Protein 2CS3 (pdb70)

Nearest PDB structures (foldseek):
  2cs3-assembly1_A  TM=8.035E-01  e=8.648E-17  Homo sapiens
  8ytg-assembly1_A  TM=8.919E-01  e=1.773E-12  Homo sapiens
  8ytf-assembly1_A  TM=8.641E-01  e=5.634E-12  Homo sapiens
  8yth-assembly1_A  TM=9.283E-01  e=1.688E-10  Homo sapiens
  2ct2-assembly1_A  TM=4.018E-01  e=1.401E-01  Homo sapiens

Radius of gyration: 14.15 Å; Cα contacts (8 Å, |Δi|>4): 130; chains: 1; bounding box: 44×30×21 Å

Secondary structure (DSSP, 8-state):
---SSSS-SS-S--S---SSS-S--SSTTSEE-SS-SS-EE-HHHHHHHHHHHHSSS----TTSS-PBPSSSSSB----HHHHHHHHS-S---

Sequence (93 aa):
GSSGSSGSPMANSGPLCCTICHERLEDTHFVQCPSVPSHKFCFPCSRESIKAQGATGEVYCPSGEKCPLVGSNVPWAFMQGEIATILSGPSSGGSSGSSGSPMANSGPLCCTICHERLEDTHFVQCPSVPSHKFCFPCSRESIKAQGATGEVYCPSGEKCPLVGSNVPWAFMQGEIATILSGPSSGGSSGSSGSPMANSGPLCCTICHERLEDTHFVQCPSVPSHKFCFPCSRESIKAQGATGEVYCPSGEKCPLVGSNVPWAFMQGEIATILSGPSSGGSSGSSGSPMANSGPLCCTICHERLEDTHFVQCPSVPSHKFCFPCSRESIKAQGATGEVYCPSGEKCPLVGSNVPWAFMQGEIATILSGPSSGGSSGSSGSPMANSGPLCCTICHERLEDTHFVQCPSVPSHKFCFPCSRESIKAQGATGEVYCPSGEKCPLVGSNVPWAFMQGEIATILSGPSSGGSSGSSGSPMANSGPLCCTICHERLEDTHFVQCPSVPSHKFCFPCSRESIKAQGATGEVYCPSGEKCPLVGSNVPWAFMQGEIATILSGPSSGGSSGSSGSPMANSGPLCCTICHERLEDTHFVQCPSVPSHKFCFPCSRESIKAQGATGEVYCPSGEKCPLVGSNVPWAFMQGEIATILSGPSSGGSSGSSGSPMANSGPLCCTICHERLEDTHFVQCPSVPSHKFCFPCSRESIKAQGATGEVYCPSGEKCPLVGSNVPWAFMQGEIATILSGPSSGGSSGSSGSPMANSGPLCCTICHERLEDTHFVQCPSVPSHKFCFPCSRESIKAQGATGEVYCPSGEKCPLVGSNVPWAFMQGEIATILSGPSSGGSSGSSGSPMANSGPLCCTICHERLEDTHFVQCPSVPSHKFCFPCSRESIKAQGATGEVYCPSGEKCPLVGSNVPWAFMQGEIATILSGPSSGGSSGSSGSPMANSGPLCCTICHERLEDTHFVQCPSVPSHKFCFPCSRESIKAQGATGEVYCPSGEKCPLVGSNVPWAFMQGEIATILSGPSSGGSSGSSGSPMANSGPLCCTICHERLEDTHFVQCPSVPSHKFCFPCSRESIKAQGATGEVYCPSGEKCPLVGSNVPWAFMQGEIATILSGPSSGGSSGSSGSPMANSGPLCCTICHERLEDTHFVQCPSVPSHKFCFPCSRESIKAQGATGEVYCPSGEKCPLVGSNVPWAFMQGEIATILSGPSSGGSSGSSGSPMANSGPLCCTICHERLEDTHFVQCPSVPSHKFCFPCSRESIKAQGATGEVYCPSGEKCPLVGSNVPWAFMQGEIATILSGPSSGGSSGSSGSPMANSGPLCCTICHERLEDTHFVQCPSVPSHKFCFPCSRESIKAQGATGEVYCPSGEKCPLVGSNVPWAFMQGEIATILSGPSSGGSSGSSGSPMANSGPLCCTICHERLEDTHFVQCPSVPSHKFCFPCSRESIKAQGATGEVYCPSGEKCPLVGSNVPWAFMQGEIATILSGPSSGGSSGSSGSPMANSGPLCCTICHERLEDTHFVQCPSVPSHKFCFPCSRESIKAQGATGEVYCPSGEKCPLVGSNVPWAFMQGEIATILSGPSSGGSSGSSGSPMANSGPLCCTICHERLEDTHFVQCPSVPSHKFCFPCSRESIKAQGATGEVYCPSGEKCPLVGSNVPWAFMQGEIATILSGPSSGGSSGSSGSPMANSGPLCCTICHERLEDTHFVQCPSVPSHKFCFPCSRESIKAQGATGEVYCPSGEKCPLVGSNVPWAFMQGEIATILSGPSSGGSSGSSGSPMANSGPLCCTICHERLEDTHFVQCPSVPSHKFCFPCSRESIKAQGATGEVYCPSGEKCPLVGSNVPWAFMQGEIATILSGPSSG

GO terms:
  GO:0045944 positive regulation of transcription by RNA polymerase II (P, IDA)
  GO:0000122 negative regulation of transcription by RNA polymerase II (P, IDA)
  GO:0061630 ubiquitin protein ligase activity (F, IDA)
  GO:0007399 nervous system development (P, IMP)
  GO:0005515 protein binding (F, IPI)
  GO:0005654 nucleoplasm (C, IDA)
  GO:0016604 nuclear body (C, IDA)
  GO:0005576 extracellular region (C, HDA)

Solvent-accessible surface area: 6007 Å² total; per-residue (Å²): 107,53,108,40,124,107,58,38,101,100,46,129,90,47,136,78,40,2,48,95,55,134,90,46,21,78,80,99,126,18,19,70,3,54,47,36,105,68,26,45,0,4,56,79,7,0,71,118,14,0,88,87,78,14,47,129,38,107,0,43,3,17,46,59,121,122,11,75,62,104,82,61,146,88,39,26,43,18,145,113,45,86,10,62,90,4,16,100,29,121,98,103,119

CATH classification: 1.10.10.1580

InterPro domains:
  IPR022750 Interferon regulatory factor 2-binding protein 1/2-like, zinc finger [PF11261] (10-61)
  IPR044882 Interferon regulatory factor 2-binding protein 1/2, C3HC4-type RING finger superfamily [G3DSA:1.10.10.1580] (727-785)
  IPR057414 Interferon regulatory factor 2-binding protein 1/2-like, C3HC4 zinc finger domain [PF25454] (713-784)
  IPR058682 IRF-2BP1/2-like, middle domain [PF25457] (337-499)

Foldseek 3Di:
DPDDCPDPPDPDDAPLAADVVRPHDPDPQFDAAQQDRNHTGGLVQQLVQCVVPHLPDFGADSVPPQDAHPPDRHGHGDDPVVSVDSVVDDDPD

Structure (mmCIF, N/CA/C/O backbone):
data_2CS3
#
_entry.id   2CS3
#
loop_
_entity.id
_entity.type
_entity.pdbx_description
1 polymer 'Protein C14orf4'
2 non-polymer 'ZINC ION'
#
loop_
_atom_site.group_PDB
_atom_site.id
_atom_site.type_symbol
_atom_site.label_atom_id
_atom_site.label_alt_id
_atom_site.label_comp_id
_atom_site.label_asym_id
_atom_site.label_entity_id
_atom_site.label_seq_id
_atom_site.pdbx_PDB_ins_code
_atom_site.Cartn_x
_atom_site.Cartn_y
_atom_site.Cartn_z
_atom_site.occupancy
_atom_site.B_iso_or_equiv
_atom_site.auth_seq_id
_atom_site.auth_comp_id
_atom_site.auth_asym_id
_atom_site.auth_atom_id
_atom_site.pdbx_PDB_model_num
ATOM 1 N N . GLY A 1 1 ? -24.584 7.281 1.908 1.00 0.00 1 GLY A N 1
ATOM 2 C CA . GLY A 1 1 ? -23.907 7.518 0.647 1.00 0.00 1 GLY A CA 1
ATOM 3 C C . GLY A 1 1 ? -23.895 6.292 -0.244 1.00 0.00 1 GLY A C 1
ATOM 4 O O . GLY A 1 1 ? -24.946 5.822 -0.679 1.00 0.00 1 GLY A O 1
ATOM 8 N N . SER A 1 2 ? -22.702 5.773 -0.519 1.00 0.00 2 SER A N 1
ATOM 9 C CA . SER A 1 2 ? -22.557 4.597 -1.369 1.00 0.00 2 SER A CA 1
ATOM 10 C C . SER A 1 2 ? -22.837 3.320 -0.582 1.00 0.00 2 SER A C 1
ATOM 11 O O . SER A 1 2 ? -21.986 2.841 0.167 1.00 0.00 2 SER A O 1
ATOM 19 N N . SER A 1 3 ? -24.036 2.775 -0.758 1.00 0.00 3 SER A N 1
ATOM 20 C CA . SER A 1 3 ? -24.431 1.555 -0.062 1.00 0.00 3 SER A CA 1
ATOM 21 C C . SER A 1 3 ? -25.044 0.550 -1.033 1.00 0.00 3 SER A C 1
ATOM 22 O O . SER A 1 3 ? -25.995 0.862 -1.748 1.00 0.00 3 SER A O 1
ATOM 30 N N . GLY A 1 4 ? -24.490 -0.658 -1.052 1.00 0.00 4 GLY A N 1
ATOM 31 C CA . GLY A 1 4 ? -24.994 -1.692 -1.937 1.00 0.00 4 GLY A CA 1
ATOM 32 C C . GLY A 1 4 ? -23.887 -2.554 -2.510 1.00 0.00 4 GLY A C 1
ATOM 33 O O . GLY A 1 4 ? -22.710 -2.202 -2.429 1.00 0.00 4 GLY A O 1
ATOM 37 N N . SER A 1 5 ? -24.264 -3.689 -3.091 1.00 0.00 5 SER A N 1
ATOM 38 C CA . SER A 1 5 ? -23.294 -4.608 -3.674 1.00 0.00 5 SER A CA 1
ATOM 39 C C . SER A 1 5 ? -22.429 -3.898 -4.712 1.00 0.00 5 SER A C 1
ATOM 40 O O . SER A 1 5 ? -21.208 -4.054 -4.731 1.00 0.00 5 SER A O 1
ATOM 48 N N . SER A 1 6 ? -23.072 -3.118 -5.575 1.00 0.00 6 SER A N 1
ATOM 49 C CA . SER A 1 6 ? -22.364 -2.386 -6.618 1.00 0.00 6 SER A CA 1
ATOM 50 C C . SER A 1 6 ? -21.654 -1.166 -6.040 1.00 0.00 6 SER A C 1
ATOM 51 O O . SER A 1 6 ? -22.292 -0.186 -5.658 1.00 0.00 6 SER A O 1
ATOM 59 N N . GLY A 1 7 ? -20.328 -1.234 -5.979 1.00 0.00 7 GLY A N 1
ATOM 60 C CA . GLY A 1 7 ? -19.552 -0.129 -5.447 1.00 0.00 7 GLY A CA 1
ATOM 61 C C . GLY A 1 7 ? -18.971 -0.434 -4.080 1.00 0.00 7 GLY A C 1
ATOM 62 O O . GLY A 1 7 ? -18.991 -1.580 -3.632 1.00 0.00 7 GLY A O 1
ATOM 66 N N . SER A 1 8 ? -18.451 0.594 -3.417 1.00 0.00 8 SER A N 1
ATOM 67 C CA . SER A 1 8 ? -17.857 0.429 -2.095 1.00 0.00 8 SER A CA 1
ATOM 68 C C . SER A 1 8 ? -18.928 0.118 -1.053 1.00 0.00 8 SER A C 1
ATOM 69 O O . SER A 1 8 ? -19.942 0.807 -0.943 1.00 0.00 8 SER A O 1
ATOM 77 N N . PRO A 1 9 ? -18.698 -0.946 -0.270 1.00 0.00 9 PRO A N 1
ATOM 78 C CA . PRO A 1 9 ? -19.630 -1.374 0.778 1.00 0.00 9 PRO A CA 1
ATOM 79 C C . PRO A 1 9 ? -19.673 -0.398 1.949 1.00 0.00 9 PRO A C 1
ATOM 80 O O . PRO A 1 9 ? -20.369 -0.630 2.937 1.00 0.00 9 PRO A O 1
ATOM 91 N N . MET A 1 10 ? -18.925 0.695 1.831 1.00 0.00 10 MET A N 1
ATOM 92 C CA . MET A 1 10 ? -18.881 1.707 2.880 1.00 0.00 10 MET A CA 1
ATOM 93 C C . MET A 1 10 ? -19.025 3.106 2.291 1.00 0.00 10 MET A C 1
ATOM 94 O O . MET A 1 10 ? -18.894 3.298 1.082 1.00 0.00 10 MET A O 1
ATOM 108 N N . ALA A 1 11 ? -19.295 4.081 3.153 1.00 0.00 11 ALA A N 1
ATOM 109 C CA . ALA A 1 11 ? -19.455 5.463 2.718 1.00 0.00 11 ALA A CA 1
ATOM 110 C C . ALA A 1 11 ? -18.173 6.259 2.935 1.00 0.00 11 ALA A C 1
ATOM 111 O O . ALA A 1 11 ? -17.209 5.756 3.512 1.00 0.00 11 ALA A O 1
ATOM 118 N N . ASN A 1 12 ? -18.168 7.503 2.468 1.00 0.00 12 ASN A N 1
ATOM 119 C CA . ASN A 1 12 ? -17.002 8.368 2.610 1.00 0.00 12 ASN A CA 1
ATOM 120 C C . ASN A 1 12 ? -16.779 8.744 4.072 1.00 0.00 12 ASN A C 1
ATOM 121 O O . ASN A 1 12 ? -17.253 9.780 4.537 1.00 0.00 12 ASN A O 1
ATOM 132 N N . SER A 1 13 ? -16.053 7.894 4.791 1.00 0.00 13 SER A N 1
ATOM 133 C CA . SER A 1 13 ? -15.768 8.135 6.201 1.00 0.00 13 SER A CA 1
ATOM 134 C C . SER A 1 13 ? -14.354 7.685 6.555 1.00 0.00 13 SER A C 1
ATOM 135 O O . SER A 1 13 ? -13.859 6.688 6.031 1.00 0.00 13 SER A O 1
ATOM 143 N N . GLY A 1 14 ? -13.709 8.428 7.449 1.00 0.00 14 GLY A N 1
ATOM 144 C CA . GLY A 1 14 ? -12.358 8.090 7.858 1.00 0.00 14 GLY A CA 1
ATOM 145 C C . GLY A 1 14 ? -11.357 9.170 7.500 1.00 0.00 14 GLY A C 1
ATOM 146 O O . GLY A 1 14 ? -11.412 9.765 6.424 1.00 0.00 14 GLY A O 1
ATOM 150 N N . PRO A 1 15 ? -10.417 9.439 8.418 1.00 0.00 15 PRO A N 1
ATOM 151 C CA . PRO A 1 15 ? -9.381 10.457 8.217 1.00 0.00 15 PRO A CA 1
ATOM 152 C C . PRO A 1 15 ? -8.367 10.049 7.154 1.00 0.00 15 PRO A C 1
ATOM 153 O O . PRO A 1 15 ? -8.037 10.833 6.263 1.00 0.00 15 PRO A O 1
ATOM 164 N N . LEU A 1 16 ? -7.875 8.819 7.253 1.00 0.00 16 LEU A N 1
ATOM 165 C CA . LEU A 1 16 ? -6.897 8.307 6.300 1.00 0.00 16 LEU A CA 1
ATOM 166 C C . LEU A 1 16 ? -7.585 7.546 5.171 1.00 0.00 16 LEU A C 1
ATOM 167 O O . LEU A 1 16 ? -8.655 6.966 5.361 1.00 0.00 16 LEU A O 1
ATOM 183 N N . CYS A 1 17 ? -6.963 7.550 3.997 1.00 0.00 17 CYS A N 1
ATOM 184 C CA . CYS A 1 17 ? -7.514 6.859 2.837 1.00 0.00 17 CYS A CA 1
ATOM 185 C C . CYS A 1 17 ? -6.402 6.276 1.972 1.00 0.00 17 CYS A C 1
ATOM 186 O O . CYS A 1 17 ? -5.218 6.483 2.240 1.00 0.00 17 CYS A O 1
ATOM 194 N N . CYS A 1 18 ? -6.789 5.544 0.932 1.00 0.00 18 CYS A N 1
ATOM 195 C CA . CYS A 1 18 ? -5.826 4.929 0.028 1.00 0.00 18 CYS A CA 1
ATOM 196 C C . CYS A 1 18 ? -5.261 5.957 -0.948 1.00 0.00 18 CYS A C 1
ATOM 197 O O . CYS A 1 18 ? -5.878 6.992 -1.203 1.00 0.00 18 CYS A O 1
ATOM 204 N N . THR A 1 19 ? -4.084 5.666 -1.492 1.00 0.00 19 THR A N 1
ATOM 205 C CA . THR A 1 19 ? -3.435 6.564 -2.438 1.00 0.00 19 THR A CA 1
ATOM 206 C C . THR A 1 19 ? -3.888 6.279 -3.866 1.00 0.00 19 THR A C 1
ATOM 207 O O . THR A 1 19 ? -3.957 7.184 -4.697 1.00 0.00 19 THR A O 1
ATOM 218 N N . ILE A 1 20 ? -4.195 5.016 -4.142 1.00 0.00 20 ILE A N 1
ATOM 219 C CA . ILE A 1 20 ? -4.643 4.613 -5.470 1.00 0.00 20 ILE A CA 1
ATOM 220 C C . ILE A 1 20 ? -6.154 4.763 -5.609 1.00 0.00 20 ILE A C 1
ATOM 221 O O . ILE A 1 20 ? -6.648 5.266 -6.619 1.00 0.00 20 ILE A O 1
ATOM 237 N N . CYS A 1 21 ? -6.884 4.326 -4.589 1.00 0.00 21 CYS A N 1
ATOM 238 C CA . CYS A 1 21 ? -8.339 4.412 -4.595 1.00 0.00 21 CYS A CA 1
ATOM 239 C C . CYS A 1 21 ? -8.802 5.814 -4.209 1.00 0.00 21 CYS A C 1
ATOM 240 O O . CYS A 1 21 ? -9.683 6.388 -4.851 1.00 0.00 21 CYS A O 1
ATOM 247 N N . HIS A 1 22 ? -8.203 6.360 -3.156 1.00 0.00 22 HIS A N 1
ATOM 248 C CA . HIS A 1 22 ? -8.553 7.695 -2.684 1.00 0.00 22 HIS A CA 1
ATOM 249 C C . HIS A 1 22 ? -10.003 7.742 -2.213 1.00 0.00 22 HIS A C 1
ATOM 250 O O . HIS A 1 22 ? -10.710 8.722 -2.448 1.00 0.00 22 HIS A O 1
ATOM 264 N N . GLU A 1 23 ? -10.440 6.676 -1.549 1.00 0.00 23 GLU A N 1
ATOM 265 C CA . GLU A 1 23 ? -11.806 6.597 -1.047 1.00 0.00 23 GLU A CA 1
ATOM 266 C C . GLU A 1 23 ? -11.820 6.299 0.449 1.00 0.00 23 GLU A C 1
ATOM 267 O O . GLU A 1 23 ? -12.269 7.117 1.252 1.00 0.00 23 GLU A O 1
ATOM 279 N N . ARG A 1 24 ? -11.325 5.121 0.817 1.00 0.00 24 ARG A N 1
ATOM 280 C CA . ARG A 1 24 ? -11.282 4.714 2.216 1.00 0.00 24 ARG A CA 1
ATOM 281 C C . ARG A 1 24 ? -10.550 3.384 2.373 1.00 0.00 24 ARG A C 1
ATOM 282 O O . ARG A 1 24 ? -10.360 2.650 1.402 1.00 0.00 24 ARG A O 1
ATOM 303 N N . LEU A 1 25 ? -10.141 3.081 3.600 1.00 0.00 25 LEU A N 1
ATOM 304 C CA . LEU A 1 25 ? -9.430 1.839 3.884 1.00 0.00 25 LEU A CA 1
ATOM 305 C C . LEU A 1 25 ? -10.158 1.026 4.949 1.00 0.00 25 LEU A C 1
ATOM 306 O O . LEU A 1 25 ? -10.388 1.504 6.059 1.00 0.00 25 LEU A O 1
ATOM 322 N N . GLU A 1 26 ? -10.517 -0.206 4.603 1.00 0.00 26 GLU A N 1
ATOM 323 C CA . GLU A 1 26 ? -11.218 -1.086 5.530 1.00 0.00 26 GLU A CA 1
ATOM 324 C C . GLU A 1 26 ? -10.610 -1.000 6.927 1.00 0.00 26 GLU A C 1
ATOM 325 O O . GLU A 1 26 ? -11.325 -0.874 7.921 1.00 0.00 26 GLU A O 1
ATOM 337 N N . ASP A 1 27 ? -9.285 -1.070 6.994 1.00 0.00 27 ASP A N 1
ATOM 338 C CA . ASP A 1 27 ? -8.579 -0.999 8.268 1.00 0.00 27 ASP A CA 1
ATOM 339 C C . ASP A 1 27 ? -7.069 -0.977 8.052 1.00 0.00 27 ASP A C 1
ATOM 340 O O . ASP A 1 27 ? -6.579 -1.312 6.973 1.00 0.00 27 ASP A O 1
ATOM 349 N N . THR A 1 28 ? -6.334 -0.577 9.086 1.00 0.00 28 THR A N 1
ATOM 350 C CA . THR A 1 28 ? -4.880 -0.508 9.009 1.00 0.00 28 THR A CA 1
ATOM 351 C C . THR A 1 28 ? -4.323 -1.625 8.134 1.00 0.00 28 THR A C 1
ATOM 352 O O . THR A 1 28 ? -3.298 -1.455 7.472 1.00 0.00 28 THR A O 1
ATOM 363 N N . HIS A 1 29 ? -5.003 -2.767 8.135 1.00 0.00 29 HIS A N 1
ATOM 364 C CA . HIS A 1 29 ? -4.575 -3.912 7.339 1.00 0.00 29 HIS A CA 1
ATOM 365 C C . HIS A 1 29 ? -3.923 -3.456 6.037 1.00 0.00 29 HIS A C 1
ATOM 366 O O . HIS A 1 29 ? -2.955 -4.058 5.571 1.00 0.00 29 HIS A O 1
ATOM 380 N N . PHE A 1 30 ? -4.460 -2.389 5.454 1.00 0.00 30 PHE A N 1
ATOM 381 C CA . PHE A 1 30 ? -3.931 -1.853 4.205 1.00 0.00 30 PHE A CA 1
ATOM 382 C C . PHE A 1 30 ? -2.408 -1.776 4.248 1.00 0.00 30 PHE A C 1
ATOM 383 O O . PHE A 1 30 ? -1.816 -1.546 5.302 1.00 0.00 30 PHE A O 1
ATOM 400 N N . VAL A 1 31 ? -1.779 -1.970 3.093 1.00 0.00 31 VAL A N 1
ATOM 401 C CA . VAL A 1 31 ? -0.325 -1.923 2.996 1.00 0.00 31 VAL A CA 1
ATOM 402 C C . VAL A 1 31 ? 0.179 -0.484 3.002 1.00 0.00 31 VAL A C 1
ATOM 403 O O . VAL A 1 31 ? -0.085 0.280 2.074 1.00 0.00 31 VAL A O 1
ATOM 416 N N . GLN A 1 32 ? 0.907 -0.122 4.054 1.00 0.00 32 GLN A N 1
ATOM 417 C CA . GLN A 1 32 ? 1.448 1.226 4.180 1.00 0.00 32 GLN A CA 1
ATOM 418 C C . GLN A 1 32 ? 2.965 1.220 4.021 1.00 0.00 32 GLN A C 1
ATOM 419 O O . GLN A 1 32 ? 3.664 0.429 4.654 1.00 0.00 32 GLN A O 1
ATOM 433 N N . CYS A 1 33 ? 3.469 2.108 3.170 1.00 0.00 33 CYS A N 1
ATOM 434 C CA . CYS A 1 33 ? 4.902 2.205 2.925 1.00 0.00 33 CYS A CA 1
ATOM 435 C C . CYS A 1 33 ? 5.663 2.424 4.230 1.00 0.00 33 CYS A C 1
ATOM 436 O O . CYS A 1 33 ? 5.385 3.350 4.992 1.00 0.00 33 CYS A O 1
ATOM 443 N N . PRO A 1 34 ? 6.647 1.551 4.495 1.00 0.00 34 PRO A N 1
ATOM 444 C CA . PRO A 1 34 ? 7.468 1.628 5.707 1.00 0.00 34 PRO A CA 1
ATOM 445 C C . PRO A 1 34 ? 8.405 2.831 5.697 1.00 0.00 34 PRO A C 1
ATOM 446 O O . PRO A 1 34 ? 9.151 3.057 6.649 1.00 0.00 34 PRO A O 1
ATOM 457 N N . SER A 1 35 ? 8.361 3.601 4.614 1.00 0.00 35 SER A N 1
ATOM 458 C CA . SER A 1 35 ? 9.209 4.779 4.478 1.00 0.00 35 SER A CA 1
ATOM 459 C C . SER A 1 35 ? 8.378 6.008 4.121 1.00 0.00 35 SER A C 1
ATOM 460 O O . SER A 1 35 ? 8.649 7.113 4.592 1.00 0.00 35 SER A O 1
ATOM 468 N N . VAL A 1 36 ? 7.364 5.807 3.286 1.00 0.00 36 VAL A N 1
ATOM 469 C CA . VAL A 1 36 ? 6.492 6.897 2.866 1.00 0.00 36 VAL A CA 1
ATOM 470 C C . VAL A 1 36 ? 5.167 6.863 3.620 1.00 0.00 36 VAL A C 1
ATOM 471 O O . VAL A 1 36 ? 4.388 5.916 3.515 1.00 0.00 36 VAL A O 1
ATOM 484 N N . PRO A 1 37 ? 4.904 7.922 4.401 1.00 0.00 37 PRO A N 1
ATOM 485 C CA . PRO A 1 37 ? 3.673 8.038 5.188 1.00 0.00 37 PRO A CA 1
ATOM 486 C C . PRO A 1 37 ? 2.443 8.254 4.313 1.00 0.00 37 PRO A C 1
ATOM 487 O O . PRO A 1 37 ? 1.350 7.792 4.638 1.00 0.00 37 PRO A O 1
ATOM 498 N N . SER A 1 38 ? 2.630 8.959 3.202 1.00 0.00 38 SER A N 1
ATOM 499 C CA . SER A 1 38 ? 1.534 9.239 2.281 1.00 0.00 38 SER A CA 1
ATOM 500 C C . SER A 1 38 ? 1.109 7.974 1.542 1.00 0.00 38 SER A C 1
ATOM 501 O O . SER A 1 38 ? -0.082 7.699 1.391 1.00 0.00 38 SER A O 1
ATOM 509 N N . HIS A 1 39 ? 2.092 7.206 1.081 1.00 0.00 39 HIS A N 1
ATOM 510 C CA . HIS A 1 39 ? 1.822 5.969 0.358 1.00 0.00 39 HIS A CA 1
ATOM 511 C C . HIS A 1 39 ? 0.897 5.060 1.162 1.00 0.00 39 HIS A C 1
ATOM 512 O O . HIS A 1 39 ? 1.274 4.551 2.218 1.00 0.00 39 HIS A O 1
ATOM 526 N N . LYS A 1 40 ? -0.315 4.862 0.657 1.00 0.00 40 LYS A N 1
ATOM 527 C CA . LYS A 1 40 ? -1.294 4.014 1.327 1.00 0.00 40 LYS A CA 1
ATOM 528 C C . LYS A 1 40 ? -1.980 3.083 0.332 1.00 0.00 40 LYS A C 1
ATOM 529 O O . LYS A 1 40 ? -2.943 3.467 -0.331 1.00 0.00 40 LYS A O 1
ATOM 548 N N . PHE A 1 41 ? -1.477 1.856 0.234 1.00 0.00 41 PHE A N 1
ATOM 549 C CA . PHE A 1 41 ? -2.042 0.870 -0.680 1.00 0.00 41 PHE A CA 1
ATOM 550 C C . PHE A 1 41 ? -2.701 -0.270 0.090 1.00 0.00 41 PHE A C 1
ATOM 551 O O . PHE A 1 41 ? -2.066 -0.923 0.920 1.00 0.00 41 PHE A O 1
ATOM 568 N N . CYS A 1 42 ? -3.978 -0.505 -0.190 1.00 0.00 42 CYS A N 1
ATOM 569 C CA . CYS A 1 42 ? -4.726 -1.565 0.475 1.00 0.00 42 CYS A CA 1
ATOM 570 C C . CYS A 1 42 ? -4.427 -2.921 -0.158 1.00 0.00 42 CYS A C 1
ATOM 571 O O . CYS A 1 42 ? -3.563 -3.036 -1.028 1.00 0.00 42 CYS A O 1
ATOM 578 N N . PHE A 1 43 ? -5.149 -3.946 0.283 1.00 0.00 43 PHE A N 1
ATOM 579 C CA . PHE A 1 43 ? -4.962 -5.294 -0.239 1.00 0.00 43 PHE A CA 1
ATOM 580 C C . PHE A 1 43 ? -5.167 -5.325 -1.751 1.00 0.00 43 PHE A C 1
ATOM 581 O O . PHE A 1 43 ? -4.311 -5.778 -2.510 1.00 0.00 43 PHE A O 1
ATOM 598 N N . PRO A 1 44 ? -6.331 -4.832 -2.200 1.00 0.00 44 PRO A N 1
ATOM 599 C CA . PRO A 1 44 ? -6.678 -4.791 -3.624 1.00 0.00 44 PRO A CA 1
ATOM 600 C C . PRO A 1 44 ? -5.839 -3.779 -4.395 1.00 0.00 44 PRO A C 1
ATOM 601 O O . PRO A 1 44 ? -6.214 -3.350 -5.487 1.00 0.00 44 PRO A O 1
ATOM 612 N N . CYS A 1 45 ? -4.701 -3.400 -3.822 1.00 0.00 45 CYS A N 1
ATOM 613 C CA . CYS A 1 45 ? -3.808 -2.438 -4.456 1.00 0.00 45 CYS A CA 1
ATOM 614 C C . CYS A 1 45 ? -2.388 -2.989 -4.544 1.00 0.00 45 CYS A C 1
ATOM 615 O O . CYS A 1 45 ? -1.704 -2.814 -5.552 1.00 0.00 45 CYS A O 1
ATOM 622 N N . SER A 1 46 ? -1.951 -3.657 -3.481 1.00 0.00 46 SER A N 1
ATOM 623 C CA . SER A 1 46 ? -0.612 -4.232 -3.436 1.00 0.00 46 SER A CA 1
ATOM 624 C C . SER A 1 46 ? -0.510 -5.444 -4.357 1.00 0.00 46 SER A C 1
ATOM 625 O O . SER A 1 46 ? 0.457 -5.589 -5.105 1.00 0.00 46 SER A O 1
ATOM 633 N N . ARG A 1 47 ? -1.514 -6.312 -4.295 1.00 0.00 47 ARG A N 1
ATOM 634 C CA . ARG A 1 47 ? -1.537 -7.513 -5.122 1.00 0.00 47 ARG A CA 1
ATOM 635 C C . ARG A 1 47 ? -1.205 -7.180 -6.573 1.00 0.00 47 ARG A C 1
ATOM 636 O O . ARG A 1 47 ? -0.204 -7.651 -7.114 1.00 0.00 47 ARG A O 1
ATOM 657 N N . GLU A 1 48 ? -2.051 -6.367 -7.198 1.00 0.00 48 GLU A N 1
ATOM 658 C CA . GLU A 1 48 ? -1.847 -5.974 -8.587 1.00 0.00 48 GLU A CA 1
ATOM 659 C C . GLU A 1 48 ? -0.374 -5.682 -8.859 1.00 0.00 48 GLU A C 1
ATOM 660 O O . GLU A 1 48 ? 0.120 -5.901 -9.965 1.00 0.00 48 GLU A O 1
ATOM 672 N N . SER A 1 49 ? 0.323 -5.186 -7.841 1.00 0.00 49 SER A N 1
ATOM 673 C CA . SER A 1 49 ? 1.738 -4.860 -7.970 1.00 0.00 49 SER A CA 1
ATOM 674 C C . SER A 1 49 ? 2.602 -6.102 -7.771 1.00 0.00 49 SER A C 1
ATOM 675 O O . SER A 1 49 ? 3.661 -6.240 -8.385 1.00 0.00 49 SER A O 1
ATOM 683 N N . ILE A 1 50 ? 2.143 -7.002 -6.908 1.00 0.00 50 ILE A N 1
ATOM 684 C CA . ILE A 1 50 ? 2.873 -8.232 -6.628 1.00 0.00 50 ILE A CA 1
ATOM 685 C C . ILE A 1 50 ? 2.979 -9.104 -7.874 1.00 0.00 50 ILE A C 1
ATOM 686 O O . ILE A 1 50 ? 3.999 -9.754 -8.106 1.00 0.00 50 ILE A O 1
ATOM 702 N N . LYS A 1 51 ? 1.920 -9.112 -8.676 1.00 0.00 51 LYS A N 1
ATOM 703 C CA . LYS A 1 51 ? 1.894 -9.901 -9.902 1.00 0.00 51 LYS A CA 1
ATOM 704 C C . LYS A 1 51 ? 2.609 -9.171 -11.034 1.00 0.00 51 LYS A C 1
ATOM 705 O O . LYS A 1 51 ? 3.398 -9.766 -11.768 1.00 0.00 51 LYS A O 1
ATOM 724 N N . ALA A 1 52 ? 2.330 -7.879 -11.169 1.00 0.00 52 ALA A N 1
ATOM 725 C CA . ALA A 1 52 ? 2.950 -7.068 -12.210 1.00 0.00 52 ALA A CA 1
ATOM 726 C C . ALA A 1 52 ? 4.469 -7.076 -12.080 1.00 0.00 52 ALA A C 1
ATOM 727 O O . ALA A 1 52 ? 5.183 -7.305 -13.056 1.00 0.00 52 ALA A O 1
ATOM 734 N N . GLN A 1 53 ? 4.956 -6.824 -10.869 1.00 0.00 53 GLN A N 1
ATOM 735 C CA . GLN A 1 53 ? 6.391 -6.801 -10.613 1.00 0.00 53 GLN A CA 1
ATOM 736 C C . GLN A 1 53 ? 6.971 -8.211 -10.635 1.00 0.00 53 GLN A C 1
ATOM 737 O O . GLN A 1 53 ? 7.829 -8.528 -11.458 1.00 0.00 53 GLN A O 1
ATOM 751 N N . GLY A 1 54 ? 6.496 -9.055 -9.724 1.00 0.00 54 GLY A N 1
ATOM 752 C CA . GLY A 1 54 ? 6.978 -10.422 -9.655 1.00 0.00 54 GLY A CA 1
ATOM 753 C C . GLY A 1 54 ? 6.267 -11.236 -8.593 1.00 0.00 54 GLY A C 1
ATOM 754 O O . GLY A 1 54 ? 6.635 -11.193 -7.419 1.00 0.00 54 GLY A O 1
ATOM 758 N N . ALA A 1 55 ? 5.244 -11.978 -9.004 1.00 0.00 55 ALA A N 1
ATOM 759 C CA . ALA A 1 55 ? 4.479 -12.804 -8.079 1.00 0.00 55 ALA A CA 1
ATOM 760 C C . ALA A 1 55 ? 5.395 -13.732 -7.287 1.00 0.00 55 ALA A C 1
ATOM 761 O O . ALA A 1 55 ? 5.243 -13.886 -6.074 1.00 0.00 55 ALA A O 1
ATOM 768 N N . THR A 1 56 ? 6.345 -14.351 -7.980 1.00 0.00 56 THR A N 1
ATOM 769 C CA . THR A 1 56 ? 7.284 -15.266 -7.343 1.00 0.00 56 THR A CA 1
ATOM 770 C C . THR A 1 56 ? 8.589 -14.559 -6.993 1.00 0.00 56 THR A C 1
ATOM 771 O O . THR A 1 56 ? 9.293 -14.959 -6.067 1.00 0.00 56 THR A O 1
ATOM 782 N N . GLY A 1 57 ? 8.905 -13.506 -7.741 1.00 0.00 57 GLY A N 1
ATOM 783 C CA . GLY A 1 57 ? 10.125 -12.760 -7.493 1.00 0.00 57 GLY A CA 1
ATOM 784 C C . GLY A 1 57 ? 9.928 -11.645 -6.486 1.00 0.00 57 GLY A C 1
ATOM 785 O O . GLY A 1 57 ? 9.064 -11.733 -5.614 1.00 0.00 57 GLY A O 1
ATOM 789 N N . GLU A 1 58 ? 10.734 -10.594 -6.604 1.00 0.00 58 GLU A N 1
ATOM 790 C CA . GLU A 1 58 ? 10.645 -9.458 -5.694 1.00 0.00 58 GLU A CA 1
ATOM 791 C C . GLU A 1 58 ? 9.534 -8.504 -6.121 1.00 0.00 58 GLU A C 1
ATOM 792 O O . GLU A 1 58 ? 9.166 -8.447 -7.294 1.00 0.00 58 GLU A O 1
ATOM 804 N N . VAL A 1 59 ? 9.002 -7.756 -5.159 1.00 0.00 59 VAL A N 1
ATOM 805 C CA . VAL A 1 59 ? 7.933 -6.804 -5.434 1.00 0.00 59 VAL A CA 1
ATOM 806 C C . VAL A 1 59 ? 8.178 -5.480 -4.718 1.00 0.00 59 VAL A C 1
ATOM 807 O O . VAL A 1 59 ? 8.016 -5.382 -3.502 1.00 0.00 59 VAL A O 1
ATOM 820 N N . TYR A 1 60 ? 8.568 -4.465 -5.481 1.00 0.00 60 TYR A N 1
ATOM 821 C CA . TYR A 1 60 ? 8.838 -3.147 -4.919 1.00 0.00 60 TYR A CA 1
ATOM 822 C C . TYR A 1 60 ? 7.541 -2.374 -4.696 1.00 0.00 60 TYR A C 1
ATOM 823 O O . TYR A 1 60 ? 6.460 -2.831 -5.069 1.00 0.00 60 TYR A O 1
ATOM 841 N N . CYS A 1 61 ? 7.658 -1.200 -4.084 1.00 0.00 61 CYS A N 1
ATOM 842 C CA . CYS A 1 61 ? 6.497 -0.362 -3.810 1.00 0.00 61 CYS A CA 1
ATOM 843 C C . CYS A 1 61 ? 5.480 -0.453 -4.945 1.00 0.00 61 CYS A C 1
ATOM 844 O O . CYS A 1 61 ? 5.823 -0.386 -6.126 1.00 0.00 61 CYS A O 1
ATOM 851 N N . PRO A 1 62 ? 4.199 -0.608 -4.580 1.00 0.00 62 PRO A N 1
ATOM 852 C CA . PRO A 1 62 ? 3.106 -0.711 -5.551 1.00 0.00 62 PRO A CA 1
ATOM 853 C C . PRO A 1 62 ? 2.843 0.608 -6.270 1.00 0.00 62 PRO A C 1
ATOM 854 O O . PRO A 1 62 ? 1.918 0.714 -7.074 1.00 0.00 62 PRO A O 1
ATOM 865 N N . SER A 1 63 ? 3.664 1.611 -5.974 1.00 0.00 63 SER A N 1
ATOM 866 C CA . SER A 1 63 ? 3.518 2.925 -6.590 1.00 0.00 63 SER A CA 1
ATOM 867 C C . SER A 1 63 ? 4.444 3.067 -7.794 1.00 0.00 63 SER A C 1
ATOM 868 O O . SER A 1 63 ? 4.145 3.796 -8.739 1.00 0.00 63 SER A O 1
ATOM 876 N N . GLY A 1 64 ? 5.571 2.363 -7.751 1.00 0.00 64 GLY A N 1
ATOM 877 C CA . GLY A 1 64 ? 6.525 2.424 -8.844 1.00 0.00 64 GLY A CA 1
ATOM 878 C C . GLY A 1 64 ? 7.656 3.397 -8.573 1.00 0.00 64 GLY A C 1
ATOM 879 O O . GLY A 1 64 ? 8.227 3.967 -9.501 1.00 0.00 64 GLY A O 1
ATOM 883 N N . GLU A 1 65 ? 7.978 3.587 -7.297 1.00 0.00 65 GLU A N 1
ATOM 884 C CA . GLU A 1 65 ? 9.046 4.500 -6.908 1.00 0.00 65 GLU A CA 1
ATOM 885 C C . GLU A 1 65 ? 10.216 3.738 -6.293 1.00 0.00 65 GLU A C 1
ATOM 886 O O . GLU A 1 65 ? 11.319 4.269 -6.164 1.00 0.00 65 GLU A O 1
ATOM 898 N N . LYS A 1 66 ? 9.968 2.488 -5.915 1.00 0.00 66 LYS A N 1
ATOM 899 C CA . LYS A 1 66 ? 10.999 1.651 -5.315 1.00 0.00 66 LYS A CA 1
ATOM 900 C C . LYS A 1 66 ? 11.539 2.285 -4.037 1.00 0.00 66 LYS A C 1
ATOM 901 O O . LYS A 1 66 ? 12.751 2.380 -3.843 1.00 0.00 66 LYS A O 1
ATOM 920 N N . CYS A 1 67 ? 10.632 2.716 -3.166 1.00 0.00 67 CYS A N 1
ATOM 921 C CA . CYS A 1 67 ? 11.017 3.340 -1.906 1.00 0.00 67 CYS A CA 1
ATOM 922 C C . CYS A 1 67 ? 11.820 2.371 -1.043 1.00 0.00 67 CYS A C 1
ATOM 923 O O . CYS A 1 67 ? 11.405 1.242 -0.781 1.00 0.00 67 CYS A O 1
ATOM 930 N N . PRO A 1 68 ? 13.000 2.822 -0.589 1.00 0.00 68 PRO A N 1
ATOM 931 C CA . PRO A 1 68 ? 13.886 2.012 0.252 1.00 0.00 68 PRO A CA 1
ATOM 932 C C . PRO A 1 68 ? 13.319 1.795 1.651 1.00 0.00 68 PRO A C 1
ATOM 933 O O . PRO A 1 68 ? 12.462 2.552 2.109 1.00 0.00 68 PRO A O 1
ATOM 944 N N . LEU A 1 69 ? 13.803 0.759 2.326 1.00 0.00 69 LEU A N 1
ATOM 945 C CA . LEU A 1 69 ? 13.345 0.443 3.675 1.00 0.00 69 LEU A CA 1
ATOM 946 C C . LEU A 1 69 ? 13.784 1.518 4.665 1.00 0.00 69 LEU A C 1
ATOM 947 O O . LEU A 1 69 ? 14.908 2.016 4.598 1.00 0.00 69 LEU A O 1
ATOM 963 N N . VAL A 1 70 ? 12.891 1.870 5.584 1.00 0.00 70 VAL A N 1
ATOM 964 C CA . VAL A 1 70 ? 13.187 2.883 6.590 1.00 0.00 70 VAL A CA 1
ATOM 965 C C . VAL A 1 70 ? 14.518 2.601 7.278 1.00 0.00 70 VAL A C 1
ATOM 966 O O . VAL A 1 70 ? 14.709 1.541 7.872 1.00 0.00 70 VAL A O 1
ATOM 979 N N . GLY A 1 71 ? 15.436 3.559 7.194 1.00 0.00 71 GLY A N 1
ATOM 980 C CA . GLY A 1 71 ? 16.738 3.395 7.813 1.00 0.00 71 GLY A CA 1
ATOM 981 C C . GLY A 1 71 ? 17.670 2.533 6.985 1.00 0.00 71 GLY A C 1
ATOM 982 O O . GLY A 1 71 ? 18.855 2.836 6.855 1.00 0.00 71 GLY A O 1
ATOM 986 N N . SER A 1 72 ? 17.133 1.453 6.426 1.00 0.00 72 SER A N 1
ATOM 987 C CA . SER A 1 72 ? 17.926 0.540 5.610 1.00 0.00 72 SER A CA 1
ATOM 988 C C . SER A 1 72 ? 18.046 1.055 4.179 1.00 0.00 72 SER A C 1
ATOM 989 O O . SER A 1 72 ? 17.168 1.762 3.687 1.00 0.00 72 SER A O 1
ATOM 997 N N . ASN A 1 73 ? 19.140 0.694 3.517 1.00 0.00 73 ASN A N 1
ATOM 998 C CA . ASN A 1 73 ? 19.377 1.119 2.142 1.00 0.00 73 ASN A CA 1
ATOM 999 C C . ASN A 1 73 ? 18.982 0.022 1.158 1.00 0.00 73 ASN A C 1
ATOM 1000 O O . ASN A 1 73 ? 19.663 -0.203 0.157 1.00 0.00 73 ASN A O 1
ATOM 1011 N N . VAL A 1 74 ? 17.878 -0.657 1.450 1.00 0.00 74 VAL A N 1
ATOM 1012 C CA . VAL A 1 74 ? 17.391 -1.730 0.590 1.00 0.00 74 VAL A CA 1
ATOM 1013 C C . VAL A 1 74 ? 15.874 -1.670 0.443 1.00 0.00 74 VAL A C 1
ATOM 1014 O O . VAL A 1 74 ? 15.142 -1.432 1.404 1.00 0.00 74 VAL A O 1
ATOM 1027 N N . PRO A 1 75 ? 15.390 -1.893 -0.787 1.00 0.00 75 PRO A N 1
ATOM 1028 C CA . PRO A 1 75 ? 13.956 -1.872 -1.089 1.00 0.00 75 PRO A CA 1
ATOM 1029 C C . PRO A 1 75 ? 13.217 -3.057 -0.477 1.00 0.00 75 PRO A C 1
ATOM 1030 O O . PRO A 1 75 ? 13.726 -4.178 -0.463 1.00 0.00 75 PRO A O 1
ATOM 1041 N N . TRP A 1 76 ? 12.015 -2.802 0.026 1.00 0.00 76 TRP A N 1
ATOM 1042 C CA . TRP A 1 76 ? 11.205 -3.849 0.640 1.00 0.00 76 TRP A CA 1
ATOM 1043 C C . TRP A 1 76 ? 10.460 -4.652 -0.421 1.00 0.00 76 TRP A C 1
ATOM 1044 O O . TRP A 1 76 ? 9.772 -4.087 -1.270 1.00 0.00 76 TRP A O 1
ATOM 1065 N N . ALA A 1 77 ? 10.601 -5.972 -0.365 1.00 0.00 77 ALA A N 1
ATOM 1066 C CA . ALA A 1 77 ? 9.939 -6.853 -1.320 1.00 0.00 77 ALA A CA 1
ATOM 1067 C C . ALA A 1 77 ? 9.095 -7.902 -0.605 1.00 0.00 77 ALA A C 1
ATOM 1068 O O . ALA A 1 77 ? 9.623 -8.775 0.083 1.00 0.00 77 ALA A O 1
ATOM 1075 N N . PHE A 1 78 ? 7.779 -7.810 -0.771 1.00 0.00 78 PHE A N 1
ATOM 1076 C CA . PHE A 1 78 ? 6.861 -8.750 -0.140 1.00 0.00 78 PHE A CA 1
ATOM 1077 C C . PHE A 1 78 ? 7.474 -10.146 -0.073 1.00 0.00 78 PHE A C 1
ATOM 1078 O O . PHE A 1 78 ? 8.136 -10.590 -1.010 1.00 0.00 78 PHE A O 1
ATOM 1095 N N . MET A 1 79 ? 7.247 -10.833 1.042 1.00 0.00 79 MET A N 1
ATOM 1096 C CA . MET A 1 79 ? 7.775 -12.179 1.232 1.00 0.00 79 MET A CA 1
ATOM 1097 C C . MET A 1 79 ? 6.698 -13.227 0.975 1.00 0.00 79 MET A C 1
ATOM 1098 O O . MET A 1 79 ? 5.521 -13.002 1.255 1.00 0.00 79 MET A O 1
ATOM 1112 N N . GLN A 1 80 ? 7.108 -14.373 0.440 1.00 0.00 80 GLN A N 1
ATOM 1113 C CA . GLN A 1 80 ? 6.177 -15.455 0.144 1.00 0.00 80 GLN A CA 1
ATOM 1114 C C . GLN A 1 80 ? 5.022 -15.466 1.141 1.00 0.00 80 GLN A C 1
ATOM 1115 O O . GLN A 1 80 ? 3.867 -15.661 0.766 1.00 0.00 80 GLN A O 1
ATOM 1129 N N . GLY A 1 81 ? 5.344 -15.257 2.414 1.00 0.00 81 GLY A N 1
ATOM 1130 C CA . GLY A 1 81 ? 4.323 -15.248 3.445 1.00 0.00 81 GLY A CA 1
ATOM 1131 C C . GLY A 1 81 ? 3.194 -14.285 3.135 1.00 0.00 81 GLY A C 1
ATOM 1132 O O . GLY A 1 81 ? 2.086 -14.704 2.805 1.00 0.00 81 GLY A O 1
ATOM 1136 N N . GLU A 1 82 ? 3.476 -12.990 3.244 1.00 0.00 82 GLU A N 1
ATOM 1137 C CA . GLU A 1 82 ? 2.474 -11.966 2.975 1.00 0.00 82 GLU A CA 1
ATOM 1138 C C . GLU A 1 82 ? 1.941 -12.087 1.550 1.00 0.00 82 GLU A C 1
ATOM 1139 O O . GLU A 1 82 ? 0.730 -12.078 1.326 1.00 0.00 82 GLU A O 1
ATOM 1151 N N . ILE A 1 83 ? 2.854 -12.199 0.591 1.00 0.00 83 ILE A N 1
ATOM 1152 C CA . ILE A 1 83 ? 2.477 -12.322 -0.812 1.00 0.00 83 ILE A CA 1
ATOM 1153 C C . ILE A 1 83 ? 1.172 -13.097 -0.964 1.00 0.00 83 ILE A C 1
ATOM 1154 O O . ILE A 1 83 ? 0.358 -12.796 -1.837 1.00 0.00 83 ILE A O 1
ATOM 1170 N N . ALA A 1 84 ? 0.978 -14.094 -0.107 1.00 0.00 84 ALA A N 1
ATOM 1171 C CA . ALA A 1 84 ? -0.230 -14.909 -0.143 1.00 0.00 84 ALA A CA 1
ATOM 1172 C C . ALA A 1 84 ? -1.310 -14.330 0.764 1.00 0.00 84 ALA A C 1
ATOM 1173 O O . ALA A 1 84 ? -2.495 -14.349 0.427 1.00 0.00 84 ALA A O 1
ATOM 1180 N N . THR A 1 85 ? -0.895 -13.815 1.918 1.00 0.00 85 THR A N 1
ATOM 1181 C CA . THR A 1 85 ? -1.828 -13.232 2.874 1.00 0.00 85 THR A CA 1
ATOM 1182 C C . THR A 1 85 ? -2.665 -12.135 2.227 1.00 0.00 85 THR A C 1
ATOM 1183 O O . THR A 1 85 ? -3.879 -12.070 2.424 1.00 0.00 85 THR A O 1
ATOM 1194 N N . ILE A 1 86 ? -2.009 -11.275 1.454 1.00 0.00 86 ILE A N 1
ATOM 1195 C CA . ILE A 1 86 ? -2.695 -10.182 0.777 1.00 0.00 86 ILE A CA 1
ATOM 1196 C C . ILE A 1 86 ? -3.447 -10.682 -0.452 1.00 0.00 86 ILE A C 1
ATOM 1197 O O . ILE A 1 86 ? -4.582 -10.275 -0.706 1.00 0.00 86 ILE A O 1
ATOM 1213 N N . LEU A 1 87 ? -2.810 -11.567 -1.209 1.00 0.00 87 LEU A N 1
ATOM 1214 C CA . LEU A 1 87 ? -3.419 -12.125 -2.411 1.00 0.00 87 LEU A CA 1
ATOM 1215 C C . LEU A 1 87 ? -4.773 -12.753 -2.094 1.00 0.00 87 LEU A C 1
ATOM 1216 O O . LEU A 1 87 ? -5.787 -12.405 -2.698 1.00 0.00 87 LEU A O 1
ATOM 1232 N N . SER A 1 88 ? -4.780 -13.680 -1.141 1.00 0.00 88 SER A N 1
ATOM 1233 C CA . SER A 1 88 ? -6.009 -14.359 -0.745 1.00 0.00 88 SER A CA 1
ATOM 1234 C C . SER A 1 88 ? -6.602 -15.137 -1.915 1.00 0.00 88 SER A C 1
ATOM 1235 O O . SER A 1 88 ? -7.820 -15.224 -2.064 1.00 0.00 88 SER A O 1
ATOM 1243 N N . GLY A 1 89 ? -5.729 -15.703 -2.744 1.00 0.00 89 GLY A N 1
ATOM 1244 C CA . GLY A 1 89 ? -6.184 -16.467 -3.891 1.00 0.00 89 GLY A CA 1
ATOM 1245 C C . GLY A 1 89 ? -5.197 -16.430 -5.041 1.00 0.00 89 GLY A C 1
ATOM 1246 O O . GLY A 1 89 ? -5.211 -15.520 -5.870 1.00 0.00 89 GLY A O 1
ATOM 1250 N N . PRO A 1 90 ? -4.314 -17.438 -5.100 1.00 0.00 90 PRO A N 1
ATOM 1251 C CA . PRO A 1 90 ? -3.298 -17.539 -6.152 1.00 0.00 90 PRO A CA 1
ATOM 1252 C C . PRO A 1 90 ? -3.904 -17.860 -7.514 1.00 0.00 90 PRO A C 1
ATOM 1253 O O . PRO A 1 90 ? -3.416 -17.397 -8.545 1.00 0.00 90 PRO A O 1
ATOM 1264 N N . SER A 1 91 ? -4.969 -18.654 -7.511 1.00 0.00 91 SER A N 1
ATOM 1265 C CA . SER A 1 91 ? -5.639 -19.040 -8.747 1.00 0.00 91 SER A CA 1
ATOM 1266 C C . SER A 1 91 ? -6.493 -17.894 -9.282 1.00 0.00 91 SER A C 1
ATOM 1267 O O . SER A 1 91 ? -7.248 -17.268 -8.538 1.00 0.00 91 SER A O 1
ATOM 1275 N N . SER A 1 92 ? -6.367 -17.625 -10.578 1.00 0.00 92 SER A N 1
ATOM 1276 C CA . SER A 1 92 ? -7.124 -16.553 -11.213 1.00 0.00 92 SER A CA 1
ATOM 1277 C C . SER A 1 92 ? -8.350 -17.105 -11.933 1.00 0.00 92 SER A C 1
ATOM 1278 O O . SER A 1 92 ? -8.674 -16.684 -13.042 1.00 0.00 92 SER A O 1
ATOM 1286 N N . GLY A 1 93 ? -9.027 -18.053 -11.293 1.00 0.00 93 GLY A N 1
ATOM 1287 C CA . GLY A 1 93 ? -10.210 -18.649 -11.886 1.00 0.00 93 GLY A CA 1
ATOM 1288 C C . GLY A 1 93 ? -11.123 -17.619 -12.521 1.00 0.00 93 GLY A C 1
ATOM 1289 O O . GLY A 1 93 ? -12.225 -17.405 -12.019 1.00 0.00 93 GLY A O 1
ATOM 1295 N N . GLY A 1 1 ? -26.052 -15.831 -0.140 1.00 0.00 1 GLY A N 2
ATOM 1296 C CA . GLY A 1 1 ? -26.575 -15.517 -1.456 1.00 0.00 1 GLY A CA 2
ATOM 1297 C C . GLY A 1 1 ? -25.884 -14.324 -2.086 1.00 0.00 1 GLY A C 2
ATOM 1298 O O . GLY A 1 1 ? -25.039 -14.481 -2.967 1.00 0.00 1 GLY A O 2
ATOM 1302 N N . SER A 1 2 ? -26.245 -13.127 -1.635 1.00 0.00 2 SER A N 2
ATOM 1303 C CA . SER A 1 2 ? -25.658 -11.901 -2.164 1.00 0.00 2 SER A CA 2
ATOM 1304 C C . SER A 1 2 ? -24.175 -11.816 -1.815 1.00 0.00 2 SER A C 2
ATOM 1305 O O . SER A 1 2 ? -23.718 -12.417 -0.843 1.00 0.00 2 SER A O 2
ATOM 1313 N N . SER A 1 3 ? -23.427 -11.064 -2.618 1.00 0.00 3 SER A N 2
ATOM 1314 C CA . SER A 1 3 ? -21.995 -10.902 -2.398 1.00 0.00 3 SER A CA 2
ATOM 1315 C C . SER A 1 3 ? -21.420 -9.835 -3.324 1.00 0.00 3 SER A C 2
ATOM 1316 O O . SER A 1 3 ? -21.824 -9.718 -4.481 1.00 0.00 3 SER A O 2
ATOM 1324 N N . GLY A 1 4 ? -20.474 -9.057 -2.806 1.00 0.00 4 GLY A N 2
ATOM 1325 C CA . GLY A 1 4 ? -19.859 -8.009 -3.600 1.00 0.00 4 GLY A CA 2
ATOM 1326 C C . GLY A 1 4 ? -19.464 -6.807 -2.765 1.00 0.00 4 GLY A C 2
ATOM 1327 O O . GLY A 1 4 ? -19.165 -6.938 -1.578 1.00 0.00 4 GLY A O 2
ATOM 1331 N N . SER A 1 5 ? -19.461 -5.632 -3.387 1.00 0.00 5 SER A N 2
ATOM 1332 C CA . SER A 1 5 ? -19.094 -4.402 -2.695 1.00 0.00 5 SER A CA 2
ATOM 1333 C C . SER A 1 5 ? -20.324 -3.729 -2.093 1.00 0.00 5 SER A C 2
ATOM 1334 O O . SER A 1 5 ? -21.448 -3.953 -2.541 1.00 0.00 5 SER A O 2
ATOM 1342 N N . SER A 1 6 ? -20.101 -2.904 -1.076 1.00 0.00 6 SER A N 2
ATOM 1343 C CA . SER A 1 6 ? -21.190 -2.200 -0.409 1.00 0.00 6 SER A CA 2
ATOM 1344 C C . SER A 1 6 ? -21.167 -0.714 -0.752 1.00 0.00 6 SER A C 2
ATOM 1345 O O . SER A 1 6 ? -22.197 -0.124 -1.076 1.00 0.00 6 SER A O 2
ATOM 1353 N N . GLY A 1 7 ? -19.983 -0.114 -0.678 1.00 0.00 7 GLY A N 2
ATOM 1354 C CA . GLY A 1 7 ?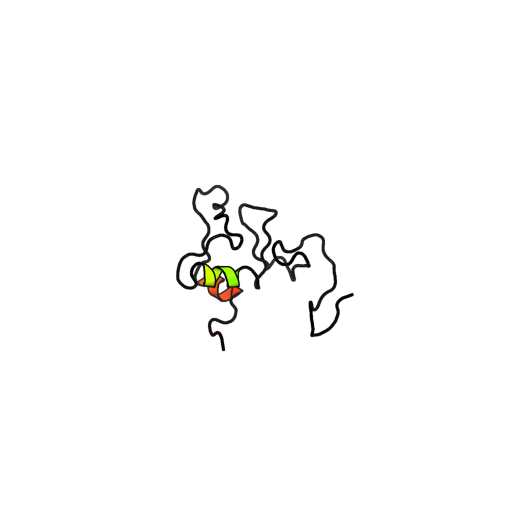 -19.847 1.299 -0.982 1.00 0.00 7 GLY A CA 2
ATOM 1355 C C . GLY A 1 7 ? -19.416 2.112 0.221 1.00 0.00 7 GLY A C 2
ATOM 1356 O O . GLY A 1 7 ? -18.914 1.564 1.202 1.00 0.00 7 GLY A O 2
ATOM 1360 N N . SER A 1 8 ? -19.610 3.425 0.147 1.00 0.00 8 SER A N 2
ATOM 1361 C CA . SER A 1 8 ? -19.233 4.317 1.237 1.00 0.00 8 SER A CA 2
ATOM 1362 C C . SER A 1 8 ? -20.090 5.580 1.227 1.00 0.00 8 SER A C 2
ATOM 1363 O O . SER A 1 8 ? -20.631 5.986 0.198 1.00 0.00 8 SER A O 2
ATOM 1371 N N . PRO A 1 9 ? -20.217 6.216 2.401 1.00 0.00 9 PRO A N 2
ATOM 1372 C CA . PRO A 1 9 ? -21.006 7.442 2.555 1.00 0.00 9 PRO A CA 2
ATOM 1373 C C . PRO A 1 9 ? -20.360 8.638 1.865 1.00 0.00 9 PRO A C 2
ATOM 1374 O O . PRO A 1 9 ? -19.157 8.640 1.603 1.00 0.00 9 PRO A O 2
ATOM 1385 N N . MET A 1 10 ? -21.165 9.654 1.575 1.00 0.00 10 MET A N 2
ATOM 1386 C CA . MET A 1 10 ? -20.670 10.858 0.916 1.00 0.00 10 MET A CA 2
ATOM 1387 C C . MET A 1 10 ? -20.044 11.812 1.928 1.00 0.00 10 MET A C 2
ATOM 1388 O O . MET A 1 10 ? -20.710 12.710 2.443 1.00 0.00 10 MET A O 2
ATOM 1402 N N . ALA A 1 11 ? -18.761 11.612 2.209 1.00 0.00 11 ALA A N 2
ATOM 1403 C CA . ALA A 1 11 ? -18.045 12.456 3.158 1.00 0.00 11 ALA A CA 2
ATOM 1404 C C . ALA A 1 11 ? -16.649 12.796 2.646 1.00 0.00 11 ALA A C 2
ATOM 1405 O O . ALA A 1 11 ? -15.756 11.950 2.643 1.00 0.00 11 ALA A O 2
ATOM 1412 N N . ASN A 1 12 ? -16.469 14.040 2.214 1.00 0.00 12 ASN A N 2
ATOM 1413 C CA . ASN A 1 12 ? -15.181 14.491 1.699 1.00 0.00 12 ASN A CA 2
ATOM 1414 C C . ASN A 1 12 ? -14.076 14.269 2.727 1.00 0.00 12 ASN A C 2
ATOM 1415 O O . ASN A 1 12 ? -13.027 13.707 2.413 1.00 0.00 12 ASN A O 2
ATOM 1426 N N . SER A 1 13 ? -14.320 14.712 3.956 1.00 0.00 13 SER A N 2
ATOM 1427 C CA . SER A 1 13 ? -13.345 14.565 5.029 1.00 0.00 13 SER A CA 2
ATOM 1428 C C . SER A 1 13 ? -13.266 13.115 5.496 1.00 0.00 13 SER A C 2
ATOM 1429 O O . SER A 1 13 ? -14.188 12.329 5.278 1.00 0.00 13 SER A O 2
ATOM 1437 N N . GLY A 1 14 ? -12.156 12.766 6.140 1.00 0.00 14 GLY A N 2
ATOM 1438 C CA . GLY A 1 14 ? -11.976 11.411 6.628 1.00 0.00 14 GLY A CA 2
ATOM 1439 C C . GLY A 1 14 ? -10.672 11.235 7.381 1.00 0.00 14 GLY A C 2
ATOM 1440 O O . GLY A 1 14 ? -9.744 12.034 7.254 1.00 0.00 14 GLY A O 2
ATOM 1444 N N . PRO A 1 15 ? -10.591 10.168 8.190 1.00 0.00 15 PRO A N 2
ATOM 1445 C CA . PRO A 1 15 ? -9.397 9.865 8.984 1.00 0.00 15 PRO A CA 2
ATOM 1446 C C . PRO A 1 15 ? -8.223 9.422 8.119 1.00 0.00 15 PRO A C 2
ATOM 1447 O O . PRO A 1 15 ? -7.114 9.943 8.245 1.00 0.00 15 PRO A O 2
ATOM 1458 N N . LEU A 1 16 ? -8.472 8.457 7.241 1.00 0.00 16 LEU A N 2
ATOM 1459 C CA . LEU A 1 16 ? -7.434 7.943 6.354 1.00 0.00 16 LEU A CA 2
ATOM 1460 C C . LEU A 1 16 ? -8.025 7.522 5.012 1.00 0.00 16 LEU A C 2
ATOM 1461 O O . LEU A 1 16 ? -9.244 7.445 4.856 1.00 0.00 16 LEU A O 2
ATOM 1477 N N . CYS A 1 17 ? -7.153 7.250 4.047 1.00 0.00 17 CYS A N 2
ATOM 1478 C CA . CYS A 1 17 ? -7.588 6.836 2.718 1.00 0.00 17 CYS A CA 2
ATOM 1479 C C . CYS A 1 17 ? -6.433 6.223 1.934 1.00 0.00 17 CYS A C 2
ATOM 1480 O O . CYS A 1 17 ? -5.268 6.374 2.304 1.00 0.00 17 CYS A O 2
ATOM 1488 N N . CYS A 1 18 ? -6.762 5.528 0.850 1.00 0.00 18 CYS A N 2
ATOM 1489 C CA . CYS A 1 18 ? -5.753 4.889 0.014 1.00 0.00 18 CYS A CA 2
ATOM 1490 C C . CYS A 1 18 ? -5.105 5.901 -0.926 1.00 0.00 18 CYS A C 2
ATOM 1491 O O . CYS A 1 18 ? -5.644 6.984 -1.158 1.00 0.00 18 CYS A O 2
ATOM 1498 N N . THR A 1 19 ? -3.945 5.541 -1.466 1.00 0.00 19 THR A N 2
ATOM 1499 C CA . THR A 1 19 ? -3.223 6.416 -2.381 1.00 0.00 19 THR A CA 2
ATOM 1500 C C . THR A 1 19 ? -3.666 6.192 -3.822 1.00 0.00 19 THR A C 2
ATOM 1501 O O . THR A 1 19 ? -3.694 7.125 -4.625 1.00 0.00 19 THR A O 2
ATOM 1512 N N . ILE A 1 20 ? -4.013 4.950 -4.143 1.00 0.00 20 ILE A N 2
ATOM 1513 C CA . ILE A 1 20 ? -4.457 4.604 -5.488 1.00 0.00 20 ILE A CA 2
ATOM 1514 C C . ILE A 1 20 ? -5.962 4.795 -5.636 1.00 0.00 20 ILE A C 2
ATOM 1515 O O . ILE A 1 20 ? -6.436 5.329 -6.639 1.00 0.00 20 ILE A O 2
ATOM 1531 N N . CYS A 1 21 ? -6.711 4.357 -4.629 1.00 0.00 21 CYS A N 2
ATOM 1532 C CA . CYS A 1 21 ? -8.163 4.480 -4.645 1.00 0.00 21 CYS A CA 2
ATOM 1533 C C . CYS A 1 21 ? -8.594 5.891 -4.253 1.00 0.00 21 CYS A C 2
ATOM 1534 O O . CYS A 1 21 ? -9.423 6.507 -4.923 1.00 0.00 21 CYS A O 2
ATOM 1541 N N . HIS A 1 22 ? -8.024 6.396 -3.164 1.00 0.00 22 HIS A N 2
ATOM 1542 C CA . HIS A 1 22 ? -8.347 7.735 -2.683 1.00 0.00 22 HIS A CA 2
ATOM 1543 C C . HIS A 1 22 ? -9.810 7.820 -2.256 1.00 0.00 22 HIS A C 2
ATOM 1544 O O . HIS A 1 22 ? -10.480 8.822 -2.502 1.00 0.00 22 HIS A O 2
ATOM 1558 N N . GLU A 1 23 ? -10.297 6.761 -1.616 1.00 0.00 23 GLU A N 2
ATOM 1559 C CA . GLU A 1 23 ? -11.680 6.717 -1.157 1.00 0.00 23 GLU A CA 2
ATOM 1560 C C . GLU A 1 23 ? -11.749 6.400 0.334 1.00 0.00 23 GLU A C 2
ATOM 1561 O O . GLU A 1 23 ? -12.006 7.280 1.155 1.00 0.00 23 GLU A O 2
ATOM 1573 N N . ARG A 1 24 ? -11.517 5.137 0.676 1.00 0.00 24 ARG A N 2
ATOM 1574 C CA . ARG A 1 24 ? -11.554 4.702 2.067 1.00 0.00 24 ARG A CA 2
ATOM 1575 C C . ARG A 1 24 ? -10.607 3.528 2.295 1.00 0.00 24 ARG A C 2
ATOM 1576 O O . ARG A 1 24 ? -10.194 2.857 1.349 1.00 0.00 24 ARG A O 2
ATOM 1597 N N . LEU A 1 25 ? -10.266 3.286 3.556 1.00 0.00 25 LEU A N 2
ATOM 1598 C CA . LEU A 1 25 ? -9.367 2.194 3.910 1.00 0.00 25 LEU A CA 2
ATOM 1599 C C . LEU A 1 25 ? -9.960 1.340 5.026 1.00 0.00 25 LEU A C 2
ATOM 1600 O O . LEU A 1 25 ? -10.094 1.793 6.162 1.00 0.00 25 LEU A O 2
ATOM 1616 N N . GLU A 1 26 ? -10.311 0.101 4.694 1.00 0.00 26 GLU A N 2
ATOM 1617 C CA . GLU A 1 26 ? -10.888 -0.816 5.669 1.00 0.00 26 GLU A CA 2
ATOM 1618 C C . GLU A 1 26 ? -10.287 -0.588 7.053 1.00 0.00 26 GLU A C 2
ATOM 1619 O O . GLU A 1 26 ? -11.001 -0.288 8.010 1.00 0.00 26 GLU A O 2
ATOM 1631 N N . ASP A 1 27 ? -8.970 -0.733 7.151 1.00 0.00 27 ASP A N 2
ATOM 1632 C CA . ASP A 1 27 ? -8.271 -0.542 8.417 1.00 0.00 27 ASP A CA 2
ATOM 1633 C C . ASP A 1 27 ? -6.762 -0.649 8.226 1.00 0.00 27 ASP A C 2
ATOM 1634 O O . ASP A 1 27 ? -6.283 -0.955 7.133 1.00 0.00 27 ASP A O 2
ATOM 1643 N N . THR A 1 28 ? -6.015 -0.394 9.296 1.00 0.00 28 THR A N 2
ATOM 1644 C CA . THR A 1 28 ? -4.560 -0.460 9.246 1.00 0.00 28 THR A CA 2
ATOM 1645 C C . THR A 1 28 ? -4.091 -1.608 8.360 1.00 0.00 28 THR A C 2
ATOM 1646 O O . THR A 1 28 ? -3.014 -1.548 7.767 1.00 0.00 28 THR A O 2
ATOM 1657 N N . HIS A 1 29 ? -4.908 -2.653 8.272 1.00 0.00 29 HIS A N 2
ATOM 1658 C CA . HIS A 1 29 ? -4.577 -3.816 7.456 1.00 0.00 29 HIS A CA 2
ATOM 1659 C C . HIS A 1 29 ? -3.915 -3.391 6.148 1.00 0.00 29 HIS A C 2
ATOM 1660 O O . HIS A 1 29 ? -2.975 -4.033 5.679 1.00 0.00 29 HIS A O 2
ATOM 1674 N N . PHE A 1 30 ? -4.412 -2.305 5.564 1.00 0.00 30 PHE A N 2
ATOM 1675 C CA . PHE A 1 30 ? -3.870 -1.796 4.310 1.00 0.00 30 PHE A CA 2
ATOM 1676 C C . PHE A 1 30 ? -2.348 -1.702 4.374 1.00 0.00 30 PHE A C 2
ATOM 1677 O O . PHE A 1 30 ? -1.771 -1.507 5.444 1.00 0.00 30 PHE A O 2
ATOM 1694 N N . VAL A 1 31 ? -1.704 -1.842 3.220 1.00 0.00 31 VAL A N 2
ATOM 1695 C CA . VAL A 1 31 ? -0.250 -1.772 3.143 1.00 0.00 31 VAL A CA 2
ATOM 1696 C C . VAL A 1 31 ? 0.235 -0.327 3.194 1.00 0.00 31 VAL A C 2
ATOM 1697 O O . VAL A 1 31 ? -0.067 0.470 2.307 1.00 0.00 31 VAL A O 2
ATOM 1710 N N . GLN A 1 32 ? 0.988 0.002 4.239 1.00 0.00 32 GLN A N 2
ATOM 1711 C CA . GLN A 1 32 ? 1.514 1.351 4.405 1.00 0.00 32 GLN A CA 2
ATOM 1712 C C . GLN A 1 32 ? 3.031 1.367 4.250 1.00 0.00 32 GLN A C 2
ATOM 1713 O O . GLN A 1 32 ? 3.745 0.643 4.946 1.00 0.00 32 GLN A O 2
ATOM 1727 N N . CYS A 1 33 ? 3.519 2.196 3.333 1.00 0.00 33 CYS A N 2
ATOM 1728 C CA . CYS A 1 33 ? 4.951 2.306 3.085 1.00 0.00 33 CYS A CA 2
ATOM 1729 C C . CYS A 1 33 ? 5.705 2.607 4.377 1.00 0.00 33 CYS A C 2
ATOM 1730 O O . CYS A 1 33 ? 5.412 3.570 5.087 1.00 0.00 33 CYS A O 2
ATOM 1737 N N . PRO A 1 34 ? 6.701 1.765 4.691 1.00 0.00 34 PRO A N 2
ATOM 1738 C CA . PRO A 1 34 ? 7.519 1.921 5.898 1.00 0.00 34 PRO A CA 2
ATOM 1739 C C . PRO A 1 34 ? 8.438 3.136 5.823 1.00 0.00 34 PRO A C 2
ATOM 1740 O O . PRO A 1 34 ? 9.134 3.459 6.785 1.00 0.00 34 PRO A O 2
ATOM 1751 N N . SER A 1 35 ? 8.434 3.805 4.674 1.00 0.00 35 SER A N 2
ATOM 1752 C CA . SER A 1 35 ? 9.270 4.982 4.473 1.00 0.00 35 SER A CA 2
ATOM 1753 C C . SER A 1 35 ? 8.419 6.201 4.128 1.00 0.00 35 SER A C 2
ATOM 1754 O O . SER A 1 35 ? 8.709 7.317 4.557 1.00 0.00 35 SER A O 2
ATOM 1762 N N . VAL A 1 36 ? 7.365 5.977 3.348 1.00 0.00 36 VAL A N 2
ATOM 1763 C CA . VAL A 1 36 ? 6.470 7.055 2.945 1.00 0.00 36 VAL A CA 2
ATOM 1764 C C . VAL A 1 36 ? 5.141 6.972 3.688 1.00 0.00 36 VAL A C 2
ATOM 1765 O O . VAL A 1 36 ? 4.419 5.978 3.610 1.00 0.00 36 VAL A O 2
ATOM 1778 N N . PRO A 1 37 ? 4.808 8.041 4.426 1.00 0.00 37 PRO A N 2
ATOM 1779 C CA . PRO A 1 37 ? 3.563 8.115 5.196 1.00 0.00 37 PRO A CA 2
ATOM 1780 C C . PRO A 1 37 ? 2.334 8.227 4.302 1.00 0.00 37 PRO A C 2
ATOM 1781 O O . PRO A 1 37 ? 1.303 7.608 4.566 1.00 0.00 37 PRO A O 2
ATOM 1792 N N . SER A 1 38 ? 2.449 9.021 3.242 1.00 0.00 38 SER A N 2
ATOM 1793 C CA . SER A 1 38 ? 1.345 9.217 2.310 1.00 0.00 38 SER A CA 2
ATOM 1794 C C . SER A 1 38 ? 0.978 7.907 1.619 1.00 0.00 38 SER A C 2
ATOM 1795 O O . SER A 1 38 ? -0.197 7.559 1.506 1.00 0.00 38 SER A O 2
ATOM 1803 N N . HIS A 1 39 ? 1.994 7.185 1.157 1.00 0.00 39 HIS A N 2
ATOM 1804 C CA . HIS A 1 39 ? 1.781 5.913 0.476 1.00 0.00 39 HIS A CA 2
ATOM 1805 C C . HIS A 1 39 ? 0.889 4.995 1.307 1.00 0.00 39 HIS A C 2
ATOM 1806 O O . HIS A 1 39 ? 1.304 4.483 2.347 1.00 0.00 39 HIS A O 2
ATOM 1820 N N . LYS A 1 40 ? -0.339 4.793 0.842 1.00 0.00 40 LYS A N 2
ATOM 1821 C CA . LYS A 1 40 ? -1.291 3.937 1.541 1.00 0.00 40 LYS A CA 2
ATOM 1822 C C . LYS A 1 40 ? -2.005 3.007 0.565 1.00 0.00 40 LYS A C 2
ATOM 1823 O O . LYS A 1 40 ? -3.089 3.321 0.074 1.00 0.00 40 LYS A O 2
ATOM 1842 N N . PHE A 1 41 ? -1.391 1.861 0.290 1.00 0.00 41 PHE A N 2
ATOM 1843 C CA . PHE A 1 41 ? -1.968 0.885 -0.627 1.00 0.00 41 PHE A CA 2
ATOM 1844 C C . PHE A 1 41 ? -2.643 -0.249 0.140 1.00 0.00 41 PHE A C 2
ATOM 1845 O O . PHE A 1 41 ? -2.033 -0.877 1.006 1.00 0.00 41 PHE A O 2
ATOM 1862 N N . CYS A 1 42 ? -3.906 -0.505 -0.183 1.00 0.00 42 CYS A N 2
ATOM 1863 C CA . CYS A 1 42 ? -4.665 -1.561 0.474 1.00 0.00 42 CYS A CA 2
ATOM 1864 C C . CYS A 1 42 ? -4.367 -2.919 -0.156 1.00 0.00 42 CYS A C 2
ATOM 1865 O O . CYS A 1 42 ? -3.494 -3.037 -1.017 1.00 0.00 42 CYS A O 2
ATOM 1872 N N . PHE A 1 43 ? -5.097 -3.940 0.278 1.00 0.00 43 PHE A N 2
ATOM 1873 C CA . PHE A 1 43 ? -4.911 -5.289 -0.242 1.00 0.00 43 PHE A CA 2
ATOM 1874 C C . PHE A 1 43 ? -5.119 -5.323 -1.753 1.00 0.00 43 PHE A C 2
ATOM 1875 O O . PHE A 1 43 ? -4.267 -5.784 -2.513 1.00 0.00 43 PHE A O 2
ATOM 1892 N N . PRO A 1 44 ? -6.280 -4.822 -2.202 1.00 0.00 44 PRO A N 2
ATOM 1893 C CA . PRO A 1 44 ? -6.628 -4.783 -3.625 1.00 0.00 44 PRO A CA 2
ATOM 1894 C C . PRO A 1 44 ? -5.782 -3.779 -4.401 1.00 0.00 44 PRO A C 2
ATOM 1895 O O . PRO A 1 44 ? -6.160 -3.344 -5.490 1.00 0.00 44 PRO A O 2
ATOM 1906 N N . CYS A 1 45 ? -4.637 -3.414 -3.835 1.00 0.00 45 CYS A N 2
ATOM 1907 C CA . CYS A 1 45 ? -3.737 -2.461 -4.473 1.00 0.00 45 CYS A CA 2
ATOM 1908 C C . CYS A 1 45 ? -2.327 -3.034 -4.582 1.00 0.00 4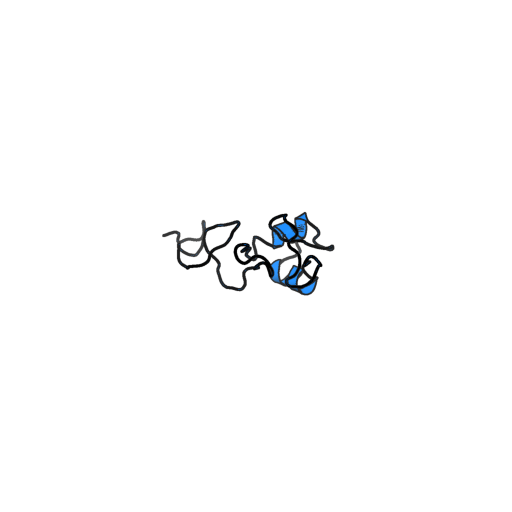5 CYS A C 2
ATOM 1909 O O . CYS A 1 45 ? -1.579 -2.700 -5.502 1.00 0.00 45 CYS A O 2
ATOM 1916 N N . SER A 1 46 ? -1.970 -3.898 -3.637 1.00 0.00 46 SER A N 2
ATOM 1917 C CA . SER A 1 46 ? -0.649 -4.514 -3.625 1.00 0.00 46 SER A CA 2
ATOM 1918 C C . SER A 1 46 ? -0.594 -5.701 -4.582 1.00 0.00 46 SER A C 2
ATOM 1919 O O . SER A 1 46 ? 0.344 -5.835 -5.369 1.00 0.00 46 SER A O 2
ATOM 1927 N N . ARG A 1 47 ? -1.605 -6.560 -4.508 1.00 0.00 47 ARG A N 2
ATOM 1928 C CA . ARG A 1 47 ? -1.672 -7.737 -5.367 1.00 0.00 47 ARG A CA 2
ATOM 1929 C C . ARG A 1 47 ? -1.339 -7.375 -6.811 1.00 0.00 47 ARG A C 2
ATOM 1930 O O . ARG A 1 47 ? -0.350 -7.852 -7.367 1.00 0.00 47 ARG A O 2
ATOM 1951 N N . GLU A 1 48 ? -2.172 -6.531 -7.412 1.00 0.00 48 GLU A N 2
ATOM 1952 C CA . GLU A 1 48 ? -1.966 -6.108 -8.792 1.00 0.00 48 GLU A CA 2
ATOM 1953 C C . GLU A 1 48 ? -0.495 -5.794 -9.051 1.00 0.00 48 GLU A C 2
ATOM 1954 O O . GLU A 1 48 ? -0.003 -5.952 -10.168 1.00 0.00 48 GLU A O 2
ATOM 1966 N N . SER A 1 49 ? 0.200 -5.347 -8.010 1.00 0.00 49 SER A N 2
ATOM 1967 C CA . SER A 1 49 ? 1.613 -5.005 -8.124 1.00 0.00 49 SER A CA 2
ATOM 1968 C C . SER A 1 49 ? 2.488 -6.239 -7.920 1.00 0.00 49 SER A C 2
ATOM 1969 O O . SER A 1 49 ? 3.585 -6.333 -8.473 1.00 0.00 49 SER A O 2
ATOM 1977 N N . ILE A 1 50 ? 1.996 -7.181 -7.123 1.00 0.00 50 ILE A N 2
ATOM 1978 C CA . ILE A 1 50 ? 2.731 -8.408 -6.847 1.00 0.00 50 ILE A CA 2
ATOM 1979 C C . ILE A 1 50 ? 2.764 -9.317 -8.071 1.00 0.00 50 ILE A C 2
ATOM 1980 O O . ILE A 1 50 ? 3.755 -10.002 -8.324 1.00 0.00 50 ILE A O 2
ATOM 1996 N N . LYS A 1 51 ? 1.673 -9.317 -8.830 1.00 0.00 51 LYS A N 2
ATOM 1997 C CA . LYS A 1 51 ? 1.576 -10.139 -10.031 1.00 0.00 51 LYS A CA 2
ATOM 1998 C C . LYS A 1 51 ? 2.260 -9.458 -11.212 1.00 0.00 51 LYS A C 2
ATOM 1999 O O . LYS A 1 51 ? 2.933 -10.110 -12.011 1.00 0.00 51 LYS A O 2
ATOM 2018 N N . ALA A 1 52 ? 2.085 -8.145 -11.316 1.00 0.00 52 ALA A N 2
ATOM 2019 C CA . ALA A 1 52 ? 2.689 -7.377 -12.397 1.00 0.00 52 ALA A CA 2
ATOM 2020 C C . ALA A 1 52 ? 4.210 -7.381 -12.292 1.00 0.00 52 ALA A C 2
ATOM 2021 O O . ALA A 1 52 ? 4.907 -7.672 -13.264 1.00 0.00 52 ALA A O 2
ATOM 2028 N N . GLN A 1 53 ? 4.717 -7.057 -11.107 1.00 0.00 53 GLN A N 2
ATOM 2029 C CA . GLN A 1 53 ? 6.156 -7.023 -10.876 1.00 0.00 53 GLN A CA 2
ATOM 2030 C C . GLN A 1 53 ? 6.738 -8.433 -10.852 1.00 0.00 53 GLN A C 2
ATOM 2031 O O . GLN A 1 53 ? 7.534 -8.801 -11.714 1.00 0.00 53 GLN A O 2
ATOM 2045 N N . GLY A 1 54 ? 6.333 -9.217 -9.858 1.00 0.00 54 GLY A N 2
ATOM 2046 C CA . GLY A 1 54 ? 6.824 -10.578 -9.740 1.00 0.00 54 GLY A CA 2
ATOM 2047 C C . GLY A 1 54 ? 6.381 -11.245 -8.453 1.00 0.00 54 GLY A C 2
ATOM 2048 O O . GLY A 1 54 ? 6.952 -11.001 -7.391 1.00 0.00 54 GLY A O 2
ATOM 2052 N N . ALA A 1 55 ? 5.358 -12.088 -8.548 1.00 0.00 55 ALA A N 2
ATOM 2053 C CA . ALA A 1 55 ? 4.838 -12.792 -7.382 1.00 0.00 55 ALA A CA 2
ATOM 2054 C C . ALA A 1 55 ? 5.916 -13.657 -6.737 1.00 0.00 55 ALA A C 2
ATOM 2055 O O . ALA A 1 55 ? 6.089 -13.646 -5.518 1.00 0.00 55 ALA A O 2
ATOM 2062 N N . THR A 1 56 ? 6.639 -14.406 -7.563 1.00 0.00 56 THR A N 2
ATOM 2063 C CA . THR A 1 56 ? 7.699 -15.279 -7.073 1.00 0.00 56 THR A CA 2
ATOM 2064 C C . THR A 1 56 ? 8.964 -14.486 -6.763 1.00 0.00 56 THR A C 2
ATOM 2065 O O . THR A 1 56 ? 9.632 -14.734 -5.760 1.00 0.00 56 THR A O 2
ATOM 2076 N N . GLY A 1 57 ? 9.286 -13.531 -7.630 1.00 0.00 57 GLY A N 2
ATOM 2077 C CA . GLY A 1 57 ? 10.470 -12.717 -7.429 1.00 0.00 57 GLY A CA 2
ATOM 2078 C C . GLY A 1 57 ? 10.253 -11.620 -6.405 1.00 0.00 57 GLY A C 2
ATOM 2079 O O . GLY A 1 57 ? 9.487 -11.790 -5.458 1.00 0.00 57 GLY A O 2
ATOM 2083 N N . GLU A 1 58 ? 10.930 -10.492 -6.596 1.00 0.00 58 GLU A N 2
ATOM 2084 C CA . GLU A 1 58 ? 10.809 -9.365 -5.679 1.00 0.00 58 GLU A CA 2
ATOM 2085 C C . GLU A 1 58 ? 9.712 -8.407 -6.137 1.00 0.00 58 GLU A C 2
ATOM 2086 O O . GLU A 1 58 ? 9.404 -8.322 -7.325 1.00 0.00 58 GLU A O 2
ATOM 2098 N N . VAL A 1 59 ? 9.127 -7.688 -5.184 1.00 0.00 59 VAL A N 2
ATOM 2099 C CA . VAL A 1 59 ? 8.066 -6.736 -5.489 1.00 0.00 59 VAL A CA 2
ATOM 2100 C C . VAL A 1 59 ? 8.300 -5.407 -4.779 1.00 0.00 59 VAL A C 2
ATOM 2101 O O . VAL A 1 59 ? 8.132 -5.301 -3.564 1.00 0.00 59 VAL A O 2
ATOM 2114 N N . TYR A 1 60 ? 8.688 -4.394 -5.546 1.00 0.00 60 TYR A N 2
ATOM 2115 C CA . TYR A 1 60 ? 8.948 -3.071 -4.991 1.00 0.00 60 TYR A CA 2
ATOM 2116 C C . TYR A 1 60 ? 7.644 -2.318 -4.746 1.00 0.00 60 TYR A C 2
ATOM 2117 O O . TYR A 1 60 ? 6.569 -2.769 -5.140 1.00 0.00 60 TYR A O 2
ATOM 2135 N N . CYS A 1 61 ? 7.748 -1.166 -4.091 1.00 0.00 61 CYS A N 2
ATOM 2136 C CA . CYS A 1 61 ? 6.579 -0.348 -3.792 1.00 0.00 61 CYS A CA 2
ATOM 2137 C C . CYS A 1 61 ? 5.551 -0.437 -4.915 1.00 0.00 61 CYS A C 2
ATOM 2138 O O . CYS A 1 61 ? 5.877 -0.343 -6.098 1.00 0.00 61 CYS A O 2
ATOM 2145 N N . PRO A 1 62 ? 4.277 -0.623 -4.538 1.00 0.00 62 PRO A N 2
ATOM 2146 C CA . PRO A 1 62 ? 3.174 -0.728 -5.497 1.00 0.00 62 PRO A CA 2
ATOM 2147 C C . PRO A 1 62 ? 2.878 0.599 -6.188 1.00 0.00 62 PRO A C 2
ATOM 2148 O O . PRO A 1 62 ? 1.926 0.709 -6.960 1.00 0.00 62 PRO A O 2
ATOM 2159 N N . SER A 1 63 ? 3.701 1.604 -5.906 1.00 0.00 63 SER A N 2
ATOM 2160 C CA . SER A 1 63 ? 3.526 2.925 -6.498 1.00 0.00 63 SER A CA 2
ATOM 2161 C C . SER A 1 63 ? 4.453 3.111 -7.695 1.00 0.00 63 SER A C 2
ATOM 2162 O O . SER A 1 63 ? 4.154 3.872 -8.614 1.00 0.00 63 SER A O 2
ATOM 2170 N N . GLY A 1 64 ? 5.582 2.409 -7.676 1.00 0.00 64 GLY A N 2
ATOM 2171 C CA . GLY A 1 64 ? 6.537 2.511 -8.764 1.00 0.00 64 GLY A CA 2
ATOM 2172 C C . GLY A 1 64 ? 7.626 3.529 -8.487 1.00 0.00 64 GLY A C 2
ATOM 2173 O O . GLY A 1 64 ? 8.145 4.157 -9.409 1.00 0.00 64 GLY A O 2
ATOM 2177 N N . GLU A 1 65 ? 7.970 3.693 -7.214 1.00 0.00 65 GLU A N 2
ATOM 2178 C CA . GLU A 1 65 ? 9.002 4.644 -6.819 1.00 0.00 65 GLU A CA 2
ATOM 2179 C C . GLU A 1 65 ? 10.201 3.924 -6.209 1.00 0.00 65 GLU A C 2
ATOM 2180 O O . GLU A 1 65 ? 11.284 4.496 -6.080 1.00 0.00 65 GLU A O 2
ATOM 2192 N N . LYS A 1 66 ? 10.000 2.665 -5.834 1.00 0.00 66 LYS A N 2
ATOM 2193 C CA . LYS A 1 66 ? 11.063 1.865 -5.238 1.00 0.00 66 LYS A CA 2
ATOM 2194 C C . LYS A 1 66 ? 11.566 2.503 -3.947 1.00 0.00 66 LYS A C 2
ATOM 2195 O O . LYS A 1 66 ? 12.770 2.669 -3.753 1.00 0.00 66 LYS A O 2
ATOM 2214 N N . CYS A 1 67 ? 10.636 2.856 -3.066 1.00 0.00 67 CYS A N 2
ATOM 2215 C CA . CYS A 1 67 ? 10.985 3.475 -1.793 1.00 0.00 67 CYS A CA 2
ATOM 2216 C C . CYS A 1 67 ? 11.820 2.526 -0.938 1.00 0.00 67 CYS A C 2
ATOM 2217 O O . CYS A 1 67 ? 11.450 1.376 -0.699 1.00 0.00 67 CYS A O 2
ATOM 2224 N N . PRO A 1 68 ? 12.975 3.018 -0.465 1.00 0.00 68 PRO A N 2
ATOM 2225 C CA . PRO A 1 68 ? 13.887 2.232 0.372 1.00 0.00 68 PRO A CA 2
ATOM 2226 C C . PRO A 1 68 ? 13.316 1.967 1.761 1.00 0.00 68 PRO A C 2
ATOM 2227 O O . PRO A 1 68 ? 12.429 2.684 2.226 1.00 0.00 68 PRO A O 2
ATOM 2238 N N . LEU A 1 69 ? 13.831 0.935 2.420 1.00 0.00 69 LEU A N 2
ATOM 2239 C CA . LEU A 1 69 ? 13.373 0.576 3.758 1.00 0.00 69 LEU A CA 2
ATOM 2240 C C . LEU A 1 69 ? 13.829 1.608 4.784 1.00 0.00 69 LEU A C 2
ATOM 2241 O O . LEU A 1 69 ? 14.959 2.092 4.734 1.00 0.00 69 LEU A O 2
ATOM 2257 N N . VAL A 1 70 ? 12.941 1.940 5.717 1.00 0.00 70 VAL A N 2
ATOM 2258 C CA . VAL A 1 70 ? 13.253 2.912 6.758 1.00 0.00 70 VAL A CA 2
ATOM 2259 C C . VAL A 1 70 ? 14.588 2.597 7.422 1.00 0.00 70 VAL A C 2
ATOM 2260 O O . VAL A 1 70 ? 14.761 1.536 8.021 1.00 0.00 70 VAL A O 2
ATOM 2273 N N . GLY A 1 71 ? 15.532 3.527 7.311 1.00 0.00 71 GLY A N 2
ATOM 2274 C CA . GLY A 1 71 ? 16.841 3.330 7.906 1.00 0.00 71 GLY A CA 2
ATOM 2275 C C . GLY A 1 71 ? 17.763 2.514 7.022 1.00 0.00 71 GLY A C 2
ATOM 2276 O O . GLY A 1 71 ? 18.941 2.838 6.876 1.00 0.00 71 GLY A O 2
ATOM 2280 N N . SER A 1 72 ? 17.226 1.451 6.432 1.00 0.00 72 SER A N 2
ATOM 2281 C CA . SER A 1 72 ? 18.010 0.582 5.562 1.00 0.00 72 SER A CA 2
ATOM 2282 C C . SER A 1 72 ? 18.108 1.166 4.157 1.00 0.00 72 SER A C 2
ATOM 2283 O O . SER A 1 72 ? 17.172 1.798 3.668 1.00 0.00 72 SER A O 2
ATOM 2291 N N . ASN A 1 73 ? 19.250 0.951 3.512 1.00 0.00 73 ASN A N 2
ATOM 2292 C CA . ASN A 1 73 ? 19.473 1.456 2.162 1.00 0.00 73 ASN A CA 2
ATOM 2293 C C . ASN A 1 73 ? 19.057 0.424 1.119 1.00 0.00 73 ASN A C 2
ATOM 2294 O O . ASN A 1 73 ? 19.669 0.317 0.056 1.00 0.00 73 ASN A O 2
ATOM 2305 N N . VAL A 1 74 ? 18.010 -0.335 1.429 1.00 0.00 74 VAL A N 2
ATOM 2306 C CA . VAL A 1 74 ? 17.510 -1.358 0.518 1.00 0.00 74 VAL A CA 2
ATOM 2307 C C . VAL A 1 74 ? 15.989 -1.323 0.435 1.00 0.00 74 VAL A C 2
ATOM 2308 O O . VAL A 1 74 ? 15.289 -1.202 1.441 1.00 0.00 74 VAL A O 2
ATOM 2321 N N . PRO A 1 75 ? 15.461 -1.431 -0.794 1.00 0.00 75 PRO A N 2
ATOM 2322 C CA . PRO A 1 75 ? 14.016 -1.416 -1.039 1.00 0.00 75 PRO A CA 2
ATOM 2323 C C . PRO A 1 75 ? 13.327 -2.676 -0.526 1.00 0.00 75 PRO A C 2
ATOM 2324 O O . PRO A 1 75 ? 13.826 -3.786 -0.710 1.00 0.00 75 PRO A O 2
ATOM 2335 N N . TRP A 1 76 ? 12.180 -2.496 0.118 1.00 0.00 76 TRP A N 2
ATOM 2336 C CA . TRP A 1 76 ? 11.423 -3.620 0.658 1.00 0.00 76 TRP A CA 2
ATOM 2337 C C . TRP A 1 76 ? 10.745 -4.406 -0.459 1.00 0.00 76 TRP A C 2
ATOM 2338 O O . TRP A 1 76 ? 10.283 -3.830 -1.443 1.00 0.00 76 TRP A O 2
ATOM 2359 N N . ALA A 1 77 ? 10.689 -5.724 -0.299 1.00 0.00 77 ALA A N 2
ATOM 2360 C CA . ALA A 1 77 ? 10.065 -6.589 -1.293 1.00 0.00 77 ALA A CA 2
ATOM 2361 C C . ALA A 1 77 ? 9.224 -7.673 -0.628 1.00 0.00 77 ALA A C 2
ATOM 2362 O O . ALA A 1 77 ? 9.757 -8.585 0.006 1.00 0.00 77 ALA A O 2
ATOM 2369 N N . PHE A 1 78 ? 7.908 -7.569 -0.775 1.00 0.00 78 PHE A N 2
ATOM 2370 C CA . PHE A 1 78 ? 6.993 -8.540 -0.186 1.00 0.00 78 PHE A CA 2
ATOM 2371 C C . PHE A 1 78 ? 7.613 -9.934 -0.177 1.00 0.00 78 PHE A C 2
ATOM 2372 O O . PHE A 1 78 ? 8.236 -10.355 -1.152 1.00 0.00 78 PHE A O 2
ATOM 2389 N N . MET A 1 79 ? 7.438 -10.646 0.932 1.00 0.00 79 MET A N 2
ATOM 2390 C CA . MET A 1 79 ? 7.980 -11.993 1.069 1.00 0.00 79 MET A CA 2
ATOM 2391 C C . MET A 1 79 ? 6.872 -13.036 0.973 1.00 0.00 79 MET A C 2
ATOM 2392 O O . MET A 1 79 ? 5.693 -12.718 1.126 1.00 0.00 79 MET A O 2
ATOM 2406 N N . GLN A 1 80 ? 7.259 -14.282 0.720 1.00 0.00 80 GLN A N 2
ATOM 2407 C CA . GLN A 1 80 ? 6.296 -15.372 0.603 1.00 0.00 80 GLN A CA 2
ATOM 2408 C C . GLN A 1 80 ? 5.115 -15.158 1.544 1.00 0.00 80 GLN A C 2
ATOM 2409 O O . GLN A 1 80 ? 3.960 -15.321 1.153 1.00 0.00 80 GLN A O 2
ATOM 2423 N N . GLY A 1 81 ? 5.413 -14.791 2.787 1.00 0.00 81 GLY A N 2
ATOM 2424 C CA . GLY A 1 81 ? 4.365 -14.561 3.764 1.00 0.00 81 GLY A CA 2
ATOM 2425 C C . GLY A 1 81 ? 3.337 -13.556 3.286 1.00 0.00 81 GLY A C 2
ATOM 2426 O O . GLY A 1 81 ? 2.226 -13.927 2.908 1.00 0.00 81 GLY A O 2
ATOM 2430 N N . GLU A 1 82 ? 3.707 -12.279 3.304 1.00 0.00 82 GLU A N 2
ATOM 2431 C CA . GLU A 1 82 ? 2.807 -11.217 2.871 1.00 0.00 82 GLU A CA 2
ATOM 2432 C C . GLU A 1 82 ? 2.296 -11.480 1.457 1.00 0.00 82 GLU A C 2
ATOM 2433 O O . GLU A 1 82 ? 1.089 -11.515 1.218 1.00 0.00 82 GLU A O 2
ATOM 2445 N N . ILE A 1 83 ? 3.224 -11.662 0.524 1.00 0.00 83 ILE A N 2
ATOM 2446 C CA . ILE A 1 83 ? 2.869 -11.922 -0.866 1.00 0.00 83 ILE A CA 2
ATOM 2447 C C . ILE A 1 83 ? 1.605 -12.769 -0.961 1.00 0.00 83 ILE A C 2
ATOM 2448 O O . ILE A 1 83 ? 0.770 -12.561 -1.841 1.00 0.00 83 ILE A O 2
ATOM 2464 N N . ALA A 1 84 ? 1.470 -13.725 -0.048 1.00 0.00 84 ALA A N 2
ATOM 2465 C CA . ALA A 1 84 ? 0.306 -14.602 -0.026 1.00 0.00 84 ALA A CA 2
ATOM 2466 C C . ALA A 1 84 ? -0.803 -14.022 0.845 1.00 0.00 84 ALA A C 2
ATOM 2467 O O . ALA A 1 84 ? -1.980 -14.077 0.488 1.00 0.00 84 ALA A O 2
ATOM 2474 N N . THR A 1 85 ? -0.420 -13.464 1.990 1.00 0.00 85 THR A N 2
ATOM 2475 C CA . THR A 1 85 ? -1.382 -12.875 2.912 1.00 0.00 85 THR A CA 2
ATOM 2476 C C . THR A 1 85 ? -2.288 -11.878 2.199 1.00 0.00 85 THR A C 2
ATOM 2477 O O . THR A 1 85 ? -3.498 -11.852 2.427 1.00 0.00 85 THR A O 2
ATOM 2488 N N . ILE A 1 86 ? -1.696 -11.061 1.335 1.00 0.00 86 ILE A N 2
ATOM 2489 C CA . ILE A 1 86 ? -2.452 -10.064 0.587 1.00 0.00 86 ILE A CA 2
ATOM 2490 C C . ILE A 1 86 ? -3.218 -10.705 -0.566 1.00 0.00 86 ILE A C 2
ATOM 2491 O O . ILE A 1 86 ? -4.440 -10.582 -0.658 1.00 0.00 86 ILE A O 2
ATOM 2507 N N . LEU A 1 87 ? -2.492 -11.390 -1.442 1.00 0.00 87 LEU A N 2
ATOM 2508 C CA . LEU A 1 87 ? -3.103 -12.053 -2.589 1.00 0.00 87 LEU A CA 2
ATOM 2509 C C . LEU A 1 87 ? -4.419 -12.716 -2.197 1.00 0.00 87 LEU A C 2
ATOM 2510 O O . LEU A 1 87 ? -5.454 -12.480 -2.820 1.00 0.00 87 LEU A O 2
ATOM 2526 N N . SER A 1 88 ? -4.372 -13.545 -1.159 1.00 0.00 88 SER A N 2
ATOM 2527 C CA . SER A 1 88 ? -5.561 -14.244 -0.684 1.00 0.00 88 SER A CA 2
ATOM 2528 C C . SER A 1 88 ? -6.336 -13.384 0.310 1.00 0.00 88 SER A C 2
ATOM 2529 O O . SER A 1 88 ? -7.464 -12.973 0.044 1.00 0.00 88 SER A O 2
ATOM 2537 N N . GLY A 1 89 ? -5.720 -13.117 1.458 1.00 0.00 89 GLY A N 2
ATOM 2538 C CA . GLY A 1 89 ? -6.366 -12.308 2.475 1.00 0.00 89 GLY A CA 2
ATOM 2539 C C . GLY A 1 89 ? -6.991 -13.147 3.572 1.00 0.00 89 GLY A C 2
ATOM 2540 O O . GLY A 1 89 ? -8.139 -13.579 3.474 1.00 0.00 89 GLY A O 2
ATOM 2544 N N . PRO A 1 90 ? -6.225 -13.389 4.646 1.00 0.00 90 PRO A N 2
ATOM 2545 C CA . PRO A 1 90 ? -6.690 -14.184 5.787 1.00 0.00 90 PRO A CA 2
ATOM 2546 C C . PRO A 1 90 ? -7.766 -13.466 6.594 1.00 0.00 90 PRO A C 2
ATOM 2547 O O . PRO A 1 90 ? -7.701 -12.253 6.792 1.00 0.00 90 PRO A O 2
ATOM 2558 N N . SER A 1 91 ? -8.755 -14.223 7.058 1.00 0.00 91 SER A N 2
ATOM 2559 C CA . SER A 1 91 ? -9.847 -13.658 7.841 1.00 0.00 91 SER A CA 2
ATOM 2560 C C . SER A 1 91 ? -9.656 -13.946 9.327 1.00 0.00 91 SER A C 2
ATOM 2561 O O . SER A 1 91 ? -8.974 -14.899 9.703 1.00 0.00 91 SER A O 2
ATOM 2569 N N . SER A 1 92 ? -10.263 -13.114 10.167 1.00 0.00 92 SER A N 2
ATOM 2570 C CA . SER A 1 92 ? -10.157 -13.276 11.613 1.00 0.00 92 SER A CA 2
ATOM 2571 C C . SER A 1 92 ? -10.540 -14.693 12.030 1.00 0.00 92 SER A C 2
ATOM 2572 O O . SER A 1 92 ? -11.407 -15.318 11.423 1.00 0.00 92 SER A O 2
ATOM 2580 N N . GLY A 1 93 ? -9.884 -15.193 13.074 1.00 0.00 93 GLY A N 2
ATOM 2581 C CA . GLY A 1 93 ? -10.168 -16.532 13.556 1.00 0.00 93 GLY A CA 2
ATOM 2582 C C . GLY A 1 93 ? -9.808 -17.601 12.543 1.00 0.00 93 GLY A C 2
ATOM 2583 O O . GLY A 1 93 ? -9.066 -18.521 12.883 1.00 0.00 93 GLY A O 2
ATOM 2589 N N . GLY A 1 1 ? -27.597 11.169 14.754 1.00 0.00 1 GLY A N 3
ATOM 2590 C CA . GLY A 1 1 ? -27.603 9.750 14.448 1.00 0.00 1 GLY A CA 3
ATOM 2591 C C . GLY A 1 1 ? -27.949 8.899 15.654 1.00 0.00 1 GLY A C 3
ATOM 2592 O O . GLY A 1 1 ? -27.122 8.123 16.132 1.00 0.00 1 GLY A O 3
ATOM 2596 N N . SER A 1 2 ? -29.174 9.046 16.147 1.00 0.00 2 SER A N 3
ATOM 2597 C CA . SER A 1 2 ? -29.626 8.288 17.308 1.00 0.00 2 SER A CA 3
ATOM 2598 C C . SER A 1 2 ? -31.051 7.781 17.105 1.00 0.00 2 SER A C 3
ATOM 2599 O O . SER A 1 2 ? -31.902 8.488 16.565 1.00 0.00 2 SER A O 3
ATOM 2607 N N . SER A 1 3 ? -31.303 6.551 17.541 1.00 0.00 3 SER A N 3
ATOM 2608 C CA . SER A 1 3 ? -32.623 5.946 17.405 1.00 0.00 3 SER A CA 3
ATOM 2609 C C . SER A 1 3 ? -33.183 6.177 16.004 1.00 0.00 3 SER A C 3
ATOM 2610 O O . SER A 1 3 ? -34.357 6.506 15.840 1.00 0.00 3 SER A O 3
ATOM 2618 N N . GLY A 1 4 ? -32.333 6.001 14.997 1.00 0.00 4 GLY A N 3
ATOM 2619 C CA . GLY A 1 4 ? -32.761 6.194 13.624 1.00 0.00 4 GLY A CA 3
ATOM 2620 C C . GLY A 1 4 ? -31.671 5.858 12.625 1.00 0.00 4 GLY A C 3
ATOM 2621 O O . GLY A 1 4 ? -31.461 4.692 12.292 1.00 0.00 4 GLY A O 3
ATOM 2625 N N . SER A 1 5 ? -30.975 6.884 12.143 1.00 0.00 5 SER A N 3
ATOM 2626 C CA . SER A 1 5 ? -29.905 6.693 11.172 1.00 0.00 5 SER A CA 3
ATOM 2627 C C . SER A 1 5 ? -28.780 7.699 11.399 1.00 0.00 5 SER A C 3
ATOM 2628 O O . SER A 1 5 ? -29.028 8.868 11.693 1.00 0.00 5 SER A O 3
ATOM 2636 N N . SER A 1 6 ? -27.543 7.234 11.259 1.00 0.00 6 SER A N 3
ATOM 2637 C CA . SER A 1 6 ? -26.378 8.091 11.451 1.00 0.00 6 SER A CA 3
ATOM 2638 C C . SER A 1 6 ? -25.619 8.279 10.142 1.00 0.00 6 SER A C 3
ATOM 2639 O O . SER A 1 6 ? -24.774 7.461 9.778 1.00 0.00 6 SER A O 3
ATOM 2647 N N . GLY A 1 7 ? -25.927 9.363 9.436 1.00 0.00 7 GLY A N 3
ATOM 2648 C CA . GLY A 1 7 ? -25.266 9.639 8.174 1.00 0.00 7 GLY A CA 3
ATOM 2649 C C . GLY A 1 7 ? -24.248 10.758 8.286 1.00 0.00 7 GLY A C 3
ATOM 2650 O O . GLY A 1 7 ? -23.109 10.616 7.841 1.00 0.00 7 GLY A O 3
ATOM 2654 N N . SER A 1 8 ? -24.660 11.873 8.879 1.00 0.00 8 SER A N 3
ATOM 2655 C CA . SER A 1 8 ? -23.778 13.023 9.043 1.00 0.00 8 SER A CA 3
ATOM 2656 C C . SER A 1 8 ? -22.354 12.574 9.359 1.00 0.00 8 SER A C 3
ATOM 2657 O O . SER A 1 8 ? -22.128 11.569 10.033 1.00 0.00 8 SER A O 3
ATOM 2665 N N . PRO A 1 9 ? -21.370 13.337 8.861 1.00 0.00 9 PRO A N 3
ATOM 2666 C CA . PRO A 1 9 ? -19.951 13.039 9.078 1.00 0.00 9 PRO A CA 3
ATOM 2667 C C . PRO A 1 9 ? -19.526 13.263 10.525 1.00 0.00 9 PRO A C 3
ATOM 2668 O O . PRO A 1 9 ? -20.179 13.995 11.267 1.00 0.00 9 PRO A O 3
ATOM 2679 N N . MET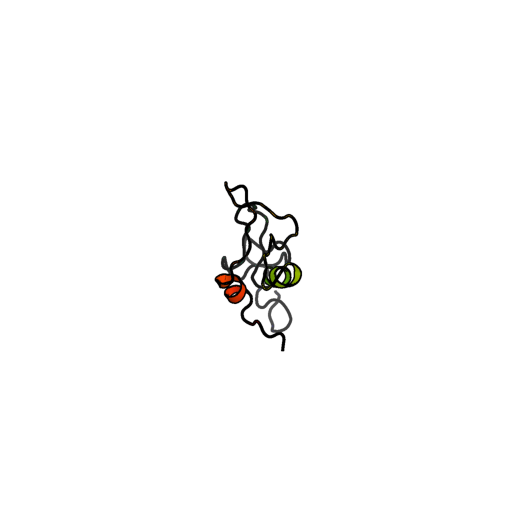 A 1 10 ? -18.426 12.628 10.919 1.00 0.00 10 MET A N 3
ATOM 2680 C CA . MET A 1 10 ? -17.914 12.760 12.277 1.00 0.00 10 MET A CA 3
ATOM 2681 C C . MET A 1 10 ? -17.214 14.103 12.467 1.00 0.00 10 MET A C 3
ATOM 2682 O O . MET A 1 10 ? -17.416 14.782 13.473 1.00 0.00 10 MET A O 3
ATOM 2696 N N . ALA A 1 11 ? -16.392 14.479 11.493 1.00 0.00 11 ALA A N 3
ATOM 2697 C CA . ALA A 1 11 ? -15.665 15.741 11.552 1.00 0.00 11 ALA A CA 3
ATOM 2698 C C . ALA A 1 11 ? -14.966 16.034 10.228 1.00 0.00 11 ALA A C 3
ATOM 2699 O O . ALA A 1 11 ? -14.432 15.133 9.585 1.00 0.00 11 ALA A O 3
ATOM 2706 N N . ASN A 1 12 ? -14.976 17.302 9.828 1.00 0.00 12 ASN A N 3
ATOM 2707 C CA . ASN A 1 12 ? -14.344 17.714 8.580 1.00 0.00 12 ASN A CA 3
ATOM 2708 C C . ASN A 1 12 ? -12.845 17.426 8.608 1.00 0.00 12 ASN A C 3
ATOM 2709 O O . ASN A 1 12 ? -12.060 18.223 9.121 1.00 0.00 12 ASN A O 3
ATOM 2720 N N . SER A 1 13 ? -12.457 16.283 8.053 1.00 0.00 13 SER A N 3
ATOM 2721 C CA . SER A 1 13 ? -11.054 15.888 8.017 1.00 0.00 13 SER A CA 3
ATOM 2722 C C . SER A 1 13 ? -10.831 14.766 7.007 1.00 0.00 13 SER A C 3
ATOM 2723 O O . SER A 1 13 ? -11.782 14.215 6.455 1.00 0.00 13 SER A O 3
ATOM 2731 N N . GLY A 1 14 ? -9.565 14.434 6.771 1.00 0.00 14 GLY A N 3
ATOM 2732 C CA . GLY A 1 14 ? -9.238 13.380 5.829 1.00 0.00 14 GLY A CA 3
ATOM 2733 C C . GLY A 1 14 ? -8.585 12.186 6.497 1.00 0.00 14 GLY A C 3
ATOM 2734 O O . GLY A 1 14 ? -7.367 12.134 6.669 1.00 0.00 14 GLY A O 3
ATOM 2738 N N . PRO A 1 15 ? -9.406 11.200 6.889 1.00 0.00 15 PRO A N 3
ATOM 2739 C CA . PRO A 1 15 ? -8.922 9.984 7.550 1.00 0.00 15 PRO A CA 3
ATOM 2740 C C . PRO A 1 15 ? -8.133 9.085 6.604 1.00 0.00 15 PRO A C 3
ATOM 2741 O O . PRO A 1 15 ? -8.005 9.378 5.415 1.00 0.00 15 PRO A O 3
ATOM 2752 N N . LEU A 1 16 ? -7.607 7.989 7.139 1.00 0.00 16 LEU A N 3
ATOM 2753 C CA . LEU A 1 16 ? -6.831 7.046 6.342 1.00 0.00 16 LEU A CA 3
ATOM 2754 C C . LEU A 1 16 ? -7.515 6.767 5.008 1.00 0.00 16 LEU A C 3
ATOM 2755 O O . LEU A 1 16 ? -8.550 6.102 4.957 1.00 0.00 16 LEU A O 3
ATOM 2771 N N . CYS A 1 17 ? -6.930 7.279 3.931 1.00 0.00 17 CYS A N 3
ATOM 2772 C CA . CYS A 1 17 ? -7.482 7.084 2.595 1.00 0.00 17 CYS A CA 3
ATOM 2773 C C . CYS A 1 17 ? -6.416 6.566 1.636 1.00 0.00 17 CYS A C 3
ATOM 2774 O O . CYS A 1 17 ? -5.348 7.164 1.496 1.00 0.00 17 CYS A O 3
ATOM 2782 N N . CYS A 1 18 ? -6.711 5.450 0.977 1.00 0.00 18 CYS A N 3
ATOM 2783 C CA . CYS A 1 18 ? -5.778 4.850 0.032 1.00 0.00 18 CYS A CA 3
ATOM 2784 C C . CYS A 1 18 ? -5.240 5.895 -0.941 1.00 0.00 18 CYS A C 3
ATOM 2785 O O . CYS A 1 18 ? -5.880 6.919 -1.186 1.00 0.00 18 CYS A O 3
ATOM 2792 N N . THR A 1 19 ? -4.060 5.631 -1.492 1.00 0.00 19 THR A N 3
ATOM 2793 C CA . THR A 1 19 ? -3.435 6.548 -2.437 1.00 0.00 19 THR A CA 3
ATOM 2794 C C . THR A 1 19 ? -3.881 6.254 -3.865 1.00 0.00 19 THR A C 3
ATOM 2795 O O . THR A 1 19 ? -3.927 7.151 -4.708 1.00 0.00 19 THR A O 3
ATOM 2806 N N . ILE A 1 20 ? -4.207 4.994 -4.130 1.00 0.00 20 ILE A N 3
ATOM 2807 C CA . ILE A 1 20 ? -4.651 4.583 -5.457 1.00 0.00 20 ILE A CA 3
ATOM 2808 C C . ILE A 1 20 ? -6.164 4.717 -5.596 1.00 0.00 20 ILE A C 3
ATOM 2809 O O . ILE A 1 20 ? -6.664 5.199 -6.613 1.00 0.00 20 ILE A O 3
ATOM 2825 N N . CYS A 1 21 ? -6.887 4.290 -4.567 1.00 0.00 21 CYS A N 3
ATOM 2826 C CA . CYS A 1 21 ? -8.344 4.363 -4.573 1.00 0.00 21 CYS A CA 3
ATOM 2827 C C . CYS A 1 21 ? -8.820 5.755 -4.168 1.00 0.00 21 CYS A C 3
ATOM 2828 O O . CYS A 1 21 ? -9.656 6.357 -4.842 1.00 0.00 21 CYS A O 3
ATOM 2835 N N . HIS A 1 22 ? -8.283 6.259 -3.062 1.00 0.00 22 HIS A N 3
ATOM 2836 C CA . HIS A 1 22 ? -8.652 7.581 -2.566 1.00 0.00 22 HIS A CA 3
ATOM 2837 C C . HIS A 1 22 ? -10.109 7.604 -2.115 1.00 0.00 22 HIS A C 3
ATOM 2838 O O . HIS A 1 22 ? -10.844 8.546 -2.409 1.00 0.00 22 HIS A O 3
ATOM 2852 N N . GLU A 1 23 ? -10.519 6.561 -1.400 1.00 0.00 23 GLU A N 3
ATOM 2853 C CA . GLU A 1 23 ? -11.889 6.462 -0.910 1.00 0.00 23 GLU A CA 3
ATOM 2854 C C . GLU A 1 23 ? -11.911 6.179 0.590 1.00 0.00 23 GLU A C 3
ATOM 2855 O O . GLU A 1 23 ? -12.437 6.969 1.373 1.00 0.00 23 GLU A O 3
ATOM 2867 N N . ARG A 1 24 ? -11.337 5.046 0.980 1.00 0.00 24 ARG A N 3
ATOM 2868 C CA . ARG A 1 24 ? -11.292 4.657 2.385 1.00 0.00 24 ARG A CA 3
ATOM 2869 C C . ARG A 1 24 ? -10.472 3.383 2.570 1.00 0.00 24 ARG A C 3
ATOM 2870 O O . ARG A 1 24 ? -10.270 2.619 1.626 1.00 0.00 24 ARG A O 3
ATOM 2891 N N . LEU A 1 25 ? -10.002 3.162 3.793 1.00 0.00 25 LEU A N 3
ATOM 2892 C CA . LEU A 1 25 ? -9.203 1.981 4.103 1.00 0.00 25 LEU A CA 3
ATOM 2893 C C . LEU A 1 25 ? -9.835 1.179 5.236 1.00 0.00 25 LEU A C 3
ATOM 2894 O O . LEU A 1 25 ? -9.944 1.659 6.363 1.00 0.00 25 LEU A O 3
ATOM 2910 N N . GLU A 1 26 ? -10.246 -0.047 4.928 1.00 0.00 26 GLU A N 3
ATOM 2911 C CA . GLU A 1 26 ? -10.865 -0.917 5.922 1.00 0.00 26 GLU A CA 3
ATOM 2912 C C . GLU A 1 26 ? -10.219 -0.725 7.291 1.00 0.00 26 GLU A C 3
ATOM 2913 O O . GLU A 1 26 ? -10.866 -0.279 8.238 1.00 0.00 26 GLU A O 3
ATOM 2925 N N . ASP A 1 27 ? -8.938 -1.066 7.386 1.00 0.00 27 ASP A N 3
ATOM 2926 C CA . ASP A 1 27 ? -8.203 -0.931 8.638 1.00 0.00 27 ASP A CA 3
ATOM 2927 C C . ASP A 1 27 ? -6.710 -1.152 8.418 1.00 0.00 27 ASP A C 3
ATOM 2928 O O . ASP A 1 27 ? -6.279 -1.513 7.322 1.00 0.00 27 ASP A O 3
ATOM 2937 N N . THR A 1 28 ? -5.923 -0.932 9.466 1.00 0.00 28 THR A N 3
ATOM 2938 C CA . THR A 1 28 ? -4.478 -1.105 9.387 1.00 0.00 28 THR A CA 3
ATOM 2939 C C . THR A 1 28 ? -4.107 -2.169 8.361 1.00 0.00 28 THR A C 3
ATOM 2940 O O . THR A 1 28 ? -3.126 -2.026 7.630 1.00 0.00 28 THR A O 3
ATOM 2951 N N . HIS A 1 29 ? -4.896 -3.237 8.311 1.00 0.00 29 HIS A N 3
ATOM 2952 C CA . HIS A 1 29 ? -4.651 -4.326 7.372 1.00 0.00 29 HIS A CA 3
ATOM 2953 C C . HIS A 1 29 ? -4.005 -3.805 6.092 1.00 0.00 29 HIS A C 3
ATOM 2954 O O . HIS A 1 29 ? -3.050 -4.392 5.583 1.00 0.00 29 HIS A O 3
ATOM 2968 N N . PHE A 1 30 ? -4.534 -2.700 5.576 1.00 0.00 30 PHE A N 3
ATOM 2969 C CA . PHE A 1 30 ? -4.010 -2.101 4.354 1.00 0.00 30 PHE A CA 3
ATOM 2970 C C . PHE A 1 30 ? -2.491 -1.967 4.422 1.00 0.00 30 PHE A C 3
ATOM 2971 O O . PHE A 1 30 ? -1.916 -1.835 5.502 1.00 0.00 30 PHE A O 3
ATOM 2988 N N . VAL A 1 31 ? -1.848 -2.003 3.259 1.00 0.00 31 VAL A N 3
ATOM 2989 C CA . VAL A 1 31 ? -0.397 -1.886 3.185 1.00 0.00 31 VAL A CA 3
ATOM 2990 C C . VAL A 1 31 ? 0.039 -0.426 3.222 1.00 0.00 31 VAL A C 3
ATOM 2991 O O . VAL A 1 31 ? -0.559 0.427 2.566 1.00 0.00 31 VAL A O 3
ATOM 3004 N N . GLN A 1 32 ? 1.085 -0.145 3.993 1.00 0.00 32 GLN A N 3
ATOM 3005 C CA . GLN A 1 32 ? 1.601 1.213 4.115 1.00 0.00 32 GLN A CA 3
ATOM 3006 C C . GLN A 1 32 ? 3.116 1.237 3.945 1.00 0.00 32 GLN A C 3
ATOM 3007 O O . GLN A 1 32 ? 3.824 0.374 4.464 1.00 0.00 32 GLN A O 3
ATOM 3021 N N . CYS A 1 33 ? 3.609 2.232 3.214 1.00 0.00 33 CYS A N 3
ATOM 3022 C CA . CYS A 1 33 ? 5.040 2.369 2.974 1.00 0.00 33 CYS A CA 3
ATOM 3023 C C . CYS A 1 33 ? 5.767 2.792 4.247 1.00 0.00 33 CYS A C 3
ATOM 3024 O O . CYS A 1 33 ? 5.396 3.760 4.911 1.00 0.00 33 CYS A O 3
ATOM 3031 N N . PRO A 1 34 ? 6.828 2.050 4.597 1.00 0.00 34 PRO A N 3
ATOM 3032 C CA . PRO A 1 34 ? 7.630 2.329 5.792 1.00 0.00 34 PRO A CA 3
ATOM 3033 C C . PRO A 1 34 ? 8.447 3.610 5.656 1.00 0.00 34 PRO A C 3
ATOM 3034 O O . PRO A 1 34 ? 8.810 4.234 6.652 1.00 0.00 34 PRO A O 3
ATOM 3045 N N . SER A 1 35 ? 8.732 3.995 4.416 1.00 0.00 35 SER A N 3
ATOM 3046 C CA . SER A 1 35 ? 9.509 5.200 4.150 1.00 0.00 35 SER A CA 3
ATOM 3047 C C . SER A 1 35 ? 8.593 6.380 3.840 1.00 0.00 35 SER A C 3
ATOM 3048 O O . SER A 1 35 ? 8.863 7.512 4.241 1.00 0.00 35 SER A O 3
ATOM 3056 N N . VAL A 1 36 ? 7.508 6.106 3.124 1.00 0.00 36 VAL A N 3
ATOM 3057 C CA . VAL A 1 36 ? 6.550 7.144 2.760 1.00 0.00 36 VAL A CA 3
ATOM 3058 C C . VAL A 1 36 ? 5.259 7.004 3.559 1.00 0.00 36 VAL A C 3
ATOM 3059 O O . VAL A 1 36 ? 4.526 6.022 3.435 1.00 0.00 36 VAL A O 3
ATOM 3072 N N . PRO A 1 37 ? 4.971 8.009 4.400 1.00 0.00 37 PRO A N 3
ATOM 3073 C CA . PRO A 1 37 ? 3.767 8.022 5.235 1.00 0.00 37 PRO A CA 3
ATOM 3074 C C . PRO A 1 37 ? 2.495 8.213 4.416 1.00 0.00 37 PRO A C 3
ATOM 3075 O O . PRO A 1 37 ? 1.426 7.732 4.791 1.00 0.00 37 PRO A O 3
ATOM 3086 N N . SER A 1 38 ? 2.619 8.917 3.296 1.00 0.00 38 SER A N 3
ATOM 3087 C CA . SER A 1 38 ? 1.478 9.174 2.425 1.00 0.00 38 SER A CA 3
ATOM 3088 C C . SER A 1 38 ? 1.059 7.906 1.688 1.00 0.00 38 SER A C 3
ATOM 3089 O O . SER A 1 38 ? -0.128 7.591 1.594 1.00 0.00 38 SER A O 3
ATOM 3097 N N . HIS A 1 39 ? 2.043 7.179 1.167 1.00 0.00 39 HIS A N 3
ATOM 3098 C CA . HIS A 1 39 ? 1.778 5.944 0.439 1.00 0.00 39 HIS A CA 3
ATOM 3099 C C . HIS A 1 39 ? 0.840 5.037 1.230 1.00 0.00 39 HIS A C 3
ATOM 3100 O O . HIS A 1 39 ? 1.196 4.538 2.298 1.00 0.00 39 HIS A O 3
ATOM 3114 N N . LYS A 1 40 ? -0.360 4.829 0.700 1.00 0.00 40 LYS A N 3
ATOM 3115 C CA . LYS A 1 40 ? -1.350 3.983 1.355 1.00 0.00 40 LYS A CA 3
ATOM 3116 C C . LYS A 1 40 ? -2.009 3.040 0.353 1.00 0.00 40 LYS A C 3
ATOM 3117 O O . LYS A 1 40 ? -2.966 3.411 -0.326 1.00 0.00 40 LYS A O 3
ATOM 3136 N N . PHE A 1 41 ? -1.491 1.819 0.267 1.00 0.00 41 PHE A N 3
ATOM 3137 C CA . PHE A 1 41 ? -2.030 0.823 -0.652 1.00 0.00 41 PHE A CA 3
ATOM 3138 C C . PHE A 1 41 ? -2.718 -0.305 0.111 1.00 0.00 41 PHE A C 3
ATOM 3139 O O . PHE A 1 41 ? -2.124 -0.925 0.994 1.00 0.00 41 PHE A O 3
ATOM 3156 N N . CYS A 1 42 ? -3.974 -0.566 -0.236 1.00 0.00 42 CYS A N 3
ATOM 3157 C CA . CYS A 1 42 ? -4.744 -1.618 0.415 1.00 0.00 42 CYS A CA 3
ATOM 3158 C C . CYS A 1 42 ? -4.452 -2.977 -0.216 1.00 0.00 42 CYS A C 3
ATOM 3159 O O . CYS A 1 42 ? -3.567 -3.102 -1.063 1.00 0.00 42 CYS A O 3
ATOM 3166 N N . PHE A 1 43 ? -5.203 -3.991 0.201 1.00 0.00 43 PHE A N 3
ATOM 3167 C CA . PHE A 1 43 ? -5.025 -5.340 -0.322 1.00 0.00 43 PHE A CA 3
ATOM 3168 C C . PHE A 1 43 ? -5.242 -5.370 -1.832 1.00 0.00 43 PHE A C 3
ATOM 3169 O O . PHE A 1 43 ? -4.395 -5.833 -2.597 1.00 0.00 43 PHE A O 3
ATOM 3186 N N . PRO A 1 44 ? -6.404 -4.866 -2.273 1.00 0.00 44 PRO A N 3
ATOM 3187 C CA . PRO A 1 44 ? -6.761 -4.824 -3.694 1.00 0.00 44 PRO A CA 3
ATOM 3188 C C . PRO A 1 44 ? -5.918 -3.820 -4.473 1.00 0.00 44 PRO A C 3
ATOM 3189 O O . PRO A 1 44 ? -6.298 -3.386 -5.561 1.00 0.00 44 PRO A O 3
ATOM 3200 N N . CYS A 1 45 ? -4.770 -3.455 -3.911 1.00 0.00 45 CYS A N 3
ATOM 3201 C CA . CYS A 1 45 ? -3.872 -2.503 -4.553 1.00 0.00 45 CYS A CA 3
ATOM 3202 C C . CYS A 1 45 ? -2.451 -3.055 -4.620 1.00 0.00 45 CYS A C 3
ATOM 3203 O O . CYS A 1 45 ? -1.729 -2.821 -5.589 1.00 0.00 45 CYS A O 3
ATOM 3210 N N . SER A 1 46 ? -2.058 -3.788 -3.584 1.00 0.00 46 SER A N 3
ATOM 3211 C CA . SER A 1 46 ? -0.723 -4.371 -3.523 1.00 0.00 46 SER A CA 3
ATOM 3212 C C . SER A 1 46 ? -0.601 -5.552 -4.481 1.00 0.00 46 SER A C 3
ATOM 3213 O O . SER A 1 46 ? 0.378 -5.669 -5.218 1.00 0.00 46 SER A O 3
ATOM 3221 N N . ARG A 1 47 ? -1.602 -6.426 -4.464 1.00 0.00 47 ARG A N 3
ATOM 3222 C CA . ARG A 1 47 ? -1.608 -7.599 -5.329 1.00 0.00 47 ARG A CA 3
ATOM 3223 C C . ARG A 1 47 ? -1.268 -7.215 -6.767 1.00 0.00 47 ARG A C 3
ATOM 3224 O O . ARG A 1 47 ? -0.261 -7.660 -7.315 1.00 0.00 47 ARG A O 3
ATOM 3245 N N . GLU A 1 48 ? -2.116 -6.388 -7.370 1.00 0.00 48 GLU A N 3
ATOM 3246 C CA . GLU A 1 48 ? -1.906 -5.947 -8.743 1.00 0.00 48 GLU A CA 3
ATOM 3247 C C . GLU A 1 48 ? -0.433 -5.636 -8.995 1.00 0.00 48 GLU A C 3
ATOM 3248 O O . GLU A 1 48 ? 0.066 -5.803 -10.108 1.00 0.00 48 GLU A O 3
ATOM 3260 N N . SER A 1 49 ? 0.257 -5.183 -7.953 1.00 0.00 49 SER A N 3
ATOM 3261 C CA . SER A 1 49 ? 1.671 -4.844 -8.061 1.00 0.00 49 SER A CA 3
ATOM 3262 C C . SER A 1 49 ? 2.540 -6.089 -7.913 1.00 0.00 49 SER A C 3
ATOM 3263 O O . SER A 1 49 ? 3.596 -6.200 -8.537 1.00 0.00 49 SER A O 3
ATOM 3271 N N . ILE A 1 50 ? 2.089 -7.023 -7.083 1.00 0.00 50 ILE A N 3
ATOM 3272 C CA . ILE A 1 50 ? 2.824 -8.260 -6.853 1.00 0.00 50 ILE A CA 3
ATOM 3273 C C . ILE A 1 50 ? 2.832 -9.136 -8.102 1.00 0.00 50 ILE A C 3
ATOM 3274 O O . ILE A 1 50 ? 3.831 -9.783 -8.414 1.00 0.00 50 ILE A O 3
ATOM 3290 N N . LYS A 1 51 ? 1.710 -9.149 -8.815 1.00 0.00 51 LYS A N 3
ATOM 3291 C CA . LYS A 1 51 ? 1.587 -9.942 -10.032 1.00 0.00 51 LYS A CA 3
ATOM 3292 C C . LYS A 1 51 ? 2.322 -9.276 -11.192 1.00 0.00 51 LYS A C 3
ATOM 3293 O O . LYS A 1 51 ? 3.004 -9.942 -11.970 1.00 0.00 51 LYS A O 3
ATOM 3312 N N . ALA A 1 52 ? 2.179 -7.960 -11.299 1.00 0.00 52 ALA A N 3
ATOM 3313 C CA . ALA A 1 52 ? 2.832 -7.204 -12.361 1.00 0.00 52 ALA A CA 3
ATOM 3314 C C . ALA A 1 52 ? 4.349 -7.255 -12.218 1.00 0.00 52 ALA A C 3
ATOM 3315 O O . ALA A 1 52 ? 5.064 -7.520 -13.184 1.00 0.00 52 ALA A O 3
ATOM 3322 N N . GLN A 1 53 ? 4.833 -6.999 -11.006 1.00 0.00 53 GLN A N 3
ATOM 3323 C CA . GLN A 1 53 ? 6.266 -7.015 -10.738 1.00 0.00 53 GLN A CA 3
ATOM 3324 C C . GLN A 1 53 ? 6.805 -8.442 -10.740 1.00 0.00 53 GLN A C 3
ATOM 3325 O O . GLN A 1 53 ? 7.615 -8.809 -11.590 1.00 0.00 53 GLN A O 3
ATOM 3339 N N . GLY A 1 54 ? 6.350 -9.243 -9.781 1.00 0.00 54 GLY A N 3
ATOM 3340 C CA . GLY A 1 54 ? 6.797 -10.620 -9.690 1.00 0.00 54 GLY A CA 3
ATOM 3341 C C . GLY A 1 54 ? 6.300 -11.310 -8.436 1.00 0.00 54 GLY A C 3
ATOM 3342 O O . GLY A 1 54 ? 6.820 -11.078 -7.344 1.00 0.00 54 GLY A O 3
ATOM 3346 N N . ALA A 1 55 ? 5.289 -12.159 -8.590 1.00 0.00 55 ALA A N 3
ATOM 3347 C CA . ALA A 1 55 ? 4.722 -12.884 -7.460 1.00 0.00 55 ALA A CA 3
ATOM 3348 C C . ALA A 1 55 ? 5.741 -13.846 -6.857 1.00 0.00 55 ALA A C 3
ATOM 3349 O O . ALA A 1 55 ? 5.896 -13.919 -5.638 1.00 0.00 55 ALA A O 3
ATOM 3356 N N . THR A 1 56 ? 6.434 -14.583 -7.720 1.00 0.00 56 THR A N 3
ATOM 3357 C CA . THR A 1 56 ? 7.437 -15.541 -7.272 1.00 0.00 56 THR A CA 3
ATOM 3358 C C . THR A 1 56 ? 8.696 -14.833 -6.788 1.00 0.00 56 THR A C 3
ATOM 3359 O O . THR A 1 56 ? 9.292 -15.223 -5.784 1.00 0.00 56 THR A O 3
ATOM 3370 N N . GLY A 1 57 ? 9.097 -13.790 -7.507 1.00 0.00 57 GLY A N 3
ATOM 3371 C CA . GLY A 1 57 ? 10.285 -13.043 -7.134 1.00 0.00 57 GLY A CA 3
ATOM 3372 C C . GLY A 1 57 ? 9.995 -11.971 -6.102 1.00 0.00 57 GLY A C 3
ATOM 3373 O O . GLY A 1 57 ? 9.157 -12.161 -5.220 1.00 0.00 57 GLY A O 3
ATOM 3377 N N . GLU A 1 58 ? 10.690 -10.844 -6.210 1.00 0.00 58 GLU A N 3
ATOM 3378 C CA . GLU A 1 58 ? 10.504 -9.739 -5.277 1.00 0.00 58 GLU A CA 3
ATOM 3379 C C . GLU A 1 58 ? 9.459 -8.757 -5.798 1.00 0.00 58 GLU A C 3
ATOM 3380 O O . GLU A 1 58 ? 9.129 -8.756 -6.984 1.00 0.00 58 GLU A O 3
ATOM 3392 N N . VAL A 1 59 ? 8.943 -7.921 -4.902 1.00 0.00 59 VAL A N 3
ATOM 3393 C CA . VAL A 1 59 ? 7.936 -6.933 -5.270 1.00 0.00 59 VAL A CA 3
ATOM 3394 C C . VAL A 1 59 ? 8.220 -5.588 -4.612 1.00 0.00 59 VAL A C 3
ATOM 3395 O O . VAL A 1 59 ? 8.135 -5.452 -3.391 1.00 0.00 59 VAL A O 3
ATOM 3408 N N . TYR A 1 60 ? 8.557 -4.595 -5.428 1.00 0.00 60 TYR A N 3
ATOM 3409 C CA . TYR A 1 60 ? 8.855 -3.260 -4.925 1.00 0.00 60 TYR A CA 3
ATOM 3410 C C . TYR A 1 60 ? 7.573 -2.471 -4.677 1.00 0.00 60 TYR A C 3
ATOM 3411 O O . TYR A 1 60 ? 6.485 -2.893 -5.071 1.00 0.00 60 TYR A O 3
ATOM 3429 N N . CYS A 1 61 ? 7.709 -1.323 -4.023 1.00 0.00 61 CYS A N 3
ATOM 3430 C CA . CYS A 1 61 ? 6.563 -0.473 -3.722 1.00 0.00 61 CYS A CA 3
ATOM 3431 C C . CYS A 1 61 ? 5.549 -0.504 -4.862 1.00 0.00 61 CYS A C 3
ATOM 3432 O O . CYS A 1 61 ? 5.897 -0.408 -6.039 1.00 0.00 61 CYS A O 3
ATOM 3439 N N . PRO A 1 62 ? 4.263 -0.641 -4.505 1.00 0.00 62 PRO A N 3
ATOM 3440 C CA . PRO A 1 62 ? 3.171 -0.686 -5.483 1.00 0.00 62 PRO A CA 3
ATOM 3441 C C . PRO A 1 62 ? 2.943 0.661 -6.160 1.00 0.00 62 PRO A C 3
ATOM 3442 O O . PRO A 1 62 ? 2.007 0.821 -6.944 1.00 0.00 62 PRO A O 3
ATOM 3453 N N . SER A 1 63 ? 3.803 1.626 -5.852 1.00 0.00 63 SER A N 3
ATOM 3454 C CA . SER A 1 63 ? 3.692 2.961 -6.428 1.00 0.00 63 SER A CA 3
ATOM 3455 C C . SER A 1 63 ? 4.655 3.128 -7.600 1.00 0.00 63 SER A C 3
ATOM 3456 O O . SER A 1 63 ? 4.393 3.892 -8.528 1.00 0.00 63 SER A O 3
ATOM 3464 N N . GLY A 1 64 ? 5.771 2.407 -7.548 1.00 0.00 64 GLY A N 3
ATOM 3465 C CA . GLY A 1 64 ? 6.757 2.489 -8.610 1.00 0.00 64 GLY A CA 3
ATOM 3466 C C . GLY A 1 64 ? 7.861 3.481 -8.301 1.00 0.00 64 GLY A C 3
ATOM 3467 O O . GLY A 1 64 ? 8.416 4.103 -9.206 1.00 0.00 64 GLY A O 3
ATOM 3471 N N . GLU A 1 65 ? 8.178 3.630 -7.018 1.00 0.00 65 GLU A N 3
ATOM 3472 C CA . GLU A 1 65 ? 9.222 4.555 -6.593 1.00 0.00 65 GLU A CA 3
ATOM 3473 C C . GLU A 1 65 ? 10.310 3.825 -5.811 1.00 0.00 65 GLU A C 3
ATOM 3474 O O . GLU A 1 65 ? 11.106 4.445 -5.106 1.00 0.00 65 GLU A O 3
ATOM 3486 N N . LYS A 1 66 ? 10.339 2.503 -5.942 1.00 0.00 66 LYS A N 3
ATOM 3487 C CA . LYS A 1 66 ? 11.329 1.687 -5.250 1.00 0.00 66 LYS A CA 3
ATOM 3488 C C . LYS A 1 66 ? 11.675 2.286 -3.891 1.00 0.00 66 LYS A C 3
ATOM 3489 O O . LYS A 1 66 ? 12.848 2.417 -3.539 1.00 0.00 66 LYS A O 3
ATOM 3508 N N . CYS A 1 67 ? 10.647 2.647 -3.130 1.00 0.00 67 CYS A N 3
ATOM 3509 C CA . CYS A 1 67 ? 10.842 3.232 -1.809 1.00 0.00 67 CYS A CA 3
ATOM 3510 C C . CYS A 1 67 ? 11.590 2.268 -0.892 1.00 0.00 67 CYS A C 3
ATOM 3511 O O . CYS A 1 67 ? 11.106 1.187 -0.558 1.00 0.00 67 CYS A O 3
ATOM 3518 N N . PRO A 1 68 ? 12.801 2.668 -0.476 1.00 0.00 68 PRO A N 3
ATOM 3519 C CA . PRO A 1 68 ? 13.642 1.856 0.408 1.00 0.00 68 PRO A CA 3
ATOM 3520 C C . PRO A 1 68 ? 13.078 1.764 1.821 1.00 0.00 68 PRO A C 3
ATOM 3521 O O . PRO A 1 68 ? 12.246 2.577 2.223 1.00 0.00 68 PRO A O 3
ATOM 3532 N N . LEU A 1 69 ? 13.537 0.768 2.572 1.00 0.00 69 LEU A N 3
ATOM 3533 C CA . LEU A 1 69 ? 13.078 0.570 3.943 1.00 0.00 69 LEU A CA 3
ATOM 3534 C C . LEU A 1 69 ? 13.333 1.813 4.788 1.00 0.00 69 LEU A C 3
ATOM 3535 O O . LEU A 1 69 ? 14.181 2.641 4.454 1.00 0.00 69 LEU A O 3
ATOM 3551 N N . VAL A 1 70 ? 12.595 1.938 5.886 1.00 0.00 70 VAL A N 3
ATOM 3552 C CA . VAL A 1 70 ? 12.744 3.079 6.782 1.00 0.00 70 VAL A CA 3
ATOM 3553 C C . VAL A 1 70 ? 14.053 3.001 7.558 1.00 0.00 70 VAL A C 3
ATOM 3554 O O . VAL A 1 70 ? 14.638 4.024 7.914 1.00 0.00 70 VAL A O 3
ATOM 3567 N N . GLY A 1 71 ? 14.510 1.780 7.818 1.00 0.00 71 GLY A N 3
ATOM 3568 C CA . GLY A 1 71 ? 15.749 1.591 8.550 1.00 0.00 71 GLY A CA 3
ATOM 3569 C C . GLY A 1 71 ? 16.802 0.871 7.732 1.00 0.00 71 GLY A C 3
ATOM 3570 O O . GLY A 1 71 ? 17.934 0.696 8.182 1.00 0.00 71 GLY A O 3
ATOM 3574 N N . SER A 1 72 ? 16.428 0.450 6.528 1.00 0.00 72 SER A N 3
ATOM 3575 C CA . SER A 1 72 ? 17.348 -0.261 5.648 1.00 0.00 72 SER A CA 3
ATOM 3576 C C . SER A 1 72 ? 17.367 0.370 4.259 1.00 0.00 72 SER A C 3
ATOM 3577 O O . SER A 1 72 ? 16.367 0.920 3.801 1.00 0.00 72 SER A O 3
ATOM 3585 N N . ASN A 1 73 ? 18.515 0.287 3.594 1.00 0.00 73 ASN A N 3
ATOM 3586 C CA . ASN A 1 73 ? 18.667 0.850 2.258 1.00 0.00 73 ASN A CA 3
ATOM 3587 C C . ASN A 1 73 ? 18.166 -0.125 1.196 1.00 0.00 73 ASN A C 3
ATOM 3588 O O . ASN A 1 73 ? 18.692 -0.174 0.085 1.00 0.00 73 ASN A O 3
ATOM 3599 N N . VAL A 1 74 ? 17.144 -0.899 1.547 1.00 0.00 74 VAL A N 3
ATOM 3600 C CA . VAL A 1 74 ? 16.569 -1.871 0.625 1.00 0.00 74 VAL A CA 3
ATOM 3601 C C . VAL A 1 74 ? 15.054 -1.725 0.546 1.00 0.00 74 VAL A C 3
ATOM 3602 O O . VAL A 1 74 ? 14.368 -1.556 1.555 1.00 0.00 74 VAL A O 3
ATOM 3615 N N . PRO A 1 75 ? 14.516 -1.792 -0.681 1.00 0.00 75 PRO A N 3
ATOM 3616 C CA . PRO A 1 75 ? 13.075 -1.671 -0.921 1.00 0.00 75 PRO A CA 3
ATOM 3617 C C . PRO A 1 75 ? 12.298 -2.879 -0.407 1.00 0.00 75 PRO A C 3
ATOM 3618 O O . PRO A 1 75 ? 12.384 -3.969 -0.972 1.00 0.00 75 PRO A O 3
ATOM 3629 N N . TRP A 1 76 ? 11.541 -2.677 0.665 1.00 0.00 76 TRP A N 3
ATOM 3630 C CA . TRP A 1 76 ? 10.748 -3.750 1.254 1.00 0.00 76 TRP A CA 3
ATOM 3631 C C . TRP A 1 76 ? 10.068 -4.581 0.172 1.00 0.00 76 TRP A C 3
ATOM 3632 O O . TRP A 1 76 ? 9.087 -4.148 -0.431 1.00 0.00 76 TRP A O 3
ATOM 3653 N N . ALA A 1 77 ? 10.595 -5.777 -0.069 1.00 0.00 77 ALA A N 3
ATOM 3654 C CA . ALA A 1 77 ? 10.036 -6.669 -1.077 1.00 0.00 77 ALA A CA 3
ATOM 3655 C C . ALA A 1 77 ? 9.153 -7.736 -0.438 1.00 0.00 77 ALA A C 3
ATOM 3656 O O . ALA A 1 77 ? 9.632 -8.581 0.319 1.00 0.00 77 ALA A O 3
ATOM 3663 N N . PHE A 1 78 ? 7.861 -7.690 -0.745 1.00 0.00 78 PHE A N 3
ATOM 3664 C CA . PHE A 1 78 ? 6.911 -8.651 -0.199 1.00 0.00 78 PHE A CA 3
ATOM 3665 C C . PHE A 1 78 ? 7.560 -10.021 -0.028 1.00 0.00 78 PHE A C 3
ATOM 3666 O O . PHE A 1 78 ? 8.475 -10.383 -0.768 1.00 0.00 78 PHE A O 3
ATOM 3683 N N . MET A 1 79 ? 7.080 -10.779 0.952 1.00 0.00 79 MET A N 3
ATOM 3684 C CA . MET A 1 79 ? 7.613 -12.110 1.220 1.00 0.00 79 MET A CA 3
ATOM 3685 C C . MET A 1 79 ? 6.588 -13.186 0.875 1.00 0.00 79 MET A C 3
ATOM 3686 O O . MET A 1 79 ? 5.392 -13.013 1.109 1.00 0.00 79 MET A O 3
ATOM 3700 N N . GLN A 1 80 ? 7.065 -14.294 0.317 1.00 0.00 80 GLN A N 3
ATOM 3701 C CA . GLN A 1 80 ? 6.189 -15.396 -0.061 1.00 0.00 80 GLN A CA 3
ATOM 3702 C C . GLN A 1 80 ? 5.023 -15.524 0.914 1.00 0.00 80 GLN A C 3
ATOM 3703 O O . GLN A 1 80 ? 3.904 -15.850 0.521 1.00 0.00 80 GLN A O 3
ATOM 3717 N N . GLY A 1 81 ? 5.294 -15.266 2.190 1.00 0.00 81 GLY A N 3
ATOM 3718 C CA . GLY A 1 81 ? 4.258 -15.359 3.202 1.00 0.00 81 GLY A CA 3
ATOM 3719 C C . GLY A 1 81 ? 3.136 -14.366 2.975 1.00 0.00 81 GLY A C 3
ATOM 3720 O O . GLY A 1 81 ? 1.968 -14.747 2.905 1.00 0.00 81 GLY A O 3
ATOM 3724 N N . GLU A 1 82 ? 3.490 -13.090 2.861 1.00 0.00 82 GLU A N 3
ATOM 3725 C CA . GLU A 1 82 ? 2.502 -12.040 2.643 1.00 0.00 82 GLU A CA 3
ATOM 3726 C C . GLU A 1 82 ? 1.982 -12.072 1.209 1.00 0.00 82 GLU A C 3
ATOM 3727 O O . GLU A 1 82 ? 0.776 -11.985 0.972 1.00 0.00 82 GLU A O 3
ATOM 3739 N N . ILE A 1 83 ? 2.899 -12.196 0.256 1.00 0.00 83 ILE A N 3
ATOM 3740 C CA . ILE A 1 83 ? 2.534 -12.239 -1.155 1.00 0.00 83 ILE A CA 3
ATOM 3741 C C . ILE A 1 83 ? 1.244 -13.025 -1.365 1.00 0.00 83 ILE A C 3
ATOM 3742 O O . ILE A 1 83 ? 0.430 -12.683 -2.221 1.00 0.00 83 ILE A O 3
ATOM 3758 N N . ALA A 1 84 ? 1.065 -14.079 -0.575 1.00 0.00 84 ALA A N 3
ATOM 3759 C CA . ALA A 1 84 ? -0.128 -14.912 -0.671 1.00 0.00 84 ALA A CA 3
ATOM 3760 C C . ALA A 1 84 ? -1.230 -14.400 0.250 1.00 0.00 84 ALA A C 3
ATOM 3761 O O . ALA A 1 84 ? -2.403 -14.369 -0.124 1.00 0.00 84 ALA A O 3
ATOM 3768 N N . THR A 1 85 ? -0.847 -14.000 1.459 1.00 0.00 85 THR A N 3
ATOM 3769 C CA . THR A 1 85 ? -1.803 -13.492 2.435 1.00 0.00 85 THR A CA 3
ATOM 3770 C C . THR A 1 85 ? -2.698 -12.421 1.821 1.00 0.00 85 THR A C 3
ATOM 3771 O O . THR A 1 85 ? -3.911 -12.419 2.031 1.00 0.00 85 THR A O 3
ATOM 3782 N N . ILE A 1 86 ? -2.092 -11.514 1.063 1.00 0.00 86 ILE A N 3
ATOM 3783 C CA . ILE A 1 86 ? -2.836 -10.439 0.418 1.00 0.00 86 ILE A CA 3
ATOM 3784 C C . ILE A 1 86 ? -3.573 -10.944 -0.818 1.00 0.00 86 ILE A C 3
ATOM 3785 O O . ILE A 1 86 ? -4.748 -10.637 -1.023 1.00 0.00 86 ILE A O 3
ATOM 3801 N N . LEU A 1 87 ? -2.875 -11.723 -1.638 1.00 0.00 87 LEU A N 3
ATOM 3802 C CA . LEU A 1 87 ? -3.463 -12.274 -2.854 1.00 0.00 87 LEU A CA 3
ATOM 3803 C C . LEU A 1 87 ? -4.796 -12.953 -2.555 1.00 0.00 87 LEU A C 3
ATOM 3804 O O . LEU A 1 87 ? -5.768 -12.785 -3.291 1.00 0.00 87 LEU A O 3
ATOM 3820 N N . SER A 1 88 ? -4.834 -13.719 -1.469 1.00 0.00 88 SER A N 3
ATOM 3821 C CA . SER A 1 88 ? -6.047 -14.425 -1.073 1.00 0.00 88 SER A CA 3
ATOM 3822 C C . SER A 1 88 ? -7.106 -13.447 -0.574 1.00 0.00 88 SER A C 3
ATOM 3823 O O . SER A 1 88 ? -8.269 -13.520 -0.966 1.00 0.00 88 SER A O 3
ATOM 3831 N N . GLY A 1 89 ? -6.693 -12.530 0.297 1.00 0.00 89 GLY A N 3
ATOM 3832 C CA . GLY A 1 89 ? -7.617 -11.550 0.837 1.00 0.00 89 GLY A CA 3
ATOM 3833 C C . GLY A 1 89 ? -8.691 -12.181 1.701 1.00 0.00 89 GLY A C 3
ATOM 3834 O O . GLY A 1 89 ? -8.559 -13.314 2.164 1.00 0.00 89 GLY A O 3
ATOM 3838 N N . PRO A 1 90 ? -9.783 -11.437 1.931 1.00 0.00 90 PRO A N 3
ATOM 3839 C CA . PRO A 1 90 ? -10.905 -11.910 2.748 1.00 0.00 90 PRO A CA 3
ATOM 3840 C C . PRO A 1 90 ? -11.688 -13.026 2.067 1.00 0.00 90 PRO A C 3
ATOM 3841 O O . PRO A 1 90 ? -11.282 -13.534 1.022 1.00 0.00 90 PRO A O 3
ATOM 3852 N N . SER A 1 91 ? -12.814 -13.403 2.665 1.00 0.00 91 SER A N 3
ATOM 3853 C CA . SER A 1 91 ? -13.653 -14.462 2.117 1.00 0.00 91 SER A CA 3
ATOM 3854 C C . SER A 1 91 ? -14.300 -14.020 0.807 1.00 0.00 91 SER A C 3
ATOM 3855 O O . SER A 1 91 ? -14.277 -12.840 0.459 1.00 0.00 91 SER A O 3
ATOM 3863 N N . SER A 1 92 ? -14.876 -14.977 0.087 1.00 0.00 92 SER A N 3
ATOM 3864 C CA . SER A 1 92 ? -15.526 -14.688 -1.186 1.00 0.00 92 SER A CA 3
ATOM 3865 C C . SER A 1 92 ? -17.044 -14.718 -1.040 1.00 0.00 92 SER A C 3
ATOM 3866 O O . SER A 1 92 ? -17.643 -15.780 -0.873 1.00 0.00 92 SER A O 3
ATOM 3874 N N . GLY A 1 93 ? -17.662 -13.542 -1.103 1.00 0.00 93 GLY A N 3
ATOM 3875 C CA . GLY A 1 93 ? -19.105 -13.454 -0.976 1.00 0.00 93 GLY A CA 3
ATOM 3876 C C . GLY A 1 93 ? -19.538 -12.982 0.398 1.00 0.00 93 GLY A C 3
ATOM 3877 O O . GLY A 1 93 ? -20.670 -12.524 0.544 1.00 0.00 93 GLY A O 3
ATOM 3883 N N . GLY A 1 1 ? -32.793 42.023 4.695 1.00 0.00 1 GLY A N 4
ATOM 3884 C CA . GLY A 1 1 ? -32.882 40.758 3.990 1.00 0.00 1 GLY A CA 4
ATOM 3885 C C . GLY A 1 1 ? -32.351 39.599 4.809 1.00 0.00 1 GLY A C 4
ATOM 3886 O O . GLY A 1 1 ? -31.541 39.790 5.716 1.00 0.00 1 GLY A O 4
ATOM 3890 N N . SER A 1 2 ? -32.810 38.392 4.492 1.00 0.00 2 SER A N 4
ATOM 3891 C CA . SER A 1 2 ? -32.380 37.197 5.209 1.00 0.00 2 SER A CA 4
ATOM 3892 C C . SER A 1 2 ? -30.858 37.124 5.278 1.00 0.00 2 SER A C 4
ATOM 3893 O O . SER A 1 2 ? -30.171 37.281 4.269 1.00 0.00 2 SER A O 4
ATOM 3901 N N . SER A 1 3 ? -30.337 36.884 6.477 1.00 0.00 3 SER A N 4
ATOM 3902 C CA . SER A 1 3 ? -28.896 36.792 6.681 1.00 0.00 3 SER A CA 4
ATOM 3903 C C . SER A 1 3 ? -28.560 35.722 7.715 1.00 0.00 3 SER A C 4
ATOM 3904 O O . SER A 1 3 ? -29.168 35.662 8.783 1.00 0.00 3 SER A O 4
ATOM 3912 N N . GLY A 1 4 ? -27.587 34.877 7.388 1.00 0.00 4 GLY A N 4
ATOM 3913 C CA . GLY A 1 4 ? -27.186 33.819 8.297 1.00 0.00 4 GLY A CA 4
ATOM 3914 C C . GLY A 1 4 ? -26.798 32.546 7.571 1.00 0.00 4 GLY A C 4
ATOM 3915 O O . GLY A 1 4 ? -27.659 31.750 7.197 1.00 0.00 4 GLY A O 4
ATOM 3919 N N . SER A 1 5 ? -25.499 32.355 7.368 1.00 0.00 5 SER A N 4
ATOM 3920 C CA . SER A 1 5 ? -24.999 31.172 6.677 1.00 0.00 5 SER A CA 4
ATOM 3921 C C . SER A 1 5 ? -24.066 30.369 7.578 1.00 0.00 5 SER A C 4
ATOM 3922 O O . SER A 1 5 ? -23.103 30.904 8.127 1.00 0.00 5 SER A O 4
ATOM 3930 N N . SER A 1 6 ? -24.360 29.081 7.727 1.00 0.00 6 SER A N 4
ATOM 3931 C CA . SER A 1 6 ? -23.551 28.204 8.564 1.00 0.00 6 SER A CA 4
ATOM 3932 C C . SER A 1 6 ? -22.385 27.620 7.772 1.00 0.00 6 SER A C 4
ATOM 3933 O O . SER A 1 6 ? -21.223 27.806 8.129 1.00 0.00 6 SER A O 4
ATOM 3941 N N . GLY A 1 7 ? -22.707 26.911 6.694 1.00 0.00 7 GLY A N 4
ATOM 3942 C CA . GLY A 1 7 ? -21.676 26.310 5.868 1.00 0.00 7 GLY A CA 4
ATOM 3943 C C . GLY A 1 7 ? -21.134 25.024 6.460 1.00 0.00 7 GLY A C 4
ATOM 3944 O O . GLY A 1 7 ? -21.644 24.534 7.468 1.00 0.00 7 GLY A O 4
ATOM 3948 N N . SER A 1 8 ? -20.099 24.475 5.833 1.00 0.00 8 SER A N 4
ATOM 3949 C CA . SER A 1 8 ? -19.491 23.236 6.302 1.00 0.00 8 SER A CA 4
ATOM 3950 C C . SER A 1 8 ? -17.972 23.363 6.358 1.00 0.00 8 SER A C 4
ATOM 3951 O O . SER A 1 8 ? -17.256 22.980 5.432 1.00 0.00 8 SER A O 4
ATOM 3959 N N . PRO A 1 9 ? -17.466 23.915 7.471 1.00 0.00 9 PRO A N 4
ATOM 3960 C CA . PRO A 1 9 ? -16.027 24.106 7.677 1.00 0.00 9 PRO A CA 4
ATOM 3961 C C . PRO A 1 9 ? -15.290 22.786 7.878 1.00 0.00 9 PRO A C 4
ATOM 3962 O O . PRO A 1 9 ? -14.072 22.765 8.052 1.00 0.00 9 PRO A O 4
ATOM 3973 N N . MET A 1 10 ? -16.037 21.687 7.854 1.00 0.00 10 MET A N 4
ATOM 3974 C CA . MET A 1 10 ? -15.453 20.362 8.032 1.00 0.00 10 MET A CA 4
ATOM 3975 C C . MET A 1 10 ? -15.740 19.474 6.825 1.00 0.00 10 MET A C 4
ATOM 3976 O O . MET A 1 10 ? -15.953 18.271 6.966 1.00 0.00 10 MET A O 4
ATOM 3990 N N . ALA A 1 11 ? -15.745 20.077 5.641 1.00 0.00 11 ALA A N 4
ATOM 3991 C CA . ALA A 1 11 ? -16.004 19.340 4.410 1.00 0.00 11 ALA A CA 4
ATOM 3992 C C . ALA A 1 11 ? -14.750 18.619 3.927 1.00 0.00 11 ALA A C 4
ATOM 3993 O O . ALA A 1 11 ? -13.995 19.146 3.112 1.00 0.00 11 ALA A O 4
ATOM 4000 N N . ASN A 1 12 ? -14.535 17.411 4.437 1.00 0.00 12 ASN A N 4
ATOM 4001 C CA . ASN A 1 12 ? -13.371 16.618 4.059 1.00 0.00 12 ASN A CA 4
ATOM 4002 C C . ASN A 1 12 ? -13.747 15.150 3.880 1.00 0.00 12 ASN A C 4
ATOM 4003 O O . ASN A 1 12 ? -14.657 14.647 4.539 1.00 0.00 12 ASN A O 4
ATOM 4014 N N . SER A 1 13 ? -13.040 14.468 2.985 1.00 0.00 13 SER A N 4
ATOM 4015 C CA . SER A 1 13 ? -13.301 13.059 2.717 1.00 0.00 13 SER A CA 4
ATOM 4016 C C . SER A 1 13 ? -13.169 12.230 3.991 1.00 0.00 13 SER A C 4
ATOM 4017 O O . SER A 1 13 ? -14.065 11.462 4.341 1.00 0.00 13 SER A O 4
ATOM 4025 N N . GLY A 1 14 ? -12.044 12.392 4.681 1.00 0.00 14 GLY A N 4
ATOM 4026 C CA . GLY A 1 14 ? -11.814 11.652 5.908 1.00 0.00 14 GLY A CA 4
ATOM 4027 C C . GLY A 1 14 ? -10.414 11.854 6.452 1.00 0.00 14 GLY A C 4
ATOM 4028 O O . GLY A 1 14 ? -9.617 12.618 5.908 1.00 0.00 14 GLY A O 4
ATOM 4032 N N . PRO A 1 15 ? -10.097 11.157 7.554 1.00 0.00 15 PRO A N 4
ATOM 4033 C CA . PRO A 1 15 ? -8.783 11.248 8.197 1.00 0.00 15 PRO A CA 4
ATOM 4034 C C . PRO A 1 15 ? -7.682 10.609 7.358 1.00 0.00 15 PRO A C 4
ATOM 4035 O O . PRO A 1 15 ? -6.515 10.995 7.447 1.00 0.00 15 PRO A O 4
ATOM 4046 N N . LEU A 1 16 ? -8.059 9.630 6.542 1.00 0.00 16 LEU A N 4
ATOM 4047 C CA . LEU A 1 16 ? -7.103 8.938 5.685 1.00 0.00 16 LEU A CA 4
ATOM 4048 C C . LEU A 1 16 ? -7.810 8.265 4.512 1.00 0.00 16 LEU A C 4
ATOM 4049 O O . LEU A 1 16 ? -9.036 8.157 4.494 1.00 0.00 16 LEU A O 4
ATOM 4065 N N . CYS A 1 17 ? -7.028 7.814 3.537 1.00 0.00 17 CYS A N 4
ATOM 4066 C CA . CYS A 1 17 ? -7.580 7.151 2.361 1.00 0.00 17 CYS A CA 4
ATOM 4067 C C . CYS A 1 17 ? -6.466 6.621 1.464 1.00 0.00 17 CYS A C 4
ATOM 4068 O O . CYS A 1 17 ? -5.406 7.236 1.343 1.00 0.00 17 CYS A O 4
ATOM 4076 N N . CYS A 1 18 ? -6.712 5.475 0.838 1.00 0.00 18 CYS A N 4
ATOM 4077 C CA . CYS A 1 18 ? -5.731 4.859 -0.047 1.00 0.00 18 CYS A CA 4
ATOM 4078 C C . CYS A 1 18 ? -5.212 5.867 -1.068 1.00 0.00 18 CYS A C 4
ATOM 4079 O O . CYS A 1 18 ? -5.940 6.762 -1.500 1.00 0.00 18 CYS A O 4
ATOM 4086 N N . THR A 1 19 ? -3.948 5.716 -1.452 1.00 0.00 19 THR A N 4
ATOM 4087 C CA . THR A 1 19 ? -3.332 6.612 -2.422 1.00 0.00 19 THR A CA 4
ATOM 4088 C C . THR A 1 19 ? -3.795 6.292 -3.839 1.00 0.00 19 THR A C 4
ATOM 4089 O O . THR A 1 19 ? -3.939 7.187 -4.672 1.00 0.00 19 THR A O 4
ATOM 4100 N N . ILE A 1 20 ? -4.028 5.011 -4.105 1.00 0.00 20 ILE A N 4
ATOM 4101 C CA . ILE A 1 20 ? -4.478 4.575 -5.421 1.00 0.00 20 ILE A CA 4
ATOM 4102 C C . ILE A 1 20 ? -5.982 4.767 -5.580 1.00 0.00 20 ILE A C 4
ATOM 4103 O O . ILE A 1 20 ? -6.452 5.252 -6.610 1.00 0.00 20 ILE A O 4
ATOM 4119 N N . CYS A 1 21 ? -6.734 4.386 -4.552 1.00 0.00 21 CYS A N 4
ATOM 4120 C CA . CYS A 1 21 ? -8.185 4.517 -4.576 1.00 0.00 21 CYS A CA 4
ATOM 4121 C C . CYS A 1 21 ? -8.609 5.938 -4.217 1.00 0.00 21 CYS A C 4
ATOM 4122 O O . CYS A 1 21 ? -9.463 6.529 -4.879 1.00 0.00 21 CYS A O 4
ATOM 4129 N N . HIS A 1 22 ? -8.006 6.481 -3.163 1.00 0.00 22 HIS A N 4
ATOM 4130 C CA . HIS A 1 22 ? -8.320 7.833 -2.716 1.00 0.00 22 HIS A CA 4
ATOM 4131 C C . HIS A 1 22 ? -9.771 7.930 -2.256 1.00 0.00 22 HIS A C 4
ATOM 4132 O O . HIS A 1 22 ? -10.455 8.916 -2.532 1.00 0.00 22 HIS A O 4
ATOM 4146 N N . GLU A 1 23 ? -10.234 6.901 -1.553 1.00 0.00 23 GLU A N 4
ATOM 4147 C CA . GLU A 1 23 ? -11.605 6.871 -1.057 1.00 0.00 23 GLU A CA 4
ATOM 4148 C C . GLU A 1 23 ? -11.638 6.531 0.430 1.00 0.00 23 GLU A C 4
ATOM 4149 O O . GLU A 1 23 ? -11.865 7.400 1.272 1.00 0.00 23 GLU A O 4
ATOM 4161 N N . ARG A 1 24 ? -11.409 5.260 0.746 1.00 0.00 24 ARG A N 4
ATOM 4162 C CA . ARG A 1 24 ? -11.414 4.804 2.130 1.00 0.00 24 ARG A CA 4
ATOM 4163 C C . ARG A 1 24 ? -10.455 3.632 2.320 1.00 0.00 24 ARG A C 4
ATOM 4164 O O . ARG A 1 24 ? -9.790 3.201 1.377 1.00 0.00 24 ARG A O 4
ATOM 4185 N N . LEU A 1 25 ? -10.388 3.122 3.545 1.00 0.00 25 LEU A N 4
ATOM 4186 C CA . LEU A 1 25 ? -9.510 2.000 3.859 1.00 0.00 25 LEU A CA 4
ATOM 4187 C C . LEU A 1 25 ? -10.133 1.102 4.923 1.00 0.00 25 LEU A C 4
ATOM 4188 O O . LEU A 1 25 ? -10.283 1.503 6.077 1.00 0.00 25 LEU A O 4
ATOM 4204 N N . GLU A 1 26 ? -10.493 -0.115 4.527 1.00 0.00 26 GLU A N 4
ATOM 4205 C CA . GLU A 1 26 ? -11.098 -1.070 5.447 1.00 0.00 26 GLU A CA 4
ATOM 4206 C C . GLU A 1 26 ? -10.518 -0.916 6.850 1.00 0.00 26 GLU A C 4
ATOM 4207 O O . GLU A 1 26 ? -11.255 -0.784 7.828 1.00 0.00 26 GLU A O 4
ATOM 4219 N N . ASP A 1 27 ? -9.192 -0.934 6.941 1.00 0.00 27 ASP A N 4
ATOM 4220 C CA . ASP A 1 27 ? -8.512 -0.796 8.223 1.00 0.00 27 ASP A CA 4
ATOM 4221 C C . ASP A 1 27 ? -7.000 -0.727 8.031 1.00 0.00 27 ASP A C 4
ATOM 4222 O O . ASP A 1 27 ? -6.475 -1.138 6.996 1.00 0.00 27 ASP A O 4
ATOM 4231 N N . THR A 1 28 ? -6.304 -0.204 9.036 1.00 0.00 28 THR A N 4
ATOM 4232 C CA . THR A 1 28 ? -4.853 -0.079 8.977 1.00 0.00 28 THR A CA 4
ATOM 4233 C C . THR A 1 28 ? -4.231 -1.244 8.216 1.00 0.00 28 THR A C 4
ATOM 4234 O O . THR A 1 28 ? -3.187 -1.097 7.580 1.00 0.00 28 THR A O 4
ATOM 4245 N N . HIS A 1 29 ? -4.879 -2.403 8.284 1.00 0.00 29 HIS A N 4
ATOM 4246 C CA . HIS A 1 29 ? -4.390 -3.594 7.600 1.00 0.00 29 HIS A CA 4
ATOM 4247 C C . HIS A 1 29 ? -3.779 -3.232 6.249 1.00 0.00 29 HIS A C 4
ATOM 4248 O O . HIS A 1 29 ? -2.762 -3.796 5.845 1.00 0.00 29 HIS A O 4
ATOM 4262 N N . PHE A 1 30 ? -4.406 -2.288 5.555 1.00 0.00 30 PHE A N 4
ATOM 4263 C CA . PHE A 1 30 ? -3.925 -1.853 4.249 1.00 0.00 30 PHE A CA 4
ATOM 4264 C C . PHE A 1 30 ? -2.404 -1.736 4.241 1.00 0.00 30 PHE A C 4
ATOM 4265 O O . PHE A 1 30 ? -1.797 -1.312 5.225 1.00 0.00 30 PHE A O 4
ATOM 4282 N N . VAL A 1 31 ? -1.793 -2.115 3.123 1.00 0.00 31 VAL A N 4
ATOM 4283 C CA . VAL A 1 31 ? -0.343 -2.053 2.985 1.00 0.00 31 VAL A CA 4
ATOM 4284 C C . VAL A 1 31 ? 0.145 -0.609 2.959 1.00 0.00 31 VAL A C 4
ATOM 4285 O O . VAL A 1 31 ? -0.072 0.112 1.986 1.00 0.00 31 VAL A O 4
ATOM 4298 N N . GLN A 1 32 ? 0.806 -0.194 4.035 1.00 0.00 32 GLN A N 4
ATOM 4299 C CA . GLN A 1 32 ? 1.325 1.165 4.135 1.00 0.00 32 GLN A CA 4
ATOM 4300 C C . GLN A 1 32 ? 2.845 1.178 4.008 1.00 0.00 32 GLN A C 4
ATOM 4301 O O . GLN A 1 32 ? 3.536 0.362 4.616 1.00 0.00 32 GLN A O 4
ATOM 4315 N N . CYS A 1 33 ? 3.359 2.111 3.212 1.00 0.00 33 CYS A N 4
ATOM 4316 C CA . CYS A 1 33 ? 4.796 2.230 3.003 1.00 0.00 33 CYS A CA 4
ATOM 4317 C C . CYS A 1 33 ? 5.515 2.516 4.319 1.00 0.00 33 CYS A C 4
ATOM 4318 O O . CYS A 1 33 ? 5.198 3.465 5.035 1.00 0.00 33 CYS A O 4
ATOM 4325 N N . PRO A 1 34 ? 6.507 1.674 4.646 1.00 0.00 34 PRO A N 4
ATOM 4326 C CA . PRO A 1 34 ? 7.293 1.815 5.875 1.00 0.00 34 PRO A CA 4
ATOM 4327 C C . PRO A 1 34 ? 8.206 3.036 5.843 1.00 0.00 34 PRO A C 4
ATOM 4328 O O . PRO A 1 34 ? 8.653 3.517 6.884 1.00 0.00 34 PRO A O 4
ATOM 4339 N N . SER A 1 35 ? 8.480 3.533 4.641 1.00 0.00 35 SER A N 4
ATOM 4340 C CA . SER A 1 35 ? 9.343 4.696 4.473 1.00 0.00 35 SER A CA 4
ATOM 4341 C C . SER A 1 35 ? 8.520 5.945 4.173 1.00 0.00 35 SER A C 4
ATOM 4342 O O . SER A 1 35 ? 8.875 7.050 4.583 1.00 0.00 35 SER A O 4
ATOM 4350 N N . VAL A 1 36 ? 7.417 5.761 3.454 1.00 0.00 36 VAL A N 4
ATOM 4351 C CA . VAL A 1 36 ? 6.542 6.871 3.100 1.00 0.00 36 VAL A CA 4
ATOM 4352 C C . VAL A 1 36 ? 5.232 6.808 3.877 1.00 0.00 36 VAL A C 4
ATOM 4353 O O . VAL A 1 36 ? 4.454 5.861 3.757 1.00 0.00 36 VAL A O 4
ATOM 4366 N N . PRO A 1 37 ? 4.979 7.841 4.695 1.00 0.00 37 PRO A N 4
ATOM 4367 C CA . PRO A 1 37 ? 3.763 7.927 5.509 1.00 0.00 37 PRO A CA 4
ATOM 4368 C C . PRO A 1 37 ? 2.516 8.165 4.664 1.00 0.00 37 PRO A C 4
ATOM 4369 O O . PRO A 1 37 ? 1.463 7.580 4.916 1.00 0.00 37 PRO A O 4
ATOM 4380 N N . SER A 1 38 ? 2.643 9.027 3.660 1.00 0.00 38 SER A N 4
ATOM 4381 C CA . SER A 1 38 ? 1.525 9.345 2.779 1.00 0.00 38 SER A CA 4
ATOM 4382 C C . SER A 1 38 ? 1.081 8.111 1.998 1.00 0.00 38 SER A C 4
ATOM 4383 O O . SER A 1 38 ? -0.113 7.828 1.889 1.00 0.00 38 SER A O 4
ATOM 4391 N N . HIS A 1 39 ? 2.050 7.381 1.456 1.00 0.00 39 HIS A N 4
ATOM 4392 C CA . HIS A 1 39 ? 1.761 6.177 0.686 1.00 0.00 39 HIS A CA 4
ATOM 4393 C C . HIS A 1 39 ? 0.804 5.263 1.445 1.00 0.00 39 HIS A C 4
ATOM 4394 O O . HIS A 1 39 ? 1.002 4.983 2.627 1.00 0.00 39 HIS A O 4
ATOM 4408 N N . LYS A 1 40 ? -0.235 4.801 0.758 1.00 0.00 40 LYS A N 4
ATOM 4409 C CA . LYS A 1 40 ? -1.224 3.918 1.366 1.00 0.00 40 LYS A CA 4
ATOM 4410 C C . LYS A 1 40 ? -1.867 3.017 0.316 1.00 0.00 40 LYS A C 4
ATOM 4411 O O . LYS A 1 40 ? -2.661 3.475 -0.506 1.00 0.00 40 LYS A O 4
ATOM 4430 N N . PHE A 1 41 ? -1.522 1.735 0.352 1.00 0.00 41 PHE A N 4
ATOM 4431 C CA . PHE A 1 41 ? -2.066 0.770 -0.596 1.00 0.00 41 PHE A CA 4
ATOM 4432 C C . PHE A 1 41 ? -2.742 -0.388 0.134 1.00 0.00 41 PHE A C 4
ATOM 4433 O O . PHE A 1 41 ? -2.120 -1.070 0.949 1.00 0.00 41 PHE A O 4
ATOM 4450 N N . CYS A 1 42 ? -4.018 -0.603 -0.165 1.00 0.00 42 CYS A N 4
ATOM 4451 C CA . CYS A 1 42 ? -4.780 -1.676 0.462 1.00 0.00 42 CYS A CA 4
ATOM 4452 C C . CYS A 1 42 ? -4.460 -3.021 -0.184 1.00 0.00 42 CYS A C 4
ATOM 4453 O O . CYS A 1 42 ? -3.572 -3.118 -1.032 1.00 0.00 42 CYS A O 4
ATOM 4460 N N . PHE A 1 43 ? -5.188 -4.055 0.222 1.00 0.00 43 PHE A N 4
ATOM 4461 C CA . PHE A 1 43 ? -4.982 -5.394 -0.317 1.00 0.00 43 PHE A CA 4
ATOM 4462 C C . PHE A 1 43 ? -5.172 -5.407 -1.831 1.00 0.00 43 PHE A C 4
ATOM 4463 O O . PHE A 1 43 ? -4.305 -5.845 -2.587 1.00 0.00 43 PHE A O 4
ATOM 4480 N N . PRO A 1 44 ? -6.335 -4.915 -2.285 1.00 0.00 44 PRO A N 4
ATOM 4481 C CA . PRO A 1 44 ? -6.667 -4.859 -3.711 1.00 0.00 44 PRO A CA 4
ATOM 4482 C C . PRO A 1 44 ? -5.827 -3.831 -4.462 1.00 0.00 44 PRO A C 4
ATOM 4483 O O . PRO A 1 44 ? -6.199 -3.383 -5.547 1.00 0.00 44 PRO A O 4
ATOM 4494 N N . CYS A 1 45 ? -4.692 -3.461 -3.878 1.00 0.00 45 CYS A N 4
ATOM 4495 C CA . CYS A 1 45 ? -3.798 -2.486 -4.491 1.00 0.00 45 CYS A CA 4
ATOM 4496 C C . CYS A 1 45 ? -2.371 -3.020 -4.553 1.00 0.00 45 CYS A C 4
ATOM 4497 O O . CYS A 1 45 ? -1.618 -2.706 -5.475 1.00 0.00 45 CYS A O 4
ATOM 4504 N N . SER A 1 46 ? -2.004 -3.830 -3.565 1.00 0.00 46 SER A N 4
ATOM 4505 C CA . SER A 1 46 ? -0.666 -4.406 -3.504 1.00 0.00 46 SER A CA 4
ATOM 4506 C C . SER A 1 46 ? -0.546 -5.603 -4.443 1.00 0.00 46 SER A C 4
ATOM 4507 O O . SER A 1 46 ? 0.436 -5.738 -5.172 1.00 0.00 46 SER A O 4
ATOM 4515 N N . ARG A 1 47 ? -1.554 -6.470 -4.417 1.00 0.00 47 ARG A N 4
ATOM 4516 C CA . ARG A 1 47 ? -1.562 -7.656 -5.264 1.00 0.00 47 ARG A CA 4
ATOM 4517 C C . ARG A 1 47 ? -1.217 -7.297 -6.706 1.00 0.00 47 ARG A C 4
ATOM 4518 O O . ARG A 1 47 ? -0.225 -7.776 -7.254 1.00 0.00 47 ARG A O 4
ATOM 4539 N N . GLU A 1 48 ? -2.044 -6.452 -7.315 1.00 0.00 48 GLU A N 4
ATOM 4540 C CA . GLU A 1 48 ? -1.826 -6.031 -8.694 1.00 0.00 48 GLU A CA 4
ATOM 4541 C C . GLU A 1 48 ? -0.351 -5.737 -8.946 1.00 0.00 48 GLU A C 4
ATOM 4542 O O . GLU A 1 48 ? 0.149 -5.921 -10.056 1.00 0.00 48 GLU A O 4
ATOM 4554 N N . SER A 1 49 ? 0.341 -5.278 -7.908 1.00 0.00 49 SER A N 4
ATOM 4555 C CA . SER A 1 49 ? 1.759 -4.954 -8.017 1.00 0.00 49 SER A CA 4
ATOM 4556 C C . SER A 1 49 ? 2.618 -6.201 -7.829 1.00 0.00 49 SER A C 4
ATOM 4557 O O . SER A 1 49 ? 3.703 -6.312 -8.400 1.00 0.00 49 SER A O 4
ATOM 4565 N N . ILE A 1 50 ? 2.123 -7.136 -7.025 1.00 0.00 50 ILE A N 4
ATOM 4566 C CA . ILE A 1 50 ? 2.844 -8.375 -6.761 1.00 0.00 50 ILE A CA 4
ATOM 4567 C C . ILE A 1 50 ? 2.900 -9.253 -8.006 1.00 0.00 50 ILE A C 4
ATOM 4568 O O . ILE A 1 50 ? 3.904 -9.917 -8.267 1.00 0.00 50 ILE A O 4
ATOM 4584 N N . LYS A 1 51 ? 1.815 -9.252 -8.774 1.00 0.00 51 LYS A N 4
ATOM 4585 C CA . LYS A 1 51 ? 1.741 -10.046 -9.995 1.00 0.00 51 LYS A CA 4
ATOM 4586 C C . LYS A 1 51 ? 2.493 -9.365 -11.134 1.00 0.00 51 LYS A C 4
ATOM 4587 O O . LYS A 1 51 ? 3.224 -10.014 -11.882 1.00 0.00 51 LYS A O 4
ATOM 4606 N N . ALA A 1 52 ? 2.310 -8.055 -11.258 1.00 0.00 52 ALA A N 4
ATOM 4607 C CA . ALA A 1 52 ? 2.974 -7.286 -12.303 1.00 0.00 52 ALA A CA 4
ATOM 4608 C C . ALA A 1 52 ? 4.489 -7.325 -12.134 1.00 0.00 52 ALA A C 4
ATOM 4609 O O . ALA A 1 52 ? 5.224 -7.560 -13.093 1.00 0.00 52 ALA A O 4
ATOM 4616 N N . GLN A 1 53 ? 4.950 -7.093 -10.909 1.00 0.00 53 GLN A N 4
ATOM 4617 C CA . GLN A 1 53 ? 6.378 -7.101 -10.616 1.00 0.00 53 GLN A CA 4
ATOM 4618 C C . GLN A 1 53 ? 6.916 -8.527 -10.567 1.00 0.00 53 GLN A C 4
ATOM 4619 O O . GLN A 1 53 ? 7.744 -8.918 -11.389 1.00 0.00 53 GLN A O 4
ATOM 4633 N N . GLY A 1 54 ? 6.440 -9.301 -9.596 1.00 0.00 54 GLY A N 4
ATOM 4634 C CA . GLY A 1 54 ? 6.885 -10.675 -9.457 1.00 0.00 54 GLY A CA 4
ATOM 4635 C C . GLY A 1 54 ? 6.585 -11.246 -8.086 1.00 0.00 54 GLY A C 4
ATOM 4636 O O . GLY A 1 54 ? 7.276 -10.942 -7.114 1.00 0.00 54 GLY A O 4
ATOM 4640 N N . ALA A 1 55 ? 5.550 -12.076 -8.006 1.00 0.00 55 ALA A N 4
ATOM 4641 C CA . ALA A 1 55 ? 5.159 -12.691 -6.743 1.00 0.00 55 ALA A CA 4
ATOM 4642 C C . ALA A 1 55 ? 6.250 -13.624 -6.227 1.00 0.00 55 ALA A C 4
ATOM 4643 O O . ALA A 1 55 ? 6.584 -13.610 -5.042 1.00 0.00 55 ALA A O 4
ATOM 4650 N N . THR A 1 56 ? 6.801 -14.436 -7.124 1.00 0.00 56 THR A N 4
ATOM 4651 C CA . THR A 1 56 ? 7.852 -15.377 -6.758 1.00 0.00 56 THR A CA 4
ATOM 4652 C C . THR A 1 56 ? 9.130 -14.647 -6.360 1.00 0.00 56 THR A C 4
ATOM 4653 O O . THR A 1 56 ? 9.815 -15.044 -5.418 1.00 0.00 56 THR A O 4
ATOM 4664 N N . GLY A 1 57 ? 9.445 -13.577 -7.083 1.00 0.00 57 GLY A N 4
ATOM 4665 C CA . GLY A 1 57 ? 10.640 -12.808 -6.788 1.00 0.00 57 GLY A CA 4
ATOM 4666 C C . GLY A 1 57 ? 10.377 -11.680 -5.811 1.00 0.00 57 GLY A C 4
ATOM 4667 O O . GLY A 1 57 ? 9.622 -11.844 -4.853 1.00 0.00 57 GLY A O 4
ATOM 4671 N N . GLU A 1 58 ? 11.002 -10.532 -6.052 1.00 0.00 58 GLU A N 4
ATOM 4672 C CA . GLU A 1 58 ? 10.833 -9.373 -5.183 1.00 0.00 58 GLU A CA 4
ATOM 4673 C C . GLU A 1 58 ? 9.710 -8.472 -5.689 1.00 0.00 58 GLU A C 4
ATOM 4674 O O . GLU A 1 58 ? 9.347 -8.515 -6.865 1.00 0.00 58 GLU A O 4
ATOM 4686 N N . VAL A 1 59 ? 9.164 -7.656 -4.793 1.00 0.00 59 VAL A N 4
ATOM 4687 C CA . VAL A 1 59 ? 8.084 -6.744 -5.148 1.00 0.00 59 VAL A CA 4
ATOM 4688 C C . VAL A 1 59 ? 8.295 -5.371 -4.520 1.00 0.00 59 VAL A C 4
ATOM 4689 O O . VAL A 1 59 ? 8.084 -5.187 -3.321 1.00 0.00 59 VAL A O 4
ATOM 4702 N N . TYR A 1 60 ? 8.711 -4.410 -5.337 1.00 0.00 60 TYR A N 4
ATOM 4703 C CA . TYR A 1 60 ? 8.952 -3.053 -4.861 1.00 0.00 60 TYR A CA 4
ATOM 4704 C C . TYR A 1 60 ? 7.637 -2.322 -4.609 1.00 0.00 60 TYR A C 4
ATOM 4705 O O . TYR A 1 60 ? 6.570 -2.780 -5.019 1.00 0.00 60 TYR A O 4
ATOM 4723 N N . CYS A 1 61 ? 7.722 -1.181 -3.933 1.00 0.00 61 CYS A N 4
ATOM 4724 C CA . CYS A 1 61 ? 6.541 -0.384 -3.626 1.00 0.00 61 CYS A CA 4
ATOM 4725 C C . CYS A 1 61 ? 5.514 -0.477 -4.751 1.00 0.00 61 CYS A C 4
ATOM 4726 O O . CYS A 1 61 ? 5.842 -0.380 -5.934 1.00 0.00 61 CYS A O 4
ATOM 4733 N N . PRO A 1 62 ? 4.241 -0.670 -4.376 1.00 0.00 62 PRO A N 4
ATOM 4734 C CA . PRO A 1 62 ? 3.140 -0.779 -5.337 1.00 0.00 62 PRO A CA 4
ATOM 4735 C C . PRO A 1 62 ? 2.839 0.547 -6.027 1.00 0.00 62 PRO A C 4
ATOM 4736 O O . PRO A 1 62 ? 1.887 0.653 -6.801 1.00 0.00 62 PRO A O 4
ATOM 4747 N N . SER A 1 63 ? 3.656 1.556 -5.743 1.00 0.00 63 SER A N 4
ATOM 4748 C CA . SER A 1 63 ? 3.475 2.876 -6.334 1.00 0.00 63 SER A CA 4
ATOM 4749 C C . SER A 1 63 ? 4.289 3.014 -7.617 1.00 0.00 63 SER A C 4
ATOM 4750 O O . SER A 1 63 ? 3.904 3.736 -8.535 1.00 0.00 63 SER A O 4
ATOM 4758 N N . GLY A 1 64 ? 5.419 2.315 -7.671 1.00 0.00 64 GLY A N 4
ATOM 4759 C CA . GLY A 1 64 ? 6.271 2.372 -8.844 1.00 0.00 64 GLY A CA 4
ATOM 4760 C C . GLY A 1 64 ? 7.393 3.382 -8.697 1.00 0.00 64 GLY A C 4
ATOM 4761 O O . GLY A 1 64 ? 7.876 3.929 -9.688 1.00 0.00 64 GLY A O 4
ATOM 4765 N N . GLU A 1 65 ? 7.806 3.629 -7.458 1.00 0.00 65 GLU A N 4
ATOM 4766 C CA . GLU A 1 65 ? 8.876 4.582 -7.187 1.00 0.00 65 GLU A CA 4
ATOM 4767 C C . GLU A 1 65 ? 10.068 3.890 -6.534 1.00 0.00 65 GLU A C 4
ATOM 4768 O O . GLU A 1 65 ? 11.146 4.472 -6.406 1.00 0.00 65 GLU A O 4
ATOM 4780 N N . LYS A 1 66 ? 9.868 2.643 -6.122 1.00 0.00 66 LYS A N 4
ATOM 4781 C CA . LYS A 1 66 ? 10.925 1.868 -5.482 1.00 0.00 66 LYS A CA 4
ATOM 4782 C C . LYS A 1 66 ? 11.397 2.547 -4.200 1.00 0.00 66 LYS A C 4
ATOM 4783 O O . LYS A 1 66 ? 12.591 2.782 -4.014 1.00 0.00 66 LYS A O 4
ATOM 4802 N N . CYS A 1 67 ? 10.453 2.858 -3.318 1.00 0.00 67 CYS A N 4
ATOM 4803 C CA . CYS A 1 67 ? 10.772 3.509 -2.053 1.00 0.00 67 CYS A CA 4
ATOM 4804 C C . CYS A 1 67 ? 11.754 2.669 -1.242 1.00 0.00 67 CYS A C 4
ATOM 4805 O O . CYS A 1 67 ? 11.466 1.537 -0.852 1.00 0.00 67 CYS A O 4
ATOM 4812 N N . PRO A 1 68 ? 12.942 3.234 -0.981 1.00 0.00 68 PRO A N 4
ATOM 4813 C CA . PRO A 1 68 ? 13.990 2.556 -0.214 1.00 0.00 68 PRO A CA 4
ATOM 4814 C C . PRO A 1 68 ? 13.627 2.409 1.260 1.00 0.00 68 PRO A C 4
ATOM 4815 O O . PRO A 1 68 ? 12.996 3.290 1.845 1.00 0.00 68 PRO A O 4
ATOM 4826 N N . LEU A 1 69 ? 14.029 1.292 1.855 1.00 0.00 69 LEU A N 4
ATOM 4827 C CA . LEU A 1 69 ? 13.745 1.029 3.262 1.00 0.00 69 LEU A CA 4
ATOM 4828 C C . LEU A 1 69 ? 13.811 2.315 4.079 1.00 0.00 69 LEU A C 4
ATOM 4829 O O . LEU A 1 69 ? 14.500 3.266 3.707 1.00 0.00 69 LEU A O 4
ATOM 4845 N N . VAL A 1 70 ? 13.090 2.338 5.196 1.00 0.00 70 VAL A N 4
ATOM 4846 C CA . VAL A 1 70 ? 13.069 3.506 6.069 1.00 0.00 70 VAL A CA 4
ATOM 4847 C C . VAL A 1 70 ? 14.408 4.234 6.045 1.00 0.00 70 VAL A C 4
ATOM 4848 O O . VAL A 1 70 ? 14.503 5.365 5.570 1.00 0.00 70 VAL A O 4
ATOM 4861 N N . GLY A 1 71 ? 15.443 3.577 6.560 1.00 0.00 71 GLY A N 4
ATOM 4862 C CA . GLY A 1 71 ? 16.764 4.178 6.587 1.00 0.00 71 GLY A CA 4
ATOM 4863 C C . GLY A 1 71 ? 17.824 3.274 5.991 1.00 0.00 71 GLY A C 4
ATOM 4864 O O . GLY A 1 71 ? 18.891 3.087 6.576 1.00 0.00 71 GLY A O 4
ATOM 4868 N N . SER A 1 72 ? 17.530 2.709 4.824 1.00 0.00 72 SER A N 4
ATOM 4869 C CA . SER A 1 72 ? 18.465 1.815 4.151 1.00 0.00 72 SER A CA 4
ATOM 4870 C C . SER A 1 72 ? 18.435 2.035 2.641 1.00 0.00 72 SER A C 4
ATOM 4871 O O . SER A 1 72 ? 17.454 2.538 2.095 1.00 0.00 72 SER A O 4
ATOM 4879 N N . ASN A 1 73 ? 19.519 1.654 1.973 1.00 0.00 73 ASN A N 4
ATOM 4880 C CA . ASN A 1 73 ? 19.619 1.810 0.526 1.00 0.00 73 ASN A CA 4
ATOM 4881 C C . ASN A 1 73 ? 18.918 0.663 -0.194 1.00 0.00 73 ASN A C 4
ATOM 4882 O O . ASN A 1 73 ? 19.117 0.453 -1.391 1.00 0.00 73 ASN A O 4
ATOM 4893 N N . VAL A 1 74 ? 18.097 -0.078 0.543 1.00 0.00 74 VAL A N 4
ATOM 4894 C CA . VAL A 1 74 ? 17.364 -1.203 -0.025 1.00 0.00 74 VAL A CA 4
ATOM 4895 C C . VAL A 1 74 ? 15.870 -1.083 0.253 1.00 0.00 74 VAL A C 4
ATOM 4896 O O . VAL A 1 74 ? 15.435 -0.943 1.396 1.00 0.00 74 VAL A O 4
ATOM 4909 N N . PRO A 1 75 ? 15.063 -1.140 -0.817 1.00 0.00 75 PRO A N 4
ATOM 4910 C CA . PRO A 1 75 ? 13.604 -1.040 -0.714 1.00 0.00 75 PRO A CA 4
ATOM 4911 C C . PRO A 1 75 ? 12.984 -2.269 -0.059 1.00 0.00 75 PRO A C 4
ATOM 4912 O O . PRO A 1 75 ? 13.647 -3.291 0.117 1.00 0.00 75 PRO A O 4
ATOM 4923 N N . TRP A 1 76 ? 11.710 -2.163 0.299 1.00 0.00 76 TRP A N 4
ATOM 4924 C CA . TRP A 1 76 ? 11.000 -3.268 0.935 1.00 0.00 76 TRP A CA 4
ATOM 4925 C C . TRP A 1 76 ? 10.318 -4.148 -0.106 1.00 0.00 76 TRP A C 4
ATOM 4926 O O . TRP A 1 76 ? 9.509 -3.670 -0.902 1.00 0.00 76 TRP A O 4
ATOM 4947 N N . ALA A 1 77 ? 10.648 -5.435 -0.095 1.00 0.00 77 ALA A N 4
ATOM 4948 C CA . ALA A 1 77 ? 10.064 -6.381 -1.038 1.00 0.00 77 ALA A CA 4
ATOM 4949 C C . ALA A 1 77 ? 9.211 -7.419 -0.317 1.00 0.00 77 ALA A C 4
ATOM 4950 O O . ALA A 1 77 ? 9.719 -8.216 0.472 1.00 0.00 77 ALA A O 4
ATOM 4957 N N . PHE A 1 78 ? 7.910 -7.402 -0.591 1.00 0.00 78 PHE A N 4
ATOM 4958 C CA . PHE A 1 78 ? 6.986 -8.341 0.034 1.00 0.00 78 PHE A CA 4
ATOM 4959 C C . PHE A 1 78 ? 7.652 -9.696 0.254 1.00 0.00 78 PHE A C 4
ATOM 4960 O O . PHE A 1 78 ? 8.443 -10.152 -0.572 1.00 0.00 78 PHE A O 4
ATOM 4977 N N . MET A 1 79 ? 7.326 -10.334 1.373 1.00 0.00 79 MET A N 4
ATOM 4978 C CA . MET A 1 79 ? 7.892 -11.637 1.701 1.00 0.00 79 MET A CA 4
ATOM 4979 C C . MET A 1 79 ? 6.860 -12.744 1.504 1.00 0.00 79 MET A C 4
ATOM 4980 O O . MET A 1 79 ? 5.657 -12.510 1.623 1.00 0.00 79 MET A O 4
ATOM 4994 N N . GLN A 1 80 ? 7.339 -13.946 1.203 1.00 0.00 80 GLN A N 4
ATOM 4995 C CA . GLN A 1 80 ? 6.456 -15.087 0.988 1.00 0.00 80 GLN A CA 4
ATOM 4996 C C . GLN A 1 80 ? 5.226 -15.000 1.885 1.00 0.00 80 GLN A C 4
ATOM 4997 O O . GLN A 1 80 ? 4.107 -15.263 1.448 1.00 0.00 80 GLN A O 4
ATOM 5011 N N . GLY A 1 81 ? 5.442 -14.630 3.144 1.00 0.00 81 GLY A N 4
ATOM 5012 C CA . GLY A 1 81 ? 4.342 -14.516 4.083 1.00 0.00 81 GLY A CA 4
ATOM 5013 C C . GLY A 1 81 ? 3.269 -13.557 3.605 1.00 0.00 81 GLY A C 4
ATOM 5014 O O . GLY A 1 81 ? 2.159 -13.973 3.275 1.00 0.00 81 GLY A O 4
ATOM 5018 N N . GLU A 1 82 ? 3.601 -12.270 3.569 1.00 0.00 82 GLU A N 4
ATOM 5019 C CA . GLU A 1 82 ? 2.655 -11.250 3.130 1.00 0.00 82 GLU A CA 4
ATOM 5020 C C . GLU A 1 82 ? 2.184 -11.523 1.704 1.00 0.00 82 GLU A C 4
ATOM 5021 O O . GLU A 1 82 ? 0.984 -11.568 1.434 1.00 0.00 82 GLU A O 4
ATOM 5033 N N . ILE A 1 83 ? 3.138 -11.702 0.797 1.00 0.00 83 ILE A N 4
ATOM 5034 C CA . ILE A 1 83 ? 2.821 -11.970 -0.601 1.00 0.00 83 ILE A CA 4
ATOM 5035 C C . ILE A 1 83 ? 1.595 -12.867 -0.724 1.00 0.00 83 ILE A C 4
ATOM 5036 O O . ILE A 1 83 ? 0.792 -12.715 -1.644 1.00 0.00 83 ILE A O 4
ATOM 5052 N N . ALA A 1 84 ? 1.455 -13.802 0.211 1.00 0.00 84 ALA A N 4
ATOM 5053 C CA . ALA A 1 84 ? 0.324 -14.721 0.209 1.00 0.00 84 ALA A CA 4
ATOM 5054 C C . ALA A 1 84 ? -0.828 -14.175 1.046 1.00 0.00 84 ALA A C 4
ATOM 5055 O O . ALA A 1 84 ? -1.994 -14.294 0.668 1.00 0.00 84 ALA A O 4
ATOM 5062 N N . THR A 1 85 ? -0.495 -13.577 2.185 1.00 0.00 85 THR A N 4
ATOM 5063 C CA . THR A 1 85 ? -1.502 -13.015 3.076 1.00 0.00 85 THR A CA 4
ATOM 5064 C C . THR A 1 85 ? -2.411 -12.042 2.335 1.00 0.00 85 THR A C 4
ATOM 5065 O O . THR A 1 85 ? -3.632 -12.080 2.486 1.00 0.00 85 THR A O 4
ATOM 5076 N N . ILE A 1 86 ? -1.808 -11.171 1.532 1.00 0.00 86 ILE A N 4
ATOM 5077 C CA . ILE A 1 86 ? -2.564 -10.189 0.765 1.00 0.00 86 ILE A CA 4
ATOM 5078 C C . ILE A 1 86 ? -3.295 -10.846 -0.401 1.00 0.00 86 ILE A C 4
ATOM 5079 O O . ILE A 1 86 ? -4.519 -10.762 -0.508 1.00 0.00 86 ILE A O 4
ATOM 5095 N N . LEU A 1 87 ? -2.536 -11.502 -1.272 1.00 0.00 87 LEU A N 4
ATOM 5096 C CA . LEU A 1 87 ? -3.111 -12.177 -2.431 1.00 0.00 87 LEU A CA 4
ATOM 5097 C C . LEU A 1 87 ? -4.355 -12.967 -2.039 1.00 0.00 87 LEU A C 4
ATOM 5098 O O . LEU A 1 87 ? -5.403 -12.851 -2.676 1.00 0.00 87 LEU A O 4
ATOM 5114 N N . SER A 1 88 ? -4.233 -13.769 -0.987 1.00 0.00 88 SER A N 4
ATOM 5115 C CA . SER A 1 88 ? -5.348 -14.581 -0.510 1.00 0.00 88 SER A CA 4
ATOM 5116 C C . SER A 1 88 ? -6.445 -13.702 0.083 1.00 0.00 88 SER A C 4
ATOM 5117 O O . SER A 1 88 ? -7.604 -13.779 -0.322 1.00 0.00 88 SER A O 4
ATOM 5125 N N . GLY A 1 89 ? -6.069 -12.866 1.046 1.00 0.00 89 GLY A N 4
ATOM 5126 C CA . GLY A 1 89 ? -7.032 -11.984 1.680 1.00 0.00 89 GLY A CA 4
ATOM 5127 C C . GLY A 1 89 ? -8.014 -12.734 2.558 1.00 0.00 89 GLY A C 4
ATOM 5128 O O . GLY A 1 89 ? -7.740 -13.836 3.033 1.00 0.00 89 GLY A O 4
ATOM 5132 N N . PRO A 1 90 ? -9.190 -12.129 2.787 1.00 0.00 90 PRO A N 4
ATOM 5133 C CA . PRO A 1 90 ? -10.240 -12.729 3.616 1.00 0.00 90 PRO A CA 4
ATOM 5134 C C . PRO A 1 90 ? -10.881 -13.942 2.951 1.00 0.00 90 PRO A C 4
ATOM 5135 O O . PRO A 1 90 ? -10.577 -14.266 1.804 1.00 0.00 90 PRO A O 4
ATOM 5146 N N . SER A 1 91 ? -11.770 -14.609 3.680 1.00 0.00 91 SER A N 4
ATOM 5147 C CA . SER A 1 91 ? -12.453 -15.789 3.162 1.00 0.00 91 SER A CA 4
ATOM 5148 C C . SER A 1 91 ? -13.545 -15.395 2.173 1.00 0.00 91 SER A C 4
ATOM 5149 O O . SER A 1 91 ? -14.168 -14.341 2.307 1.00 0.00 91 SER A O 4
ATOM 5157 N N . SER A 1 92 ? -13.772 -16.249 1.180 1.00 0.00 92 SER A N 4
ATOM 5158 C CA . SER A 1 92 ? -14.787 -15.989 0.166 1.00 0.00 92 SER A CA 4
ATOM 5159 C C . SER A 1 92 ? -15.794 -17.132 0.099 1.00 0.00 92 SER A C 4
ATOM 5160 O O . SER A 1 92 ? -15.457 -18.287 0.357 1.00 0.00 92 SER A O 4
ATOM 5168 N N . GLY A 1 93 ? -17.034 -16.801 -0.248 1.00 0.00 93 GLY A N 4
ATOM 5169 C CA . GLY A 1 93 ? -18.073 -17.811 -0.343 1.00 0.00 93 GLY A CA 4
ATOM 5170 C C . GLY A 1 93 ? -19.448 -17.209 -0.551 1.00 0.00 93 GLY A C 4
ATOM 5171 O O . GLY A 1 93 ? -20.358 -17.925 -0.966 1.00 0.00 93 GLY A O 4
ATOM 5177 N N . GLY A 1 1 ? -29.150 -25.270 1.367 1.00 0.00 1 GLY A N 5
ATOM 5178 C CA . GLY A 1 1 ? -29.749 -24.916 2.640 1.00 0.00 1 GLY A CA 5
ATOM 5179 C C . GLY A 1 1 ? -28.777 -24.205 3.561 1.00 0.00 1 GLY A C 5
ATOM 5180 O O . GLY A 1 1 ? -28.401 -24.734 4.606 1.00 0.00 1 GLY A O 5
ATOM 5184 N N . SER A 1 2 ? -28.368 -23.002 3.171 1.00 0.00 2 SER A N 5
ATOM 5185 C CA . SER A 1 2 ? -27.429 -22.219 3.966 1.00 0.00 2 SER A CA 5
ATOM 5186 C C . SER A 1 2 ? -27.666 -20.724 3.770 1.00 0.00 2 SER A C 5
ATOM 5187 O O . SER A 1 2 ? -27.911 -20.264 2.654 1.00 0.00 2 SER A O 5
ATOM 5195 N N . SER A 1 3 ? -27.590 -19.971 4.862 1.00 0.00 3 SER A N 5
ATOM 5196 C CA . SER A 1 3 ? -27.800 -18.529 4.813 1.00 0.00 3 SER A CA 5
ATOM 5197 C C . SER A 1 3 ? -26.709 -17.795 5.587 1.00 0.00 3 SER A C 5
ATOM 5198 O O . SER A 1 3 ? -26.727 -17.751 6.816 1.00 0.00 3 SER A O 5
ATOM 5206 N N . GLY A 1 4 ? -25.759 -17.218 4.856 1.00 0.00 4 GLY A N 5
ATOM 5207 C CA . GLY A 1 4 ? -24.673 -16.494 5.490 1.00 0.00 4 GLY A CA 5
ATOM 5208 C C . GLY A 1 4 ? -25.146 -15.233 6.186 1.00 0.00 4 GLY A C 5
ATOM 5209 O O . GLY A 1 4 ? -26.297 -15.146 6.613 1.00 0.00 4 GLY A O 5
ATOM 5213 N N . SER A 1 5 ? -24.255 -14.253 6.302 1.00 0.00 5 SER A N 5
ATOM 5214 C CA . SER A 1 5 ? -24.586 -12.992 6.956 1.00 0.00 5 SER A CA 5
ATOM 5215 C C . SER A 1 5 ? -24.938 -11.922 5.927 1.00 0.00 5 SER A C 5
ATOM 5216 O O . SER A 1 5 ? -24.099 -11.100 5.559 1.00 0.00 5 SER A O 5
ATOM 5224 N N . SER A 1 6 ? -26.185 -11.940 5.467 1.00 0.00 6 SER A N 5
ATOM 5225 C CA . SER A 1 6 ? -26.648 -10.974 4.478 1.00 0.00 6 SER A CA 5
ATOM 5226 C C . SER A 1 6 ? -27.018 -9.651 5.141 1.00 0.00 6 SER A C 5
ATOM 5227 O O . SER A 1 6 ? -27.967 -9.579 5.921 1.00 0.00 6 SER A O 5
ATOM 5235 N N . GLY A 1 7 ? -26.260 -8.605 4.826 1.00 0.00 7 GLY A N 5
ATOM 5236 C CA . GLY A 1 7 ? -26.523 -7.299 5.400 1.00 0.00 7 GLY A CA 5
ATOM 5237 C C . GLY A 1 7 ? -25.427 -6.298 5.090 1.00 0.00 7 GLY A C 5
ATOM 5238 O O . GLY A 1 7 ? -24.294 -6.448 5.547 1.00 0.00 7 GLY A O 5
ATOM 5242 N N . SER A 1 8 ? -25.764 -5.276 4.310 1.00 0.00 8 SER A N 5
ATOM 5243 C CA . SER A 1 8 ? -24.798 -4.250 3.935 1.00 0.00 8 SER A CA 5
ATOM 5244 C C . SER A 1 8 ? -24.059 -3.725 5.163 1.00 0.00 8 SER A C 5
ATOM 5245 O O . SER A 1 8 ? -24.631 -3.565 6.241 1.00 0.00 8 SER A O 5
ATOM 5253 N N . PRO A 1 9 ? -22.757 -3.450 4.996 1.00 0.00 9 PRO A N 5
ATOM 5254 C CA . PRO A 1 9 ? -21.911 -2.938 6.078 1.00 0.00 9 PRO A CA 5
ATOM 5255 C C . PRO A 1 9 ? -22.265 -1.505 6.462 1.00 0.00 9 PRO A C 5
ATOM 5256 O O . PRO A 1 9 ? -23.081 -0.860 5.804 1.00 0.00 9 PRO A O 5
ATOM 5267 N N . MET A 1 10 ? -21.646 -1.014 7.531 1.00 0.00 10 MET A N 5
ATOM 5268 C CA . MET A 1 10 ? -21.895 0.344 8.001 1.00 0.00 10 MET A CA 5
ATOM 5269 C C . MET A 1 10 ? -20.599 1.009 8.453 1.00 0.00 10 MET A C 5
ATOM 5270 O O . MET A 1 10 ? -20.041 0.658 9.492 1.00 0.00 10 MET A O 5
ATOM 5284 N N . ALA A 1 11 ? -20.127 1.970 7.667 1.00 0.00 11 ALA A N 5
ATOM 5285 C CA . ALA A 1 11 ? -18.898 2.685 7.988 1.00 0.00 11 ALA A CA 5
ATOM 5286 C C . ALA A 1 11 ? -19.180 3.891 8.876 1.00 0.00 11 ALA A C 5
ATOM 5287 O O . ALA A 1 11 ? -20.215 4.543 8.743 1.00 0.00 11 ALA A O 5
ATOM 5294 N N . ASN A 1 12 ? -18.254 4.183 9.783 1.00 0.00 12 ASN A N 5
ATOM 5295 C CA . ASN A 1 12 ? -18.405 5.311 10.695 1.00 0.00 12 ASN A CA 5
ATOM 5296 C C . ASN A 1 12 ? -17.648 6.532 10.180 1.00 0.00 12 ASN A C 5
ATOM 5297 O O . ASN A 1 12 ? -18.238 7.585 9.938 1.00 0.00 12 ASN A O 5
ATOM 5308 N N . SER A 1 13 ? -16.337 6.382 10.014 1.00 0.00 13 SER A N 5
ATOM 5309 C CA . SER A 1 13 ? -15.498 7.472 9.531 1.00 0.00 13 SER A CA 5
ATOM 5310 C C . SER A 1 13 ? -14.132 6.953 9.093 1.00 0.00 13 SER A C 5
ATOM 5311 O O . SER A 1 13 ? -13.718 5.861 9.477 1.00 0.00 13 SER A O 5
ATOM 5319 N N . GLY A 1 14 ? -13.436 7.747 8.284 1.00 0.00 14 GLY A N 5
ATOM 5320 C CA . GLY A 1 14 ? -12.124 7.352 7.806 1.00 0.00 14 GLY A CA 5
ATOM 5321 C C . GLY A 1 14 ? -11.190 8.533 7.633 1.00 0.00 14 GLY A C 5
ATOM 5322 O O . GLY A 1 14 ? -11.265 9.273 6.652 1.00 0.00 14 GLY A O 5
ATOM 5326 N N . PRO A 1 15 ? -10.286 8.724 8.605 1.00 0.00 15 PRO A N 5
ATOM 5327 C CA . PRO A 1 15 ? -9.316 9.824 8.579 1.00 0.00 15 PRO A CA 5
ATOM 5328 C C . PRO A 1 15 ? -8.259 9.639 7.496 1.00 0.00 15 PRO A C 5
ATOM 5329 O O . PRO A 1 15 ? -7.655 10.607 7.032 1.00 0.00 15 PRO A O 5
ATOM 5340 N N . LEU A 1 16 ? -8.040 8.391 7.097 1.00 0.00 16 LEU A N 5
ATOM 5341 C CA . LEU A 1 16 ? -7.054 8.079 6.067 1.00 0.00 16 LEU A CA 5
ATOM 5342 C C . LEU A 1 16 ? -7.723 7.463 4.842 1.00 0.00 16 LEU A C 5
ATOM 5343 O O . LEU A 1 16 ? -8.795 6.865 4.943 1.00 0.00 16 LEU A O 5
ATOM 5359 N N . CYS A 1 17 ? -7.083 7.612 3.688 1.00 0.00 17 CYS A N 5
ATOM 5360 C CA . CYS A 1 17 ? -7.615 7.069 2.443 1.00 0.00 17 CYS A CA 5
ATOM 5361 C C . CYS A 1 17 ? -6.492 6.544 1.555 1.00 0.00 17 CYS A C 5
ATOM 5362 O O . CYS A 1 17 ? -5.404 7.117 1.508 1.00 0.00 17 CYS A O 5
ATOM 5370 N N . CYS A 1 18 ? -6.763 5.449 0.852 1.00 0.00 18 CYS A N 5
ATOM 5371 C CA . CYS A 1 18 ? -5.776 4.844 -0.033 1.00 0.00 18 CYS A CA 5
ATOM 5372 C C . CYS A 1 18 ? -5.218 5.875 -1.011 1.00 0.00 18 CYS A C 5
ATOM 5373 O O . CYS A 1 18 ? -5.827 6.920 -1.243 1.00 0.00 18 CYS A O 5
ATOM 5380 N N . THR A 1 19 ? -4.057 5.573 -1.583 1.00 0.00 19 THR A N 5
ATOM 5381 C CA . THR A 1 19 ? -3.417 6.472 -2.535 1.00 0.00 19 THR A CA 5
ATOM 5382 C C . THR A 1 19 ? -3.883 6.188 -3.958 1.00 0.00 19 THR A C 5
ATOM 5383 O O . THR A 1 19 ? -3.890 7.079 -4.808 1.00 0.00 19 THR A O 5
ATOM 5394 N N . ILE A 1 20 ? -4.272 4.943 -4.211 1.00 0.00 20 ILE A N 5
ATOM 5395 C CA . ILE A 1 20 ? -4.742 4.544 -5.532 1.00 0.00 20 ILE A CA 5
ATOM 5396 C C . ILE A 1 20 ? -6.258 4.670 -5.638 1.00 0.00 20 ILE A C 5
ATOM 5397 O O . ILE A 1 20 ? -6.785 5.114 -6.658 1.00 0.00 20 ILE A O 5
ATOM 5413 N N . CYS A 1 21 ? -6.954 4.278 -4.576 1.00 0.00 21 CYS A N 5
ATOM 5414 C CA . CYS A 1 21 ? -8.410 4.348 -4.548 1.00 0.00 21 CYS A CA 5
ATOM 5415 C C . CYS A 1 21 ? -8.880 5.732 -4.108 1.00 0.00 21 CYS A C 5
ATOM 5416 O O . CYS A 1 21 ? -9.903 6.230 -4.578 1.00 0.00 21 CYS A O 5
ATOM 5423 N N . HIS A 1 22 ? -8.124 6.348 -3.204 1.00 0.00 22 HIS A N 5
ATOM 5424 C CA . HIS A 1 22 ? -8.462 7.675 -2.702 1.00 0.00 22 HIS A CA 5
ATOM 5425 C C . HIS A 1 22 ? -9.801 7.654 -1.970 1.00 0.00 22 HIS A C 5
ATOM 5426 O O . HIS A 1 22 ? -10.617 8.562 -2.125 1.00 0.00 22 HIS A O 5
ATOM 5440 N N . GLU A 1 23 ? -10.018 6.612 -1.174 1.00 0.00 23 GLU A N 5
ATOM 5441 C CA . GLU A 1 23 ? -11.259 6.474 -0.420 1.00 0.00 23 GLU A CA 5
ATOM 5442 C C . GLU A 1 23 ? -10.992 5.893 0.966 1.00 0.00 23 GLU A C 5
ATOM 5443 O O . GLU A 1 23 ? -9.851 5.585 1.312 1.00 0.00 23 GLU A O 5
ATOM 5455 N N . ARG A 1 24 ? -12.052 5.747 1.754 1.00 0.00 24 ARG A N 5
ATOM 5456 C CA . ARG A 1 24 ? -11.932 5.205 3.102 1.00 0.00 24 ARG A CA 5
ATOM 5457 C C . ARG A 1 24 ? -11.242 3.845 3.083 1.00 0.00 24 ARG A C 5
ATOM 5458 O O . ARG A 1 24 ? -11.496 3.021 2.202 1.00 0.00 24 ARG A O 5
ATOM 5479 N N . LEU A 1 25 ? -10.370 3.615 4.058 1.00 0.00 25 LEU A N 5
ATOM 5480 C CA . LEU A 1 25 ? -9.643 2.354 4.153 1.00 0.00 25 LEU A CA 5
ATOM 5481 C C . LEU A 1 25 ? -10.218 1.476 5.259 1.00 0.00 25 LEU A C 5
ATOM 5482 O O . LEU A 1 25 ? -10.513 1.954 6.354 1.00 0.00 25 LEU A O 5
ATOM 5498 N N . GLU A 1 26 ? -10.372 0.188 4.966 1.00 0.00 26 GLU A N 5
ATOM 5499 C CA . GLU A 1 26 ? -10.910 -0.757 5.937 1.00 0.00 26 GLU A CA 5
ATOM 5500 C C . GLU A 1 26 ? -10.266 -0.556 7.306 1.00 0.00 26 GLU A C 5
ATOM 5501 O O . GLU A 1 26 ? -10.944 -0.240 8.283 1.00 0.00 26 GLU A O 5
ATOM 5513 N N . ASP A 1 27 ? -8.952 -0.743 7.368 1.00 0.00 27 ASP A N 5
ATOM 5514 C CA . ASP A 1 27 ? -8.214 -0.583 8.616 1.00 0.00 27 ASP A CA 5
ATOM 5515 C C . ASP A 1 27 ? -6.712 -0.691 8.377 1.00 0.00 27 ASP A C 5
ATOM 5516 O O . ASP A 1 27 ? -6.270 -1.078 7.294 1.00 0.00 27 ASP A O 5
ATOM 5525 N N . THR A 1 28 ? -5.929 -0.345 9.394 1.00 0.00 28 THR A N 5
ATOM 5526 C CA . THR A 1 28 ? -4.476 -0.401 9.295 1.00 0.00 28 THR A CA 5
ATOM 5527 C C . THR A 1 28 ? -4.031 -1.545 8.391 1.00 0.00 28 THR A C 5
ATOM 5528 O O . THR A 1 28 ? -3.029 -1.435 7.682 1.00 0.00 28 THR A O 5
ATOM 5539 N N . HIS A 1 29 ? -4.781 -2.642 8.418 1.00 0.00 29 HIS A N 5
ATOM 5540 C CA . HIS A 1 29 ? -4.463 -3.806 7.599 1.00 0.00 29 HIS A CA 5
ATOM 5541 C C . HIS A 1 29 ? -3.826 -3.384 6.279 1.00 0.00 29 HIS A C 5
ATOM 5542 O O . HIS A 1 29 ? -2.818 -3.949 5.856 1.00 0.00 29 HIS A O 5
ATOM 5556 N N . PHE A 1 30 ? -4.422 -2.388 5.632 1.00 0.00 30 PHE A N 5
ATOM 5557 C CA . PHE A 1 30 ? -3.914 -1.891 4.358 1.00 0.00 30 PHE A CA 5
ATOM 5558 C C . PHE A 1 30 ? -2.392 -1.791 4.382 1.00 0.00 30 PHE A C 5
ATOM 5559 O O . PHE A 1 30 ? -1.791 -1.535 5.426 1.00 0.00 30 PHE A O 5
ATOM 5576 N N . VAL A 1 31 ? -1.773 -1.995 3.223 1.00 0.00 31 VAL A N 5
ATOM 5577 C CA . VAL A 1 31 ? -0.321 -1.928 3.110 1.00 0.00 31 VAL A CA 5
ATOM 5578 C C . VAL A 1 31 ? 0.159 -0.482 3.052 1.00 0.00 31 VAL A C 5
ATOM 5579 O O . VAL A 1 31 ? -0.142 0.244 2.106 1.00 0.00 31 VAL A O 5
ATOM 5592 N N . GLN A 1 32 ? 0.908 -0.072 4.070 1.00 0.00 32 GLN A N 5
ATOM 5593 C CA . GLN A 1 32 ? 1.430 1.288 4.135 1.00 0.00 32 GLN A CA 5
ATOM 5594 C C . GLN A 1 32 ? 2.950 1.294 4.007 1.00 0.00 32 GLN A C 5
ATOM 5595 O O . GLN A 1 32 ? 3.633 0.426 4.551 1.00 0.00 32 GLN A O 5
ATOM 5609 N N . CYS A 1 33 ? 3.474 2.279 3.285 1.00 0.00 33 CYS A N 5
ATOM 5610 C CA . CYS A 1 33 ? 4.913 2.399 3.085 1.00 0.00 33 CYS A CA 5
ATOM 5611 C C . CYS A 1 33 ? 5.618 2.738 4.395 1.00 0.00 33 CYS A C 5
ATOM 5612 O O . CYS A 1 33 ? 5.318 3.736 5.050 1.00 0.00 33 CYS A O 5
ATOM 5619 N N . PRO A 1 34 ? 6.579 1.888 4.786 1.00 0.00 34 PRO A N 5
ATOM 5620 C CA . PRO A 1 34 ? 7.348 2.076 6.020 1.00 0.00 34 PRO A CA 5
ATOM 5621 C C . PRO A 1 34 ? 8.299 3.265 5.935 1.00 0.00 34 PRO A C 5
ATOM 5622 O O . PRO A 1 34 ? 8.895 3.668 6.933 1.00 0.00 34 PRO A O 5
ATOM 5633 N N . SER A 1 35 ? 8.434 3.824 4.736 1.00 0.00 35 SER A N 5
ATOM 5634 C CA . SER A 1 35 ? 9.315 4.966 4.521 1.00 0.00 35 SER A CA 5
ATOM 5635 C C . SER A 1 35 ? 8.511 6.214 4.169 1.00 0.00 35 SER A C 5
ATOM 5636 O O . SER A 1 35 ? 8.855 7.324 4.575 1.00 0.00 35 SER A O 5
ATOM 5644 N N . VAL A 1 36 ? 7.436 6.023 3.410 1.00 0.00 36 VAL A N 5
ATOM 5645 C CA . VAL A 1 36 ? 6.581 7.132 3.003 1.00 0.00 36 VAL A CA 5
ATOM 5646 C C . VAL A 1 36 ? 5.240 7.085 3.726 1.00 0.00 36 VAL A C 5
ATOM 5647 O O . VAL A 1 36 ? 4.483 6.119 3.621 1.00 0.00 36 VAL A O 5
ATOM 5660 N N . PRO A 1 37 ? 4.935 8.153 4.478 1.00 0.00 37 PRO A N 5
ATOM 5661 C CA . PRO A 1 37 ? 3.683 8.259 5.233 1.00 0.00 37 PRO A CA 5
ATOM 5662 C C . PRO A 1 37 ? 2.471 8.431 4.324 1.00 0.00 37 PRO A C 5
ATOM 5663 O O . PRO A 1 37 ? 1.406 7.870 4.581 1.00 0.00 37 PRO A O 5
ATOM 5674 N N . SER A 1 38 ? 2.641 9.210 3.260 1.00 0.00 38 SER A N 5
ATOM 5675 C CA . SER A 1 38 ? 1.559 9.458 2.314 1.00 0.00 38 SER A CA 5
ATOM 5676 C C . SER A 1 38 ? 1.148 8.169 1.608 1.00 0.00 38 SER A C 5
ATOM 5677 O O . SER A 1 38 ? -0.040 7.868 1.482 1.00 0.00 38 SER A O 5
ATOM 5685 N N . HIS A 1 39 ? 2.139 7.411 1.150 1.00 0.00 39 HIS A N 5
ATOM 5686 C CA . HIS A 1 39 ? 1.882 6.154 0.457 1.00 0.00 39 HIS A CA 5
ATOM 5687 C C . HIS A 1 39 ? 0.922 5.278 1.257 1.00 0.00 39 HIS A C 5
ATOM 5688 O O . HIS A 1 39 ? 1.140 5.022 2.441 1.00 0.00 39 HIS A O 5
ATOM 5702 N N . LYS A 1 40 ? -0.141 4.823 0.603 1.00 0.00 40 LYS A N 5
ATOM 5703 C CA . LYS A 1 40 ? -1.135 3.976 1.252 1.00 0.00 40 LYS A CA 5
ATOM 5704 C C . LYS A 1 40 ? -1.800 3.046 0.243 1.00 0.00 40 LYS A C 5
ATOM 5705 O O . LYS A 1 40 ? -2.639 3.473 -0.551 1.00 0.00 40 LYS A O 5
ATOM 5724 N N . PHE A 1 41 ? -1.421 1.773 0.279 1.00 0.00 41 PHE A N 5
ATOM 5725 C CA . PHE A 1 41 ? -1.982 0.782 -0.632 1.00 0.00 41 PHE A CA 5
ATOM 5726 C C . PHE A 1 41 ? -2.655 -0.349 0.141 1.00 0.00 41 PHE A C 5
ATOM 5727 O O . PHE A 1 41 ? -2.037 -0.985 0.996 1.00 0.00 41 PHE A O 5
ATOM 5744 N N . CYS A 1 42 ? -3.924 -0.594 -0.166 1.00 0.00 42 CYS A N 5
ATOM 5745 C CA . CYS A 1 42 ? -4.683 -1.646 0.499 1.00 0.00 42 CYS A CA 5
ATOM 5746 C C . CYS A 1 42 ? -4.403 -3.004 -0.139 1.00 0.00 42 CYS A C 5
ATOM 5747 O O . CYS A 1 42 ? -3.542 -3.128 -1.010 1.00 0.00 42 CYS A O 5
ATOM 5754 N N . PHE A 1 43 ? -5.138 -4.020 0.300 1.00 0.00 43 PHE A N 5
ATOM 5755 C CA . PHE A 1 43 ? -4.969 -5.370 -0.227 1.00 0.00 43 PHE A CA 5
ATOM 5756 C C . PHE A 1 43 ? -5.186 -5.395 -1.737 1.00 0.00 43 PHE A C 5
ATOM 5757 O O . PHE A 1 43 ? -4.341 -5.859 -2.503 1.00 0.00 43 PHE A O 5
ATOM 5774 N N . PRO A 1 44 ? -6.346 -4.884 -2.176 1.00 0.00 44 PRO A N 5
ATOM 5775 C CA . PRO A 1 44 ? -6.702 -4.836 -3.598 1.00 0.00 44 PRO A CA 5
ATOM 5776 C C . PRO A 1 44 ? -5.853 -3.834 -4.374 1.00 0.00 44 PRO A C 5
ATOM 5777 O O . PRO A 1 44 ? -6.227 -3.403 -5.465 1.00 0.00 44 PRO A O 5
ATOM 5788 N N . CYS A 1 45 ? -4.709 -3.469 -3.805 1.00 0.00 45 CYS A N 5
ATOM 5789 C CA . CYS A 1 45 ? -3.807 -2.518 -4.444 1.00 0.00 45 CYS A CA 5
ATOM 5790 C C . CYS A 1 45 ? -2.397 -3.091 -4.547 1.00 0.00 45 CYS A C 5
ATOM 5791 O O . CYS A 1 45 ? -1.663 -2.797 -5.491 1.00 0.00 45 CYS A O 5
ATOM 5798 N N . SER A 1 46 ? -2.025 -3.911 -3.569 1.00 0.00 46 SER A N 5
ATOM 5799 C CA . SER A 1 46 ? -0.701 -4.524 -3.548 1.00 0.00 46 SER A CA 5
ATOM 5800 C C . SER A 1 46 ? -0.617 -5.671 -4.550 1.00 0.00 46 SER A C 5
ATOM 5801 O O . SER A 1 46 ? 0.330 -5.758 -5.332 1.00 0.00 46 SER A O 5
ATOM 5809 N N . ARG A 1 47 ? -1.614 -6.549 -4.520 1.00 0.00 47 ARG A N 5
ATOM 5810 C CA . ARG A 1 47 ? -1.653 -7.692 -5.424 1.00 0.00 47 ARG A CA 5
ATOM 5811 C C . ARG A 1 47 ? -1.280 -7.275 -6.843 1.00 0.00 47 ARG A C 5
ATOM 5812 O O . ARG A 1 47 ? -0.253 -7.697 -7.374 1.00 0.00 47 ARG A O 5
ATOM 5833 N N . GLU A 1 48 ? -2.122 -6.446 -7.452 1.00 0.00 48 GLU A N 5
ATOM 5834 C CA . GLU A 1 48 ? -1.880 -5.973 -8.810 1.00 0.00 48 GLU A CA 5
ATOM 5835 C C . GLU A 1 48 ? -0.395 -5.708 -9.038 1.00 0.00 48 GLU A C 5
ATOM 5836 O O . GLU A 1 48 ? 0.123 -5.915 -10.135 1.00 0.00 48 GLU A O 5
ATOM 5848 N N . SER A 1 49 ? 0.285 -5.247 -7.992 1.00 0.00 49 SER A N 5
ATOM 5849 C CA . SER A 1 49 ? 1.709 -4.948 -8.078 1.00 0.00 49 SER A CA 5
ATOM 5850 C C . SER A 1 49 ? 2.541 -6.220 -7.940 1.00 0.00 49 SER A C 5
ATOM 5851 O O . SER A 1 49 ? 3.561 -6.383 -8.610 1.00 0.00 49 SER A O 5
ATOM 5859 N N . ILE A 1 50 ? 2.096 -7.118 -7.067 1.00 0.00 50 ILE A N 5
ATOM 5860 C CA . ILE A 1 50 ? 2.798 -8.375 -6.841 1.00 0.00 50 ILE A CA 5
ATOM 5861 C C . ILE A 1 50 ? 2.818 -9.228 -8.105 1.00 0.00 50 ILE A C 5
ATOM 5862 O O . ILE A 1 50 ? 3.796 -9.922 -8.384 1.00 0.00 50 ILE A O 5
ATOM 5878 N N . LYS A 1 51 ? 1.733 -9.169 -8.870 1.00 0.00 51 LYS A N 5
ATOM 5879 C CA . LYS A 1 51 ? 1.626 -9.933 -10.107 1.00 0.00 51 LYS A CA 5
ATOM 5880 C C . LYS A 1 51 ? 2.359 -9.230 -11.245 1.00 0.00 51 LYS A C 5
ATOM 5881 O O . LYS A 1 51 ? 3.106 -9.857 -11.995 1.00 0.00 51 LYS A O 5
ATOM 5900 N N . ALA A 1 52 ? 2.141 -7.925 -11.367 1.00 0.00 52 ALA A N 5
ATOM 5901 C CA . ALA A 1 52 ? 2.783 -7.136 -12.411 1.00 0.00 52 ALA A CA 5
ATOM 5902 C C . ALA A 1 52 ? 4.302 -7.189 -12.283 1.00 0.00 52 ALA A C 5
ATOM 5903 O O . ALA A 1 52 ? 5.010 -7.375 -13.271 1.00 0.00 52 ALA A O 5
ATOM 5910 N N . GLN A 1 53 ? 4.794 -7.023 -11.059 1.00 0.00 53 GLN A N 5
ATOM 5911 C CA . GLN A 1 53 ? 6.229 -7.050 -10.803 1.00 0.00 53 GLN A CA 5
ATOM 5912 C C . GLN A 1 53 ? 6.757 -8.481 -10.816 1.00 0.00 53 GLN A C 5
ATOM 5913 O O . GLN A 1 53 ? 7.592 -8.838 -11.645 1.00 0.00 53 GLN A O 5
ATOM 5927 N N . GLY A 1 54 ? 6.263 -9.297 -9.889 1.00 0.00 54 GLY A N 5
ATOM 5928 C CA . GLY A 1 54 ? 6.697 -10.680 -9.811 1.00 0.00 54 GLY A CA 5
ATOM 5929 C C . GLY A 1 54 ? 6.173 -11.383 -8.575 1.00 0.00 54 GLY A C 5
ATOM 5930 O O . GLY A 1 54 ? 6.715 -11.218 -7.483 1.00 0.00 54 GLY A O 5
ATOM 5934 N N . ALA A 1 55 ? 5.115 -12.168 -8.747 1.00 0.00 55 ALA A N 5
ATOM 5935 C CA . ALA A 1 55 ? 4.517 -12.899 -7.636 1.00 0.00 55 ALA A CA 5
ATOM 5936 C C . ALA A 1 55 ? 5.555 -13.763 -6.927 1.00 0.00 55 ALA A C 5
ATOM 5937 O O . ALA A 1 55 ? 5.673 -13.730 -5.701 1.00 0.00 55 ALA A O 5
ATOM 5944 N N . THR A 1 56 ? 6.305 -14.538 -7.704 1.00 0.00 56 THR A N 5
ATOM 5945 C CA . THR A 1 56 ? 7.331 -15.412 -7.150 1.00 0.00 56 THR A CA 5
ATOM 5946 C C . THR A 1 56 ? 8.627 -14.649 -6.900 1.00 0.00 56 THR A C 5
ATOM 5947 O O . THR A 1 56 ? 9.381 -14.971 -5.983 1.00 0.00 56 THR A O 5
ATOM 5958 N N . GLY A 1 57 ? 8.880 -13.635 -7.722 1.00 0.00 57 GLY A N 5
ATOM 5959 C CA . GLY A 1 57 ? 10.086 -12.842 -7.572 1.00 0.00 57 GLY A CA 5
ATOM 5960 C C . GLY A 1 57 ? 9.921 -11.721 -6.565 1.00 0.00 57 GLY A C 5
ATOM 5961 O O . GLY A 1 57 ? 9.105 -11.816 -5.650 1.00 0.00 57 GLY A O 5
ATOM 5965 N N . GLU A 1 58 ? 10.700 -10.657 -6.734 1.00 0.00 58 GLU A N 5
ATOM 5966 C CA . GLU A 1 58 ? 10.637 -9.515 -5.830 1.00 0.00 58 GLU A CA 5
ATOM 5967 C C . GLU A 1 58 ? 9.555 -8.532 -6.268 1.00 0.00 58 GLU A C 5
ATOM 5968 O O . GLU A 1 58 ? 9.270 -8.395 -7.458 1.00 0.00 58 GLU A O 5
ATOM 5980 N N . VAL A 1 59 ? 8.954 -7.852 -5.297 1.00 0.00 59 VAL A N 5
ATOM 5981 C CA . VAL A 1 59 ? 7.903 -6.882 -5.581 1.00 0.00 59 VAL A CA 5
ATOM 5982 C C . VAL A 1 59 ? 8.157 -5.566 -4.854 1.00 0.00 59 VAL A C 5
ATOM 5983 O O . VAL A 1 59 ? 8.004 -5.479 -3.636 1.00 0.00 59 VAL A O 5
ATOM 5996 N N . TYR A 1 60 ? 8.547 -4.545 -5.609 1.00 0.00 60 TYR A N 5
ATOM 5997 C CA . TYR A 1 60 ? 8.825 -3.234 -5.036 1.00 0.00 60 TYR A CA 5
ATOM 5998 C C . TYR A 1 60 ? 7.534 -2.453 -4.810 1.00 0.00 60 TYR A C 5
ATOM 5999 O O . TYR A 1 60 ? 6.462 -2.859 -5.259 1.00 0.00 60 TYR A O 5
ATOM 6017 N N . CYS A 1 61 ? 7.645 -1.328 -4.111 1.00 0.00 61 CYS A N 5
ATOM 6018 C CA . CYS A 1 61 ? 6.489 -0.489 -3.824 1.00 0.00 61 CYS A CA 5
ATOM 6019 C C . CYS A 1 61 ? 5.497 -0.514 -4.983 1.00 0.00 61 CYS A C 5
ATOM 6020 O O . CYS A 1 61 ? 5.868 -0.414 -6.153 1.00 0.00 61 CYS A O 5
ATOM 6027 N N . PRO A 1 62 ? 4.204 -0.649 -4.653 1.00 0.00 62 PRO A N 5
ATOM 6028 C CA . PRO A 1 62 ? 3.132 -0.690 -5.651 1.00 0.00 62 PRO A CA 5
ATOM 6029 C C . PRO A 1 62 ? 2.918 0.660 -6.328 1.00 0.00 62 PRO A C 5
ATOM 6030 O O . PRO A 1 62 ? 2.028 0.812 -7.165 1.00 0.00 62 PRO A O 5
ATOM 6041 N N . SER A 1 63 ? 3.741 1.638 -5.960 1.00 0.00 63 SER A N 5
ATOM 6042 C CA . SER A 1 63 ? 3.639 2.976 -6.530 1.00 0.00 63 SER A CA 5
ATOM 6043 C C . SER A 1 63 ? 4.562 3.125 -7.736 1.00 0.00 63 SER A C 5
ATOM 6044 O O . SER A 1 63 ? 4.283 3.894 -8.654 1.00 0.00 63 SER A O 5
ATOM 6052 N N . GLY A 1 64 ? 5.664 2.381 -7.725 1.00 0.00 64 GLY A N 5
ATOM 6053 C CA . GLY A 1 64 ? 6.612 2.443 -8.822 1.00 0.00 64 GLY A CA 5
ATOM 6054 C C . GLY A 1 64 ? 7.747 3.412 -8.554 1.00 0.00 64 GLY A C 5
ATOM 6055 O O . GLY A 1 64 ? 8.300 4.001 -9.481 1.00 0.00 64 GLY A O 5
ATOM 6059 N N . GLU A 1 65 ? 8.093 3.577 -7.281 1.00 0.00 65 GLU A N 5
ATOM 6060 C CA . GLU A 1 65 ? 9.167 4.483 -6.893 1.00 0.00 65 GLU A CA 5
ATOM 6061 C C . GLU A 1 65 ? 10.310 3.720 -6.230 1.00 0.00 65 GLU A C 5
ATOM 6062 O O . GLU A 1 65 ? 11.437 4.210 -6.151 1.00 0.00 65 GLU A O 5
ATOM 6074 N N . LYS A 1 66 ? 10.011 2.516 -5.754 1.00 0.00 66 LYS A N 5
ATOM 6075 C CA . LYS A 1 66 ? 11.012 1.682 -5.097 1.00 0.00 66 LYS A CA 5
ATOM 6076 C C . LYS A 1 66 ? 11.517 2.344 -3.819 1.00 0.00 66 LYS A C 5
ATOM 6077 O O . LYS A 1 66 ? 12.724 2.457 -3.602 1.00 0.00 66 LYS A O 5
ATOM 6096 N N . CYS A 1 67 ? 10.586 2.777 -2.975 1.00 0.00 67 CYS A N 5
ATOM 6097 C CA . CYS A 1 67 ? 10.937 3.426 -1.717 1.00 0.00 67 CYS A CA 5
ATOM 6098 C C . CYS A 1 67 ? 11.684 2.464 -0.799 1.00 0.00 67 CYS A C 5
ATOM 6099 O O . CYS A 1 67 ? 11.232 1.354 -0.521 1.00 0.00 67 CYS A O 5
ATOM 6106 N N . PRO A 1 68 ? 12.857 2.899 -0.315 1.00 0.00 68 PRO A N 5
ATOM 6107 C CA . PRO A 1 68 ? 13.692 2.093 0.580 1.00 0.00 68 PRO A CA 5
ATOM 6108 C C . PRO A 1 68 ? 13.071 1.931 1.963 1.00 0.00 68 PRO A C 5
ATOM 6109 O O . PRO A 1 68 ? 12.378 2.824 2.452 1.00 0.00 68 PRO A O 5
ATOM 6120 N N . LEU A 1 69 ? 13.323 0.786 2.589 1.00 0.00 69 LEU A N 5
ATOM 6121 C CA . LEU A 1 69 ? 12.788 0.507 3.917 1.00 0.00 69 LEU A CA 5
ATOM 6122 C C . LEU A 1 69 ? 12.793 1.764 4.782 1.00 0.00 69 LEU A C 5
ATOM 6123 O O . LEU A 1 69 ? 13.556 2.698 4.534 1.00 0.00 69 LEU A O 5
ATOM 6139 N N . VAL A 1 70 ? 11.938 1.779 5.799 1.00 0.00 70 VAL A N 5
ATOM 6140 C CA . VAL A 1 70 ? 11.845 2.920 6.703 1.00 0.00 70 VAL A CA 5
ATOM 6141 C C . VAL A 1 70 ? 13.223 3.505 6.991 1.00 0.00 70 VAL A C 5
ATOM 6142 O O . VAL A 1 70 ? 13.363 4.706 7.221 1.00 0.00 70 VAL A O 5
ATOM 6155 N N . GLY A 1 71 ? 14.240 2.648 6.977 1.00 0.00 71 GLY A N 5
ATOM 6156 C CA . GLY A 1 71 ? 15.594 3.099 7.238 1.00 0.00 71 GLY A CA 5
ATOM 6157 C C . GLY A 1 71 ? 16.635 2.222 6.572 1.00 0.00 71 GLY A C 5
ATOM 6158 O O . GLY A 1 71 ? 17.708 2.696 6.197 1.00 0.00 71 GLY A O 5
ATOM 6162 N N . SER A 1 72 ? 16.321 0.939 6.425 1.00 0.00 72 SER A N 5
ATOM 6163 C CA . SER A 1 72 ? 17.240 -0.007 5.804 1.00 0.00 72 SER A CA 5
ATOM 6164 C C . SER A 1 72 ? 17.469 0.341 4.336 1.00 0.00 72 SER A C 5
ATOM 6165 O O . SER A 1 72 ? 16.537 0.705 3.621 1.00 0.00 72 SER A O 5
ATOM 6173 N N . ASN A 1 73 ? 18.718 0.227 3.895 1.00 0.00 73 ASN A N 5
ATOM 6174 C CA . ASN A 1 73 ? 19.071 0.530 2.514 1.00 0.00 73 ASN A CA 5
ATOM 6175 C C . ASN A 1 73 ? 18.641 -0.598 1.582 1.00 0.00 73 ASN A C 5
ATOM 6176 O O . ASN A 1 73 ? 19.416 -1.053 0.740 1.00 0.00 73 ASN A O 5
ATOM 6187 N N . VAL A 1 74 ? 17.399 -1.046 1.738 1.00 0.00 74 VAL A N 5
ATOM 6188 C CA . VAL A 1 74 ? 16.864 -2.120 0.909 1.00 0.00 74 VAL A CA 5
ATOM 6189 C C . VAL A 1 74 ? 15.358 -1.974 0.725 1.00 0.00 74 VAL A C 5
ATOM 6190 O O . VAL A 1 74 ? 14.595 -1.885 1.688 1.00 0.00 74 VAL A O 5
ATOM 6203 N N . PRO A 1 75 ? 14.916 -1.947 -0.541 1.00 0.00 75 PRO A N 5
ATOM 6204 C CA . PRO A 1 75 ? 13.497 -1.813 -0.882 1.00 0.00 75 PRO A CA 5
ATOM 6205 C C . PRO A 1 75 ? 12.694 -3.059 -0.525 1.00 0.00 75 PRO A C 5
ATOM 6206 O O . PRO A 1 75 ? 12.836 -4.104 -1.161 1.00 0.00 75 PRO A O 5
ATOM 6217 N N . TRP A 1 76 ? 11.852 -2.942 0.496 1.00 0.00 76 TRP A N 5
ATOM 6218 C CA . TRP A 1 76 ? 11.026 -4.060 0.937 1.00 0.00 76 TRP A CA 5
ATOM 6219 C C . TRP A 1 76 ? 10.368 -4.753 -0.251 1.00 0.00 76 TRP A C 5
ATOM 6220 O O . TRP A 1 76 ? 9.664 -4.121 -1.038 1.00 0.00 76 TRP A O 5
ATOM 6241 N N . ALA A 1 77 ? 10.602 -6.056 -0.375 1.00 0.00 77 ALA A N 5
ATOM 6242 C CA . ALA A 1 77 ? 10.030 -6.834 -1.466 1.00 0.00 77 ALA A CA 5
ATOM 6243 C C . ALA A 1 77 ? 9.130 -7.945 -0.935 1.00 0.00 77 ALA A C 5
ATOM 6244 O O . ALA A 1 77 ? 9.604 -8.899 -0.317 1.00 0.00 77 ALA A O 5
ATOM 6251 N N . PHE A 1 78 ? 7.831 -7.816 -1.180 1.00 0.00 78 PHE A N 5
ATOM 6252 C CA . PHE A 1 78 ? 6.865 -8.809 -0.725 1.00 0.00 78 PHE A CA 5
ATOM 6253 C C . PHE A 1 78 ? 7.467 -10.211 -0.760 1.00 0.00 78 PHE A C 5
ATOM 6254 O O . PHE A 1 78 ? 8.148 -10.581 -1.717 1.00 0.00 78 PHE A O 5
ATOM 6271 N N . MET A 1 79 ? 7.213 -10.985 0.289 1.00 0.00 79 MET A N 5
ATOM 6272 C CA . MET A 1 79 ? 7.729 -12.346 0.378 1.00 0.00 79 MET A CA 5
ATOM 6273 C C . MET A 1 79 ? 6.589 -13.355 0.464 1.00 0.00 79 MET A C 5
ATOM 6274 O O . MET A 1 79 ? 5.455 -12.998 0.780 1.00 0.00 79 MET A O 5
ATOM 6288 N N . GLN A 1 80 ? 6.899 -14.616 0.180 1.00 0.00 80 GLN A N 5
ATOM 6289 C CA . GLN A 1 80 ? 5.899 -15.677 0.225 1.00 0.00 80 GLN A CA 5
ATOM 6290 C C . GLN A 1 80 ? 4.865 -15.405 1.313 1.00 0.00 80 GLN A C 5
ATOM 6291 O O . GLN A 1 80 ? 3.665 -15.561 1.095 1.00 0.00 80 GLN A O 5
ATOM 6305 N N . GLY A 1 81 ? 5.341 -14.997 2.486 1.00 0.00 81 GLY A N 5
ATOM 6306 C CA . GLY A 1 81 ? 4.445 -14.711 3.590 1.00 0.00 81 GLY A CA 5
ATOM 6307 C C . GLY A 1 81 ? 3.304 -13.796 3.190 1.00 0.00 81 GLY A C 5
ATOM 6308 O O . GLY A 1 81 ? 2.169 -14.243 3.029 1.00 0.00 81 GLY A O 5
ATOM 6312 N N . GLU A 1 82 ? 3.607 -12.511 3.029 1.00 0.00 82 GLU A N 5
ATOM 6313 C CA . GLU A 1 82 ? 2.597 -11.531 2.648 1.00 0.00 82 GLU A CA 5
ATOM 6314 C C . GLU A 1 82 ? 2.072 -11.810 1.242 1.00 0.00 82 GLU A C 5
ATOM 6315 O O . GLU A 1 82 ? 0.862 -11.865 1.019 1.00 0.00 82 GLU A O 5
ATOM 6327 N N . ILE A 1 83 ? 2.991 -11.984 0.298 1.00 0.00 83 ILE A N 5
ATOM 6328 C CA . ILE A 1 83 ? 2.621 -12.257 -1.085 1.00 0.00 83 ILE A CA 5
ATOM 6329 C C . ILE A 1 83 ? 1.355 -13.103 -1.159 1.00 0.00 83 ILE A C 5
ATOM 6330 O O . ILE A 1 83 ? 0.522 -12.915 -2.046 1.00 0.00 83 ILE A O 5
ATOM 6346 N N . ALA A 1 84 ? 1.215 -14.033 -0.221 1.00 0.00 84 ALA A N 5
ATOM 6347 C CA . ALA A 1 84 ? 0.048 -14.905 -0.177 1.00 0.00 84 ALA A CA 5
ATOM 6348 C C . ALA A 1 84 ? -1.042 -14.319 0.715 1.00 0.00 84 ALA A C 5
ATOM 6349 O O . ALA A 1 84 ? -2.230 -14.408 0.403 1.00 0.00 84 ALA A O 5
ATOM 6356 N N . THR A 1 85 ? -0.630 -13.721 1.829 1.00 0.00 85 THR A N 5
ATOM 6357 C CA . THR A 1 85 ? -1.571 -13.122 2.767 1.00 0.00 85 THR A CA 5
ATOM 6358 C C . THR A 1 85 ? -2.500 -12.140 2.063 1.00 0.00 85 THR A C 5
ATOM 6359 O O . THR A 1 85 ? -3.704 -12.117 2.320 1.00 0.00 85 THR A O 5
ATOM 6370 N N . ILE A 1 86 ? -1.934 -11.331 1.174 1.00 0.00 86 ILE A N 5
ATOM 6371 C CA . ILE A 1 86 ? -2.713 -10.348 0.432 1.00 0.00 86 ILE A CA 5
ATOM 6372 C C . ILE A 1 86 ? -3.432 -10.993 -0.749 1.00 0.00 86 ILE A C 5
ATOM 6373 O O . ILE A 1 86 ? -4.658 -10.935 -0.850 1.00 0.00 86 ILE A O 5
ATOM 6389 N N . LEU A 1 87 ? -2.661 -11.609 -1.638 1.00 0.00 87 LEU A N 5
ATOM 6390 C CA . LEU A 1 87 ? -3.224 -12.268 -2.812 1.00 0.00 87 LEU A CA 5
ATOM 6391 C C . LEU A 1 87 ? -4.491 -13.036 -2.450 1.00 0.00 87 LEU A C 5
ATOM 6392 O O . LEU A 1 87 ? -5.530 -12.874 -3.089 1.00 0.00 87 LEU A O 5
ATOM 6408 N N . SER A 1 88 ? -4.397 -13.870 -1.419 1.00 0.00 88 SER A N 5
ATOM 6409 C CA . SER A 1 88 ? -5.535 -14.665 -0.973 1.00 0.00 88 SER A CA 5
ATOM 6410 C C . SER A 1 88 ? -6.089 -14.128 0.343 1.00 0.00 88 SER A C 5
ATOM 6411 O O . SER A 1 88 ? -6.492 -14.893 1.219 1.00 0.00 88 SER A O 5
ATOM 6419 N N . GLY A 1 89 ? -6.106 -12.805 0.476 1.00 0.00 89 GLY A N 5
ATOM 6420 C CA . GLY A 1 89 ? -6.613 -12.187 1.687 1.00 0.00 89 GLY A CA 5
ATOM 6421 C C . GLY A 1 89 ? -7.959 -12.744 2.103 1.00 0.00 89 GLY A C 5
ATOM 6422 O O . GLY A 1 89 ? -8.532 -13.606 1.436 1.00 0.00 89 GLY A O 5
ATOM 6426 N N . PRO A 1 90 ? -8.486 -12.249 3.233 1.00 0.00 90 PRO A N 5
ATOM 6427 C CA . PRO A 1 90 ? -9.779 -12.689 3.763 1.00 0.00 90 PRO A CA 5
ATOM 6428 C C . PRO A 1 90 ? -10.948 -12.226 2.900 1.00 0.00 90 PRO A C 5
ATOM 6429 O O . PRO A 1 90 ? -11.805 -13.024 2.519 1.00 0.00 90 PRO A O 5
ATOM 6440 N N . SER A 1 91 ? -10.976 -10.933 2.595 1.00 0.00 91 SER A N 5
ATOM 6441 C CA . SER A 1 91 ? -12.042 -10.363 1.779 1.00 0.00 91 SER A CA 5
ATOM 6442 C C . SER A 1 91 ? -13.369 -11.065 2.051 1.00 0.00 91 SER A C 5
ATOM 6443 O O . SER A 1 91 ? -14.126 -11.364 1.128 1.00 0.00 91 SER A O 5
ATOM 6451 N N . SER A 1 92 ? -13.643 -11.325 3.325 1.00 0.00 92 SER A N 5
ATOM 6452 C CA . SER A 1 92 ? -14.876 -11.995 3.721 1.00 0.00 92 SER A CA 5
ATOM 6453 C C . SER A 1 92 ? -15.710 -11.103 4.636 1.00 0.00 92 SER A C 5
ATOM 6454 O O . SER A 1 92 ? -16.273 -11.566 5.627 1.00 0.00 92 SER A O 5
ATOM 6462 N N . GLY A 1 93 ? -15.783 -9.820 4.296 1.00 0.00 93 GLY A N 5
ATOM 6463 C CA . GLY A 1 93 ? -16.548 -8.882 5.097 1.00 0.00 93 GLY A CA 5
ATOM 6464 C C . GLY A 1 93 ? -16.227 -7.438 4.764 1.00 0.00 93 GLY A C 5
ATOM 6465 O O . GLY A 1 93 ? -16.766 -6.541 5.411 1.00 0.00 93 GLY A O 5
ATOM 6471 N N . GLY A 1 1 ? -30.181 10.670 10.885 1.00 0.00 1 GLY A N 6
ATOM 6472 C CA . GLY A 1 1 ? -31.518 11.044 11.308 1.00 0.00 1 GLY A CA 6
ATOM 6473 C C . GLY A 1 1 ? -32.554 10.000 10.942 1.00 0.00 1 GLY A C 6
ATOM 6474 O O . GLY A 1 1 ? -33.148 9.371 11.818 1.00 0.00 1 GLY A O 6
ATOM 6478 N N . SER A 1 2 ? -32.774 9.816 9.644 1.00 0.00 2 SER A N 6
ATOM 6479 C CA . SER A 1 2 ? -33.750 8.846 9.164 1.00 0.00 2 SER A CA 6
ATOM 6480 C C . SER A 1 2 ? -33.075 7.522 8.817 1.00 0.00 2 SER A C 6
ATOM 6481 O O . SER A 1 2 ? -33.517 6.456 9.245 1.00 0.00 2 SER A O 6
ATOM 6489 N N . SER A 1 3 ? -32.001 7.599 8.038 1.00 0.00 3 SER A N 6
ATOM 6490 C CA . SER A 1 3 ? -31.266 6.408 7.629 1.00 0.00 3 SER A CA 6
ATOM 6491 C C . SER A 1 3 ? -30.142 6.100 8.613 1.00 0.00 3 SER A C 6
ATOM 6492 O O . SER A 1 3 ? -29.101 6.755 8.609 1.00 0.00 3 SER A O 6
ATOM 6500 N N . GLY A 1 4 ? -30.361 5.095 9.456 1.00 0.00 4 GLY A N 6
ATOM 6501 C CA . GLY A 1 4 ? -29.358 4.716 10.435 1.00 0.00 4 GLY A CA 6
ATOM 6502 C C . GLY A 1 4 ? -29.603 5.348 11.790 1.00 0.00 4 GLY A C 6
ATOM 6503 O O . GLY A 1 4 ? -30.281 6.371 11.892 1.00 0.00 4 GLY A O 6
ATOM 6507 N N . SER A 1 5 ? -29.051 4.739 12.834 1.00 0.00 5 SER A N 6
ATOM 6508 C CA . SER A 1 5 ? -29.218 5.245 14.192 1.00 0.00 5 SER A CA 6
ATOM 6509 C C . SER A 1 5 ? -28.181 6.321 14.501 1.00 0.00 5 SER A C 6
ATOM 6510 O O . SER A 1 5 ? -28.525 7.468 14.786 1.00 0.00 5 SER A O 6
ATOM 6518 N N . SER A 1 6 ? -26.908 5.941 14.443 1.00 0.00 6 SER A N 6
ATOM 6519 C CA . SER A 1 6 ? -25.819 6.870 14.721 1.00 0.00 6 SER A CA 6
ATOM 6520 C C . SER A 1 6 ? -25.461 7.674 13.475 1.00 0.00 6 SER A C 6
ATOM 6521 O O . SER A 1 6 ? -25.137 7.111 12.431 1.00 0.00 6 SER A O 6
ATOM 6529 N N . GLY A 1 7 ? -25.522 8.997 13.595 1.00 0.00 7 GLY A N 6
ATOM 6530 C CA . GLY A 1 7 ? -25.201 9.859 12.472 1.00 0.00 7 GLY A CA 6
ATOM 6531 C C . GLY A 1 7 ? -23.866 9.517 11.841 1.00 0.00 7 GLY A C 6
ATOM 6532 O O . GLY A 1 7 ? -23.767 8.575 11.055 1.00 0.00 7 GLY A O 6
ATOM 6536 N N . SER A 1 8 ? -22.837 10.285 12.184 1.00 0.00 8 SER A N 6
ATOM 6537 C CA . SER A 1 8 ? -21.502 10.062 11.641 1.00 0.00 8 SER A CA 6
ATOM 6538 C C . SER A 1 8 ? -20.470 9.965 12.760 1.00 0.00 8 SER A C 6
ATOM 6539 O O . SER A 1 8 ? -19.721 10.905 13.032 1.00 0.00 8 SER A O 6
ATOM 6547 N N . PRO A 1 9 ? -20.427 8.802 13.427 1.00 0.00 9 PRO A N 6
ATOM 6548 C CA . PRO A 1 9 ? -19.491 8.554 14.527 1.00 0.00 9 PRO A CA 6
ATOM 6549 C C . PRO A 1 9 ? -18.048 8.444 14.047 1.00 0.00 9 PRO A C 6
ATOM 6550 O O . PRO A 1 9 ? -17.790 8.016 12.922 1.00 0.00 9 PRO A O 6
ATOM 6561 N N . MET A 1 10 ? -17.112 8.831 14.907 1.00 0.00 10 MET A N 6
ATOM 6562 C CA . MET A 1 10 ? -15.694 8.774 14.569 1.00 0.00 10 MET A CA 6
ATOM 6563 C C . MET A 1 10 ? -15.189 7.335 14.589 1.00 0.00 10 MET A C 6
ATOM 6564 O O . MET A 1 10 ? -15.399 6.607 15.558 1.00 0.00 10 MET A O 6
ATOM 6578 N N . ALA A 1 11 ? -14.522 6.932 13.512 1.00 0.00 11 ALA A N 6
ATOM 6579 C CA . ALA A 1 11 ? -13.985 5.581 13.407 1.00 0.00 11 ALA A CA 6
ATOM 6580 C C . ALA A 1 11 ? -12.972 5.480 12.272 1.00 0.00 11 ALA A C 6
ATOM 6581 O O . ALA A 1 11 ? -12.943 6.322 11.376 1.00 0.00 11 ALA A O 6
ATOM 6588 N N . ASN A 1 12 ? -12.142 4.443 12.317 1.00 0.00 12 ASN A N 6
ATOM 6589 C CA . ASN A 1 12 ? -11.125 4.233 11.292 1.00 0.00 12 ASN A CA 6
ATOM 6590 C C . ASN A 1 12 ? -11.698 4.479 9.900 1.00 0.00 12 ASN A C 6
ATOM 6591 O O . ASN A 1 12 ? -12.912 4.577 9.725 1.00 0.00 12 ASN A O 6
ATOM 6602 N N . SER A 1 13 ? -10.814 4.578 8.911 1.00 0.00 13 SER A N 6
ATOM 6603 C CA . SER A 1 13 ? -11.231 4.817 7.534 1.00 0.00 13 SER A CA 6
ATOM 6604 C C . SER A 1 13 ? -11.902 6.180 7.398 1.00 0.00 13 SER A C 6
ATOM 6605 O O . SER A 1 13 ? -12.950 6.308 6.766 1.00 0.00 13 SER A O 6
ATOM 6613 N N . GLY A 1 14 ? -11.290 7.197 7.997 1.00 0.00 14 GLY A N 6
ATOM 6614 C CA . GLY A 1 14 ? -11.842 8.537 7.932 1.00 0.00 14 GLY A CA 6
ATOM 6615 C C . GLY A 1 14 ? -10.828 9.560 7.460 1.00 0.00 14 GLY A C 6
ATOM 6616 O O . GLY A 1 14 ? -10.874 10.034 6.325 1.00 0.00 14 GLY A O 6
ATOM 6620 N N . PRO A 1 15 ? -9.885 9.916 8.346 1.00 0.00 15 PRO A N 6
ATOM 6621 C CA . PRO A 1 15 ? -8.837 10.893 8.037 1.00 0.00 15 PRO A CA 6
ATOM 6622 C C . PRO A 1 15 ? -7.827 10.360 7.027 1.00 0.00 15 PRO A C 6
ATOM 6623 O O . PRO A 1 15 ? -7.288 11.114 6.216 1.00 0.00 15 PRO A O 6
ATOM 6634 N N . LEU A 1 16 ? -7.574 9.057 7.082 1.00 0.00 16 LEU A N 6
ATOM 6635 C CA . LEU A 1 16 ? -6.627 8.422 6.172 1.00 0.00 16 LEU A CA 6
ATOM 6636 C C . LEU A 1 16 ? -7.358 7.668 5.066 1.00 0.00 16 LEU A C 6
ATOM 6637 O O . LEU A 1 16 ? -8.364 7.002 5.315 1.00 0.00 16 LEU A O 6
ATOM 6653 N N . CYS A 1 17 ? -6.845 7.774 3.845 1.00 0.00 17 CYS A N 6
ATOM 6654 C CA . CYS A 1 17 ? -7.448 7.100 2.701 1.00 0.00 17 CYS A CA 6
ATOM 6655 C C . CYS A 1 17 ? -6.375 6.540 1.773 1.00 0.00 17 CYS A C 6
ATOM 6656 O O . CYS A 1 17 ? -5.229 6.989 1.788 1.00 0.00 17 CYS A O 6
ATOM 6664 N N . CYS A 1 18 ? -6.754 5.553 0.967 1.00 0.00 18 CYS A N 6
ATOM 6665 C CA . CYS A 1 18 ? -5.825 4.929 0.033 1.00 0.00 18 CYS A CA 6
ATOM 6666 C C . CYS A 1 18 ? -5.279 5.953 -0.958 1.00 0.00 18 CYS A C 6
ATOM 6667 O O . CYS A 1 18 ? -5.919 6.967 -1.238 1.00 0.00 18 CYS A O 6
ATOM 6674 N N . THR A 1 19 ? -4.090 5.680 -1.487 1.00 0.00 19 THR A N 6
ATOM 6675 C CA . THR A 1 19 ? -3.456 6.577 -2.446 1.00 0.00 19 THR A CA 6
ATOM 6676 C C . THR A 1 19 ? -3.899 6.261 -3.870 1.00 0.00 19 THR A C 6
ATOM 6677 O O . THR A 1 19 ? -4.057 7.162 -4.694 1.00 0.00 19 THR A O 6
ATOM 6688 N N . ILE A 1 20 ? -4.100 4.978 -4.151 1.00 0.00 20 ILE A N 6
ATOM 6689 C CA . ILE A 1 20 ? -4.527 4.545 -5.476 1.00 0.00 20 ILE A CA 6
ATOM 6690 C C . ILE A 1 20 ? -6.038 4.677 -5.637 1.00 0.00 20 ILE A C 6
ATOM 6691 O O . ILE A 1 20 ? -6.523 5.200 -6.640 1.00 0.00 20 ILE A O 6
ATOM 6707 N N . CYS A 1 21 ? -6.777 4.201 -4.641 1.00 0.00 21 CYS A N 6
ATOM 6708 C CA . CYS A 1 21 ? -8.233 4.266 -4.670 1.00 0.00 21 CYS A CA 6
ATOM 6709 C C . CYS A 1 21 ? -8.723 5.663 -4.298 1.00 0.00 21 CYS A C 6
ATOM 6710 O O . CYS A 1 21 ? -9.578 6.234 -4.975 1.00 0.00 21 CYS A O 6
ATOM 6717 N N . HIS A 1 22 ? -8.173 6.208 -3.217 1.00 0.00 22 HIS A N 6
ATOM 6718 C CA . HIS A 1 22 ? -8.553 7.539 -2.755 1.00 0.00 22 HIS A CA 6
ATOM 6719 C C . HIS A 1 22 ? -10.031 7.583 -2.381 1.00 0.00 22 HIS A C 6
ATOM 6720 O O . HIS A 1 22 ? -10.732 8.544 -2.697 1.00 0.00 22 HIS A O 6
ATOM 6734 N N . GLU A 1 23 ? -10.498 6.536 -1.708 1.00 0.00 23 GLU A N 6
ATOM 6735 C CA . GLU A 1 23 ? -11.894 6.456 -1.294 1.00 0.00 23 GLU A CA 6
ATOM 6736 C C . GLU A 1 23 ? -12.002 6.159 0.199 1.00 0.00 23 GLU A C 6
ATOM 6737 O O . GLU A 1 23 ? -12.610 6.920 0.952 1.00 0.00 23 GLU A O 6
ATOM 6749 N N . ARG A 1 24 ? -11.407 5.047 0.620 1.00 0.00 24 ARG A N 6
ATOM 6750 C CA . ARG A 1 24 ? -11.438 4.648 2.022 1.00 0.00 24 ARG A CA 6
ATOM 6751 C C . ARG A 1 24 ? -10.569 3.415 2.255 1.00 0.00 24 ARG A C 6
ATOM 6752 O O . ARG A 1 24 ? -10.128 2.765 1.306 1.00 0.00 24 ARG A O 6
ATOM 6773 N N . LEU A 1 25 ? -10.326 3.100 3.522 1.00 0.00 25 LEU A N 6
ATOM 6774 C CA . LEU A 1 25 ? -9.510 1.945 3.881 1.00 0.00 25 LEU A CA 6
ATOM 6775 C C . LEU A 1 25 ? -10.195 1.107 4.955 1.00 0.00 25 LEU A C 6
ATOM 6776 O O . LEU A 1 25 ? -10.429 1.577 6.067 1.00 0.00 25 LEU A O 6
ATOM 6792 N N . GLU A 1 26 ? -10.511 -0.139 4.614 1.00 0.00 26 GLU A N 6
ATOM 6793 C CA . GLU A 1 26 ? -11.168 -1.043 5.550 1.00 0.00 26 GLU A CA 6
ATOM 6794 C C . GLU A 1 26 ? -10.589 -0.888 6.953 1.00 0.00 26 GLU A C 6
ATOM 6795 O O . GLU A 1 26 ? -11.298 -0.529 7.893 1.00 0.00 26 GLU A O 6
ATOM 6807 N N . ASP A 1 27 ? -9.296 -1.163 7.087 1.00 0.00 27 ASP A N 6
ATOM 6808 C CA . ASP A 1 27 ? -8.620 -1.054 8.374 1.00 0.00 27 ASP A CA 6
ATOM 6809 C C . ASP A 1 27 ? -7.108 -1.175 8.206 1.00 0.00 27 ASP A C 6
ATOM 6810 O O . ASP A 1 27 ? -6.618 -1.526 7.133 1.00 0.00 27 ASP A O 6
ATOM 6819 N N . THR A 1 28 ? -6.374 -0.880 9.275 1.00 0.00 28 THR A N 6
ATOM 6820 C CA . THR A 1 28 ? -4.919 -0.953 9.245 1.00 0.00 28 THR A CA 6
ATOM 6821 C C . THR A 1 28 ? -4.441 -2.021 8.268 1.00 0.00 28 THR A C 6
ATOM 6822 O O . THR A 1 28 ? -3.444 -1.836 7.570 1.00 0.00 28 THR A O 6
ATOM 6833 N N . HIS A 1 29 ? -5.160 -3.138 8.222 1.00 0.00 29 HIS A N 6
ATOM 6834 C CA . HIS A 1 29 ? -4.809 -4.236 7.329 1.00 0.00 29 HIS A CA 6
ATOM 6835 C C . HIS A 1 29 ? -4.133 -3.714 6.065 1.00 0.00 29 HIS A C 6
ATOM 6836 O O . HIS A 1 29 ? -3.174 -4.307 5.571 1.00 0.00 29 HIS A O 6
ATOM 6850 N N . PHE A 1 30 ? -4.640 -2.600 5.546 1.00 0.00 30 PHE A N 6
ATOM 6851 C CA . PHE A 1 30 ? -4.086 -1.998 4.339 1.00 0.00 30 PHE A CA 6
ATOM 6852 C C . PHE A 1 30 ? -2.568 -1.880 4.437 1.00 0.00 30 PHE A C 6
ATOM 6853 O O . PHE A 1 30 ? -2.016 -1.718 5.525 1.00 0.00 30 PHE A O 6
ATOM 6870 N N . VAL A 1 31 ? -1.898 -1.963 3.292 1.00 0.00 31 VAL A N 6
ATOM 6871 C CA . VAL A 1 31 ? -0.444 -1.865 3.247 1.00 0.00 31 VAL A CA 6
ATOM 6872 C C . VAL A 1 31 ? 0.010 -0.411 3.292 1.00 0.00 31 VAL A C 6
ATOM 6873 O O . VAL A 1 31 ? -0.605 0.460 2.677 1.00 0.00 31 VAL A O 6
ATOM 6886 N N . GLN A 1 32 ? 1.091 -0.156 4.022 1.00 0.00 32 GLN A N 6
ATOM 6887 C CA . GLN A 1 32 ? 1.628 1.194 4.147 1.00 0.00 32 GLN A CA 6
ATOM 6888 C C . GLN A 1 32 ? 3.141 1.197 3.957 1.00 0.00 32 GLN A C 6
ATOM 6889 O O . GLN A 1 32 ? 3.848 0.350 4.503 1.00 0.00 32 GLN A O 6
ATOM 6903 N N . CYS A 1 33 ? 3.633 2.156 3.180 1.00 0.00 33 CYS A N 6
ATOM 6904 C CA . CYS A 1 33 ? 5.062 2.271 2.916 1.00 0.00 33 CYS A CA 6
ATOM 6905 C C . CYS A 1 33 ? 5.826 2.597 4.196 1.00 0.00 33 CYS A C 6
ATOM 6906 O O . CYS A 1 33 ? 5.510 3.547 4.913 1.00 0.00 33 CYS A O 6
ATOM 6913 N N . PRO A 1 34 ? 6.858 1.792 4.491 1.00 0.00 34 PRO A N 6
ATOM 6914 C CA . PRO A 1 34 ? 7.690 1.976 5.684 1.00 0.00 34 PRO A CA 6
ATOM 6915 C C . PRO A 1 34 ? 8.561 3.224 5.597 1.00 0.00 34 PRO A C 6
ATOM 6916 O O . PRO A 1 34 ? 9.156 3.648 6.588 1.00 0.00 34 PRO A O 6
ATOM 6927 N N . SER A 1 35 ? 8.633 3.808 4.405 1.00 0.00 35 SER A N 6
ATOM 6928 C CA . SER A 1 35 ? 9.435 5.006 4.188 1.00 0.00 35 SER A CA 6
ATOM 6929 C C . SER A 1 35 ? 8.545 6.212 3.904 1.00 0.00 35 SER A C 6
ATOM 6930 O O . SER A 1 35 ? 8.819 7.322 4.362 1.00 0.00 35 SER A O 6
ATOM 6938 N N . VAL A 1 36 ? 7.477 5.986 3.146 1.00 0.00 36 VAL A N 6
ATOM 6939 C CA . VAL A 1 36 ? 6.544 7.052 2.801 1.00 0.00 36 VAL A CA 6
ATOM 6940 C C . VAL A 1 36 ? 5.245 6.921 3.587 1.00 0.00 36 VAL A C 6
ATOM 6941 O O . VAL A 1 36 ? 4.517 5.935 3.473 1.00 0.00 36 VAL A O 6
ATOM 6954 N N . PRO A 1 37 ? 4.943 7.940 4.406 1.00 0.00 37 PRO A N 6
ATOM 6955 C CA . PRO A 1 37 ? 3.729 7.964 5.227 1.00 0.00 37 PRO A CA 6
ATOM 6956 C C . PRO A 1 37 ? 2.466 8.134 4.390 1.00 0.00 37 PRO A C 6
ATOM 6957 O O . PRO A 1 37 ? 1.427 7.545 4.689 1.00 0.00 37 PRO A O 6
ATOM 6968 N N . SER A 1 38 ? 2.563 8.942 3.339 1.00 0.00 38 SER A N 6
ATOM 6969 C CA . SER A 1 38 ? 1.426 9.193 2.460 1.00 0.00 38 SER A CA 6
ATOM 6970 C C . SER A 1 38 ? 1.015 7.919 1.728 1.00 0.00 38 SER A C 6
ATOM 6971 O O . SER A 1 38 ? -0.168 7.584 1.658 1.00 0.00 38 SER A O 6
ATOM 6979 N N . HIS A 1 39 ? 2.000 7.212 1.184 1.00 0.00 39 HIS A N 6
ATOM 6980 C CA . HIS A 1 39 ? 1.742 5.974 0.458 1.00 0.00 39 HIS A CA 6
ATOM 6981 C C . HIS A 1 39 ? 0.801 5.068 1.245 1.00 0.00 39 HIS A C 6
ATOM 6982 O O . HIS A 1 39 ? 1.150 4.573 2.317 1.00 0.00 39 HIS A O 6
ATOM 6996 N N . LYS A 1 40 ? -0.395 4.854 0.707 1.00 0.00 40 LYS A N 6
ATOM 6997 C CA . LYS A 1 40 ? -1.388 4.008 1.359 1.00 0.00 40 LYS A CA 6
ATOM 6998 C C . LYS A 1 40 ? -2.036 3.059 0.355 1.00 0.00 40 LYS A C 6
ATOM 6999 O O . LYS A 1 40 ? -2.963 3.436 -0.361 1.00 0.00 40 LYS A O 6
ATOM 7018 N N . PHE A 1 41 ? -1.543 1.825 0.311 1.00 0.00 41 PHE A N 6
ATOM 7019 C CA . PHE A 1 41 ? -2.075 0.822 -0.604 1.00 0.00 41 PHE A CA 6
ATOM 7020 C C . PHE A 1 41 ? -2.757 -0.307 0.163 1.00 0.00 41 PHE A C 6
ATOM 7021 O O . PHE A 1 41 ? -2.143 -0.955 1.012 1.00 0.00 41 PHE A O 6
ATOM 7038 N N . CYS A 1 42 ? -4.029 -0.537 -0.141 1.00 0.00 42 CYS A N 6
ATOM 7039 C CA . CYS A 1 42 ? -4.797 -1.586 0.519 1.00 0.00 42 CYS A CA 6
ATOM 7040 C C . CYS A 1 42 ? -4.508 -2.947 -0.107 1.00 0.00 42 CYS A C 6
ATOM 7041 O O . CYS A 1 42 ? -3.637 -3.074 -0.968 1.00 0.00 42 CYS A O 6
ATOM 7048 N N . PHE A 1 43 ? -5.245 -3.962 0.331 1.00 0.00 43 PHE A N 6
ATOM 7049 C CA . PHE A 1 43 ? -5.067 -5.315 -0.185 1.00 0.00 43 PHE A CA 6
ATOM 7050 C C . PHE A 1 43 ? -5.258 -5.348 -1.698 1.00 0.00 43 PHE A C 6
ATOM 7051 O O . PHE A 1 43 ? -4.402 -5.820 -2.447 1.00 0.00 43 PHE A O 6
ATOM 7068 N N . PRO A 1 44 ? -6.408 -4.836 -2.161 1.00 0.00 44 PRO A N 6
ATOM 7069 C CA . PRO A 1 44 ? -6.739 -4.795 -3.588 1.00 0.00 44 PRO A CA 6
ATOM 7070 C C . PRO A 1 44 ? -5.873 -3.802 -4.356 1.00 0.00 44 PRO A C 6
ATOM 7071 O O . PRO A 1 44 ? -6.238 -3.356 -5.444 1.00 0.00 44 PRO A O 6
ATOM 7082 N N . CYS A 1 45 ? -4.725 -3.458 -3.783 1.00 0.00 45 CYS A N 6
ATOM 7083 C CA . CYS A 1 45 ? -3.807 -2.517 -4.413 1.00 0.00 45 CYS A CA 6
ATOM 7084 C C . CYS A 1 45 ? -2.408 -3.116 -4.529 1.00 0.00 45 CYS A C 6
ATOM 7085 O O . CYS A 1 45 ? -1.719 -2.920 -5.530 1.00 0.00 45 CYS A O 6
ATOM 7092 N N . SER A 1 46 ? -1.997 -3.849 -3.499 1.00 0.00 46 SER A N 6
ATOM 7093 C CA . SER A 1 46 ? -0.680 -4.474 -3.484 1.00 0.00 46 SER A CA 6
ATOM 7094 C C . SER A 1 46 ? -0.613 -5.624 -4.485 1.00 0.00 46 SER A C 6
ATOM 7095 O O . SER A 1 46 ? 0.328 -5.721 -5.273 1.00 0.00 46 SER A O 6
ATOM 7103 N N . ARG A 1 47 ? -1.618 -6.493 -4.446 1.00 0.00 47 ARG A N 6
ATOM 7104 C CA . ARG A 1 47 ? -1.673 -7.637 -5.348 1.00 0.00 47 ARG A CA 6
ATOM 7105 C C . ARG A 1 47 ? -1.316 -7.224 -6.773 1.00 0.00 47 ARG A C 6
ATOM 7106 O O . ARG A 1 47 ? -0.325 -7.690 -7.334 1.00 0.00 47 ARG A O 6
ATOM 7127 N N . GLU A 1 48 ? -2.130 -6.347 -7.352 1.00 0.00 48 GLU A N 6
ATOM 7128 C CA . GLU A 1 48 ? -1.899 -5.873 -8.711 1.00 0.00 48 GLU A CA 6
ATOM 7129 C C . GLU A 1 48 ? -0.419 -5.588 -8.944 1.00 0.00 48 GLU A C 6
ATOM 7130 O O . GLU A 1 48 ? 0.091 -5.758 -10.051 1.00 0.00 48 GLU A O 6
ATOM 7142 N N . SER A 1 49 ? 0.266 -5.151 -7.892 1.00 0.00 49 SER A N 6
ATOM 7143 C CA . SER A 1 49 ? 1.688 -4.838 -7.981 1.00 0.00 49 SER A CA 6
ATOM 7144 C C . SER A 1 49 ? 2.534 -6.093 -7.796 1.00 0.00 49 SER A C 6
ATOM 7145 O O . SER A 1 49 ? 3.635 -6.198 -8.338 1.00 0.00 49 SER A O 6
ATOM 7153 N N . ILE A 1 50 ? 2.012 -7.043 -7.027 1.00 0.00 50 ILE A N 6
ATOM 7154 C CA . ILE A 1 50 ? 2.718 -8.292 -6.770 1.00 0.00 50 ILE A CA 6
ATOM 7155 C C . ILE A 1 50 ? 2.784 -9.154 -8.026 1.00 0.00 50 ILE A C 6
ATOM 7156 O O . ILE A 1 50 ? 3.748 -9.890 -8.238 1.00 0.00 50 ILE A O 6
ATOM 7172 N N . LYS A 1 51 ? 1.753 -9.057 -8.859 1.00 0.00 51 LYS A N 6
ATOM 7173 C CA . LYS A 1 51 ? 1.693 -9.825 -10.097 1.00 0.00 51 LYS A CA 6
ATOM 7174 C C . LYS A 1 51 ? 2.445 -9.112 -11.216 1.00 0.00 51 LYS A C 6
ATOM 7175 O O . LYS A 1 51 ? 3.166 -9.740 -11.990 1.00 0.00 51 LYS A O 6
ATOM 7194 N N . ALA A 1 52 ? 2.271 -7.796 -11.295 1.00 0.00 52 ALA A N 6
ATOM 7195 C CA . ALA A 1 52 ? 2.936 -6.998 -12.317 1.00 0.00 52 ALA A CA 6
ATOM 7196 C C . ALA A 1 52 ? 4.451 -7.042 -12.150 1.00 0.00 52 ALA A C 6
ATOM 7197 O O . ALA A 1 52 ? 5.181 -7.311 -13.103 1.00 0.00 52 ALA A O 6
ATOM 7204 N N . GLN A 1 53 ? 4.915 -6.777 -10.933 1.00 0.00 53 GLN A N 6
ATOM 7205 C CA . GLN A 1 53 ? 6.344 -6.786 -10.643 1.00 0.00 53 GLN A CA 6
ATOM 7206 C C . GLN A 1 53 ? 6.884 -8.212 -10.606 1.00 0.00 53 GLN A C 6
ATOM 7207 O O . GLN A 1 53 ? 7.715 -8.593 -11.429 1.00 0.00 53 GLN A O 6
ATOM 7221 N N . GLY A 1 54 ? 6.404 -8.996 -9.646 1.00 0.00 54 GLY A N 6
ATOM 7222 C CA . GLY A 1 54 ? 6.850 -10.372 -9.520 1.00 0.00 54 GLY A CA 6
ATOM 7223 C C . GLY A 1 54 ? 6.123 -11.118 -8.419 1.00 0.00 54 GLY A C 6
ATOM 7224 O O . GLY A 1 54 ? 6.468 -10.994 -7.244 1.00 0.00 54 GLY A O 6
ATOM 7228 N N . ALA A 1 55 ? 5.114 -11.895 -8.799 1.00 0.00 55 ALA A N 6
ATOM 7229 C CA . ALA A 1 55 ? 4.337 -12.664 -7.835 1.00 0.00 55 ALA A CA 6
ATOM 7230 C C . ALA A 1 55 ? 5.235 -13.591 -7.021 1.00 0.00 55 ALA A C 6
ATOM 7231 O O . ALA A 1 55 ? 5.088 -13.703 -5.803 1.00 0.00 55 ALA A O 6
ATOM 7238 N N . THR A 1 56 ? 6.165 -14.254 -7.701 1.00 0.00 56 THR A N 6
ATOM 7239 C CA . THR A 1 56 ? 7.085 -15.172 -7.042 1.00 0.00 56 THR A CA 6
ATOM 7240 C C . THR A 1 56 ? 8.379 -14.468 -6.653 1.00 0.00 56 THR A C 6
ATOM 7241 O O . THR A 1 56 ? 8.917 -14.691 -5.569 1.00 0.00 56 THR A O 6
ATOM 7252 N N . GLY A 1 57 ? 8.875 -13.615 -7.545 1.00 0.00 57 GLY A N 6
ATOM 7253 C CA . GLY A 1 57 ? 10.104 -12.891 -7.275 1.00 0.00 57 GLY A CA 6
ATOM 7254 C C . GLY A 1 57 ? 9.902 -11.751 -6.297 1.00 0.00 57 GLY A C 6
ATOM 7255 O O . GLY A 1 57 ? 9.016 -11.806 -5.445 1.00 0.00 57 GLY A O 6
ATOM 7259 N N . GLU A 1 58 ? 10.727 -10.715 -6.419 1.00 0.00 58 GLU A N 6
ATOM 7260 C CA . GLU A 1 58 ? 10.635 -9.558 -5.536 1.00 0.00 58 GLU A CA 6
ATOM 7261 C C . GLU A 1 58 ? 9.510 -8.626 -5.976 1.00 0.00 58 GLU A C 6
ATOM 7262 O O . GLU A 1 58 ? 9.051 -8.683 -7.117 1.00 0.00 58 GLU A O 6
ATOM 7274 N N . VAL A 1 59 ? 9.068 -7.769 -5.061 1.00 0.00 59 VAL A N 6
ATOM 7275 C CA . VAL A 1 59 ? 7.997 -6.824 -5.354 1.00 0.00 59 VAL A CA 6
ATOM 7276 C C . VAL A 1 59 ? 8.236 -5.489 -4.657 1.00 0.00 59 VAL A C 6
ATOM 7277 O O . VAL A 1 59 ? 8.058 -5.369 -3.444 1.00 0.00 59 VAL A O 6
ATOM 7290 N N . TYR A 1 60 ? 8.640 -4.488 -5.431 1.00 0.00 60 TYR A N 6
ATOM 7291 C CA . TYR A 1 60 ? 8.906 -3.161 -4.888 1.00 0.00 60 TYR A CA 6
ATOM 7292 C C . TYR A 1 60 ? 7.606 -2.404 -4.638 1.00 0.00 60 TYR A C 6
ATOM 7293 O O . TYR A 1 60 ? 6.533 -2.828 -5.070 1.00 0.00 60 TYR A O 6
ATOM 7311 N N . CYS A 1 61 ? 7.708 -1.280 -3.937 1.00 0.00 61 CYS A N 6
ATOM 7312 C CA . CYS A 1 61 ? 6.542 -0.461 -3.628 1.00 0.00 61 CYS A CA 6
ATOM 7313 C C . CYS A 1 61 ? 5.519 -0.525 -4.758 1.00 0.00 61 CYS A C 6
ATOM 7314 O O . CYS A 1 61 ? 5.853 -0.423 -5.938 1.00 0.00 61 CYS A O 6
ATOM 7321 N N . PRO A 1 62 ? 4.240 -0.697 -4.389 1.00 0.00 62 PRO A N 6
ATOM 7322 C CA . PRO A 1 62 ? 3.142 -0.776 -5.356 1.00 0.00 62 PRO A CA 6
ATOM 7323 C C . PRO A 1 62 ? 2.868 0.561 -6.035 1.00 0.00 62 PRO A C 6
ATOM 7324 O O . PRO A 1 62 ? 1.921 0.693 -6.810 1.00 0.00 62 PRO A O 6
ATOM 7335 N N . SER A 1 63 ? 3.704 1.552 -5.738 1.00 0.00 63 SER A N 6
ATOM 7336 C CA . SER A 1 63 ? 3.550 2.881 -6.318 1.00 0.00 63 SER A CA 6
ATOM 7337 C C . SER A 1 63 ? 4.469 3.058 -7.523 1.00 0.00 63 SER A C 6
ATOM 7338 O O . SER A 1 63 ? 4.135 3.762 -8.475 1.00 0.00 63 SER A O 6
ATOM 7346 N N . GLY A 1 64 ? 5.630 2.413 -7.473 1.00 0.00 64 GLY A N 6
ATOM 7347 C CA . GLY A 1 64 ? 6.581 2.511 -8.566 1.00 0.00 64 GLY A CA 6
ATOM 7348 C C . GLY A 1 64 ? 7.680 3.518 -8.289 1.00 0.00 64 GLY A C 6
ATOM 7349 O O . GLY A 1 64 ? 8.200 4.146 -9.210 1.00 0.00 64 GLY A O 6
ATOM 7353 N N . GLU A 1 65 ? 8.032 3.673 -7.016 1.00 0.00 65 GLU A N 6
ATOM 7354 C CA . GLU A 1 65 ? 9.074 4.613 -6.622 1.00 0.00 65 GLU A CA 6
ATOM 7355 C C . GLU A 1 65 ? 10.208 3.895 -5.897 1.00 0.00 65 GLU A C 6
ATOM 7356 O O . GLU A 1 65 ? 10.990 4.515 -5.174 1.00 0.00 65 GLU A O 6
ATOM 7368 N N . LYS A 1 66 ? 10.292 2.584 -6.094 1.00 0.00 66 LYS A N 6
ATOM 7369 C CA . LYS A 1 66 ? 11.330 1.779 -5.461 1.00 0.00 66 LYS A CA 6
ATOM 7370 C C . LYS A 1 66 ? 11.702 2.348 -4.095 1.00 0.00 66 LYS A C 6
ATOM 7371 O O . LYS A 1 66 ? 12.882 2.484 -3.768 1.00 0.00 66 LYS A O 6
ATOM 7390 N N . CYS A 1 67 ? 10.689 2.678 -3.301 1.00 0.00 67 CYS A N 6
ATOM 7391 C CA . CYS A 1 67 ? 10.909 3.231 -1.970 1.00 0.00 67 CYS A CA 6
ATOM 7392 C C . CYS A 1 67 ? 11.707 2.261 -1.103 1.00 0.00 67 CYS A C 6
ATOM 7393 O O . CYS A 1 67 ? 11.277 1.143 -0.822 1.00 0.00 67 CYS A O 6
ATOM 7400 N N . PRO A 1 68 ? 12.898 2.699 -0.669 1.00 0.00 68 PRO A N 6
ATOM 7401 C CA . PRO A 1 68 ? 13.781 1.886 0.173 1.00 0.00 68 PRO A CA 6
ATOM 7402 C C . PRO A 1 68 ? 13.227 1.697 1.581 1.00 0.00 68 PRO A C 6
ATOM 7403 O O . PRO A 1 68 ? 12.352 2.444 2.021 1.00 0.00 68 PRO A O 6
ATOM 7414 N N . LEU A 1 69 ? 13.742 0.694 2.285 1.00 0.00 69 LEU A N 6
ATOM 7415 C CA . LEU A 1 69 ? 13.299 0.407 3.644 1.00 0.00 69 LEU A CA 6
ATOM 7416 C C . LEU A 1 69 ? 13.747 1.503 4.606 1.00 0.00 69 LEU A C 6
ATOM 7417 O O . LEU A 1 69 ? 14.861 2.018 4.502 1.00 0.00 69 LEU A O 6
ATOM 7433 N N . VAL A 1 70 ? 12.873 1.855 5.544 1.00 0.00 70 VAL A N 6
ATOM 7434 C CA . VAL A 1 70 ? 13.180 2.887 6.527 1.00 0.00 70 VAL A CA 6
ATOM 7435 C C . VAL A 1 70 ? 14.563 2.676 7.131 1.00 0.00 70 VAL A C 6
ATOM 7436 O O . VAL A 1 70 ? 14.825 1.657 7.768 1.00 0.00 70 VAL A O 6
ATOM 7449 N N . GLY A 1 71 ? 15.447 3.649 6.928 1.00 0.00 71 GLY A N 6
ATOM 7450 C CA . GLY A 1 71 ? 16.794 3.552 7.460 1.00 0.00 71 GLY A CA 6
ATOM 7451 C C . GLY A 1 71 ? 17.678 2.638 6.634 1.00 0.00 71 GLY A C 6
ATOM 7452 O O . GLY A 1 71 ? 18.833 2.964 6.360 1.00 0.00 71 GLY A O 6
ATOM 7456 N N . SER A 1 72 ? 17.136 1.491 6.238 1.00 0.00 72 SER A N 6
ATOM 7457 C CA . SER A 1 72 ? 17.886 0.525 5.444 1.00 0.00 72 SER A CA 6
ATOM 7458 C C . SER A 1 72 ? 17.939 0.951 3.980 1.00 0.00 72 SER A C 6
ATOM 7459 O O . SER A 1 72 ? 16.959 1.454 3.433 1.00 0.00 72 SER A O 6
ATOM 7467 N N . ASN A 1 73 ? 19.092 0.744 3.351 1.00 0.00 73 ASN A N 6
ATOM 7468 C CA . ASN A 1 73 ? 19.274 1.106 1.950 1.00 0.00 73 ASN A CA 6
ATOM 7469 C C . ASN A 1 73 ? 18.837 -0.032 1.033 1.00 0.00 73 ASN A C 6
ATOM 7470 O O . ASN A 1 73 ? 19.460 -0.288 0.003 1.00 0.00 73 ASN A O 6
ATOM 7481 N N . VAL A 1 74 ? 17.760 -0.712 1.414 1.00 0.00 74 VAL A N 6
ATOM 7482 C CA . VAL A 1 74 ? 17.238 -1.822 0.626 1.00 0.00 74 VAL A CA 6
ATOM 7483 C C . VAL A 1 74 ? 15.719 -1.748 0.512 1.00 0.00 74 VAL A C 6
ATOM 7484 O O . VAL A 1 74 ? 15.006 -1.571 1.500 1.00 0.00 74 VAL A O 6
ATOM 7497 N N . PRO A 1 75 ? 15.211 -1.886 -0.722 1.00 0.00 75 PRO A N 6
ATOM 7498 C CA . PRO A 1 75 ? 13.772 -1.840 -0.994 1.00 0.00 75 PRO A CA 6
ATOM 7499 C C . PRO A 1 75 ? 13.038 -3.061 -0.449 1.00 0.00 75 PRO A C 6
ATOM 7500 O O . PRO A 1 75 ? 13.461 -4.197 -0.663 1.00 0.00 75 PRO A O 6
ATOM 7511 N N . TRP A 1 76 ? 11.939 -2.819 0.255 1.00 0.00 76 TRP A N 6
ATOM 7512 C CA . TRP A 1 76 ? 11.147 -3.900 0.831 1.00 0.00 76 TRP A CA 6
ATOM 7513 C C . TRP A 1 76 ? 10.413 -4.676 -0.257 1.00 0.00 76 TRP A C 6
ATOM 7514 O O . TRP A 1 76 ? 9.653 -4.101 -1.036 1.00 0.00 76 TRP A O 6
ATOM 7535 N N . ALA A 1 77 ? 10.644 -5.983 -0.304 1.00 0.00 77 ALA A N 6
ATOM 7536 C CA . ALA A 1 77 ? 10.003 -6.838 -1.295 1.00 0.00 77 ALA A CA 6
ATOM 7537 C C . ALA A 1 77 ? 9.111 -7.879 -0.628 1.00 0.00 77 ALA A C 6
ATOM 7538 O O . ALA A 1 77 ? 9.590 -8.740 0.110 1.00 0.00 77 ALA A O 6
ATOM 7545 N N . PHE A 1 78 ? 7.811 -7.794 -0.891 1.00 0.00 78 PHE A N 6
ATOM 7546 C CA . PHE A 1 78 ? 6.851 -8.728 -0.314 1.00 0.00 78 PHE A CA 6
ATOM 7547 C C . PHE A 1 78 ? 7.444 -10.131 -0.224 1.00 0.00 78 PHE A C 6
ATOM 7548 O O . PHE A 1 78 ? 8.096 -10.601 -1.156 1.00 0.00 78 PHE A O 6
ATOM 7565 N N . MET A 1 79 ? 7.214 -10.793 0.905 1.00 0.00 79 MET A N 6
ATOM 7566 C CA . MET A 1 79 ? 7.725 -12.142 1.117 1.00 0.00 79 MET A CA 6
ATOM 7567 C C . MET A 1 79 ? 6.603 -13.170 1.017 1.00 0.00 79 MET A C 6
ATOM 7568 O O . MET A 1 79 ? 5.430 -12.841 1.191 1.00 0.00 79 MET A O 6
ATOM 7582 N N . GLN A 1 80 ? 6.971 -14.416 0.734 1.00 0.00 80 GLN A N 6
ATOM 7583 C CA . GLN A 1 80 ? 5.994 -15.491 0.610 1.00 0.00 80 GLN A CA 6
ATOM 7584 C C . GLN A 1 80 ? 4.832 -15.286 1.576 1.00 0.00 80 GLN A C 6
ATOM 7585 O O . GLN A 1 80 ? 3.677 -15.536 1.236 1.00 0.00 80 GLN A O 6
ATOM 7599 N N . GLY A 1 81 ? 5.148 -14.829 2.785 1.00 0.00 81 GLY A N 6
ATOM 7600 C CA . GLY A 1 81 ? 4.119 -14.599 3.782 1.00 0.00 81 GLY A CA 6
ATOM 7601 C C . GLY A 1 81 ? 3.075 -13.602 3.319 1.00 0.00 81 GLY A C 6
ATOM 7602 O O . GLY A 1 81 ? 1.932 -13.971 3.051 1.00 0.00 81 GLY A O 6
ATOM 7606 N N . GLU A 1 82 ? 3.468 -12.335 3.226 1.00 0.00 82 GLU A N 6
ATOM 7607 C CA . GLU A 1 82 ? 2.556 -11.283 2.794 1.00 0.00 82 GLU A CA 6
ATOM 7608 C C . GLU A 1 82 ? 2.052 -11.547 1.379 1.00 0.00 82 GLU A C 6
ATOM 7609 O O . GLU A 1 82 ? 0.854 -11.452 1.108 1.00 0.00 82 GLU A O 6
ATOM 7621 N N . ILE A 1 83 ? 2.974 -11.877 0.480 1.00 0.00 83 ILE A N 6
ATOM 7622 C CA . ILE A 1 83 ? 2.623 -12.155 -0.907 1.00 0.00 83 ILE A CA 6
ATOM 7623 C C . ILE A 1 83 ? 1.367 -13.017 -0.994 1.00 0.00 83 ILE A C 6
ATOM 7624 O O . ILE A 1 83 ? 0.555 -12.857 -1.905 1.00 0.00 83 ILE A O 6
ATOM 7640 N N . ALA A 1 84 ? 1.214 -13.929 -0.040 1.00 0.00 84 ALA A N 6
ATOM 7641 C CA . ALA A 1 84 ? 0.056 -14.812 -0.006 1.00 0.00 84 ALA A CA 6
ATOM 7642 C C . ALA A 1 84 ? -1.053 -14.231 0.864 1.00 0.00 84 ALA A C 6
ATOM 7643 O O . ALA A 1 84 ? -2.233 -14.307 0.518 1.00 0.00 84 ALA A O 6
ATOM 7650 N N . THR A 1 85 ? -0.668 -13.652 1.997 1.00 0.00 85 THR A N 6
ATOM 7651 C CA . THR A 1 85 ? -1.630 -13.059 2.918 1.00 0.00 85 THR A CA 6
ATOM 7652 C C . THR A 1 85 ? -2.531 -12.059 2.203 1.00 0.00 85 THR A C 6
ATOM 7653 O O . THR A 1 85 ? -3.743 -12.035 2.420 1.00 0.00 85 THR A O 6
ATOM 7664 N N . ILE A 1 86 ? -1.932 -11.234 1.350 1.00 0.00 86 ILE A N 6
ATOM 7665 C CA . ILE A 1 86 ? -2.682 -10.233 0.603 1.00 0.00 86 ILE A CA 6
ATOM 7666 C C . ILE A 1 86 ? -3.374 -10.853 -0.606 1.00 0.00 86 ILE A C 6
ATOM 7667 O O . ILE A 1 86 ? -4.598 -10.793 -0.734 1.00 0.00 86 ILE A O 6
ATOM 7683 N N . LEU A 1 87 ? -2.584 -11.450 -1.491 1.00 0.00 87 LEU A N 6
ATOM 7684 C CA . LEU A 1 87 ? -3.120 -12.084 -2.690 1.00 0.00 87 LEU A CA 6
ATOM 7685 C C . LEU A 1 87 ? -4.407 -12.840 -2.378 1.00 0.00 87 LEU A C 6
ATOM 7686 O O . LEU A 1 87 ? -5.456 -12.568 -2.962 1.00 0.00 87 LEU A O 6
ATOM 7702 N N . SER A 1 88 ? -4.321 -13.789 -1.451 1.00 0.00 88 SER A N 6
ATOM 7703 C CA . SER A 1 88 ? -5.478 -14.585 -1.061 1.00 0.00 88 SER A CA 6
ATOM 7704 C C . SER A 1 88 ? -6.351 -13.824 -0.067 1.00 0.00 88 SER A C 6
ATOM 7705 O O . SER A 1 88 ? -6.825 -14.389 0.918 1.00 0.00 88 SER A O 6
ATOM 7713 N N . GLY A 1 89 ? -6.557 -12.538 -0.333 1.00 0.00 89 GLY A N 6
ATOM 7714 C CA . GLY A 1 89 ? -7.372 -11.720 0.547 1.00 0.00 89 GLY A CA 6
ATOM 7715 C C . GLY A 1 89 ? -8.855 -11.883 0.281 1.00 0.00 89 GLY A C 6
ATOM 7716 O O . GLY A 1 89 ? -9.288 -12.820 -0.389 1.00 0.00 89 GLY A O 6
ATOM 7720 N N . PRO A 1 90 ? -9.661 -10.954 0.816 1.00 0.00 90 PRO A N 6
ATOM 7721 C CA . PRO A 1 90 ? -11.117 -10.977 0.648 1.00 0.00 90 PRO A CA 6
ATOM 7722 C C . PRO A 1 90 ? -11.541 -10.662 -0.782 1.00 0.00 90 PRO A C 6
ATOM 7723 O O . PRO A 1 90 ? -10.751 -10.148 -1.574 1.00 0.00 90 PRO A O 6
ATOM 7734 N N . SER A 1 91 ? -12.792 -10.972 -1.107 1.00 0.00 91 SER A N 6
ATOM 7735 C CA . SER A 1 91 ? -13.319 -10.724 -2.443 1.00 0.00 91 SER A CA 6
ATOM 7736 C C . SER A 1 91 ? -13.719 -9.261 -2.607 1.00 0.00 91 SER A C 6
ATOM 7737 O O . SER A 1 91 ? -14.869 -8.891 -2.374 1.00 0.00 91 SER A O 6
ATOM 7745 N N . SER A 1 92 ? -12.760 -8.434 -3.009 1.00 0.00 92 SER A N 6
ATOM 7746 C CA . SER A 1 92 ? -13.009 -7.010 -3.201 1.00 0.00 92 SER A CA 6
ATOM 7747 C C . SER A 1 92 ? -11.937 -6.385 -4.088 1.00 0.00 92 SER A C 6
ATOM 7748 O O . SER A 1 92 ? -10.753 -6.697 -3.965 1.00 0.00 92 SER A O 6
ATOM 7756 N N . GLY A 1 93 ? -12.362 -5.499 -4.985 1.00 0.00 93 GLY A N 6
ATOM 7757 C CA . GLY A 1 93 ? -11.427 -4.844 -5.881 1.00 0.00 93 GLY A CA 6
ATOM 7758 C C . GLY A 1 93 ? -11.789 -5.039 -7.340 1.00 0.00 93 GLY A C 6
ATOM 7759 O O . GLY A 1 93 ? -11.096 -5.780 -8.035 1.00 0.00 93 GLY A O 6
ATOM 7765 N N . GLY A 1 1 ? -7.396 16.997 30.266 1.00 0.00 1 GLY A N 7
ATOM 7766 C CA . GLY A 1 1 ? -8.302 15.909 30.584 1.00 0.00 1 GLY A CA 7
ATOM 7767 C C . GLY A 1 1 ? -9.049 15.402 29.366 1.00 0.00 1 GLY A C 7
ATOM 7768 O O . GLY A 1 1 ? -8.801 15.850 28.246 1.00 0.00 1 GLY A O 7
ATOM 7772 N N . SER A 1 2 ? -9.966 14.464 29.584 1.00 0.00 2 SER A N 7
ATOM 7773 C CA . SER A 1 2 ? -10.748 13.892 28.494 1.00 0.00 2 SER A CA 7
ATOM 7774 C C . SER A 1 2 ? -12.060 14.649 28.311 1.00 0.00 2 SER A C 7
ATOM 7775 O O . SER A 1 2 ? -13.112 14.046 28.102 1.00 0.00 2 SER A O 7
ATOM 7783 N N . SER A 1 3 ? -11.988 15.973 28.393 1.00 0.00 3 SER A N 7
ATOM 7784 C CA . SER A 1 3 ? -13.170 16.814 28.241 1.00 0.00 3 SER A CA 7
ATOM 7785 C C . SER A 1 3 ? -12.994 17.795 27.086 1.00 0.00 3 SER A C 7
ATOM 7786 O O . SER A 1 3 ? -12.065 18.601 27.078 1.00 0.00 3 SER A O 7
ATOM 7794 N N . GLY A 1 4 ? -13.895 17.719 26.111 1.00 0.00 4 GLY A N 7
ATOM 7795 C CA . GLY A 1 4 ? -13.822 18.606 24.964 1.00 0.00 4 GLY A CA 7
ATOM 7796 C C . GLY A 1 4 ? -13.056 17.995 23.807 1.00 0.00 4 GLY A C 7
ATOM 7797 O O . GLY A 1 4 ? -12.048 18.544 23.362 1.00 0.00 4 GLY A O 7
ATOM 7801 N N . SER A 1 5 ? -13.533 16.855 23.319 1.00 0.00 5 SER A N 7
ATOM 7802 C CA . SER A 1 5 ? -12.883 16.166 22.210 1.00 0.00 5 SER A CA 7
ATOM 7803 C C . SER A 1 5 ? -13.823 16.056 21.013 1.00 0.00 5 SER A C 7
ATOM 7804 O O . SER A 1 5 ? -14.473 15.030 20.812 1.00 0.00 5 SER A O 7
ATOM 7812 N N . SER A 1 6 ? -13.888 17.121 20.221 1.00 0.00 6 SER A N 7
ATOM 7813 C CA . SER A 1 6 ? -14.750 17.147 19.045 1.00 0.00 6 SER A CA 7
ATOM 7814 C C . SER A 1 6 ? -14.026 16.582 17.827 1.00 0.00 6 SER A C 7
ATOM 7815 O O . SER A 1 6 ? -14.456 15.590 17.240 1.00 0.00 6 SER A O 7
ATOM 7823 N N . GLY A 1 7 ? -12.922 17.221 17.453 1.00 0.00 7 GLY A N 7
ATOM 7824 C CA . GLY A 1 7 ? -12.154 16.769 16.308 1.00 0.00 7 GLY A CA 7
ATOM 7825 C C . GLY A 1 7 ? -11.039 17.728 15.942 1.00 0.00 7 GLY A C 7
ATOM 7826 O O . GLY A 1 7 ? -10.274 18.158 16.804 1.00 0.00 7 GLY A O 7
ATOM 7830 N N . SER A 1 8 ? -10.946 18.062 14.658 1.00 0.00 8 SER A N 7
ATOM 7831 C CA . SER A 1 8 ? -9.912 18.972 14.179 1.00 0.00 8 SER A CA 7
ATOM 7832 C C . SER A 1 8 ? -10.530 20.150 13.432 1.00 0.00 8 SER A C 7
ATOM 7833 O O . SER A 1 8 ? -10.589 20.178 12.203 1.00 0.00 8 SER A O 7
ATOM 7841 N N . PRO A 1 9 ? -11.003 21.149 14.193 1.00 0.00 9 PRO A N 7
ATOM 7842 C CA . PRO A 1 9 ? -11.624 22.350 13.626 1.00 0.00 9 PRO A CA 7
ATOM 7843 C C . PRO A 1 9 ? -10.616 23.241 12.909 1.0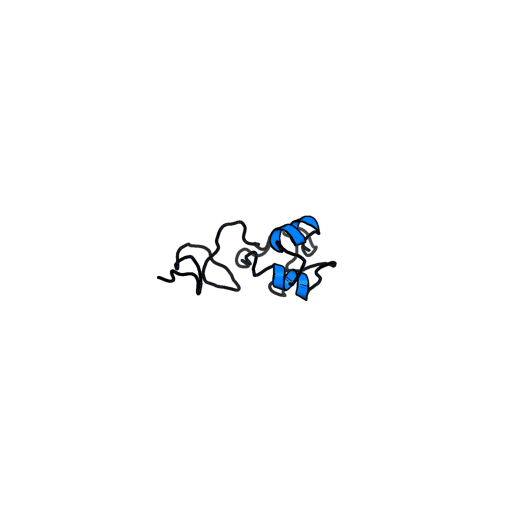0 0.00 9 PRO A C 7
ATOM 7844 O O . PRO A 1 9 ? -10.118 24.212 13.478 1.00 0.00 9 PRO A O 7
ATOM 7855 N N . MET A 1 10 ? -10.320 22.905 11.658 1.00 0.00 10 MET A N 7
ATOM 7856 C CA . MET A 1 10 ? -9.372 23.677 10.863 1.00 0.00 10 MET A CA 7
ATOM 7857 C C . MET A 1 10 ? -9.699 23.575 9.377 1.00 0.00 10 MET A C 7
ATOM 7858 O O . MET A 1 10 ? -10.465 22.708 8.958 1.00 0.00 10 MET A O 7
ATOM 7872 N N . ALA A 1 11 ? -9.114 24.468 8.584 1.00 0.00 11 ALA A N 7
ATOM 7873 C CA . ALA A 1 11 ? -9.342 24.477 7.145 1.00 0.00 11 ALA A CA 7
ATOM 7874 C C . ALA A 1 11 ? -8.463 23.447 6.443 1.00 0.00 11 ALA A C 7
ATOM 7875 O O . ALA A 1 11 ? -7.435 23.790 5.860 1.00 0.00 11 ALA A O 7
ATOM 7882 N N . ASN A 1 12 ? -8.873 22.185 6.504 1.00 0.00 12 ASN A N 7
ATOM 7883 C CA . ASN A 1 12 ? -8.121 21.105 5.875 1.00 0.00 12 ASN A CA 7
ATOM 7884 C C . ASN A 1 12 ? -8.990 19.862 5.710 1.00 0.00 12 ASN A C 7
ATOM 7885 O O . ASN A 1 12 ? -9.498 19.312 6.687 1.00 0.00 12 ASN A O 7
ATOM 7896 N N . SER A 1 13 ? -9.155 19.423 4.466 1.00 0.00 13 SER A N 7
ATOM 7897 C CA . SER A 1 13 ? -9.965 18.247 4.172 1.00 0.00 13 SER A CA 7
ATOM 7898 C C . SER A 1 13 ? -9.148 17.199 3.422 1.00 0.00 13 SER A C 7
ATOM 7899 O O . SER A 1 13 ? -8.874 17.345 2.231 1.00 0.00 13 SER A O 7
ATOM 7907 N N . GLY A 1 14 ? -8.761 16.142 4.129 1.00 0.00 14 GLY A N 7
ATOM 7908 C CA . GLY A 1 14 ? -7.979 15.084 3.515 1.00 0.00 14 GLY A CA 7
ATOM 7909 C C . GLY A 1 14 ? -7.575 14.012 4.507 1.00 0.00 14 GLY A C 7
ATOM 7910 O O . GLY A 1 14 ? -6.394 13.820 4.800 1.00 0.00 14 GLY A O 7
ATOM 7914 N N . PRO A 1 15 ? -8.570 13.290 5.043 1.00 0.00 15 PRO A N 7
ATOM 7915 C CA . PRO A 1 15 ? -8.337 12.220 6.017 1.00 0.00 15 PRO A CA 7
ATOM 7916 C C . PRO A 1 15 ? -7.661 11.004 5.391 1.00 0.00 15 PRO A C 7
ATOM 7917 O O . PRO A 1 15 ? -7.323 11.010 4.207 1.00 0.00 15 PRO A O 7
ATOM 7928 N N . LEU A 1 16 ? -7.468 9.963 6.193 1.00 0.00 16 LEU A N 7
ATOM 7929 C CA . LEU A 1 16 ? -6.833 8.739 5.717 1.00 0.00 16 LEU A CA 7
ATOM 7930 C C . LEU A 1 16 ? -7.589 8.161 4.524 1.00 0.00 16 LEU A C 7
ATOM 7931 O O . LEU A 1 16 ? -8.795 7.926 4.596 1.00 0.00 16 LEU A O 7
ATOM 7947 N N . CYS A 1 17 ? -6.871 7.934 3.430 1.00 0.00 17 CYS A N 7
ATOM 7948 C CA . CYS A 1 17 ? -7.473 7.382 2.222 1.00 0.00 17 CYS A CA 7
ATOM 7949 C C . CYS A 1 17 ? -6.407 6.802 1.298 1.00 0.00 17 CYS A C 7
ATOM 7950 O O . CYS A 1 17 ? -5.390 7.442 1.027 1.00 0.00 17 CYS A O 7
ATOM 7958 N N . CYS A 1 18 ? -6.644 5.586 0.819 1.00 0.00 18 CYS A N 7
ATOM 7959 C CA . CYS A 1 18 ? -5.704 4.917 -0.072 1.00 0.00 18 CYS A CA 7
ATOM 7960 C C . CYS A 1 18 ? -5.078 5.911 -1.047 1.00 0.00 18 CYS A C 7
ATOM 7961 O O . CYS A 1 18 ? -5.643 6.971 -1.319 1.00 0.00 18 CYS A O 7
ATOM 7968 N N . THR A 1 19 ? -3.907 5.561 -1.569 1.00 0.00 19 THR A N 7
ATOM 7969 C CA . THR A 1 19 ? -3.203 6.421 -2.512 1.00 0.00 19 THR A CA 7
ATOM 7970 C C . THR A 1 19 ? -3.683 6.180 -3.939 1.00 0.00 19 THR A C 7
ATOM 7971 O O . THR A 1 19 ? -3.661 7.086 -4.772 1.00 0.00 19 THR A O 7
ATOM 7982 N N . ILE A 1 20 ? -4.115 4.954 -4.214 1.00 0.00 20 ILE A N 7
ATOM 7983 C CA . ILE A 1 20 ? -4.602 4.596 -5.541 1.00 0.00 20 ILE A CA 7
ATOM 7984 C C . ILE A 1 20 ? -6.116 4.751 -5.631 1.00 0.00 20 ILE A C 7
ATOM 7985 O O . ILE A 1 20 ? -6.637 5.314 -6.595 1.00 0.00 20 ILE A O 7
ATOM 8001 N N . CYS A 1 21 ? -6.818 4.250 -4.621 1.00 0.00 21 CYS A N 7
ATOM 8002 C CA . CYS A 1 21 ? -8.273 4.333 -4.584 1.00 0.00 21 CYS A CA 7
ATOM 8003 C C . CYS A 1 21 ? -8.727 5.713 -4.118 1.00 0.00 21 CYS A C 7
ATOM 8004 O O . CYS A 1 21 ? -9.718 6.253 -4.613 1.00 0.00 21 CYS A O 7
ATOM 8011 N N . HIS A 1 22 ? -7.996 6.280 -3.164 1.00 0.00 22 HIS A N 7
ATOM 8012 C CA . HIS A 1 22 ? -8.322 7.599 -2.632 1.00 0.00 22 HIS A CA 7
ATOM 8013 C C . HIS A 1 22 ? -9.679 7.582 -1.934 1.00 0.00 22 HIS A C 7
ATOM 8014 O O . HIS A 1 22 ? -10.469 8.515 -2.073 1.00 0.00 22 HIS A O 7
ATOM 8028 N N . GLU A 1 23 ? -9.942 6.515 -1.186 1.00 0.00 23 GLU A N 7
ATOM 8029 C CA . GLU A 1 23 ? -11.204 6.378 -0.469 1.00 0.00 23 GLU A CA 7
ATOM 8030 C C . GLU A 1 23 ? -10.970 5.877 0.953 1.00 0.00 23 GLU A C 7
ATOM 8031 O O . GLU A 1 23 ? -9.828 5.723 1.389 1.00 0.00 23 GLU A O 7
ATOM 8043 N N . ARG A 1 24 ? -12.059 5.626 1.673 1.00 0.00 24 ARG A N 7
ATOM 8044 C CA . ARG A 1 24 ? -11.973 5.145 3.046 1.00 0.00 24 ARG A CA 7
ATOM 8045 C C . ARG A 1 24 ? -11.356 3.750 3.097 1.00 0.00 24 ARG A C 7
ATOM 8046 O O . ARG A 1 24 ? -11.967 2.773 2.661 1.00 0.00 24 ARG A O 7
ATOM 8067 N N . LEU A 1 25 ? -10.142 3.665 3.630 1.00 0.00 25 LEU A N 7
ATOM 8068 C CA . LEU A 1 25 ? -9.442 2.390 3.737 1.00 0.00 25 LEU A CA 7
ATOM 8069 C C . LEU A 1 25 ? -10.063 1.516 4.822 1.00 0.00 25 LEU A C 7
ATOM 8070 O O . LEU A 1 25 ? -10.388 1.996 5.907 1.00 0.00 25 LEU A O 7
ATOM 8086 N N . GLU A 1 26 ? -10.223 0.231 4.521 1.00 0.00 26 GLU A N 7
ATOM 8087 C CA . GLU A 1 26 ? -10.805 -0.709 5.471 1.00 0.00 26 GLU A CA 7
ATOM 8088 C C . GLU A 1 26 ? -10.256 -0.472 6.876 1.00 0.00 26 GLU A C 7
ATOM 8089 O O . GLU A 1 26 ? -11.008 -0.185 7.807 1.00 0.00 26 GLU A O 7
ATOM 8101 N N . ASP A 1 27 ? -8.941 -0.595 7.018 1.00 0.00 27 ASP A N 7
ATOM 8102 C CA . ASP A 1 27 ? -8.290 -0.395 8.308 1.00 0.00 27 ASP A CA 7
ATOM 8103 C C . ASP A 1 27 ? -6.773 -0.484 8.171 1.00 0.00 27 ASP A C 7
ATOM 8104 O O . ASP A 1 27 ? -6.255 -0.869 7.122 1.00 0.00 27 ASP A O 7
ATOM 8113 N N . THR A 1 28 ? -6.065 -0.125 9.237 1.00 0.00 28 THR A N 7
ATOM 8114 C CA . THR A 1 28 ? -4.608 -0.162 9.235 1.00 0.00 28 THR A CA 7
ATOM 8115 C C . THR A 1 28 ? -4.089 -1.319 8.389 1.00 0.00 28 THR A C 7
ATOM 8116 O O . THR A 1 28 ? -3.072 -1.194 7.707 1.00 0.00 28 THR A O 7
ATOM 8127 N N . HIS A 1 29 ? -4.794 -2.445 8.438 1.00 0.00 29 HIS A N 7
ATOM 8128 C CA . HIS A 1 29 ? -4.404 -3.625 7.675 1.00 0.00 29 HIS A CA 7
ATOM 8129 C C . HIS A 1 29 ? -3.770 -3.226 6.345 1.00 0.00 29 HIS A C 7
ATOM 8130 O O . HIS A 1 29 ? -2.722 -3.748 5.964 1.00 0.00 29 HIS A O 7
ATOM 8144 N N . PHE A 1 30 ? -4.414 -2.299 5.643 1.00 0.00 30 PHE A N 7
ATOM 8145 C CA . PHE A 1 30 ? -3.914 -1.833 4.355 1.00 0.00 30 PHE A CA 7
ATOM 8146 C C . PHE A 1 30 ? -2.392 -1.732 4.366 1.00 0.00 30 PHE A C 7
ATOM 8147 O O . PHE A 1 30 ? -1.782 -1.484 5.406 1.00 0.00 30 PHE A O 7
ATOM 8164 N N . VAL A 1 31 ? -1.783 -1.928 3.200 1.00 0.00 31 VAL A N 7
ATOM 8165 C CA . VAL A 1 31 ? -0.332 -1.859 3.074 1.00 0.00 31 VAL A CA 7
ATOM 8166 C C . VAL A 1 31 ? 0.156 -0.416 3.122 1.00 0.00 31 VAL A C 7
ATOM 8167 O O . VAL A 1 31 ? -0.139 0.379 2.230 1.00 0.00 31 VAL A O 7
ATOM 8180 N N . GLN A 1 32 ? 0.904 -0.085 4.170 1.00 0.00 32 GLN A N 7
ATOM 8181 C CA . GLN A 1 32 ? 1.434 1.264 4.334 1.00 0.00 32 GLN A CA 7
ATOM 8182 C C . GLN A 1 32 ? 2.949 1.279 4.160 1.00 0.00 32 GLN A C 7
ATOM 8183 O O . GLN A 1 32 ? 3.661 0.476 4.761 1.00 0.00 32 GLN A O 7
ATOM 8197 N N . CYS A 1 33 ? 3.435 2.199 3.332 1.00 0.00 33 CYS A N 7
ATOM 8198 C CA . CYS A 1 33 ? 4.865 2.319 3.078 1.00 0.00 33 CYS A CA 7
ATOM 8199 C C . CYS A 1 33 ? 5.630 2.563 4.375 1.00 0.00 33 CYS A C 7
ATOM 8200 O O . CYS A 1 33 ? 5.354 3.503 5.120 1.00 0.00 33 CYS A O 7
ATOM 8207 N N . PRO A 1 34 ? 6.616 1.696 4.653 1.00 0.00 34 PRO A N 7
ATOM 8208 C CA . PRO A 1 34 ? 7.441 1.797 5.860 1.00 0.00 34 PRO A CA 7
ATOM 8209 C C . PRO A 1 34 ? 8.377 3.000 5.823 1.00 0.00 34 PRO A C 7
ATOM 8210 O O . PRO A 1 34 ? 9.105 3.262 6.781 1.00 0.00 34 PRO A O 7
ATOM 8221 N N . SER A 1 35 ? 8.353 3.729 4.712 1.00 0.00 35 SER A N 7
ATOM 8222 C CA . SER A 1 35 ? 9.202 4.904 4.550 1.00 0.00 35 SER A CA 7
ATOM 8223 C C . SER A 1 35 ? 8.363 6.144 4.257 1.00 0.00 35 SER A C 7
ATOM 8224 O O . SER A 1 35 ? 8.631 7.226 4.780 1.00 0.00 35 SER A O 7
ATOM 8232 N N . VAL A 1 36 ? 7.347 5.979 3.417 1.00 0.00 36 VAL A N 7
ATOM 8233 C CA . VAL A 1 36 ? 6.467 7.083 3.054 1.00 0.00 36 VAL A CA 7
ATOM 8234 C C . VAL A 1 36 ? 5.127 6.978 3.772 1.00 0.00 36 VAL A C 7
ATOM 8235 O O . VAL A 1 36 ? 4.404 5.990 3.647 1.00 0.00 36 VAL A O 7
ATOM 8248 N N . PRO A 1 37 ? 4.786 8.021 4.544 1.00 0.00 37 PRO A N 7
ATOM 8249 C CA . PRO A 1 37 ? 3.530 8.070 5.298 1.00 0.00 37 PRO A CA 7
ATOM 8250 C C . PRO A 1 37 ? 2.314 8.219 4.389 1.00 0.00 37 PRO A C 7
ATOM 8251 O O . PRO A 1 37 ? 1.269 7.614 4.631 1.00 0.00 37 PRO A O 7
ATOM 8262 N N . SER A 1 38 ? 2.457 9.027 3.344 1.00 0.00 38 SER A N 7
ATOM 8263 C CA . SER A 1 38 ? 1.369 9.257 2.401 1.00 0.00 38 SER A CA 7
ATOM 8264 C C . SER A 1 38 ? 1.010 7.972 1.661 1.00 0.00 38 SER A C 7
ATOM 8265 O O . SER A 1 38 ? -0.165 7.637 1.510 1.00 0.00 38 SER A O 7
ATOM 8273 N N . HIS A 1 39 ? 2.032 7.256 1.201 1.00 0.00 39 HIS A N 7
ATOM 8274 C CA . HIS A 1 39 ? 1.825 6.007 0.477 1.00 0.00 39 HIS A CA 7
ATOM 8275 C C . HIS A 1 39 ? 0.954 5.049 1.284 1.00 0.00 39 HIS A C 7
ATOM 8276 O O . HIS A 1 39 ? 1.392 4.494 2.292 1.00 0.00 39 HIS A O 7
ATOM 8290 N N . LYS A 1 40 ? -0.282 4.860 0.835 1.00 0.00 40 LYS A N 7
ATOM 8291 C CA . LYS A 1 40 ? -1.216 3.969 1.513 1.00 0.00 40 LYS A CA 7
ATOM 8292 C C . LYS A 1 40 ? -1.945 3.079 0.512 1.00 0.00 40 LYS A C 7
ATOM 8293 O O . LYS A 1 40 ? -2.938 3.488 -0.089 1.00 0.00 40 LYS A O 7
ATOM 8312 N N . PHE A 1 41 ? -1.445 1.860 0.338 1.00 0.00 41 PHE A N 7
ATOM 8313 C CA . PHE A 1 41 ? -2.049 0.911 -0.591 1.00 0.00 41 PHE A CA 7
ATOM 8314 C C . PHE A 1 41 ? -2.724 -0.232 0.162 1.00 0.00 41 PHE A C 7
ATOM 8315 O O . PHE A 1 41 ? -2.130 -0.842 1.051 1.00 0.00 41 PHE A O 7
ATOM 8332 N N . CYS A 1 42 ? -3.971 -0.516 -0.201 1.00 0.00 42 CYS A N 7
ATOM 8333 C CA . CYS A 1 42 ? -4.729 -1.584 0.439 1.00 0.00 42 CYS A CA 7
ATOM 8334 C C . CYS A 1 42 ? -4.418 -2.933 -0.204 1.00 0.00 42 CYS A C 7
ATOM 8335 O O . CYS A 1 42 ? -3.549 -3.034 -1.070 1.00 0.00 42 CYS A O 7
ATOM 8342 N N . PHE A 1 43 ? -5.134 -3.966 0.226 1.00 0.00 43 PHE A N 7
ATOM 8343 C CA . PHE A 1 43 ? -4.934 -5.309 -0.307 1.00 0.00 43 PHE A CA 7
ATOM 8344 C C . PHE A 1 43 ? -5.133 -5.329 -1.819 1.00 0.00 43 PHE A C 7
ATOM 8345 O O . PHE A 1 43 ? -4.274 -5.778 -2.578 1.00 0.00 43 PHE A O 7
ATOM 8362 N N . PRO A 1 44 ? -6.295 -4.832 -2.269 1.00 0.00 44 PRO A N 7
ATOM 8363 C CA . PRO A 1 44 ? -6.635 -4.781 -3.694 1.00 0.00 44 PRO A CA 7
ATOM 8364 C C . PRO A 1 44 ? -5.792 -3.764 -4.456 1.00 0.00 44 PRO A C 7
ATOM 8365 O O . PRO A 1 44 ? -6.176 -3.305 -5.532 1.00 0.00 44 PRO A O 7
ATOM 8376 N N . CYS A 1 45 ? -4.641 -3.416 -3.891 1.00 0.00 45 CYS A N 7
ATOM 8377 C CA . CYS A 1 45 ? -3.742 -2.453 -4.517 1.00 0.00 45 CYS A CA 7
ATOM 8378 C C . CYS A 1 45 ? -2.327 -3.015 -4.618 1.00 0.00 45 CYS A C 7
ATOM 8379 O O . CYS A 1 45 ? -1.618 -2.767 -5.593 1.00 0.00 45 CYS A O 7
ATOM 8386 N N . SER A 1 46 ? -1.924 -3.773 -3.603 1.00 0.00 46 SER A N 7
ATOM 8387 C CA . SER A 1 46 ? -0.593 -4.368 -3.575 1.00 0.00 46 SER A CA 7
ATOM 8388 C C . SER A 1 46 ? -0.513 -5.564 -4.519 1.00 0.00 46 SER A C 7
ATOM 8389 O O . SER A 1 46 ? 0.455 -5.717 -5.264 1.00 0.00 46 SER A O 7
ATOM 8397 N N . ARG A 1 47 ? -1.538 -6.409 -4.481 1.00 0.00 47 ARG A N 7
ATOM 8398 C CA . ARG A 1 47 ? -1.584 -7.593 -5.331 1.00 0.00 47 ARG A CA 7
ATOM 8399 C C . ARG A 1 47 ? -1.243 -7.238 -6.776 1.00 0.00 47 ARG A C 7
ATOM 8400 O O . ARG A 1 47 ? -0.243 -7.705 -7.320 1.00 0.00 47 ARG A O 7
ATOM 8421 N N . GLU A 1 48 ? -2.082 -6.410 -7.390 1.00 0.00 48 GLU A N 7
ATOM 8422 C CA . GLU A 1 48 ? -1.870 -5.995 -8.772 1.00 0.00 48 GLU A CA 7
ATOM 8423 C C . GLU A 1 48 ? -0.392 -5.722 -9.037 1.00 0.00 48 GLU A C 7
ATOM 8424 O O . GLU A 1 48 ? 0.088 -5.882 -10.159 1.00 0.00 48 GLU A O 7
ATOM 8436 N N . SER A 1 49 ? 0.323 -5.307 -7.996 1.00 0.00 49 SER A N 7
ATOM 8437 C CA . SER A 1 49 ? 1.745 -5.007 -8.116 1.00 0.00 49 SER A CA 7
ATOM 8438 C C . SER A 1 49 ? 2.585 -6.262 -7.901 1.00 0.00 49 SER A C 7
ATOM 8439 O O . SER A 1 49 ? 3.631 -6.437 -8.527 1.00 0.00 49 SER A O 7
ATOM 8447 N N . ILE A 1 50 ? 2.120 -7.133 -7.012 1.00 0.00 50 ILE A N 7
ATOM 8448 C CA . ILE A 1 50 ? 2.827 -8.373 -6.715 1.00 0.00 50 ILE A CA 7
ATOM 8449 C C . ILE A 1 50 ? 2.862 -9.291 -7.932 1.00 0.00 50 ILE A C 7
ATOM 8450 O O . ILE A 1 50 ? 3.833 -10.015 -8.150 1.00 0.00 50 ILE A O 7
ATOM 8466 N N . LYS A 1 51 ? 1.796 -9.254 -8.725 1.00 0.00 51 LYS A N 7
ATOM 8467 C CA . LYS A 1 51 ? 1.705 -10.080 -9.923 1.00 0.00 51 LYS A CA 7
ATOM 8468 C C . LYS A 1 51 ? 2.420 -9.417 -11.097 1.00 0.00 51 LYS A C 7
ATOM 8469 O O . LYS A 1 51 ? 3.145 -10.073 -11.844 1.00 0.00 51 LYS A O 7
ATOM 8488 N N . ALA A 1 52 ? 2.212 -8.114 -11.251 1.00 0.00 52 ALA A N 7
ATOM 8489 C CA . ALA A 1 52 ? 2.839 -7.363 -12.331 1.00 0.00 52 ALA A CA 7
ATOM 8490 C C . ALA A 1 52 ? 4.359 -7.389 -12.207 1.00 0.00 52 ALA A C 7
ATOM 8491 O O . ALA A 1 52 ? 5.063 -7.707 -13.164 1.00 0.00 52 ALA A O 7
ATOM 8498 N N . GLN A 1 53 ? 4.857 -7.051 -11.022 1.00 0.00 53 GLN A N 7
ATOM 8499 C CA . GLN A 1 53 ? 6.294 -7.035 -10.774 1.00 0.00 53 GLN A CA 7
ATOM 8500 C C . GLN A 1 53 ? 6.854 -8.452 -10.728 1.00 0.00 53 GLN A C 7
ATOM 8501 O O . GLN A 1 53 ? 7.710 -8.819 -11.533 1.00 0.00 53 GLN A O 7
ATOM 8515 N N . GLY A 1 54 ? 6.366 -9.247 -9.780 1.00 0.00 54 GLY A N 7
ATOM 8516 C CA . GLY A 1 54 ? 6.831 -10.615 -9.647 1.00 0.00 54 GLY A CA 7
ATOM 8517 C C . GLY A 1 54 ? 6.179 -11.338 -8.485 1.00 0.00 54 GLY A C 7
ATOM 8518 O O . GLY A 1 54 ? 6.597 -11.187 -7.338 1.00 0.00 54 GLY A O 7
ATOM 8522 N N . ALA A 1 55 ? 5.150 -12.125 -8.782 1.00 0.00 55 ALA A N 7
ATOM 8523 C CA . ALA A 1 55 ? 4.439 -12.874 -7.754 1.00 0.00 55 ALA A CA 7
ATOM 8524 C C . ALA A 1 55 ? 5.403 -13.709 -6.918 1.00 0.00 55 ALA A C 7
ATOM 8525 O O . ALA A 1 55 ? 5.323 -13.725 -5.689 1.00 0.00 55 ALA A O 7
ATOM 8532 N N . THR A 1 56 ? 6.315 -14.404 -7.591 1.00 0.00 56 THR A N 7
ATOM 8533 C CA . THR A 1 56 ? 7.293 -15.243 -6.911 1.00 0.00 56 THR A CA 7
ATOM 8534 C C . THR A 1 56 ? 8.582 -14.475 -6.640 1.00 0.00 56 THR A C 7
ATOM 8535 O O . THR A 1 56 ? 9.246 -14.695 -5.628 1.00 0.00 56 THR A O 7
ATOM 8546 N N . GLY A 1 57 ? 8.931 -13.572 -7.552 1.00 0.00 57 GLY A N 7
ATOM 8547 C CA . GLY A 1 57 ? 10.139 -12.785 -7.392 1.00 0.00 57 GLY A CA 7
ATOM 8548 C C . GLY A 1 57 ? 9.966 -11.652 -6.400 1.00 0.00 57 GLY A C 7
ATOM 8549 O O . GLY A 1 57 ? 9.182 -11.758 -5.458 1.00 0.00 57 GLY A O 7
ATOM 8553 N N . GLU A 1 58 ? 10.701 -10.565 -6.611 1.00 0.00 58 GLU A N 7
ATOM 8554 C CA . GLU A 1 58 ? 10.626 -9.409 -5.726 1.00 0.00 58 GLU A CA 7
ATOM 8555 C C . GLU A 1 58 ? 9.560 -8.426 -6.203 1.00 0.00 58 GLU A C 7
ATOM 8556 O O . GLU A 1 58 ? 9.278 -8.331 -7.397 1.00 0.00 58 GLU A O 7
ATOM 8568 N N . VAL A 1 59 ? 8.970 -7.699 -5.260 1.00 0.00 59 VAL A N 7
ATOM 8569 C CA . VAL A 1 59 ? 7.936 -6.723 -5.582 1.00 0.00 59 VAL A CA 7
ATOM 8570 C C . VAL A 1 59 ? 8.177 -5.405 -4.855 1.00 0.00 59 VAL A C 7
ATOM 8571 O O . VAL A 1 59 ? 8.043 -5.324 -3.634 1.00 0.00 59 VAL A O 7
ATOM 8584 N N . TYR A 1 60 ? 8.533 -4.374 -5.613 1.00 0.00 60 TYR A N 7
ATOM 8585 C CA . TYR A 1 60 ? 8.795 -3.059 -5.041 1.00 0.00 60 TYR A CA 7
ATOM 8586 C C . TYR A 1 60 ? 7.493 -2.299 -4.803 1.00 0.00 60 TYR A C 7
ATOM 8587 O O . TYR A 1 60 ? 6.419 -2.740 -5.214 1.00 0.00 60 TYR A O 7
ATOM 8605 N N . CYS A 1 61 ? 7.598 -1.154 -4.138 1.00 0.00 61 CYS A N 7
ATOM 8606 C CA . CYS A 1 61 ? 6.431 -0.330 -3.844 1.00 0.00 61 CYS A CA 7
ATOM 8607 C C . CYS A 1 61 ? 5.408 -0.415 -4.972 1.00 0.00 61 CYS A C 7
ATOM 8608 O O . CYS A 1 61 ? 5.741 -0.332 -6.154 1.00 0.00 61 CYS A O 7
ATOM 8615 N N . PRO A 1 62 ? 4.130 -0.584 -4.600 1.00 0.00 62 PRO A N 7
ATOM 8616 C CA . PRO A 1 62 ? 3.031 -0.684 -5.566 1.00 0.00 62 PRO A CA 7
ATOM 8617 C C . PRO A 1 62 ? 2.754 0.642 -6.267 1.00 0.00 62 PRO A C 7
ATOM 8618 O O . PRO A 1 62 ? 1.815 0.754 -7.055 1.00 0.00 62 PRO A O 7
ATOM 8629 N N . SER A 1 63 ? 3.577 1.644 -5.975 1.00 0.00 63 SER A N 7
ATOM 8630 C CA . SER A 1 63 ? 3.418 2.963 -6.575 1.00 0.00 63 SER A CA 7
ATOM 8631 C C . SER A 1 63 ? 4.350 3.132 -7.772 1.00 0.00 63 SER A C 7
ATOM 8632 O O . SER A 1 63 ? 4.040 3.856 -8.717 1.00 0.00 63 SER A O 7
ATOM 8640 N N . GLY A 1 64 ? 5.494 2.456 -7.723 1.00 0.00 64 GLY A N 7
ATOM 8641 C CA . GLY A 1 64 ? 6.454 2.543 -8.808 1.00 0.00 64 GLY A CA 7
ATOM 8642 C C . GLY A 1 64 ? 7.564 3.535 -8.521 1.00 0.00 64 GLY A C 7
ATOM 8643 O O . GLY A 1 64 ? 8.105 4.151 -9.438 1.00 0.00 64 GLY A O 7
ATOM 8647 N N . GLU A 1 65 ? 7.902 3.689 -7.245 1.00 0.00 65 GLU A N 7
ATOM 8648 C CA . GLU A 1 65 ? 8.954 4.615 -6.841 1.00 0.00 65 GLU A CA 7
ATOM 8649 C C . GLU A 1 65 ? 10.141 3.864 -6.246 1.00 0.00 65 GLU A C 7
ATOM 8650 O O . GLU A 1 65 ? 11.240 4.408 -6.130 1.00 0.00 65 GLU A O 7
ATOM 8662 N N . LYS A 1 66 ? 9.912 2.611 -5.868 1.00 0.00 66 LYS A N 7
ATOM 8663 C CA . LYS A 1 66 ? 10.961 1.783 -5.285 1.00 0.00 66 LYS A CA 7
ATOM 8664 C C . LYS A 1 66 ? 11.472 2.390 -3.983 1.00 0.00 66 LYS A C 7
ATOM 8665 O O . LYS A 1 66 ? 12.680 2.484 -3.762 1.00 0.00 66 LYS A O 7
ATOM 8684 N N . CYS A 1 67 ? 10.546 2.801 -3.123 1.00 0.00 67 CYS A N 7
ATOM 8685 C CA . CYS A 1 67 ? 10.903 3.398 -1.842 1.00 0.00 67 CYS A CA 7
ATOM 8686 C C . CYS A 1 67 ? 11.712 2.422 -0.993 1.00 0.00 67 CYS A C 7
ATOM 8687 O O . CYS A 1 67 ? 11.309 1.284 -0.756 1.00 0.00 67 CYS A O 7
ATOM 8694 N N . PRO A 1 68 ? 12.883 2.877 -0.523 1.00 0.00 68 PRO A N 7
ATOM 8695 C CA . PRO A 1 68 ? 13.774 2.061 0.308 1.00 0.00 68 PRO A CA 7
ATOM 8696 C C . PRO A 1 68 ? 13.201 1.810 1.698 1.00 0.00 68 PRO A C 7
ATOM 8697 O O . PRO A 1 68 ? 12.279 2.500 2.135 1.00 0.00 68 PRO A O 7
ATOM 8708 N N . LEU A 1 69 ? 13.753 0.819 2.390 1.00 0.00 69 LEU A N 7
ATOM 8709 C CA . LEU A 1 69 ? 13.298 0.477 3.733 1.00 0.00 69 LEU A CA 7
ATOM 8710 C C . LEU A 1 69 ? 13.750 1.525 4.745 1.00 0.00 69 LEU A C 7
ATOM 8711 O O . LEU A 1 69 ? 14.868 2.035 4.668 1.00 0.00 69 LEU A O 7
ATOM 8727 N N . VAL A 1 70 ? 12.875 1.840 5.695 1.00 0.00 70 VAL A N 7
ATOM 8728 C CA . VAL A 1 70 ? 13.186 2.824 6.724 1.00 0.00 70 VAL A CA 7
ATOM 8729 C C . VAL A 1 70 ? 14.562 2.571 7.329 1.00 0.00 70 VAL A C 7
ATOM 8730 O O . VAL A 1 70 ? 14.816 1.511 7.899 1.00 0.00 70 VAL A O 7
ATOM 8743 N N . GLY A 1 71 ? 15.449 3.554 7.201 1.00 0.00 71 GLY A N 7
ATOM 8744 C CA . GLY A 1 71 ? 16.789 3.419 7.740 1.00 0.00 71 GLY A CA 7
ATOM 8745 C C . GLY A 1 71 ? 17.683 2.565 6.863 1.00 0.00 71 GLY A C 7
ATOM 8746 O O . GLY A 1 71 ? 18.841 2.909 6.623 1.00 0.00 71 GLY A O 7
ATOM 8750 N N . SER A 1 72 ? 17.147 1.447 6.384 1.00 0.00 72 SER A N 7
ATOM 8751 C CA . SER A 1 72 ? 17.906 0.538 5.533 1.00 0.00 72 SER A CA 7
ATOM 8752 C C . SER A 1 72 ? 18.014 1.087 4.113 1.00 0.00 72 SER A C 7
ATOM 8753 O O . SER A 1 72 ? 17.142 1.822 3.652 1.00 0.00 72 SER A O 7
ATOM 8761 N N . ASN A 1 73 ? 19.092 0.722 3.426 1.00 0.00 73 ASN A N 7
ATOM 8762 C CA . ASN A 1 73 ? 19.316 1.178 2.058 1.00 0.00 73 ASN A CA 7
ATOM 8763 C C . ASN A 1 73 ? 18.920 0.099 1.054 1.00 0.00 73 ASN A C 7
ATOM 8764 O O . ASN A 1 73 ? 19.588 -0.094 0.039 1.00 0.00 73 ASN A O 7
ATOM 8775 N N . VAL A 1 74 ? 17.827 -0.600 1.345 1.00 0.00 74 VAL A N 7
ATOM 8776 C CA . VAL A 1 74 ? 17.340 -1.657 0.467 1.00 0.00 74 VAL A CA 7
ATOM 8777 C C . VAL A 1 74 ? 15.824 -1.594 0.319 1.00 0.00 74 VAL A C 7
ATOM 8778 O O . VAL A 1 74 ? 15.089 -1.395 1.286 1.00 0.00 74 VAL A O 7
ATOM 8791 N N . PRO A 1 75 ? 15.343 -1.766 -0.921 1.00 0.00 75 PRO A N 7
ATOM 8792 C CA . PRO A 1 75 ? 13.910 -1.734 -1.226 1.00 0.00 75 PRO A CA 7
ATOM 8793 C C . PRO A 1 75 ? 13.171 -2.944 -0.665 1.00 0.00 75 PRO A C 7
ATOM 8794 O O . PRO A 1 75 ? 13.607 -4.082 -0.834 1.00 0.00 75 PRO A O 7
ATOM 8805 N N . TRP A 1 76 ? 12.050 -2.690 0.001 1.00 0.00 76 TRP A N 7
ATOM 8806 C CA . TRP A 1 76 ? 11.250 -3.760 0.586 1.00 0.00 76 TRP A CA 7
ATOM 8807 C C . TRP A 1 76 ? 10.511 -4.540 -0.495 1.00 0.00 76 TRP A C 7
ATOM 8808 O O . TRP A 1 76 ? 9.797 -3.961 -1.314 1.00 0.00 76 TRP A O 7
ATOM 8829 N N . ALA A 1 77 ? 10.686 -5.858 -0.492 1.00 0.00 77 ALA A N 7
ATOM 8830 C CA . ALA A 1 77 ? 10.034 -6.717 -1.472 1.00 0.00 77 ALA A CA 7
ATOM 8831 C C . ALA A 1 77 ? 9.144 -7.751 -0.789 1.00 0.00 77 ALA A C 7
ATOM 8832 O O . ALA A 1 77 ? 9.623 -8.590 -0.026 1.00 0.00 77 ALA A O 7
ATOM 8839 N N . PHE A 1 78 ? 7.847 -7.684 -1.068 1.00 0.00 78 PHE A N 7
ATOM 8840 C CA . PHE A 1 78 ? 6.889 -8.614 -0.479 1.00 0.00 78 PHE A CA 7
ATOM 8841 C C . PHE A 1 78 ? 7.469 -10.024 -0.416 1.00 0.00 78 PHE A C 7
ATOM 8842 O O . PHE A 1 78 ? 8.085 -10.496 -1.371 1.00 0.00 78 PHE A O 7
ATOM 8859 N N . MET A 1 79 ? 7.266 -10.691 0.715 1.00 0.00 79 MET A N 7
ATOM 8860 C CA . MET A 1 79 ? 7.767 -12.047 0.903 1.00 0.00 79 MET A CA 7
ATOM 8861 C C . MET A 1 79 ? 6.659 -13.072 0.683 1.00 0.00 79 MET A C 7
ATOM 8862 O O . MET A 1 79 ? 5.496 -12.816 0.994 1.00 0.00 79 MET A O 7
ATOM 8876 N N . GLN A 1 80 ? 7.028 -14.230 0.145 1.00 0.00 80 GLN A N 7
ATOM 8877 C CA . GLN A 1 80 ? 6.063 -15.291 -0.117 1.00 0.00 80 GLN A CA 7
ATOM 8878 C C . GLN A 1 80 ? 4.929 -15.260 0.902 1.00 0.00 80 GLN A C 7
ATOM 8879 O O . GLN A 1 80 ? 3.762 -15.437 0.553 1.00 0.00 80 GLN A O 7
ATOM 8893 N N . GLY A 1 81 ? 5.279 -15.033 2.164 1.00 0.00 81 GLY A N 7
ATOM 8894 C CA . GLY A 1 81 ? 4.279 -14.983 3.215 1.00 0.00 81 GLY A CA 7
ATOM 8895 C C . GLY A 1 81 ? 3.118 -14.072 2.867 1.00 0.00 81 GLY A C 7
ATOM 8896 O O . GLY A 1 81 ? 2.020 -14.542 2.572 1.00 0.00 81 GLY A O 7
ATOM 8900 N N . GLU A 1 82 ? 3.362 -12.766 2.902 1.00 0.00 82 GLU A N 7
ATOM 8901 C CA . GLU A 1 82 ? 2.326 -11.787 2.590 1.00 0.00 82 GLU A CA 7
ATOM 8902 C C . GLU A 1 82 ? 1.839 -11.950 1.153 1.00 0.00 82 GLU A C 7
ATOM 8903 O O . GLU A 1 82 ? 0.636 -11.936 0.889 1.00 0.00 82 GLU A O 7
ATOM 8915 N N . ILE A 1 83 ? 2.781 -12.104 0.229 1.00 0.00 83 ILE A N 7
ATOM 8916 C CA . ILE A 1 83 ? 2.449 -12.270 -1.180 1.00 0.00 83 ILE A CA 7
ATOM 8917 C C . ILE A 1 83 ? 1.186 -13.108 -1.352 1.00 0.00 83 ILE A C 7
ATOM 8918 O O . ILE A 1 83 ? 0.380 -12.858 -2.248 1.00 0.00 83 ILE A O 7
ATOM 8934 N N . ALA A 1 84 ? 1.020 -14.102 -0.486 1.00 0.00 84 ALA A N 7
ATOM 8935 C CA . ALA A 1 84 ? -0.147 -14.974 -0.539 1.00 0.00 84 ALA A CA 7
ATOM 8936 C C . ALA A 1 84 ? -1.264 -14.453 0.358 1.00 0.00 84 ALA A C 7
ATOM 8937 O O . ALA A 1 84 ? -2.439 -14.490 -0.009 1.00 0.00 84 ALA A O 7
ATOM 8944 N N . THR A 1 85 ? -0.890 -13.966 1.538 1.00 0.00 85 THR A N 7
ATOM 8945 C CA . THR A 1 85 ? -1.861 -13.439 2.489 1.00 0.00 85 THR A CA 7
ATOM 8946 C C . THR A 1 85 ? -2.755 -12.390 1.838 1.00 0.00 85 THR A C 7
ATOM 8947 O O . THR A 1 85 ? -3.974 -12.404 2.014 1.00 0.00 85 THR A O 7
ATOM 8958 N N . ILE A 1 86 ? -2.143 -11.484 1.084 1.00 0.00 86 ILE A N 7
ATOM 8959 C CA . ILE A 1 86 ? -2.886 -10.429 0.404 1.00 0.00 86 ILE A CA 7
ATOM 8960 C C . ILE A 1 86 ? -3.545 -10.952 -0.867 1.00 0.00 86 ILE A C 7
ATOM 8961 O O . ILE A 1 86 ? -4.752 -10.803 -1.060 1.00 0.00 86 ILE A O 7
ATOM 8977 N N . LEU A 1 87 ? -2.745 -11.567 -1.732 1.00 0.00 87 LEU A N 7
ATOM 8978 C CA . LEU A 1 87 ? -3.250 -12.115 -2.986 1.00 0.00 87 LEU A CA 7
ATOM 8979 C C . LEU A 1 87 ? -4.622 -12.751 -2.788 1.00 0.00 87 LEU A C 7
ATOM 8980 O O . LEU A 1 87 ? -5.590 -12.385 -3.455 1.00 0.00 87 LEU A O 7
ATOM 8996 N N . SER A 1 88 ? -4.699 -13.705 -1.865 1.00 0.00 88 SER A N 7
ATOM 8997 C CA . SER A 1 88 ? -5.952 -14.394 -1.580 1.00 0.00 88 SER A CA 7
ATOM 8998 C C . SER A 1 88 ? -6.744 -13.658 -0.504 1.00 0.00 88 SER A C 7
ATOM 8999 O O . SER A 1 88 ? -7.841 -13.160 -0.755 1.00 0.00 88 SER A O 7
ATOM 9007 N N . GLY A 1 89 ? -6.179 -13.593 0.698 1.00 0.00 89 GLY A N 7
ATOM 9008 C CA . GLY A 1 89 ? -6.845 -12.917 1.796 1.00 0.00 89 GLY A CA 7
ATOM 9009 C C . GLY A 1 89 ? -7.852 -13.805 2.499 1.00 0.00 89 GLY A C 7
ATOM 9010 O O . GLY A 1 89 ? -9.056 -13.548 2.484 1.00 0.00 89 GLY A O 7
ATOM 9014 N N . PRO A 1 90 ? -7.358 -14.880 3.132 1.00 0.00 90 PRO A N 7
ATOM 9015 C CA . PRO A 1 90 ? -8.206 -15.832 3.855 1.00 0.00 90 PRO A CA 7
ATOM 9016 C C . PRO A 1 90 ? -8.796 -15.232 5.127 1.00 0.00 90 PRO A C 7
ATOM 9017 O O . PRO A 1 90 ? -9.492 -15.913 5.880 1.00 0.00 90 PRO A O 7
ATOM 9028 N N . SER A 1 91 ? -8.515 -13.954 5.359 1.00 0.00 91 SER A N 7
ATOM 9029 C CA . SER A 1 91 ? -9.016 -13.264 6.542 1.00 0.00 91 SER A CA 7
ATOM 9030 C C . SER A 1 91 ? -10.483 -12.883 6.368 1.00 0.00 91 SER A C 7
ATOM 9031 O O . SER A 1 91 ? -10.803 -11.871 5.745 1.00 0.00 91 SER A O 7
ATOM 9039 N N . SER A 1 92 ? -11.371 -13.702 6.924 1.00 0.00 92 SER A N 7
ATOM 9040 C CA . SER A 1 92 ? -12.804 -13.454 6.828 1.00 0.00 92 SER A CA 7
ATOM 9041 C C . SER A 1 92 ? -13.255 -12.455 7.890 1.00 0.00 92 SER A C 7
ATOM 9042 O O . SER A 1 92 ? -13.050 -12.667 9.084 1.00 0.00 92 SER A O 7
ATOM 9050 N N . GLY A 1 93 ? -13.872 -11.365 7.444 1.00 0.00 93 GLY A N 7
ATOM 9051 C CA . GLY A 1 93 ? -14.343 -10.349 8.367 1.00 0.00 93 GLY A CA 7
ATOM 9052 C C . GLY A 1 93 ? -15.296 -9.368 7.713 1.00 0.00 93 GLY A C 7
ATOM 9053 O O . GLY A 1 93 ? -15.489 -9.439 6.500 1.00 0.00 93 GLY A O 7
ATOM 9059 N N . GLY A 1 1 ? -5.085 -13.937 -16.234 1.00 0.00 1 GLY A N 8
ATOM 9060 C CA . GLY A 1 1 ? -5.704 -12.625 -16.260 1.00 0.00 1 GLY A CA 8
ATOM 9061 C C . GLY A 1 1 ? -4.767 -11.533 -15.784 1.00 0.00 1 GLY A C 8
ATOM 9062 O O . GLY A 1 1 ? -4.847 -11.093 -14.637 1.00 0.00 1 GLY A O 8
ATOM 9066 N N . SER A 1 2 ? -3.875 -11.094 -16.666 1.00 0.00 2 SER A N 8
ATOM 9067 C CA . SER A 1 2 ? -2.915 -10.050 -16.328 1.00 0.00 2 SER A CA 8
ATOM 9068 C C . SER A 1 2 ? -3.629 -8.748 -15.980 1.00 0.00 2 SER A C 8
ATOM 9069 O O . SER A 1 2 ? -3.280 -8.076 -15.009 1.00 0.00 2 SER A O 8
ATOM 9077 N N . SER A 1 3 ? -4.632 -8.397 -16.779 1.00 0.00 3 SER A N 8
ATOM 9078 C CA . SER A 1 3 ? -5.393 -7.174 -16.559 1.00 0.00 3 SER A CA 8
ATOM 9079 C C . SER A 1 3 ? -6.247 -7.284 -15.299 1.00 0.00 3 SER A C 8
ATOM 9080 O O . SER A 1 3 ? -6.260 -6.382 -14.463 1.00 0.00 3 SER A O 8
ATOM 9088 N N . GLY A 1 4 ? -6.959 -8.400 -15.170 1.00 0.00 4 GLY A N 8
ATOM 9089 C CA . GLY A 1 4 ? -7.806 -8.609 -14.010 1.00 0.00 4 GLY A CA 8
ATOM 9090 C C . GLY A 1 4 ? -8.933 -7.600 -13.925 1.00 0.00 4 GLY A C 8
ATOM 9091 O O . GLY A 1 4 ? -8.756 -6.431 -14.270 1.00 0.00 4 GLY A O 8
ATOM 9095 N N . SER A 1 5 ? -10.096 -8.051 -13.466 1.00 0.00 5 SER A N 8
ATOM 9096 C CA . SER A 1 5 ? -11.259 -7.180 -13.343 1.00 0.00 5 SER A CA 8
ATOM 9097 C C . SER A 1 5 ? -11.080 -6.195 -12.191 1.00 0.00 5 SER A C 8
ATOM 9098 O O . SER A 1 5 ? -10.875 -6.594 -11.045 1.00 0.00 5 SER A O 8
ATOM 9106 N N . SER A 1 6 ? -11.158 -4.906 -12.506 1.00 0.00 6 SER A N 8
ATOM 9107 C CA . SER A 1 6 ? -11.001 -3.863 -11.499 1.00 0.00 6 SER A CA 8
ATOM 9108 C C . SER A 1 6 ? -12.333 -3.177 -11.215 1.00 0.00 6 SER A C 8
ATOM 9109 O O . SER A 1 6 ? -13.124 -2.929 -12.125 1.00 0.00 6 SER A O 8
ATOM 9117 N N . GLY A 1 7 ? -12.576 -2.872 -9.944 1.00 0.00 7 GLY A N 8
ATOM 9118 C CA . GLY A 1 7 ? -13.813 -2.217 -9.561 1.00 0.00 7 GLY A CA 8
ATOM 9119 C C . GLY A 1 7 ? -13.617 -1.216 -8.440 1.00 0.00 7 GLY A C 8
ATOM 9120 O O . GLY A 1 7 ? -12.632 -1.282 -7.705 1.00 0.00 7 GLY A O 8
ATOM 9124 N N . SER A 1 8 ? -14.556 -0.285 -8.309 1.00 0.00 8 SER A N 8
ATOM 9125 C CA . SER A 1 8 ? -14.479 0.739 -7.273 1.00 0.00 8 SER A CA 8
ATOM 9126 C C . SER A 1 8 ? -15.874 1.154 -6.815 1.00 0.00 8 SER A C 8
ATOM 9127 O O . SER A 1 8 ? -16.760 1.440 -7.620 1.00 0.00 8 SER A O 8
ATOM 9135 N N . PRO A 1 9 ? -16.074 1.188 -5.489 1.00 0.00 9 PRO A N 8
ATOM 9136 C CA . PRO A 1 9 ? -17.358 1.567 -4.892 1.00 0.00 9 PRO A CA 8
ATOM 9137 C C . PRO A 1 9 ? -17.668 3.049 -5.075 1.00 0.00 9 PRO A C 8
ATOM 9138 O O . PRO A 1 9 ? -16.912 3.775 -5.720 1.00 0.00 9 PRO A O 8
ATOM 9149 N N . MET A 1 10 ? -18.784 3.490 -4.505 1.00 0.00 10 MET A N 8
ATOM 9150 C CA . MET A 1 10 ? -19.192 4.887 -4.605 1.00 0.00 10 MET A CA 8
ATOM 9151 C C . MET A 1 10 ? -18.118 5.809 -4.039 1.00 0.00 10 MET A C 8
ATOM 9152 O O . MET A 1 10 ? -17.439 5.466 -3.071 1.00 0.00 10 MET A O 8
ATOM 9166 N N . ALA A 1 11 ? -17.968 6.981 -4.649 1.00 0.00 11 ALA A N 8
ATOM 9167 C CA . ALA A 1 11 ? -16.977 7.952 -4.204 1.00 0.00 11 ALA A CA 8
ATOM 9168 C C . ALA A 1 11 ? -17.134 8.255 -2.717 1.00 0.00 11 ALA A C 8
ATOM 9169 O O . ALA A 1 11 ? -18.231 8.164 -2.168 1.00 0.00 11 ALA A O 8
ATOM 9176 N N . ASN A 1 12 ? -16.029 8.614 -2.072 1.00 0.00 12 ASN A N 8
ATOM 9177 C CA . ASN A 1 12 ? -16.044 8.928 -0.648 1.00 0.00 12 ASN A CA 8
ATOM 9178 C C . ASN A 1 12 ? -14.715 9.538 -0.211 1.00 0.00 12 ASN A C 8
ATOM 9179 O O . ASN A 1 12 ? -13.717 9.454 -0.927 1.00 0.00 12 ASN A O 8
ATOM 9190 N N . SER A 1 13 ? -14.710 10.151 0.968 1.00 0.00 13 SER A N 8
ATOM 9191 C CA . SER A 1 13 ? -13.505 10.777 1.499 1.00 0.00 13 SER A CA 8
ATOM 9192 C C . SER A 1 13 ? -13.375 10.521 2.997 1.00 0.00 13 SER A C 8
ATOM 9193 O O . SER A 1 13 ? -14.350 10.186 3.669 1.00 0.00 13 SER A O 8
ATOM 9201 N N . GLY A 1 14 ? -12.161 10.681 3.515 1.00 0.00 14 GLY A N 8
ATOM 9202 C CA . GLY A 1 14 ? -11.923 10.463 4.930 1.00 0.00 14 GLY A CA 8
ATOM 9203 C C . GLY A 1 14 ? -10.455 10.263 5.248 1.00 0.00 14 GLY A C 8
ATOM 9204 O O . GLY A 1 14 ? -9.606 10.212 4.357 1.00 0.00 14 GLY A O 8
ATOM 9208 N N . PRO A 1 15 ? -10.136 10.147 6.546 1.00 0.00 15 PRO A N 8
ATOM 9209 C CA . PRO A 1 15 ? -8.759 9.950 7.008 1.00 0.00 15 PRO A CA 8
ATOM 9210 C C . PRO A 1 15 ? -8.219 8.570 6.651 1.00 0.00 15 PRO A C 8
ATOM 9211 O O . PRO A 1 15 ? -8.976 7.605 6.539 1.00 0.00 15 PRO A O 8
ATOM 9222 N N . LEU A 1 16 ? -6.905 8.482 6.474 1.00 0.00 16 LEU A N 8
ATOM 9223 C CA . LEU A 1 16 ? -6.263 7.218 6.130 1.00 0.00 16 LEU A CA 8
ATOM 9224 C C . LEU A 1 16 ? -6.823 6.659 4.826 1.00 0.00 16 LEU A C 8
ATOM 9225 O O . LEU A 1 16 ? -7.081 5.461 4.713 1.00 0.00 16 LEU A O 8
ATOM 9241 N N . CYS A 1 17 ? -7.006 7.535 3.844 1.00 0.00 17 CYS A N 8
ATOM 9242 C CA . CYS A 1 17 ? -7.534 7.129 2.546 1.00 0.00 17 CYS A CA 8
ATOM 9243 C C . CYS A 1 17 ? -6.428 6.563 1.662 1.00 0.00 17 CYS A C 8
ATOM 9244 O O . CYS A 1 17 ? -5.278 6.997 1.734 1.00 0.00 17 CYS A O 8
ATOM 9252 N N . CYS A 1 18 ? -6.784 5.590 0.830 1.00 0.00 18 CYS A N 8
ATOM 9253 C CA . CYS A 1 18 ? -5.822 4.962 -0.068 1.00 0.00 18 CYS A CA 8
ATOM 9254 C C . CYS A 1 18 ? -5.277 5.971 -1.075 1.00 0.00 18 CYS A C 8
ATOM 9255 O O . CYS A 1 18 ? -5.923 6.976 -1.375 1.00 0.00 18 CYS A O 8
ATOM 9262 N N . THR A 1 19 ? -4.085 5.696 -1.594 1.00 0.00 19 THR A N 8
ATOM 9263 C CA . THR A 1 19 ? -3.453 6.579 -2.566 1.00 0.00 19 THR A CA 8
ATOM 9264 C C . THR A 1 19 ? -3.928 6.268 -3.981 1.00 0.00 19 THR A C 8
ATOM 9265 O O . THR A 1 19 ? -4.132 7.174 -4.789 1.00 0.00 19 THR A O 8
ATOM 9276 N N . ILE A 1 20 ? -4.102 4.984 -4.273 1.00 0.00 20 ILE A N 8
ATOM 9277 C CA . ILE A 1 20 ? -4.555 4.556 -5.591 1.00 0.00 20 ILE A CA 8
ATOM 9278 C C . ILE A 1 20 ? -6.064 4.724 -5.735 1.00 0.00 20 ILE A C 8
ATOM 9279 O O . ILE A 1 20 ? -6.550 5.216 -6.754 1.00 0.00 20 ILE A O 8
ATOM 9295 N N . CYS A 1 21 ? -6.800 4.315 -4.707 1.00 0.00 21 CYS A N 8
ATOM 9296 C CA . CYS A 1 21 ? -8.254 4.421 -4.717 1.00 0.00 21 CYS A CA 8
ATOM 9297 C C . CYS A 1 21 ? -8.698 5.834 -4.351 1.00 0.00 21 CYS A C 8
ATOM 9298 O O . CYS A 1 21 ? -9.476 6.459 -5.073 1.00 0.00 21 CYS A O 8
ATOM 9305 N N . HIS A 1 22 ? -8.199 6.332 -3.224 1.00 0.00 22 HIS A N 8
ATOM 9306 C CA . HIS A 1 22 ? -8.544 7.671 -2.761 1.00 0.00 22 HIS A CA 8
ATOM 9307 C C . HIS A 1 22 ? -9.988 7.721 -2.270 1.00 0.00 22 HIS A C 8
ATOM 9308 O O . HIS A 1 22 ? -10.701 8.695 -2.510 1.00 0.00 22 HIS A O 8
ATOM 9322 N N . GLU A 1 23 ? -10.411 6.665 -1.582 1.00 0.00 23 GLU A N 8
ATOM 9323 C CA . GLU A 1 23 ? -11.770 6.590 -1.059 1.00 0.00 23 GLU A CA 8
ATOM 9324 C C . GLU A 1 23 ? -11.761 6.349 0.448 1.00 0.00 23 GLU A C 8
ATOM 9325 O O . GLU A 1 23 ? -12.187 7.202 1.226 1.00 0.00 23 GLU A O 8
ATOM 9337 N N . ARG A 1 24 ? -11.273 5.181 0.851 1.00 0.00 24 ARG A N 8
ATOM 9338 C CA . ARG A 1 24 ? -11.210 4.826 2.264 1.00 0.00 24 ARG A CA 8
ATOM 9339 C C . ARG A 1 24 ? -10.492 3.493 2.458 1.00 0.00 24 ARG A C 8
ATOM 9340 O O . ARG A 1 24 ? -10.598 2.592 1.625 1.00 0.00 24 ARG A O 8
ATOM 9361 N N . LEU A 1 25 ? -9.762 3.375 3.562 1.00 0.00 25 LEU A N 8
ATOM 9362 C CA . LEU A 1 25 ? -9.027 2.153 3.866 1.00 0.00 25 LEU A CA 8
ATOM 9363 C C . LEU A 1 25 ? -9.757 1.325 4.918 1.00 0.00 25 LEU A C 8
ATOM 9364 O O . LEU A 1 25 ? -9.917 1.757 6.059 1.00 0.00 25 LEU A O 8
ATOM 9380 N N . GLU A 1 26 ? -10.196 0.133 4.526 1.00 0.00 26 GLU A N 8
ATOM 9381 C CA . GLU A 1 26 ? -10.908 -0.755 5.437 1.00 0.00 26 GLU A CA 8
ATOM 9382 C C . GLU A 1 26 ? -10.353 -0.641 6.853 1.00 0.00 26 GLU A C 8
ATOM 9383 O O . GLU A 1 26 ? -11.092 -0.372 7.801 1.00 0.00 26 GLU A O 8
ATOM 9395 N N . ASP A 1 27 ? -9.048 -0.846 6.990 1.00 0.00 27 ASP A N 8
ATOM 9396 C CA . ASP A 1 27 ? -8.393 -0.766 8.290 1.00 0.00 27 ASP A CA 8
ATOM 9397 C C . ASP A 1 27 ? -6.880 -0.897 8.146 1.00 0.00 27 ASP A C 8
ATOM 9398 O O . ASP A 1 27 ? -6.373 -1.220 7.071 1.00 0.00 27 ASP A O 8
ATOM 9407 N N . THR A 1 28 ? -6.162 -0.643 9.235 1.00 0.00 28 THR A N 8
ATOM 9408 C CA . THR A 1 28 ? -4.707 -0.730 9.230 1.00 0.00 28 THR A CA 8
ATOM 9409 C C . THR A 1 28 ? -4.226 -1.829 8.289 1.00 0.00 28 THR A C 8
ATOM 9410 O O . THR A 1 28 ? -3.174 -1.706 7.661 1.00 0.00 28 THR A O 8
ATOM 9421 N N . HIS A 1 29 ? -5.003 -2.904 8.196 1.00 0.00 29 HIS A N 8
ATOM 9422 C CA . HIS A 1 29 ? -4.656 -4.025 7.330 1.00 0.00 29 HIS A CA 8
ATOM 9423 C C . HIS A 1 29 ? -3.957 -3.538 6.064 1.00 0.00 29 HIS A C 8
ATOM 9424 O O . HIS A 1 29 ? -2.980 -4.135 5.612 1.00 0.00 29 HIS A O 8
ATOM 9438 N N . PHE A 1 30 ? -4.466 -2.450 5.495 1.00 0.00 30 PHE A N 8
ATOM 9439 C CA . PHE A 1 30 ? -3.892 -1.883 4.280 1.00 0.00 30 PHE A CA 8
ATOM 9440 C C . PHE A 1 30 ? -2.370 -1.825 4.373 1.00 0.00 30 PHE A C 8
ATOM 9441 O O . PHE A 1 30 ? -1.807 -1.728 5.463 1.00 0.00 30 PHE A O 8
ATOM 9458 N N . VAL A 1 31 ? -1.710 -1.885 3.221 1.00 0.00 31 VAL A N 8
ATOM 9459 C CA . VAL A 1 31 ? -0.254 -1.839 3.171 1.00 0.00 31 VAL A CA 8
ATOM 9460 C C . VAL A 1 31 ? 0.253 -0.403 3.241 1.00 0.00 31 VAL A C 8
ATOM 9461 O O . VAL A 1 31 ? 0.035 0.388 2.324 1.00 0.00 31 VAL A O 8
ATOM 9474 N N . GLN A 1 32 ? 0.932 -0.074 4.335 1.00 0.00 32 GLN A N 8
ATOM 9475 C CA . GLN A 1 32 ? 1.470 1.268 4.525 1.00 0.00 32 GLN A CA 8
ATOM 9476 C C . GLN A 1 32 ? 2.982 1.281 4.327 1.00 0.00 32 GLN A C 8
ATOM 9477 O O . GLN A 1 32 ? 3.716 0.574 5.019 1.00 0.00 32 GLN A O 8
ATOM 9491 N N . CYS A 1 33 ? 3.443 2.089 3.378 1.00 0.00 33 CYS A N 8
ATOM 9492 C CA . CYS A 1 33 ? 4.868 2.194 3.088 1.00 0.00 33 CYS A CA 8
ATOM 9493 C C . CYS A 1 33 ? 5.651 2.579 4.340 1.00 0.00 33 CYS A C 8
ATOM 9494 O O . CYS A 1 33 ? 5.395 3.603 4.973 1.00 0.00 33 CYS A O 8
ATOM 9501 N N . PRO A 1 34 ? 6.630 1.738 4.706 1.00 0.00 34 PRO A N 8
ATOM 9502 C CA . PRO A 1 34 ? 7.472 1.969 5.884 1.00 0.00 34 PRO A CA 8
ATOM 9503 C C . PRO A 1 34 ? 8.420 3.149 5.697 1.00 0.00 34 PRO A C 8
ATOM 9504 O O . PRO A 1 34 ? 9.083 3.580 6.640 1.00 0.00 34 PRO A O 8
ATOM 9515 N N . SER A 1 35 ? 8.480 3.666 4.474 1.00 0.00 35 SER A N 8
ATOM 9516 C CA . SER A 1 35 ? 9.350 4.794 4.162 1.00 0.00 35 SER A CA 8
ATOM 9517 C C . SER A 1 35 ? 8.531 6.047 3.869 1.00 0.00 35 SER A C 8
ATOM 9518 O O . SER A 1 35 ? 8.941 7.161 4.196 1.00 0.00 35 SER A O 8
ATOM 9526 N N . VAL A 1 36 ? 7.370 5.856 3.251 1.00 0.00 36 VAL A N 8
ATOM 9527 C CA . VAL A 1 36 ? 6.491 6.970 2.914 1.00 0.00 36 VAL A CA 8
ATOM 9528 C C . VAL A 1 36 ? 5.178 6.886 3.684 1.00 0.00 36 VAL A C 8
ATOM 9529 O O . VAL A 1 36 ? 4.431 5.913 3.582 1.00 0.00 36 VAL A O 8
ATOM 9542 N N . PRO A 1 37 ? 4.888 7.931 4.474 1.00 0.00 37 PRO A N 8
ATOM 9543 C CA . PRO A 1 37 ? 3.664 8.000 5.277 1.00 0.00 37 PRO A CA 8
ATOM 9544 C C . PRO A 1 37 ? 2.417 8.179 4.418 1.00 0.00 37 PRO A C 8
ATOM 9545 O O . PRO A 1 37 ? 1.343 7.680 4.755 1.00 0.00 37 PRO A O 8
ATOM 9556 N N . SER A 1 38 ? 2.566 8.892 3.306 1.00 0.00 38 SER A N 8
ATOM 9557 C CA . SER A 1 38 ? 1.451 9.139 2.400 1.00 0.00 38 SER A CA 8
ATOM 9558 C C . SER A 1 38 ? 1.030 7.854 1.694 1.00 0.00 38 SER A C 8
ATOM 9559 O O . SER A 1 38 ? -0.159 7.553 1.585 1.00 0.00 38 SER A O 8
ATOM 9567 N N . HIS A 1 39 ? 2.014 7.099 1.217 1.00 0.00 39 HIS A N 8
ATOM 9568 C CA . HIS A 1 39 ? 1.748 5.845 0.521 1.00 0.00 39 HIS A CA 8
ATOM 9569 C C . HIS A 1 39 ? 0.837 4.946 1.352 1.00 0.00 39 HIS A C 8
ATOM 9570 O O . HIS A 1 39 ? 1.230 4.451 2.408 1.00 0.00 39 HIS A O 8
ATOM 9584 N N . LYS A 1 40 ? -0.383 4.739 0.868 1.00 0.00 40 LYS A N 8
ATOM 9585 C CA . LYS A 1 40 ? -1.351 3.900 1.564 1.00 0.00 40 LYS A CA 8
ATOM 9586 C C . LYS A 1 40 ? -2.050 2.954 0.592 1.00 0.00 40 LYS A C 8
ATOM 9587 O O . LYS A 1 40 ? -3.164 3.222 0.142 1.00 0.00 40 LYS A O 8
ATOM 9606 N N . PHE A 1 41 ? -1.389 1.846 0.274 1.00 0.00 41 PHE A N 8
ATOM 9607 C CA . PHE A 1 41 ? -1.947 0.860 -0.644 1.00 0.00 41 PHE A CA 8
ATOM 9608 C C . PHE A 1 41 ? -2.628 -0.271 0.121 1.00 0.00 41 PHE A C 8
ATOM 9609 O O . PHE A 1 41 ? -2.009 -0.931 0.957 1.00 0.00 41 PHE A O 8
ATOM 9626 N N . CYS A 1 42 ? -3.905 -0.490 -0.171 1.00 0.00 42 CYS A N 8
ATOM 9627 C CA . CYS A 1 42 ? -4.672 -1.540 0.489 1.00 0.00 42 CYS A CA 8
ATOM 9628 C C . CYS A 1 42 ? -4.377 -2.902 -0.134 1.00 0.00 42 CYS A C 8
ATOM 9629 O O . CYS A 1 42 ? -3.517 -3.025 -1.006 1.00 0.00 42 CYS A O 8
ATOM 9636 N N . PHE A 1 43 ? -5.098 -3.922 0.319 1.00 0.00 43 PHE A N 8
ATOM 9637 C CA . PHE A 1 43 ? -4.914 -5.275 -0.192 1.00 0.00 43 PHE A CA 8
ATOM 9638 C C . PHE A 1 43 ? -5.122 -5.318 -1.703 1.00 0.00 43 PHE A C 8
ATOM 9639 O O . PHE A 1 43 ? -4.268 -5.781 -2.460 1.00 0.00 43 PHE A O 8
ATOM 9656 N N . PRO A 1 44 ? -6.285 -4.825 -2.154 1.00 0.00 44 PRO A N 8
ATOM 9657 C CA . PRO A 1 44 ? -6.634 -4.796 -3.578 1.00 0.00 44 PRO A CA 8
ATOM 9658 C C . PRO A 1 44 ? -5.793 -3.793 -4.360 1.00 0.00 44 PRO A C 8
ATOM 9659 O O . PRO A 1 44 ? -6.179 -3.356 -5.445 1.00 0.00 44 PRO A O 8
ATOM 9670 N N . CYS A 1 45 ? -4.642 -3.431 -3.803 1.00 0.00 45 CYS A N 8
ATOM 9671 C CA . CYS A 1 45 ? -3.746 -2.479 -4.448 1.00 0.00 45 CYS A CA 8
ATOM 9672 C C . CYS A 1 45 ? -2.325 -3.033 -4.521 1.00 0.00 45 CYS A C 8
ATOM 9673 O O . CYS A 1 45 ? -1.569 -2.712 -5.437 1.00 0.00 45 CYS A O 8
ATOM 9680 N N . SER A 1 46 ? -1.971 -3.866 -3.548 1.00 0.00 46 SER A N 8
ATOM 9681 C CA . SER A 1 46 ? -0.641 -4.462 -3.499 1.00 0.00 46 SER A CA 8
ATOM 9682 C C . SER A 1 46 ? -0.554 -5.674 -4.422 1.00 0.00 46 SER A C 8
ATOM 9683 O O . SER A 1 46 ? 0.437 -5.860 -5.128 1.00 0.00 46 SER A O 8
ATOM 9691 N N . ARG A 1 47 ? -1.598 -6.495 -4.409 1.00 0.00 47 ARG A N 8
ATOM 9692 C CA . ARG A 1 47 ? -1.641 -7.690 -5.243 1.00 0.00 47 ARG A CA 8
ATOM 9693 C C . ARG A 1 47 ? -1.326 -7.350 -6.697 1.00 0.00 47 ARG A C 8
ATOM 9694 O O . ARG A 1 47 ? -0.346 -7.837 -7.260 1.00 0.00 47 ARG A O 8
ATOM 9715 N N . GLU A 1 48 ? -2.164 -6.511 -7.298 1.00 0.00 48 GLU A N 8
ATOM 9716 C CA . GLU A 1 48 ? -1.975 -6.107 -8.687 1.00 0.00 48 GLU A CA 8
ATOM 9717 C C . GLU A 1 48 ? -0.515 -5.752 -8.956 1.00 0.00 48 GLU A C 8
ATOM 9718 O O . GLU A 1 48 ? -0.051 -5.811 -10.095 1.00 0.00 48 GLU A O 8
ATOM 9730 N N . SER A 1 49 ? 0.202 -5.383 -7.900 1.00 0.00 49 SER A N 8
ATOM 9731 C CA . SER A 1 49 ? 1.608 -5.014 -8.022 1.00 0.00 49 SER A CA 8
ATOM 9732 C C . SER A 1 49 ? 2.506 -6.237 -7.865 1.00 0.00 49 SER A C 8
ATOM 9733 O O . SER A 1 49 ? 3.548 -6.342 -8.513 1.00 0.00 49 SER A O 8
ATOM 9741 N N . ILE A 1 50 ? 2.095 -7.158 -7.001 1.00 0.00 50 ILE A N 8
ATOM 9742 C CA . ILE A 1 50 ? 2.861 -8.374 -6.759 1.00 0.00 50 ILE A CA 8
ATOM 9743 C C . ILE A 1 50 ? 2.887 -9.263 -7.997 1.00 0.00 50 ILE A C 8
ATOM 9744 O O . ILE A 1 50 ? 3.863 -9.970 -8.249 1.00 0.00 50 ILE A O 8
ATOM 9760 N N . LYS A 1 51 ? 1.807 -9.222 -8.771 1.00 0.00 51 LYS A N 8
ATOM 9761 C CA . LYS A 1 51 ? 1.705 -10.021 -9.986 1.00 0.00 51 LYS A CA 8
ATOM 9762 C C . LYS A 1 51 ? 2.391 -9.322 -11.156 1.00 0.00 51 LYS A C 8
ATOM 9763 O O . LYS A 1 51 ? 3.134 -9.945 -11.914 1.00 0.00 51 LYS A O 8
ATOM 9782 N N . ALA A 1 52 ? 2.137 -8.025 -11.296 1.00 0.00 52 ALA A N 8
ATOM 9783 C CA . ALA A 1 52 ? 2.733 -7.242 -12.371 1.00 0.00 52 ALA A CA 8
ATOM 9784 C C . ALA A 1 52 ? 4.255 -7.240 -12.270 1.00 0.00 52 ALA A C 8
ATOM 9785 O O . ALA A 1 52 ? 4.950 -7.529 -13.243 1.00 0.00 52 ALA A O 8
ATOM 9792 N N . GLN A 1 53 ? 4.765 -6.912 -11.087 1.00 0.00 53 GLN A N 8
ATOM 9793 C CA . GLN A 1 53 ? 6.205 -6.871 -10.861 1.00 0.00 53 GLN A CA 8
ATOM 9794 C C . GLN A 1 53 ? 6.791 -8.279 -10.835 1.00 0.00 53 GLN A C 8
ATOM 9795 O O . GLN A 1 53 ? 7.689 -8.603 -11.612 1.00 0.00 53 GLN A O 8
ATOM 9809 N N . GLY A 1 54 ? 6.278 -9.112 -9.935 1.00 0.00 54 GLY A N 8
ATOM 9810 C CA . GLY A 1 54 ? 6.764 -10.475 -9.824 1.00 0.00 54 GLY A CA 8
ATOM 9811 C C . GLY A 1 54 ? 6.084 -11.244 -8.709 1.00 0.00 54 GLY A C 8
ATOM 9812 O O . GLY A 1 54 ? 6.508 -11.183 -7.555 1.00 0.00 54 GLY A O 8
ATOM 9816 N N . ALA A 1 55 ? 5.024 -11.968 -9.053 1.00 0.00 55 ALA A N 8
ATOM 9817 C CA . ALA A 1 55 ? 4.284 -12.753 -8.072 1.00 0.00 55 ALA A CA 8
ATOM 9818 C C . ALA A 1 55 ? 5.208 -13.702 -7.317 1.00 0.00 55 ALA A C 8
ATOM 9819 O O . ALA A 1 55 ? 5.094 -13.862 -6.102 1.00 0.00 55 ALA A O 8
ATOM 9826 N N . THR A 1 56 ? 6.124 -14.332 -8.046 1.00 0.00 56 THR A N 8
ATOM 9827 C CA . THR A 1 56 ? 7.067 -15.268 -7.446 1.00 0.00 56 THR A CA 8
ATOM 9828 C C . THR A 1 56 ? 8.355 -14.563 -7.036 1.00 0.00 56 THR A C 8
ATOM 9829 O O . THR A 1 56 ? 8.935 -14.865 -5.995 1.00 0.00 56 THR A O 8
ATOM 9840 N N . GLY A 1 57 ? 8.798 -13.620 -7.863 1.00 0.00 57 GLY A N 8
ATOM 9841 C CA . GLY A 1 57 ? 10.015 -12.887 -7.569 1.00 0.00 57 GLY A CA 8
ATOM 9842 C C . GLY A 1 57 ? 9.798 -11.791 -6.544 1.00 0.00 57 GLY A C 8
ATOM 9843 O O . GLY A 1 57 ? 8.936 -11.909 -5.674 1.00 0.00 57 GLY A O 8
ATOM 9847 N N . GLU A 1 58 ? 10.583 -10.723 -6.647 1.00 0.00 58 GLU A N 8
ATOM 9848 C CA . GLU A 1 58 ? 10.473 -9.603 -5.720 1.00 0.00 58 GLU A CA 8
ATOM 9849 C C . GLU A 1 58 ? 9.347 -8.660 -6.136 1.00 0.00 58 GLU A C 8
ATOM 9850 O O . GLU A 1 58 ? 8.773 -8.800 -7.216 1.00 0.00 58 GLU A O 8
ATOM 9862 N N . VAL A 1 59 ? 9.038 -7.699 -5.271 1.00 0.00 59 VAL A N 8
ATOM 9863 C CA . VAL A 1 59 ? 7.982 -6.733 -5.548 1.00 0.00 59 VAL A CA 8
ATOM 9864 C C . VAL A 1 59 ? 8.249 -5.410 -4.839 1.00 0.00 59 VAL A C 8
ATOM 9865 O O . VAL A 1 59 ? 8.110 -5.308 -3.620 1.00 0.00 59 VAL A O 8
ATOM 9878 N N . TYR A 1 60 ? 8.631 -4.398 -5.611 1.00 0.00 60 TYR A N 8
ATOM 9879 C CA . TYR A 1 60 ? 8.919 -3.081 -5.057 1.00 0.00 60 TYR A CA 8
ATOM 9880 C C . TYR A 1 60 ? 7.631 -2.306 -4.795 1.00 0.00 60 TYR A C 8
ATOM 9881 O O . TYR A 1 60 ? 6.543 -2.742 -5.172 1.00 0.00 60 TYR A O 8
ATOM 9899 N N . CYS A 1 61 ? 7.763 -1.153 -4.147 1.00 0.00 61 CYS A N 8
ATOM 9900 C CA . CYS A 1 61 ? 6.611 -0.316 -3.834 1.00 0.00 61 CYS A CA 8
ATOM 9901 C C . CYS A 1 61 ? 5.574 -0.376 -4.952 1.00 0.00 61 CYS A C 8
ATOM 9902 O O . CYS A 1 61 ? 5.895 -0.276 -6.136 1.00 0.00 61 CYS A O 8
ATOM 9909 N N . PRO A 1 62 ? 4.300 -0.544 -4.568 1.00 0.00 62 PRO A N 8
ATOM 9910 C CA . PRO A 1 62 ? 3.190 -0.621 -5.522 1.00 0.00 62 PRO A CA 8
ATOM 9911 C C . PRO A 1 62 ? 2.913 0.718 -6.198 1.00 0.00 62 PRO A C 8
ATOM 9912 O O . PRO A 1 62 ? 1.969 0.846 -6.978 1.00 0.00 62 PRO A O 8
ATOM 9923 N N . SER A 1 63 ? 3.741 1.712 -5.895 1.00 0.00 63 SER A N 8
ATOM 9924 C CA . SER A 1 63 ? 3.583 3.042 -6.471 1.00 0.00 63 SER A CA 8
ATOM 9925 C C . SER A 1 63 ? 4.505 3.226 -7.672 1.00 0.00 63 SER A C 8
ATOM 9926 O O . SER A 1 63 ? 4.211 4.001 -8.581 1.00 0.00 63 SER A O 8
ATOM 9934 N N . GLY A 1 64 ? 5.624 2.508 -7.668 1.00 0.00 64 GLY A N 8
ATOM 9935 C CA . GLY A 1 64 ? 6.573 2.606 -8.762 1.00 0.00 64 GLY A CA 8
ATOM 9936 C C . GLY A 1 64 ? 7.705 3.568 -8.462 1.00 0.00 64 GLY A C 8
ATOM 9937 O O . GLY A 1 64 ? 8.300 4.140 -9.375 1.00 0.00 64 GLY A O 8
ATOM 9941 N N . GLU A 1 65 ? 8.003 3.748 -7.179 1.00 0.00 65 GLU A N 8
ATOM 9942 C CA . GLU A 1 65 ? 9.070 4.650 -6.762 1.00 0.00 65 GLU A CA 8
ATOM 9943 C C . GLU A 1 65 ? 10.247 3.869 -6.184 1.00 0.00 65 GLU A C 8
ATOM 9944 O O . GLU A 1 65 ? 11.369 4.372 -6.119 1.00 0.00 65 GLU A O 8
ATOM 9956 N N . LYS A 1 66 ? 9.983 2.636 -5.765 1.00 0.00 66 LYS A N 8
ATOM 9957 C CA . LYS A 1 66 ? 11.018 1.784 -5.192 1.00 0.00 66 LYS A CA 8
ATOM 9958 C C . LYS A 1 66 ? 11.529 2.358 -3.874 1.00 0.00 66 LYS A C 8
ATOM 9959 O O . LYS A 1 66 ? 12.734 2.388 -3.623 1.00 0.00 66 LYS A O 8
ATOM 9978 N N . CYS A 1 67 ? 10.604 2.813 -3.035 1.00 0.00 67 CYS A N 8
ATOM 9979 C CA . CYS A 1 67 ? 10.960 3.385 -1.742 1.00 0.00 67 CYS A CA 8
ATOM 9980 C C . CYS A 1 67 ? 11.815 2.414 -0.934 1.00 0.00 67 CYS A C 8
ATOM 9981 O O . CYS A 1 67 ? 11.388 1.314 -0.584 1.00 0.00 67 CYS A O 8
ATOM 9988 N N . PRO A 1 68 ? 13.054 2.829 -0.629 1.00 0.00 68 PRO A N 8
ATOM 9989 C CA . PRO A 1 68 ? 13.995 2.012 0.142 1.00 0.00 68 PRO A CA 8
ATOM 9990 C C . PRO A 1 68 ? 13.579 1.869 1.601 1.00 0.00 68 PRO A C 8
ATOM 9991 O O . PRO A 1 68 ? 13.061 2.810 2.205 1.00 0.00 68 PRO A O 8
ATOM 10002 N N . LEU A 1 69 ? 13.807 0.688 2.164 1.00 0.00 69 LEU A N 8
ATOM 10003 C CA . LEU A 1 69 ? 13.456 0.421 3.554 1.00 0.00 69 LEU A CA 8
ATOM 10004 C C . LEU A 1 69 ? 13.902 1.566 4.458 1.00 0.00 69 LEU A C 8
ATOM 10005 O O . LEU A 1 69 ? 15.043 2.023 4.381 1.00 0.00 69 LEU A O 8
ATOM 10021 N N . VAL A 1 70 ? 12.996 2.025 5.315 1.00 0.00 70 VAL A N 8
ATOM 10022 C CA . VAL A 1 70 ? 13.297 3.115 6.236 1.00 0.00 70 VAL A CA 8
ATOM 10023 C C . VAL A 1 70 ? 14.590 2.847 6.999 1.00 0.00 70 VAL A C 8
ATOM 10024 O O . VAL A 1 70 ? 14.722 1.832 7.681 1.00 0.00 70 VAL A O 8
ATOM 10037 N N . GLY A 1 71 ? 15.542 3.767 6.880 1.00 0.00 71 GLY A N 8
ATOM 10038 C CA . GLY A 1 71 ? 16.813 3.613 7.564 1.00 0.00 71 GLY A CA 8
ATOM 10039 C C . GLY A 1 71 ? 17.783 2.737 6.796 1.00 0.00 71 GLY A C 8
ATOM 10040 O O . GLY A 1 71 ? 18.976 3.032 6.728 1.00 0.00 71 GLY A O 8
ATOM 10044 N N . SER A 1 72 ? 17.270 1.656 6.217 1.00 0.00 72 SER A N 8
ATOM 10045 C CA . SER A 1 72 ? 18.101 0.732 5.454 1.00 0.00 72 SER A CA 8
ATOM 10046 C C . SER A 1 72 ? 18.238 1.192 4.006 1.00 0.00 72 SER A C 8
ATOM 10047 O O . SER A 1 72 ? 17.611 2.166 3.591 1.00 0.00 72 SER A O 8
ATOM 10055 N N . ASN A 1 73 ? 19.063 0.484 3.242 1.00 0.00 73 ASN A N 8
ATOM 10056 C CA . ASN A 1 73 ? 19.284 0.819 1.840 1.00 0.00 73 ASN A CA 8
ATOM 10057 C C . ASN A 1 73 ? 18.806 -0.307 0.929 1.00 0.00 73 ASN A C 8
ATOM 10058 O O . ASN A 1 73 ? 19.432 -0.606 -0.088 1.00 0.00 73 ASN A O 8
ATOM 10069 N N . VAL A 1 74 ? 17.692 -0.930 1.301 1.00 0.00 74 VAL A N 8
ATOM 10070 C CA . VAL A 1 74 ? 17.128 -2.022 0.518 1.00 0.00 74 VAL A CA 8
ATOM 10071 C C . VAL A 1 74 ? 15.616 -1.881 0.386 1.00 0.00 74 VAL A C 8
ATOM 10072 O O . VAL A 1 74 ? 14.899 -1.676 1.366 1.00 0.00 74 VAL A O 8
ATOM 10085 N N . PRO A 1 75 ? 15.117 -1.994 -0.854 1.00 0.00 75 PRO A N 8
ATOM 10086 C CA . PRO A 1 75 ? 13.684 -1.883 -1.143 1.00 0.00 75 PRO A CA 8
ATOM 10087 C C . PRO A 1 75 ? 12.891 -3.072 -0.610 1.00 0.00 75 PRO A C 8
ATOM 10088 O O . PRO A 1 75 ? 13.164 -4.220 -0.963 1.00 0.00 75 PRO A O 8
ATOM 10099 N N . TRP A 1 76 ? 11.910 -2.790 0.239 1.00 0.00 76 TRP A N 8
ATOM 10100 C CA . TRP A 1 76 ? 11.078 -3.838 0.820 1.00 0.00 76 TRP A CA 8
ATOM 10101 C C . TRP A 1 76 ? 10.343 -4.614 -0.267 1.00 0.00 76 TRP A C 8
ATOM 10102 O O . TRP A 1 76 ? 9.465 -4.076 -0.941 1.00 0.00 76 TRP A O 8
ATOM 10123 N N . ALA A 1 77 ? 10.707 -5.882 -0.432 1.00 0.00 77 ALA A N 8
ATOM 10124 C CA . ALA A 1 77 ? 10.079 -6.732 -1.436 1.00 0.00 77 ALA A CA 8
ATOM 10125 C C . ALA A 1 77 ? 9.224 -7.812 -0.783 1.00 0.00 77 ALA A C 8
ATOM 10126 O O . ALA A 1 77 ? 9.715 -8.609 0.017 1.00 0.00 77 ALA A O 8
ATOM 10133 N N . PHE A 1 78 ? 7.941 -7.834 -1.129 1.00 0.00 78 PHE A N 8
ATOM 10134 C CA . PHE A 1 78 ? 7.016 -8.815 -0.575 1.00 0.00 78 PHE A CA 8
ATOM 10135 C C . PHE A 1 78 ? 7.628 -10.213 -0.597 1.00 0.00 78 PHE A C 8
ATOM 10136 O O . PHE A 1 78 ? 8.212 -10.630 -1.596 1.00 0.00 78 PHE A O 8
ATOM 10153 N N . MET A 1 79 ? 7.491 -10.929 0.514 1.00 0.00 79 MET A N 8
ATOM 10154 C CA . MET A 1 79 ? 8.031 -12.280 0.623 1.00 0.00 79 MET A CA 8
ATOM 10155 C C . MET A 1 79 ? 6.908 -13.311 0.673 1.00 0.00 79 MET A C 8
ATOM 10156 O O . MET A 1 79 ? 5.752 -12.971 0.920 1.00 0.00 79 MET A O 8
ATOM 10170 N N . GLN A 1 80 ? 7.257 -14.572 0.436 1.00 0.00 80 GLN A N 8
ATOM 10171 C CA . GLN A 1 80 ? 6.278 -15.652 0.454 1.00 0.00 80 GLN A CA 8
ATOM 10172 C C . GLN A 1 80 ? 5.190 -15.383 1.489 1.00 0.00 80 GLN A C 8
ATOM 10173 O O . GLN A 1 80 ? 4.004 -15.570 1.221 1.00 0.00 80 GLN A O 8
ATOM 10187 N N . GLY A 1 81 ? 5.603 -14.944 2.674 1.00 0.00 81 GLY A N 8
ATOM 10188 C CA . GLY A 1 81 ? 4.652 -14.658 3.732 1.00 0.00 81 GLY A CA 8
ATOM 10189 C C . GLY A 1 81 ? 3.577 -13.681 3.296 1.00 0.00 81 GLY A C 8
ATOM 10190 O O . GLY A 1 81 ? 2.452 -14.079 2.999 1.00 0.00 81 GLY A O 8
ATOM 10194 N N . GLU A 1 82 ? 3.925 -12.398 3.261 1.00 0.00 82 GLU A N 8
ATOM 10195 C CA . GLU A 1 82 ? 2.980 -11.362 2.861 1.00 0.00 82 GLU A CA 8
ATOM 10196 C C . GLU A 1 82 ? 2.382 -11.670 1.492 1.00 0.00 82 GLU A C 8
ATOM 10197 O O . GLU A 1 82 ? 1.162 -11.685 1.325 1.00 0.00 82 GLU A O 8
ATOM 10209 N N . ILE A 1 83 ? 3.249 -11.915 0.515 1.00 0.00 83 ILE A N 8
ATOM 10210 C CA . ILE A 1 83 ? 2.807 -12.223 -0.839 1.00 0.00 83 ILE A CA 8
ATOM 10211 C C . ILE A 1 83 ? 1.543 -13.075 -0.824 1.00 0.00 83 ILE A C 8
ATOM 10212 O O . ILE A 1 83 ? 0.666 -12.917 -1.672 1.00 0.00 83 ILE A O 8
ATOM 10228 N N . ALA A 1 84 ? 1.457 -13.979 0.147 1.00 0.00 84 ALA A N 8
ATOM 10229 C CA . ALA A 1 84 ? 0.298 -14.854 0.275 1.00 0.00 84 ALA A CA 8
ATOM 10230 C C . ALA A 1 84 ? -0.781 -14.213 1.142 1.00 0.00 84 ALA A C 8
ATOM 10231 O O . ALA A 1 84 ? -1.967 -14.268 0.817 1.00 0.00 84 ALA A O 8
ATOM 10238 N N . THR A 1 85 ? -0.362 -13.606 2.247 1.00 0.00 85 THR A N 8
ATOM 10239 C CA . THR A 1 85 ? -1.292 -12.956 3.162 1.00 0.00 85 THR A CA 8
ATOM 10240 C C . THR A 1 85 ? -2.181 -11.960 2.426 1.00 0.00 85 THR A C 8
ATOM 10241 O O . THR A 1 85 ? -3.397 -11.940 2.618 1.00 0.00 85 THR A O 8
ATOM 10252 N N . ILE A 1 86 ? -1.568 -11.136 1.584 1.00 0.00 86 ILE A N 8
ATOM 10253 C CA . ILE A 1 86 ? -2.305 -10.139 0.818 1.00 0.00 86 ILE A CA 8
ATOM 10254 C C . ILE A 1 86 ? -3.118 -10.792 -0.295 1.00 0.00 86 ILE A C 8
ATOM 10255 O O . ILE A 1 86 ? -4.343 -10.667 -0.339 1.00 0.00 86 ILE A O 8
ATOM 10271 N N . LEU A 1 87 ? -2.430 -11.489 -1.192 1.00 0.00 87 LEU A N 8
ATOM 10272 C CA . LEU A 1 87 ? -3.088 -12.164 -2.305 1.00 0.00 87 LEU A CA 8
ATOM 10273 C C . LEU A 1 87 ? -4.354 -12.875 -1.839 1.00 0.00 87 LEU A C 8
ATOM 10274 O O . LEU A 1 87 ? -5.414 -12.741 -2.450 1.00 0.00 87 LEU A O 8
ATOM 10290 N N . SER A 1 88 ? -4.236 -13.630 -0.752 1.00 0.00 88 SER A N 8
ATOM 10291 C CA . SER A 1 88 ? -5.371 -14.364 -0.204 1.00 0.00 88 SER A CA 8
ATOM 10292 C C . SER A 1 88 ? -6.591 -13.458 -0.071 1.00 0.00 88 SER A C 8
ATOM 10293 O O . SER A 1 88 ? -7.657 -13.749 -0.611 1.00 0.00 88 SER A O 8
ATOM 10301 N N . GLY A 1 89 ? -6.425 -12.356 0.654 1.00 0.00 89 GLY A N 8
ATOM 10302 C CA . GLY A 1 89 ? -7.520 -11.423 0.847 1.00 0.00 89 GLY A CA 8
ATOM 10303 C C . GLY A 1 89 ? -8.633 -12.003 1.697 1.00 0.00 89 GLY A C 8
ATOM 10304 O O . GLY A 1 89 ? -8.395 -12.767 2.633 1.00 0.00 89 GLY A O 8
ATOM 10308 N N . PRO A 1 90 ? -9.882 -11.636 1.374 1.00 0.00 90 PRO A N 8
ATOM 10309 C CA . PRO A 1 90 ? -11.061 -12.112 2.104 1.00 0.00 90 PRO A CA 8
ATOM 10310 C C . PRO A 1 90 ? -11.330 -13.594 1.866 1.00 0.00 90 PRO A C 8
ATOM 10311 O O . PRO A 1 90 ? -11.368 -14.053 0.725 1.00 0.00 90 PRO A O 8
ATOM 10322 N N . SER A 1 91 ? -11.517 -14.338 2.952 1.00 0.00 91 SER A N 8
ATOM 10323 C CA . SER A 1 91 ? -11.779 -15.770 2.861 1.00 0.00 91 SER A CA 8
ATOM 10324 C C . SER A 1 91 ? -13.241 -16.033 2.512 1.00 0.00 91 SER A C 8
ATOM 10325 O O . SER A 1 91 ? -13.897 -16.871 3.131 1.00 0.00 91 SER A O 8
ATOM 10333 N N . SER A 1 92 ? -13.745 -15.311 1.517 1.00 0.00 92 SER A N 8
ATOM 10334 C CA . SER A 1 92 ? -15.130 -15.463 1.087 1.00 0.00 92 SER A CA 8
ATOM 10335 C C . SER A 1 92 ? -16.061 -15.583 2.289 1.00 0.00 92 SER A C 8
ATOM 10336 O O . SER A 1 92 ? -16.970 -16.412 2.304 1.00 0.00 92 SER A O 8
ATOM 10344 N N . GLY A 1 93 ? -15.828 -14.748 3.297 1.00 0.00 93 GLY A N 8
ATOM 10345 C CA . GLY A 1 93 ? -16.653 -14.776 4.490 1.00 0.00 93 GLY A CA 8
ATOM 10346 C C . GLY A 1 93 ? -17.026 -13.387 4.970 1.00 0.00 93 GLY A C 8
ATOM 10347 O O . GLY A 1 93 ? -16.519 -12.409 4.424 1.00 0.00 93 GLY A O 8
ATOM 10353 N N . GLY A 1 1 ? 16.432 35.156 22.033 1.00 0.00 1 GLY A N 9
ATOM 10354 C CA . GLY A 1 1 ? 15.326 34.390 22.575 1.00 0.00 1 GLY A CA 9
ATOM 10355 C C . GLY A 1 1 ? 15.270 32.980 22.021 1.00 0.00 1 GLY A C 9
ATOM 10356 O O . GLY A 1 1 ? 16.244 32.493 21.448 1.00 0.00 1 GLY A O 9
ATOM 10360 N N . SER A 1 2 ? 14.128 32.323 22.193 1.00 0.00 2 SER A N 9
ATOM 10361 C CA . SER A 1 2 ? 13.951 30.958 21.710 1.00 0.00 2 SER A CA 9
ATOM 10362 C C . SER A 1 2 ? 13.492 30.952 20.255 1.00 0.00 2 SER A C 9
ATOM 10363 O O . SER A 1 2 ? 14.064 30.257 19.416 1.00 0.00 2 SER A O 9
ATOM 10371 N N . SER A 1 3 ? 12.455 31.731 19.965 1.00 0.00 3 SER A N 9
ATOM 10372 C CA . SER A 1 3 ? 11.916 31.813 18.613 1.00 0.00 3 SER A CA 9
ATOM 10373 C C . SER A 1 3 ? 11.444 30.444 18.132 1.00 0.00 3 SER A C 9
ATOM 10374 O O . SER A 1 3 ? 11.703 30.050 16.996 1.00 0.00 3 SER A O 9
ATOM 10382 N N . GLY A 1 4 ? 10.749 29.724 19.007 1.00 0.00 4 GLY A N 9
ATOM 10383 C CA . GLY A 1 4 ? 10.252 28.407 18.654 1.00 0.00 4 GLY A CA 9
ATOM 10384 C C . GLY A 1 4 ? 8.987 28.468 17.821 1.00 0.00 4 GLY A C 9
ATOM 10385 O O . GLY A 1 4 ? 7.916 28.065 18.275 1.00 0.00 4 GLY A O 9
ATOM 10389 N N . SER A 1 5 ? 9.110 28.976 16.599 1.00 0.00 5 SER A N 9
ATOM 10390 C CA . SER A 1 5 ? 7.966 29.094 15.702 1.00 0.00 5 SER A CA 9
ATOM 10391 C C . SER A 1 5 ? 8.131 28.184 14.488 1.00 0.00 5 SER A C 9
ATOM 10392 O O . SER A 1 5 ? 8.964 28.437 13.618 1.00 0.00 5 SER A O 9
ATOM 10400 N N . SER A 1 6 ? 7.331 27.124 14.438 1.00 0.00 6 SER A N 9
ATOM 10401 C CA . SER A 1 6 ? 7.390 26.173 13.334 1.00 0.00 6 SER A CA 9
ATOM 10402 C C . SER A 1 6 ? 5.988 25.746 12.910 1.00 0.00 6 SER A C 9
ATOM 10403 O O . SER A 1 6 ? 5.139 25.441 13.747 1.00 0.00 6 SER A O 9
ATOM 10411 N N . GLY A 1 7 ? 5.752 25.727 11.601 1.00 0.00 7 GLY A N 9
ATOM 10412 C CA . GLY A 1 7 ? 4.453 25.336 11.087 1.00 0.00 7 GLY A CA 9
ATOM 10413 C C . GLY A 1 7 ? 4.455 25.155 9.582 1.00 0.00 7 GLY A C 9
ATOM 10414 O O . GLY A 1 7 ? 5.061 25.943 8.856 1.00 0.00 7 GLY A O 9
ATOM 10418 N N . SER A 1 8 ? 3.777 24.113 9.112 1.00 0.00 8 SER A N 9
ATOM 10419 C CA . SER A 1 8 ? 3.708 23.828 7.683 1.00 0.00 8 SER A CA 9
ATOM 10420 C C . SER A 1 8 ? 2.382 23.165 7.325 1.00 0.00 8 SER A C 9
ATOM 10421 O O . SER A 1 8 ? 1.793 22.428 8.117 1.00 0.00 8 SER A O 9
ATOM 10429 N N . PRO A 1 9 ? 1.899 23.432 6.103 1.00 0.00 9 PRO A N 9
ATOM 10430 C CA . PRO A 1 9 ? 0.637 22.872 5.610 1.00 0.00 9 PRO A CA 9
ATOM 10431 C C . PRO A 1 9 ? 0.730 21.372 5.353 1.00 0.00 9 PRO A C 9
ATOM 10432 O O . PRO A 1 9 ? 1.626 20.908 4.647 1.00 0.00 9 PRO A O 9
ATOM 10443 N N . MET A 1 10 ? -0.201 20.618 5.928 1.00 0.00 10 MET A N 9
ATOM 10444 C CA . MET A 1 10 ? -0.224 19.170 5.759 1.00 0.00 10 MET A CA 9
ATOM 10445 C C . MET A 1 10 ? -0.486 18.797 4.303 1.00 0.00 10 MET A C 9
ATOM 10446 O O . MET A 1 10 ? -1.383 19.345 3.664 1.00 0.00 10 MET A O 9
ATOM 10460 N N . ALA A 1 11 ? 0.303 17.861 3.785 1.00 0.00 11 ALA A N 9
ATOM 10461 C CA . ALA A 1 11 ? 0.155 17.414 2.406 1.00 0.00 11 ALA A CA 9
ATOM 10462 C C . ALA A 1 11 ? -1.287 17.013 2.111 1.00 0.00 11 ALA A C 9
ATOM 10463 O O . ALA A 1 11 ? -1.852 17.401 1.090 1.00 0.00 11 ALA A O 9
ATOM 10470 N N . ASN A 1 12 ? -1.875 16.233 3.012 1.00 0.00 12 ASN A N 9
ATOM 10471 C CA . ASN A 1 12 ? -3.251 15.779 2.847 1.00 0.00 12 ASN A CA 9
ATOM 10472 C C . ASN A 1 12 ? -4.115 16.222 4.024 1.00 0.00 12 ASN A C 9
ATOM 10473 O O . ASN A 1 12 ? -3.752 16.026 5.183 1.00 0.00 12 ASN A O 9
ATOM 10484 N N . SER A 1 13 ? -5.262 16.820 3.716 1.00 0.00 13 SER A N 9
ATOM 10485 C CA . SER A 1 13 ? -6.177 17.295 4.748 1.00 0.00 13 SER A CA 9
ATOM 10486 C C . SER A 1 13 ? -7.147 16.193 5.162 1.00 0.00 13 SER A C 9
ATOM 10487 O O . SER A 1 13 ? -7.529 16.092 6.327 1.00 0.00 13 SER A O 9
ATOM 10495 N N . GLY A 1 14 ? -7.542 15.367 4.198 1.00 0.00 14 GLY A N 9
ATOM 10496 C CA . GLY A 1 14 ? -8.464 14.283 4.481 1.00 0.00 14 GLY A CA 9
ATOM 10497 C C . GLY A 1 14 ? -7.838 13.196 5.332 1.00 0.00 14 GLY A C 9
ATOM 10498 O O . GLY A 1 14 ? -6.616 13.069 5.413 1.00 0.00 14 GLY A O 9
ATOM 10502 N N . PRO A 1 15 ? -8.686 12.389 5.987 1.00 0.00 15 PRO A N 9
ATOM 10503 C CA . PRO A 1 15 ? -8.230 11.294 6.848 1.00 0.00 15 PRO A CA 9
ATOM 10504 C C . PRO A 1 15 ? -7.604 10.153 6.054 1.00 0.00 15 PRO A C 9
ATOM 10505 O O . PRO A 1 15 ? -7.630 10.153 4.822 1.00 0.00 15 PRO A O 9
ATOM 10516 N N . LEU A 1 16 ? -7.042 9.182 6.765 1.00 0.00 16 LEU A N 9
ATOM 10517 C CA . LEU A 1 16 ? -6.409 8.034 6.126 1.00 0.00 16 LEU A CA 9
ATOM 10518 C C . LEU A 1 16 ? -7.212 7.574 4.914 1.00 0.00 16 LEU A C 9
ATOM 10519 O O . LEU A 1 16 ? -8.354 7.130 5.045 1.00 0.00 16 LEU A O 9
ATOM 10535 N N . CYS A 1 17 ? -6.609 7.681 3.735 1.00 0.00 17 CYS A N 9
ATOM 10536 C CA . CYS A 1 17 ? -7.268 7.274 2.499 1.00 0.00 17 CYS A CA 9
ATOM 10537 C C . CYS A 1 17 ? -6.258 6.711 1.504 1.00 0.00 17 CYS A C 9
ATOM 10538 O O . CYS A 1 17 ? -5.253 7.351 1.193 1.00 0.00 17 CYS A O 9
ATOM 10546 N N . CYS A 1 18 ? -6.530 5.508 1.010 1.00 0.00 18 CYS A N 9
ATOM 10547 C CA . CYS A 1 18 ? -5.645 4.856 0.052 1.00 0.00 18 CYS A CA 9
ATOM 10548 C C . CYS A 1 18 ? -5.075 5.868 -0.938 1.00 0.00 18 CYS A C 9
ATOM 10549 O O . CYS A 1 18 ? -5.645 6.940 -1.146 1.00 0.00 18 CYS A O 9
ATOM 10556 N N . THR A 1 19 ? -3.945 5.521 -1.546 1.00 0.00 19 THR A N 9
ATOM 10557 C CA . THR A 1 19 ? -3.296 6.397 -2.513 1.00 0.00 19 THR A CA 9
ATOM 10558 C C . THR A 1 19 ? -3.826 6.151 -3.921 1.00 0.00 19 THR A C 9
ATOM 10559 O O . THR A 1 19 ? -3.972 7.083 -4.711 1.00 0.00 19 THR A O 9
ATOM 10570 N N . ILE A 1 20 ? -4.111 4.890 -4.228 1.00 0.00 20 ILE A N 9
ATOM 10571 C CA . ILE A 1 20 ? -4.626 4.522 -5.541 1.00 0.00 20 ILE A CA 9
ATOM 10572 C C . ILE A 1 20 ? -6.140 4.696 -5.606 1.00 0.00 20 ILE A C 9
ATOM 10573 O O . ILE A 1 20 ? -6.671 5.252 -6.568 1.00 0.00 20 ILE A O 9
ATOM 10589 N N . CYS A 1 21 ? -6.830 4.220 -4.575 1.00 0.00 21 CYS A N 9
ATOM 10590 C CA . CYS A 1 21 ? -8.283 4.324 -4.514 1.00 0.00 21 CYS A CA 9
ATOM 10591 C C . CYS A 1 21 ? -8.710 5.720 -4.071 1.00 0.00 21 CYS A C 9
ATOM 10592 O O . CYS A 1 21 ? -9.595 6.330 -4.672 1.00 0.00 21 CYS A O 9
ATOM 10599 N N . HIS A 1 22 ? -8.075 6.220 -3.016 1.00 0.00 22 HIS A N 9
ATOM 10600 C CA . HIS A 1 22 ? -8.388 7.545 -2.492 1.00 0.00 22 HIS A CA 9
ATOM 10601 C C . HIS A 1 22 ? -9.718 7.534 -1.745 1.00 0.00 22 HIS A C 9
ATOM 10602 O O . HIS A 1 22 ? -10.483 8.495 -1.807 1.00 0.00 22 HIS A O 9
ATOM 10616 N N . GLU A 1 23 ? -9.986 6.439 -1.040 1.00 0.00 23 GLU A N 9
ATOM 10617 C CA . GLU A 1 23 ? -11.225 6.303 -0.283 1.00 0.00 23 GLU A CA 9
ATOM 10618 C C . GLU A 1 23 ? -10.937 5.936 1.170 1.00 0.00 23 GLU A C 9
ATOM 10619 O O . GLU A 1 23 ? -9.782 5.765 1.561 1.00 0.00 23 GLU A O 9
ATOM 10631 N N . ARG A 1 24 ? -11.995 5.818 1.966 1.00 0.00 24 ARG A N 9
ATOM 10632 C CA . ARG A 1 24 ? -11.856 5.474 3.376 1.00 0.00 24 ARG A CA 9
ATOM 10633 C C . ARG A 1 24 ? -11.451 4.012 3.541 1.00 0.00 24 ARG A C 9
ATOM 10634 O O . ARG A 1 24 ? -12.301 3.121 3.571 1.00 0.00 24 ARG A O 9
ATOM 10655 N N . LEU A 1 25 ? -10.149 3.773 3.648 1.00 0.00 25 LEU A N 9
ATOM 10656 C CA . LEU A 1 25 ? -9.631 2.419 3.810 1.00 0.00 25 LEU A CA 9
ATOM 10657 C C . LEU A 1 25 ? -10.489 1.620 4.785 1.00 0.00 25 LEU A C 9
ATOM 10658 O O . LEU A 1 25 ? -11.081 2.180 5.707 1.00 0.00 25 LEU A O 9
ATOM 10674 N N . GLU A 1 26 ? -10.549 0.308 4.576 1.00 0.00 26 GLU A N 9
ATOM 10675 C CA . GLU A 1 26 ? -11.335 -0.567 5.438 1.00 0.00 26 GLU A CA 9
ATOM 10676 C C . GLU A 1 26 ? -10.722 -0.648 6.834 1.00 0.00 26 GLU A C 9
ATOM 10677 O O . GLU A 1 26 ? -11.435 -0.650 7.837 1.00 0.00 26 GLU A O 9
ATOM 10689 N N . ASP A 1 27 ? -9.397 -0.715 6.888 1.00 0.00 27 ASP A N 9
ATOM 10690 C CA . ASP A 1 27 ? -8.687 -0.796 8.160 1.00 0.00 27 ASP A CA 9
ATOM 10691 C C . ASP A 1 27 ? -7.177 -0.796 7.940 1.00 0.00 27 ASP A C 9
ATOM 10692 O O . ASP A 1 27 ? -6.694 -1.170 6.871 1.00 0.00 27 ASP A O 9
ATOM 10701 N N . THR A 1 28 ? -6.436 -0.373 8.960 1.00 0.00 28 THR A N 9
ATOM 10702 C CA . THR A 1 28 ? -4.982 -0.321 8.878 1.00 0.00 28 THR A CA 9
ATOM 10703 C C . THR A 1 28 ? -4.437 -1.475 8.045 1.00 0.00 28 THR A C 9
ATOM 10704 O O . THR A 1 28 ? -3.410 -1.343 7.379 1.00 0.00 28 THR A O 9
ATOM 10715 N N . HIS A 1 29 ? -5.132 -2.608 8.085 1.00 0.00 29 HIS A N 9
ATOM 10716 C CA . HIS A 1 29 ? -4.717 -3.786 7.332 1.00 0.00 29 HIS A CA 9
ATOM 10717 C C . HIS A 1 29 ? -4.028 -3.385 6.031 1.00 0.00 29 HIS A C 9
ATOM 10718 O O . HIS A 1 29 ? -3.082 -4.038 5.590 1.00 0.00 29 HIS A O 9
ATOM 10732 N N . PHE A 1 30 ? -4.508 -2.306 5.421 1.00 0.00 30 PHE A N 9
ATOM 10733 C CA . PHE A 1 30 ? -3.939 -1.819 4.170 1.00 0.00 30 PHE A CA 9
ATOM 10734 C C . PHE A 1 30 ? -2.419 -1.733 4.261 1.00 0.00 30 PHE A C 9
ATOM 10735 O O . PHE A 1 30 ? -1.860 -1.530 5.339 1.00 0.00 30 PHE A O 9
ATOM 10752 N N . VAL A 1 31 ? -1.754 -1.889 3.120 1.00 0.00 31 VAL A N 9
ATOM 10753 C CA . VAL A 1 31 ? -0.298 -1.828 3.070 1.00 0.00 31 VAL A CA 9
ATOM 10754 C C . VAL A 1 31 ? 0.194 -0.386 3.103 1.00 0.00 31 VAL A C 9
ATOM 10755 O O . VAL A 1 31 ? -0.026 0.377 2.163 1.00 0.00 31 VAL A O 9
ATOM 10768 N N . GLN A 1 32 ? 0.862 -0.019 4.193 1.00 0.00 32 GLN A N 9
ATOM 10769 C CA . GLN A 1 32 ? 1.385 1.333 4.348 1.00 0.00 32 GLN A CA 9
ATOM 10770 C C . GLN A 1 32 ? 2.904 1.348 4.211 1.00 0.00 32 GLN A C 9
ATOM 10771 O O . GLN A 1 32 ? 3.607 0.611 4.902 1.00 0.00 32 GLN A O 9
ATOM 10785 N N . CYS A 1 33 ? 3.403 2.193 3.315 1.00 0.00 33 CYS A N 9
ATOM 10786 C CA . CYS A 1 33 ? 4.839 2.304 3.086 1.00 0.00 33 CYS A CA 9
ATOM 10787 C C . CYS A 1 33 ? 5.567 2.688 4.371 1.00 0.00 33 CYS A C 9
ATOM 10788 O O . CYS A 1 33 ? 5.240 3.676 5.028 1.00 0.00 33 CYS A O 9
ATOM 10795 N N . PRO A 1 34 ? 6.578 1.887 4.739 1.00 0.00 34 PRO A N 9
ATOM 10796 C CA . PRO A 1 34 ? 7.374 2.123 5.947 1.00 0.00 34 PRO A CA 9
ATOM 10797 C C . PRO A 1 34 ? 8.264 3.355 5.824 1.00 0.00 34 PRO A C 9
ATOM 10798 O O . PRO A 1 34 ? 8.835 3.822 6.810 1.00 0.00 34 PRO A O 9
ATOM 10809 N N . SER A 1 35 ? 8.379 3.877 4.607 1.00 0.00 35 SER A N 9
ATOM 10810 C CA . SER A 1 35 ? 9.203 5.054 4.355 1.00 0.00 35 SER A CA 9
ATOM 10811 C C . SER A 1 35 ? 8.339 6.247 3.957 1.00 0.00 35 SER A C 9
ATOM 10812 O O . SER A 1 35 ? 8.608 7.382 4.350 1.00 0.00 35 SER A O 9
ATOM 10820 N N . VAL A 1 36 ? 7.298 5.980 3.173 1.00 0.00 36 VAL A N 9
ATOM 10821 C CA . VAL A 1 36 ? 6.393 7.030 2.722 1.00 0.00 36 VAL A CA 9
ATOM 10822 C C . VAL A 1 36 ? 5.075 6.986 3.487 1.00 0.00 36 VAL A C 9
ATOM 10823 O O . VAL A 1 36 ? 4.343 5.997 3.457 1.00 0.00 36 VAL A O 9
ATOM 10836 N N . PRO A 1 37 ? 4.763 8.085 4.191 1.00 0.00 37 PRO A N 9
ATOM 10837 C CA . PRO A 1 37 ? 3.530 8.197 4.977 1.00 0.00 37 PRO A CA 9
ATOM 10838 C C . PRO A 1 37 ? 2.288 8.288 4.098 1.00 0.00 37 PRO A C 9
ATOM 10839 O O . PRO A 1 37 ? 1.265 7.666 4.387 1.00 0.00 37 PRO A O 9
ATOM 10850 N N . SER A 1 38 ? 2.384 9.065 3.024 1.00 0.00 38 SER A N 9
ATOM 10851 C CA . SER A 1 38 ? 1.266 9.239 2.105 1.00 0.00 38 SER A CA 9
ATOM 10852 C C . SER A 1 38 ? 0.901 7.917 1.436 1.00 0.00 38 SER A C 9
ATOM 10853 O O . SER A 1 38 ? -0.274 7.564 1.333 1.00 0.00 38 SER A O 9
ATOM 10861 N N . HIS A 1 39 ? 1.918 7.191 0.982 1.00 0.00 39 HIS A N 9
ATOM 10862 C CA . HIS A 1 39 ? 1.706 5.907 0.323 1.00 0.00 39 HIS A CA 9
ATOM 10863 C C . HIS A 1 39 ? 0.778 5.020 1.147 1.00 0.00 39 HIS A C 9
ATOM 10864 O O . HIS A 1 39 ? 1.145 4.548 2.224 1.00 0.00 39 HIS A O 9
ATOM 10878 N N . LYS A 1 40 ? -0.428 4.797 0.635 1.00 0.00 40 LYS A N 9
ATOM 10879 C CA . LYS A 1 40 ? -1.410 3.967 1.323 1.00 0.00 40 LYS A CA 9
ATOM 10880 C C . LYS A 1 40 ? -2.079 2.998 0.352 1.00 0.00 40 LYS A C 9
ATOM 10881 O O . LYS A 1 40 ? -3.127 3.300 -0.218 1.00 0.00 40 LYS A O 9
ATOM 10900 N N . PHE A 1 41 ? -1.466 1.833 0.170 1.00 0.00 41 PHE A N 9
ATOM 10901 C CA . PHE A 1 41 ? -2.002 0.820 -0.732 1.00 0.00 41 PHE A CA 9
ATOM 10902 C C . PHE A 1 41 ? -2.661 -0.311 0.052 1.00 0.00 41 PHE A C 9
ATOM 10903 O O . PHE A 1 41 ? -2.030 -0.944 0.899 1.00 0.00 41 PHE A O 9
ATOM 10920 N N . CYS A 1 42 ? -3.934 -0.560 -0.237 1.00 0.00 42 CYS A N 9
ATOM 10921 C CA . CYS A 1 42 ? -4.680 -1.614 0.440 1.00 0.00 42 CYS A CA 9
ATOM 10922 C C . CYS A 1 42 ? -4.433 -2.967 -0.222 1.00 0.00 42 CYS A C 9
ATOM 10923 O O . CYS A 1 42 ? -3.692 -3.065 -1.200 1.00 0.00 42 CYS A O 9
ATOM 10930 N N . PHE A 1 43 ? -5.060 -4.007 0.317 1.00 0.00 43 PHE A N 9
ATOM 10931 C CA . PHE A 1 43 ? -4.908 -5.354 -0.220 1.00 0.00 43 PHE A CA 9
ATOM 10932 C C . PHE A 1 43 ? -5.164 -5.372 -1.724 1.00 0.00 43 PHE A C 9
ATOM 10933 O O . PHE A 1 43 ? -4.337 -5.827 -2.514 1.00 0.00 43 PHE A O 9
ATOM 10950 N N . PRO A 1 44 ? -6.337 -4.865 -2.130 1.00 0.00 44 PRO A N 9
ATOM 10951 C CA . PRO A 1 44 ? -6.730 -4.810 -3.541 1.00 0.00 44 PRO A CA 9
ATOM 10952 C C . PRO A 1 44 ? -5.908 -3.800 -4.333 1.00 0.00 44 PRO A C 9
ATOM 10953 O O . PRO A 1 44 ? -6.329 -3.336 -5.394 1.00 0.00 44 PRO A O 9
ATOM 10964 N N . CYS A 1 45 ? -4.733 -3.463 -3.814 1.00 0.00 45 CYS A N 9
ATOM 10965 C CA . CYS A 1 45 ? -3.851 -2.507 -4.472 1.00 0.00 45 CYS A CA 9
ATOM 10966 C C . CYS A 1 45 ? -2.444 -3.079 -4.621 1.00 0.00 45 CYS A C 9
ATOM 10967 O O . CYS A 1 45 ? -1.790 -2.887 -5.646 1.00 0.00 45 CYS A O 9
ATOM 10974 N N . SER A 1 46 ? -1.984 -3.782 -3.591 1.00 0.00 46 SER A N 9
ATOM 10975 C CA . SER A 1 46 ? -0.654 -4.379 -3.605 1.00 0.00 46 SER A CA 9
ATOM 10976 C C . SER A 1 46 ? -0.599 -5.559 -4.570 1.00 0.00 46 SER A C 9
ATOM 10977 O O . SER A 1 46 ? 0.360 -5.712 -5.327 1.00 0.00 46 SER A O 9
ATOM 10985 N N . ARG A 1 47 ? -1.634 -6.391 -4.537 1.00 0.00 47 ARG A N 9
ATOM 10986 C CA . ARG A 1 47 ? -1.704 -7.559 -5.407 1.00 0.00 47 ARG A CA 9
ATOM 10987 C C . ARG A 1 47 ? -1.345 -7.189 -6.844 1.00 0.00 47 ARG A C 9
ATOM 10988 O O . ARG A 1 47 ? -0.355 -7.675 -7.390 1.00 0.00 47 ARG A O 9
ATOM 11009 N N . GLU A 1 48 ? -2.157 -6.328 -7.448 1.00 0.00 48 GLU A N 9
ATOM 11010 C CA . GLU A 1 48 ? -1.925 -5.895 -8.821 1.00 0.00 48 GLU A CA 9
ATOM 11011 C C . GLU A 1 48 ? -0.442 -5.628 -9.064 1.00 0.00 48 GLU A C 9
ATOM 11012 O O . GLU A 1 48 ? 0.053 -5.787 -10.180 1.00 0.00 48 GLU A O 9
ATOM 11024 N N . SER A 1 49 ? 0.260 -5.221 -8.012 1.00 0.00 49 SER A N 9
ATOM 11025 C CA . SER A 1 49 ? 1.685 -4.928 -8.111 1.00 0.00 49 SER A CA 9
ATOM 11026 C C . SER A 1 49 ? 2.515 -6.194 -7.918 1.00 0.00 49 SER A C 9
ATOM 11027 O O . SER A 1 49 ? 3.597 -6.333 -8.489 1.00 0.00 49 SER A O 9
ATOM 11035 N N . ILE A 1 50 ? 1.999 -7.115 -7.110 1.00 0.00 50 ILE A N 9
ATOM 11036 C CA . ILE A 1 50 ? 2.691 -8.369 -6.843 1.00 0.00 50 ILE A CA 9
ATOM 11037 C C . ILE A 1 50 ? 2.704 -9.264 -8.078 1.00 0.00 50 ILE A C 9
ATOM 11038 O O . ILE A 1 50 ? 3.637 -10.039 -8.287 1.00 0.00 50 ILE A O 9
ATOM 11054 N N . LYS A 1 51 ? 1.662 -9.150 -8.895 1.00 0.00 51 LYS A N 9
ATOM 11055 C CA . LYS A 1 51 ? 1.553 -9.946 -10.112 1.00 0.00 51 LYS A CA 9
ATOM 11056 C C . LYS A 1 51 ? 2.273 -9.266 -11.273 1.00 0.00 51 LYS A C 9
ATOM 11057 O O . LYS A 1 51 ? 2.922 -9.925 -12.084 1.00 0.00 51 LYS A O 9
ATOM 11076 N N . ALA A 1 52 ? 2.154 -7.944 -11.344 1.00 0.00 52 ALA A N 9
ATOM 11077 C CA . ALA A 1 52 ? 2.796 -7.176 -12.403 1.00 0.00 52 ALA A CA 9
ATOM 11078 C C . ALA A 1 52 ? 4.314 -7.216 -12.267 1.00 0.00 52 ALA A C 9
ATOM 11079 O O . ALA A 1 52 ? 5.025 -7.505 -13.229 1.00 0.00 52 ALA A O 9
ATOM 11086 N N . GLN A 1 53 ? 4.804 -6.922 -11.067 1.00 0.00 53 GLN A N 9
ATOM 11087 C CA . GLN A 1 53 ? 6.239 -6.923 -10.806 1.00 0.00 53 GLN A CA 9
ATOM 11088 C C . GLN A 1 53 ? 6.794 -8.343 -10.823 1.00 0.00 53 GLN A C 9
ATOM 11089 O O . GLN A 1 53 ? 7.631 -8.683 -11.657 1.00 0.00 53 GLN A O 9
ATOM 11103 N N . GLY A 1 54 ? 6.321 -9.169 -9.894 1.00 0.00 54 GLY A N 9
ATOM 11104 C CA . GLY A 1 54 ? 6.783 -10.543 -9.819 1.00 0.00 54 GLY A CA 9
ATOM 11105 C C . GLY A 1 54 ? 6.297 -11.251 -8.570 1.00 0.00 54 GLY A C 9
ATOM 11106 O O . GLY A 1 54 ? 6.868 -11.085 -7.493 1.00 0.00 54 GLY A O 9
ATOM 11110 N N . ALA A 1 55 ? 5.238 -12.041 -8.713 1.00 0.00 55 ALA A N 9
ATOM 11111 C CA . ALA A 1 55 ? 4.676 -12.776 -7.587 1.00 0.00 55 ALA A CA 9
ATOM 11112 C C . ALA A 1 55 ? 5.698 -13.740 -6.995 1.00 0.00 55 ALA A C 9
ATOM 11113 O O . ALA A 1 55 ? 5.754 -13.934 -5.780 1.00 0.00 55 ALA A O 9
ATOM 11120 N N . THR A 1 56 ? 6.507 -14.343 -7.861 1.00 0.00 56 THR A N 9
ATOM 11121 C CA . THR A 1 56 ? 7.527 -15.287 -7.423 1.00 0.00 56 THR A CA 9
ATOM 11122 C C . THR A 1 56 ? 8.792 -14.563 -6.975 1.00 0.00 56 THR A C 9
ATOM 11123 O O . THR A 1 56 ? 9.362 -14.878 -5.931 1.00 0.00 56 THR A O 9
ATOM 11134 N N . GLY A 1 57 ? 9.225 -13.591 -7.771 1.00 0.00 57 GLY A N 9
ATOM 11135 C CA . GLY A 1 57 ? 10.419 -12.836 -7.439 1.00 0.00 57 GLY A CA 9
ATOM 11136 C C . GLY A 1 57 ? 10.155 -11.755 -6.410 1.00 0.00 57 GLY A C 9
ATOM 11137 O O . GLY A 1 57 ? 9.269 -11.896 -5.567 1.00 0.00 57 GLY A O 9
ATOM 11141 N N . GLU A 1 58 ? 10.925 -10.674 -6.478 1.00 0.00 58 GLU A N 9
ATOM 11142 C CA . GLU A 1 58 ? 10.770 -9.567 -5.542 1.00 0.00 58 GLU A CA 9
ATOM 11143 C C . GLU A 1 58 ? 9.731 -8.570 -6.047 1.00 0.00 58 GLU A C 9
ATOM 11144 O O . GLU A 1 58 ? 9.413 -8.536 -7.235 1.00 0.00 58 GLU A O 9
ATOM 11156 N N . VAL A 1 59 ? 9.204 -7.759 -5.134 1.00 0.00 59 VAL A N 9
ATOM 11157 C CA . VAL A 1 59 ? 8.202 -6.761 -5.485 1.00 0.00 59 VAL A CA 9
ATOM 11158 C C . VAL A 1 59 ? 8.408 -5.473 -4.696 1.00 0.00 59 VAL A C 9
ATOM 11159 O O . VAL A 1 59 ? 8.293 -5.458 -3.470 1.00 0.00 59 VAL A O 9
ATOM 11172 N N . TYR A 1 60 ? 8.714 -4.393 -5.407 1.00 0.00 60 TYR A N 9
ATOM 11173 C CA . TYR A 1 60 ? 8.939 -3.100 -4.773 1.00 0.00 60 TYR A CA 9
ATOM 11174 C C . TYR A 1 60 ? 7.628 -2.335 -4.616 1.00 0.00 60 TYR A C 9
ATOM 11175 O O . TYR A 1 60 ? 6.579 -2.773 -5.088 1.00 0.00 60 TYR A O 9
ATOM 11193 N N . CYS A 1 61 ? 7.697 -1.187 -3.949 1.00 0.00 61 CYS A N 9
ATOM 11194 C CA . CYS A 1 61 ? 6.518 -0.359 -3.729 1.00 0.00 61 CYS A CA 9
ATOM 11195 C C . CYS A 1 61 ? 5.555 -0.458 -4.908 1.00 0.00 61 CYS A C 9
ATOM 11196 O O . CYS A 1 61 ? 5.951 -0.390 -6.072 1.00 0.00 61 CYS A O 9
ATOM 11203 N N . PRO A 1 62 ? 4.259 -0.622 -4.602 1.00 0.00 62 PRO A N 9
ATOM 11204 C CA . PRO A 1 62 ? 3.213 -0.733 -5.623 1.00 0.00 62 PRO A CA 9
ATOM 11205 C C . PRO A 1 62 ? 2.974 0.583 -6.354 1.00 0.00 62 PRO A C 9
ATOM 11206 O O . PRO A 1 62 ? 2.093 0.679 -7.208 1.00 0.00 62 PRO A O 9
ATOM 11217 N N . SER A 1 63 ? 3.766 1.596 -6.014 1.00 0.00 63 SER A N 9
ATOM 11218 C CA . SER A 1 63 ? 3.638 2.908 -6.637 1.00 0.00 63 SER A CA 9
ATOM 11219 C C . SER A 1 63 ? 4.604 3.050 -7.809 1.00 0.00 63 SER A C 9
ATOM 11220 O O . SER A 1 63 ? 4.327 3.760 -8.774 1.00 0.00 63 SER A O 9
ATOM 11228 N N . GLY A 1 64 ? 5.742 2.367 -7.716 1.00 0.00 64 GLY A N 9
ATOM 11229 C CA . GLY A 1 64 ? 6.733 2.429 -8.774 1.00 0.00 64 GLY A CA 9
ATOM 11230 C C . GLY A 1 64 ? 7.839 3.421 -8.474 1.00 0.00 64 GLY A C 9
ATOM 11231 O O . GLY A 1 64 ? 8.416 4.011 -9.386 1.00 0.00 64 GLY A O 9
ATOM 11235 N N . GLU A 1 65 ? 8.135 3.605 -7.191 1.00 0.00 65 GLU A N 9
ATOM 11236 C CA . GLU A 1 65 ? 9.178 4.534 -6.774 1.00 0.00 65 GLU A CA 9
ATOM 11237 C C . GLU A 1 65 ? 10.344 3.790 -6.128 1.00 0.00 65 GLU A C 9
ATOM 11238 O O . GLU A 1 65 ? 11.447 4.324 -6.009 1.00 0.00 65 GLU A O 9
ATOM 11250 N N . LYS A 1 66 ? 10.091 2.554 -5.713 1.00 0.00 66 LYS A N 9
ATOM 11251 C CA . LYS A 1 66 ? 11.117 1.734 -5.080 1.00 0.00 66 LYS A CA 9
ATOM 11252 C C . LYS A 1 66 ? 11.585 2.362 -3.771 1.00 0.00 66 LYS A C 9
ATOM 11253 O O . LYS A 1 66 ? 12.785 2.504 -3.533 1.00 0.00 66 LYS A O 9
ATOM 11272 N N . CYS A 1 67 ? 10.631 2.736 -2.925 1.00 0.00 67 CYS A N 9
ATOM 11273 C CA . CYS A 1 67 ? 10.944 3.348 -1.640 1.00 0.00 67 CYS A CA 9
ATOM 11274 C C . CYS A 1 67 ? 11.706 2.375 -0.745 1.00 0.00 67 CYS A C 9
ATOM 11275 O O . CYS A 1 67 ? 11.258 1.260 -0.475 1.00 0.00 67 CYS A O 9
ATOM 11282 N N . PRO A 1 68 ? 12.886 2.804 -0.273 1.00 0.00 68 PRO A N 9
ATOM 11283 C CA . PRO A 1 68 ? 13.735 1.987 0.599 1.00 0.00 68 PRO A CA 9
ATOM 11284 C C . PRO A 1 68 ? 13.133 1.806 1.989 1.00 0.00 68 PRO A C 9
ATOM 11285 O O . PRO A 1 68 ? 12.358 2.641 2.455 1.00 0.00 68 PRO A O 9
ATOM 11296 N N . LEU A 1 69 ? 13.496 0.710 2.647 1.00 0.00 69 LEU A N 9
ATOM 11297 C CA . LEU A 1 69 ? 12.993 0.419 3.985 1.00 0.00 69 LEU A CA 9
ATOM 11298 C C . LEU A 1 69 ? 13.411 1.505 4.972 1.00 0.00 69 LEU A C 9
ATOM 11299 O O . LEU A 1 69 ? 14.528 2.019 4.909 1.00 0.00 69 LEU A O 9
ATOM 11315 N N . VAL A 1 70 ? 12.507 1.847 5.884 1.00 0.00 70 VAL A N 9
ATOM 11316 C CA . VAL A 1 70 ? 12.782 2.869 6.887 1.00 0.00 70 VAL A CA 9
ATOM 11317 C C . VAL A 1 70 ? 14.140 2.643 7.543 1.00 0.00 70 VAL A C 9
ATOM 11318 O O . VAL A 1 70 ? 14.369 1.617 8.181 1.00 0.00 70 VAL A O 9
ATOM 11331 N N . GLY A 1 71 ? 15.038 3.611 7.381 1.00 0.00 71 GLY A N 9
ATOM 11332 C CA . GLY A 1 71 ? 16.362 3.499 7.964 1.00 0.00 71 GLY A CA 9
ATOM 11333 C C . GLY A 1 71 ? 17.269 2.581 7.169 1.00 0.00 71 GLY A C 9
ATOM 11334 O O . GLY A 1 71 ? 18.436 2.898 6.938 1.00 0.00 71 GLY A O 9
ATOM 11338 N N . SER A 1 72 ? 16.733 1.439 6.751 1.00 0.00 72 SER A N 9
ATOM 11339 C CA . SER A 1 72 ? 17.504 0.469 5.982 1.00 0.00 72 SER A CA 9
ATOM 11340 C C . SER A 1 72 ? 17.661 0.924 4.534 1.00 0.00 72 SER A C 9
ATOM 11341 O O . SER A 1 72 ? 16.766 1.550 3.969 1.00 0.00 72 SER A O 9
ATOM 11349 N N . ASN A 1 73 ? 18.807 0.605 3.941 1.00 0.00 73 ASN A N 9
ATOM 11350 C CA . ASN A 1 73 ? 19.083 0.981 2.559 1.00 0.00 73 ASN A CA 9
ATOM 11351 C C . ASN A 1 73 ? 18.682 -0.136 1.601 1.00 0.00 73 ASN A C 9
ATOM 11352 O O . ASN A 1 73 ? 19.344 -0.369 0.590 1.00 0.00 73 ASN A O 9
ATOM 11363 N N . VAL A 1 74 ? 17.591 -0.823 1.925 1.00 0.00 74 VAL A N 9
ATOM 11364 C CA . VAL A 1 74 ? 17.099 -1.914 1.093 1.00 0.00 74 VAL A CA 9
ATOM 11365 C C . VAL A 1 74 ? 15.586 -1.840 0.926 1.00 0.00 74 VAL A C 9
ATOM 11366 O O . VAL A 1 74 ? 14.846 -1.550 1.867 1.00 0.00 74 VAL A O 9
ATOM 11379 N N . PRO A 1 75 ? 15.112 -2.107 -0.300 1.00 0.00 75 PRO A N 9
ATOM 11380 C CA . PRO A 1 75 ? 13.681 -2.077 -0.619 1.00 0.00 75 PRO A CA 9
ATOM 11381 C C . PRO A 1 75 ? 12.918 -3.225 0.033 1.00 0.00 75 PRO A C 9
ATOM 11382 O O . PRO A 1 75 ? 13.436 -4.335 0.159 1.00 0.00 75 PRO A O 9
ATOM 11393 N N . TRP A 1 76 ? 11.685 -2.951 0.445 1.00 0.00 76 TRP A N 9
ATOM 11394 C CA . TRP A 1 76 ? 10.851 -3.962 1.084 1.00 0.00 76 TRP A CA 9
ATOM 11395 C C . TRP A 1 76 ? 10.118 -4.800 0.043 1.00 0.00 76 TRP A C 9
ATOM 11396 O O . TRP A 1 76 ? 9.162 -4.337 -0.579 1.00 0.00 76 TRP A O 9
ATOM 11417 N N . ALA A 1 77 ? 10.572 -6.035 -0.143 1.00 0.00 77 ALA A N 9
ATOM 11418 C CA . ALA A 1 77 ? 9.957 -6.938 -1.108 1.00 0.00 77 ALA A CA 9
ATOM 11419 C C . ALA A 1 77 ? 8.988 -7.897 -0.423 1.00 0.00 77 ALA A C 9
ATOM 11420 O O . ALA A 1 77 ? 9.398 -8.761 0.352 1.00 0.00 77 ALA A O 9
ATOM 11427 N N . PHE A 1 78 ? 7.701 -7.737 -0.713 1.00 0.00 78 PHE A N 9
ATOM 11428 C CA . PHE A 1 78 ? 6.674 -8.588 -0.123 1.00 0.00 78 PHE A CA 9
ATOM 11429 C C . PHE A 1 78 ? 7.199 -10.003 0.096 1.00 0.00 78 PHE A C 9
ATOM 11430 O O . PHE A 1 78 ? 7.510 -10.716 -0.858 1.00 0.00 78 PHE A O 9
ATOM 11447 N N . MET A 1 79 ? 7.296 -10.403 1.360 1.00 0.00 79 MET A N 9
ATOM 11448 C CA . MET A 1 79 ? 7.784 -11.733 1.705 1.00 0.00 79 MET A CA 9
ATOM 11449 C C . MET A 1 79 ? 6.863 -12.812 1.143 1.00 0.00 79 MET A C 9
ATOM 11450 O O . MET A 1 79 ? 5.643 -12.734 1.284 1.00 0.00 79 MET A O 9
ATOM 11464 N N . GLN A 1 80 ? 7.456 -13.817 0.505 1.00 0.00 80 GLN A N 9
ATOM 11465 C CA . GLN A 1 80 ? 6.688 -14.910 -0.078 1.00 0.00 80 GLN A CA 9
ATOM 11466 C C . GLN A 1 80 ? 5.442 -15.203 0.751 1.00 0.00 80 GLN A C 9
ATOM 11467 O O . GLN A 1 80 ? 4.368 -15.457 0.208 1.00 0.00 80 GLN A O 9
ATOM 11481 N N . GLY A 1 81 ? 5.594 -15.167 2.072 1.00 0.00 81 GLY A N 9
ATOM 11482 C CA . GLY A 1 81 ? 4.473 -15.432 2.955 1.00 0.00 81 GLY A CA 9
ATOM 11483 C C . GLY A 1 81 ? 3.292 -14.521 2.682 1.00 0.00 81 GLY A C 9
ATOM 11484 O O . GLY A 1 81 ? 2.210 -14.987 2.329 1.00 0.00 81 GLY A O 9
ATOM 11488 N N . GLU A 1 82 ? 3.501 -13.218 2.848 1.00 0.00 82 GLU A N 9
ATOM 11489 C CA . GLU A 1 82 ? 2.444 -12.240 2.620 1.00 0.00 82 GLU A CA 9
ATOM 11490 C C . GLU A 1 82 ? 1.990 -12.260 1.163 1.00 0.00 82 GLU A C 9
ATOM 11491 O O . GLU A 1 82 ? 0.793 -12.281 0.875 1.00 0.00 82 GLU A O 9
ATOM 11503 N N . ILE A 1 83 ? 2.955 -12.252 0.249 1.00 0.00 83 ILE A N 9
ATOM 11504 C CA . ILE A 1 83 ? 2.655 -12.270 -1.177 1.00 0.00 83 ILE A CA 9
ATOM 11505 C C . ILE A 1 83 ? 1.431 -13.130 -1.472 1.00 0.00 83 ILE A C 9
ATOM 11506 O O . ILE A 1 83 ? 0.636 -12.816 -2.357 1.00 0.00 83 ILE A O 9
ATOM 11522 N N . ALA A 1 84 ? 1.285 -14.218 -0.722 1.00 0.00 84 ALA A N 9
ATOM 11523 C CA . ALA A 1 84 ? 0.156 -15.123 -0.899 1.00 0.00 84 ALA A CA 9
ATOM 11524 C C . ALA A 1 84 ? -1.020 -14.711 -0.020 1.00 0.00 84 ALA A C 9
ATOM 11525 O O . ALA A 1 84 ? -2.172 -14.732 -0.455 1.00 0.00 84 ALA A O 9
ATOM 11532 N N . THR A 1 85 ? -0.723 -14.338 1.221 1.00 0.00 85 THR A N 9
ATOM 11533 C CA . THR A 1 85 ? -1.756 -13.924 2.162 1.00 0.00 85 THR A CA 9
ATOM 11534 C C . THR A 1 85 ? -2.628 -12.821 1.572 1.00 0.00 85 THR A C 9
ATOM 11535 O O . THR A 1 85 ? -3.853 -12.855 1.691 1.00 0.00 85 THR A O 9
ATOM 11546 N N . ILE A 1 86 ? -1.989 -11.846 0.935 1.00 0.00 86 ILE A N 9
ATOM 11547 C CA . ILE A 1 86 ? -2.707 -10.734 0.325 1.00 0.00 86 ILE A CA 9
ATOM 11548 C C . ILE A 1 86 ? -3.453 -11.183 -0.927 1.00 0.00 86 ILE A C 9
ATOM 11549 O O . ILE A 1 86 ? -4.672 -11.036 -1.023 1.00 0.00 86 ILE A O 9
ATOM 11565 N N . LEU A 1 87 ? -2.714 -11.732 -1.885 1.00 0.00 87 LEU A N 9
ATOM 11566 C CA . LEU A 1 87 ? -3.305 -12.205 -3.131 1.00 0.00 87 LEU A CA 9
ATOM 11567 C C . LEU A 1 87 ? -4.625 -12.924 -2.870 1.00 0.00 87 LEU A C 9
ATOM 11568 O O . LEU A 1 87 ? -5.604 -12.727 -3.591 1.00 0.00 87 LEU A O 9
ATOM 11584 N N . SER A 1 88 ? -4.645 -13.755 -1.834 1.00 0.00 88 SER A N 9
ATOM 11585 C CA . SER A 1 88 ? -5.845 -14.504 -1.478 1.00 0.00 88 SER A CA 9
ATOM 11586 C C . SER A 1 88 ? -6.764 -13.669 -0.592 1.00 0.00 88 SER A C 9
ATOM 11587 O O . SER A 1 88 ? -7.942 -13.487 -0.897 1.00 0.00 88 SER A O 9
ATOM 11595 N N . GLY A 1 89 ? -6.216 -13.163 0.508 1.00 0.00 89 GLY A N 9
ATOM 11596 C CA . GLY A 1 89 ? -6.999 -12.352 1.422 1.00 0.00 89 GLY A CA 9
ATOM 11597 C C . GLY A 1 89 ? -7.061 -12.946 2.816 1.00 0.00 89 GLY A C 9
ATOM 11598 O O . GLY A 1 89 ? -6.428 -13.960 3.110 1.00 0.00 89 GLY A O 9
ATOM 11602 N N . PRO A 1 90 ? -7.838 -12.306 3.702 1.00 0.00 90 PRO A N 9
ATOM 11603 C CA . PRO A 1 90 ? -7.997 -12.758 5.087 1.00 0.00 90 PRO A CA 9
ATOM 11604 C C . PRO A 1 90 ? -8.788 -14.058 5.185 1.00 0.00 90 PRO A C 9
ATOM 11605 O O . PRO A 1 90 ? -8.724 -14.761 6.194 1.00 0.00 90 PRO A O 9
ATOM 11616 N N . SER A 1 91 ? -9.534 -14.372 4.131 1.00 0.00 91 SER A N 9
ATOM 11617 C CA . SER A 1 91 ? -10.341 -15.587 4.100 1.00 0.00 91 SER A CA 9
ATOM 11618 C C . SER A 1 91 ? -9.690 -16.648 3.218 1.00 0.00 91 SER A C 9
ATOM 11619 O O . SER A 1 91 ? -9.364 -16.394 2.059 1.00 0.00 91 SER A O 9
ATOM 11627 N N . SER A 1 92 ? -9.505 -17.840 3.777 1.00 0.00 92 SER A N 9
ATOM 11628 C CA . SER A 1 92 ? -8.890 -18.941 3.044 1.00 0.00 92 SER A CA 9
ATOM 11629 C C . SER A 1 92 ? -9.852 -20.119 2.926 1.00 0.00 92 SER A C 9
ATOM 11630 O O . SER A 1 92 ? -9.880 -21.001 3.783 1.00 0.00 92 SER A O 9
ATOM 11638 N N . GLY A 1 93 ? -10.641 -20.126 1.855 1.00 0.00 93 GLY A N 9
ATOM 11639 C CA . GLY A 1 93 ? -11.594 -21.199 1.643 1.00 0.00 93 GLY A CA 9
ATOM 11640 C C . GLY A 1 93 ? -11.331 -21.962 0.360 1.00 0.00 93 GLY A C 9
ATOM 11641 O O . GLY A 1 93 ? -11.671 -21.466 -0.713 1.00 0.00 93 GLY A O 9
ATOM 11647 N N . GLY A 1 1 ? 4.124 35.321 18.900 1.00 0.00 1 GLY A N 10
ATOM 11648 C CA . GLY A 1 1 ? 3.318 35.001 20.064 1.00 0.00 1 GLY A CA 10
ATOM 11649 C C . GLY A 1 1 ? 3.664 33.649 20.655 1.00 0.00 1 GLY A C 10
ATOM 11650 O O . GLY A 1 1 ? 4.708 33.076 20.342 1.00 0.00 1 GLY A O 10
ATOM 11654 N N . SER A 1 2 ? 2.788 33.138 21.514 1.00 0.00 2 SER A N 10
ATOM 11655 C CA . SER A 1 2 ? 3.008 31.847 22.155 1.00 0.00 2 SER A CA 10
ATOM 11656 C C . SER A 1 2 ? 2.804 30.706 21.163 1.00 0.00 2 SER A C 10
ATOM 11657 O O . SER A 1 2 ? 1.985 30.803 20.249 1.00 0.00 2 SER A O 10
ATOM 11665 N N . SER A 1 3 ? 3.554 29.625 21.351 1.00 0.00 3 SER A N 10
ATOM 11666 C CA . SER A 1 3 ? 3.459 28.466 20.471 1.00 0.00 3 SER A CA 10
ATOM 11667 C C . SER A 1 3 ? 3.462 27.171 21.277 1.00 0.00 3 SER A C 10
ATOM 11668 O O . SER A 1 3 ? 4.244 27.010 22.213 1.00 0.00 3 SER A O 10
ATOM 11676 N N . GLY A 1 4 ? 2.579 26.248 20.906 1.00 0.00 4 GLY A N 10
ATOM 11677 C CA . GLY A 1 4 ? 2.495 24.978 21.604 1.00 0.00 4 GLY A CA 10
ATOM 11678 C C . GLY A 1 4 ? 3.309 23.892 20.930 1.00 0.00 4 GLY A C 10
ATOM 11679 O O . GLY A 1 4 ? 3.482 23.902 19.711 1.00 0.00 4 GLY A O 10
ATOM 11683 N N . SER A 1 5 ? 3.811 22.951 21.724 1.00 0.00 5 SER A N 10
ATOM 11684 C CA . SER A 1 5 ? 4.615 21.855 21.197 1.00 0.00 5 SER A CA 10
ATOM 11685 C C . SER A 1 5 ? 3.846 21.080 20.132 1.00 0.00 5 SER A C 10
ATOM 11686 O O . SER A 1 5 ? 2.648 21.289 19.940 1.00 0.00 5 SER A O 10
ATOM 11694 N N . SER A 1 6 ? 4.545 20.185 19.440 1.00 0.00 6 SER A N 10
ATOM 11695 C CA . SER A 1 6 ? 3.930 19.381 18.391 1.00 0.00 6 SER A CA 10
ATOM 11696 C C . SER A 1 6 ? 2.543 18.905 18.813 1.00 0.00 6 SER A C 10
ATOM 11697 O O . SER A 1 6 ? 2.291 18.660 19.992 1.00 0.00 6 SER A O 10
ATOM 11705 N N . GLY A 1 7 ? 1.647 18.777 17.839 1.00 0.00 7 GLY A N 10
ATOM 11706 C CA . GLY A 1 7 ? 0.296 18.332 18.128 1.00 0.00 7 GLY A CA 10
ATOM 11707 C C . GLY A 1 7 ? -0.509 18.067 16.871 1.00 0.00 7 GLY A C 10
ATOM 11708 O O . GLY A 1 7 ? -1.370 18.864 16.499 1.00 0.00 7 GLY A O 10
ATOM 11712 N N . SER A 1 8 ? -0.227 16.947 16.215 1.00 0.00 8 SER A N 10
ATOM 11713 C CA . SER A 1 8 ? -0.927 16.582 14.989 1.00 0.00 8 SER A CA 10
ATOM 11714 C C . SER A 1 8 ? -2.392 17.004 15.054 1.00 0.00 8 SER A C 10
ATOM 11715 O O . SER A 1 8 ? -3.034 16.949 16.103 1.00 0.00 8 SER A O 10
ATOM 11723 N N . PRO A 1 9 ? -2.934 17.436 13.906 1.00 0.00 9 PRO A N 10
ATOM 11724 C CA . PRO A 1 9 ? -4.329 17.876 13.805 1.00 0.00 9 PRO A CA 10
ATOM 11725 C C . PRO A 1 9 ? -5.313 16.719 13.949 1.00 0.00 9 PRO A C 10
ATOM 11726 O O . PRO A 1 9 ? -5.034 15.599 13.524 1.00 0.00 9 PRO A O 10
ATOM 11737 N N . MET A 1 10 ? -6.465 17.000 14.549 1.00 0.00 10 MET A N 10
ATOM 11738 C CA . MET A 1 10 ? -7.491 15.983 14.747 1.00 0.00 10 MET A CA 10
ATOM 11739 C C . MET A 1 10 ? -7.606 15.082 13.521 1.00 0.00 10 MET A C 10
ATOM 11740 O O . MET A 1 10 ? -7.655 15.562 12.389 1.00 0.00 10 MET A O 10
ATOM 11754 N N . ALA A 1 11 ? -7.649 13.774 13.755 1.00 0.00 11 ALA A N 10
ATOM 11755 C CA . ALA A 1 11 ? -7.760 12.807 12.670 1.00 0.00 11 ALA A CA 10
ATOM 11756 C C . ALA A 1 11 ? -8.886 11.814 12.934 1.00 0.00 11 ALA A C 10
ATOM 11757 O O . ALA A 1 11 ? -8.698 10.819 13.632 1.00 0.00 11 ALA A O 10
ATOM 11764 N N . ASN A 1 12 ? -10.058 12.091 12.371 1.00 0.00 12 ASN A N 10
ATOM 11765 C CA . ASN A 1 12 ? -11.215 11.222 12.547 1.00 0.00 12 ASN A CA 10
ATOM 11766 C C . ASN A 1 12 ? -12.039 11.146 11.265 1.00 0.00 12 ASN A C 10
ATOM 11767 O O . ASN A 1 12 ? -11.753 11.840 10.289 1.00 0.00 12 ASN A O 10
ATOM 11778 N N . SER A 1 13 ? -13.062 10.298 11.274 1.00 0.00 13 SER A N 10
ATOM 11779 C CA . SER A 1 13 ? -13.925 10.129 10.111 1.00 0.00 13 SER A CA 10
ATOM 11780 C C . SER A 1 13 ? -13.110 9.740 8.882 1.00 0.00 13 SER A C 10
ATOM 11781 O O . SER A 1 13 ? -13.341 10.247 7.785 1.00 0.00 13 SER A O 10
ATOM 11789 N N . GLY A 1 14 ? -12.154 8.836 9.074 1.00 0.00 14 GLY A N 10
ATOM 11790 C CA . GLY A 1 14 ? -11.319 8.394 7.973 1.00 0.00 14 GLY A CA 10
ATOM 11791 C C . GLY A 1 14 ? -10.308 9.444 7.555 1.00 0.00 14 GLY A C 10
ATOM 11792 O O . GLY A 1 14 ? -10.363 9.984 6.450 1.00 0.00 14 GLY A O 10
ATOM 11796 N N . PRO A 1 15 ? -9.359 9.748 8.453 1.00 0.00 15 PRO A N 10
ATOM 11797 C CA . PRO A 1 15 ? -8.314 10.743 8.194 1.00 0.00 15 PRO A CA 10
ATOM 11798 C C . PRO A 1 15 ? -7.311 10.271 7.147 1.00 0.00 15 PRO A C 10
ATOM 11799 O O . PRO A 1 15 ? -6.763 11.074 6.391 1.00 0.00 15 PRO A O 10
ATOM 11810 N N . LEU A 1 16 ? -7.073 8.965 7.108 1.00 0.00 16 LEU A N 10
ATOM 11811 C CA . LEU A 1 16 ? -6.136 8.385 6.153 1.00 0.00 16 LEU A CA 10
ATOM 11812 C C . LEU A 1 16 ? -6.862 7.504 5.143 1.00 0.00 16 LEU A C 10
ATOM 11813 O O . LEU A 1 16 ? -7.613 6.602 5.517 1.00 0.00 16 LEU A O 10
ATOM 11829 N N . CYS A 1 17 ? -6.633 7.769 3.861 1.00 0.00 17 CYS A N 10
ATOM 11830 C CA . CYS A 1 17 ? -7.265 6.998 2.796 1.00 0.00 17 CYS A CA 10
ATOM 11831 C C . CYS A 1 17 ? -6.221 6.450 1.829 1.00 0.00 17 CYS A C 10
ATOM 11832 O O . CYS A 1 17 ? -5.090 6.935 1.778 1.00 0.00 17 CYS A O 10
ATOM 11840 N N . CYS A 1 18 ? -6.607 5.434 1.063 1.00 0.00 18 CYS A N 10
ATOM 11841 C CA . CYS A 1 18 ? -5.705 4.817 0.099 1.00 0.00 18 CYS A CA 10
ATOM 11842 C C . CYS A 1 18 ? -5.182 5.851 -0.895 1.00 0.00 18 CYS A C 10
ATOM 11843 O O . CYS A 1 18 ? -5.820 6.875 -1.137 1.00 0.00 18 CYS A O 10
ATOM 11850 N N . THR A 1 19 ? -4.015 5.574 -1.469 1.00 0.00 19 THR A N 10
ATOM 11851 C CA . THR A 1 19 ? -3.405 6.478 -2.435 1.00 0.00 19 THR A CA 10
ATOM 11852 C C . THR A 1 19 ? -3.906 6.194 -3.847 1.00 0.00 19 THR A C 10
ATOM 11853 O O . THR A 1 19 ? -4.130 7.115 -4.633 1.00 0.00 19 THR A O 10
ATOM 11864 N N . ILE A 1 20 ? -4.080 4.915 -4.161 1.00 0.00 20 ILE A N 10
ATOM 11865 C CA . ILE A 1 20 ? -4.557 4.511 -5.478 1.00 0.00 20 ILE A CA 10
ATOM 11866 C C . ILE A 1 20 ? -6.065 4.697 -5.598 1.00 0.00 20 ILE A C 10
ATOM 11867 O O . ILE A 1 20 ? -6.558 5.245 -6.585 1.00 0.00 20 ILE A O 10
ATOM 11883 N N . CYS A 1 21 ? -6.795 4.241 -4.585 1.00 0.00 21 CYS A N 10
ATOM 11884 C CA . CYS A 1 21 ? -8.248 4.358 -4.575 1.00 0.00 21 CYS A CA 10
ATOM 11885 C C . CYS A 1 21 ? -8.677 5.771 -4.189 1.00 0.00 21 CYS A C 10
ATOM 11886 O O . CYS A 1 21 ? -9.579 6.346 -4.799 1.00 0.00 21 CYS A O 10
ATOM 11893 N N . HIS A 1 22 ? -8.023 6.325 -3.173 1.00 0.00 22 HIS A N 10
ATOM 11894 C CA . HIS A 1 22 ? -8.336 7.671 -2.706 1.00 0.00 22 HIS A CA 10
ATOM 11895 C C . HIS A 1 22 ? -9.767 7.745 -2.181 1.00 0.00 22 HIS A C 10
ATOM 11896 O O . HIS A 1 22 ? -10.491 8.699 -2.462 1.00 0.00 22 HIS A O 10
ATOM 11910 N N . GLU A 1 23 ? -10.166 6.732 -1.419 1.00 0.00 23 GLU A N 10
ATOM 11911 C CA . GLU A 1 23 ? -11.510 6.683 -0.857 1.00 0.00 23 GLU A CA 10
ATOM 11912 C C . GLU A 1 23 ? -11.461 6.512 0.659 1.00 0.00 23 GLU A C 10
ATOM 11913 O O . GLU A 1 23 ? -11.887 7.392 1.407 1.00 0.00 23 GLU A O 10
ATOM 11925 N N . ARG A 1 24 ? -10.939 5.374 1.103 1.00 0.00 24 ARG A N 10
ATOM 11926 C CA . ARG A 1 24 ? -10.835 5.086 2.529 1.00 0.00 24 ARG A CA 10
ATOM 11927 C C . ARG A 1 24 ? -10.071 3.787 2.767 1.00 0.00 24 ARG A C 10
ATOM 11928 O O . ARG A 1 24 ? -9.770 3.050 1.827 1.00 0.00 24 ARG A O 10
ATOM 11949 N N . LEU A 1 25 ? -9.759 3.513 4.029 1.00 0.00 25 LEU A N 10
ATOM 11950 C CA . LEU A 1 25 ? -9.030 2.303 4.391 1.00 0.00 25 LEU A CA 10
ATOM 11951 C C . LEU A 1 25 ? -9.632 1.655 5.634 1.00 0.00 25 LEU A C 10
ATOM 11952 O O . LEU A 1 25 ? -9.709 2.276 6.693 1.00 0.00 25 LEU A O 10
ATOM 11968 N N . GLU A 1 26 ? -10.056 0.403 5.496 1.00 0.00 26 GLU A N 10
ATOM 11969 C CA . GLU A 1 26 ? -10.651 -0.329 6.608 1.00 0.00 26 GLU A CA 10
ATOM 11970 C C . GLU A 1 26 ? -9.865 -0.095 7.895 1.00 0.00 26 GLU A C 10
ATOM 11971 O O . GLU A 1 26 ? -10.425 0.317 8.911 1.00 0.00 26 GLU A O 10
ATOM 11983 N N . ASP A 1 27 ? -8.564 -0.360 7.844 1.00 0.00 27 ASP A N 10
ATOM 11984 C CA . ASP A 1 27 ? -7.700 -0.178 9.004 1.00 0.00 27 ASP A CA 10
ATOM 11985 C C . ASP A 1 27 ? -6.241 -0.438 8.641 1.00 0.00 27 ASP A C 10
ATOM 11986 O O . ASP A 1 27 ? -5.932 -0.860 7.527 1.00 0.00 27 ASP A O 10
ATOM 11995 N N . THR A 1 28 ? -5.346 -0.181 9.590 1.00 0.00 28 THR A N 10
ATOM 11996 C CA . THR A 1 28 ? -3.920 -0.385 9.371 1.00 0.00 28 THR A CA 10
ATOM 11997 C C . THR A 1 28 ? -3.669 -1.580 8.458 1.00 0.00 28 THR A C 10
ATOM 11998 O O . THR A 1 28 ? -2.707 -1.595 7.689 1.00 0.00 28 THR A O 10
ATOM 12009 N N . HIS A 1 29 ? -4.541 -2.579 8.546 1.00 0.00 29 HIS A N 10
ATOM 12010 C CA . HIS A 1 29 ? -4.414 -3.779 7.726 1.00 0.00 29 HIS A CA 10
ATOM 12011 C C . HIS A 1 29 ? -3.817 -3.444 6.362 1.00 0.00 29 HIS A C 10
ATOM 12012 O O . HIS A 1 29 ? -2.953 -4.162 5.858 1.00 0.00 29 HIS A O 10
ATOM 12026 N N . PHE A 1 30 ? -4.283 -2.350 5.770 1.00 0.00 30 PHE A N 10
ATOM 12027 C CA . PHE A 1 30 ? -3.796 -1.921 4.464 1.00 0.00 30 PHE A CA 10
ATOM 12028 C C . PHE A 1 30 ? -2.271 -1.878 4.439 1.00 0.00 30 PHE A C 10
ATOM 12029 O O . PHE A 1 30 ? -1.624 -1.798 5.484 1.00 0.00 30 PHE A O 10
ATOM 12046 N N . VAL A 1 31 ? -1.703 -1.932 3.239 1.00 0.00 31 VAL A N 10
ATOM 12047 C CA . VAL A 1 31 ? -0.254 -1.899 3.076 1.00 0.00 31 VAL A CA 10
ATOM 12048 C C . VAL A 1 31 ? 0.269 -0.468 3.103 1.00 0.00 31 VAL A C 10
ATOM 12049 O O . VAL A 1 31 ? 0.151 0.265 2.122 1.00 0.00 31 VAL A O 10
ATOM 12062 N N . GLN A 1 32 ? 0.849 -0.077 4.234 1.00 0.00 32 GLN A N 10
ATOM 12063 C CA . GLN A 1 32 ? 1.390 1.268 4.389 1.00 0.00 32 GLN A CA 10
ATOM 12064 C C . GLN A 1 32 ? 2.904 1.271 4.198 1.00 0.00 32 GLN A C 10
ATOM 12065 O O . GLN A 1 32 ? 3.616 0.459 4.790 1.00 0.00 32 GLN A O 10
ATOM 12079 N N . CYS A 1 33 ? 3.389 2.188 3.369 1.00 0.00 33 CYS A N 10
ATOM 12080 C CA . CYS A 1 33 ? 4.818 2.296 3.099 1.00 0.00 33 CYS A CA 10
ATOM 12081 C C . CYS A 1 33 ? 5.577 2.721 4.353 1.00 0.00 33 CYS A C 10
ATOM 12082 O O . CYS A 1 33 ? 5.304 3.761 4.952 1.00 0.00 33 CYS A O 10
ATOM 12089 N N . PRO A 1 34 ? 6.555 1.897 4.759 1.00 0.00 34 PRO A N 10
ATOM 12090 C CA . PRO A 1 34 ? 7.375 2.166 5.945 1.00 0.00 34 PRO A CA 10
ATOM 12091 C C . PRO A 1 34 ? 8.319 3.345 5.740 1.00 0.00 34 PRO A C 10
ATOM 12092 O O . PRO A 1 34 ? 8.962 3.808 6.683 1.00 0.00 34 PRO A O 10
ATOM 12103 N N . SER A 1 35 ? 8.398 3.828 4.505 1.00 0.00 35 SER A N 10
ATOM 12104 C CA . SER A 1 35 ? 9.267 4.952 4.177 1.00 0.00 35 SER A CA 10
ATOM 12105 C C . SER A 1 35 ? 8.447 6.206 3.889 1.00 0.00 35 SER A C 10
ATOM 12106 O O . SER A 1 35 ? 8.817 7.310 4.291 1.00 0.00 35 SER A O 10
ATOM 12114 N N . VAL A 1 36 ? 7.330 6.029 3.190 1.00 0.00 36 VAL A N 10
ATOM 12115 C CA . VAL A 1 36 ? 6.457 7.145 2.848 1.00 0.00 36 VAL A CA 10
ATOM 12116 C C . VAL A 1 36 ? 5.126 7.046 3.586 1.00 0.00 36 VAL A C 10
ATOM 12117 O O . VAL A 1 36 ? 4.388 6.069 3.459 1.00 0.00 36 VAL A O 10
ATOM 12130 N N . PRO A 1 37 ? 4.809 8.083 4.375 1.00 0.00 37 PRO A N 10
ATOM 12131 C CA . PRO A 1 37 ? 3.565 8.138 5.148 1.00 0.00 37 PRO A CA 10
ATOM 12132 C C . PRO A 1 37 ? 2.338 8.313 4.260 1.00 0.00 37 PRO A C 10
ATOM 12133 O O . PRO A 1 37 ? 1.248 7.847 4.592 1.00 0.00 37 PRO A O 10
ATOM 12144 N N . SER A 1 38 ? 2.522 8.989 3.130 1.00 0.00 38 SER A N 10
ATOM 12145 C CA . SER A 1 38 ? 1.429 9.228 2.196 1.00 0.00 38 SER A CA 10
ATOM 12146 C C . SER A 1 38 ? 1.026 7.938 1.488 1.00 0.00 38 SER A C 10
ATOM 12147 O O . SER A 1 38 ? -0.159 7.675 1.277 1.00 0.00 38 SER A O 10
ATOM 12155 N N . HIS A 1 39 ? 2.021 7.134 1.124 1.00 0.00 39 HIS A N 10
ATOM 12156 C CA . HIS A 1 39 ? 1.771 5.870 0.441 1.00 0.00 39 HIS A CA 10
ATOM 12157 C C . HIS A 1 39 ? 0.849 4.978 1.268 1.00 0.00 39 HIS A C 10
ATOM 12158 O O . HIS A 1 39 ? 1.232 4.487 2.330 1.00 0.00 39 HIS A O 10
ATOM 12172 N N . LYS A 1 40 ? -0.367 4.774 0.774 1.00 0.00 40 LYS A N 10
ATOM 12173 C CA . LYS A 1 40 ? -1.344 3.942 1.465 1.00 0.00 40 LYS A CA 10
ATOM 12174 C C . LYS A 1 40 ? -2.039 2.995 0.492 1.00 0.00 40 LYS A C 10
ATOM 12175 O O . LYS A 1 40 ? -3.098 3.313 -0.050 1.00 0.00 40 LYS A O 10
ATOM 12194 N N . PHE A 1 41 ? -1.436 1.831 0.274 1.00 0.00 41 PHE A N 10
ATOM 12195 C CA . PHE A 1 41 ? -1.998 0.837 -0.634 1.00 0.00 41 PHE A CA 10
ATOM 12196 C C . PHE A 1 41 ? -2.687 -0.281 0.142 1.00 0.00 41 PHE A C 10
ATOM 12197 O O . PHE A 1 41 ? -2.104 -0.871 1.052 1.00 0.00 41 PHE A O 10
ATOM 12214 N N . CYS A 1 42 ? -3.931 -0.567 -0.224 1.00 0.00 42 CYS A N 10
ATOM 12215 C CA . CYS A 1 42 ? -4.702 -1.614 0.436 1.00 0.00 42 CYS A CA 10
ATOM 12216 C C . CYS A 1 42 ? -4.411 -2.977 -0.184 1.00 0.00 42 CYS A C 10
ATOM 12217 O O . CYS A 1 42 ? -3.528 -3.111 -1.031 1.00 0.00 42 CYS A O 10
ATOM 12224 N N . PHE A 1 43 ? -5.161 -3.988 0.245 1.00 0.00 43 PHE A N 10
ATOM 12225 C CA . PHE A 1 43 ? -4.984 -5.342 -0.267 1.00 0.00 43 PHE A CA 10
ATOM 12226 C C . PHE A 1 43 ? -5.229 -5.390 -1.773 1.00 0.00 43 PHE A C 10
ATOM 12227 O O . PHE A 1 43 ? -4.396 -5.861 -2.548 1.00 0.00 43 PHE A O 10
ATOM 12244 N N . PRO A 1 44 ? -6.400 -4.892 -2.197 1.00 0.00 44 PRO A N 10
ATOM 12245 C CA . PRO A 1 44 ? -6.783 -4.867 -3.612 1.00 0.00 44 PRO A CA 10
ATOM 12246 C C . PRO A 1 44 ? -5.956 -3.873 -4.419 1.00 0.00 44 PRO A C 10
ATOM 12247 O O . PRO A 1 44 ? -6.364 -3.441 -5.498 1.00 0.00 44 PRO A O 10
ATOM 12258 N N . CYS A 1 45 ? -4.791 -3.513 -3.891 1.00 0.00 45 CYS A N 10
ATOM 12259 C CA . CYS A 1 45 ? -3.905 -2.569 -4.562 1.00 0.00 45 CYS A CA 10
ATOM 12260 C C . CYS A 1 45 ? -2.487 -3.125 -4.654 1.00 0.00 45 CYS A C 10
ATOM 12261 O O . CYS A 1 45 ? -1.742 -2.804 -5.579 1.00 0.00 45 CYS A O 10
ATOM 12268 N N . SER A 1 46 ? -2.121 -3.960 -3.687 1.00 0.00 46 SER A N 10
ATOM 12269 C CA . SER A 1 46 ? -0.791 -4.559 -3.656 1.00 0.00 46 SER A CA 10
ATOM 12270 C C . SER A 1 46 ? -0.701 -5.732 -4.627 1.00 0.00 46 SER A C 10
ATOM 12271 O O . SER A 1 46 ? 0.225 -5.815 -5.433 1.00 0.00 46 SER A O 10
ATOM 12279 N N . ARG A 1 47 ? -1.671 -6.638 -4.543 1.00 0.00 47 ARG A N 10
ATOM 12280 C CA . ARG A 1 47 ? -1.701 -7.808 -5.412 1.00 0.00 47 ARG A CA 10
ATOM 12281 C C . ARG A 1 47 ? -1.357 -7.426 -6.849 1.00 0.00 47 ARG A C 10
ATOM 12282 O O . ARG A 1 47 ? -0.339 -7.858 -7.388 1.00 0.00 47 ARG A O 10
ATOM 12303 N N . GLU A 1 48 ? -2.214 -6.616 -7.462 1.00 0.00 48 GLU A N 10
ATOM 12304 C CA . GLU A 1 48 ? -2.001 -6.179 -8.837 1.00 0.00 48 GLU A CA 10
ATOM 12305 C C . GLU A 1 48 ? -0.534 -5.835 -9.077 1.00 0.00 48 GLU A C 10
ATOM 12306 O O . GLU A 1 48 ? -0.011 -6.029 -10.174 1.00 0.00 48 GLU A O 10
ATOM 12318 N N . SER A 1 49 ? 0.124 -5.321 -8.042 1.00 0.00 49 SER A N 10
ATOM 12319 C CA . SER A 1 49 ? 1.530 -4.945 -8.141 1.00 0.00 49 SER A CA 10
ATOM 12320 C C . SER A 1 49 ? 2.432 -6.158 -7.940 1.00 0.00 49 SER A C 10
ATOM 12321 O O . SER A 1 49 ? 3.513 -6.245 -8.523 1.00 0.00 49 SER A O 10
ATOM 12329 N N . ILE A 1 50 ? 1.980 -7.093 -7.110 1.00 0.00 50 ILE A N 10
ATOM 12330 C CA . ILE A 1 50 ? 2.745 -8.302 -6.832 1.00 0.00 50 ILE A CA 10
ATOM 12331 C C . ILE A 1 50 ? 2.823 -9.198 -8.063 1.00 0.00 50 ILE A C 10
ATOM 12332 O O . ILE A 1 50 ? 3.833 -9.862 -8.299 1.00 0.00 50 ILE A O 10
ATOM 12348 N N . LYS A 1 51 ? 1.751 -9.211 -8.848 1.00 0.00 51 LYS A N 10
ATOM 12349 C CA . LYS A 1 51 ? 1.697 -10.023 -10.058 1.00 0.00 51 LYS A CA 10
ATOM 12350 C C . LYS A 1 51 ? 2.426 -9.334 -11.207 1.00 0.00 51 LYS A C 10
ATOM 12351 O O . LYS A 1 51 ? 3.188 -9.966 -11.938 1.00 0.00 51 LYS A O 10
ATOM 12370 N N . ALA A 1 52 ? 2.188 -8.036 -11.361 1.00 0.00 52 ALA A N 10
ATOM 12371 C CA . ALA A 1 52 ? 2.824 -7.262 -12.419 1.00 0.00 52 ALA A CA 10
ATOM 12372 C C . ALA A 1 52 ? 4.340 -7.249 -12.253 1.00 0.00 52 ALA A C 10
ATOM 12373 O O . ALA A 1 52 ? 5.078 -7.546 -13.193 1.00 0.00 52 ALA A O 10
ATOM 12380 N N . GLN A 1 53 ? 4.797 -6.903 -11.054 1.00 0.00 53 GLN A N 10
ATOM 12381 C CA . GLN A 1 53 ? 6.226 -6.851 -10.768 1.00 0.00 53 GLN A CA 10
ATOM 12382 C C . GLN A 1 53 ? 6.825 -8.253 -10.725 1.00 0.00 53 GLN A C 10
ATOM 12383 O O . GLN A 1 53 ? 7.699 -8.589 -11.522 1.00 0.00 53 GLN A O 10
ATOM 12397 N N . GLY A 1 54 ? 6.347 -9.067 -9.789 1.00 0.00 54 GLY A N 10
ATOM 12398 C CA . GLY A 1 54 ? 6.847 -10.423 -9.660 1.00 0.00 54 GLY A CA 10
ATOM 12399 C C . GLY A 1 54 ? 6.243 -11.154 -8.477 1.00 0.00 54 GLY A C 10
ATOM 12400 O O . GLY A 1 54 ? 6.720 -11.026 -7.350 1.00 0.00 54 GLY A O 10
ATOM 12404 N N . ALA A 1 55 ? 5.189 -11.922 -8.733 1.00 0.00 55 ALA A N 10
ATOM 12405 C CA . ALA A 1 55 ? 4.519 -12.675 -7.681 1.00 0.00 55 ALA A CA 10
ATOM 12406 C C . ALA A 1 55 ? 5.512 -13.532 -6.903 1.00 0.00 55 ALA A C 10
ATOM 12407 O O . ALA A 1 55 ? 5.482 -13.573 -5.672 1.00 0.00 55 ALA A O 10
ATOM 12414 N N . THR A 1 56 ? 6.391 -14.218 -7.628 1.00 0.00 56 THR A N 10
ATOM 12415 C CA . THR A 1 56 ? 7.391 -15.075 -7.006 1.00 0.00 56 THR A CA 10
ATOM 12416 C C . THR A 1 56 ? 8.676 -14.306 -6.723 1.00 0.00 56 THR A C 10
ATOM 12417 O O . THR A 1 56 ? 9.278 -14.452 -5.660 1.00 0.00 56 THR A O 10
ATOM 12428 N N . GLY A 1 57 ? 9.092 -13.484 -7.682 1.00 0.00 57 GLY A N 10
ATOM 12429 C CA . GLY A 1 57 ? 10.303 -12.702 -7.516 1.00 0.00 57 GLY A CA 10
ATOM 12430 C C . GLY A 1 57 ? 10.142 -11.591 -6.497 1.00 0.00 57 GLY A C 10
ATOM 12431 O O . GLY A 1 57 ? 9.369 -11.719 -5.548 1.00 0.00 57 GLY A O 10
ATOM 12435 N N . GLU A 1 58 ? 10.873 -10.499 -6.694 1.00 0.00 58 GLU A N 10
ATOM 12436 C CA . GLU A 1 58 ? 10.808 -9.362 -5.782 1.00 0.00 58 GLU A CA 10
ATOM 12437 C C . GLU A 1 58 ? 9.683 -8.411 -6.179 1.00 0.00 58 GLU A C 10
ATOM 12438 O O . GLU A 1 58 ? 9.343 -8.289 -7.356 1.00 0.00 58 GLU A O 10
ATOM 12450 N N . VAL A 1 59 ? 9.108 -7.739 -5.187 1.00 0.00 59 VAL A N 10
ATOM 12451 C CA . VAL A 1 59 ? 8.021 -6.798 -5.430 1.00 0.00 59 VAL A CA 10
ATOM 12452 C C . VAL A 1 59 ? 8.262 -5.479 -4.703 1.00 0.00 59 VAL A C 10
ATOM 12453 O O . VAL A 1 59 ? 8.090 -5.388 -3.488 1.00 0.00 59 VAL A O 10
ATOM 12466 N N . TYR A 1 60 ? 8.663 -4.460 -5.456 1.00 0.00 60 TYR A N 10
ATOM 12467 C CA . TYR A 1 60 ? 8.930 -3.146 -4.883 1.00 0.00 60 TYR A CA 10
ATOM 12468 C C . TYR A 1 60 ? 7.630 -2.391 -4.623 1.00 0.00 60 TYR A C 10
ATOM 12469 O O . TYR A 1 60 ? 6.542 -2.883 -4.920 1.00 0.00 60 TYR A O 10
ATOM 12487 N N . CYS A 1 61 ? 7.753 -1.191 -4.066 1.00 0.00 61 CYS A N 10
ATOM 12488 C CA . CYS A 1 61 ? 6.590 -0.365 -3.765 1.00 0.00 61 CYS A CA 10
ATOM 12489 C C . CYS A 1 61 ? 5.566 -0.434 -4.894 1.00 0.00 61 CYS A C 10
ATOM 12490 O O . CYS A 1 61 ? 5.900 -0.334 -6.075 1.00 0.00 61 CYS A O 10
ATOM 12497 N N . PRO A 1 62 ? 4.289 -0.608 -4.524 1.00 0.00 62 PRO A N 10
ATOM 12498 C CA . PRO A 1 62 ? 3.190 -0.693 -5.491 1.00 0.00 62 PRO A CA 10
ATOM 12499 C C . PRO A 1 62 ? 2.913 0.642 -6.173 1.00 0.00 62 PRO A C 10
ATOM 12500 O O . PRO A 1 62 ? 1.970 0.767 -6.954 1.00 0.00 62 PRO A O 10
ATOM 12511 N N . SER A 1 63 ? 3.741 1.637 -5.873 1.00 0.00 63 SER A N 10
ATOM 12512 C CA . SER A 1 63 ? 3.582 2.965 -6.456 1.00 0.00 63 SER A CA 10
ATOM 12513 C C . SER A 1 63 ? 4.525 3.154 -7.641 1.00 0.00 63 SER A C 10
ATOM 12514 O O . SER A 1 63 ? 4.237 3.917 -8.562 1.00 0.00 63 SER A O 10
ATOM 12522 N N . GLY A 1 64 ? 5.653 2.452 -7.609 1.00 0.00 64 GLY A N 10
ATOM 12523 C CA . GLY A 1 64 ? 6.622 2.556 -8.685 1.00 0.00 64 GLY A CA 10
ATOM 12524 C C . GLY A 1 64 ? 7.729 3.543 -8.375 1.00 0.00 64 GLY A C 10
ATOM 12525 O O . GLY A 1 64 ? 8.285 4.165 -9.280 1.00 0.00 64 GLY A O 10
ATOM 12529 N N . GLU A 1 65 ? 8.049 3.688 -7.093 1.00 0.00 65 GLU A N 10
ATOM 12530 C CA . GLU A 1 65 ? 9.096 4.609 -6.667 1.00 0.00 65 GLU A CA 10
ATOM 12531 C C . GLU A 1 65 ? 10.279 3.851 -6.071 1.00 0.00 65 GLU A C 10
ATOM 12532 O O . GLU A 1 65 ? 11.379 4.390 -5.948 1.00 0.00 65 GLU A O 10
ATOM 12544 N N . LYS A 1 66 ? 10.044 2.596 -5.703 1.00 0.00 66 LYS A N 10
ATOM 12545 C CA . LYS A 1 66 ? 11.088 1.761 -5.120 1.00 0.00 66 LYS A CA 10
ATOM 12546 C C . LYS A 1 66 ? 11.600 2.362 -3.815 1.00 0.00 66 LYS A C 10
ATOM 12547 O O . LYS A 1 66 ? 12.803 2.374 -3.555 1.00 0.00 66 LYS A O 10
ATOM 12566 N N . CYS A 1 67 ? 10.678 2.857 -2.996 1.00 0.00 67 CYS A N 10
ATOM 12567 C CA . CYS A 1 67 ? 11.035 3.458 -1.716 1.00 0.00 67 CYS A CA 10
ATOM 12568 C C . CYS A 1 67 ? 11.895 2.506 -0.889 1.00 0.00 67 CYS A C 10
ATOM 12569 O O . CYS A 1 67 ? 11.489 1.392 -0.558 1.00 0.00 67 CYS A O 10
ATOM 12576 N N . PRO A 1 68 ? 13.112 2.955 -0.547 1.00 0.00 68 PRO A N 10
ATOM 12577 C CA . PRO A 1 68 ? 14.054 2.159 0.246 1.00 0.00 68 PRO A CA 10
ATOM 12578 C C . PRO A 1 68 ? 13.600 1.995 1.692 1.00 0.00 68 PRO A C 10
ATOM 12579 O O . PRO A 1 68 ? 13.035 2.915 2.285 1.00 0.00 68 PRO A O 10
ATOM 12590 N N . LEU A 1 69 ? 13.851 0.819 2.256 1.00 0.00 69 LEU A N 10
ATOM 12591 C CA . LEU A 1 69 ? 13.468 0.534 3.635 1.00 0.00 69 LEU A CA 10
ATOM 12592 C C . LEU A 1 69 ? 13.869 1.679 4.559 1.00 0.00 69 LEU A C 10
ATOM 12593 O O . LEU A 1 69 ? 15.004 2.155 4.519 1.00 0.00 69 LEU A O 10
ATOM 12609 N N . VAL A 1 70 ? 12.930 2.117 5.392 1.00 0.00 70 VAL A N 10
ATOM 12610 C CA . VAL A 1 70 ? 13.186 3.204 6.329 1.00 0.00 70 VAL A CA 10
ATOM 12611 C C . VAL A 1 70 ? 14.443 2.938 7.150 1.00 0.00 70 VAL A C 10
ATOM 12612 O O . VAL A 1 70 ? 14.541 1.929 7.846 1.00 0.00 70 VAL A O 10
ATOM 12625 N N . GLY A 1 71 ? 15.405 3.853 7.063 1.00 0.00 71 GLY A N 10
ATOM 12626 C CA . GLY A 1 71 ? 16.644 3.699 7.803 1.00 0.00 71 GLY A CA 10
ATOM 12627 C C . GLY A 1 71 ? 17.651 2.831 7.074 1.00 0.00 71 GLY A C 10
ATOM 12628 O O . GLY A 1 71 ? 18.848 3.114 7.087 1.00 0.00 71 GLY A O 10
ATOM 12632 N N . SER A 1 72 ? 17.164 1.771 6.437 1.00 0.00 72 SER A N 10
ATOM 12633 C CA . SER A 1 72 ? 18.031 0.856 5.704 1.00 0.00 72 SER A CA 10
ATOM 12634 C C . SER A 1 72 ? 18.245 1.339 4.273 1.00 0.00 72 SER A C 10
ATOM 12635 O O . SER A 1 72 ? 17.663 2.337 3.850 1.00 0.00 72 SER A O 10
ATOM 12643 N N . ASN A 1 73 ? 19.083 0.622 3.532 1.00 0.00 73 ASN A N 10
ATOM 12644 C CA . ASN A 1 73 ? 19.375 0.977 2.148 1.00 0.00 73 ASN A CA 10
ATOM 12645 C C . ASN A 1 73 ? 18.969 -0.148 1.200 1.00 0.00 73 ASN A C 10
ATOM 12646 O O . ASN A 1 73 ? 19.680 -0.454 0.243 1.00 0.00 73 ASN A O 10
ATOM 12657 N N . VAL A 1 74 ? 17.821 -0.759 1.474 1.00 0.00 74 VAL A N 10
ATOM 12658 C CA . VAL A 1 74 ? 17.319 -1.849 0.646 1.00 0.00 74 VAL A CA 10
ATOM 12659 C C . VAL A 1 74 ? 15.810 -1.745 0.458 1.00 0.00 74 VAL A C 10
ATOM 12660 O O . VAL A 1 74 ? 15.051 -1.567 1.410 1.00 0.00 74 VAL A O 10
ATOM 12673 N N . PRO A 1 75 ? 15.362 -1.860 -0.801 1.00 0.00 75 PRO A N 10
ATOM 12674 C CA . PRO A 1 75 ? 13.939 -1.784 -1.145 1.00 0.00 75 PRO A CA 10
ATOM 12675 C C . PRO A 1 75 ? 13.157 -2.997 -0.652 1.00 0.00 75 PRO A C 10
ATOM 12676 O O . PRO A 1 75 ? 13.409 -4.124 -1.079 1.00 0.00 75 PRO A O 10
ATOM 12687 N N . TRP A 1 76 ? 12.210 -2.759 0.247 1.00 0.00 76 TRP A N 10
ATOM 12688 C CA . TRP A 1 76 ? 11.391 -3.833 0.797 1.00 0.00 76 TRP A CA 10
ATOM 12689 C C . TRP A 1 76 ? 10.668 -4.589 -0.312 1.00 0.00 76 TRP A C 10
ATOM 12690 O O . TRP A 1 76 ? 9.918 -4.001 -1.090 1.00 0.00 76 TRP A O 10
ATOM 12711 N N . ALA A 1 77 ? 10.898 -5.896 -0.379 1.00 0.00 77 ALA A N 10
ATOM 12712 C CA . ALA A 1 77 ? 10.267 -6.733 -1.392 1.00 0.00 77 ALA A CA 10
ATOM 12713 C C . ALA A 1 77 ? 9.384 -7.798 -0.751 1.00 0.00 77 ALA A C 10
ATOM 12714 O O . ALA A 1 77 ? 9.868 -8.667 -0.026 1.00 0.00 77 ALA A O 10
ATOM 12721 N N . PHE A 1 78 ? 8.085 -7.726 -1.023 1.00 0.00 78 PHE A N 10
ATOM 12722 C CA . PHE A 1 78 ? 7.133 -8.684 -0.472 1.00 0.00 78 PHE A CA 10
ATOM 12723 C C . PHE A 1 78 ? 7.765 -10.067 -0.347 1.00 0.00 78 PHE A C 10
ATOM 12724 O O . PHE A 1 78 ? 8.515 -10.499 -1.222 1.00 0.00 78 PHE A O 10
ATOM 12741 N N . MET A 1 79 ? 7.455 -10.756 0.746 1.00 0.00 79 MET A N 10
ATOM 12742 C CA . MET A 1 79 ? 7.991 -12.091 0.985 1.00 0.00 79 MET A CA 10
ATOM 12743 C C . MET A 1 79 ? 6.902 -13.149 0.840 1.00 0.00 79 MET A C 10
ATOM 12744 O O . MET A 1 79 ? 5.718 -12.858 1.006 1.00 0.00 79 MET A O 10
ATOM 12758 N N . GLN A 1 80 ? 7.311 -14.374 0.528 1.00 0.00 80 GLN A N 10
ATOM 12759 C CA . GLN A 1 80 ? 6.368 -15.474 0.360 1.00 0.00 80 GLN A CA 10
ATOM 12760 C C . GLN A 1 80 ? 5.198 -15.342 1.330 1.00 0.00 80 GLN A C 10
ATOM 12761 O O . GLN A 1 80 ? 4.044 -15.543 0.956 1.00 0.00 80 GLN A O 10
ATOM 12775 N N . GLY A 1 81 ? 5.506 -15.001 2.578 1.00 0.00 81 GLY A N 10
ATOM 12776 C CA . GLY A 1 81 ? 4.470 -14.849 3.582 1.00 0.00 81 GLY A CA 10
ATOM 12777 C C . GLY A 1 81 ? 3.424 -13.826 3.185 1.00 0.00 81 GLY A C 10
ATOM 12778 O O . GLY A 1 81 ? 2.284 -14.180 2.885 1.00 0.00 81 GLY A O 10
ATOM 12782 N N . GLU A 1 82 ? 3.812 -12.555 3.183 1.00 0.00 82 GLU A N 10
ATOM 12783 C CA . GLU A 1 82 ? 2.897 -11.478 2.822 1.00 0.00 82 GLU A CA 10
ATOM 12784 C C . GLU A 1 82 ? 2.326 -11.695 1.424 1.00 0.00 82 GLU A C 10
ATOM 12785 O O . GLU A 1 82 ? 1.112 -11.646 1.223 1.00 0.00 82 GLU A O 10
ATOM 12797 N N . ILE A 1 83 ? 3.210 -11.935 0.461 1.00 0.00 83 ILE A N 10
ATOM 12798 C CA . ILE A 1 83 ? 2.795 -12.159 -0.918 1.00 0.00 83 ILE A CA 10
ATOM 12799 C C . ILE A 1 83 ? 1.517 -12.989 -0.979 1.00 0.00 83 ILE A C 10
ATOM 12800 O O . ILE A 1 83 ? 0.659 -12.763 -1.831 1.00 0.00 83 ILE A O 10
ATOM 12816 N N . ALA A 1 84 ? 1.397 -13.949 -0.068 1.00 0.00 84 ALA A N 10
ATOM 12817 C CA . ALA A 1 84 ? 0.222 -14.810 -0.016 1.00 0.00 84 ALA A CA 10
ATOM 12818 C C . ALA A 1 84 ? -0.846 -14.225 0.902 1.00 0.00 84 ALA A C 10
ATOM 12819 O O . ALA A 1 84 ? -2.041 -14.313 0.616 1.00 0.00 84 ALA A O 10
ATOM 12826 N N . THR A 1 85 ? -0.409 -13.629 2.007 1.00 0.00 85 THR A N 10
ATOM 12827 C CA . THR A 1 85 ? -1.328 -13.032 2.967 1.00 0.00 85 THR A CA 10
ATOM 12828 C C . THR A 1 85 ? -2.312 -12.094 2.277 1.00 0.00 85 THR A C 10
ATOM 12829 O O . THR A 1 85 ? -3.502 -12.084 2.594 1.00 0.00 85 THR A O 10
ATOM 12840 N N . ILE A 1 86 ? -1.808 -11.307 1.333 1.00 0.00 86 ILE A N 10
ATOM 12841 C CA . ILE A 1 86 ? -2.644 -10.366 0.597 1.00 0.00 86 ILE A CA 10
ATOM 12842 C C . ILE A 1 86 ? -3.351 -11.053 -0.567 1.00 0.00 86 ILE A C 10
ATOM 12843 O O . ILE A 1 86 ? -4.581 -11.090 -0.626 1.00 0.00 86 ILE A O 10
ATOM 12859 N N . LEU A 1 87 ? -2.567 -11.599 -1.489 1.00 0.00 87 LEU A N 10
ATOM 12860 C CA . LEU A 1 87 ? -3.118 -12.288 -2.652 1.00 0.00 87 LEU A CA 10
ATOM 12861 C C . LEU A 1 87 ? -4.388 -13.048 -2.283 1.00 0.00 87 LEU A C 10
ATOM 12862 O O . LEU A 1 87 ? -5.419 -12.910 -2.941 1.00 0.00 87 LEU A O 10
ATOM 12878 N N . SER A 1 88 ? -4.306 -13.848 -1.225 1.00 0.00 88 SER A N 10
ATOM 12879 C CA . SER A 1 88 ? -5.449 -14.631 -0.769 1.00 0.00 88 SER A CA 10
ATOM 12880 C C . SER A 1 88 ? -6.558 -13.722 -0.249 1.00 0.00 88 SER A C 10
ATOM 12881 O O . SER A 1 88 ? -7.664 -13.703 -0.787 1.00 0.00 88 SER A O 10
ATOM 12889 N N . GLY A 1 89 ? -6.252 -12.969 0.804 1.00 0.00 89 GLY A N 10
ATOM 12890 C CA . GLY A 1 89 ? -7.233 -12.067 1.380 1.00 0.00 89 GLY A CA 10
ATOM 12891 C C . GLY A 1 89 ? -7.670 -12.496 2.767 1.00 0.00 89 GLY A C 10
ATOM 12892 O O . GLY A 1 89 ? -7.605 -13.672 3.125 1.00 0.00 89 GLY A O 10
ATOM 12896 N N . PRO A 1 90 ? -8.126 -11.527 3.574 1.00 0.00 90 PRO A N 10
ATOM 12897 C CA . PRO A 1 90 ? -8.583 -11.787 4.942 1.00 0.00 90 PRO A CA 10
ATOM 12898 C C . PRO A 1 90 ? -9.893 -12.567 4.978 1.00 0.00 90 PRO A C 10
ATOM 12899 O O . PRO A 1 90 ? -10.896 -12.142 4.405 1.00 0.00 90 PRO A O 10
ATOM 12910 N N . SER A 1 91 ? -9.876 -13.712 5.654 1.00 0.00 91 SER A N 10
ATOM 12911 C CA . SER A 1 91 ? -11.062 -14.554 5.761 1.00 0.00 91 SER A CA 10
ATOM 12912 C C . SER A 1 91 ? -12.190 -13.815 6.473 1.00 0.00 91 SER A C 10
ATOM 12913 O O . SER A 1 91 ? -12.059 -13.432 7.636 1.00 0.00 91 SER A O 10
ATOM 12921 N N . SER A 1 92 ? -13.299 -13.618 5.767 1.00 0.00 92 SER A N 10
ATOM 12922 C CA . SER A 1 92 ? -14.450 -12.921 6.329 1.00 0.00 92 SER A CA 10
ATOM 12923 C C . SER A 1 92 ? -14.766 -13.437 7.730 1.00 0.00 92 SER A C 10
ATOM 12924 O O . SER A 1 92 ? -14.751 -12.681 8.700 1.00 0.00 92 SER A O 10
ATOM 12932 N N . GLY A 1 93 ? -15.051 -14.732 7.827 1.00 0.00 93 GLY A N 10
ATOM 12933 C CA . GLY A 1 93 ? -15.367 -15.328 9.112 1.00 0.00 93 GLY A CA 10
ATOM 12934 C C . GLY A 1 93 ? -16.755 -14.958 9.597 1.00 0.00 93 GLY A C 10
ATOM 12935 O O . GLY A 1 93 ? -17.475 -14.266 8.880 1.00 0.00 93 GLY A O 10
ATOM 12941 N N . GLY A 1 1 ? -26.347 12.673 -1.921 1.00 0.00 1 GLY A N 11
ATOM 12942 C CA . GLY A 1 1 ? -25.900 12.555 -0.546 1.00 0.00 1 GLY A CA 11
ATOM 12943 C C . GLY A 1 1 ? -26.978 12.007 0.369 1.00 0.00 1 GLY A C 11
ATOM 12944 O O . GLY A 1 1 ? -27.199 12.530 1.461 1.00 0.00 1 GLY A O 11
ATOM 12948 N N . SER A 1 2 ? -27.651 10.952 -0.078 1.00 0.00 2 SER A N 11
ATOM 12949 C CA . SER A 1 2 ? -28.715 10.336 0.706 1.00 0.00 2 SER A CA 11
ATOM 12950 C C . SER A 1 2 ? -28.157 9.698 1.974 1.00 0.00 2 SER A C 11
ATOM 12951 O O . SER A 1 2 ? -28.709 9.864 3.061 1.00 0.00 2 SER A O 11
ATOM 12959 N N . SER A 1 3 ? -27.056 8.967 1.825 1.00 0.00 3 SER A N 11
ATOM 12960 C CA . SER A 1 3 ? -26.423 8.300 2.957 1.00 0.00 3 SER A CA 11
ATOM 12961 C C . SER A 1 3 ? -25.245 9.116 3.479 1.00 0.00 3 SER A C 11
ATOM 12962 O O . SER A 1 3 ? -24.093 8.854 3.134 1.00 0.00 3 SER A O 11
ATOM 12970 N N . GLY A 1 4 ? -25.542 10.107 4.313 1.00 0.00 4 GLY A N 11
ATOM 12971 C CA . GLY A 1 4 ? -24.498 10.947 4.870 1.00 0.00 4 GLY A CA 11
ATOM 12972 C C . GLY A 1 4 ? -23.604 10.197 5.837 1.00 0.00 4 GLY A C 11
ATOM 12973 O O . GLY A 1 4 ? -23.429 8.984 5.719 1.00 0.00 4 GLY A O 11
ATOM 12977 N N . SER A 1 5 ? -23.035 10.919 6.797 1.00 0.00 5 SER A N 11
ATOM 12978 C CA . SER A 1 5 ? -22.150 10.315 7.786 1.00 0.00 5 SER A CA 11
ATOM 12979 C C . SER A 1 5 ? -22.583 10.686 9.201 1.00 0.00 5 SER A C 11
ATOM 12980 O O . SER A 1 5 ? -22.428 11.829 9.630 1.00 0.00 5 SER A O 11
ATOM 12988 N N . SER A 1 6 ? -23.127 9.711 9.921 1.00 0.00 6 SER A N 11
ATOM 12989 C CA . SER A 1 6 ? -23.587 9.934 11.287 1.00 0.00 6 SER A CA 11
ATOM 12990 C C . SER A 1 6 ? -22.654 9.263 12.291 1.00 0.00 6 SER A C 11
ATOM 12991 O O . SER A 1 6 ? -22.595 8.037 12.378 1.00 0.00 6 SER A O 11
ATOM 12999 N N . GLY A 1 7 ? -21.924 10.078 13.048 1.00 0.00 7 GLY A N 11
ATOM 13000 C CA . GLY A 1 7 ? -21.003 9.546 14.035 1.00 0.00 7 GLY A CA 11
ATOM 13001 C C . GLY A 1 7 ? -19.556 9.843 13.697 1.00 0.00 7 GLY A C 11
ATOM 13002 O O . GLY A 1 7 ? -18.683 8.993 13.875 1.00 0.00 7 GLY A O 11
ATOM 13006 N N . SER A 1 8 ? -19.300 11.051 13.206 1.00 0.00 8 SER A N 11
ATOM 13007 C CA . SER A 1 8 ? -17.949 11.456 12.836 1.00 0.00 8 SER A CA 11
ATOM 13008 C C . SER A 1 8 ? -17.412 12.507 13.804 1.00 0.00 8 SER A C 11
ATOM 13009 O O . SER A 1 8 ? -17.643 13.706 13.648 1.00 0.00 8 SER A O 11
ATOM 13017 N N . PRO A 1 9 ? -16.679 12.047 14.828 1.00 0.00 9 PRO A N 11
ATOM 13018 C CA . PRO A 1 9 ? -16.093 12.929 15.841 1.00 0.00 9 PRO A CA 11
ATOM 13019 C C . PRO A 1 9 ? -14.958 13.781 15.283 1.00 0.00 9 PRO A C 11
ATOM 13020 O O . PRO A 1 9 ? -14.918 14.993 15.492 1.00 0.00 9 PRO A O 11
ATOM 13031 N N . MET A 1 10 ? -14.038 13.138 14.570 1.00 0.00 10 MET A N 11
ATOM 13032 C CA . MET A 1 10 ? -12.903 13.838 13.980 1.00 0.00 10 MET A CA 11
ATOM 13033 C C . MET A 1 10 ? -13.351 14.715 12.815 1.00 0.00 10 MET A C 11
ATOM 13034 O O . MET A 1 10 ? -14.232 14.336 12.044 1.00 0.00 10 MET A O 11
ATOM 13048 N N . ALA A 1 11 ? -12.740 15.889 12.694 1.00 0.00 11 ALA A N 11
ATOM 13049 C CA . ALA A 1 11 ? -13.075 16.818 11.622 1.00 0.00 11 ALA A CA 11
ATOM 13050 C C . ALA A 1 11 ? -12.786 16.207 10.255 1.00 0.00 11 ALA A C 11
ATOM 13051 O O . ALA A 1 11 ? -12.194 15.133 10.158 1.00 0.00 11 ALA A O 11
ATOM 13058 N N . ASN A 1 12 ? -13.208 16.899 9.202 1.00 0.00 12 ASN A N 11
ATOM 13059 C CA . ASN A 1 12 ? -12.994 16.423 7.840 1.00 0.00 12 ASN A CA 11
ATOM 13060 C C . ASN A 1 12 ? -11.569 16.713 7.379 1.00 0.00 12 ASN A C 11
ATOM 13061 O O . ASN A 1 12 ? -11.352 17.200 6.269 1.00 0.00 12 ASN A O 11
ATOM 13072 N N . SER A 1 13 ? -10.602 16.410 8.239 1.00 0.00 13 SER A N 11
ATOM 13073 C CA . SER A 1 13 ? -9.197 16.641 7.921 1.00 0.00 13 SER A CA 11
ATOM 13074 C C . SER A 1 13 ? -8.642 15.511 7.059 1.00 0.00 13 SER A C 11
ATOM 13075 O O . SER A 1 13 ? -7.552 15.001 7.310 1.00 0.00 13 SER A O 11
ATOM 13083 N N . GLY A 1 14 ? -9.403 15.125 6.039 1.00 0.00 14 GLY A N 11
ATOM 13084 C CA . GLY A 1 14 ? -8.972 14.059 5.154 1.00 0.00 14 GLY A CA 11
ATOM 13085 C C . GLY A 1 14 ? -8.382 12.883 5.907 1.00 0.00 14 GLY A C 11
ATOM 13086 O O . GLY A 1 14 ? -7.168 12.774 6.078 1.00 0.00 14 GLY A O 11
ATOM 13090 N N . PRO A 1 15 ? -9.254 11.977 6.374 1.00 0.00 15 PRO A N 11
ATOM 13091 C CA . PRO A 1 15 ? -8.835 10.788 7.122 1.00 0.00 15 PRO A CA 11
ATOM 13092 C C . PRO A 1 15 ? -8.106 9.777 6.244 1.00 0.00 15 PRO A C 11
ATOM 13093 O O . PRO A 1 15 ? -7.968 9.975 5.036 1.00 0.00 15 PRO A O 11
ATOM 13104 N N . LEU A 1 16 ? -7.640 8.695 6.857 1.00 0.00 16 LEU A N 11
ATOM 13105 C CA . LEU A 1 16 ? -6.925 7.652 6.129 1.00 0.00 16 LEU A CA 11
ATOM 13106 C C . LEU A 1 16 ? -7.605 7.352 4.798 1.00 0.00 16 LEU A C 11
ATOM 13107 O O . LEU A 1 16 ? -8.786 7.003 4.757 1.00 0.00 16 LEU A O 11
ATOM 13123 N N . CYS A 1 17 ? -6.853 7.488 3.711 1.00 0.00 17 CYS A N 11
ATOM 13124 C CA . CYS A 1 17 ? -7.383 7.230 2.377 1.00 0.00 17 CYS A CA 11
ATOM 13125 C C . CYS A 1 17 ? -6.304 6.655 1.465 1.00 0.00 17 CYS A C 11
ATOM 13126 O O . CYS A 1 17 ? -5.219 7.223 1.334 1.00 0.00 17 CYS A O 11
ATOM 13134 N N . CYS A 1 18 ? -6.608 5.523 0.838 1.00 0.00 18 CYS A N 11
ATOM 13135 C CA . CYS A 1 18 ? -5.664 4.869 -0.060 1.00 0.00 18 CYS A CA 11
ATOM 13136 C C . CYS A 1 18 ? -5.088 5.865 -1.063 1.00 0.00 18 CYS A C 11
ATOM 13137 O O . CYS A 1 18 ? -5.742 6.841 -1.432 1.00 0.00 18 CYS A O 11
ATOM 13144 N N . THR A 1 19 ? -3.860 5.611 -1.502 1.00 0.00 19 THR A N 11
ATOM 13145 C CA . THR A 1 19 ? -3.195 6.484 -2.461 1.00 0.00 19 THR A CA 11
ATOM 13146 C C . THR A 1 19 ? -3.652 6.186 -3.885 1.00 0.00 19 THR A C 11
ATOM 13147 O O . THR A 1 19 ? -3.602 7.054 -4.757 1.00 0.00 19 THR A O 11
ATOM 13158 N N . ILE A 1 20 ? -4.098 4.955 -4.113 1.00 0.00 20 ILE A N 11
ATOM 13159 C CA . ILE A 1 20 ? -4.566 4.545 -5.431 1.00 0.00 20 ILE A CA 11
ATOM 13160 C C . ILE A 1 20 ? -6.075 4.727 -5.560 1.00 0.00 20 ILE A C 11
ATOM 13161 O O . ILE A 1 20 ? -6.570 5.184 -6.590 1.00 0.00 20 ILE A O 11
ATOM 13177 N N . CYS A 1 21 ? -6.801 4.369 -4.506 1.00 0.00 21 CYS A N 11
ATOM 13178 C CA . CYS A 1 21 ? -8.253 4.494 -4.499 1.00 0.00 21 CYS A CA 11
ATOM 13179 C C . CYS A 1 21 ? -8.677 5.898 -4.080 1.00 0.00 21 CYS A C 11
ATOM 13180 O O . CYS A 1 21 ? -9.518 6.524 -4.727 1.00 0.00 21 CYS A O 11
ATOM 13187 N N . HIS A 1 22 ? -8.088 6.389 -2.994 1.00 0.00 22 HIS A N 11
ATOM 13188 C CA . HIS A 1 22 ? -8.403 7.720 -2.488 1.00 0.00 22 HIS A CA 11
ATOM 13189 C C . HIS A 1 22 ? -9.858 7.799 -2.036 1.00 0.00 22 HIS A C 11
ATOM 13190 O O . HIS A 1 22 ? -10.545 8.786 -2.297 1.00 0.00 22 HIS A O 11
ATOM 13204 N N . GLU A 1 23 ? -10.320 6.753 -1.358 1.00 0.00 23 GLU A N 11
ATOM 13205 C CA . GLU A 1 23 ? -11.694 6.705 -0.872 1.00 0.00 23 GLU A CA 11
ATOM 13206 C C . GLU A 1 23 ? -11.733 6.758 0.653 1.00 0.00 23 GLU A C 11
ATOM 13207 O O . GLU A 1 23 ? -12.120 7.768 1.239 1.00 0.00 23 GLU A O 11
ATOM 13219 N N . ARG A 1 24 ? -11.331 5.661 1.288 1.00 0.00 24 ARG A N 11
ATOM 13220 C CA . ARG A 1 24 ? -11.322 5.581 2.743 1.00 0.00 24 ARG A CA 11
ATOM 13221 C C . ARG A 1 24 ? -10.672 4.283 3.213 1.00 0.00 24 ARG A C 11
ATOM 13222 O O . ARG A 1 24 ? -10.775 3.250 2.550 1.00 0.00 24 ARG A O 11
ATOM 13243 N N . LEU A 1 25 ? -10.004 4.343 4.359 1.00 0.00 25 LEU A N 11
ATOM 13244 C CA . LEU A 1 25 ? -9.337 3.172 4.918 1.00 0.00 25 LEU A CA 11
ATOM 13245 C C . LEU A 1 25 ? -9.618 3.046 6.411 1.00 0.00 25 LEU A C 11
ATOM 13246 O O . LEU A 1 25 ? -8.779 3.393 7.242 1.00 0.00 25 LEU A O 11
ATOM 13262 N N . GLU A 1 26 ? -10.803 2.544 6.745 1.00 0.00 26 GLU A N 11
ATOM 13263 C CA . GLU A 1 26 ? -11.193 2.371 8.139 1.00 0.00 26 GLU A CA 11
ATOM 13264 C C . GLU A 1 26 ? -10.549 1.122 8.734 1.00 0.00 26 GLU A C 11
ATOM 13265 O O . GLU A 1 26 ? -11.207 0.335 9.414 1.00 0.00 26 GLU A O 11
ATOM 13277 N N . ASP A 1 27 ? -9.259 0.947 8.471 1.00 0.00 27 ASP A N 11
ATOM 13278 C CA . ASP A 1 27 ? -8.524 -0.205 8.979 1.00 0.00 27 ASP A CA 11
ATOM 13279 C C . ASP A 1 27 ? -7.020 0.000 8.830 1.00 0.00 27 ASP A C 11
ATOM 13280 O O . ASP A 1 27 ? -6.571 1.001 8.270 1.00 0.00 27 ASP A O 11
ATOM 13289 N N . THR A 1 28 ? -6.244 -0.954 9.335 1.00 0.00 28 THR A N 11
ATOM 13290 C CA . THR A 1 28 ? -4.791 -0.878 9.261 1.00 0.00 28 THR A CA 11
ATOM 13291 C C . THR A 1 28 ? -4.232 -1.935 8.315 1.00 0.00 28 THR A C 11
ATOM 13292 O O . THR A 1 28 ? -3.203 -1.725 7.672 1.00 0.00 28 THR A O 11
ATOM 13303 N N . HIS A 1 29 ? -4.917 -3.071 8.234 1.00 0.00 29 HIS A N 11
ATOM 13304 C CA . HIS A 1 29 ? -4.490 -4.161 7.364 1.00 0.00 29 HIS A CA 11
ATOM 13305 C C . HIS A 1 29 ? -3.852 -3.620 6.088 1.00 0.00 29 HIS A C 11
ATOM 13306 O O . HIS A 1 29 ? -2.856 -4.157 5.604 1.00 0.00 29 HIS A O 11
ATOM 13320 N N . PHE A 1 30 ? -4.434 -2.554 5.548 1.00 0.00 30 PHE A N 11
ATOM 13321 C CA . PHE A 1 30 ? -3.924 -1.942 4.326 1.00 0.00 30 PHE A CA 11
ATOM 13322 C C . PHE A 1 30 ? -2.401 -1.851 4.359 1.00 0.00 30 PHE A C 11
ATOM 13323 O O . PHE A 1 30 ? -1.801 -1.673 5.419 1.00 0.00 30 PHE A O 11
ATOM 13340 N N . VAL A 1 31 ? -1.782 -1.975 3.189 1.00 0.00 31 VAL A N 11
ATOM 13341 C CA . VAL A 1 31 ? -0.330 -1.907 3.082 1.00 0.00 31 VAL A CA 11
ATOM 13342 C C . VAL A 1 31 ? 0.153 -0.461 3.069 1.00 0.00 31 VAL A C 11
ATOM 13343 O O . VAL A 1 31 ? -0.198 0.313 2.179 1.00 0.00 31 VAL A O 11
ATOM 13356 N N . GLN A 1 32 ? 0.960 -0.103 4.063 1.00 0.00 32 GLN A N 11
ATOM 13357 C CA . GLN A 1 32 ? 1.491 1.251 4.167 1.00 0.00 32 GLN A CA 11
ATOM 13358 C C . GLN A 1 32 ? 3.007 1.255 4.006 1.00 0.00 32 GLN A C 11
ATOM 13359 O O . GLN A 1 32 ? 3.706 0.429 4.595 1.00 0.00 32 GLN A O 11
ATOM 13373 N N . CYS A 1 33 ? 3.510 2.188 3.206 1.00 0.00 33 CYS A N 11
ATOM 13374 C CA . CYS A 1 33 ? 4.944 2.300 2.966 1.00 0.00 33 CYS A CA 11
ATOM 13375 C C . CYS A 1 33 ? 5.686 2.638 4.256 1.00 0.00 33 CYS A C 11
ATOM 13376 O O . CYS A 1 33 ? 5.341 3.579 4.971 1.00 0.00 33 CYS A O 11
ATOM 13383 N N . PRO A 1 34 ? 6.730 1.854 4.561 1.00 0.00 34 PRO A N 11
ATOM 13384 C CA . PRO A 1 34 ? 7.544 2.052 5.765 1.00 0.00 34 PRO A CA 11
ATOM 13385 C C . PRO A 1 34 ? 8.390 3.318 5.691 1.00 0.00 34 PRO A C 11
ATOM 13386 O O . PRO A 1 34 ? 8.908 3.789 6.703 1.00 0.00 34 PRO A O 11
ATOM 13397 N N . SER A 1 35 ? 8.527 3.863 4.486 1.00 0.00 35 SER A N 11
ATOM 13398 C CA . SER A 1 35 ? 9.314 5.073 4.280 1.00 0.00 35 SER A CA 11
ATOM 13399 C C . SER A 1 35 ? 8.411 6.261 3.959 1.00 0.00 35 SER A C 11
ATOM 13400 O O . SER A 1 35 ? 8.629 7.370 4.446 1.00 0.00 35 SER A O 11
ATOM 13408 N N . VAL A 1 36 ? 7.396 6.018 3.136 1.00 0.00 36 VAL A N 11
ATOM 13409 C CA . VAL A 1 36 ? 6.458 7.066 2.750 1.00 0.00 36 VAL A CA 11
ATOM 13410 C C . VAL A 1 36 ? 5.162 6.965 3.547 1.00 0.00 36 VAL A C 11
ATOM 13411 O O . VAL A 1 36 ? 4.454 5.959 3.502 1.00 0.00 36 VAL A O 11
ATOM 13424 N N . PRO A 1 37 ? 4.843 8.031 4.295 1.00 0.00 37 PRO A N 11
ATOM 13425 C CA . PRO A 1 37 ? 3.630 8.088 5.116 1.00 0.00 37 PRO A CA 11
ATOM 13426 C C . PRO A 1 37 ? 2.363 8.177 4.272 1.00 0.00 37 PRO A C 11
ATOM 13427 O O . PRO A 1 37 ? 1.362 7.524 4.567 1.00 0.00 37 PRO A O 11
ATOM 13438 N N . SER A 1 38 ? 2.413 8.990 3.221 1.00 0.00 38 SER A N 11
ATOM 13439 C CA . SER A 1 38 ? 1.268 9.167 2.337 1.00 0.00 38 SER A CA 11
ATOM 13440 C C . SER A 1 38 ? 0.913 7.858 1.638 1.00 0.00 38 SER A C 11
ATOM 13441 O O . SER A 1 38 ? -0.256 7.480 1.558 1.00 0.00 38 SER A O 11
ATOM 13449 N N . HIS A 1 39 ? 1.932 7.170 1.132 1.00 0.00 39 HIS A N 11
ATOM 13450 C CA . HIS A 1 39 ? 1.730 5.902 0.440 1.00 0.00 39 HIS A CA 11
ATOM 13451 C C . HIS A 1 39 ? 0.847 4.969 1.263 1.00 0.00 39 HIS A C 11
ATOM 13452 O O . HIS A 1 39 ? 1.271 4.444 2.293 1.00 0.00 39 HIS A O 11
ATOM 13466 N N . LYS A 1 40 ? -0.383 4.767 0.803 1.00 0.00 40 LYS A N 11
ATOM 13467 C CA . LYS A 1 40 ? -1.326 3.896 1.495 1.00 0.00 40 LYS A CA 11
ATOM 13468 C C . LYS A 1 40 ? -2.036 2.971 0.511 1.00 0.00 40 LYS A C 11
ATOM 13469 O O . LYS A 1 40 ? -3.079 3.320 -0.042 1.00 0.00 40 LYS A O 11
ATOM 13488 N N . PHE A 1 41 ? -1.465 1.790 0.300 1.00 0.00 41 PHE A N 11
ATOM 13489 C CA . PHE A 1 41 ? -2.044 0.815 -0.617 1.00 0.00 41 PHE A CA 11
ATOM 13490 C C . PHE A 1 41 ? -2.710 -0.324 0.150 1.00 0.00 41 PHE A C 11
ATOM 13491 O O . PHE A 1 41 ? -2.090 -0.959 1.003 1.00 0.00 41 PHE A O 11
ATOM 13508 N N . CYS A 1 42 ? -3.977 -0.576 -0.160 1.00 0.00 42 CYS A N 11
ATOM 13509 C CA . CYS A 1 42 ? -4.730 -1.636 0.499 1.00 0.00 42 CYS A CA 11
ATOM 13510 C C . CYS A 1 42 ? -4.425 -2.992 -0.131 1.00 0.00 42 CYS A C 11
ATOM 13511 O O . CYS A 1 42 ? -3.548 -3.108 -0.988 1.00 0.00 42 CYS A O 11
ATOM 13518 N N . PHE A 1 43 ? -5.156 -4.015 0.299 1.00 0.00 43 PHE A N 11
ATOM 13519 C CA . PHE A 1 43 ? -4.964 -5.364 -0.223 1.00 0.00 43 PHE A CA 11
ATOM 13520 C C . PHE A 1 43 ? -5.173 -5.398 -1.734 1.00 0.00 43 PHE A C 11
ATOM 13521 O O . PHE A 1 43 ? -4.318 -5.852 -2.494 1.00 0.00 43 PHE A O 11
ATOM 13538 N N . PRO A 1 44 ? -6.338 -4.906 -2.181 1.00 0.00 44 PRO A N 11
ATOM 13539 C CA . PRO A 1 44 ? -6.688 -4.869 -3.604 1.00 0.00 44 PRO A CA 11
ATOM 13540 C C . PRO A 1 44 ? -5.851 -3.857 -4.380 1.00 0.00 44 PRO A C 11
ATOM 13541 O O . PRO A 1 44 ? -6.231 -3.427 -5.469 1.00 0.00 44 PRO A O 11
ATOM 13552 N N . CYS A 1 45 ? -4.709 -3.481 -3.813 1.00 0.00 45 CYS A N 11
ATOM 13553 C CA . CYS A 1 45 ? -3.818 -2.520 -4.451 1.00 0.00 45 CYS A CA 11
ATOM 13554 C C . CYS A 1 45 ? -2.398 -3.072 -4.541 1.00 0.00 45 CYS A C 11
ATOM 13555 O O . CYS A 1 45 ? -1.651 -2.743 -5.462 1.00 0.00 45 CYS A O 11
ATOM 13562 N N . SER A 1 46 ? -2.034 -3.913 -3.578 1.00 0.00 46 SER A N 11
ATOM 13563 C CA . SER A 1 46 ? -0.703 -4.508 -3.547 1.00 0.00 46 SER A CA 11
ATOM 13564 C C . SER A 1 46 ? -0.622 -5.709 -4.485 1.00 0.00 46 SER A C 11
ATOM 13565 O O . SER A 1 46 ? 0.322 -5.840 -5.264 1.00 0.00 46 SER A O 11
ATOM 13573 N N . ARG A 1 47 ? -1.620 -6.583 -4.403 1.00 0.00 47 ARG A N 11
ATOM 13574 C CA . ARG A 1 47 ? -1.662 -7.775 -5.242 1.00 0.00 47 ARG A CA 11
ATOM 13575 C C . ARG A 1 47 ? -1.325 -7.431 -6.690 1.00 0.00 47 ARG A C 11
ATOM 13576 O O . ARG A 1 47 ? -0.339 -7.920 -7.240 1.00 0.00 47 ARG A O 11
ATOM 13597 N N . GLU A 1 48 ? -2.152 -6.589 -7.301 1.00 0.00 48 GLU A N 11
ATOM 13598 C CA . GLU A 1 48 ? -1.941 -6.182 -8.686 1.00 0.00 48 GLU A CA 11
ATOM 13599 C C . GLU A 1 48 ? -0.478 -5.828 -8.932 1.00 0.00 48 GLU A C 11
ATOM 13600 O O . GLU A 1 48 ? 0.038 -6.005 -10.036 1.00 0.00 48 GLU A O 11
ATOM 13612 N N . SER A 1 49 ? 0.186 -5.325 -7.896 1.00 0.00 49 SER A N 11
ATOM 13613 C CA . SER A 1 49 ? 1.589 -4.941 -8.000 1.00 0.00 49 SER A CA 11
ATOM 13614 C C . SER A 1 49 ? 2.497 -6.158 -7.859 1.00 0.00 49 SER A C 11
ATOM 13615 O O . SER A 1 49 ? 3.545 -6.241 -8.500 1.00 0.00 49 SER A O 11
ATOM 13623 N N . ILE A 1 50 ? 2.087 -7.100 -7.016 1.00 0.00 50 ILE A N 11
ATOM 13624 C CA . ILE A 1 50 ? 2.862 -8.314 -6.792 1.00 0.00 50 ILE A CA 11
ATOM 13625 C C . ILE A 1 50 ? 2.978 -9.137 -8.070 1.00 0.00 50 ILE A C 11
ATOM 13626 O O . ILE A 1 50 ? 4.005 -9.766 -8.327 1.00 0.00 50 ILE A O 11
ATOM 13642 N N . LYS A 1 51 ? 1.918 -9.127 -8.872 1.00 0.00 51 LYS A N 11
ATOM 13643 C CA . LYS A 1 51 ? 1.900 -9.869 -10.127 1.00 0.00 51 LYS A CA 11
ATOM 13644 C C . LYS A 1 51 ? 2.650 -9.112 -11.218 1.00 0.00 51 LYS A C 11
ATOM 13645 O O . LYS A 1 51 ? 3.465 -9.688 -11.937 1.00 0.00 51 LYS A O 11
ATOM 13664 N N . ALA A 1 52 ? 2.370 -7.818 -11.333 1.00 0.00 52 ALA A N 11
ATOM 13665 C CA . ALA A 1 52 ? 3.022 -6.982 -12.334 1.00 0.00 52 ALA A CA 11
ATOM 13666 C C . ALA A 1 52 ? 4.535 -6.976 -12.144 1.00 0.00 52 ALA A C 11
ATOM 13667 O O . ALA A 1 52 ? 5.289 -7.189 -13.093 1.00 0.00 52 ALA A O 11
ATOM 13674 N N . GLN A 1 53 ? 4.971 -6.730 -10.913 1.00 0.00 53 GLN A N 11
ATOM 13675 C CA . GLN A 1 53 ? 6.394 -6.695 -10.600 1.00 0.00 53 GLN A CA 11
ATOM 13676 C C . GLN A 1 53 ? 6.994 -8.096 -10.635 1.00 0.00 53 GLN A C 11
ATOM 13677 O O . GLN A 1 53 ? 7.860 -8.392 -11.457 1.00 0.00 53 GLN A O 11
ATOM 13691 N N . GLY A 1 54 ? 6.527 -8.957 -9.735 1.00 0.00 54 GLY A N 11
ATOM 13692 C CA . GLY A 1 54 ? 7.030 -10.318 -9.680 1.00 0.00 54 GLY A CA 11
ATOM 13693 C C . GLY A 1 54 ? 6.461 -11.099 -8.513 1.00 0.00 54 GLY A C 11
ATOM 13694 O O . GLY A 1 54 ? 6.888 -10.923 -7.372 1.00 0.00 54 GLY A O 11
ATOM 13698 N N . ALA A 1 55 ? 5.492 -11.964 -8.797 1.00 0.00 55 ALA A N 11
ATOM 13699 C CA . ALA A 1 55 ? 4.864 -12.775 -7.761 1.00 0.00 55 ALA A CA 11
ATOM 13700 C C . ALA A 1 55 ? 5.863 -13.749 -7.145 1.00 0.00 55 ALA A C 11
ATOM 13701 O O . ALA A 1 55 ? 5.908 -13.922 -5.927 1.00 0.00 55 ALA A O 11
ATOM 13708 N N . THR A 1 56 ? 6.664 -14.384 -7.995 1.00 0.00 56 THR A N 11
ATOM 13709 C CA . THR A 1 56 ? 7.661 -15.342 -7.534 1.00 0.00 56 THR A CA 11
ATOM 13710 C C . THR A 1 56 ? 8.959 -14.642 -7.149 1.00 0.00 56 THR A C 11
ATOM 13711 O O . THR A 1 56 ? 9.768 -15.184 -6.396 1.00 0.00 56 THR A O 11
ATOM 13722 N N . GLY A 1 57 ? 9.152 -13.434 -7.669 1.00 0.00 57 GLY A N 11
ATOM 13723 C CA . GLY A 1 57 ? 10.354 -12.679 -7.367 1.00 0.00 57 GLY A CA 11
ATOM 13724 C C . GLY A 1 57 ? 10.108 -11.578 -6.356 1.00 0.00 57 GLY A C 11
ATOM 13725 O O . GLY A 1 57 ? 9.231 -11.697 -5.501 1.00 0.00 57 GLY A O 11
ATOM 13729 N N . GLU A 1 58 ? 10.885 -10.503 -6.452 1.00 0.00 58 GLU A N 11
ATOM 13730 C CA . GLU A 1 58 ? 10.748 -9.377 -5.536 1.00 0.00 58 GLU A CA 11
ATOM 13731 C C . GLU A 1 58 ? 9.629 -8.443 -5.986 1.00 0.00 58 GLU A C 11
ATOM 13732 O O . GLU A 1 58 ? 9.331 -8.341 -7.176 1.00 0.00 58 GLU A O 11
ATOM 13744 N N . VAL A 1 59 ? 9.012 -7.763 -5.024 1.00 0.00 59 VAL A N 11
ATOM 13745 C CA . VAL A 1 59 ? 7.925 -6.836 -5.320 1.00 0.00 59 VAL A CA 11
ATOM 13746 C C . VAL A 1 59 ? 8.171 -5.477 -4.675 1.00 0.00 59 VAL A C 11
ATOM 13747 O O . VAL A 1 59 ? 8.001 -5.312 -3.467 1.00 0.00 59 VAL A O 11
ATOM 13760 N N . TYR A 1 60 ? 8.573 -4.507 -5.489 1.00 0.00 60 TYR A N 11
ATOM 13761 C CA . TYR A 1 60 ? 8.844 -3.161 -4.997 1.00 0.00 60 TYR A CA 11
ATOM 13762 C C . TYR A 1 60 ? 7.546 -2.404 -4.735 1.00 0.00 60 TYR A C 11
ATOM 13763 O O . TYR A 1 60 ? 6.463 -2.857 -5.108 1.00 0.00 60 TYR A O 11
ATOM 13781 N N . CYS A 1 61 ? 7.662 -1.248 -4.090 1.00 0.00 61 CYS A N 11
ATOM 13782 C CA . CYS A 1 61 ? 6.500 -0.426 -3.777 1.00 0.00 61 CYS A CA 11
ATOM 13783 C C . CYS A 1 61 ? 5.476 -0.479 -4.907 1.00 0.00 61 CYS A C 11
ATOM 13784 O O . CYS A 1 61 ? 5.811 -0.374 -6.087 1.00 0.00 61 CYS A O 11
ATOM 13791 N N . PRO A 1 62 ? 4.196 -0.645 -4.539 1.00 0.00 62 PRO A N 11
ATOM 13792 C CA . PRO A 1 62 ? 3.097 -0.714 -5.506 1.00 0.00 62 PRO A CA 11
ATOM 13793 C C . PRO A 1 62 ? 2.832 0.628 -6.180 1.00 0.00 62 PRO A C 11
ATOM 13794 O O . PRO A 1 62 ? 1.878 0.772 -6.945 1.00 0.00 62 PRO A O 11
ATOM 13805 N N . SER A 1 63 ? 3.682 1.608 -5.891 1.00 0.00 63 SER A N 11
ATOM 13806 C CA . SER A 1 63 ? 3.537 2.940 -6.467 1.00 0.00 63 SER A CA 11
ATOM 13807 C C . SER A 1 63 ? 4.495 3.133 -7.639 1.00 0.00 63 SER A C 11
ATOM 13808 O O . SER A 1 63 ? 4.239 3.929 -8.540 1.00 0.00 63 SER A O 11
ATOM 13816 N N . GLY A 1 64 ? 5.602 2.396 -7.617 1.00 0.00 64 GLY A N 11
ATOM 13817 C CA . GLY A 1 64 ? 6.582 2.500 -8.682 1.00 0.00 64 GLY A CA 11
ATOM 13818 C C . GLY A 1 64 ? 7.685 3.489 -8.360 1.00 0.00 64 GLY A C 11
ATOM 13819 O O . GLY A 1 64 ? 8.264 4.095 -9.261 1.00 0.00 64 GLY A O 11
ATOM 13823 N N . GLU A 1 65 ? 7.974 3.653 -7.073 1.00 0.00 65 GLU A N 11
ATOM 13824 C CA . GLU A 1 65 ? 9.013 4.578 -6.636 1.00 0.00 65 GLU A CA 11
ATOM 13825 C C . GLU A 1 65 ? 10.119 3.840 -5.889 1.00 0.00 65 GLU A C 11
ATOM 13826 O O . GLU A 1 65 ? 10.952 4.456 -5.222 1.00 0.00 65 GLU A O 11
ATOM 13838 N N . LYS A 1 66 ? 10.122 2.517 -6.004 1.00 0.00 66 LYS A N 11
ATOM 13839 C CA . LYS A 1 66 ? 11.125 1.692 -5.341 1.00 0.00 66 LYS A CA 11
ATOM 13840 C C . LYS A 1 66 ? 11.528 2.298 -4.001 1.00 0.00 66 LYS A C 11
ATOM 13841 O O . LYS A 1 66 ? 12.714 2.463 -3.713 1.00 0.00 66 LYS A O 11
ATOM 13860 N N . CYS A 1 67 ? 10.534 2.627 -3.182 1.00 0.00 67 CYS A N 11
ATOM 13861 C CA . CYS A 1 67 ? 10.784 3.214 -1.871 1.00 0.00 67 CYS A CA 11
ATOM 13862 C C . CYS A 1 67 ? 11.554 2.244 -0.980 1.00 0.00 67 CYS A C 11
ATOM 13863 O O . CYS A 1 67 ? 11.080 1.159 -0.645 1.00 0.00 67 CYS A O 11
ATOM 13870 N N . PRO A 1 68 ? 12.772 2.644 -0.584 1.00 0.00 68 PRO A N 11
ATOM 13871 C CA . PRO A 1 68 ? 13.634 1.827 0.274 1.00 0.00 68 PRO A CA 11
ATOM 13872 C C . PRO A 1 68 ? 13.099 1.720 1.699 1.00 0.00 68 PRO A C 11
ATOM 13873 O O . PRO A 1 68 ? 12.242 2.502 2.111 1.00 0.00 68 PRO A O 11
ATOM 13884 N N . LEU A 1 69 ? 13.611 0.748 2.446 1.00 0.00 69 LEU A N 11
ATOM 13885 C CA . LEU A 1 69 ? 13.185 0.539 3.825 1.00 0.00 69 LEU A CA 11
ATOM 13886 C C . LEU A 1 69 ? 13.590 1.718 4.705 1.00 0.00 69 LEU A C 11
ATOM 13887 O O . LEU A 1 69 ? 14.573 2.405 4.427 1.00 0.00 69 LEU A O 11
ATOM 13903 N N . VAL A 1 70 ? 12.826 1.945 5.769 1.00 0.00 70 VAL A N 11
ATOM 13904 C CA . VAL A 1 70 ? 13.107 3.039 6.691 1.00 0.00 70 VAL A CA 11
ATOM 13905 C C . VAL A 1 70 ? 14.355 2.754 7.518 1.00 0.00 70 VAL A C 11
ATOM 13906 O O . VAL A 1 70 ? 15.198 3.630 7.711 1.00 0.00 70 VAL A O 11
ATOM 13919 N N . GLY A 1 71 ? 14.469 1.522 8.004 1.00 0.00 71 GLY A N 11
ATOM 13920 C CA . GLY A 1 71 ? 15.619 1.142 8.804 1.00 0.00 71 GLY A CA 11
ATOM 13921 C C . GLY A 1 71 ? 16.676 0.420 7.993 1.00 0.00 71 GLY A C 11
ATOM 13922 O O . GLY A 1 71 ? 17.513 -0.293 8.547 1.00 0.00 71 GLY A O 11
ATOM 13926 N N . SER A 1 72 ? 16.639 0.603 6.677 1.00 0.00 72 SER A N 11
ATOM 13927 C CA . SER A 1 72 ? 17.598 -0.041 5.788 1.00 0.00 72 SER A CA 11
ATOM 13928 C C . SER A 1 72 ? 17.634 0.656 4.431 1.00 0.00 72 SER A C 11
ATOM 13929 O O . SER A 1 72 ? 16.860 1.576 4.173 1.00 0.00 72 SER A O 11
ATOM 13937 N N . ASN A 1 73 ? 18.541 0.209 3.568 1.00 0.00 73 ASN A N 11
ATOM 13938 C CA . ASN A 1 73 ? 18.680 0.790 2.237 1.00 0.00 73 ASN A CA 11
ATOM 13939 C C . ASN A 1 73 ? 18.204 -0.186 1.166 1.00 0.00 73 ASN A C 11
ATOM 13940 O O . ASN A 1 73 ? 18.793 -0.279 0.089 1.00 0.00 73 ASN A O 11
ATOM 13951 N N . VAL A 1 74 ? 17.132 -0.912 1.469 1.00 0.00 74 VAL A N 11
ATOM 13952 C CA . VAL A 1 74 ? 16.574 -1.880 0.531 1.00 0.00 74 VAL A CA 11
ATOM 13953 C C . VAL A 1 74 ? 15.061 -1.729 0.421 1.00 0.00 74 VAL A C 11
ATOM 13954 O O . VAL A 1 74 ? 14.359 -1.521 1.410 1.00 0.00 74 VAL A O 11
ATOM 13967 N N . PRO A 1 75 ? 14.545 -1.836 -0.813 1.00 0.00 75 PRO A N 11
ATOM 13968 C CA . PRO A 1 75 ? 13.109 -1.715 -1.082 1.00 0.00 75 PRO A CA 11
ATOM 13969 C C . PRO A 1 75 ? 12.316 -2.900 -0.541 1.00 0.00 75 PRO A C 11
ATOM 13970 O O . PRO A 1 75 ? 12.408 -4.011 -1.064 1.00 0.00 75 PRO A O 11
ATOM 13981 N N . TRP A 1 76 ? 11.539 -2.656 0.507 1.00 0.00 76 TRP A N 11
ATOM 13982 C CA . TRP A 1 76 ? 10.729 -3.704 1.119 1.00 0.00 76 TRP A CA 11
ATOM 13983 C C . TRP A 1 76 ? 10.000 -4.519 0.056 1.00 0.00 76 TRP A C 11
ATOM 13984 O O . TRP A 1 76 ? 9.058 -4.035 -0.571 1.00 0.00 76 TRP A O 11
ATOM 14005 N N . ALA A 1 77 ? 10.441 -5.757 -0.141 1.00 0.00 77 ALA A N 11
ATOM 14006 C CA . ALA A 1 77 ? 9.828 -6.638 -1.127 1.00 0.00 77 ALA A CA 11
ATOM 14007 C C . ALA A 1 77 ? 9.005 -7.729 -0.451 1.00 0.00 77 ALA A C 11
ATOM 14008 O O . ALA A 1 77 ? 9.550 -8.607 0.218 1.00 0.00 77 ALA A O 11
ATOM 14015 N N . PHE A 1 78 ? 7.690 -7.668 -0.629 1.00 0.00 78 PHE A N 11
ATOM 14016 C CA . PHE A 1 78 ? 6.791 -8.650 -0.035 1.00 0.00 78 PHE A CA 11
ATOM 14017 C C . PHE A 1 78 ? 7.452 -10.024 0.028 1.00 0.00 78 PHE A C 11
ATOM 14018 O O . PHE A 1 78 ? 8.117 -10.448 -0.917 1.00 0.00 78 PHE A O 11
ATOM 14035 N N . MET A 1 79 ? 7.263 -10.714 1.148 1.00 0.00 79 MET A N 11
ATOM 14036 C CA . MET A 1 79 ? 7.841 -12.041 1.334 1.00 0.00 79 MET A CA 11
ATOM 14037 C C . MET A 1 79 ? 6.781 -13.124 1.159 1.00 0.00 79 MET A C 11
ATOM 14038 O O . MET A 1 79 ? 5.584 -12.851 1.239 1.00 0.00 79 MET A O 11
ATOM 14052 N N . GLN A 1 80 ? 7.231 -14.352 0.920 1.00 0.00 80 GLN A N 11
ATOM 14053 C CA . GLN A 1 80 ? 6.320 -15.475 0.732 1.00 0.00 80 GLN A CA 11
ATOM 14054 C C . GLN A 1 80 ? 5.088 -15.331 1.619 1.00 0.00 80 GLN A C 11
ATOM 14055 O O . GLN A 1 80 ? 3.961 -15.541 1.173 1.00 0.00 80 GLN A O 11
ATOM 14069 N N . GLY A 1 81 ? 5.311 -14.971 2.880 1.00 0.00 81 GLY A N 11
ATOM 14070 C CA . GLY A 1 81 ? 4.209 -14.806 3.810 1.00 0.00 81 GLY A CA 11
ATOM 14071 C C . GLY A 1 81 ? 3.209 -13.766 3.346 1.00 0.00 81 GLY A C 11
ATOM 14072 O O . GLY A 1 81 ? 2.090 -14.101 2.960 1.00 0.00 81 GLY A O 11
ATOM 14076 N N . GLU A 1 82 ? 3.614 -12.500 3.384 1.00 0.00 82 GLU A N 11
ATOM 14077 C CA . GLU A 1 82 ? 2.743 -11.408 2.965 1.00 0.00 82 GLU A CA 11
ATOM 14078 C C . GLU A 1 82 ? 2.242 -11.627 1.540 1.00 0.00 82 GLU A C 11
ATOM 14079 O O . GLU A 1 82 ? 1.036 -11.653 1.293 1.00 0.00 82 GLU A O 11
ATOM 14091 N N . ILE A 1 83 ? 3.176 -11.782 0.609 1.00 0.00 83 ILE A N 11
ATOM 14092 C CA . ILE A 1 83 ? 2.830 -11.999 -0.791 1.00 0.00 83 ILE A CA 11
ATOM 14093 C C . ILE A 1 83 ? 1.564 -12.840 -0.920 1.00 0.00 83 ILE A C 11
ATOM 14094 O O . ILE A 1 83 ? 0.756 -12.628 -1.823 1.00 0.00 83 ILE A O 11
ATOM 14110 N N . ALA A 1 84 ? 1.399 -13.794 -0.009 1.00 0.00 84 ALA A N 11
ATOM 14111 C CA . ALA A 1 84 ? 0.230 -14.664 -0.019 1.00 0.00 84 ALA A CA 11
ATOM 14112 C C . ALA A 1 84 ? -0.885 -14.096 0.852 1.00 0.00 84 ALA A C 11
ATOM 14113 O O . ALA A 1 84 ? -2.059 -14.134 0.480 1.00 0.00 84 ALA A O 11
ATOM 14120 N N . THR A 1 85 ? -0.512 -13.568 2.014 1.00 0.00 85 THR A N 11
ATOM 14121 C CA . THR A 1 85 ? -1.481 -12.993 2.938 1.00 0.00 85 THR A CA 11
ATOM 14122 C C . THR A 1 85 ? -2.382 -11.986 2.234 1.00 0.00 85 THR A C 11
ATOM 14123 O O . THR A 1 85 ? -3.595 -11.967 2.449 1.00 0.00 85 THR A O 11
ATOM 14134 N N . ILE A 1 86 ? -1.783 -11.150 1.392 1.00 0.00 86 ILE A N 11
ATOM 14135 C CA . ILE A 1 86 ? -2.533 -10.141 0.655 1.00 0.00 86 ILE A CA 11
ATOM 14136 C C . ILE A 1 86 ? -3.267 -10.758 -0.531 1.00 0.00 86 ILE A C 11
ATOM 14137 O O . ILE A 1 86 ? -4.480 -10.600 -0.676 1.00 0.00 86 ILE A O 11
ATOM 14153 N N . LEU A 1 87 ? -2.524 -11.463 -1.377 1.00 0.00 87 LEU A N 11
ATOM 14154 C CA . LEU A 1 87 ? -3.103 -12.107 -2.550 1.00 0.00 87 LEU A CA 11
ATOM 14155 C C . LEU A 1 87 ? -4.453 -12.735 -2.217 1.00 0.00 87 LEU A C 11
ATOM 14156 O O . LEU A 1 87 ? -5.434 -12.537 -2.933 1.00 0.00 87 LEU A O 11
ATOM 14172 N N . SER A 1 88 ? -4.494 -13.490 -1.124 1.00 0.00 88 SER A N 11
ATOM 14173 C CA . SER A 1 88 ? -5.723 -14.148 -0.696 1.00 0.00 88 SER A CA 11
ATOM 14174 C C . SER A 1 88 ? -5.955 -13.948 0.798 1.00 0.00 88 SER A C 11
ATOM 14175 O O . SER A 1 88 ? -5.717 -14.849 1.601 1.00 0.00 88 SER A O 11
ATOM 14183 N N . GLY A 1 89 ? -6.420 -12.757 1.165 1.00 0.00 89 GLY A N 11
ATOM 14184 C CA . GLY A 1 89 ? -6.676 -12.459 2.562 1.00 0.00 89 GLY A CA 11
ATOM 14185 C C . GLY A 1 89 ? -7.983 -13.050 3.051 1.00 0.00 89 GLY A C 11
ATOM 14186 O O . GLY A 1 89 ? -8.049 -14.207 3.467 1.00 0.00 89 GLY A O 11
ATOM 14190 N N . PRO A 1 90 ? -9.055 -12.244 3.006 1.00 0.00 90 PRO A N 11
ATOM 14191 C CA . PRO A 1 90 ? -10.386 -12.673 3.446 1.00 0.00 90 PRO A CA 11
ATOM 14192 C C . PRO A 1 90 ? -11.001 -13.706 2.508 1.00 0.00 90 PRO A C 11
ATOM 14193 O O . PRO A 1 90 ? -11.029 -13.517 1.292 1.00 0.00 90 PRO A O 11
ATOM 14204 N N . SER A 1 91 ? -11.494 -14.799 3.082 1.00 0.00 91 SER A N 11
ATOM 14205 C CA . SER A 1 91 ? -12.106 -15.865 2.297 1.00 0.00 91 SER A CA 11
ATOM 14206 C C . SER A 1 91 ? -13.005 -15.289 1.207 1.00 0.00 91 SER A C 11
ATOM 14207 O O . SER A 1 91 ? -12.822 -15.571 0.023 1.00 0.00 91 SER A O 11
ATOM 14215 N N . SER A 1 92 ? -13.977 -14.480 1.617 1.00 0.00 92 SER A N 11
ATOM 14216 C CA . SER A 1 92 ? -14.908 -13.866 0.677 1.00 0.00 92 SER A CA 11
ATOM 14217 C C . SER A 1 92 ? -14.165 -13.006 -0.341 1.00 0.00 92 SER A C 11
ATOM 14218 O O . SER A 1 92 ? -13.849 -11.847 -0.078 1.00 0.00 92 SER A O 11
ATOM 14226 N N . GLY A 1 93 ? -13.888 -13.585 -1.505 1.00 0.00 93 GLY A N 11
ATOM 14227 C CA . GLY A 1 93 ? -13.184 -12.858 -2.546 1.00 0.00 93 GLY A CA 11
ATOM 14228 C C . GLY A 1 93 ? -12.372 -13.771 -3.443 1.00 0.00 93 GLY A C 11
ATOM 14229 O O . GLY A 1 93 ? -11.585 -14.567 -2.933 1.00 0.00 93 GLY A O 11
ATOM 14235 N N . GLY A 1 1 ? -16.514 -12.042 16.983 1.00 0.00 1 GLY A N 12
ATOM 14236 C CA . GLY A 1 1 ? -16.878 -13.385 16.571 1.00 0.00 1 GLY A CA 12
ATOM 14237 C C . GLY A 1 1 ? -16.236 -13.782 15.257 1.00 0.00 1 GLY A C 12
ATOM 14238 O O . GLY A 1 1 ? -15.044 -13.556 15.047 1.00 0.00 1 GLY A O 12
ATOM 14242 N N . SER A 1 2 ? -17.027 -14.378 14.370 1.00 0.00 2 SER A N 12
ATOM 14243 C CA . SER A 1 2 ? -16.527 -14.813 13.071 1.00 0.00 2 SER A CA 12
ATOM 14244 C C . SER A 1 2 ? -16.361 -13.625 12.127 1.00 0.00 2 SER A C 12
ATOM 14245 O O . SER A 1 2 ? -17.332 -13.138 11.549 1.00 0.00 2 SER A O 12
ATOM 14253 N N . SER A 1 3 ? -15.123 -13.165 11.977 1.00 0.00 3 SER A N 12
ATOM 14254 C CA . SER A 1 3 ? -14.828 -12.033 11.107 1.00 0.00 3 SER A CA 12
ATOM 14255 C C . SER A 1 3 ? -13.323 -11.854 10.938 1.00 0.00 3 SER A C 12
ATOM 14256 O O . SER A 1 3 ? -12.535 -12.325 11.758 1.00 0.00 3 SER A O 12
ATOM 14264 N N . GLY A 1 4 ? -12.930 -11.170 9.868 1.00 0.00 4 GLY A N 12
ATOM 14265 C CA . GLY A 1 4 ? -11.521 -10.940 9.610 1.00 0.00 4 GLY A CA 12
ATOM 14266 C C . GLY A 1 4 ? -11.000 -9.696 10.301 1.00 0.00 4 GLY A C 12
ATOM 14267 O O . GLY A 1 4 ? -10.085 -9.770 11.121 1.00 0.00 4 GLY A O 12
ATOM 14271 N N . SER A 1 5 ? -11.582 -8.548 9.968 1.00 0.00 5 SER A N 12
ATOM 14272 C CA . SER A 1 5 ? -11.167 -7.281 10.558 1.00 0.00 5 SER A CA 12
ATOM 14273 C C . SER A 1 5 ? -11.542 -7.222 12.036 1.00 0.00 5 SER A C 12
ATOM 14274 O O . SER A 1 5 ? -12.345 -8.021 12.517 1.00 0.00 5 SER A O 12
ATOM 14282 N N . SER A 1 6 ? -10.953 -6.268 12.751 1.00 0.00 6 SER A N 12
ATOM 14283 C CA . SER A 1 6 ? -11.221 -6.106 14.175 1.00 0.00 6 SER A CA 12
ATOM 14284 C C . SER A 1 6 ? -12.474 -5.265 14.400 1.00 0.00 6 SER A C 12
ATOM 14285 O O . SER A 1 6 ? -12.490 -4.067 14.120 1.00 0.00 6 SER A O 12
ATOM 14293 N N . GLY A 1 7 ? -13.524 -5.903 14.909 1.00 0.00 7 GLY A N 12
ATOM 14294 C CA . GLY A 1 7 ? -14.768 -5.200 15.163 1.00 0.00 7 GLY A CA 12
ATOM 14295 C C . GLY A 1 7 ? -15.742 -5.308 14.006 1.00 0.00 7 GLY A C 12
ATOM 14296 O O . GLY A 1 7 ? -16.555 -6.230 13.955 1.00 0.00 7 GLY A O 12
ATOM 14300 N N . SER A 1 8 ? -15.660 -4.362 13.076 1.00 0.00 8 SER A N 12
ATOM 14301 C CA . SER A 1 8 ? -16.545 -4.352 11.917 1.00 0.00 8 SER A CA 12
ATOM 14302 C C . SER A 1 8 ? -16.109 -3.293 10.909 1.00 0.00 8 SER A C 12
ATOM 14303 O O . SER A 1 8 ? -15.739 -2.174 11.266 1.00 0.00 8 SER A O 12
ATOM 14311 N N . PRO A 1 9 ? -16.151 -3.653 9.618 1.00 0.00 9 PRO A N 12
ATOM 14312 C CA . PRO A 1 9 ? -15.764 -2.749 8.531 1.00 0.00 9 PRO A CA 12
ATOM 14313 C C . PRO A 1 9 ? -16.757 -1.606 8.346 1.00 0.00 9 PRO A C 12
ATOM 14314 O O . PRO A 1 9 ? -17.705 -1.715 7.569 1.00 0.00 9 PRO A O 12
ATOM 14325 N N . MET A 1 10 ? -16.532 -0.511 9.065 1.00 0.00 10 MET A N 12
ATOM 14326 C CA . MET A 1 10 ? -17.406 0.652 8.978 1.00 0.00 10 MET A CA 12
ATOM 14327 C C . MET A 1 10 ? -16.616 1.898 8.590 1.00 0.00 10 MET A C 12
ATOM 14328 O O . MET A 1 10 ? -15.388 1.917 8.672 1.00 0.00 10 MET A O 12
ATOM 14342 N N . ALA A 1 11 ? -17.328 2.937 8.167 1.00 0.00 11 ALA A N 12
ATOM 14343 C CA . ALA A 1 11 ? -16.694 4.187 7.768 1.00 0.00 11 ALA A CA 12
ATOM 14344 C C . ALA A 1 11 ? -17.398 5.385 8.396 1.00 0.00 11 ALA A C 12
ATOM 14345 O O . ALA A 1 11 ? -18.500 5.752 7.990 1.00 0.00 11 ALA A O 12
ATOM 14352 N N . ASN A 1 12 ? -16.754 5.991 9.389 1.00 0.00 12 ASN A N 12
ATOM 14353 C CA . ASN A 1 12 ? -17.320 7.147 10.074 1.00 0.00 12 ASN A CA 12
ATOM 14354 C C . ASN A 1 12 ? -16.458 8.386 9.852 1.00 0.00 12 ASN A C 12
ATOM 14355 O O . ASN A 1 12 ? -16.942 9.416 9.384 1.00 0.00 12 ASN A O 12
ATOM 14366 N N . SER A 1 13 ? -15.177 8.278 10.192 1.00 0.00 13 SER A N 12
ATOM 14367 C CA . SER A 1 13 ? -14.248 9.391 10.033 1.00 0.00 13 SER A CA 12
ATOM 14368 C C . SER A 1 13 ? -13.329 9.164 8.837 1.00 0.00 13 SER A C 12
ATOM 14369 O O . SER A 1 13 ? -13.016 8.027 8.487 1.00 0.00 13 SER A O 12
ATOM 14377 N N . GLY A 1 14 ? -12.899 10.257 8.213 1.00 0.00 14 GLY A N 12
ATOM 14378 C CA . GLY A 1 14 ? -12.020 10.157 7.063 1.00 0.00 14 GLY A CA 12
ATOM 14379 C C . GLY A 1 14 ? -10.624 10.670 7.353 1.00 0.00 14 GLY A C 12
ATOM 14380 O O . GLY A 1 14 ? -10.163 11.648 6.763 1.00 0.00 14 GLY A O 12
ATOM 14384 N N . PRO A 1 15 ? -9.926 10.004 8.285 1.00 0.00 15 PRO A N 12
ATOM 14385 C CA . PRO A 1 15 ? -8.565 10.381 8.675 1.00 0.00 15 PRO A CA 12
ATOM 14386 C C . PRO A 1 15 ? -7.548 10.102 7.574 1.00 0.00 15 PRO A C 12
ATOM 14387 O O . PRO A 1 15 ? -6.674 10.926 7.298 1.00 0.00 15 PRO A O 12
ATOM 14398 N N . LEU A 1 16 ? -7.666 8.937 6.947 1.00 0.00 16 LEU A N 12
ATOM 14399 C CA . LEU A 1 16 ? -6.757 8.549 5.874 1.00 0.00 16 LEU A CA 12
ATOM 14400 C C . LEU A 1 16 ? -7.519 7.906 4.720 1.00 0.00 16 LEU A C 12
ATOM 14401 O O . LEU A 1 16 ? -8.664 7.481 4.880 1.00 0.00 16 LEU A O 12
ATOM 14417 N N . CYS A 1 17 ? -6.877 7.837 3.560 1.00 0.00 17 CYS A N 12
ATOM 14418 C CA . CYS A 1 17 ? -7.494 7.244 2.379 1.00 0.00 17 CYS A CA 12
ATOM 14419 C C . CYS A 1 17 ? -6.433 6.724 1.414 1.00 0.00 17 CYS A C 12
ATOM 14420 O O . CYS A 1 17 ? -5.419 7.382 1.176 1.00 0.00 17 CYS A O 12
ATOM 14428 N N . CYS A 1 18 ? -6.672 5.540 0.861 1.00 0.00 18 CYS A N 12
ATOM 14429 C CA . CYS A 1 18 ? -5.737 4.930 -0.076 1.00 0.00 18 CYS A CA 12
ATOM 14430 C C . CYS A 1 18 ? -5.213 5.962 -1.071 1.00 0.00 18 CYS A C 12
ATOM 14431 O O . CYS A 1 18 ? -5.829 7.008 -1.281 1.00 0.00 18 CYS A O 12
ATOM 14438 N N . THR A 1 19 ? -4.071 5.661 -1.682 1.00 0.00 19 THR A N 12
ATOM 14439 C CA . THR A 1 19 ? -3.464 6.561 -2.653 1.00 0.00 19 THR A CA 12
ATOM 14440 C C . THR A 1 19 ? -3.957 6.262 -4.064 1.00 0.00 19 THR A C 12
ATOM 14441 O O . THR A 1 19 ? -4.031 7.155 -4.908 1.00 0.00 19 THR A O 12
ATOM 14452 N N . ILE A 1 20 ? -4.294 5.001 -4.313 1.00 0.00 20 ILE A N 12
ATOM 14453 C CA . ILE A 1 20 ? -4.782 4.586 -5.622 1.00 0.00 20 ILE A CA 12
ATOM 14454 C C . ILE A 1 20 ? -6.300 4.711 -5.708 1.00 0.00 20 ILE A C 12
ATOM 14455 O O . ILE A 1 20 ? -6.840 5.165 -6.717 1.00 0.00 20 ILE A O 12
ATOM 14471 N N . CYS A 1 21 ? -6.982 4.307 -4.642 1.00 0.00 21 CYS A N 12
ATOM 14472 C CA . CYS A 1 21 ? -8.438 4.375 -4.594 1.00 0.00 21 CYS A CA 12
ATOM 14473 C C . CYS A 1 21 ? -8.905 5.774 -4.204 1.00 0.00 21 CYS A C 12
ATOM 14474 O O . CYS A 1 21 ? -9.811 6.333 -4.823 1.00 0.00 21 CYS A O 12
ATOM 14481 N N . HIS A 1 22 ? -8.280 6.334 -3.173 1.00 0.00 22 HIS A N 12
ATOM 14482 C CA . HIS A 1 22 ? -8.631 7.669 -2.700 1.00 0.00 22 HIS A CA 12
ATOM 14483 C C . HIS A 1 22 ? -9.946 7.643 -1.927 1.00 0.00 22 HIS A C 12
ATOM 14484 O O . HIS A 1 22 ? -10.763 8.556 -2.045 1.00 0.00 22 HIS A O 12
ATOM 14498 N N . GLU A 1 23 ? -10.143 6.592 -1.138 1.00 0.00 23 GLU A N 12
ATOM 14499 C CA . GLU A 1 23 ? -11.361 6.448 -0.348 1.00 0.00 23 GLU A CA 12
ATOM 14500 C C . GLU A 1 23 ? -11.032 6.075 1.095 1.00 0.00 23 GLU A C 12
ATOM 14501 O O . GLU A 1 23 ? -9.864 5.957 1.466 1.00 0.00 23 GLU A O 12
ATOM 14513 N N . ARG A 1 24 ? -12.071 5.892 1.903 1.00 0.00 24 ARG A N 12
ATOM 14514 C CA . ARG A 1 24 ? -11.893 5.534 3.305 1.00 0.00 24 ARG A CA 12
ATOM 14515 C C . ARG A 1 24 ? -11.432 4.086 3.444 1.00 0.00 24 ARG A C 12
ATOM 14516 O O . ARG A 1 24 ? -12.249 3.166 3.497 1.00 0.00 24 ARG A O 12
ATOM 14537 N N . LEU A 1 25 ? -10.119 3.892 3.500 1.00 0.00 25 LEU A N 12
ATOM 14538 C CA . LEU A 1 25 ? -9.548 2.556 3.632 1.00 0.00 25 LEU A CA 12
ATOM 14539 C C . LEU A 1 25 ? -10.350 1.716 4.621 1.00 0.00 25 LEU A C 12
ATOM 14540 O O . LEU A 1 25 ? -10.954 2.247 5.553 1.00 0.00 25 LEU A O 12
ATOM 14556 N N . GLU A 1 26 ? -10.349 0.404 4.412 1.00 0.00 26 GLU A N 12
ATOM 14557 C CA . GLU A 1 26 ? -11.076 -0.509 5.286 1.00 0.00 26 GLU A CA 12
ATOM 14558 C C . GLU A 1 26 ? -10.500 -0.483 6.699 1.00 0.00 26 GLU A C 12
ATOM 14559 O O . GLU A 1 26 ? -11.236 -0.357 7.679 1.00 0.00 26 GLU A O 12
ATOM 14571 N N . ASP A 1 27 ? -9.181 -0.602 6.796 1.00 0.00 27 ASP A N 12
ATOM 14572 C CA . ASP A 1 27 ? -8.505 -0.592 8.089 1.00 0.00 27 ASP A CA 12
ATOM 14573 C C . ASP A 1 27 ? -6.990 -0.561 7.910 1.00 0.00 27 ASP A C 12
ATOM 14574 O O . ASP A 1 27 ? -6.470 -0.934 6.858 1.00 0.00 27 ASP A O 12
ATOM 14583 N N . THR A 1 28 ? -6.286 -0.111 8.944 1.00 0.00 28 THR A N 12
ATOM 14584 C CA . THR A 1 28 ? -4.832 -0.029 8.901 1.00 0.00 28 THR A CA 12
ATOM 14585 C C . THR A 1 28 ? -4.236 -1.219 8.158 1.00 0.00 28 THR A C 12
ATOM 14586 O O . THR A 1 28 ? -3.217 -1.092 7.477 1.00 0.00 28 THR A O 12
ATOM 14597 N N . HIS A 1 29 ? -4.876 -2.376 8.292 1.00 0.00 29 HIS A N 12
ATOM 14598 C CA . HIS A 1 29 ? -4.409 -3.590 7.631 1.00 0.00 29 HIS A CA 12
ATOM 14599 C C . HIS A 1 29 ? -3.787 -3.265 6.276 1.00 0.00 29 HIS A C 12
ATOM 14600 O O . HIS A 1 29 ? -2.847 -3.929 5.839 1.00 0.00 29 HIS A O 12
ATOM 14614 N N . PHE A 1 30 ? -4.320 -2.242 5.616 1.00 0.00 30 PHE A N 12
ATOM 14615 C CA . PHE A 1 30 ? -3.818 -1.831 4.309 1.00 0.00 30 PHE A CA 12
ATOM 14616 C C . PHE A 1 30 ? -2.294 -1.758 4.311 1.00 0.00 30 PHE A C 12
ATOM 14617 O O . PHE A 1 30 ? -1.671 -1.574 5.356 1.00 0.00 30 PHE A O 12
ATOM 14634 N N . VAL A 1 31 ? -1.700 -1.903 3.130 1.00 0.00 31 VAL A N 12
ATOM 14635 C CA . VAL A 1 31 ? -0.249 -1.853 2.994 1.00 0.00 31 VAL A CA 12
ATOM 14636 C C . VAL A 1 31 ? 0.258 -0.416 3.044 1.00 0.00 31 VAL A C 12
ATOM 14637 O O . VAL A 1 31 ? -0.017 0.381 2.148 1.00 0.00 31 VAL A O 12
ATOM 14650 N N . GLN A 1 32 ? 1.001 -0.093 4.099 1.00 0.00 32 GLN A N 12
ATOM 14651 C CA . GLN A 1 32 ? 1.546 1.249 4.266 1.00 0.00 32 GLN A CA 12
ATOM 14652 C C . GLN A 1 32 ? 3.057 1.252 4.059 1.00 0.00 32 GLN A C 12
ATOM 14653 O O . GLN A 1 32 ? 3.785 0.497 4.705 1.00 0.00 32 GLN A O 12
ATOM 14667 N N . CYS A 1 33 ? 3.524 2.105 3.153 1.00 0.00 33 CYS A N 12
ATOM 14668 C CA . CYS A 1 33 ? 4.948 2.206 2.860 1.00 0.00 33 CYS A CA 12
ATOM 14669 C C . CYS A 1 33 ? 5.757 2.383 4.142 1.00 0.00 33 CYS A C 12
ATOM 14670 O O . CYS A 1 33 ? 5.496 3.273 4.951 1.00 0.00 33 CYS A O 12
ATOM 14677 N N . PRO A 1 34 ? 6.762 1.517 4.331 1.00 0.00 34 PRO A N 12
ATOM 14678 C CA . PRO A 1 34 ? 7.630 1.557 5.512 1.00 0.00 34 PRO A CA 12
ATOM 14679 C C . PRO A 1 34 ? 8.548 2.774 5.515 1.00 0.00 34 PRO A C 12
ATOM 14680 O O . PRO A 1 34 ? 9.373 2.939 6.414 1.00 0.00 34 PRO A O 12
ATOM 14691 N N . SER A 1 35 ? 8.400 3.625 4.504 1.00 0.00 35 SER A N 12
ATOM 14692 C CA . SER A 1 35 ? 9.218 4.826 4.389 1.00 0.00 35 SER A CA 12
ATOM 14693 C C . SER A 1 35 ? 8.356 6.042 4.067 1.00 0.00 35 SER A C 12
ATOM 14694 O O . SER A 1 35 ? 8.582 7.134 4.588 1.00 0.00 35 SER A O 12
ATOM 14702 N N . VAL A 1 36 ? 7.365 5.845 3.202 1.00 0.00 36 VAL A N 12
ATOM 14703 C CA . VAL A 1 36 ? 6.467 6.924 2.810 1.00 0.00 36 VAL A CA 12
ATOM 14704 C C . VAL A 1 36 ? 5.149 6.848 3.573 1.00 0.00 36 VAL A C 12
ATOM 14705 O O . VAL A 1 36 ? 4.410 5.867 3.488 1.00 0.00 36 VAL A O 12
ATOM 14718 N N . PRO A 1 37 ? 4.846 7.907 4.337 1.00 0.00 37 PRO A N 12
ATOM 14719 C CA . PRO A 1 37 ? 3.615 7.985 5.130 1.00 0.00 37 PRO A CA 12
ATOM 14720 C C . PRO A 1 37 ? 2.373 8.134 4.259 1.00 0.00 37 PRO A C 12
ATOM 14721 O O . PRO A 1 37 ? 1.358 7.478 4.491 1.00 0.00 37 PRO A O 12
ATOM 14732 N N . SER A 1 38 ? 2.460 9.001 3.255 1.00 0.00 38 SER A N 12
ATOM 14733 C CA . SER A 1 38 ? 1.342 9.239 2.350 1.00 0.00 38 SER A CA 12
ATOM 14734 C C . SER A 1 38 ? 0.959 7.960 1.612 1.00 0.00 38 SER A C 12
ATOM 14735 O O . SER A 1 38 ? -0.223 7.655 1.445 1.00 0.00 38 SER A O 12
ATOM 14743 N N . HIS A 1 39 ? 1.967 7.214 1.171 1.00 0.00 39 HIS A N 12
ATOM 14744 C CA . HIS A 1 39 ? 1.737 5.967 0.450 1.00 0.00 39 HIS A CA 12
ATOM 14745 C C . HIS A 1 39 ? 0.883 5.011 1.277 1.00 0.00 39 HIS A C 12
ATOM 14746 O O . HIS A 1 39 ? 1.339 4.462 2.280 1.00 0.00 39 HIS A O 12
ATOM 14760 N N . LYS A 1 40 ? -0.361 4.817 0.851 1.00 0.00 40 LYS A N 12
ATOM 14761 C CA . LYS A 1 40 ? -1.280 3.928 1.550 1.00 0.00 40 LYS A CA 12
ATOM 14762 C C . LYS A 1 40 ? -2.024 3.030 0.566 1.00 0.00 40 LYS A C 12
ATOM 14763 O O . LYS A 1 40 ? -3.096 3.384 0.075 1.00 0.00 40 LYS A O 12
ATOM 14782 N N . PHE A 1 41 ? -1.448 1.866 0.283 1.00 0.00 41 PHE A N 12
ATOM 14783 C CA . PHE A 1 41 ? -2.057 0.917 -0.642 1.00 0.00 41 PHE A CA 12
ATOM 14784 C C . PHE A 1 41 ? -2.709 -0.236 0.113 1.00 0.00 41 PHE A C 12
ATOM 14785 O O . PHE A 1 41 ? -2.089 -0.860 0.974 1.00 0.00 41 PHE A O 12
ATOM 14802 N N . CYS A 1 42 ? -3.967 -0.514 -0.215 1.00 0.00 42 CYS A N 12
ATOM 14803 C CA . CYS A 1 42 ? -4.706 -1.592 0.431 1.00 0.00 42 CYS A CA 12
ATOM 14804 C C . CYS A 1 42 ? -4.401 -2.933 -0.229 1.00 0.00 42 CYS A C 12
ATOM 14805 O O . CYS A 1 42 ? -3.575 -3.017 -1.137 1.00 0.00 42 CYS A O 12
ATOM 14812 N N . PHE A 1 43 ? -5.075 -3.981 0.234 1.00 0.00 43 PHE A N 12
ATOM 14813 C CA . PHE A 1 43 ? -4.877 -5.319 -0.311 1.00 0.00 43 PHE A CA 12
ATOM 14814 C C . PHE A 1 43 ? -5.095 -5.330 -1.821 1.00 0.00 43 PHE A C 12
ATOM 14815 O O . PHE A 1 43 ? -4.238 -5.759 -2.594 1.00 0.00 43 PHE A O 12
ATOM 14832 N N . PRO A 1 44 ? -6.269 -4.846 -2.252 1.00 0.00 44 PRO A N 12
ATOM 14833 C CA . PRO A 1 44 ? -6.629 -4.789 -3.672 1.00 0.00 44 PRO A CA 12
ATOM 14834 C C . PRO A 1 44 ? -5.811 -3.753 -4.435 1.00 0.00 44 PRO A C 12
ATOM 14835 O O . PRO A 1 44 ? -6.204 -3.308 -5.514 1.00 0.00 44 PRO A O 12
ATOM 14846 N N . CYS A 1 45 ? -4.670 -3.373 -3.870 1.00 0.00 45 CYS A N 12
ATOM 14847 C CA . CYS A 1 45 ? -3.795 -2.389 -4.497 1.00 0.00 45 CYS A CA 12
ATOM 14848 C C . CYS A 1 45 ? -2.362 -2.907 -4.575 1.00 0.00 45 CYS A C 12
ATOM 14849 O O . CYS A 1 45 ? -1.639 -2.621 -5.529 1.00 0.00 45 CYS A O 12
ATOM 14856 N N . SER A 1 46 ? -1.958 -3.671 -3.565 1.00 0.00 46 SER A N 12
ATOM 14857 C CA . SER A 1 46 ? -0.611 -4.226 -3.517 1.00 0.00 46 SER A CA 12
ATOM 14858 C C . SER A 1 46 ? -0.502 -5.466 -4.399 1.00 0.00 46 SER A C 12
ATOM 14859 O O . SER A 1 46 ? 0.491 -5.657 -5.101 1.00 0.00 46 SER A O 12
ATOM 14867 N N . ARG A 1 47 ? -1.532 -6.306 -4.358 1.00 0.00 47 ARG A N 12
ATOM 14868 C CA . ARG A 1 47 ? -1.553 -7.528 -5.152 1.00 0.00 47 ARG A CA 12
ATOM 14869 C C . ARG A 1 47 ? -1.234 -7.232 -6.615 1.00 0.00 47 ARG A C 12
ATOM 14870 O O . ARG A 1 47 ? -0.243 -7.722 -7.155 1.00 0.00 47 ARG A O 12
ATOM 14891 N N . GLU A 1 48 ? -2.082 -6.428 -7.249 1.00 0.00 48 GLU A N 12
ATOM 14892 C CA . GLU A 1 48 ? -1.891 -6.068 -8.649 1.00 0.00 48 GLU A CA 12
ATOM 14893 C C . GLU A 1 48 ? -0.418 -5.800 -8.945 1.00 0.00 48 GLU A C 12
ATOM 14894 O O . GLU A 1 48 ? 0.042 -5.982 -10.072 1.00 0.00 48 GLU A O 12
ATOM 14906 N N . SER A 1 49 ? 0.315 -5.365 -7.925 1.00 0.00 49 SER A N 12
ATOM 14907 C CA . SER A 1 49 ? 1.734 -5.067 -8.076 1.00 0.00 49 SER A CA 12
ATOM 14908 C C . SER A 1 49 ? 2.578 -6.321 -7.871 1.00 0.00 49 SER A C 12
ATOM 14909 O O . SER A 1 49 ? 3.612 -6.499 -8.515 1.00 0.00 49 SER A O 12
ATOM 14917 N N . ILE A 1 50 ? 2.129 -7.188 -6.970 1.00 0.00 50 ILE A N 12
ATOM 14918 C CA . ILE A 1 50 ? 2.841 -8.426 -6.680 1.00 0.00 50 ILE A CA 12
ATOM 14919 C C . ILE A 1 50 ? 2.872 -9.341 -7.900 1.00 0.00 50 ILE A C 12
ATOM 14920 O O . ILE A 1 50 ? 3.807 -10.120 -8.082 1.00 0.00 50 ILE A O 12
ATOM 14936 N N . LYS A 1 51 ? 1.843 -9.239 -8.735 1.00 0.00 51 LYS A N 12
ATOM 14937 C CA . LYS A 1 51 ? 1.753 -10.054 -9.940 1.00 0.00 51 LYS A CA 12
ATOM 14938 C C . LYS A 1 51 ? 2.454 -9.373 -11.112 1.00 0.00 51 LYS A C 12
ATOM 14939 O O . LYS A 1 51 ? 3.163 -10.019 -11.883 1.00 0.00 51 LYS A O 12
ATOM 14958 N N . ALA A 1 52 ? 2.251 -8.066 -11.237 1.00 0.00 52 ALA A N 12
ATOM 14959 C CA . ALA A 1 52 ? 2.867 -7.297 -12.312 1.00 0.00 52 ALA A CA 12
ATOM 14960 C C . ALA A 1 52 ? 4.377 -7.203 -12.125 1.00 0.00 52 ALA A C 12
ATOM 14961 O O . ALA A 1 52 ? 5.143 -7.450 -13.056 1.00 0.00 52 ALA A O 12
ATOM 14968 N N . GLN A 1 53 ? 4.797 -6.844 -10.916 1.00 0.00 53 GLN A N 12
ATOM 14969 C CA . GLN A 1 53 ? 6.217 -6.716 -10.608 1.00 0.00 53 GLN A CA 12
ATOM 14970 C C . GLN A 1 53 ? 6.909 -8.074 -10.656 1.00 0.00 53 GLN A C 12
ATOM 14971 O O . GLN A 1 53 ? 7.775 -8.311 -11.497 1.00 0.00 53 GLN A O 12
ATOM 14985 N N . GLY A 1 54 ? 6.520 -8.964 -9.748 1.00 0.00 54 GLY A N 12
ATOM 14986 C CA . GLY A 1 54 ? 7.114 -10.287 -9.704 1.00 0.00 54 GLY A CA 12
ATOM 14987 C C . GLY A 1 54 ? 6.529 -11.149 -8.603 1.00 0.00 54 GLY A C 12
ATOM 14988 O O . GLY A 1 54 ? 7.079 -11.221 -7.504 1.00 0.00 54 GLY A O 12
ATOM 14992 N N . ALA A 1 55 ? 5.410 -11.803 -8.896 1.00 0.00 55 ALA A N 12
ATOM 14993 C CA . ALA A 1 55 ? 4.751 -12.664 -7.922 1.00 0.00 55 ALA A CA 12
ATOM 14994 C C . ALA A 1 55 ? 5.739 -13.643 -7.297 1.00 0.00 55 ALA A C 12
ATOM 14995 O O . ALA A 1 55 ? 5.711 -13.884 -6.090 1.00 0.00 55 ALA A O 12
ATOM 15002 N N . THR A 1 56 ? 6.612 -14.206 -8.127 1.00 0.00 56 THR A N 12
ATOM 15003 C CA . THR A 1 56 ? 7.608 -15.161 -7.656 1.00 0.00 56 THR A CA 12
ATOM 15004 C C . THR A 1 56 ? 8.873 -14.450 -7.189 1.00 0.00 56 THR A C 12
ATOM 15005 O O . THR A 1 56 ? 9.513 -14.869 -6.225 1.00 0.00 56 THR A O 12
ATOM 15016 N N . GLY A 1 57 ? 9.229 -13.370 -7.878 1.00 0.00 57 GLY A N 12
ATOM 15017 C CA . GLY A 1 57 ? 10.416 -12.618 -7.518 1.00 0.00 57 GLY A CA 12
ATOM 15018 C C . GLY A 1 57 ? 10.138 -11.566 -6.462 1.00 0.00 57 GLY A C 12
ATOM 15019 O O . GLY A 1 57 ? 9.225 -11.718 -5.651 1.00 0.00 57 GLY A O 12
ATOM 15023 N N . GLU A 1 58 ? 10.929 -10.498 -6.470 1.00 0.00 58 GLU A N 12
ATOM 15024 C CA . GLU A 1 58 ? 10.765 -9.418 -5.504 1.00 0.00 58 GLU A CA 12
ATOM 15025 C C . GLU A 1 58 ? 9.636 -8.481 -5.922 1.00 0.00 58 GLU A C 12
ATOM 15026 O O . GLU A 1 58 ? 9.202 -8.488 -7.074 1.00 0.00 58 GLU A O 12
ATOM 15038 N N . VAL A 1 59 ? 9.163 -7.674 -4.977 1.00 0.00 59 VAL A N 12
ATOM 15039 C CA . VAL A 1 59 ? 8.085 -6.730 -5.246 1.00 0.00 59 VAL A CA 12
ATOM 15040 C C . VAL A 1 59 ? 8.302 -5.420 -4.497 1.00 0.00 59 VAL A C 12
ATOM 15041 O O . VAL A 1 59 ? 8.185 -5.366 -3.273 1.00 0.00 59 VAL A O 12
ATOM 15054 N N . TYR A 1 60 ? 8.618 -4.366 -5.241 1.00 0.00 60 TYR A N 12
ATOM 15055 C CA . TYR A 1 60 ? 8.853 -3.055 -4.647 1.00 0.00 60 TYR A CA 12
ATOM 15056 C C . TYR A 1 60 ? 7.541 -2.302 -4.452 1.00 0.00 60 TYR A C 12
ATOM 15057 O O . TYR A 1 60 ? 6.466 -2.809 -4.773 1.00 0.00 60 TYR A O 12
ATOM 15075 N N . CYS A 1 61 ? 7.637 -1.086 -3.924 1.00 0.00 61 CYS A N 12
ATOM 15076 C CA . CYS A 1 61 ? 6.460 -0.260 -3.685 1.00 0.00 61 CYS A CA 12
ATOM 15077 C C . CYS A 1 61 ? 5.493 -0.338 -4.864 1.00 0.00 61 CYS A C 12
ATOM 15078 O O . CYS A 1 61 ? 5.887 -0.263 -6.028 1.00 0.00 61 CYS A O 12
ATOM 15085 N N . PRO A 1 62 ? 4.196 -0.490 -4.556 1.00 0.00 62 PRO A N 12
ATOM 15086 C CA . PRO A 1 62 ? 3.146 -0.581 -5.575 1.00 0.00 62 PRO A CA 12
ATOM 15087 C C . PRO A 1 62 ? 2.921 0.745 -6.293 1.00 0.00 62 PRO A C 12
ATOM 15088 O O . PRO A 1 62 ? 2.021 0.866 -7.125 1.00 0.00 62 PRO A O 12
ATOM 15099 N N . SER A 1 63 ? 3.743 1.737 -5.967 1.00 0.00 63 SER A N 12
ATOM 15100 C CA . SER A 1 63 ? 3.630 3.056 -6.580 1.00 0.00 63 SER A CA 12
ATOM 15101 C C . SER A 1 63 ? 4.601 3.197 -7.749 1.00 0.00 63 SER A C 12
ATOM 15102 O O . SER A 1 63 ? 4.336 3.923 -8.706 1.00 0.00 63 SER A O 12
ATOM 15110 N N . GLY A 1 64 ? 5.727 2.495 -7.662 1.00 0.00 64 GLY A N 12
ATOM 15111 C CA . GLY A 1 64 ? 6.721 2.555 -8.718 1.00 0.00 64 GLY A CA 12
ATOM 15112 C C . GLY A 1 64 ? 7.855 3.507 -8.394 1.00 0.00 64 GLY A C 12
ATOM 15113 O O . GLY A 1 64 ? 8.507 4.035 -9.294 1.00 0.00 64 GLY A O 12
ATOM 15117 N N . GLU A 1 65 ? 8.089 3.728 -7.104 1.00 0.00 65 GLU A N 12
ATOM 15118 C CA . GLU A 1 65 ? 9.151 4.625 -6.664 1.00 0.00 65 GLU A CA 12
ATOM 15119 C C . GLU A 1 65 ? 10.214 3.865 -5.875 1.00 0.00 65 GLU A C 12
ATOM 15120 O O . GLU A 1 65 ? 11.039 4.464 -5.185 1.00 0.00 65 GLU A O 12
ATOM 15132 N N . LYS A 1 66 ? 10.187 2.541 -5.982 1.00 0.00 66 LYS A N 12
ATOM 15133 C CA . LYS A 1 66 ? 11.147 1.697 -5.281 1.00 0.00 66 LYS A CA 12
ATOM 15134 C C . LYS A 1 66 ? 11.508 2.294 -3.925 1.00 0.00 66 LYS A C 12
ATOM 15135 O O . LYS A 1 66 ? 12.681 2.350 -3.552 1.00 0.00 66 LYS A O 12
ATOM 15154 N N . CYS A 1 67 ? 10.494 2.740 -3.190 1.00 0.00 67 CYS A N 12
ATOM 15155 C CA . CYS A 1 67 ? 10.704 3.332 -1.875 1.00 0.00 67 CYS A CA 12
ATOM 15156 C C . CYS A 1 67 ? 11.441 2.364 -0.954 1.00 0.00 67 CYS A C 12
ATOM 15157 O O . CYS A 1 67 ? 10.917 1.322 -0.560 1.00 0.00 67 CYS A O 12
ATOM 15164 N N . PRO A 1 68 ? 12.687 2.716 -0.601 1.00 0.00 68 PRO A N 12
ATOM 15165 C CA . PRO A 1 68 ? 13.522 1.893 0.278 1.00 0.00 68 PRO A CA 12
ATOM 15166 C C . PRO A 1 68 ? 13.014 1.880 1.716 1.00 0.00 68 PRO A C 12
ATOM 15167 O O . PRO A 1 68 ? 12.539 2.895 2.226 1.00 0.00 68 PRO A O 12
ATOM 15178 N N . LEU A 1 69 ? 13.116 0.725 2.364 1.00 0.00 69 LEU A N 12
ATOM 15179 C CA . LEU A 1 69 ? 12.667 0.580 3.744 1.00 0.00 69 LEU A CA 12
ATOM 15180 C C . LEU A 1 69 ? 13.234 1.692 4.621 1.00 0.00 69 LEU A C 12
ATOM 15181 O O . LEU A 1 69 ? 14.165 2.394 4.227 1.00 0.00 69 LEU A O 12
ATOM 15197 N N . VAL A 1 70 ? 12.667 1.845 5.814 1.00 0.00 70 VAL A N 12
ATOM 15198 C CA . VAL A 1 70 ? 13.118 2.869 6.749 1.00 0.00 70 VAL A CA 12
ATOM 15199 C C . VAL A 1 70 ? 14.468 2.503 7.356 1.00 0.00 70 VAL A C 12
ATOM 15200 O O . VAL A 1 70 ? 14.650 1.401 7.872 1.00 0.00 70 VAL A O 12
ATOM 15213 N N . GLY A 1 71 ? 15.413 3.436 7.291 1.00 0.00 71 GLY A N 12
ATOM 15214 C CA . GLY A 1 71 ? 16.735 3.192 7.839 1.00 0.00 71 GLY A CA 12
ATOM 15215 C C . GLY A 1 71 ? 17.199 1.766 7.621 1.00 0.00 71 GLY A C 12
ATOM 15216 O O . GLY A 1 71 ? 17.922 1.208 8.446 1.00 0.00 71 GLY A O 12
ATOM 15220 N N . SER A 1 72 ? 16.780 1.172 6.508 1.00 0.00 72 SER A N 12
ATOM 15221 C CA . SER A 1 72 ? 17.153 -0.201 6.187 1.00 0.00 72 SER A CA 12
ATOM 15222 C C . SER A 1 72 ? 17.966 -0.256 4.898 1.00 0.00 72 SER A C 12
ATOM 15223 O O . SER A 1 72 ? 18.769 -1.166 4.696 1.00 0.00 72 SER A O 12
ATOM 15231 N N . ASN A 1 73 ? 17.751 0.726 4.028 1.00 0.00 73 ASN A N 12
ATOM 15232 C CA . ASN A 1 73 ? 18.464 0.790 2.757 1.00 0.00 73 ASN A CA 12
ATOM 15233 C C . ASN A 1 73 ? 18.118 -0.408 1.878 1.00 0.00 73 ASN A C 12
ATOM 15234 O O . ASN A 1 73 ? 18.932 -0.855 1.070 1.00 0.00 73 ASN A O 12
ATOM 15245 N N . VAL A 1 74 ? 16.904 -0.924 2.042 1.00 0.00 74 VAL A N 12
ATOM 15246 C CA . VAL A 1 74 ? 16.449 -2.070 1.263 1.00 0.00 74 VAL A CA 12
ATOM 15247 C C . VAL A 1 74 ? 14.969 -1.948 0.920 1.00 0.00 74 VAL A C 12
ATOM 15248 O O . VAL A 1 74 ? 14.130 -1.659 1.774 1.00 0.00 74 VAL A O 12
ATOM 15261 N N . PRO A 1 75 ? 14.637 -2.173 -0.360 1.00 0.00 75 PRO A N 12
ATOM 15262 C CA . PRO A 1 75 ? 13.257 -2.095 -0.846 1.00 0.00 75 PRO A CA 12
ATOM 15263 C C . PRO A 1 75 ? 12.392 -3.235 -0.320 1.00 0.00 75 PRO A C 12
ATOM 15264 O O . PRO A 1 75 ? 12.477 -4.365 -0.801 1.00 0.00 75 PRO A O 12
ATOM 15275 N N . TRP A 1 76 ? 11.560 -2.932 0.670 1.00 0.00 76 TRP A N 12
ATOM 15276 C CA . TRP A 1 76 ? 10.679 -3.932 1.261 1.00 0.00 76 TRP A CA 12
ATOM 15277 C C . TRP A 1 76 ? 10.018 -4.782 0.182 1.00 0.00 76 TRP A C 12
ATOM 15278 O O . TRP A 1 76 ? 9.043 -4.363 -0.441 1.00 0.00 76 TRP A O 12
ATOM 15299 N N . ALA A 1 77 ? 10.556 -5.978 -0.035 1.00 0.00 77 ALA A N 12
ATOM 15300 C CA . ALA A 1 77 ? 10.016 -6.888 -1.038 1.00 0.00 77 ALA A CA 12
ATOM 15301 C C . ALA A 1 77 ? 9.078 -7.910 -0.405 1.00 0.00 77 ALA A C 12
ATOM 15302 O O . ALA A 1 77 ? 9.518 -8.826 0.290 1.00 0.00 77 ALA A O 12
ATOM 15309 N N . PHE A 1 78 ? 7.782 -7.746 -0.649 1.00 0.00 78 PHE A N 12
ATOM 15310 C CA . PHE A 1 78 ? 6.780 -8.654 -0.101 1.00 0.00 78 PHE A CA 12
ATOM 15311 C C . PHE A 1 78 ? 7.328 -10.075 -0.006 1.00 0.00 78 PHE A C 12
ATOM 15312 O O . PHE A 1 78 ? 7.722 -10.668 -1.010 1.00 0.00 78 PHE A O 12
ATOM 15329 N N . MET A 1 79 ? 7.350 -10.614 1.209 1.00 0.00 79 MET A N 12
ATOM 15330 C CA . MET A 1 79 ? 7.848 -11.965 1.435 1.00 0.00 79 MET A CA 12
ATOM 15331 C C . MET A 1 79 ? 6.798 -13.004 1.055 1.00 0.00 79 MET A C 12
ATOM 15332 O O . MET A 1 79 ? 5.599 -12.774 1.216 1.00 0.00 79 MET A O 12
ATOM 15346 N N . GLN A 1 80 ? 7.255 -14.144 0.549 1.00 0.00 80 GLN A N 12
ATOM 15347 C CA . GLN A 1 80 ? 6.353 -15.216 0.145 1.00 0.00 80 GLN A CA 12
ATOM 15348 C C . GLN A 1 80 ? 5.136 -15.278 1.062 1.00 0.00 80 GLN A C 12
ATOM 15349 O O . GLN A 1 80 ? 4.015 -15.504 0.608 1.00 0.00 80 GLN A O 12
ATOM 15363 N N . GLY A 1 81 ? 5.365 -15.076 2.356 1.00 0.00 81 GLY A N 12
ATOM 15364 C CA . GLY A 1 81 ? 4.278 -15.114 3.316 1.00 0.00 81 GLY A CA 12
ATOM 15365 C C . GLY A 1 81 ? 3.252 -14.025 3.073 1.00 0.00 81 GLY A C 12
ATOM 15366 O O . GLY A 1 81 ? 2.065 -14.307 2.909 1.00 0.00 81 GLY A O 12
ATOM 15370 N N . GLU A 1 82 ? 3.709 -12.777 3.053 1.00 0.00 82 GLU A N 12
ATOM 15371 C CA . GLU A 1 82 ? 2.821 -11.642 2.831 1.00 0.00 82 GLU A CA 12
ATOM 15372 C C . GLU A 1 82 ? 2.209 -11.694 1.434 1.00 0.00 82 GLU A C 12
ATOM 15373 O O . GLU A 1 82 ? 1.024 -11.413 1.253 1.00 0.00 82 GLU A O 12
ATOM 15385 N N . ILE A 1 83 ? 3.026 -12.057 0.450 1.00 0.00 83 ILE A N 12
ATOM 15386 C CA . ILE A 1 83 ? 2.566 -12.147 -0.930 1.00 0.00 83 ILE A CA 12
ATOM 15387 C C . ILE A 1 83 ? 1.284 -12.968 -1.029 1.00 0.00 83 ILE A C 12
ATOM 15388 O O . ILE A 1 83 ? 0.417 -12.685 -1.855 1.00 0.00 83 ILE A O 12
ATOM 15404 N N . ALA A 1 84 ? 1.172 -13.984 -0.181 1.00 0.00 84 ALA A N 12
ATOM 15405 C CA . ALA A 1 84 ? -0.006 -14.844 -0.170 1.00 0.00 84 ALA A CA 12
ATOM 15406 C C . ALA A 1 84 ? -1.079 -14.293 0.762 1.00 0.00 84 ALA A C 12
ATOM 15407 O O . ALA A 1 84 ? -2.270 -14.343 0.454 1.00 0.00 84 ALA A O 12
ATOM 15414 N N . THR A 1 85 ? -0.650 -13.768 1.906 1.00 0.00 85 THR A N 12
ATOM 15415 C CA . THR A 1 85 ? -1.575 -13.210 2.885 1.00 0.00 85 THR A CA 12
ATOM 15416 C C . THR A 1 85 ? -2.443 -12.122 2.263 1.00 0.00 85 THR A C 12
ATOM 15417 O O . THR A 1 85 ? -3.661 -12.109 2.442 1.00 0.00 85 THR A O 12
ATOM 15428 N N . ILE A 1 86 ? -1.808 -11.212 1.532 1.00 0.00 86 ILE A N 12
ATOM 15429 C CA . ILE A 1 86 ? -2.524 -10.120 0.883 1.00 0.00 86 ILE A CA 12
ATOM 15430 C C . ILE A 1 86 ? -3.358 -10.630 -0.288 1.00 0.00 86 ILE A C 12
ATOM 15431 O O . ILE A 1 86 ? -4.536 -10.294 -0.418 1.00 0.00 86 ILE A O 12
ATOM 15447 N N . LEU A 1 87 ? -2.740 -11.444 -1.137 1.00 0.00 87 LEU A N 12
ATOM 15448 C CA . LEU A 1 87 ? -3.426 -12.003 -2.297 1.00 0.00 87 LEU A CA 12
ATOM 15449 C C . LEU A 1 87 ? -4.788 -12.567 -1.905 1.00 0.00 87 LEU A C 12
ATOM 15450 O O . LEU A 1 87 ? -5.817 -12.167 -2.450 1.00 0.00 87 LEU A O 12
ATOM 15466 N N . SER A 1 88 ? -4.787 -13.497 -0.956 1.00 0.00 88 SER A N 12
ATOM 15467 C CA . SER A 1 88 ? -6.022 -14.117 -0.492 1.00 0.00 88 SER A CA 12
ATOM 15468 C C . SER A 1 88 ? -6.054 -14.191 1.032 1.00 0.00 88 SER A C 12
ATOM 15469 O O . SER A 1 88 ? -5.810 -15.245 1.618 1.00 0.00 88 SER A O 12
ATOM 15477 N N . GLY A 1 89 ? -6.356 -13.063 1.667 1.00 0.00 89 GLY A N 12
ATOM 15478 C CA . GLY A 1 89 ? -6.414 -13.020 3.116 1.00 0.00 89 GLY A CA 12
ATOM 15479 C C . GLY A 1 89 ? -7.816 -13.245 3.647 1.00 0.00 89 GLY A C 12
ATOM 15480 O O . GL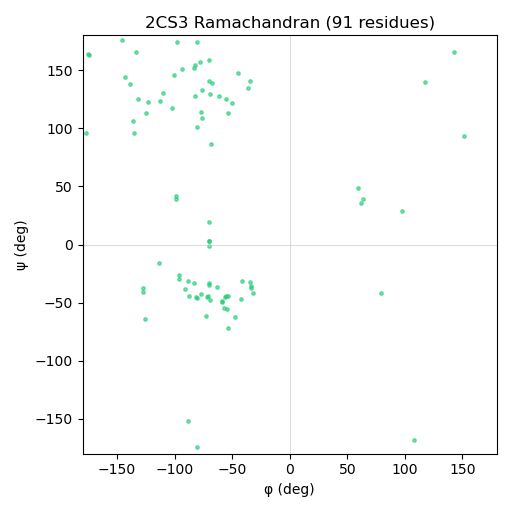Y A 1 89 ? -8.809 -12.979 2.970 1.00 0.00 89 GLY A O 12
ATOM 15484 N N . PRO A 1 90 ? -7.910 -13.748 4.887 1.00 0.00 90 PRO A N 12
ATOM 15485 C CA . PRO A 1 90 ? -9.196 -14.021 5.535 1.00 0.00 90 PRO A CA 12
ATOM 15486 C C . PRO A 1 90 ? -9.948 -12.743 5.891 1.00 0.00 90 PRO A C 12
ATOM 15487 O O . PRO A 1 90 ? -11.033 -12.791 6.471 1.00 0.00 90 PRO A O 12
ATOM 15498 N N . SER A 1 91 ? -9.366 -11.601 5.539 1.00 0.00 91 SER A N 12
ATOM 15499 C CA . SER A 1 91 ? -9.981 -10.310 5.824 1.00 0.00 91 SER A CA 12
ATOM 15500 C C . SER A 1 91 ? -10.168 -9.503 4.543 1.00 0.00 91 SER A C 12
ATOM 15501 O O . SER A 1 91 ? -9.239 -9.351 3.750 1.00 0.00 91 SER A O 12
ATOM 15509 N N . SER A 1 92 ? -11.378 -8.987 4.348 1.00 0.00 92 SER A N 12
ATOM 15510 C CA . SER A 1 92 ? -11.690 -8.198 3.162 1.00 0.00 92 SER A CA 12
ATOM 15511 C C . SER A 1 92 ? -12.755 -7.151 3.471 1.00 0.00 92 SER A C 12
ATOM 15512 O O . SER A 1 92 ? -13.861 -7.481 3.897 1.00 0.00 92 SER A O 12
ATOM 15520 N N . GLY A 1 93 ? -12.412 -5.885 3.253 1.00 0.00 93 GLY A N 12
ATOM 15521 C CA . GLY A 1 93 ? -13.349 -4.807 3.514 1.00 0.00 93 GLY A CA 12
ATOM 15522 C C . GLY A 1 93 ? -14.009 -4.295 2.250 1.00 0.00 93 GLY A C 12
ATOM 15523 O O . GLY A 1 93 ? -13.966 -4.982 1.230 1.00 0.00 93 GLY A O 12
ATOM 15529 N N . GLY A 1 1 ? -8.445 17.344 42.490 1.00 0.00 1 GLY A N 13
ATOM 15530 C CA . GLY A 1 1 ? -9.518 17.691 41.577 1.00 0.00 1 GLY A CA 13
ATOM 15531 C C . GLY A 1 1 ? -9.055 17.757 40.136 1.00 0.00 1 GLY A C 13
ATOM 15532 O O . GLY A 1 1 ? -7.956 17.308 39.808 1.00 0.00 1 GLY A O 13
ATOM 15536 N N . SER A 1 2 ? -9.895 18.318 39.271 1.00 0.00 2 SER A N 13
ATOM 15537 C CA . SER A 1 2 ? -9.567 18.436 37.855 1.00 0.00 2 SER A CA 13
ATOM 15538 C C . SER A 1 2 ? -9.120 17.093 37.286 1.00 0.00 2 SER A C 13
ATOM 15539 O O . SER A 1 2 ? -8.162 17.020 36.517 1.00 0.00 2 SER A O 13
ATOM 15547 N N . SER A 1 3 ? -9.821 16.031 37.672 1.00 0.00 3 SER A N 13
ATOM 15548 C CA . SER A 1 3 ? -9.495 14.689 37.204 1.00 0.00 3 SER A CA 13
ATOM 15549 C C . SER A 1 3 ? -10.755 13.942 36.776 1.00 0.00 3 SER A C 13
ATOM 15550 O O . SER A 1 3 ? -11.545 13.505 37.611 1.00 0.00 3 SER A O 13
ATOM 15558 N N . GLY A 1 4 ? -10.935 13.800 35.466 1.00 0.00 4 GLY A N 13
ATOM 15559 C CA . GLY A 1 4 ? -12.099 13.107 34.948 1.00 0.00 4 GLY A CA 13
ATOM 15560 C C . GLY A 1 4 ? -12.416 13.494 33.518 1.00 0.00 4 GLY A C 13
ATOM 15561 O O . GLY A 1 4 ? -13.018 14.539 33.269 1.00 0.00 4 GLY A O 13
ATOM 15565 N N . SER A 1 5 ? -12.009 12.652 32.574 1.00 0.00 5 SER A N 13
ATOM 15566 C CA . SER A 1 5 ? -12.248 12.914 31.159 1.00 0.00 5 SER A CA 13
ATOM 15567 C C . SER A 1 5 ? -13.219 11.894 30.574 1.00 0.00 5 SER A C 13
ATOM 15568 O O . SER A 1 5 ? -12.921 10.701 30.512 1.00 0.00 5 SER A O 13
ATOM 15576 N N . SER A 1 6 ? -14.383 12.372 30.146 1.00 0.00 6 SER A N 13
ATOM 15577 C CA . SER A 1 6 ? -15.401 11.501 29.569 1.00 0.00 6 SER A CA 13
ATOM 15578 C C . SER A 1 6 ? -14.891 10.842 28.291 1.00 0.00 6 SER A C 13
ATOM 15579 O O . SER A 1 6 ? -14.892 9.618 28.168 1.00 0.00 6 SER A O 13
ATOM 15587 N N . GLY A 1 7 ? -14.455 11.664 27.341 1.00 0.00 7 GLY A N 13
ATOM 15588 C CA . GLY A 1 7 ? -13.948 11.144 26.085 1.00 0.00 7 GLY A CA 13
ATOM 15589 C C . GLY A 1 7 ? -13.792 12.223 25.032 1.00 0.00 7 GLY A C 13
ATOM 15590 O O . GLY A 1 7 ? -13.920 13.411 25.327 1.00 0.00 7 GLY A O 13
ATOM 15594 N N . SER A 1 8 ? -13.513 11.809 23.800 1.00 0.00 8 SER A N 13
ATOM 15595 C CA . SER A 1 8 ? -13.333 12.750 22.700 1.00 0.00 8 SER A CA 13
ATOM 15596 C C . SER A 1 8 ? -14.042 12.257 21.442 1.00 0.00 8 SER A C 13
ATOM 15597 O O . SER A 1 8 ? -13.932 11.094 21.052 1.00 0.00 8 SER A O 13
ATOM 15605 N N . PRO A 1 9 ? -14.789 13.161 20.792 1.00 0.00 9 PRO A N 13
ATOM 15606 C CA . PRO A 1 9 ? -15.531 12.843 19.569 1.00 0.00 9 PRO A CA 13
ATOM 15607 C C . PRO A 1 9 ? -14.610 12.603 18.378 1.00 0.00 9 PRO A C 13
ATOM 15608 O O . PRO A 1 9 ? -13.987 13.533 17.867 1.00 0.00 9 PRO A O 13
ATOM 15619 N N . MET A 1 10 ? -14.530 11.351 17.940 1.00 0.00 10 MET A N 13
ATOM 15620 C CA . MET A 1 10 ? -13.685 10.990 16.808 1.00 0.00 10 MET A CA 13
ATOM 15621 C C . MET A 1 10 ? -14.340 11.395 15.491 1.00 0.00 10 MET A C 13
ATOM 15622 O O . MET A 1 10 ? -15.011 10.590 14.847 1.00 0.00 10 MET A O 13
ATOM 15636 N N . ALA A 1 11 ? -14.140 12.649 15.097 1.00 0.00 11 ALA A N 13
ATOM 15637 C CA . ALA A 1 11 ? -14.710 13.160 13.856 1.00 0.00 11 ALA A CA 13
ATOM 15638 C C . ALA A 1 11 ? -13.627 13.743 12.955 1.00 0.00 11 ALA A C 13
ATOM 15639 O O . ALA A 1 11 ? -13.840 14.755 12.288 1.00 0.00 11 ALA A O 13
ATOM 15646 N N . ASN A 1 12 ? -12.465 13.098 12.939 1.00 0.00 12 ASN A N 13
ATOM 15647 C CA . ASN A 1 12 ? -11.348 13.554 12.120 1.00 0.00 12 ASN A CA 13
ATOM 15648 C C . ASN A 1 12 ? -11.657 13.383 10.636 1.00 0.00 12 ASN A C 13
ATOM 15649 O O . ASN A 1 12 ? -11.752 12.262 10.137 1.00 0.00 12 ASN A O 13
ATOM 15660 N N . SER A 1 13 ? -11.811 14.502 9.936 1.00 0.00 13 SER A N 13
ATOM 15661 C CA . SER A 1 13 ? -12.112 14.476 8.509 1.00 0.00 13 SER A CA 13
ATOM 15662 C C . SER A 1 13 ? -11.005 13.770 7.733 1.00 0.00 13 SER A C 13
ATOM 15663 O O . SER A 1 13 ? -9.843 14.173 7.781 1.00 0.00 13 SER A O 13
ATOM 15671 N N . GLY A 1 14 ? -11.374 12.711 7.018 1.00 0.00 14 GLY A N 13
ATOM 15672 C CA . GLY A 1 14 ? -10.401 11.965 6.242 1.00 0.00 14 GLY A CA 13
ATOM 15673 C C . GLY A 1 14 ? -9.147 11.649 7.032 1.00 0.00 14 GLY A C 13
ATOM 15674 O O . GLY A 1 14 ? -8.089 12.243 6.822 1.00 0.00 14 GLY A O 13
ATOM 15678 N N . PRO A 1 15 ? -9.258 10.694 7.968 1.00 0.00 15 PRO A N 13
ATOM 15679 C CA . PRO A 1 15 ? -8.133 10.280 8.813 1.00 0.00 15 PRO A CA 13
ATOM 15680 C C . PRO A 1 15 ? -7.066 9.525 8.028 1.00 0.00 15 PRO A C 13
ATOM 15681 O O . PRO A 1 15 ? -5.880 9.852 8.101 1.00 0.00 15 PRO A O 13
ATOM 15692 N N . LEU A 1 16 ? -7.493 8.515 7.279 1.00 0.00 16 LEU A N 13
ATOM 15693 C CA . LEU A 1 16 ? -6.573 7.713 6.479 1.00 0.00 16 LEU A CA 13
ATOM 15694 C C . LEU A 1 16 ? -7.267 7.165 5.236 1.00 0.00 16 LEU A C 13
ATOM 15695 O O . LEU A 1 16 ? -8.276 6.465 5.334 1.00 0.00 16 LEU A O 13
ATOM 15711 N N . CYS A 1 17 ? -6.720 7.487 4.069 1.00 0.00 17 CYS A N 13
ATOM 15712 C CA . CYS A 1 17 ? -7.286 7.026 2.807 1.00 0.00 17 CYS A CA 13
ATOM 15713 C C . CYS A 1 17 ? -6.210 6.401 1.925 1.00 0.00 17 CYS A C 13
ATOM 15714 O O . CYS A 1 17 ? -5.016 6.619 2.134 1.00 0.00 17 CYS A O 13
ATOM 15722 N N . CYS A 1 18 ? -6.640 5.621 0.939 1.00 0.00 18 CYS A N 13
ATOM 15723 C CA . CYS A 1 18 ? -5.715 4.961 0.026 1.00 0.00 18 CYS A CA 13
ATOM 15724 C C . CYS A 1 18 ? -5.134 5.957 -0.974 1.00 0.00 18 CYS A C 13
ATOM 15725 O O . CYS A 1 18 ? -5.714 7.014 -1.224 1.00 0.00 18 CYS A O 13
ATOM 15732 N N . THR A 1 19 ? -3.983 5.613 -1.543 1.00 0.00 19 THR A N 13
ATOM 15733 C CA . THR A 1 19 ? -3.322 6.476 -2.514 1.00 0.00 19 THR A CA 13
ATOM 15734 C C . THR A 1 19 ? -3.840 6.216 -3.924 1.00 0.00 19 THR A C 13
ATOM 15735 O O . THR A 1 19 ? -4.018 7.146 -4.711 1.00 0.00 19 THR A O 13
ATOM 15746 N N . ILE A 1 20 ? -4.082 4.947 -4.235 1.00 0.00 20 ILE A N 13
ATOM 15747 C CA . ILE A 1 20 ? -4.582 4.565 -5.550 1.00 0.00 20 ILE A CA 13
ATOM 15748 C C . ILE A 1 20 ? -6.093 4.746 -5.637 1.00 0.00 20 ILE A C 13
ATOM 15749 O O . ILE A 1 20 ? -6.608 5.307 -6.605 1.00 0.00 20 ILE A O 13
ATOM 15765 N N . CYS A 1 21 ? -6.800 4.269 -4.618 1.00 0.00 21 CYS A N 13
ATOM 15766 C CA . CYS A 1 21 ? -8.254 4.378 -4.577 1.00 0.00 21 CYS A CA 13
ATOM 15767 C C . CYS A 1 21 ? -8.682 5.778 -4.144 1.00 0.00 21 CYS A C 13
ATOM 15768 O O . CYS A 1 21 ? -9.587 6.371 -4.731 1.00 0.00 21 CYS A O 13
ATOM 15775 N N . HIS A 1 22 ? -8.024 6.299 -3.114 1.00 0.00 22 HIS A N 13
ATOM 15776 C CA . HIS A 1 22 ? -8.336 7.629 -2.602 1.00 0.00 22 HIS A CA 13
ATOM 15777 C C . HIS A 1 22 ? -9.794 7.714 -2.162 1.00 0.00 22 HIS A C 13
ATOM 15778 O O . HIS A 1 22 ? -10.461 8.724 -2.383 1.00 0.00 22 HIS A O 13
ATOM 15792 N N . GLU A 1 23 ? -10.282 6.646 -1.538 1.00 0.00 23 GLU A N 13
ATOM 15793 C CA . GLU A 1 23 ? -11.662 6.600 -1.069 1.00 0.00 23 GLU A CA 13
ATOM 15794 C C . GLU A 1 23 ? -11.717 6.328 0.432 1.00 0.00 23 GLU A C 13
ATOM 15795 O O . GLU A 1 23 ? -11.973 7.231 1.228 1.00 0.00 23 GLU A O 13
ATOM 15807 N N . ARG A 1 24 ? -11.477 5.077 0.809 1.00 0.00 24 ARG A N 13
ATOM 15808 C CA . ARG A 1 24 ? -11.501 4.684 2.213 1.00 0.00 24 ARG A CA 13
ATOM 15809 C C . ARG A 1 24 ? -10.613 3.467 2.453 1.00 0.00 24 ARG A C 13
ATOM 15810 O O . ARG A 1 24 ? -10.172 2.811 1.508 1.00 0.00 24 ARG A O 13
ATOM 15831 N N . LEU A 1 25 ? -10.354 3.170 3.721 1.00 0.00 25 LEU A N 13
ATOM 15832 C CA . LEU A 1 25 ? -9.518 2.032 4.086 1.00 0.00 25 LEU A CA 13
ATOM 15833 C C . LEU A 1 25 ? -10.160 1.221 5.207 1.00 0.00 25 LEU A C 13
ATOM 15834 O O . LEU A 1 25 ? -10.278 1.693 6.337 1.00 0.00 25 LEU A O 13
ATOM 15850 N N . GLU A 1 26 ? -10.571 -0.002 4.885 1.00 0.00 26 GLU A N 13
ATOM 15851 C CA . GLU A 1 26 ? -11.200 -0.878 5.866 1.00 0.00 26 GLU A CA 13
ATOM 15852 C C . GLU A 1 26 ? -10.519 -0.750 7.226 1.00 0.00 26 GLU A C 13
ATOM 15853 O O . GLU A 1 26 ? -11.183 -0.644 8.257 1.00 0.00 26 GLU A O 13
ATOM 15865 N N . ASP A 1 27 ? -9.191 -0.762 7.219 1.00 0.00 27 ASP A N 13
ATOM 15866 C CA . ASP A 1 27 ? -8.418 -0.646 8.451 1.00 0.00 27 ASP A CA 13
ATOM 15867 C C . ASP A 1 27 ? -6.923 -0.595 8.152 1.00 0.00 27 ASP A C 13
ATOM 15868 O O . ASP A 1 27 ? -6.490 -0.894 7.038 1.00 0.00 27 ASP A O 13
ATOM 15877 N N . THR A 1 28 ? -6.137 -0.213 9.154 1.00 0.00 28 THR A N 13
ATOM 15878 C CA . THR A 1 28 ? -4.691 -0.121 8.998 1.00 0.00 28 THR A CA 13
ATOM 15879 C C . THR A 1 28 ? -4.151 -1.284 8.174 1.00 0.00 28 THR A C 13
ATOM 15880 O O . THR A 1 28 ? -3.134 -1.155 7.492 1.00 0.00 28 THR A O 13
ATOM 15891 N N . HIS A 1 29 ? -4.838 -2.420 8.241 1.00 0.00 29 HIS A N 13
ATOM 15892 C CA . HIS A 1 29 ? -4.427 -3.607 7.499 1.00 0.00 29 HIS A CA 13
ATOM 15893 C C . HIS A 1 29 ? -3.777 -3.221 6.174 1.00 0.00 29 HIS A C 13
ATOM 15894 O O . HIS A 1 29 ? -2.805 -3.841 5.744 1.00 0.00 29 HIS A O 13
ATOM 15908 N N . PHE A 1 30 ? -4.321 -2.193 5.531 1.00 0.00 30 PHE A N 13
ATOM 15909 C CA . PHE A 1 30 ? -3.796 -1.726 4.253 1.00 0.00 30 PHE A CA 13
ATOM 15910 C C . PHE A 1 30 ? -2.271 -1.669 4.281 1.00 0.00 30 PHE A C 13
ATOM 15911 O O . PHE A 1 30 ? -1.665 -1.452 5.331 1.00 0.00 30 PHE A O 13
ATOM 15928 N N . VAL A 1 31 ? -1.656 -1.865 3.119 1.00 0.00 31 VAL A N 13
ATOM 15929 C CA . VAL A 1 31 ? -0.203 -1.836 3.008 1.00 0.00 31 VAL A CA 13
ATOM 15930 C C . VAL A 1 31 ? 0.325 -0.408 3.083 1.00 0.00 31 VAL A C 13
ATOM 15931 O O . VAL A 1 31 ? 0.170 0.371 2.144 1.00 0.00 31 VAL A O 13
ATOM 15944 N N . GLN A 1 32 ? 0.950 -0.072 4.207 1.00 0.00 32 GLN A N 13
ATOM 15945 C CA . GLN A 1 32 ? 1.502 1.263 4.405 1.00 0.00 32 GLN A CA 13
ATOM 15946 C C . GLN A 1 32 ? 3.014 1.263 4.205 1.00 0.00 32 GLN A C 13
ATOM 15947 O O . GLN A 1 32 ? 3.730 0.467 4.813 1.00 0.00 32 GLN A O 13
ATOM 15961 N N . CYS A 1 33 ? 3.493 2.160 3.350 1.00 0.00 33 CYS A N 13
ATOM 15962 C CA . CYS A 1 33 ? 4.920 2.263 3.069 1.00 0.00 33 CYS A CA 13
ATOM 15963 C C . CYS A 1 33 ? 5.712 2.492 4.354 1.00 0.00 33 CYS A C 13
ATOM 15964 O O . CYS A 1 33 ? 5.445 3.418 5.120 1.00 0.00 33 CYS A O 13
ATOM 15971 N N . PRO A 1 34 ? 6.710 1.630 4.595 1.00 0.00 34 PRO A N 13
ATOM 15972 C CA . PRO A 1 34 ? 7.562 1.717 5.784 1.00 0.00 34 PRO A CA 13
ATOM 15973 C C . PRO A 1 34 ? 8.487 2.929 5.747 1.00 0.00 34 PRO A C 13
ATOM 15974 O O . PRO A 1 34 ? 9.317 3.116 6.637 1.00 0.00 34 PRO A O 13
ATOM 15985 N N . SER A 1 35 ? 8.338 3.750 4.712 1.00 0.00 35 SER A N 13
ATOM 15986 C CA . SER A 1 35 ? 9.162 4.943 4.558 1.00 0.00 35 SER A CA 13
ATOM 15987 C C . SER A 1 35 ? 8.302 6.158 4.224 1.00 0.00 35 SER A C 13
ATOM 15988 O O . SER A 1 35 ? 8.499 7.242 4.773 1.00 0.00 35 SER A O 13
ATOM 15996 N N . VAL A 1 36 ? 7.348 5.969 3.318 1.00 0.00 36 VAL A N 13
ATOM 15997 C CA . VAL A 1 36 ? 6.456 7.048 2.911 1.00 0.00 36 VAL A CA 13
ATOM 15998 C C . VAL A 1 36 ? 5.109 6.945 3.618 1.00 0.00 36 VAL A C 13
ATOM 15999 O O . VAL A 1 36 ? 4.384 5.958 3.485 1.00 0.00 36 VAL A O 13
ATOM 16012 N N . PRO A 1 37 ? 4.764 7.987 4.388 1.00 0.00 37 PRO A N 13
ATOM 16013 C CA . PRO A 1 37 ? 3.501 8.039 5.131 1.00 0.00 37 PRO A CA 13
ATOM 16014 C C . PRO A 1 37 ? 2.294 8.192 4.212 1.00 0.00 37 PRO A C 13
ATOM 16015 O O . PRO A 1 37 ? 1.253 7.572 4.431 1.00 0.00 37 PRO A O 13
ATOM 16026 N N . SER A 1 38 ? 2.440 9.020 3.183 1.00 0.00 38 SER A N 13
ATOM 16027 C CA . SER A 1 38 ? 1.360 9.257 2.233 1.00 0.00 38 SER A CA 13
ATOM 16028 C C . SER A 1 38 ? 0.974 7.967 1.516 1.00 0.00 38 SER A C 13
ATOM 16029 O O . SER A 1 38 ? -0.208 7.671 1.339 1.00 0.00 38 SER A O 13
ATOM 16037 N N . HIS A 1 39 ? 1.980 7.201 1.106 1.00 0.00 39 HIS A N 13
ATOM 16038 C CA . HIS A 1 39 ? 1.748 5.941 0.409 1.00 0.00 39 HIS A CA 13
ATOM 16039 C C . HIS A 1 39 ? 0.864 5.016 1.240 1.00 0.00 39 HIS A C 13
ATOM 16040 O O . HIS A 1 39 ? 1.290 4.492 2.270 1.00 0.00 39 HIS A O 13
ATOM 16054 N N . LYS A 1 40 ? -0.369 4.819 0.787 1.00 0.00 40 LYS A N 13
ATOM 16055 C CA . LYS A 1 40 ? -1.314 3.957 1.487 1.00 0.00 40 LYS A CA 13
ATOM 16056 C C . LYS A 1 40 ? -2.040 3.038 0.510 1.00 0.00 40 LYS A C 13
ATOM 16057 O O . LYS A 1 40 ? -3.111 3.374 0.005 1.00 0.00 40 LYS A O 13
ATOM 16076 N N . PHE A 1 41 ? -1.451 1.876 0.249 1.00 0.00 41 PHE A N 13
ATOM 16077 C CA . PHE A 1 41 ? -2.042 0.908 -0.668 1.00 0.00 41 PHE A CA 13
ATOM 16078 C C . PHE A 1 41 ? -2.700 -0.236 0.099 1.00 0.00 41 PHE A C 13
ATOM 16079 O O . PHE A 1 41 ? -2.065 -0.889 0.927 1.00 0.00 41 PHE A O 13
ATOM 16096 N N . CYS A 1 42 ? -3.977 -0.472 -0.184 1.00 0.00 42 CYS A N 13
ATOM 16097 C CA . CYS A 1 42 ? -4.723 -1.535 0.478 1.00 0.00 42 CYS A CA 13
ATOM 16098 C C . CYS A 1 42 ? -4.405 -2.891 -0.144 1.00 0.00 42 CYS A C 13
ATOM 16099 O O . CYS A 1 42 ? -3.522 -3.005 -0.995 1.00 0.00 42 CYS A O 13
ATOM 16106 N N . PHE A 1 43 ? -5.132 -3.918 0.286 1.00 0.00 43 PHE A N 13
ATOM 16107 C CA . PHE A 1 43 ? -4.928 -5.267 -0.228 1.00 0.00 43 PHE A CA 13
ATOM 16108 C C . PHE A 1 43 ? -5.138 -5.311 -1.739 1.00 0.00 43 PHE A C 13
ATOM 16109 O O . PHE A 1 43 ? -4.281 -5.766 -2.497 1.00 0.00 43 PHE A O 13
ATOM 16126 N N . PRO A 1 44 ? -6.305 -4.828 -2.188 1.00 0.00 44 PRO A N 13
ATOM 16127 C CA . PRO A 1 44 ? -6.657 -4.801 -3.611 1.00 0.00 44 PRO A CA 13
ATOM 16128 C C . PRO A 1 44 ? -5.825 -3.790 -4.394 1.00 0.00 44 PRO A C 13
ATOM 16129 O O . PRO A 1 44 ? -6.218 -3.353 -5.476 1.00 0.00 44 PRO A O 13
ATOM 16140 N N . CYS A 1 45 ? -4.674 -3.423 -3.841 1.00 0.00 45 CYS A N 13
ATOM 16141 C CA . CYS A 1 45 ? -3.786 -2.464 -4.487 1.00 0.00 45 CYS A CA 13
ATOM 16142 C C . CYS A 1 45 ? -2.371 -3.023 -4.600 1.00 0.00 45 CYS A C 13
ATOM 16143 O O . CYS A 1 45 ? -1.699 -2.839 -5.615 1.00 0.00 45 CYS A O 13
ATOM 16150 N N . SER A 1 46 ? -1.925 -3.707 -3.551 1.00 0.00 46 SER A N 13
ATOM 16151 C CA . SER A 1 46 ? -0.589 -4.290 -3.531 1.00 0.00 46 SER A CA 13
ATOM 16152 C C . SER A 1 46 ? -0.508 -5.496 -4.462 1.00 0.00 46 SER A C 13
ATOM 16153 O O . SER A 1 46 ? 0.421 -5.617 -5.260 1.00 0.00 46 SER A O 13
ATOM 16161 N N . ARG A 1 47 ? -1.490 -6.386 -4.353 1.00 0.00 47 ARG A N 13
ATOM 16162 C CA . ARG A 1 47 ? -1.530 -7.584 -5.184 1.00 0.00 47 ARG A CA 13
ATOM 16163 C C . ARG A 1 47 ? -1.226 -7.245 -6.640 1.00 0.00 47 ARG A C 13
ATOM 16164 O O . ARG A 1 47 ? -0.240 -7.719 -7.204 1.00 0.00 47 ARG A O 13
ATOM 16185 N N . GLU A 1 48 ? -2.081 -6.424 -7.243 1.00 0.00 48 GLU A N 13
ATOM 16186 C CA . GLU A 1 48 ? -1.903 -6.025 -8.634 1.00 0.00 48 GLU A CA 13
ATOM 16187 C C . GLU A 1 48 ? -0.437 -5.725 -8.931 1.00 0.00 48 GLU A C 13
ATOM 16188 O O . GLU A 1 48 ? 0.043 -5.957 -10.041 1.00 0.00 48 GLU A O 13
ATOM 16200 N N . SER A 1 49 ? 0.270 -5.207 -7.931 1.00 0.00 49 SER A N 13
ATOM 16201 C CA . SER A 1 49 ? 1.680 -4.871 -8.086 1.00 0.00 49 SER A CA 13
ATOM 16202 C C . SER A 1 49 ? 2.557 -6.106 -7.899 1.00 0.00 49 SER A C 13
ATOM 16203 O O . SER A 1 49 ? 3.591 -6.250 -8.551 1.00 0.00 49 SER A O 13
ATOM 16211 N N . ILE A 1 50 ? 2.135 -6.993 -7.004 1.00 0.00 50 ILE A N 13
ATOM 16212 C CA . ILE A 1 50 ? 2.880 -8.216 -6.732 1.00 0.00 50 ILE A CA 13
ATOM 16213 C C . ILE A 1 50 ? 2.961 -9.098 -7.973 1.00 0.00 50 ILE A C 13
ATOM 16214 O O . ILE A 1 50 ? 3.967 -9.767 -8.209 1.00 0.00 50 ILE A O 13
ATOM 16230 N N . LYS A 1 51 ? 1.894 -9.094 -8.766 1.00 0.00 51 LYS A N 13
ATOM 16231 C CA . LYS A 1 51 ? 1.844 -9.891 -9.986 1.00 0.00 51 LYS A CA 13
ATOM 16232 C C . LYS A 1 51 ? 2.565 -9.183 -11.128 1.00 0.00 51 LYS A C 13
ATOM 16233 O O . LYS A 1 51 ? 3.348 -9.795 -11.855 1.00 0.00 51 LYS A O 13
ATOM 16252 N N . ALA A 1 52 ? 2.298 -7.890 -11.280 1.00 0.00 52 ALA A N 13
ATOM 16253 C CA . ALA A 1 52 ? 2.924 -7.099 -12.332 1.00 0.00 52 ALA A CA 13
ATOM 16254 C C . ALA A 1 52 ? 4.442 -7.101 -12.190 1.00 0.00 52 ALA A C 13
ATOM 16255 O O . ALA A 1 52 ? 5.164 -7.351 -13.156 1.00 0.00 52 ALA A O 13
ATOM 16262 N N . GLN A 1 53 ? 4.920 -6.821 -10.982 1.00 0.00 53 GLN A N 13
ATOM 16263 C CA . GLN A 1 53 ? 6.353 -6.789 -10.716 1.00 0.00 53 GLN A CA 13
ATOM 16264 C C . GLN A 1 53 ? 6.941 -8.197 -10.735 1.00 0.00 53 GLN A C 13
ATOM 16265 O O . GLN A 1 53 ? 7.824 -8.501 -11.535 1.00 0.00 53 GLN A O 13
ATOM 16279 N N . GLY A 1 54 ? 6.445 -9.052 -9.846 1.00 0.00 54 GLY A N 13
ATOM 16280 C CA . GLY A 1 54 ? 6.933 -10.417 -9.777 1.00 0.00 54 GLY A CA 13
ATOM 16281 C C . GLY A 1 54 ? 6.264 -11.218 -8.678 1.00 0.00 54 GLY A C 13
ATOM 16282 O O . GLY A 1 54 ? 6.617 -11.091 -7.506 1.00 0.00 54 GLY A O 13
ATOM 16286 N N . ALA A 1 55 ? 5.294 -12.043 -9.056 1.00 0.00 55 ALA A N 13
ATOM 16287 C CA . ALA A 1 55 ? 4.573 -12.868 -8.094 1.00 0.00 55 ALA A CA 13
ATOM 16288 C C . ALA A 1 55 ? 5.529 -13.771 -7.322 1.00 0.00 55 ALA A C 13
ATOM 16289 O O . ALA A 1 55 ? 5.394 -13.945 -6.110 1.00 0.00 55 ALA A O 13
ATOM 16296 N N . THR A 1 56 ? 6.495 -14.347 -8.031 1.00 0.00 56 THR A N 13
ATOM 16297 C CA . THR A 1 56 ? 7.472 -15.235 -7.413 1.00 0.00 56 THR A CA 13
ATOM 16298 C C . THR A 1 56 ? 8.742 -14.479 -7.039 1.00 0.00 56 THR A C 13
ATOM 16299 O O . THR A 1 56 ? 9.364 -14.761 -6.016 1.00 0.00 56 THR A O 13
ATOM 16310 N N . GLY A 1 57 ? 9.121 -13.517 -7.875 1.00 0.00 57 GLY A N 13
ATOM 16311 C CA . GLY A 1 57 ? 10.315 -12.735 -7.614 1.00 0.00 57 GLY A CA 13
ATOM 16312 C C . GLY A 1 57 ? 10.090 -11.665 -6.564 1.00 0.00 57 GLY A C 13
ATOM 16313 O O . GLY A 1 57 ? 9.251 -11.823 -5.678 1.00 0.00 57 GLY A O 13
ATOM 16317 N N . GLU A 1 58 ? 10.842 -10.573 -6.663 1.00 0.00 58 GLU A N 13
ATOM 16318 C CA . GLU A 1 58 ? 10.721 -9.474 -5.713 1.00 0.00 58 GLU A CA 13
ATOM 16319 C C . GLU A 1 58 ? 9.595 -8.527 -6.117 1.00 0.00 58 GLU A C 13
ATOM 16320 O O . GLU A 1 58 ? 9.201 -8.474 -7.282 1.00 0.00 58 GLU A O 13
ATOM 16332 N N . VAL A 1 59 ? 9.080 -7.780 -5.145 1.00 0.00 59 VAL A N 13
ATOM 16333 C CA . VAL A 1 59 ? 8.000 -6.834 -5.399 1.00 0.00 59 VAL A CA 13
ATOM 16334 C C . VAL A 1 59 ? 8.252 -5.509 -4.687 1.00 0.00 59 VAL A C 13
ATOM 16335 O O . VAL A 1 59 ? 8.180 -5.428 -3.461 1.00 0.00 59 VAL A O 13
ATOM 16348 N N . TYR A 1 60 ? 8.546 -4.474 -5.465 1.00 0.00 60 TYR A N 13
ATOM 16349 C CA . TYR A 1 60 ? 8.811 -3.152 -4.909 1.00 0.00 60 TYR A CA 13
ATOM 16350 C C . TYR A 1 60 ? 7.512 -2.380 -4.698 1.00 0.00 60 TYR A C 13
ATOM 16351 O O . TYR A 1 60 ? 6.434 -2.839 -5.076 1.00 0.00 60 TYR A O 13
ATOM 16369 N N . CYS A 1 61 ? 7.623 -1.203 -4.0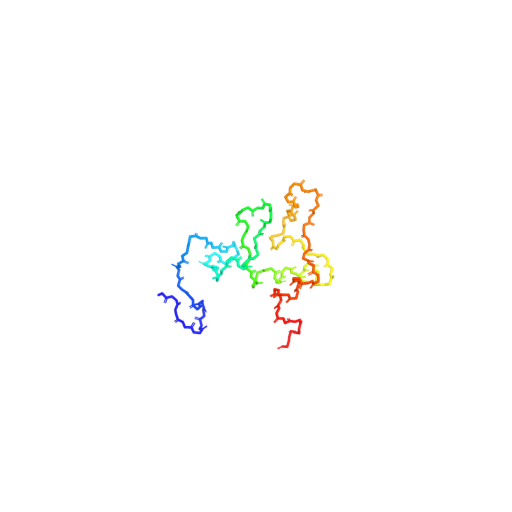91 1.00 0.00 61 CYS A N 13
ATOM 16370 C CA . CYS A 1 61 ? 6.459 -0.365 -3.827 1.00 0.00 61 CYS A CA 13
ATOM 16371 C C . CYS A 1 61 ? 5.436 -0.486 -4.953 1.00 0.00 61 CYS A C 13
ATOM 16372 O O . CYS A 1 61 ? 5.770 -0.442 -6.137 1.00 0.00 61 CYS A O 13
ATOM 16379 N N . PRO A 1 62 ? 4.158 -0.642 -4.576 1.00 0.00 62 PRO A N 13
ATOM 16380 C CA . PRO A 1 62 ? 3.060 -0.772 -5.539 1.00 0.00 62 PRO A CA 13
ATOM 16381 C C . PRO A 1 62 ? 2.784 0.530 -6.283 1.00 0.00 62 PRO A C 13
ATOM 16382 O O . PRO A 1 62 ? 1.848 0.615 -7.078 1.00 0.00 62 PRO A O 13
ATOM 16393 N N . SER A 1 63 ? 3.604 1.542 -6.019 1.00 0.00 63 SER A N 13
ATOM 16394 C CA . SER A 1 63 ? 3.446 2.841 -6.662 1.00 0.00 63 SER A CA 13
ATOM 16395 C C . SER A 1 63 ? 4.390 2.977 -7.853 1.00 0.00 63 SER A C 13
ATOM 16396 O O . SER A 1 63 ? 4.094 3.683 -8.816 1.00 0.00 63 SER A O 13
ATOM 16404 N N . GLY A 1 64 ? 5.528 2.294 -7.779 1.00 0.00 64 GLY A N 13
ATOM 16405 C CA . GLY A 1 64 ? 6.499 2.351 -8.856 1.00 0.00 64 GLY A CA 13
ATOM 16406 C C . GLY A 1 64 ? 7.612 3.341 -8.581 1.00 0.00 64 GLY A C 13
ATOM 16407 O O . GLY A 1 64 ? 8.170 3.929 -9.507 1.00 0.00 64 GLY A O 13
ATOM 16411 N N . GLU A 1 65 ? 7.935 3.528 -7.305 1.00 0.00 65 GLU A N 13
ATOM 16412 C CA . GLU A 1 65 ? 8.988 4.457 -6.912 1.00 0.00 65 GLU A CA 13
ATOM 16413 C C . GLU A 1 65 ? 10.163 3.713 -6.282 1.00 0.00 65 GLU A C 13
ATOM 16414 O O . GLU A 1 65 ? 11.264 4.252 -6.168 1.00 0.00 65 GLU A O 13
ATOM 16426 N N . LYS A 1 66 ? 9.920 2.472 -5.875 1.00 0.00 66 LYS A N 13
ATOM 16427 C CA . LYS A 1 66 ? 10.955 1.653 -5.257 1.00 0.00 66 LYS A CA 13
ATOM 16428 C C . LYS A 1 66 ? 11.448 2.285 -3.960 1.00 0.00 66 LYS A C 13
ATOM 16429 O O . LYS A 1 66 ? 12.652 2.404 -3.733 1.00 0.00 66 LYS A O 13
ATOM 16448 N N . CYS A 1 67 ? 10.510 2.689 -3.110 1.00 0.00 67 CYS A N 13
ATOM 16449 C CA . CYS A 1 67 ? 10.848 3.308 -1.834 1.00 0.00 67 CYS A CA 13
ATOM 16450 C C . CYS A 1 67 ? 11.660 2.354 -0.964 1.00 0.00 67 CYS A C 13
ATOM 16451 O O . CYS A 1 67 ? 11.243 1.233 -0.671 1.00 0.00 67 CYS A O 13
ATOM 16458 N N . PRO A 1 68 ? 12.850 2.806 -0.540 1.00 0.00 68 PRO A N 13
ATOM 16459 C CA . PRO A 1 68 ? 13.746 2.009 0.302 1.00 0.00 68 PRO A CA 13
ATOM 16460 C C . PRO A 1 68 ? 13.202 1.826 1.715 1.00 0.00 68 PRO A C 13
ATOM 16461 O O . PRO A 1 68 ? 12.326 2.572 2.156 1.00 0.00 68 PRO A O 13
ATOM 16472 N N . LEU A 1 69 ? 13.726 0.831 2.422 1.00 0.00 69 LEU A N 13
ATOM 16473 C CA . LEU A 1 69 ? 13.294 0.550 3.786 1.00 0.00 69 LEU A CA 13
ATOM 16474 C C . LEU A 1 69 ? 13.782 1.631 4.745 1.00 0.00 69 LEU A C 13
ATOM 16475 O O . LEU A 1 69 ? 14.933 2.062 4.677 1.00 0.00 69 LEU A O 13
ATOM 16491 N N . VAL A 1 70 ? 12.899 2.063 5.641 1.00 0.00 70 VAL A N 13
ATOM 16492 C CA . VAL A 1 70 ? 13.241 3.091 6.616 1.00 0.00 70 VAL A CA 13
ATOM 16493 C C . VAL A 1 70 ? 14.608 2.827 7.237 1.00 0.00 70 VAL A C 13
ATOM 16494 O O . VAL A 1 70 ? 14.830 1.787 7.856 1.00 0.00 70 VAL A O 13
ATOM 16507 N N . GLY A 1 71 ? 15.523 3.777 7.067 1.00 0.00 71 GLY A N 13
ATOM 16508 C CA . GLY A 1 71 ? 16.858 3.628 7.616 1.00 0.00 71 GLY A CA 13
ATOM 16509 C C . GLY A 1 71 ? 17.730 2.711 6.782 1.00 0.00 71 GLY A C 13
ATOM 16510 O O . GLY A 1 71 ? 18.898 3.009 6.533 1.00 0.00 71 GLY A O 13
ATOM 16514 N N . SER A 1 72 ? 17.162 1.589 6.349 1.00 0.00 72 SER A N 13
ATOM 16515 C CA . SER A 1 72 ? 17.897 0.622 5.542 1.00 0.00 72 SER A CA 13
ATOM 16516 C C . SER A 1 72 ? 18.022 1.102 4.099 1.00 0.00 72 SER A C 13
ATOM 16517 O O . SER A 1 72 ? 17.135 1.778 3.579 1.00 0.00 72 SER A O 13
ATOM 16525 N N . ASN A 1 73 ? 19.131 0.747 3.458 1.00 0.00 73 ASN A N 13
ATOM 16526 C CA . ASN A 1 73 ? 19.374 1.141 2.075 1.00 0.00 73 ASN A CA 13
ATOM 16527 C C . ASN A 1 73 ? 18.965 0.030 1.113 1.00 0.00 73 ASN A C 13
ATOM 16528 O O . ASN A 1 73 ? 19.637 -0.218 0.111 1.00 0.00 73 ASN A O 13
ATOM 16539 N N . VAL A 1 74 ? 17.857 -0.637 1.423 1.00 0.00 74 VAL A N 13
ATOM 16540 C CA . VAL A 1 74 ? 17.357 -1.720 0.586 1.00 0.00 74 VAL A CA 13
ATOM 16541 C C . VAL A 1 74 ? 15.840 -1.654 0.449 1.00 0.00 74 VAL A C 13
ATOM 16542 O O . VAL A 1 74 ? 15.116 -1.388 1.409 1.00 0.00 74 VAL A O 13
ATOM 16555 N N . PRO A 1 75 ? 15.345 -1.901 -0.773 1.00 0.00 75 PRO A N 13
ATOM 16556 C CA . PRO A 1 75 ? 13.908 -1.876 -1.065 1.00 0.00 75 PRO A CA 13
ATOM 16557 C C . PRO A 1 75 ? 13.166 -3.042 -0.420 1.00 0.00 75 PRO A C 13
ATOM 16558 O O . PRO A 1 75 ? 13.641 -4.178 -0.437 1.00 0.00 75 PRO A O 13
ATOM 16569 N N . TRP A 1 76 ? 11.999 -2.754 0.145 1.00 0.00 76 TRP A N 13
ATOM 16570 C CA . TRP A 1 76 ? 11.191 -3.779 0.795 1.00 0.00 76 TRP A CA 13
ATOM 16571 C C . TRP A 1 76 ? 10.449 -4.622 -0.237 1.00 0.00 76 TRP A C 13
ATOM 16572 O O . TRP A 1 76 ? 9.528 -4.142 -0.897 1.00 0.00 76 TRP A O 13
ATOM 16593 N N . ALA A 1 77 ? 10.856 -5.880 -0.370 1.00 0.00 77 ALA A N 13
ATOM 16594 C CA . ALA A 1 77 ? 10.228 -6.790 -1.320 1.00 0.00 77 ALA A CA 13
ATOM 16595 C C . ALA A 1 77 ? 9.353 -7.814 -0.604 1.00 0.00 77 ALA A C 13
ATOM 16596 O O . ALA A 1 77 ? 9.849 -8.639 0.163 1.00 0.00 77 ALA A O 13
ATOM 16603 N N . PHE A 1 78 ? 8.051 -7.754 -0.859 1.00 0.00 78 PHE A N 13
ATOM 16604 C CA . PHE A 1 78 ? 7.107 -8.675 -0.237 1.00 0.00 78 PHE A CA 13
ATOM 16605 C C . PHE A 1 78 ? 7.696 -10.080 -0.147 1.00 0.00 78 PHE A C 13
ATOM 16606 O O . PHE A 1 78 ? 8.614 -10.427 -0.890 1.00 0.00 78 PHE A O 13
ATOM 16623 N N . MET A 1 79 ? 7.163 -10.882 0.768 1.00 0.00 79 MET A N 13
ATOM 16624 C CA . MET A 1 79 ? 7.635 -12.249 0.954 1.00 0.00 79 MET A CA 13
ATOM 16625 C C . MET A 1 79 ? 6.470 -13.233 0.946 1.00 0.00 79 MET A C 13
ATOM 16626 O O . MET A 1 79 ? 5.328 -12.858 1.210 1.00 0.00 79 MET A O 13
ATOM 16640 N N . GLN A 1 80 ? 6.767 -14.492 0.641 1.00 0.00 80 GLN A N 13
ATOM 16641 C CA . GLN A 1 80 ? 5.742 -15.529 0.597 1.00 0.00 80 GLN A CA 13
ATOM 16642 C C . GLN A 1 80 ? 4.652 -15.260 1.629 1.00 0.00 80 GLN A C 13
ATOM 16643 O O . GLN A 1 80 ? 3.464 -15.402 1.343 1.00 0.00 80 GLN A O 13
ATOM 16657 N N . GLY A 1 81 ? 5.065 -14.872 2.832 1.00 0.00 81 GLY A N 13
ATOM 16658 C CA . GLY A 1 81 ? 4.111 -14.591 3.889 1.00 0.00 81 GLY A CA 13
ATOM 16659 C C . GLY A 1 81 ? 3.044 -13.603 3.459 1.00 0.00 81 GLY A C 13
ATOM 16660 O O . GLY A 1 81 ? 1.904 -13.986 3.199 1.00 0.00 81 GLY A O 13
ATOM 16664 N N . GLU A 1 82 ? 3.415 -12.329 3.386 1.00 0.00 82 GLU A N 13
ATOM 16665 C CA . GLU A 1 82 ? 2.480 -11.283 2.987 1.00 0.00 82 GLU A CA 13
ATOM 16666 C C . GLU A 1 82 ? 2.005 -11.496 1.553 1.00 0.00 82 GLU A C 13
ATOM 16667 O O . GLU A 1 82 ? 0.811 -11.413 1.264 1.00 0.00 82 GLU A O 13
ATOM 16679 N N . ILE A 1 83 ? 2.948 -11.771 0.658 1.00 0.00 83 ILE A N 13
ATOM 16680 C CA . ILE A 1 83 ? 2.627 -11.996 -0.746 1.00 0.00 83 ILE A CA 13
ATOM 16681 C C . ILE A 1 83 ? 1.364 -12.838 -0.892 1.00 0.00 83 ILE A C 13
ATOM 16682 O O . ILE A 1 83 ? 0.552 -12.606 -1.787 1.00 0.00 83 ILE A O 13
ATOM 16698 N N . ALA A 1 84 ? 1.205 -13.816 -0.006 1.00 0.00 84 ALA A N 13
ATOM 16699 C CA . ALA A 1 84 ? 0.039 -14.690 -0.034 1.00 0.00 84 ALA A CA 13
ATOM 16700 C C . ALA A 1 84 ? -1.085 -14.134 0.833 1.00 0.00 84 ALA A C 13
ATOM 16701 O O . ALA A 1 84 ? -2.256 -14.179 0.455 1.00 0.00 84 ALA A O 13
ATOM 16708 N N . THR A 1 85 ? -0.722 -13.610 2.000 1.00 0.00 85 THR A N 13
ATOM 16709 C CA . THR A 1 85 ? -1.700 -13.047 2.922 1.00 0.00 85 THR A CA 13
ATOM 16710 C C . THR A 1 85 ? -2.577 -12.011 2.228 1.00 0.00 85 THR A C 13
ATOM 16711 O O . THR A 1 85 ? -3.787 -11.961 2.450 1.00 0.00 85 THR A O 13
ATOM 16722 N N . ILE A 1 86 ? -1.960 -11.188 1.388 1.00 0.00 86 ILE A N 13
ATOM 16723 C CA . ILE A 1 86 ? -2.686 -10.154 0.661 1.00 0.00 86 ILE A CA 13
ATOM 16724 C C . ILE A 1 86 ? -3.474 -10.750 -0.502 1.00 0.00 86 ILE A C 13
ATOM 16725 O O . ILE A 1 86 ? -4.685 -10.553 -0.611 1.00 0.00 86 ILE A O 13
ATOM 16741 N N . LEU A 1 87 ? -2.779 -11.481 -1.366 1.00 0.00 87 LEU A N 13
ATOM 16742 C CA . LEU A 1 87 ? -3.413 -12.108 -2.521 1.00 0.00 87 LEU A CA 13
ATOM 16743 C C . LEU A 1 87 ? -4.709 -12.804 -2.119 1.00 0.00 87 LEU A C 13
ATOM 16744 O O . LEU A 1 87 ? -5.774 -12.519 -2.666 1.00 0.00 87 LEU A O 13
ATOM 16760 N N . SER A 1 88 ? -4.611 -13.718 -1.158 1.00 0.00 88 SER A N 13
ATOM 16761 C CA . SER A 1 88 ? -5.776 -14.456 -0.683 1.00 0.00 88 SER A CA 13
ATOM 16762 C C . SER A 1 88 ? -6.514 -13.669 0.396 1.00 0.00 88 SER A C 13
ATOM 16763 O O . SER A 1 88 ? -6.905 -14.221 1.424 1.00 0.00 88 SER A O 13
ATOM 16771 N N . GLY A 1 89 ? -6.701 -12.375 0.154 1.00 0.00 89 GLY A N 13
ATOM 16772 C CA . GLY A 1 89 ? -7.392 -11.533 1.113 1.00 0.00 89 GLY A CA 13
ATOM 16773 C C . GLY A 1 89 ? -8.898 -11.592 0.957 1.00 0.00 89 GLY A C 13
ATOM 16774 O O . GLY A 1 89 ? -9.424 -12.187 0.016 1.00 0.00 89 GLY A O 13
ATOM 16778 N N . PRO A 1 90 ? -9.619 -10.965 1.898 1.00 0.00 90 PRO A N 13
ATOM 16779 C CA . PRO A 1 90 ? -11.085 -10.936 1.884 1.00 0.00 90 PRO A CA 13
ATOM 16780 C C . PRO A 1 90 ? -11.636 -10.078 0.751 1.00 0.00 90 PRO A C 13
ATOM 16781 O O . PRO A 1 90 ? -12.850 -9.932 0.604 1.00 0.00 90 PRO A O 13
ATOM 16792 N N . SER A 1 91 ? -10.738 -9.512 -0.048 1.00 0.00 91 SER A N 13
ATOM 16793 C CA . SER A 1 91 ? -11.135 -8.665 -1.167 1.00 0.00 91 SER A CA 13
ATOM 16794 C C . SER A 1 91 ? -12.424 -9.176 -1.804 1.00 0.00 91 SER A C 13
ATOM 16795 O O . SER A 1 91 ? -13.439 -8.481 -1.820 1.00 0.00 91 SER A O 13
ATOM 16803 N N . SER A 1 92 ? -12.374 -10.397 -2.329 1.00 0.00 92 SER A N 13
ATOM 16804 C CA . SER A 1 92 ? -13.535 -11.001 -2.971 1.00 0.00 92 SER A CA 13
ATOM 16805 C C . SER A 1 92 ? -14.823 -10.583 -2.268 1.00 0.00 92 SER A C 13
ATOM 16806 O O . SER A 1 92 ? -15.764 -10.107 -2.903 1.00 0.00 92 SER A O 13
ATOM 16814 N N . GLY A 1 93 ? -14.857 -10.765 -0.952 1.00 0.00 93 GLY A N 13
ATOM 16815 C CA . GLY A 1 93 ? -16.034 -10.403 -0.183 1.00 0.00 93 GLY A CA 13
ATOM 16816 C C . GLY A 1 93 ? -16.042 -8.939 0.209 1.00 0.00 93 GLY A C 13
ATOM 16817 O O . GLY A 1 93 ? -15.891 -8.084 -0.663 1.00 0.00 93 GLY A O 13
ATOM 16823 N N . GLY A 1 1 ? -33.892 43.085 4.363 1.00 0.00 1 GLY A N 14
ATOM 16824 C CA . GLY A 1 1 ? -32.953 42.186 3.719 1.00 0.00 1 GLY A CA 14
ATOM 16825 C C . GLY A 1 1 ? -32.065 41.465 4.713 1.00 0.00 1 GLY A C 14
ATOM 16826 O O . GLY A 1 1 ? -31.560 42.070 5.659 1.00 0.00 1 GLY A O 14
ATOM 16830 N N . SER A 1 2 ? -31.875 40.166 4.502 1.00 0.00 2 SER A N 14
ATOM 16831 C CA . SER A 1 2 ? -31.047 39.360 5.391 1.00 0.00 2 SER A CA 14
ATOM 16832 C C . SER A 1 2 ? -29.571 39.494 5.028 1.00 0.00 2 SER A C 14
ATOM 16833 O O . SER A 1 2 ? -29.187 39.326 3.870 1.00 0.00 2 SER A O 14
ATOM 16841 N N . SER A 1 3 ? -28.748 39.797 6.027 1.00 0.00 3 SER A N 14
ATOM 16842 C CA . SER A 1 3 ? -27.314 39.957 5.814 1.00 0.00 3 SER A CA 14
ATOM 16843 C C . SER A 1 3 ? -26.524 38.971 6.668 1.00 0.00 3 SER A C 14
ATOM 16844 O O . SER A 1 3 ? -27.019 38.473 7.678 1.00 0.00 3 SER A O 14
ATOM 16852 N N . GLY A 1 4 ? -25.291 38.694 6.254 1.00 0.00 4 GLY A N 14
ATOM 16853 C CA . GLY A 1 4 ? -24.452 37.768 6.992 1.00 0.00 4 GLY A CA 14
ATOM 16854 C C . GLY A 1 4 ? -23.390 37.128 6.121 1.00 0.00 4 GLY A C 14
ATOM 16855 O O . GLY A 1 4 ? -23.700 36.535 5.087 1.00 0.00 4 GLY A O 14
ATOM 16859 N N . SER A 1 5 ? -22.133 37.248 6.537 1.00 0.00 5 SER A N 14
ATOM 16860 C CA . SER A 1 5 ? -21.021 36.681 5.783 1.00 0.00 5 SER A CA 14
ATOM 16861 C C . SER A 1 5 ? -20.283 35.632 6.611 1.00 0.00 5 SER A C 14
ATOM 16862 O O . SER A 1 5 ? -19.233 35.909 7.190 1.00 0.00 5 SER A O 14
ATOM 16870 N N . SER A 1 6 ? -20.841 34.427 6.661 1.00 0.00 6 SER A N 14
ATOM 16871 C CA . SER A 1 6 ? -20.239 33.337 7.420 1.00 0.00 6 SER A CA 14
ATOM 16872 C C . SER A 1 6 ? -18.791 33.114 6.995 1.00 0.00 6 SER A C 14
ATOM 16873 O O . SER A 1 6 ? -17.884 33.102 7.825 1.00 0.00 6 SER A O 14
ATOM 16881 N N . GLY A 1 7 ? -18.583 32.937 5.694 1.00 0.00 7 GLY A N 14
ATOM 16882 C CA . GLY A 1 7 ? -17.244 32.716 5.180 1.00 0.00 7 GLY A CA 14
ATOM 16883 C C . GLY A 1 7 ? -16.901 31.244 5.070 1.00 0.00 7 GLY A C 14
ATOM 16884 O O . GLY A 1 7 ? -16.999 30.502 6.047 1.00 0.00 7 GLY A O 14
ATOM 16888 N N . SER A 1 8 ? -16.498 30.819 3.876 1.00 0.00 8 SER A N 14
ATOM 16889 C CA . SER A 1 8 ? -16.144 29.425 3.640 1.00 0.00 8 SER A CA 14
ATOM 16890 C C . SER A 1 8 ? -14.630 29.247 3.605 1.00 0.00 8 SER A C 14
ATOM 16891 O O . SER A 1 8 ? -13.977 29.467 2.585 1.00 0.00 8 SER A O 14
ATOM 16899 N N . PRO A 1 9 ? -14.056 28.838 4.746 1.00 0.00 9 PRO A N 14
ATOM 16900 C CA . PRO A 1 9 ? -12.611 28.621 4.873 1.00 0.00 9 PRO A CA 14
ATOM 16901 C C . PRO A 1 9 ? -12.137 27.405 4.084 1.00 0.00 9 PRO A C 14
ATOM 16902 O O . PRO A 1 9 ? -12.624 26.293 4.287 1.00 0.00 9 PRO A O 14
ATOM 16913 N N . MET A 1 10 ? -11.184 27.624 3.184 1.00 0.00 10 MET A N 14
ATOM 16914 C CA . MET A 1 10 ? -10.643 26.545 2.367 1.00 0.00 10 MET A CA 14
ATOM 16915 C C . MET A 1 10 ? -9.609 25.738 3.146 1.00 0.00 10 MET A C 14
ATOM 16916 O O . MET A 1 10 ? -8.846 26.290 3.938 1.00 0.00 10 MET A O 14
ATOM 16930 N N . ALA A 1 11 ? -9.591 24.429 2.916 1.00 0.00 11 ALA A N 14
ATOM 16931 C CA . ALA A 1 11 ? -8.650 23.547 3.596 1.00 0.00 11 ALA A CA 14
ATOM 16932 C C . ALA A 1 11 ? -8.572 22.190 2.904 1.00 0.00 11 ALA A C 14
ATOM 16933 O O . ALA A 1 11 ? -9.304 21.926 1.951 1.00 0.00 11 ALA A O 14
ATOM 16940 N N . ASN A 1 12 ? -7.678 21.334 3.389 1.00 0.00 12 ASN A N 14
ATOM 16941 C CA . ASN A 1 12 ? -7.504 20.005 2.816 1.00 0.00 12 ASN A CA 14
ATOM 16942 C C . ASN A 1 12 ? -7.687 18.926 3.879 1.00 0.00 12 ASN A C 14
ATOM 16943 O O . ASN A 1 12 ? -6.895 18.821 4.815 1.00 0.00 12 ASN A O 14
ATOM 16954 N N . SER A 1 13 ? -8.737 18.126 3.727 1.00 0.00 13 SER A N 14
ATOM 16955 C CA . SER A 1 13 ? -9.027 17.056 4.675 1.00 0.00 13 SER A CA 14
ATOM 16956 C C . SER A 1 13 ? -8.575 15.706 4.126 1.00 0.00 13 SER A C 14
ATOM 16957 O O . SER A 1 13 ? -8.559 15.490 2.915 1.00 0.00 13 SER A O 14
ATOM 16965 N N . GLY A 1 14 ? -8.209 14.800 5.028 1.00 0.00 14 GLY A N 14
ATOM 16966 C CA . GLY A 1 14 ? -7.762 13.483 4.616 1.00 0.00 14 GLY A CA 14
ATOM 16967 C C . GLY A 1 14 ? -6.764 12.880 5.585 1.00 0.00 14 GLY A C 14
ATOM 16968 O O . GLY A 1 14 ? -5.552 12.926 5.371 1.00 0.00 14 GLY A O 14
ATOM 16972 N N . PRO A 1 15 ? -7.274 12.300 6.681 1.00 0.00 15 PRO A N 14
ATOM 16973 C CA . PRO A 1 15 ? -6.436 11.675 7.709 1.00 0.00 15 PRO A CA 14
ATOM 16974 C C . PRO A 1 15 ? -5.776 10.392 7.218 1.00 0.00 15 PRO A C 14
ATOM 16975 O O . PRO A 1 15 ? -4.564 10.216 7.348 1.00 0.00 15 PRO A O 14
ATOM 16986 N N . LEU A 1 16 ? -6.579 9.497 6.653 1.00 0.00 16 LEU A N 14
ATOM 16987 C CA . LEU A 1 16 ? -6.072 8.229 6.141 1.00 0.00 16 LEU A CA 14
ATOM 16988 C C . LEU A 1 16 ? -6.926 7.730 4.980 1.00 0.00 16 LEU A C 14
ATOM 16989 O O . LEU A 1 16 ? -8.081 7.345 5.166 1.00 0.00 16 LEU A O 14
ATOM 17005 N N . CYS A 1 17 ? -6.350 7.738 3.783 1.00 0.00 17 CYS A N 14
ATOM 17006 C CA . CYS A 1 17 ? -7.058 7.285 2.591 1.00 0.00 17 CYS A CA 14
ATOM 17007 C C . CYS A 1 17 ? -6.084 6.714 1.565 1.00 0.00 17 CYS A C 14
ATOM 17008 O O . CYS A 1 17 ? -5.015 7.277 1.326 1.00 0.00 17 CYS A O 14
ATOM 17016 N N . CYS A 1 18 ? -6.460 5.591 0.961 1.00 0.00 18 CYS A N 14
ATOM 17017 C CA . CYS A 1 18 ? -5.621 4.942 -0.038 1.00 0.00 18 CYS A CA 14
ATOM 17018 C C . CYS A 1 18 ? -5.144 5.945 -1.084 1.00 0.00 18 CYS A C 14
ATOM 17019 O O . CYS A 1 18 ? -5.801 6.956 -1.337 1.00 0.00 18 CYS A O 14
ATOM 17026 N N . THR A 1 19 ? -3.996 5.660 -1.691 1.00 0.00 19 THR A N 14
ATOM 17027 C CA . THR A 1 19 ? -3.431 6.537 -2.708 1.00 0.00 19 THR A CA 14
ATOM 17028 C C . THR A 1 19 ? -3.968 6.191 -4.092 1.00 0.00 19 THR A C 14
ATOM 17029 O O . THR A 1 19 ? -4.191 7.075 -4.920 1.00 0.00 19 THR A O 14
ATOM 17040 N N . ILE A 1 20 ? -4.176 4.902 -4.336 1.00 0.00 20 ILE A N 14
ATOM 17041 C CA . ILE A 1 20 ? -4.690 4.441 -5.620 1.00 0.00 20 ILE A CA 14
ATOM 17042 C C . ILE A 1 20 ? -6.207 4.581 -5.687 1.00 0.00 20 ILE A C 14
ATOM 17043 O O . ILE A 1 20 ? -6.752 5.074 -6.675 1.00 0.00 20 ILE A O 14
ATOM 17059 N N . CYS A 1 21 ? -6.883 4.146 -4.630 1.00 0.00 21 CYS A N 14
ATOM 17060 C CA . CYS A 1 21 ? -8.337 4.223 -4.567 1.00 0.00 21 CYS A CA 14
ATOM 17061 C C . CYS A 1 21 ? -8.792 5.633 -4.199 1.00 0.00 21 CYS A C 14
ATOM 17062 O O . CYS A 1 21 ? -9.846 6.092 -4.638 1.00 0.00 21 CYS A O 14
ATOM 17069 N N . HIS A 1 22 ? -7.988 6.315 -3.389 1.00 0.00 22 HIS A N 14
ATOM 17070 C CA . HIS A 1 22 ? -8.306 7.673 -2.962 1.00 0.00 22 HIS A CA 14
ATOM 17071 C C . HIS A 1 22 ? -9.596 7.698 -2.149 1.00 0.00 22 HIS A C 14
ATOM 17072 O O . HIS A 1 22 ? -10.440 8.575 -2.334 1.00 0.00 22 HIS A O 14
ATOM 17086 N N . GLU A 1 23 ? -9.742 6.731 -1.249 1.00 0.00 23 GLU A N 14
ATOM 17087 C CA . GLU A 1 23 ? -10.931 6.642 -0.409 1.00 0.00 23 GLU A CA 14
ATOM 17088 C C . GLU A 1 23 ? -10.556 6.302 1.030 1.00 0.00 23 GLU A C 14
ATOM 17089 O O . GLU A 1 23 ? -9.383 6.106 1.348 1.00 0.00 23 GLU A O 14
ATOM 17101 N N . ARG A 1 24 ? -11.562 6.235 1.897 1.00 0.00 24 ARG A N 14
ATOM 17102 C CA . ARG A 1 24 ? -11.338 5.920 3.303 1.00 0.00 24 ARG A CA 14
ATOM 17103 C C . ARG A 1 24 ? -10.811 4.498 3.465 1.00 0.00 24 ARG A C 14
ATOM 17104 O O . ARG A 1 24 ? -11.335 3.558 2.866 1.00 0.00 24 ARG A O 14
ATOM 17125 N N . LEU A 1 25 ? -9.771 4.347 4.278 1.00 0.00 25 LEU A N 14
ATOM 17126 C CA . LEU A 1 25 ? -9.172 3.039 4.519 1.00 0.00 25 LEU A CA 14
ATOM 17127 C C . LEU A 1 25 ? -9.466 2.558 5.936 1.00 0.00 25 LEU A C 14
ATOM 17128 O O . LEU A 1 25 ? -9.224 3.273 6.907 1.00 0.00 25 LEU A O 14
ATOM 17144 N N . GLU A 1 26 ? -9.988 1.340 6.045 1.00 0.00 26 GLU A N 14
ATOM 17145 C CA . GLU A 1 26 ? -10.314 0.763 7.344 1.00 0.00 26 GLU A CA 14
ATOM 17146 C C . GLU A 1 26 ? -9.245 1.110 8.377 1.00 0.00 26 GLU A C 14
ATOM 17147 O O . GLU A 1 26 ? -9.537 1.248 9.565 1.00 0.00 26 GLU A O 14
ATOM 17159 N N . ASP A 1 27 ? -8.008 1.250 7.915 1.00 0.00 27 ASP A N 14
ATOM 17160 C CA . ASP A 1 27 ? -6.895 1.581 8.797 1.00 0.00 27 ASP A CA 14
ATOM 17161 C C . ASP A 1 27 ? -6.536 0.396 9.688 1.00 0.00 27 ASP A C 14
ATOM 17162 O O . ASP A 1 27 ? -5.980 0.567 10.774 1.00 0.00 27 ASP A O 14
ATOM 17171 N N . THR A 1 28 ? -6.859 -0.807 9.223 1.00 0.00 28 THR A N 14
ATOM 17172 C CA . THR A 1 28 ? -6.574 -2.020 9.978 1.00 0.00 28 THR A CA 14
ATOM 17173 C C . THR A 1 28 ? -5.977 -3.098 9.081 1.00 0.00 28 THR A C 14
ATOM 17174 O O . THR A 1 28 ? -5.131 -3.883 9.514 1.00 0.00 28 THR A O 14
ATOM 17185 N N . HIS A 1 29 ? -6.420 -3.132 7.829 1.00 0.00 29 HIS A N 14
ATOM 17186 C CA . HIS A 1 29 ? -5.928 -4.115 6.869 1.00 0.00 29 HIS A CA 14
ATOM 17187 C C . HIS A 1 29 ? -5.550 -3.445 5.552 1.00 0.00 29 HIS A C 14
ATOM 17188 O O . HIS A 1 29 ? -6.315 -3.471 4.588 1.00 0.00 29 HIS A O 14
ATOM 17202 N N . PHE A 1 30 ? -4.365 -2.845 5.517 1.00 0.00 30 PHE A N 14
ATOM 17203 C CA . PHE A 1 30 ? -3.885 -2.167 4.319 1.00 0.00 30 PHE A CA 14
ATOM 17204 C C . PHE A 1 30 ? -2.363 -2.061 4.325 1.00 0.00 30 PHE A C 14
ATOM 17205 O O . PHE A 1 30 ? -1.741 -1.956 5.382 1.00 0.00 30 PHE A O 14
ATOM 17222 N N . VAL A 1 31 ? -1.769 -2.092 3.136 1.00 0.00 31 VAL A N 14
ATOM 17223 C CA . VAL A 1 31 ? -0.320 -1.999 3.004 1.00 0.00 31 VAL A CA 14
ATOM 17224 C C . VAL A 1 31 ? 0.138 -0.545 2.976 1.00 0.00 31 VAL A C 14
ATOM 17225 O O . VAL A 1 31 ? -0.201 0.205 2.062 1.00 0.00 31 VAL A O 14
ATOM 17238 N N . GLN A 1 32 ? 0.910 -0.155 3.985 1.00 0.00 32 GLN A N 14
ATOM 17239 C CA . GLN A 1 32 ? 1.414 1.210 4.076 1.00 0.00 32 GLN A CA 14
ATOM 17240 C C . GLN A 1 32 ? 2.935 1.238 3.959 1.00 0.00 32 GLN A C 14
ATOM 17241 O O . GLN A 1 32 ? 3.633 0.470 4.622 1.00 0.00 32 GLN A O 14
ATOM 17255 N N . CYS A 1 33 ? 3.442 2.128 3.112 1.00 0.00 33 CYS A N 14
ATOM 17256 C CA . CYS A 1 33 ? 4.879 2.256 2.907 1.00 0.00 33 CYS A CA 14
ATOM 17257 C C . CYS A 1 33 ? 5.596 2.518 4.228 1.00 0.00 33 CYS A C 14
ATOM 17258 O O . CYS A 1 33 ? 5.270 3.448 4.966 1.00 0.00 33 CYS A O 14
ATOM 17265 N N . PRO A 1 34 ? 6.598 1.680 4.535 1.00 0.00 34 PRO A N 14
ATOM 17266 C CA . PRO A 1 34 ? 7.383 1.801 5.767 1.00 0.00 34 PRO A CA 14
ATOM 17267 C C . PRO A 1 34 ? 8.283 3.032 5.762 1.00 0.00 34 PRO A C 14
ATOM 17268 O O . PRO A 1 34 ? 8.924 3.348 6.764 1.00 0.00 34 PRO A O 14
ATOM 17279 N N . SER A 1 35 ? 8.326 3.723 4.627 1.00 0.00 35 SER A N 14
ATOM 17280 C CA . SER A 1 35 ? 9.151 4.918 4.491 1.00 0.00 35 SER A CA 14
ATOM 17281 C C . SER A 1 35 ? 8.294 6.136 4.160 1.00 0.00 35 SER A C 14
ATOM 17282 O O . SER A 1 35 ? 8.523 7.230 4.676 1.00 0.00 35 SER A O 14
ATOM 17290 N N . VAL A 1 36 ? 7.305 5.937 3.295 1.00 0.00 36 VAL A N 14
ATOM 17291 C CA . VAL A 1 36 ? 6.411 7.017 2.894 1.00 0.00 36 VAL A CA 14
ATOM 17292 C C . VAL A 1 36 ? 5.081 6.934 3.635 1.00 0.00 36 VAL A C 14
ATOM 17293 O O . VAL A 1 36 ? 4.344 5.953 3.531 1.00 0.00 36 VAL A O 14
ATOM 17306 N N . PRO A 1 37 ? 4.765 7.988 4.402 1.00 0.00 37 PRO A N 14
ATOM 17307 C CA . PRO A 1 37 ? 3.521 8.059 5.176 1.00 0.00 37 PRO A CA 14
ATOM 17308 C C . PRO A 1 37 ? 2.293 8.213 4.286 1.00 0.00 37 PRO A C 14
ATOM 17309 O O . PRO A 1 37 ? 1.235 7.652 4.569 1.00 0.00 37 PRO A O 14
ATOM 17320 N N . SER A 1 38 ? 2.441 8.977 3.208 1.00 0.00 38 SER A N 14
ATOM 17321 C CA . SER A 1 38 ? 1.342 9.208 2.278 1.00 0.00 38 SER A CA 14
ATOM 17322 C C . SER A 1 38 ? 0.960 7.919 1.557 1.00 0.00 38 SER A C 14
ATOM 17323 O O . SER A 1 38 ? -0.220 7.593 1.426 1.00 0.00 38 SER A O 14
ATOM 17331 N N . HIS A 1 39 ? 1.968 7.188 1.092 1.00 0.00 39 HIS A N 14
ATOM 17332 C CA . HIS A 1 39 ? 1.740 5.933 0.384 1.00 0.00 39 HIS A CA 14
ATOM 17333 C C . HIS A 1 39 ? 0.839 5.007 1.197 1.00 0.00 39 HIS A C 14
ATOM 17334 O O . HIS A 1 39 ? 1.239 4.496 2.243 1.00 0.00 39 HIS A O 14
ATOM 17348 N N . LYS A 1 40 ? -0.378 4.796 0.709 1.00 0.00 40 LYS A N 14
ATOM 17349 C CA . LYS A 1 40 ? -1.336 3.932 1.389 1.00 0.00 40 LYS A CA 14
ATOM 17350 C C . LYS A 1 40 ? -2.022 2.996 0.400 1.00 0.00 40 LYS A C 14
ATOM 17351 O O . LYS A 1 40 ? -3.009 3.364 -0.237 1.00 0.00 40 LYS A O 14
ATOM 17370 N N . PHE A 1 41 ? -1.493 1.783 0.276 1.00 0.00 41 PHE A N 14
ATOM 17371 C CA . PHE A 1 41 ? -2.055 0.793 -0.636 1.00 0.00 41 PHE A CA 14
ATOM 17372 C C . PHE A 1 41 ? -2.712 -0.347 0.137 1.00 0.00 41 PHE A C 14
ATOM 17373 O O . PHE A 1 41 ? -2.075 -1.000 0.964 1.00 0.00 41 PHE A O 14
ATOM 17390 N N . CYS A 1 42 ? -3.991 -0.580 -0.139 1.00 0.00 42 CYS A N 14
ATOM 17391 C CA . CYS A 1 42 ? -4.737 -1.639 0.530 1.00 0.00 42 CYS A CA 14
ATOM 17392 C C . CYS A 1 42 ? -4.468 -2.991 -0.126 1.00 0.00 42 CYS A C 14
ATOM 17393 O O . CYS A 1 42 ? -3.684 -3.090 -1.070 1.00 0.00 42 CYS A O 14
ATOM 17400 N N . PHE A 1 43 ? -5.125 -4.029 0.381 1.00 0.00 43 PHE A N 14
ATOM 17401 C CA . PHE A 1 43 ? -4.958 -5.375 -0.155 1.00 0.00 43 PHE A CA 14
ATOM 17402 C C . PHE A 1 43 ? -5.196 -5.394 -1.662 1.00 0.00 43 PHE A C 14
ATOM 17403 O O . PHE A 1 43 ? -4.357 -5.845 -2.443 1.00 0.00 43 PHE A O 14
ATOM 17420 N N . PRO A 1 44 ? -6.367 -4.894 -2.082 1.00 0.00 44 PRO A N 14
ATOM 17421 C CA . PRO A 1 44 ? -6.744 -4.842 -3.497 1.00 0.00 44 PRO A CA 14
ATOM 17422 C C . PRO A 1 44 ? -5.918 -3.827 -4.280 1.00 0.00 44 PRO A C 14
ATOM 17423 O O . PRO A 1 44 ? -6.334 -3.358 -5.340 1.00 0.00 44 PRO A O 14
ATOM 17434 N N . CYS A 1 45 ? -4.746 -3.491 -3.752 1.00 0.00 45 CYS A N 14
ATOM 17435 C CA . CYS A 1 45 ? -3.861 -2.532 -4.401 1.00 0.00 45 CYS A CA 14
ATOM 17436 C C . CYS A 1 45 ? -2.448 -3.093 -4.526 1.00 0.00 45 CYS A C 14
ATOM 17437 O O . CYS A 1 45 ? -1.747 -2.826 -5.502 1.00 0.00 45 CYS A O 14
ATOM 17444 N N . SER A 1 46 ? -2.036 -3.873 -3.531 1.00 0.00 46 SER A N 14
ATOM 17445 C CA . SER A 1 46 ? -0.706 -4.470 -3.528 1.00 0.00 46 SER A CA 14
ATOM 17446 C C . SER A 1 46 ? -0.633 -5.641 -4.503 1.00 0.00 46 SER A C 14
ATOM 17447 O O . SER A 1 46 ? 0.293 -5.736 -5.308 1.00 0.00 46 SER A O 14
ATOM 17455 N N . ARG A 1 47 ? -1.618 -6.530 -4.424 1.00 0.00 47 ARG A N 14
ATOM 17456 C CA . ARG A 1 47 ? -1.666 -7.696 -5.298 1.00 0.00 47 ARG A CA 14
ATOM 17457 C C . ARG A 1 47 ? -1.286 -7.320 -6.728 1.00 0.00 47 ARG A C 14
ATOM 17458 O O . ARG A 1 47 ? -0.247 -7.740 -7.235 1.00 0.00 47 ARG A O 14
ATOM 17479 N N . GLU A 1 48 ? -2.137 -6.526 -7.371 1.00 0.00 48 GLU A N 14
ATOM 17480 C CA . GLU A 1 48 ? -1.891 -6.095 -8.742 1.00 0.00 48 GLU A CA 14
ATOM 17481 C C . GLU A 1 48 ? -0.417 -5.759 -8.950 1.00 0.00 48 GLU A C 14
ATOM 17482 O O . GLU A 1 48 ? 0.129 -5.959 -10.035 1.00 0.00 48 GLU A O 14
ATOM 17494 N N . SER A 1 49 ? 0.220 -5.245 -7.903 1.00 0.00 49 SER A N 14
ATOM 17495 C CA . SER A 1 49 ? 1.629 -4.876 -7.971 1.00 0.00 49 SER A CA 14
ATOM 17496 C C . SER A 1 49 ? 2.521 -6.099 -7.779 1.00 0.00 49 SER A C 14
ATOM 17497 O O . SER A 1 49 ? 3.590 -6.202 -8.382 1.00 0.00 49 SER A O 14
ATOM 17505 N N . ILE A 1 50 ? 2.074 -7.023 -6.935 1.00 0.00 50 ILE A N 14
ATOM 17506 C CA . ILE A 1 50 ? 2.830 -8.239 -6.664 1.00 0.00 50 ILE A CA 14
ATOM 17507 C C . ILE A 1 50 ? 2.947 -9.104 -7.914 1.00 0.00 50 ILE A C 14
ATOM 17508 O O . ILE A 1 50 ? 3.958 -9.772 -8.129 1.00 0.00 50 ILE A O 14
ATOM 17524 N N . LYS A 1 51 ? 1.905 -9.086 -8.739 1.00 0.00 51 LYS A N 14
ATOM 17525 C CA . LYS A 1 51 ? 1.890 -9.866 -9.971 1.00 0.00 51 LYS A CA 14
ATOM 17526 C C . LYS A 1 51 ? 2.610 -9.125 -11.093 1.00 0.00 51 LYS A C 14
ATOM 17527 O O . LYS A 1 51 ? 3.411 -9.709 -11.822 1.00 0.00 51 LYS A O 14
ATOM 17546 N N . ALA A 1 52 ? 2.320 -7.834 -11.224 1.00 0.00 52 ALA A N 14
ATOM 17547 C CA . ALA A 1 52 ? 2.943 -7.013 -12.255 1.00 0.00 52 ALA A CA 14
ATOM 17548 C C . ALA A 1 52 ? 4.457 -6.966 -12.080 1.00 0.00 52 ALA A C 14
ATOM 17549 O O . ALA A 1 52 ? 5.205 -7.064 -13.052 1.00 0.00 52 ALA A O 14
ATOM 17556 N N . GLN A 1 53 ? 4.900 -6.816 -10.836 1.00 0.00 53 GLN A N 14
ATOM 17557 C CA . GLN A 1 53 ? 6.325 -6.755 -10.535 1.00 0.00 53 GLN A CA 14
ATOM 17558 C C . GLN A 1 53 ? 6.943 -8.150 -10.545 1.00 0.00 53 GLN A C 14
ATOM 17559 O O . GLN A 1 53 ? 7.856 -8.429 -11.321 1.00 0.00 53 GLN A O 14
ATOM 17573 N N . GLY A 1 54 ? 6.439 -9.021 -9.677 1.00 0.00 54 GLY A N 14
ATOM 17574 C CA . GLY A 1 54 ? 6.955 -10.376 -9.602 1.00 0.00 54 GLY A CA 14
ATOM 17575 C C . GLY A 1 54 ? 6.279 -11.194 -8.519 1.00 0.00 54 GLY A C 14
ATOM 17576 O O . GLY A 1 54 ? 6.596 -11.054 -7.338 1.00 0.00 54 GLY A O 14
ATOM 17580 N N . ALA A 1 55 ? 5.345 -12.049 -8.921 1.00 0.00 55 ALA A N 14
ATOM 17581 C CA . ALA A 1 55 ? 4.624 -12.893 -7.976 1.00 0.00 55 ALA A CA 14
ATOM 17582 C C . ALA A 1 55 ? 5.578 -13.812 -7.221 1.00 0.00 55 ALA A C 14
ATOM 17583 O O . ALA A 1 55 ? 5.462 -13.985 -6.008 1.00 0.00 55 ALA A O 14
ATOM 17590 N N . THR A 1 56 ? 6.523 -14.402 -7.948 1.00 0.00 56 THR A N 14
ATOM 17591 C CA . THR A 1 56 ? 7.496 -15.305 -7.347 1.00 0.00 56 THR A CA 14
ATOM 17592 C C . THR A 1 56 ? 8.779 -14.568 -6.983 1.00 0.00 56 THR A C 14
ATOM 17593 O O . THR A 1 56 ? 9.481 -14.948 -6.047 1.00 0.00 56 THR A O 14
ATOM 17604 N N . GLY A 1 57 ? 9.081 -13.509 -7.729 1.00 0.00 57 GLY A N 14
ATOM 17605 C CA . GLY A 1 57 ? 10.280 -12.734 -7.468 1.00 0.00 57 GLY A CA 14
ATOM 17606 C C . GLY A 1 57 ? 10.048 -11.630 -6.456 1.00 0.00 57 GLY A C 14
ATOM 17607 O O . GLY A 1 57 ? 9.185 -11.749 -5.587 1.00 0.00 57 GLY A O 14
ATOM 17611 N N . GLU A 1 58 ? 10.821 -10.555 -6.568 1.00 0.00 58 GLU A N 14
ATOM 17612 C CA . GLU A 1 58 ? 10.696 -9.426 -5.653 1.00 0.00 58 GLU A CA 14
ATOM 17613 C C . GLU A 1 58 ? 9.531 -8.526 -6.055 1.00 0.00 58 GLU A C 14
ATOM 17614 O O . GLU A 1 58 ? 9.009 -8.625 -7.166 1.00 0.00 58 GLU A O 14
ATOM 17626 N N . VAL A 1 59 ? 9.127 -7.648 -5.142 1.00 0.00 59 VAL A N 14
ATOM 17627 C CA . VAL A 1 59 ? 8.025 -6.729 -5.401 1.00 0.00 59 VAL A CA 14
ATOM 17628 C C . VAL A 1 59 ? 8.262 -5.382 -4.726 1.00 0.00 59 VAL A C 14
ATOM 17629 O O . VAL A 1 59 ? 8.129 -5.254 -3.509 1.00 0.00 59 VAL A O 14
ATOM 17642 N N . TYR A 1 60 ? 8.614 -4.381 -5.525 1.00 0.00 60 TYR A N 14
ATOM 17643 C CA . TYR A 1 60 ? 8.872 -3.043 -5.006 1.00 0.00 60 TYR A CA 14
ATOM 17644 C C . TYR A 1 60 ? 7.566 -2.295 -4.756 1.00 0.00 60 TYR A C 14
ATOM 17645 O O . TYR A 1 60 ? 6.489 -2.758 -5.133 1.00 0.00 60 TYR A O 14
ATOM 17663 N N . CYS A 1 61 ? 7.670 -1.133 -4.119 1.00 0.00 61 CYS A N 14
ATOM 17664 C CA . CYS A 1 61 ? 6.500 -0.317 -3.819 1.00 0.00 61 CYS A CA 14
ATOM 17665 C C . CYS A 1 61 ? 5.477 -0.397 -4.948 1.00 0.00 61 CYS A C 14
ATOM 17666 O O . CYS A 1 61 ? 5.810 -0.299 -6.129 1.00 0.00 61 CYS A O 14
ATOM 17673 N N . PRO A 1 62 ? 4.200 -0.578 -4.579 1.00 0.00 62 PRO A N 14
ATOM 17674 C CA . PRO A 1 62 ? 3.102 -0.674 -5.545 1.00 0.00 62 PRO A CA 14
ATOM 17675 C C . PRO A 1 62 ? 2.817 0.658 -6.232 1.00 0.00 62 PRO A C 14
ATOM 17676 O O . PRO A 1 62 ? 1.867 0.777 -7.006 1.00 0.00 62 PRO A O 14
ATOM 17687 N N . SER A 1 63 ? 3.646 1.656 -5.944 1.00 0.00 63 SER A N 14
ATOM 17688 C CA . SER A 1 63 ? 3.480 2.981 -6.532 1.00 0.00 63 SER A CA 14
ATOM 17689 C C . SER A 1 63 ? 4.406 3.163 -7.730 1.00 0.00 63 SER A C 14
ATOM 17690 O O . SER A 1 63 ? 4.104 3.917 -8.654 1.00 0.00 63 SER A O 14
ATOM 17698 N N . GLY A 1 64 ? 5.539 2.466 -7.707 1.00 0.00 64 GLY A N 14
ATOM 17699 C CA . GLY A 1 64 ? 6.493 2.564 -8.796 1.00 0.00 64 GLY A CA 14
ATOM 17700 C C . GLY A 1 64 ? 7.597 3.563 -8.511 1.00 0.00 64 GLY A C 14
ATOM 17701 O O . GLY A 1 64 ? 8.135 4.181 -9.429 1.00 0.00 64 GLY A O 14
ATOM 17705 N N . GLU A 1 65 ? 7.934 3.723 -7.235 1.00 0.00 65 GLU A N 14
ATOM 17706 C CA . GLU A 1 65 ? 8.979 4.657 -6.832 1.00 0.00 65 GLU A CA 14
ATOM 17707 C C . GLU A 1 65 ? 10.172 3.914 -6.237 1.00 0.00 65 GLU A C 14
ATOM 17708 O O . GLU A 1 65 ? 11.268 4.464 -6.125 1.00 0.00 65 GLU A O 14
ATOM 17720 N N . LYS A 1 66 ? 9.950 2.661 -5.855 1.00 0.00 66 LYS A N 14
ATOM 17721 C CA . LYS A 1 66 ? 11.005 1.841 -5.271 1.00 0.00 66 LYS A CA 14
ATOM 17722 C C . LYS A 1 66 ? 11.480 2.428 -3.945 1.00 0.00 66 LYS A C 14
ATOM 17723 O O . LYS A 1 66 ? 12.680 2.572 -3.713 1.00 0.00 66 LYS A O 14
ATOM 17742 N N . CYS A 1 67 ? 10.531 2.764 -3.078 1.00 0.00 67 CYS A N 14
ATOM 17743 C CA . CYS A 1 67 ? 10.851 3.334 -1.775 1.00 0.00 67 CYS A CA 14
ATOM 17744 C C . CYS A 1 67 ? 11.586 2.320 -0.904 1.00 0.00 67 CYS A C 14
ATOM 17745 O O . CYS A 1 67 ? 11.088 1.230 -0.622 1.00 0.00 67 CYS A O 14
ATOM 17752 N N . PRO A 1 68 ? 12.800 2.686 -0.465 1.00 0.00 68 PRO A N 14
ATOM 17753 C CA . PRO A 1 68 ? 13.629 1.823 0.381 1.00 0.00 68 PRO A CA 14
ATOM 17754 C C . PRO A 1 68 ? 13.059 1.670 1.787 1.00 0.00 68 PRO A C 14
ATOM 17755 O O . PRO A 1 68 ? 12.115 2.366 2.165 1.00 0.00 68 PRO A O 14
ATOM 17766 N N . LEU A 1 69 ? 13.638 0.757 2.559 1.00 0.00 69 LEU A N 14
ATOM 17767 C CA . LEU A 1 69 ? 13.188 0.514 3.925 1.00 0.00 69 LEU A CA 14
ATOM 17768 C C . LEU A 1 69 ? 13.552 1.683 4.835 1.00 0.00 69 LEU A C 14
ATOM 17769 O O . LEU A 1 69 ? 14.451 2.465 4.528 1.00 0.00 69 LEU A O 14
ATOM 17785 N N . VAL A 1 70 ? 12.848 1.794 5.957 1.00 0.00 70 VAL A N 14
ATOM 17786 C CA . VAL A 1 70 ? 13.098 2.866 6.913 1.00 0.00 70 VAL A CA 14
ATOM 17787 C C . VAL A 1 70 ? 14.343 2.579 7.746 1.00 0.00 70 VAL A C 14
ATOM 17788 O O . VAL A 1 70 ? 15.125 3.481 8.042 1.00 0.00 70 VAL A O 14
ATOM 17801 N N . GLY A 1 71 ? 14.520 1.316 8.121 1.00 0.00 71 GLY A N 14
ATOM 17802 C CA . GLY A 1 71 ? 15.672 0.933 8.916 1.00 0.00 71 GLY A CA 14
ATOM 17803 C C . GLY A 1 71 ? 16.746 0.254 8.090 1.00 0.00 71 GLY A C 14
ATOM 17804 O O . GLY A 1 71 ? 17.599 -0.453 8.628 1.00 0.00 71 GLY A O 14
ATOM 17808 N N . SER A 1 72 ? 16.705 0.467 6.778 1.00 0.00 72 SER A N 14
ATOM 17809 C CA . SER A 1 72 ? 17.680 -0.134 5.875 1.00 0.00 72 SER A CA 14
ATOM 17810 C C . SER A 1 72 ? 17.709 0.602 4.539 1.00 0.00 72 SER A C 14
ATOM 17811 O O . SER A 1 72 ? 16.915 1.511 4.302 1.00 0.00 72 SER A O 14
ATOM 17819 N N . ASN A 1 73 ? 18.631 0.201 3.670 1.00 0.00 73 ASN A N 14
ATOM 17820 C CA . ASN A 1 73 ? 18.765 0.822 2.357 1.00 0.00 73 ASN A CA 14
ATOM 17821 C C . ASN A 1 73 ? 18.326 -0.136 1.255 1.00 0.00 73 ASN A C 14
ATOM 17822 O O . ASN A 1 73 ? 18.910 -0.162 0.171 1.00 0.00 73 ASN A O 14
ATOM 17833 N N . VAL A 1 74 ? 17.293 -0.924 1.539 1.00 0.00 74 VAL A N 14
ATOM 17834 C CA . VAL A 1 74 ? 16.775 -1.883 0.571 1.00 0.00 74 VAL A CA 14
ATOM 17835 C C . VAL A 1 74 ? 15.264 -1.746 0.417 1.00 0.00 74 VAL A C 14
ATOM 17836 O O . VAL A 1 74 ? 14.531 -1.554 1.388 1.00 0.00 74 VAL A O 14
ATOM 17849 N N . PRO A 1 75 ? 14.785 -1.848 -0.831 1.00 0.00 75 PRO A N 14
ATOM 17850 C CA . PRO A 1 75 ? 13.356 -1.740 -1.142 1.00 0.00 75 PRO A CA 14
ATOM 17851 C C . PRO A 1 75 ? 12.560 -2.937 -0.634 1.00 0.00 75 PRO A C 14
ATOM 17852 O O . PRO A 1 75 ? 12.671 -4.041 -1.169 1.00 0.00 75 PRO A O 14
ATOM 17863 N N . TRP A 1 76 ? 11.758 -2.712 0.400 1.00 0.00 76 TRP A N 14
ATOM 17864 C CA . TRP A 1 76 ? 10.943 -3.773 0.980 1.00 0.00 76 TRP A CA 14
ATOM 17865 C C . TRP A 1 76 ? 10.226 -4.565 -0.108 1.00 0.00 76 TRP A C 14
ATOM 17866 O O . TRP A 1 76 ? 9.331 -4.049 -0.777 1.00 0.00 76 TRP A O 14
ATOM 17887 N N . ALA A 1 77 ? 10.625 -5.821 -0.279 1.00 0.00 77 ALA A N 14
ATOM 17888 C CA . ALA A 1 77 ? 10.018 -6.685 -1.285 1.00 0.00 77 ALA A CA 14
ATOM 17889 C C . ALA A 1 77 ? 9.167 -7.770 -0.635 1.00 0.00 77 ALA A C 14
ATOM 17890 O O . ALA A 1 77 ? 9.684 -8.651 0.051 1.00 0.00 77 ALA A O 14
ATOM 17897 N N . PHE A 1 78 ? 7.858 -7.700 -0.855 1.00 0.00 78 PHE A N 14
ATOM 17898 C CA . PHE A 1 78 ? 6.934 -8.676 -0.290 1.00 0.00 78 PHE A CA 14
ATOM 17899 C C . PHE A 1 78 ? 7.551 -10.072 -0.288 1.00 0.00 78 PHE A C 14
ATOM 17900 O O . PHE A 1 78 ? 8.218 -10.468 -1.244 1.00 0.00 78 PHE A O 14
ATOM 17917 N N . MET A 1 79 ? 7.324 -10.812 0.792 1.00 0.00 79 MET A N 14
ATOM 17918 C CA . MET A 1 79 ? 7.857 -12.163 0.918 1.00 0.00 79 MET A CA 14
ATOM 17919 C C . MET A 1 79 ? 6.757 -13.202 0.721 1.00 0.00 79 MET A C 14
ATOM 17920 O O . MET A 1 79 ? 5.595 -12.956 1.043 1.00 0.00 79 MET A O 14
ATOM 17934 N N . GLN A 1 80 ? 7.132 -14.361 0.190 1.00 0.00 80 GLN A N 14
ATOM 17935 C CA . GLN A 1 80 ? 6.176 -15.436 -0.050 1.00 0.00 80 GLN A CA 14
ATOM 17936 C C . GLN A 1 80 ? 5.067 -15.422 0.997 1.00 0.00 80 GLN A C 14
ATOM 17937 O O . GLN A 1 80 ? 3.898 -15.633 0.680 1.00 0.00 80 GLN A O 14
ATOM 17951 N N . GLY A 1 81 ? 5.444 -15.173 2.248 1.00 0.00 81 GLY A N 14
ATOM 17952 C CA . GLY A 1 81 ? 4.470 -15.137 3.322 1.00 0.00 81 GLY A CA 14
ATOM 17953 C C . GLY A 1 81 ? 3.314 -14.202 3.026 1.00 0.00 81 GLY A C 14
ATOM 17954 O O . GLY A 1 81 ? 2.203 -14.649 2.743 1.00 0.00 81 GLY A O 14
ATOM 17958 N N . GLU A 1 82 ? 3.575 -12.900 3.093 1.00 0.00 82 GLU A N 14
ATOM 17959 C CA . GLU A 1 82 ? 2.546 -11.900 2.832 1.00 0.00 82 GLU A CA 14
ATOM 17960 C C . GLU A 1 82 ? 2.002 -12.038 1.413 1.00 0.00 82 GLU A C 14
ATOM 17961 O O . GLU A 1 82 ? 0.789 -12.076 1.203 1.00 0.00 82 GLU A O 14
ATOM 17973 N N . ILE A 1 83 ? 2.907 -12.111 0.443 1.00 0.00 83 ILE A N 14
ATOM 17974 C CA . ILE A 1 83 ? 2.518 -12.244 -0.955 1.00 0.00 83 ILE A CA 14
ATOM 17975 C C . ILE A 1 83 ? 1.240 -13.063 -1.095 1.00 0.00 83 ILE A C 14
ATOM 17976 O O . ILE A 1 83 ? 0.390 -12.768 -1.935 1.00 0.00 83 ILE A O 14
ATOM 17992 N N . ALA A 1 84 ? 1.109 -14.092 -0.264 1.00 0.00 84 ALA A N 14
ATOM 17993 C CA . ALA A 1 84 ? -0.068 -14.952 -0.292 1.00 0.00 84 ALA A CA 14
ATOM 17994 C C . ALA A 1 84 ? -1.157 -14.421 0.634 1.00 0.00 84 ALA A C 14
ATOM 17995 O O . ALA A 1 84 ? -2.343 -14.465 0.305 1.00 0.00 84 ALA A O 14
ATOM 18002 N N . THR A 1 85 ? -0.748 -13.920 1.796 1.00 0.00 85 THR A N 14
ATOM 18003 C CA . THR A 1 85 ? -1.689 -13.383 2.771 1.00 0.00 85 THR A CA 14
ATOM 18004 C C . THR A 1 85 ? -2.593 -12.331 2.140 1.00 0.00 85 THR A C 14
ATOM 18005 O O . THR A 1 85 ? -3.799 -12.308 2.387 1.00 0.00 85 THR A O 14
ATOM 18016 N N . ILE A 1 86 ? -2.004 -11.463 1.325 1.00 0.00 86 ILE A N 14
ATOM 18017 C CA . ILE A 1 86 ? -2.759 -10.409 0.657 1.00 0.00 86 ILE A CA 14
ATOM 18018 C C . ILE A 1 86 ? -3.581 -10.970 -0.498 1.00 0.00 86 ILE A C 14
ATOM 18019 O O . ILE A 1 86 ? -4.798 -10.788 -0.554 1.00 0.00 86 ILE A O 14
ATOM 18035 N N . LEU A 1 87 ? -2.909 -11.653 -1.418 1.00 0.00 87 LEU A N 14
ATOM 18036 C CA . LEU A 1 87 ? -3.578 -12.243 -2.573 1.00 0.00 87 LEU A CA 14
ATOM 18037 C C . LEU A 1 87 ? -4.901 -12.885 -2.167 1.00 0.00 87 LEU A C 14
ATOM 18038 O O . LEU A 1 87 ? -5.945 -12.604 -2.755 1.00 0.00 87 LEU A O 14
ATOM 18054 N N . SER A 1 88 ? -4.849 -13.746 -1.156 1.00 0.00 88 SER A N 14
ATOM 18055 C CA . SER A 1 88 ? -6.043 -14.429 -0.672 1.00 0.00 88 SER A CA 14
ATOM 18056 C C . SER A 1 88 ? -6.467 -13.883 0.688 1.00 0.00 88 SER A C 14
ATOM 18057 O O . SER A 1 88 ? -6.883 -14.635 1.569 1.00 0.00 88 SER A O 14
ATOM 18065 N N . GLY A 1 89 ? -6.359 -12.568 0.851 1.00 0.00 89 GLY A N 14
ATOM 18066 C CA . GLY A 1 89 ? -6.735 -11.943 2.106 1.00 0.00 89 GLY A CA 14
ATOM 18067 C C . GLY A 1 89 ? -8.237 -11.880 2.295 1.00 0.00 89 GLY A C 14
ATOM 18068 O O . GLY A 1 89 ? -8.946 -11.173 1.579 1.00 0.00 89 GLY A O 14
ATOM 18072 N N . PRO A 1 90 ? -8.745 -12.636 3.280 1.00 0.00 90 PRO A N 14
ATOM 18073 C CA . PRO A 1 90 ? -10.179 -12.681 3.584 1.00 0.00 90 PRO A CA 14
ATOM 18074 C C . PRO A 1 90 ? -10.684 -11.377 4.190 1.00 0.00 90 PRO A C 14
ATOM 18075 O O . PRO A 1 90 ? -10.608 -11.175 5.402 1.00 0.00 90 PRO A O 14
ATOM 18086 N N . SER A 1 91 ? -11.201 -10.495 3.340 1.00 0.00 91 SER A N 14
ATOM 18087 C CA . SER A 1 91 ? -11.716 -9.209 3.793 1.00 0.00 91 SER A CA 14
ATOM 18088 C C . SER A 1 91 ? -13.111 -8.954 3.230 1.00 0.00 91 SER A C 14
ATOM 18089 O O . SER A 1 91 ? -13.422 -9.351 2.107 1.00 0.00 91 SER A O 14
ATOM 18097 N N . SER A 1 92 ? -13.949 -8.288 4.020 1.00 0.00 92 SER A N 14
ATOM 18098 C CA . SER A 1 92 ? -15.312 -7.983 3.603 1.00 0.00 92 SER A CA 14
ATOM 18099 C C . SER A 1 92 ? -15.322 -7.271 2.254 1.00 0.00 92 SER A C 14
ATOM 18100 O O . SER A 1 92 ? -15.896 -7.762 1.283 1.00 0.00 92 SER A O 14
ATOM 18108 N N . GLY A 1 93 ? -14.680 -6.107 2.202 1.00 0.00 93 GLY A N 14
ATOM 18109 C CA . GLY A 1 93 ? -14.626 -5.345 0.968 1.00 0.00 93 GLY A CA 14
ATOM 18110 C C . GLY A 1 93 ? -13.835 -4.060 1.115 1.00 0.00 93 GLY A C 14
ATOM 18111 O O . GLY A 1 93 ? -12.957 -3.800 0.294 1.00 0.00 93 GLY A O 14
ATOM 18117 N N . GLY A 1 1 ? -46.108 34.687 2.898 1.00 0.00 1 GLY A N 15
ATOM 18118 C CA . GLY A 1 1 ? -45.794 34.830 4.308 1.00 0.00 1 GLY A CA 15
ATOM 18119 C C . GLY A 1 1 ? -44.517 34.110 4.694 1.00 0.00 1 GLY A C 15
ATOM 18120 O O . GLY A 1 1 ? -43.578 34.725 5.199 1.00 0.00 1 GLY A O 15
ATOM 18124 N N . SER A 1 2 ? -44.482 32.803 4.457 1.00 0.00 2 SER A N 15
ATOM 18125 C CA . SER A 1 2 ? -43.313 31.997 4.788 1.00 0.00 2 SER A CA 15
ATOM 18126 C C . SER A 1 2 ? -42.729 31.348 3.537 1.00 0.00 2 SER A C 15
ATOM 18127 O O . SER A 1 2 ? -43.421 31.171 2.535 1.00 0.00 2 SER A O 15
ATOM 18135 N N . SER A 1 3 ? -41.449 30.995 3.604 1.00 0.00 3 SER A N 15
ATOM 18136 C CA . SER A 1 3 ? -40.768 30.369 2.476 1.00 0.00 3 SER A CA 15
ATOM 18137 C C . SER A 1 3 ? -40.504 28.892 2.753 1.00 0.00 3 SER A C 15
ATOM 18138 O O . SER A 1 3 ? -40.822 28.029 1.936 1.00 0.00 3 SER A O 15
ATOM 18146 N N . GLY A 1 4 ? -39.919 28.609 3.913 1.00 0.00 4 GLY A N 15
ATOM 18147 C CA . GLY A 1 4 ? -39.621 27.237 4.279 1.00 0.00 4 GLY A CA 15
ATOM 18148 C C . GLY A 1 4 ? -38.166 27.040 4.655 1.00 0.00 4 GLY A C 15
ATOM 18149 O O . GLY A 1 4 ? -37.532 27.940 5.204 1.00 0.00 4 GLY A O 15
ATOM 18153 N N . SER A 1 5 ? -37.635 25.857 4.359 1.00 0.00 5 SER A N 15
ATOM 18154 C CA . SER A 1 5 ? -36.247 25.543 4.675 1.00 0.00 5 SER A CA 15
ATOM 18155 C C . SER A 1 5 ? -35.757 24.357 3.849 1.00 0.00 5 SER A C 15
ATOM 18156 O O . SER A 1 5 ? -36.193 23.224 4.050 1.00 0.00 5 SER A O 15
ATOM 18164 N N . SER A 1 6 ? -34.848 24.628 2.917 1.00 0.00 6 SER A N 15
ATOM 18165 C CA . SER A 1 6 ? -34.301 23.586 2.057 1.00 0.00 6 SER A CA 15
ATOM 18166 C C . SER A 1 6 ? -32.800 23.427 2.282 1.00 0.00 6 SER A C 15
ATOM 18167 O O . SER A 1 6 ? -32.149 24.309 2.840 1.00 0.00 6 SER A O 15
ATOM 18175 N N . GLY A 1 7 ? -32.259 22.295 1.844 1.00 0.00 7 GLY A N 15
ATOM 18176 C CA . GLY A 1 7 ? -30.839 22.040 2.006 1.00 0.00 7 GLY A CA 15
ATOM 18177 C C . GLY A 1 7 ? -30.557 20.649 2.537 1.00 0.00 7 GLY A C 15
ATOM 18178 O O . GLY A 1 7 ? -31.477 19.856 2.739 1.00 0.00 7 GLY A O 15
ATOM 18182 N N . SER A 1 8 ? -29.282 20.350 2.763 1.00 0.00 8 SER A N 15
ATOM 18183 C CA . SER A 1 8 ? -28.880 19.043 3.268 1.00 0.00 8 SER A CA 15
ATOM 18184 C C . SER A 1 8 ? -27.595 19.146 4.083 1.00 0.00 8 SER A C 15
ATOM 18185 O O . SER A 1 8 ? -26.681 19.903 3.756 1.00 0.00 8 SER A O 15
ATOM 18193 N N . PRO A 1 9 ? -27.522 18.367 5.173 1.00 0.00 9 PRO A N 15
ATOM 18194 C CA . PRO A 1 9 ? -26.354 18.352 6.058 1.00 0.00 9 PRO A CA 15
ATOM 18195 C C . PRO A 1 9 ? -25.136 17.714 5.400 1.00 0.00 9 PRO A C 15
ATOM 18196 O O . PRO A 1 9 ? -25.267 16.806 4.579 1.00 0.00 9 PRO A O 15
ATOM 18207 N N . MET A 1 10 ? -23.951 18.193 5.766 1.00 0.00 10 MET A N 15
ATOM 18208 C CA . MET A 1 10 ? -22.710 17.667 5.211 1.00 0.00 10 MET A CA 15
ATOM 18209 C C . MET A 1 10 ? -21.799 17.144 6.317 1.00 0.00 10 MET A C 15
ATOM 18210 O O . MET A 1 10 ? -21.564 17.825 7.315 1.00 0.00 10 MET A O 15
ATOM 18224 N N . ALA A 1 11 ? -21.289 15.930 6.134 1.00 0.00 11 ALA A N 15
ATOM 18225 C CA . ALA A 1 11 ? -20.403 15.317 7.115 1.00 0.00 11 ALA A CA 15
ATOM 18226 C C . ALA A 1 11 ? -19.736 14.068 6.548 1.00 0.00 11 ALA A C 15
ATOM 18227 O O . ALA A 1 11 ? -20.410 13.108 6.176 1.00 0.00 11 ALA A O 15
ATOM 18234 N N . ASN A 1 12 ? -18.409 14.089 6.485 1.00 0.00 12 ASN A N 15
ATOM 18235 C CA . ASN A 1 12 ? -17.651 12.959 5.961 1.00 0.00 12 ASN A CA 15
ATOM 18236 C C . ASN A 1 12 ? -16.687 12.417 7.012 1.00 0.00 12 ASN A C 15
ATOM 18237 O O . ASN A 1 12 ? -16.337 13.112 7.966 1.00 0.00 12 ASN A O 15
ATOM 18248 N N . SER A 1 13 ? -16.261 11.171 6.830 1.00 0.00 13 SER A N 15
ATOM 18249 C CA . SER A 1 13 ? -15.339 10.534 7.764 1.00 0.00 13 SER A CA 15
ATOM 18250 C C . SER A 1 13 ? -14.215 9.822 7.018 1.00 0.00 13 SER A C 15
ATOM 18251 O O . SER A 1 13 ? -14.379 9.414 5.869 1.00 0.00 13 SER A O 15
ATOM 18259 N N . GLY A 1 14 ? -13.072 9.677 7.681 1.00 0.00 14 GLY A N 15
ATOM 18260 C CA . GLY A 1 14 ? -11.936 9.015 7.066 1.00 0.00 14 GLY A CA 15
ATOM 18261 C C . GLY A 1 14 ? -10.639 9.769 7.280 1.00 0.00 14 GLY A C 15
ATOM 18262 O O . GLY A 1 14 ? -10.310 10.701 6.546 1.00 0.00 14 GLY A O 15
ATOM 18266 N N . PRO A 1 15 ? -9.879 9.367 8.309 1.00 0.00 15 PRO A N 15
ATOM 18267 C CA . PRO A 1 15 ? -8.599 9.999 8.642 1.00 0.00 15 PRO A CA 15
ATOM 18268 C C . PRO A 1 15 ? -7.521 9.708 7.604 1.00 0.00 15 PRO A C 15
ATOM 18269 O O . PRO A 1 15 ? -6.627 10.524 7.376 1.00 0.00 15 PRO A O 15
ATOM 18280 N N . LEU A 1 16 ? -7.610 8.540 6.977 1.00 0.00 16 LEU A N 15
ATOM 18281 C CA . LEU A 1 16 ? -6.642 8.141 5.961 1.00 0.00 16 LEU A CA 15
ATOM 18282 C C . LEU A 1 16 ? -7.341 7.517 4.758 1.00 0.00 16 LEU A C 15
ATOM 18283 O O . LEU A 1 16 ? -8.234 6.682 4.910 1.00 0.00 16 LEU A O 15
ATOM 18299 N N . CYS A 1 17 ? -6.928 7.924 3.563 1.00 0.00 17 CYS A N 15
ATOM 18300 C CA . CYS A 1 17 ? -7.514 7.404 2.333 1.00 0.00 17 CYS A CA 15
ATOM 18301 C C . CYS A 1 17 ? -6.437 6.828 1.419 1.00 0.00 17 CYS A C 15
ATOM 18302 O O . CYS A 1 17 ? -5.394 7.446 1.204 1.00 0.00 17 CYS A O 15
ATOM 18310 N N . CYS A 1 18 ? -6.695 5.639 0.885 1.00 0.00 18 CYS A N 15
ATOM 18311 C CA . CYS A 1 18 ? -5.748 4.977 -0.004 1.00 0.00 18 CYS A CA 15
ATOM 18312 C C . CYS A 1 18 ? -5.142 5.971 -0.990 1.00 0.00 18 CYS A C 15
ATOM 18313 O O . CYS A 1 18 ? -5.747 6.995 -1.310 1.00 0.00 18 CYS A O 15
ATOM 18320 N N . THR A 1 19 ? -3.940 5.663 -1.469 1.00 0.00 19 THR A N 15
ATOM 18321 C CA . THR A 1 19 ? -3.251 6.529 -2.417 1.00 0.00 19 THR A CA 15
ATOM 18322 C C . THR A 1 19 ? -3.706 6.253 -3.846 1.00 0.00 19 THR A C 15
ATOM 18323 O O . THR A 1 19 ? -3.756 7.159 -4.677 1.00 0.00 19 THR A O 15
ATOM 18334 N N . ILE A 1 20 ? -4.037 4.996 -4.124 1.00 0.00 20 ILE A N 15
ATOM 18335 C CA . ILE A 1 20 ? -4.490 4.602 -5.452 1.00 0.00 20 ILE A CA 15
ATOM 18336 C C . ILE A 1 20 ? -5.997 4.784 -5.595 1.00 0.00 20 ILE A C 15
ATOM 18337 O O . ILE A 1 20 ? -6.475 5.340 -6.584 1.00 0.00 20 ILE A O 15
ATOM 18353 N N . CYS A 1 21 ? -6.741 4.312 -4.601 1.00 0.00 21 CYS A N 15
ATOM 18354 C CA . CYS A 1 21 ? -8.195 4.423 -4.614 1.00 0.00 21 CYS A CA 15
ATOM 18355 C C . CYS A 1 21 ? -8.638 5.819 -4.185 1.00 0.00 21 CYS A C 15
ATOM 18356 O O . CYS A 1 21 ? -9.487 6.437 -4.827 1.00 0.00 21 CYS A O 15
ATOM 18363 N N . HIS A 1 22 ? -8.056 6.310 -3.095 1.00 0.00 22 HIS A N 15
ATOM 18364 C CA . HIS A 1 22 ? -8.390 7.633 -2.580 1.00 0.00 22 HIS A CA 15
ATOM 18365 C C . HIS A 1 22 ? -9.852 7.696 -2.150 1.00 0.00 22 HIS A C 15
ATOM 18366 O O . HIS A 1 22 ? -10.532 8.697 -2.375 1.00 0.00 22 HIS A O 15
ATOM 18380 N N . GLU A 1 23 ? -10.329 6.620 -1.531 1.00 0.00 23 GLU A N 15
ATOM 18381 C CA . GLU A 1 23 ? -11.711 6.554 -1.072 1.00 0.00 23 GLU A CA 15
ATOM 18382 C C . GLU A 1 23 ? -11.780 6.582 0.452 1.00 0.00 23 GLU A C 15
ATOM 18383 O O . GLU A 1 23 ? -12.269 7.544 1.045 1.00 0.00 23 GLU A O 15
ATOM 18395 N N . ARG A 1 24 ? -11.286 5.520 1.081 1.00 0.00 24 ARG A N 15
ATOM 18396 C CA . ARG A 1 24 ? -11.292 5.422 2.535 1.00 0.00 24 ARG A CA 15
ATOM 18397 C C . ARG A 1 24 ? -10.558 4.167 2.998 1.00 0.00 24 ARG A C 15
ATOM 18398 O O . ARG A 1 24 ? -10.350 3.234 2.222 1.00 0.00 24 ARG A O 15
ATOM 18419 N N . LEU A 1 25 ? -10.168 4.151 4.268 1.00 0.00 25 LEU A N 15
ATOM 18420 C CA . LEU A 1 25 ? -9.456 3.011 4.835 1.00 0.00 25 LEU A CA 15
ATOM 18421 C C . LEU A 1 25 ? -9.663 2.936 6.345 1.00 0.00 25 LEU A C 15
ATOM 18422 O O . LEU A 1 25 ? -9.433 3.910 7.061 1.00 0.00 25 LEU A O 15
ATOM 18438 N N . GLU A 1 26 ? -10.095 1.773 6.821 1.00 0.00 26 GLU A N 15
ATOM 18439 C CA . GLU A 1 26 ? -10.331 1.572 8.246 1.00 0.00 26 GLU A CA 15
ATOM 18440 C C . GLU A 1 26 ? -9.021 1.303 8.981 1.00 0.00 26 GLU A C 15
ATOM 18441 O O . GLU A 1 26 ? -8.954 0.440 9.856 1.00 0.00 26 GLU A O 15
ATOM 18453 N N . ASP A 1 27 ? -7.983 2.048 8.619 1.00 0.00 27 ASP A N 15
ATOM 18454 C CA . ASP A 1 27 ? -6.674 1.892 9.244 1.00 0.00 27 ASP A CA 15
ATOM 18455 C C . ASP A 1 27 ? -6.423 0.435 9.621 1.00 0.00 27 ASP A C 15
ATOM 18456 O O . ASP A 1 27 ? -5.769 0.146 10.624 1.00 0.00 27 ASP A O 15
ATOM 18465 N N . THR A 1 28 ? -6.946 -0.479 8.811 1.00 0.00 28 THR A N 15
ATOM 18466 C CA . THR A 1 28 ? -6.781 -1.906 9.060 1.00 0.00 28 THR A CA 15
ATOM 18467 C C . THR A 1 28 ? -6.997 -2.715 7.786 1.00 0.00 28 THR A C 15
ATOM 18468 O O . THR A 1 28 ? -7.927 -2.453 7.023 1.00 0.00 28 THR A O 15
ATOM 18479 N N . HIS A 1 29 ? -6.134 -3.701 7.563 1.00 0.00 29 HIS A N 15
ATOM 18480 C CA . HIS A 1 29 ? -6.233 -4.550 6.382 1.00 0.00 29 HIS A CA 15
ATOM 18481 C C . HIS A 1 29 ? -5.754 -3.808 5.138 1.00 0.00 29 HIS A C 15
ATOM 18482 O O . HIS A 1 29 ? -6.350 -3.922 4.066 1.00 0.00 29 HIS A O 15
ATOM 18496 N N . PHE A 1 30 ? -4.675 -3.047 5.287 1.00 0.00 30 PHE A N 15
ATOM 18497 C CA . PHE A 1 30 ? -4.117 -2.285 4.176 1.00 0.00 30 PHE A CA 15
ATOM 18498 C C . PHE A 1 30 ? -2.600 -2.172 4.301 1.00 0.00 30 PHE A C 15
ATOM 18499 O O . PHE A 1 30 ? -2.059 -2.116 5.406 1.00 0.00 30 PHE A O 15
ATOM 18516 N N . VAL A 1 31 ? -1.919 -2.141 3.160 1.00 0.00 31 VAL A N 15
ATOM 18517 C CA . VAL A 1 31 ? -0.465 -2.035 3.140 1.00 0.00 31 VAL A CA 15
ATOM 18518 C C . VAL A 1 31 ? -0.019 -0.579 3.223 1.00 0.00 31 VAL A C 15
ATOM 18519 O O . VAL A 1 31 ? -0.706 0.319 2.736 1.00 0.00 31 VAL A O 15
ATOM 18532 N N . GLN A 1 32 ? 1.135 -0.354 3.843 1.00 0.00 32 GLN A N 15
ATOM 18533 C CA . GLN A 1 32 ? 1.673 0.993 3.990 1.00 0.00 32 GLN A CA 15
ATOM 18534 C C . GLN A 1 32 ? 3.185 1.000 3.796 1.00 0.00 32 GLN A C 15
ATOM 18535 O O . GLN A 1 32 ? 3.873 0.048 4.165 1.00 0.00 32 GLN A O 15
ATOM 18549 N N . CYS A 1 33 ? 3.697 2.079 3.214 1.00 0.00 33 CYS A N 15
ATOM 18550 C CA . CYS A 1 33 ? 5.129 2.211 2.970 1.00 0.00 33 CYS A CA 15
ATOM 18551 C C . CYS A 1 33 ? 5.880 2.481 4.270 1.00 0.00 33 CYS A C 15
ATOM 18552 O O . CYS A 1 33 ? 5.522 3.363 5.051 1.00 0.00 33 CYS A O 15
ATOM 18559 N N . PRO A 1 34 ? 6.948 1.706 4.509 1.00 0.00 34 PRO A N 15
ATOM 18560 C CA . PRO A 1 34 ? 7.773 1.843 5.713 1.00 0.00 34 PRO A CA 15
ATOM 18561 C C . PRO A 1 34 ? 8.586 3.133 5.714 1.00 0.00 34 PRO A C 15
ATOM 18562 O O . PRO A 1 34 ? 9.208 3.484 6.716 1.00 0.00 34 PRO A O 15
ATOM 18573 N N . SER A 1 35 ? 8.577 3.834 4.585 1.00 0.00 35 SER A N 15
ATOM 18574 C CA . SER A 1 35 ? 9.318 5.083 4.455 1.00 0.00 35 SER A CA 15
ATOM 18575 C C . SER A 1 35 ? 8.377 6.242 4.140 1.00 0.00 35 SER A C 15
ATOM 18576 O O . SER A 1 35 ? 8.527 7.342 4.672 1.00 0.00 35 SER A O 15
ATOM 18584 N N . VAL A 1 36 ? 7.405 5.987 3.270 1.00 0.00 36 VAL A N 15
ATOM 18585 C CA . VAL A 1 36 ? 6.437 7.007 2.883 1.00 0.00 36 VAL A CA 15
ATOM 18586 C C . VAL A 1 36 ? 5.114 6.815 3.615 1.00 0.00 36 VAL A C 15
ATOM 18587 O O . VAL A 1 36 ? 4.413 5.820 3.431 1.00 0.00 36 VAL A O 15
ATOM 18600 N N . PRO A 1 37 ? 4.761 7.791 4.466 1.00 0.00 37 PRO A N 15
ATOM 18601 C CA . PRO A 1 37 ? 3.519 7.753 5.243 1.00 0.00 37 PRO A CA 15
ATOM 18602 C C . PRO A 1 37 ? 2.283 7.934 4.368 1.00 0.00 37 PRO A C 15
ATOM 18603 O O . PRO A 1 37 ? 1.282 7.239 4.540 1.00 0.00 37 PRO A O 15
ATOM 18614 N N . SER A 1 38 ? 2.360 8.873 3.430 1.00 0.00 38 SER A N 15
ATOM 18615 C CA . SER A 1 38 ? 1.246 9.149 2.531 1.00 0.00 38 SER A CA 15
ATOM 18616 C C . SER A 1 38 ? 0.882 7.908 1.721 1.00 0.00 38 SER A C 15
ATOM 18617 O O . SER A 1 38 ? -0.287 7.672 1.416 1.00 0.00 38 SER A O 15
ATOM 18625 N N . HIS A 1 39 ? 1.894 7.118 1.374 1.00 0.00 39 HIS A N 15
ATOM 18626 C CA . HIS A 1 39 ? 1.682 5.901 0.599 1.00 0.00 39 HIS A CA 15
ATOM 18627 C C . HIS A 1 39 ? 0.763 4.936 1.343 1.00 0.00 39 HIS A C 15
ATOM 18628 O O . HIS A 1 39 ? 1.154 4.338 2.346 1.00 0.00 39 HIS A O 15
ATOM 18642 N N . LYS A 1 40 ? -0.460 4.789 0.846 1.00 0.00 40 LYS A N 15
ATOM 18643 C CA . LYS A 1 40 ? -1.435 3.898 1.461 1.00 0.00 40 LYS A CA 15
ATOM 18644 C C . LYS A 1 40 ? -2.060 2.973 0.421 1.00 0.00 40 LYS A C 15
ATOM 18645 O O . LYS A 1 40 ? -2.981 3.363 -0.297 1.00 0.00 40 LYS A O 15
ATOM 18664 N N . PHE A 1 41 ? -1.555 1.746 0.347 1.00 0.00 41 PHE A N 15
ATOM 18665 C CA . PHE A 1 41 ? -2.064 0.766 -0.605 1.00 0.00 41 PHE A CA 15
ATOM 18666 C C . PHE A 1 41 ? -2.757 -0.386 0.119 1.00 0.00 41 PHE A C 15
ATOM 18667 O O . PHE A 1 41 ? -2.138 -1.101 0.907 1.00 0.00 41 PHE A O 15
ATOM 18684 N N . CYS A 1 42 ? -4.046 -0.558 -0.155 1.00 0.00 42 CYS A N 15
ATOM 18685 C CA . CYS A 1 42 ? -4.825 -1.621 0.469 1.00 0.00 42 CYS A CA 15
ATOM 18686 C C . CYS A 1 42 ? -4.545 -2.964 -0.199 1.00 0.00 42 CYS A C 15
ATOM 18687 O O . CYS A 1 42 ? -3.730 -3.055 -1.118 1.00 0.00 42 CYS A O 15
ATOM 18694 N N . PHE A 1 43 ? -5.227 -4.005 0.268 1.00 0.00 43 PHE A N 15
ATOM 18695 C CA . PHE A 1 43 ? -5.052 -5.343 -0.283 1.00 0.00 43 PHE A CA 15
ATOM 18696 C C . PHE A 1 43 ? -5.235 -5.336 -1.797 1.00 0.00 43 PHE A C 15
ATOM 18697 O O . PHE A 1 43 ? -4.372 -5.782 -2.555 1.00 0.00 43 PHE A O 15
ATOM 18714 N N . PRO A 1 44 ? -6.386 -4.818 -2.251 1.00 0.00 44 PRO A N 15
ATOM 18715 C CA . PRO A 1 44 ? -6.710 -4.740 -3.679 1.00 0.00 44 PRO A CA 15
ATOM 18716 C C . PRO A 1 44 ? -5.848 -3.721 -4.414 1.00 0.00 44 PRO A C 15
ATOM 18717 O O . PRO A 1 44 ? -6.220 -3.232 -5.482 1.00 0.00 44 PRO A O 15
ATOM 18728 N N . CYS A 1 45 ? -4.694 -3.403 -3.838 1.00 0.00 45 CYS A N 15
ATOM 18729 C CA . CYS A 1 45 ? -3.777 -2.441 -4.438 1.00 0.00 45 CYS A CA 15
ATOM 18730 C C . CYS A 1 45 ? -2.371 -3.024 -4.545 1.00 0.00 45 CYS A C 15
ATOM 18731 O O . CYS A 1 45 ? -1.675 -2.813 -5.539 1.00 0.00 45 CYS A O 15
ATOM 18738 N N . SER A 1 46 ? -1.960 -3.757 -3.516 1.00 0.00 46 SER A N 15
ATOM 18739 C CA . SER A 1 46 ? -0.636 -4.367 -3.492 1.00 0.00 46 SER A CA 15
ATOM 18740 C C . SER A 1 46 ? -0.570 -5.558 -4.443 1.00 0.00 46 SER A C 15
ATOM 18741 O O . SER A 1 46 ? 0.409 -5.733 -5.170 1.00 0.00 46 SER A O 15
ATOM 18749 N N . ARG A 1 47 ? -1.618 -6.375 -4.432 1.00 0.00 47 ARG A N 15
ATOM 18750 C CA . ARG A 1 47 ? -1.679 -7.551 -5.292 1.00 0.00 47 ARG A CA 15
ATOM 18751 C C . ARG A 1 47 ? -1.281 -7.200 -6.723 1.00 0.00 47 ARG A C 15
ATOM 18752 O O . ARG A 1 47 ? -0.291 -7.712 -7.244 1.00 0.00 47 ARG A O 15
ATOM 18773 N N . GLU A 1 48 ? -2.059 -6.324 -7.350 1.00 0.00 48 GLU A N 15
ATOM 18774 C CA . GLU A 1 48 ? -1.787 -5.906 -8.721 1.00 0.00 48 GLU A CA 15
ATOM 18775 C C . GLU A 1 48 ? -0.300 -5.626 -8.919 1.00 0.00 48 GLU A C 15
ATOM 18776 O O . GLU A 1 48 ? 0.235 -5.801 -10.014 1.00 0.00 48 GLU A O 15
ATOM 18788 N N . SER A 1 49 ? 0.362 -5.190 -7.852 1.00 0.00 49 SER A N 15
ATOM 18789 C CA . SER A 1 49 ? 1.786 -4.882 -7.909 1.00 0.00 49 SER A CA 15
ATOM 18790 C C . SER A 1 49 ? 2.623 -6.147 -7.748 1.00 0.00 49 SER A C 15
ATOM 18791 O O . SER A 1 49 ? 3.691 -6.278 -8.348 1.00 0.00 49 SER A O 15
ATOM 18799 N N . ILE A 1 50 ? 2.130 -7.075 -6.935 1.00 0.00 50 ILE A N 15
ATOM 18800 C CA . ILE A 1 50 ? 2.831 -8.331 -6.697 1.00 0.00 50 ILE A CA 15
ATOM 18801 C C . ILE A 1 50 ? 2.904 -9.170 -7.967 1.00 0.00 50 ILE A C 15
ATOM 18802 O O . ILE A 1 50 ? 3.913 -9.822 -8.237 1.00 0.00 50 ILE A O 15
ATOM 18818 N N . LYS A 1 51 ? 1.828 -9.148 -8.747 1.00 0.00 51 LYS A N 15
ATOM 18819 C CA . LYS A 1 51 ? 1.770 -9.905 -9.992 1.00 0.00 51 LYS A CA 15
ATOM 18820 C C . LYS A 1 51 ? 2.498 -9.167 -11.111 1.00 0.00 51 LYS A C 15
ATOM 18821 O O . LYS A 1 51 ? 3.251 -9.769 -11.876 1.00 0.00 51 LYS A O 15
ATOM 18840 N N . ALA A 1 52 ? 2.269 -7.861 -11.200 1.00 0.00 52 ALA A N 15
ATOM 18841 C CA . ALA A 1 52 ? 2.907 -7.042 -12.223 1.00 0.00 52 ALA A CA 15
ATOM 18842 C C . ALA A 1 52 ? 4.425 -7.077 -12.087 1.00 0.00 52 ALA A C 15
ATOM 18843 O O . ALA A 1 52 ? 5.137 -7.350 -13.053 1.00 0.00 52 ALA A O 15
ATOM 18850 N N . GLN A 1 53 ? 4.913 -6.798 -10.883 1.00 0.00 53 GLN A N 15
ATOM 18851 C CA . GLN A 1 53 ? 6.348 -6.796 -10.622 1.00 0.00 53 GLN A CA 15
ATOM 18852 C C . GLN A 1 53 ? 6.902 -8.217 -10.620 1.00 0.00 53 GLN A C 15
ATOM 18853 O O . GLN A 1 53 ? 7.736 -8.571 -11.453 1.00 0.00 53 GLN A O 15
ATOM 18867 N N . GLY A 1 54 ? 6.434 -9.028 -9.676 1.00 0.00 54 GLY A N 15
ATOM 18868 C CA . GLY A 1 54 ? 6.894 -10.401 -9.582 1.00 0.00 54 GLY A CA 15
ATOM 18869 C C . GLY A 1 54 ? 6.259 -11.148 -8.426 1.00 0.00 54 GLY A C 15
ATOM 18870 O O . GLY A 1 54 ? 6.738 -11.078 -7.295 1.00 0.00 54 GLY A O 15
ATOM 18874 N N . ALA A 1 55 ? 5.176 -11.864 -8.710 1.00 0.00 55 ALA A N 15
ATOM 18875 C CA . ALA A 1 55 ? 4.475 -12.627 -7.685 1.00 0.00 55 ALA A CA 15
ATOM 18876 C C . ALA A 1 55 ? 5.415 -13.605 -6.989 1.00 0.00 55 ALA A C 15
ATOM 18877 O O . ALA A 1 55 ? 5.419 -13.714 -5.762 1.00 0.00 55 ALA A O 15
ATOM 18884 N N . THR A 1 56 ? 6.211 -14.318 -7.780 1.00 0.00 56 THR A N 15
ATOM 18885 C CA . THR A 1 56 ? 7.154 -15.289 -7.240 1.00 0.00 56 THR A CA 15
ATOM 18886 C C . THR A 1 56 ? 8.440 -14.610 -6.781 1.00 0.00 56 THR A C 15
ATOM 18887 O O . THR A 1 56 ? 9.018 -14.981 -5.760 1.00 0.00 56 THR A O 15
ATOM 18898 N N . GLY A 1 57 ? 8.882 -13.613 -7.541 1.00 0.00 57 GLY A N 15
ATOM 18899 C CA . GLY A 1 57 ? 10.096 -12.898 -7.195 1.00 0.00 57 GLY A CA 15
ATOM 18900 C C . GLY A 1 57 ? 9.848 -11.785 -6.196 1.00 0.00 57 GLY A C 15
ATOM 18901 O O . GLY A 1 57 ? 8.927 -11.866 -5.384 1.00 0.00 57 GLY A O 15
ATOM 18905 N N . GLU A 1 58 ? 10.674 -10.745 -6.254 1.00 0.00 58 GLU A N 15
ATOM 18906 C CA . GLU A 1 58 ? 10.541 -9.613 -5.344 1.00 0.00 58 GLU A CA 15
ATOM 18907 C C . GLU A 1 58 ? 9.398 -8.700 -5.777 1.00 0.00 58 GLU A C 15
ATOM 18908 O O . GLU A 1 58 ? 8.834 -8.862 -6.859 1.00 0.00 58 GLU A O 15
ATOM 18920 N N . VAL A 1 59 ? 9.061 -7.739 -4.922 1.00 0.00 59 VAL A N 15
ATOM 18921 C CA . VAL A 1 59 ? 7.985 -6.799 -5.215 1.00 0.00 59 VAL A CA 15
ATOM 18922 C C . VAL A 1 59 ? 8.225 -5.459 -4.528 1.00 0.00 59 VAL A C 15
ATOM 18923 O O . VAL A 1 59 ? 8.047 -5.329 -3.317 1.00 0.00 59 VAL A O 15
ATOM 18936 N N . TYR A 1 60 ? 8.630 -4.464 -5.310 1.00 0.00 60 TYR A N 15
ATOM 18937 C CA . TYR A 1 60 ? 8.897 -3.133 -4.778 1.00 0.00 60 TYR A CA 15
ATOM 18938 C C . TYR A 1 60 ? 7.597 -2.368 -4.547 1.00 0.00 60 TYR A C 15
ATOM 18939 O O . TYR A 1 60 ? 6.516 -2.835 -4.907 1.00 0.00 60 TYR A O 15
ATOM 18957 N N . CYS A 1 61 ? 7.711 -1.189 -3.946 1.00 0.00 61 CYS A N 15
ATOM 18958 C CA . CYS A 1 61 ? 6.547 -0.357 -3.666 1.00 0.00 61 CYS A CA 15
ATOM 18959 C C . CYS A 1 61 ? 5.512 -0.477 -4.782 1.00 0.00 61 CYS A C 15
ATOM 18960 O O . CYS A 1 61 ? 5.834 -0.428 -5.969 1.00 0.00 61 CYS A O 15
ATOM 18967 N N . PRO A 1 62 ? 4.239 -0.637 -4.392 1.00 0.00 62 PRO A N 15
ATOM 18968 C CA . PRO A 1 62 ? 3.131 -0.767 -5.343 1.00 0.00 62 PRO A CA 15
ATOM 18969 C C . PRO A 1 62 ? 2.844 0.537 -6.080 1.00 0.00 62 PRO A C 15
ATOM 18970 O O . PRO A 1 62 ? 1.907 0.619 -6.874 1.00 0.00 62 PRO A O 15
ATOM 18981 N N . SER A 1 63 ? 3.656 1.554 -5.811 1.00 0.00 63 SER A N 15
ATOM 18982 C CA . SER A 1 63 ? 3.488 2.856 -6.447 1.00 0.00 63 SER A CA 15
ATOM 18983 C C . SER A 1 63 ? 4.366 2.973 -7.689 1.00 0.00 63 SER A C 15
ATOM 18984 O O . SER A 1 63 ? 4.032 3.684 -8.635 1.00 0.00 63 SER A O 15
ATOM 18992 N N . GLY A 1 64 ? 5.494 2.268 -7.676 1.00 0.00 64 GLY A N 15
ATOM 18993 C CA . GLY A 1 64 ? 6.404 2.305 -8.806 1.00 0.00 64 GLY A CA 15
ATOM 18994 C C . GLY A 1 64 ? 7.528 3.303 -8.611 1.00 0.00 64 GLY A C 15
ATOM 18995 O O . GLY A 1 64 ? 8.040 3.867 -9.578 1.00 0.00 64 GLY A O 15
ATOM 18999 N N . GLU A 1 65 ? 7.913 3.523 -7.358 1.00 0.00 65 GLU A N 15
ATOM 19000 C CA . GLU A 1 65 ? 8.982 4.462 -7.041 1.00 0.00 65 GLU A CA 15
ATOM 19001 C C . GLU A 1 65 ? 10.167 3.743 -6.403 1.00 0.00 65 GLU A C 15
ATOM 19002 O O . GLU A 1 65 ? 11.258 4.300 -6.287 1.00 0.00 65 GLU A O 15
ATOM 19014 N N . LYS A 1 66 ? 9.943 2.500 -5.989 1.00 0.00 66 LYS A N 15
ATOM 19015 C CA . LYS A 1 66 ? 10.990 1.701 -5.363 1.00 0.00 66 LYS A CA 15
ATOM 19016 C C . LYS A 1 66 ? 11.486 2.363 -4.081 1.00 0.00 66 LYS A C 15
ATOM 19017 O O . LYS A 1 66 ? 12.691 2.476 -3.855 1.00 0.00 66 LYS A O 15
ATOM 19036 N N . CYS A 1 67 ? 10.550 2.798 -3.245 1.00 0.00 67 CYS A N 15
ATOM 19037 C CA . CYS A 1 67 ? 10.891 3.448 -1.985 1.00 0.00 67 CYS A CA 15
ATOM 19038 C C . CYS A 1 67 ? 11.738 2.528 -1.110 1.00 0.00 67 CYS A C 15
ATOM 19039 O O . CYS A 1 67 ? 11.330 1.423 -0.751 1.00 0.00 67 CYS A O 15
ATOM 19046 N N . PRO A 1 68 ? 12.946 2.993 -0.760 1.00 0.00 68 PRO A N 15
ATOM 19047 C CA . PRO A 1 68 ? 13.876 2.229 0.077 1.00 0.00 68 PRO A CA 15
ATOM 19048 C C . PRO A 1 68 ? 13.395 2.110 1.519 1.00 0.00 68 PRO A C 15
ATOM 19049 O O . PRO A 1 68 ? 12.691 2.986 2.024 1.00 0.00 68 PRO A O 15
ATOM 19060 N N . LEU A 1 69 ? 13.779 1.023 2.178 1.00 0.00 69 LEU A N 15
ATOM 19061 C CA . LEU A 1 69 ? 13.386 0.790 3.564 1.00 0.00 69 LEU A CA 15
ATOM 19062 C C . LEU A 1 69 ? 13.812 1.954 4.453 1.00 0.00 69 LEU A C 15
ATOM 19063 O O . LEU A 1 69 ? 14.895 2.513 4.286 1.00 0.00 69 LEU A O 15
ATOM 19079 N N . VAL A 1 70 ? 12.952 2.312 5.402 1.00 0.00 70 VAL A N 15
ATOM 19080 C CA . VAL A 1 70 ? 13.239 3.407 6.320 1.00 0.00 70 VAL A CA 15
ATOM 19081 C C . VAL A 1 70 ? 14.683 3.351 6.807 1.00 0.00 70 VAL A C 15
ATOM 19082 O O . VAL A 1 70 ? 15.063 2.449 7.552 1.00 0.00 70 VAL A O 15
ATOM 19095 N N . GLY A 1 71 ? 15.484 4.324 6.382 1.00 0.00 71 GLY A N 15
ATOM 19096 C CA . GLY A 1 71 ? 16.877 4.367 6.785 1.00 0.00 71 GLY A CA 15
ATOM 19097 C C . GLY A 1 71 ? 17.730 3.364 6.032 1.00 0.00 71 GLY A C 15
ATOM 19098 O O . GLY A 1 71 ? 18.827 3.689 5.579 1.00 0.00 71 GLY A O 15
ATOM 19102 N N . SER A 1 72 ? 17.225 2.142 5.900 1.00 0.00 72 SER A N 15
ATOM 19103 C CA . SER A 1 72 ? 17.951 1.087 5.203 1.00 0.00 72 SER A CA 15
ATOM 19104 C C . SER A 1 72 ? 17.948 1.330 3.696 1.00 0.00 72 SER A C 15
ATOM 19105 O O . SER A 1 72 ? 16.908 1.615 3.104 1.00 0.00 72 SER A O 15
ATOM 19113 N N . ASN A 1 73 ? 19.122 1.216 3.083 1.00 0.00 73 ASN A N 15
ATOM 19114 C CA . ASN A 1 73 ? 19.257 1.424 1.646 1.00 0.00 73 ASN A CA 15
ATOM 19115 C C . ASN A 1 73 ? 18.826 0.182 0.873 1.00 0.00 73 ASN A C 15
ATOM 19116 O O . ASN A 1 73 ? 19.467 -0.210 -0.102 1.00 0.00 73 ASN A O 15
ATOM 19127 N N . VAL A 1 74 ? 17.735 -0.435 1.316 1.00 0.00 74 VAL A N 15
ATOM 19128 C CA . VAL A 1 74 ? 17.216 -1.632 0.666 1.00 0.00 74 VAL A CA 15
ATOM 19129 C C . VAL A 1 74 ? 15.701 -1.560 0.508 1.00 0.00 74 VAL A C 15
ATOM 19130 O O . VAL A 1 74 ? 14.964 -1.304 1.461 1.00 0.00 74 VAL A O 15
ATOM 19143 N N . PRO A 1 75 ? 15.223 -1.790 -0.724 1.00 0.00 75 PRO A N 15
ATOM 19144 C CA . PRO A 1 75 ? 13.791 -1.757 -1.036 1.00 0.00 75 PRO A CA 15
ATOM 19145 C C . PRO A 1 75 ? 13.036 -2.929 -0.418 1.00 0.00 75 PRO A C 15
ATOM 19146 O O . PRO A 1 75 ? 13.448 -4.081 -0.546 1.00 0.00 75 PRO A O 15
ATOM 19157 N N . TRP A 1 76 ? 11.930 -2.626 0.251 1.00 0.00 76 TRP A N 15
ATOM 19158 C CA . TRP A 1 76 ? 11.117 -3.656 0.889 1.00 0.00 76 TRP A CA 15
ATOM 19159 C C . TRP A 1 76 ? 10.372 -4.483 -0.152 1.00 0.00 76 TRP A C 15
ATOM 19160 O O . TRP A 1 76 ? 9.695 -3.938 -1.023 1.00 0.00 76 TRP A O 15
ATOM 19181 N N . ALA A 1 77 ? 10.502 -5.803 -0.057 1.00 0.00 77 ALA A N 15
ATOM 19182 C CA . ALA A 1 77 ? 9.839 -6.705 -0.989 1.00 0.00 77 ALA A CA 15
ATOM 19183 C C . ALA A 1 77 ? 8.947 -7.699 -0.252 1.00 0.00 77 ALA A C 15
ATOM 19184 O O . ALA A 1 77 ? 9.374 -8.337 0.710 1.00 0.00 77 ALA A O 15
ATOM 19191 N N . PHE A 1 78 ? 7.705 -7.824 -0.709 1.00 0.00 78 PHE A N 15
ATOM 19192 C CA . PHE A 1 78 ? 6.752 -8.739 -0.091 1.00 0.00 78 PHE A CA 15
ATOM 19193 C C . PHE A 1 78 ? 7.364 -10.126 0.082 1.00 0.00 78 PHE A C 15
ATOM 19194 O O . PHE A 1 78 ? 8.159 -10.573 -0.745 1.00 0.00 78 PHE A O 15
ATOM 19211 N N . MET A 1 79 ? 6.987 -10.802 1.162 1.00 0.00 79 MET A N 15
ATOM 19212 C CA . MET A 1 79 ? 7.498 -12.139 1.444 1.00 0.00 79 MET A CA 15
ATOM 19213 C C . MET A 1 79 ? 6.467 -13.202 1.079 1.00 0.00 79 MET A C 15
ATOM 19214 O O . MET A 1 79 ? 5.263 -12.984 1.216 1.00 0.00 79 MET A O 15
ATOM 19228 N N . GLN A 1 80 ? 6.947 -14.351 0.615 1.00 0.00 80 GLN A N 15
ATOM 19229 C CA . GLN A 1 80 ? 6.066 -15.447 0.230 1.00 0.00 80 GLN A CA 15
ATOM 19230 C C . GLN A 1 80 ? 4.824 -15.484 1.115 1.00 0.00 80 GLN A C 15
ATOM 19231 O O . GLN A 1 80 ? 3.706 -15.638 0.626 1.00 0.00 80 GLN A O 15
ATOM 19245 N N . GLY A 1 81 ? 5.030 -15.342 2.421 1.00 0.00 81 GLY A N 15
ATOM 19246 C CA . GLY A 1 81 ? 3.918 -15.362 3.353 1.00 0.00 81 GLY A CA 15
ATOM 19247 C C . GLY A 1 81 ? 2.865 -14.322 3.023 1.00 0.00 81 GLY A C 15
ATOM 19248 O O . GLY A 1 81 ? 1.762 -14.661 2.597 1.00 0.00 81 GLY A O 15
ATOM 19252 N N . GLU A 1 82 ? 3.207 -13.053 3.222 1.00 0.00 82 GLU A N 15
ATOM 19253 C CA . GLU A 1 82 ? 2.282 -11.961 2.944 1.00 0.00 82 GLU A CA 15
ATOM 19254 C C . GLU A 1 82 ? 1.785 -12.022 1.503 1.00 0.00 82 GLU A C 15
ATOM 19255 O O . GLU A 1 82 ? 0.580 -11.990 1.249 1.00 0.00 82 GLU A O 15
ATOM 19267 N N . ILE A 1 83 ? 2.720 -12.109 0.563 1.00 0.00 83 ILE A N 15
ATOM 19268 C CA . ILE A 1 83 ? 2.378 -12.175 -0.852 1.00 0.00 83 ILE A CA 15
ATOM 19269 C C . ILE A 1 83 ? 1.093 -12.966 -1.070 1.00 0.00 83 ILE A C 15
ATOM 19270 O O . ILE A 1 83 ? 0.283 -12.628 -1.933 1.00 0.00 83 ILE A O 15
ATOM 19286 N N . ALA A 1 84 ? 0.911 -14.020 -0.281 1.00 0.00 84 ALA A N 15
ATOM 19287 C CA . ALA A 1 84 ? -0.277 -14.857 -0.385 1.00 0.00 84 ALA A CA 15
ATOM 19288 C C . ALA A 1 84 ? -1.395 -14.336 0.512 1.00 0.00 84 ALA A C 15
ATOM 19289 O O . ALA A 1 84 ? -2.562 -14.311 0.118 1.00 0.00 84 ALA A O 15
ATOM 19296 N N . THR A 1 85 ? -1.033 -13.922 1.722 1.00 0.00 85 THR A N 15
ATOM 19297 C CA . THR A 1 85 ? -2.005 -13.405 2.676 1.00 0.00 85 THR A CA 15
ATOM 19298 C C . THR A 1 85 ? -2.858 -12.307 2.051 1.00 0.00 85 THR A C 15
ATOM 19299 O O . THR A 1 85 ? -4.072 -12.261 2.252 1.00 0.00 85 THR A O 15
ATOM 19310 N N . ILE A 1 86 ? -2.216 -11.425 1.292 1.00 0.00 86 ILE A N 15
ATOM 19311 C CA . ILE A 1 86 ? -2.917 -10.329 0.636 1.00 0.00 86 ILE A CA 15
ATOM 19312 C C . ILE A 1 86 ? -3.677 -10.819 -0.592 1.00 0.00 86 ILE A C 15
ATOM 19313 O O . ILE A 1 86 ? -4.849 -10.491 -0.782 1.00 0.00 86 ILE A O 15
ATOM 19329 N N . LEU A 1 87 ? -3.003 -11.607 -1.423 1.00 0.00 87 LEU A N 15
ATOM 19330 C CA . LEU A 1 87 ? -3.615 -12.145 -2.633 1.00 0.00 87 LEU A CA 15
ATOM 19331 C C . LEU A 1 87 ? -4.931 -12.846 -2.312 1.00 0.00 87 LEU A C 15
ATOM 19332 O O . LEU A 1 87 ? -5.972 -12.528 -2.888 1.00 0.00 87 LEU A O 15
ATOM 19348 N N . SER A 1 88 ? -4.877 -13.799 -1.387 1.00 0.00 88 SER A N 15
ATOM 19349 C CA . SER A 1 88 ? -6.065 -14.547 -0.990 1.00 0.00 88 SER A CA 15
ATOM 19350 C C . SER A 1 88 ? -7.305 -13.660 -1.035 1.00 0.00 88 SER A C 15
ATOM 19351 O O . SER A 1 88 ? -8.223 -13.895 -1.820 1.00 0.00 88 SER A O 15
ATOM 19359 N N . GLY A 1 89 ? -7.325 -12.638 -0.184 1.00 0.00 89 GLY A N 15
ATOM 19360 C CA . GLY A 1 89 ? -8.456 -11.730 -0.141 1.00 0.00 89 GLY A CA 15
ATOM 19361 C C . GLY A 1 89 ? -9.483 -12.133 0.899 1.00 0.00 89 GLY A C 15
ATOM 19362 O O . GLY A 1 89 ? -9.229 -12.975 1.760 1.00 0.00 89 GLY A O 15
ATOM 19366 N N . PRO A 1 90 ? -10.675 -11.521 0.827 1.00 0.00 90 PRO A N 15
ATOM 19367 C CA . PRO A 1 90 ? -11.767 -11.804 1.763 1.00 0.00 90 PRO A CA 15
ATOM 19368 C C . PRO A 1 90 ? -12.359 -13.195 1.560 1.00 0.00 90 PRO A C 15
ATOM 19369 O O . PRO A 1 90 ? -13.322 -13.573 2.227 1.00 0.00 90 PRO A O 15
ATOM 19380 N N . SER A 1 91 ? -11.776 -13.952 0.635 1.00 0.00 91 SER A N 15
ATOM 19381 C CA . SER A 1 91 ? -12.249 -15.300 0.343 1.00 0.00 91 SER A CA 15
ATOM 19382 C C . SER A 1 91 ? -12.658 -16.022 1.623 1.00 0.00 91 SER A C 15
ATOM 19383 O O . SER A 1 91 ? -13.831 -16.339 1.822 1.00 0.00 91 SER A O 15
ATOM 19391 N N . SER A 1 92 ? -11.682 -16.279 2.488 1.00 0.00 92 SER A N 15
ATOM 19392 C CA . SER A 1 92 ? -11.939 -16.967 3.748 1.00 0.00 92 SER A CA 15
ATOM 19393 C C . SER A 1 92 ? -11.693 -16.039 4.934 1.00 0.00 92 SER A C 15
ATOM 19394 O O . SER A 1 92 ? -10.664 -15.369 5.009 1.00 0.00 92 SER A O 15
ATOM 19402 N N . GLY A 1 93 ? -12.648 -16.005 5.858 1.00 0.00 93 GLY A N 15
ATOM 19403 C CA . GLY A 1 93 ? -12.517 -15.157 7.028 1.00 0.00 93 GLY A CA 15
ATOM 19404 C C . GLY A 1 93 ? -12.325 -15.953 8.304 1.00 0.00 93 GLY A C 15
ATOM 19405 O O . GLY A 1 93 ? -13.314 -16.389 8.893 1.00 0.00 93 GLY A O 15
ATOM 19411 N N . GLY A 1 1 ? 3.336 -16.529 13.181 1.00 0.00 1 GLY A N 16
ATOM 19412 C CA . GLY A 1 1 ? 3.143 -15.127 13.503 1.00 0.00 1 GLY A CA 16
ATOM 19413 C C . GLY A 1 1 ? 4.224 -14.589 14.420 1.00 0.00 1 GLY A C 16
ATOM 19414 O O . GLY A 1 1 ? 4.838 -15.342 15.176 1.00 0.00 1 GLY A O 16
ATOM 19418 N N . SER A 1 2 ? 4.459 -13.283 14.351 1.00 0.00 2 SER A N 16
ATOM 19419 C CA . SER A 1 2 ? 5.477 -12.645 15.177 1.00 0.00 2 SER A CA 16
ATOM 19420 C C . SER A 1 2 ? 4.896 -11.456 15.936 1.00 0.00 2 SER A C 16
ATOM 19421 O O . SER A 1 2 ? 4.955 -11.399 17.164 1.00 0.00 2 SER A O 16
ATOM 19429 N N . SER A 1 3 ? 4.333 -10.507 15.194 1.00 0.00 3 SER A N 16
ATOM 19430 C CA . SER A 1 3 ? 3.744 -9.316 15.795 1.00 0.00 3 SER A CA 16
ATOM 19431 C C . SER A 1 3 ? 2.239 -9.489 15.979 1.00 0.00 3 SER A C 16
ATOM 19432 O O . SER A 1 3 ? 1.522 -9.829 15.039 1.00 0.00 3 SER A O 16
ATOM 19440 N N . GLY A 1 4 ? 1.768 -9.251 17.200 1.00 0.00 4 GLY A N 16
ATOM 19441 C CA . GLY A 1 4 ? 0.352 -9.386 17.487 1.00 0.00 4 GLY A CA 16
ATOM 19442 C C . GLY A 1 4 ? -0.472 -8.266 16.882 1.00 0.00 4 GLY A C 16
ATOM 19443 O O . GLY A 1 4 ? 0.072 -7.249 16.451 1.00 0.00 4 GLY A O 16
ATOM 19447 N N . SER A 1 5 ? -1.787 -8.453 16.847 1.00 0.00 5 SER A N 16
ATOM 19448 C CA . SER A 1 5 ? -2.687 -7.452 16.285 1.00 0.00 5 SER A CA 16
ATOM 19449 C C . SER A 1 5 ? -3.581 -6.856 17.367 1.00 0.00 5 SER A C 16
ATOM 19450 O O . SER A 1 5 ? -3.733 -7.428 18.447 1.00 0.00 5 SER A O 16
ATOM 19458 N N . SER A 1 6 ? -4.170 -5.702 17.070 1.00 0.00 6 SER A N 16
ATOM 19459 C CA . SER A 1 6 ? -5.046 -5.024 18.019 1.00 0.00 6 SER A CA 16
ATOM 19460 C C . SER A 1 6 ? -6.512 -5.281 17.683 1.00 0.00 6 SER A C 16
ATOM 19461 O O . SER A 1 6 ? -7.307 -5.635 18.553 1.00 0.00 6 SER A O 16
ATOM 19469 N N . GLY A 1 7 ? -6.862 -5.100 16.413 1.00 0.00 7 GLY A N 16
ATOM 19470 C CA . GLY A 1 7 ? -8.232 -5.317 15.984 1.00 0.00 7 GLY A CA 16
ATOM 19471 C C . GLY A 1 7 ? -8.609 -4.455 14.795 1.00 0.00 7 GLY A C 16
ATOM 19472 O O . GLY A 1 7 ? -7.743 -4.011 14.041 1.00 0.00 7 GLY A O 16
ATOM 19476 N N . SER A 1 8 ? -9.906 -4.218 14.626 1.00 0.00 8 SER A N 16
ATOM 19477 C CA . SER A 1 8 ? -10.398 -3.409 13.518 1.00 0.00 8 SER A CA 16
ATOM 19478 C C . SER A 1 8 ? -11.261 -2.258 14.026 1.00 0.00 8 SER A C 16
ATOM 19479 O O . SER A 1 8 ? -12.479 -2.376 14.164 1.00 0.00 8 SER A O 16
ATOM 19487 N N . PRO A 1 9 ? -10.616 -1.117 14.311 1.00 0.00 9 PRO A N 16
ATOM 19488 C CA . PRO A 1 9 ? -11.305 0.078 14.808 1.00 0.00 9 PRO A CA 16
ATOM 19489 C C . PRO A 1 9 ? -12.183 0.726 13.743 1.00 0.00 9 PRO A C 16
ATOM 19490 O O . PRO A 1 9 ? -11.685 1.380 12.827 1.00 0.00 9 PRO A O 16
ATOM 19501 N N . MET A 1 10 ? -13.493 0.541 13.871 1.00 0.00 10 MET A N 16
ATOM 19502 C CA . MET A 1 10 ? -14.441 1.109 12.919 1.00 0.00 10 MET A CA 16
ATOM 19503 C C . MET A 1 10 ? -15.198 2.279 13.540 1.00 0.00 10 MET A C 16
ATOM 19504 O O . MET A 1 10 ? -16.126 2.083 14.325 1.00 0.00 10 MET A O 16
ATOM 19518 N N . ALA A 1 11 ? -14.797 3.494 13.182 1.00 0.00 11 ALA A N 16
ATOM 19519 C CA . ALA A 1 11 ? -15.439 4.695 13.703 1.00 0.00 11 ALA A CA 16
ATOM 19520 C C . ALA A 1 11 ? -15.893 5.610 12.571 1.00 0.00 11 ALA A C 16
ATOM 19521 O O . ALA A 1 11 ? -15.280 5.644 11.505 1.00 0.00 11 ALA A O 16
ATOM 19528 N N . ASN A 1 12 ? -16.970 6.350 12.809 1.00 0.00 12 ASN A N 16
ATOM 19529 C CA . ASN A 1 12 ? -17.506 7.265 11.808 1.00 0.00 12 ASN A CA 16
ATOM 19530 C C . ASN A 1 12 ? -16.580 8.462 11.614 1.00 0.00 12 ASN A C 16
ATOM 19531 O O . ASN A 1 12 ? -16.797 9.528 12.190 1.00 0.00 12 ASN A O 16
ATOM 19542 N N . SER A 1 13 ? -15.547 8.278 10.798 1.00 0.00 13 SER A N 16
ATOM 19543 C CA . SER A 1 13 ? -14.586 9.341 10.530 1.00 0.00 13 SER A CA 16
ATOM 19544 C C . SER A 1 13 ? -13.631 8.941 9.410 1.00 0.00 13 SER A C 16
ATOM 19545 O O . SER A 1 13 ? -13.653 7.805 8.937 1.00 0.00 13 SER A O 16
ATOM 19553 N N . GLY A 1 14 ? -12.793 9.883 8.989 1.00 0.00 14 GLY A N 16
ATOM 19554 C CA . GLY A 1 14 ? -11.842 9.611 7.927 1.00 0.00 14 GLY A CA 16
ATOM 19555 C C . GLY A 1 14 ? -10.411 9.881 8.347 1.00 0.00 14 GLY A C 16
ATOM 19556 O O . GLY A 1 14 ? -9.862 10.955 8.102 1.00 0.00 14 GLY A O 16
ATOM 19560 N N . PRO A 1 15 ? -9.784 8.889 8.998 1.00 0.00 15 PRO A N 16
ATOM 19561 C CA . PRO A 1 15 ? -8.400 9.002 9.468 1.00 0.00 15 PRO A CA 16
ATOM 19562 C C . PRO A 1 15 ? -7.397 9.014 8.319 1.00 0.00 15 PRO A C 16
ATOM 19563 O O . PRO A 1 15 ? -6.551 9.905 8.230 1.00 0.00 15 PRO A O 16
ATOM 19574 N N . LEU A 1 16 ? -7.497 8.022 7.442 1.00 0.00 16 LEU A N 16
ATOM 19575 C CA . LEU A 1 16 ? -6.598 7.919 6.297 1.00 0.00 16 LEU A CA 16
ATOM 19576 C C . LEU A 1 16 ? -7.330 7.369 5.078 1.00 0.00 16 LEU A C 16
ATOM 19577 O O . LEU A 1 16 ? -8.375 6.729 5.205 1.00 0.00 16 LEU A O 16
ATOM 19593 N N . CYS A 1 17 ? -6.774 7.619 3.897 1.00 0.00 17 CYS A N 16
ATOM 19594 C CA . CYS A 1 17 ? -7.374 7.147 2.654 1.00 0.00 17 CYS A CA 16
ATOM 19595 C C . CYS A 1 17 ? -6.310 6.587 1.716 1.00 0.00 17 CYS A C 16
ATOM 19596 O O . CYS A 1 17 ? -5.195 7.105 1.645 1.00 0.00 17 CYS A O 16
ATOM 19604 N N . CYS A 1 18 ? -6.661 5.526 0.998 1.00 0.00 18 CYS A N 16
ATOM 19605 C CA . CYS A 1 18 ? -5.736 4.893 0.065 1.00 0.00 18 CYS A CA 16
ATOM 19606 C C . CYS A 1 18 ? -5.181 5.912 -0.926 1.00 0.00 18 CYS A C 16
ATOM 19607 O O . CYS A 1 18 ? -5.802 6.942 -1.188 1.00 0.00 18 CYS A O 16
ATOM 19614 N N . THR A 1 19 ? -4.007 5.616 -1.475 1.00 0.00 19 THR A N 16
ATOM 19615 C CA . THR A 1 19 ? -3.368 6.505 -2.437 1.00 0.00 19 THR A CA 16
ATOM 19616 C C . THR A 1 19 ? -3.864 6.233 -3.852 1.00 0.00 19 THR A C 16
ATOM 19617 O O . THR A 1 19 ? -4.024 7.155 -4.652 1.00 0.00 19 THR A O 16
ATOM 19628 N N . ILE A 1 20 ? -4.106 4.962 -4.155 1.00 0.00 20 ILE A N 16
ATOM 19629 C CA . ILE A 1 20 ? -4.586 4.569 -5.474 1.00 0.00 20 ILE A CA 16
ATOM 19630 C C . ILE A 1 20 ? -6.092 4.773 -5.594 1.00 0.00 20 ILE A C 16
ATOM 19631 O O . ILE A 1 20 ? -6.580 5.301 -6.594 1.00 0.00 20 ILE A O 16
ATOM 19647 N N . CYS A 1 21 ? -6.825 4.353 -4.568 1.00 0.00 21 CYS A N 16
ATOM 19648 C CA . CYS A 1 21 ? -8.276 4.490 -4.557 1.00 0.00 21 CYS A CA 16
ATOM 19649 C C . CYS A 1 21 ? -8.685 5.905 -4.158 1.00 0.00 21 CYS A C 16
ATOM 19650 O O . CYS A 1 21 ? -9.549 6.515 -4.790 1.00 0.00 21 CYS A O 16
ATOM 19657 N N . HIS A 1 22 ? -8.059 6.422 -3.106 1.00 0.00 22 HIS A N 16
ATOM 19658 C CA . HIS A 1 22 ? -8.357 7.766 -2.623 1.00 0.00 22 HIS A CA 16
ATOM 19659 C C . HIS A 1 22 ? -9.804 7.865 -2.151 1.00 0.00 22 HIS A C 16
ATOM 19660 O O . HIS A 1 22 ? -10.489 8.850 -2.424 1.00 0.00 22 HIS A O 16
ATOM 19674 N N . GLU A 1 23 ? -10.262 6.838 -1.441 1.00 0.00 23 GLU A N 16
ATOM 19675 C CA . GLU A 1 23 ? -11.628 6.810 -0.933 1.00 0.00 23 GLU A CA 16
ATOM 19676 C C . GLU A 1 23 ? -11.648 6.481 0.557 1.00 0.00 23 GLU A C 16
ATOM 19677 O O . GLU A 1 23 ? -11.891 7.353 1.392 1.00 0.00 23 GLU A O 16
ATOM 19689 N N . ARG A 1 24 ? -11.391 5.219 0.882 1.00 0.00 24 ARG A N 16
ATOM 19690 C CA . ARG A 1 24 ? -11.381 4.774 2.270 1.00 0.00 24 ARG A CA 16
ATOM 19691 C C . ARG A 1 24 ? -10.440 3.587 2.454 1.00 0.00 24 ARG A C 16
ATOM 19692 O O . ARG A 1 24 ? -9.976 2.992 1.480 1.00 0.00 24 ARG A O 16
ATOM 19713 N N . LEU A 1 25 ? -10.162 3.247 3.708 1.00 0.00 25 LEU A N 16
ATOM 19714 C CA . LEU A 1 25 ? -9.276 2.131 4.020 1.00 0.00 25 LEU A CA 16
ATOM 19715 C C . LEU A 1 25 ? -9.849 1.281 5.149 1.00 0.00 25 LEU A C 16
ATOM 19716 O O . LEU A 1 25 ? -9.948 1.732 6.289 1.00 0.00 25 LEU A O 16
ATOM 19732 N N . GLU A 1 26 ? -10.223 0.047 4.822 1.00 0.00 26 GLU A N 16
ATOM 19733 C CA . GLU A 1 26 ? -10.784 -0.867 5.810 1.00 0.00 26 GLU A CA 16
ATOM 19734 C C . GLU A 1 26 ? -10.145 -0.648 7.179 1.00 0.00 26 GLU A C 16
ATOM 19735 O O . GLU A 1 26 ? -10.813 -0.240 8.129 1.00 0.00 26 GLU A O 16
ATOM 19747 N N . ASP A 1 27 ? -8.849 -0.923 7.270 1.00 0.00 27 ASP A N 16
ATOM 19748 C CA . ASP A 1 27 ? -8.118 -0.757 8.521 1.00 0.00 27 ASP A CA 16
ATOM 19749 C C . ASP A 1 27 ? -6.619 -0.934 8.303 1.00 0.00 27 ASP A C 16
ATOM 19750 O O . ASP A 1 27 ? -6.175 -1.265 7.203 1.00 0.00 27 ASP A O 16
ATOM 19759 N N . THR A 1 28 ? -5.842 -0.709 9.358 1.00 0.00 28 THR A N 16
ATOM 19760 C CA . THR A 1 28 ? -4.392 -0.841 9.281 1.00 0.00 28 THR A CA 16
ATOM 19761 C C . THR A 1 28 ? -3.991 -1.945 8.310 1.00 0.00 28 THR A C 16
ATOM 19762 O O . THR A 1 28 ? -2.968 -1.848 7.632 1.00 0.00 28 THR A O 16
ATOM 19773 N N . HIS A 1 29 ? -4.804 -2.995 8.246 1.00 0.00 29 HIS A N 16
ATOM 19774 C CA . HIS A 1 29 ? -4.534 -4.118 7.355 1.00 0.00 29 HIS A CA 16
ATOM 19775 C C . HIS A 1 29 ? -3.873 -3.641 6.065 1.00 0.00 29 HIS A C 16
ATOM 19776 O O . HIS A 1 29 ? -2.894 -4.228 5.604 1.00 0.00 29 HIS A O 16
ATOM 19790 N N . PHE A 1 30 ? -4.415 -2.574 5.487 1.00 0.00 30 PHE A N 16
ATOM 19791 C CA . PHE A 1 30 ? -3.879 -2.020 4.249 1.00 0.00 30 PHE A CA 16
ATOM 19792 C C . PHE A 1 30 ? -2.356 -1.946 4.301 1.00 0.00 30 PHE A C 16
ATOM 19793 O O . PHE A 1 30 ? -1.762 -1.883 5.378 1.00 0.00 30 PHE A O 16
ATOM 19810 N N . VAL A 1 31 ? -1.728 -1.955 3.130 1.00 0.00 31 VAL A N 16
ATOM 19811 C CA . VAL A 1 31 ? -0.274 -1.889 3.040 1.00 0.00 31 VAL A CA 16
ATOM 19812 C C . VAL A 1 31 ? 0.213 -0.445 3.080 1.00 0.00 31 VAL A C 16
ATOM 19813 O O . VAL A 1 31 ? -0.063 0.338 2.171 1.00 0.00 31 VAL A O 16
ATOM 19826 N N . GLN A 1 32 ? 0.940 -0.101 4.138 1.00 0.00 32 GLN A N 16
ATOM 19827 C CA . GLN A 1 32 ? 1.466 1.250 4.296 1.00 0.00 32 GLN A CA 16
ATOM 19828 C C . GLN A 1 32 ? 2.983 1.264 4.147 1.00 0.00 32 GLN A C 16
ATOM 19829 O O . GLN A 1 32 ? 3.693 0.541 4.847 1.00 0.00 32 GLN A O 16
ATOM 19843 N N . CYS A 1 33 ? 3.476 2.090 3.231 1.00 0.00 33 CYS A N 16
ATOM 19844 C CA . CYS A 1 33 ? 4.909 2.198 2.988 1.00 0.00 33 CYS A CA 16
ATOM 19845 C C . CYS A 1 33 ? 5.656 2.525 4.279 1.00 0.00 33 CYS A C 16
ATOM 19846 O O . CYS A 1 33 ? 5.325 3.470 4.995 1.00 0.00 33 CYS A O 16
ATOM 19853 N N . PRO A 1 34 ? 6.688 1.725 4.584 1.00 0.00 34 PRO A N 16
ATOM 19854 C CA . PRO A 1 34 ? 7.504 1.909 5.787 1.00 0.00 34 PRO A CA 16
ATOM 19855 C C . PRO A 1 34 ? 8.370 3.162 5.715 1.00 0.00 34 PRO A C 16
ATOM 19856 O O . PRO A 1 34 ? 8.913 3.612 6.724 1.00 0.00 34 PRO A O 16
ATOM 19867 N N . SER A 1 35 ? 8.493 3.722 4.516 1.00 0.00 35 SER A N 16
ATOM 19868 C CA . SER A 1 35 ? 9.296 4.922 4.312 1.00 0.00 35 SER A CA 16
ATOM 19869 C C . SER A 1 35 ? 8.409 6.120 3.985 1.00 0.00 35 SER A C 16
ATOM 19870 O O . SER A 1 35 ? 8.666 7.237 4.433 1.00 0.00 35 SER A O 16
ATOM 19878 N N . VAL A 1 36 ? 7.364 5.878 3.200 1.00 0.00 36 VAL A N 16
ATOM 19879 C CA . VAL A 1 36 ? 6.438 6.935 2.813 1.00 0.00 36 VAL A CA 16
ATOM 19880 C C . VAL A 1 36 ? 5.137 6.842 3.603 1.00 0.00 36 VAL A C 16
ATOM 19881 O O . VAL A 1 36 ? 4.421 5.842 3.552 1.00 0.00 36 VAL A O 16
ATOM 19894 N N . PRO A 1 37 ? 4.822 7.909 4.352 1.00 0.00 37 PRO A N 16
ATOM 19895 C CA . PRO A 1 37 ? 3.605 7.973 5.167 1.00 0.00 37 PRO A CA 16
ATOM 19896 C C . PRO A 1 37 ? 2.343 8.074 4.317 1.00 0.00 37 PRO A C 16
ATOM 19897 O O . PRO A 1 37 ? 1.345 7.407 4.588 1.00 0.00 37 PRO A O 16
ATOM 19908 N N . SER A 1 38 ? 2.394 8.913 3.287 1.00 0.00 38 SER A N 16
ATOM 19909 C CA . SER A 1 38 ? 1.254 9.104 2.399 1.00 0.00 38 SER A CA 16
ATOM 19910 C C . SER A 1 38 ? 0.882 7.798 1.703 1.00 0.00 38 SER A C 16
ATOM 19911 O O . SER A 1 38 ? -0.290 7.429 1.635 1.00 0.00 38 SER A O 16
ATOM 19919 N N . HIS A 1 39 ? 1.891 7.103 1.187 1.00 0.00 39 HIS A N 16
ATOM 19920 C CA . HIS A 1 39 ? 1.672 5.837 0.496 1.00 0.00 39 HIS A CA 16
ATOM 19921 C C . HIS A 1 39 ? 0.767 4.921 1.314 1.00 0.00 39 HIS A C 16
ATOM 19922 O O . HIS A 1 39 ? 1.167 4.411 2.361 1.00 0.00 39 HIS A O 16
ATOM 19936 N N . LYS A 1 40 ? -0.453 4.716 0.831 1.00 0.00 40 LYS A N 16
ATOM 19937 C CA . LYS A 1 40 ? -1.415 3.861 1.516 1.00 0.00 40 LYS A CA 16
ATOM 19938 C C . LYS A 1 40 ? -2.113 2.928 0.531 1.00 0.00 40 LYS A C 16
ATOM 19939 O O . LYS A 1 40 ? -3.218 3.212 0.069 1.00 0.00 40 LYS A O 16
ATOM 19958 N N . PHE A 1 41 ? -1.461 1.814 0.215 1.00 0.00 41 PHE A N 16
ATOM 19959 C CA . PHE A 1 41 ? -2.019 0.840 -0.715 1.00 0.00 41 PHE A CA 16
ATOM 19960 C C . PHE A 1 41 ? -2.684 -0.310 0.036 1.00 0.00 41 PHE A C 16
ATOM 19961 O O . PHE A 1 41 ? -2.058 -0.968 0.868 1.00 0.00 41 PHE A O 16
ATOM 19978 N N . CYS A 1 42 ? -3.958 -0.546 -0.262 1.00 0.00 42 CYS A N 16
ATOM 19979 C CA . CYS A 1 42 ? -4.710 -1.614 0.385 1.00 0.00 42 CYS A CA 16
ATOM 19980 C C . CYS A 1 42 ? -4.426 -2.958 -0.280 1.00 0.00 42 CYS A C 16
ATOM 19981 O O . CYS A 1 42 ? -3.668 -3.037 -1.247 1.00 0.00 42 CYS A O 16
ATOM 19988 N N . PHE A 1 43 ? -5.041 -4.013 0.245 1.00 0.00 43 PHE A N 16
ATOM 19989 C CA . PHE A 1 43 ? -4.855 -5.354 -0.296 1.00 0.00 43 PHE A CA 16
ATOM 19990 C C . PHE A 1 43 ? -5.105 -5.373 -1.802 1.00 0.00 43 PHE A C 16
ATOM 19991 O O . PHE A 1 43 ? -4.264 -5.804 -2.591 1.00 0.00 43 PHE A O 16
ATOM 20008 N N . PRO A 1 44 ? -6.289 -4.893 -2.210 1.00 0.00 44 PRO A N 16
ATOM 20009 C CA . PRO A 1 44 ? -6.678 -4.843 -3.623 1.00 0.00 44 PRO A CA 16
ATOM 20010 C C . PRO A 1 44 ? -5.878 -3.810 -4.408 1.00 0.00 44 PRO A C 16
ATOM 20011 O O . PRO A 1 44 ? -6.308 -3.351 -5.467 1.00 0.00 44 PRO A O 16
ATOM 20022 N N . CYS A 1 45 ? -4.712 -3.448 -3.884 1.00 0.00 45 CYS A N 16
ATOM 20023 C CA . CYS A 1 45 ? -3.851 -2.468 -4.536 1.00 0.00 45 CYS A CA 16
ATOM 20024 C C . CYS A 1 45 ? -2.413 -2.972 -4.609 1.00 0.00 45 CYS A C 16
ATOM 20025 O O . CYS A 1 45 ? -1.707 -2.725 -5.587 1.00 0.00 45 CYS A O 16
ATOM 20032 N N . SER A 1 46 ? -1.986 -3.680 -3.568 1.00 0.00 46 SER A N 16
ATOM 20033 C CA . SER A 1 46 ? -0.631 -4.215 -3.512 1.00 0.00 46 SER A CA 16
ATOM 20034 C C . SER A 1 46 ? -0.490 -5.433 -4.421 1.00 0.00 46 SER A C 16
ATOM 20035 O O . SER A 1 46 ? 0.506 -5.580 -5.129 1.00 0.00 46 SER A O 16
ATOM 20043 N N . ARG A 1 47 ? -1.495 -6.302 -4.395 1.00 0.00 47 ARG A N 16
ATOM 20044 C CA . ARG A 1 47 ? -1.483 -7.507 -5.215 1.00 0.00 47 ARG A CA 16
ATOM 20045 C C . ARG A 1 47 ? -1.171 -7.172 -6.670 1.00 0.00 47 ARG A C 16
ATOM 20046 O O . ARG A 1 47 ? -0.156 -7.609 -7.213 1.00 0.00 47 ARG A O 16
ATOM 20067 N N . GLU A 1 48 ? -2.049 -6.394 -7.295 1.00 0.00 48 GLU A N 16
ATOM 20068 C CA . GLU A 1 48 ? -1.866 -6.002 -8.688 1.00 0.00 48 GLU A CA 16
ATOM 20069 C C . GLU A 1 48 ? -0.396 -5.722 -8.986 1.00 0.00 48 GLU A C 16
ATOM 20070 O O . GLU A 1 48 ? 0.067 -5.908 -10.111 1.00 0.00 48 GLU A O 16
ATOM 20082 N N . SER A 1 49 ? 0.333 -5.274 -7.969 1.00 0.00 49 SER A N 16
ATOM 20083 C CA . SER A 1 49 ? 1.749 -4.963 -8.122 1.00 0.00 49 SER A CA 16
ATOM 20084 C C . SER A 1 49 ? 2.605 -6.206 -7.898 1.00 0.00 49 SER A C 16
ATOM 20085 O O . SER A 1 49 ? 3.613 -6.409 -8.575 1.00 0.00 49 SER A O 16
ATOM 20093 N N . ILE A 1 50 ? 2.195 -7.035 -6.943 1.00 0.00 50 ILE A N 16
ATOM 20094 C CA . ILE A 1 50 ? 2.923 -8.259 -6.630 1.00 0.00 50 ILE A CA 16
ATOM 20095 C C . ILE A 1 50 ? 2.923 -9.217 -7.817 1.00 0.00 50 ILE A C 16
ATOM 20096 O O . ILE A 1 50 ? 3.868 -9.981 -8.012 1.00 0.00 50 ILE A O 16
ATOM 20112 N N . LYS A 1 51 ? 1.857 -9.170 -8.608 1.00 0.00 51 LYS A N 16
ATOM 20113 C CA . LYS A 1 51 ? 1.733 -10.031 -9.779 1.00 0.00 51 LYS A CA 16
ATOM 20114 C C . LYS A 1 51 ? 2.453 -9.424 -10.979 1.00 0.00 51 LYS A C 16
ATOM 20115 O O . LYS A 1 51 ? 3.178 -10.115 -11.694 1.00 0.00 51 LYS A O 16
ATOM 20134 N N . ALA A 1 52 ? 2.249 -8.128 -11.192 1.00 0.00 52 ALA A N 16
ATOM 20135 C CA . ALA A 1 52 ? 2.881 -7.428 -12.303 1.00 0.00 52 ALA A CA 16
ATOM 20136 C C . ALA A 1 52 ? 4.401 -7.453 -12.175 1.00 0.00 52 ALA A C 16
ATOM 20137 O O . ALA A 1 52 ? 5.106 -7.819 -13.115 1.00 0.00 52 ALA A O 16
ATOM 20144 N N . GLN A 1 53 ? 4.897 -7.061 -11.006 1.00 0.00 53 GLN A N 16
ATOM 20145 C CA . GLN A 1 53 ? 6.334 -7.037 -10.756 1.00 0.00 53 GLN A CA 16
ATOM 20146 C C . GLN A 1 53 ? 6.896 -8.453 -10.681 1.00 0.00 53 GLN A C 16
ATOM 20147 O O . GLN A 1 53 ? 7.734 -8.842 -11.494 1.00 0.00 53 GLN A O 16
ATOM 20161 N N . GLY A 1 54 ? 6.430 -9.219 -9.700 1.00 0.00 54 GLY A N 16
ATOM 20162 C CA . GLY A 1 54 ? 6.899 -10.583 -9.537 1.00 0.00 54 GLY A CA 16
ATOM 20163 C C . GLY A 1 54 ? 6.249 -11.282 -8.360 1.00 0.00 54 GLY A C 16
ATOM 20164 O O . GLY A 1 54 ? 6.733 -11.193 -7.232 1.00 0.00 54 GLY A O 16
ATOM 20168 N N . ALA A 1 55 ? 5.148 -11.979 -8.622 1.00 0.00 55 ALA A N 16
ATOM 20169 C CA . ALA A 1 55 ? 4.431 -12.697 -7.575 1.00 0.00 55 ALA A CA 16
ATOM 20170 C C . ALA A 1 55 ? 5.373 -13.594 -6.780 1.00 0.00 55 ALA A C 16
ATOM 20171 O O . ALA A 1 55 ? 5.292 -13.666 -5.553 1.00 0.00 55 ALA A O 16
ATOM 20178 N N . THR A 1 56 ? 6.268 -14.278 -7.486 1.00 0.00 56 THR A N 16
ATOM 20179 C CA . THR A 1 56 ? 7.225 -15.172 -6.847 1.00 0.00 56 THR A CA 16
ATOM 20180 C C . THR A 1 56 ? 8.524 -14.444 -6.519 1.00 0.00 56 THR A C 16
ATOM 20181 O O . THR A 1 56 ? 9.115 -14.654 -5.461 1.00 0.00 56 THR A O 16
ATOM 20192 N N . GLY A 1 57 ? 8.963 -13.587 -7.435 1.00 0.00 57 GLY A N 16
ATOM 20193 C CA . GLY A 1 57 ? 10.190 -12.840 -7.224 1.00 0.00 57 GLY A CA 16
ATOM 20194 C C . GLY A 1 57 ? 10.004 -11.678 -6.269 1.00 0.00 57 GLY A C 16
ATOM 20195 O O . GLY A 1 57 ? 9.160 -11.730 -5.376 1.00 0.00 57 GLY A O 16
ATOM 20199 N N . GLU A 1 58 ? 10.797 -10.627 -6.457 1.00 0.00 58 GLU A N 16
ATOM 20200 C CA . GLU A 1 58 ? 10.717 -9.449 -5.602 1.00 0.00 58 GLU A CA 16
ATOM 20201 C C . GLU A 1 58 ? 9.589 -8.525 -6.053 1.00 0.00 58 GLU A C 16
ATOM 20202 O O . GLU A 1 58 ? 9.142 -8.587 -7.199 1.00 0.00 58 GLU A O 16
ATOM 20214 N N . VAL A 1 59 ? 9.134 -7.668 -5.144 1.00 0.00 59 VAL A N 16
ATOM 20215 C CA . VAL A 1 59 ? 8.059 -6.731 -5.448 1.00 0.00 59 VAL A CA 16
ATOM 20216 C C . VAL A 1 59 ? 8.307 -5.379 -4.788 1.00 0.00 59 VAL A C 16
ATOM 20217 O O . VAL A 1 59 ? 8.196 -5.242 -3.569 1.00 0.00 59 VAL A O 16
ATOM 20230 N N . TYR A 1 60 ? 8.641 -4.383 -5.600 1.00 0.00 60 TYR A N 16
ATOM 20231 C CA . TYR A 1 60 ? 8.906 -3.041 -5.095 1.00 0.00 60 TYR A CA 16
ATOM 20232 C C . TYR A 1 60 ? 7.604 -2.287 -4.841 1.00 0.00 60 TYR A C 16
ATOM 20233 O O . TYR A 1 60 ? 6.528 -2.729 -5.246 1.00 0.00 60 TYR A O 16
ATOM 20251 N N . CYS A 1 61 ? 7.711 -1.146 -4.168 1.00 0.00 61 CYS A N 16
ATOM 20252 C CA . CYS A 1 61 ? 6.544 -0.329 -3.859 1.00 0.00 61 CYS A CA 16
ATOM 20253 C C . CYS A 1 61 ? 5.511 -0.409 -4.980 1.00 0.00 61 CYS A C 16
ATOM 20254 O O . CYS A 1 61 ? 5.835 -0.314 -6.164 1.00 0.00 61 CYS A O 16
ATOM 20261 N N . PRO A 1 62 ? 4.237 -0.587 -4.599 1.00 0.00 62 PRO A N 16
ATOM 20262 C CA . PRO A 1 62 ? 3.131 -0.683 -5.557 1.00 0.00 62 PRO A CA 16
ATOM 20263 C C . PRO A 1 62 ? 2.843 0.648 -6.244 1.00 0.00 62 PRO A C 16
ATOM 20264 O O . PRO A 1 62 ? 1.891 0.765 -7.016 1.00 0.00 62 PRO A O 16
ATOM 20275 N N . SER A 1 63 ? 3.670 1.648 -5.958 1.00 0.00 63 SER A N 16
ATOM 20276 C CA . SER A 1 63 ? 3.502 2.971 -6.547 1.00 0.00 63 SER A CA 16
ATOM 20277 C C . SER A 1 63 ? 4.427 3.154 -7.746 1.00 0.00 63 SER A C 16
ATOM 20278 O O . SER A 1 63 ? 4.118 3.901 -8.674 1.00 0.00 63 SER A O 16
ATOM 20286 N N . GLY A 1 64 ? 5.564 2.467 -7.719 1.00 0.00 64 GLY A N 16
ATOM 20287 C CA . GLY A 1 64 ? 6.518 2.566 -8.808 1.00 0.00 64 GLY A CA 16
ATOM 20288 C C . GLY A 1 64 ? 7.619 3.568 -8.525 1.00 0.00 64 GLY A C 16
ATOM 20289 O O . GLY A 1 64 ? 8.143 4.200 -9.442 1.00 0.00 64 GLY A O 16
ATOM 20293 N N . GLU A 1 65 ? 7.970 3.716 -7.251 1.00 0.00 65 GLU A N 16
ATOM 20294 C CA . GLU A 1 65 ? 9.015 4.651 -6.850 1.00 0.00 65 GLU A CA 16
ATOM 20295 C C . GLU A 1 65 ? 10.204 3.910 -6.246 1.00 0.00 65 GLU A C 16
ATOM 20296 O O . GLU A 1 65 ? 11.299 4.462 -6.128 1.00 0.00 65 GLU A O 16
ATOM 20308 N N . LYS A 1 66 ? 9.982 2.657 -5.864 1.00 0.00 66 LYS A N 16
ATOM 20309 C CA . LYS A 1 66 ? 11.034 1.839 -5.272 1.00 0.00 66 LYS A CA 16
ATOM 20310 C C . LYS A 1 66 ? 11.503 2.432 -3.947 1.00 0.00 66 LYS A C 16
ATOM 20311 O O . LYS A 1 66 ? 12.703 2.577 -3.711 1.00 0.00 66 LYS A O 16
ATOM 20330 N N . CYS A 1 67 ? 10.551 2.773 -3.086 1.00 0.00 67 CYS A N 16
ATOM 20331 C CA . CYS A 1 67 ? 10.867 3.350 -1.784 1.00 0.00 67 CYS A CA 16
ATOM 20332 C C . CYS A 1 67 ? 11.646 2.358 -0.925 1.00 0.00 67 CYS A C 16
ATOM 20333 O O . CYS A 1 67 ? 11.185 1.254 -0.635 1.00 0.00 67 CYS A O 16
ATOM 20340 N N . PRO A 1 68 ? 12.856 2.760 -0.507 1.00 0.00 68 PRO A N 16
ATOM 20341 C CA . PRO A 1 68 ? 13.724 1.923 0.325 1.00 0.00 68 PRO A CA 16
ATOM 20342 C C . PRO A 1 68 ? 13.184 1.754 1.741 1.00 0.00 68 PRO A C 16
ATOM 20343 O O . PRO A 1 68 ? 12.274 2.473 2.159 1.00 0.00 68 PRO A O 16
ATOM 20354 N N . LEU A 1 69 ? 13.748 0.802 2.475 1.00 0.00 69 LEU A N 16
ATOM 20355 C CA . LEU A 1 69 ? 13.322 0.540 3.846 1.00 0.00 69 LEU A CA 16
ATOM 20356 C C . LEU A 1 69 ? 13.616 1.736 4.746 1.00 0.00 69 LEU A C 16
ATOM 20357 O O . LEU A 1 69 ? 14.469 2.567 4.433 1.00 0.00 69 LEU A O 16
ATOM 20373 N N . VAL A 1 70 ? 12.905 1.815 5.866 1.00 0.00 70 VAL A N 16
ATOM 20374 C CA . VAL A 1 70 ? 13.092 2.907 6.814 1.00 0.00 70 VAL A CA 16
ATOM 20375 C C . VAL A 1 70 ? 14.372 2.722 7.621 1.00 0.00 70 VAL A C 16
ATOM 20376 O O . VAL A 1 70 ? 15.082 3.685 7.908 1.00 0.00 70 VAL A O 16
ATOM 20389 N N . GLY A 1 71 ? 14.661 1.476 7.984 1.00 0.00 71 GLY A N 16
ATOM 20390 C CA . GLY A 1 71 ? 15.856 1.186 8.754 1.00 0.00 71 GLY A CA 16
ATOM 20391 C C . GLY A 1 71 ? 16.951 0.560 7.913 1.00 0.00 71 GLY A C 16
ATOM 20392 O O . GLY A 1 71 ? 17.877 -0.052 8.444 1.00 0.00 71 GLY A O 16
ATOM 20396 N N . SER A 1 72 ? 16.844 0.711 6.597 1.00 0.00 72 SER A N 16
ATOM 20397 C CA . SER A 1 72 ? 17.829 0.150 5.681 1.00 0.00 72 SER A CA 16
ATOM 20398 C C . SER A 1 72 ? 17.773 0.852 4.327 1.00 0.00 72 SER A C 16
ATOM 20399 O O . SER A 1 72 ? 16.907 1.692 4.087 1.00 0.00 72 SER A O 16
ATOM 20407 N N . ASN A 1 73 ? 18.703 0.499 3.446 1.00 0.00 73 ASN A N 16
ATOM 20408 C CA . ASN A 1 73 ? 18.761 1.094 2.115 1.00 0.00 73 ASN A CA 16
ATOM 20409 C C . ASN A 1 73 ? 18.315 0.095 1.052 1.00 0.00 73 ASN A C 16
ATOM 20410 O O . ASN A 1 73 ? 18.844 0.078 -0.060 1.00 0.00 73 ASN A O 16
ATOM 20421 N N . VAL A 1 74 ? 17.339 -0.737 1.402 1.00 0.00 74 VAL A N 16
ATOM 20422 C CA . VAL A 1 74 ? 16.821 -1.739 0.478 1.00 0.00 74 VAL A CA 16
ATOM 20423 C C . VAL A 1 74 ? 15.311 -1.609 0.317 1.00 0.00 74 VAL A C 16
ATOM 20424 O O . VAL A 1 74 ? 14.570 -1.448 1.288 1.00 0.00 74 VAL A O 16
ATOM 20437 N N . PRO A 1 75 ? 14.840 -1.681 -0.937 1.00 0.00 75 PRO A N 16
ATOM 20438 C CA . PRO A 1 75 ? 13.413 -1.576 -1.254 1.00 0.00 75 PRO A CA 16
ATOM 20439 C C . PRO A 1 75 ? 12.623 -2.792 -0.784 1.00 0.00 75 PRO A C 16
ATOM 20440 O O . PRO A 1 75 ? 12.706 -3.866 -1.379 1.00 0.00 75 PRO A O 16
ATOM 20451 N N . TRP A 1 76 ? 11.857 -2.616 0.287 1.00 0.00 76 TRP A N 16
ATOM 20452 C CA . TRP A 1 76 ? 11.052 -3.700 0.837 1.00 0.00 76 TRP A CA 16
ATOM 20453 C C . TRP A 1 76 ? 10.381 -4.498 -0.276 1.00 0.00 76 TRP A C 16
ATOM 20454 O O . TRP A 1 76 ? 9.582 -3.962 -1.042 1.00 0.00 76 TRP A O 16
ATOM 20475 N N . ALA A 1 77 ? 10.712 -5.783 -0.358 1.00 0.00 77 ALA A N 16
ATOM 20476 C CA . ALA A 1 77 ? 10.139 -6.655 -1.376 1.00 0.00 77 ALA A CA 16
ATOM 20477 C C . ALA A 1 77 ? 9.311 -7.768 -0.743 1.00 0.00 77 ALA A C 16
ATOM 20478 O O . ALA A 1 77 ? 9.841 -8.622 -0.031 1.00 0.00 77 ALA A O 16
ATOM 20485 N N . PHE A 1 78 ? 8.009 -7.753 -1.006 1.00 0.00 78 PHE A N 16
ATOM 20486 C CA . PHE A 1 78 ? 7.107 -8.760 -0.460 1.00 0.00 78 PHE A CA 16
ATOM 20487 C C . PHE A 1 78 ? 7.704 -10.158 -0.599 1.00 0.00 78 PHE A C 16
ATOM 20488 O O . PHE A 1 78 ? 8.372 -10.463 -1.586 1.00 0.00 78 PHE A O 16
ATOM 20505 N N . MET A 1 79 ? 7.459 -11.001 0.399 1.00 0.00 79 MET A N 16
ATOM 20506 C CA . MET A 1 79 ? 7.971 -12.366 0.388 1.00 0.00 79 MET A CA 16
ATOM 20507 C C . MET A 1 79 ? 6.829 -13.376 0.430 1.00 0.00 79 MET A C 16
ATOM 20508 O O . MET A 1 79 ? 5.715 -13.050 0.839 1.00 0.00 79 MET A O 16
ATOM 20522 N N . GLN A 1 80 ? 7.114 -14.603 0.006 1.00 0.00 80 GLN A N 16
ATOM 20523 C CA . GLN A 1 80 ? 6.109 -15.660 -0.006 1.00 0.00 80 GLN A CA 16
ATOM 20524 C C . GLN A 1 80 ? 5.105 -15.468 1.126 1.00 0.00 80 GLN A C 16
ATOM 20525 O O . GLN A 1 80 ? 3.901 -15.638 0.936 1.00 0.00 80 GLN A O 16
ATOM 20539 N N . GLY A 1 81 ? 5.608 -15.111 2.304 1.00 0.00 81 GLY A N 16
ATOM 20540 C CA . GLY A 1 81 ? 4.741 -14.902 3.448 1.00 0.00 81 GLY A CA 16
ATOM 20541 C C . GLY A 1 81 ? 3.569 -13.995 3.129 1.00 0.00 81 GLY A C 16
ATOM 20542 O O . GLY A 1 81 ? 2.457 -14.468 2.893 1.00 0.00 81 GLY A O 16
ATOM 20546 N N . GLU A 1 82 ? 3.816 -12.689 3.125 1.00 0.00 82 GLU A N 16
ATOM 20547 C CA . GLU A 1 82 ? 2.771 -11.715 2.836 1.00 0.00 82 GLU A CA 16
ATOM 20548 C C . GLU A 1 82 ? 2.226 -11.905 1.423 1.00 0.00 82 GLU A C 16
ATOM 20549 O O . GLU A 1 82 ? 1.016 -12.019 1.224 1.00 0.00 82 GLU A O 16
ATOM 20561 N N . ILE A 1 83 ? 3.127 -11.939 0.447 1.00 0.00 83 ILE A N 16
ATOM 20562 C CA . ILE A 1 83 ? 2.737 -12.116 -0.946 1.00 0.00 83 ILE A CA 16
ATOM 20563 C C . ILE A 1 83 ? 1.490 -12.988 -1.061 1.00 0.00 83 ILE A C 16
ATOM 20564 O O . ILE A 1 83 ? 0.641 -12.762 -1.923 1.00 0.00 83 ILE A O 16
ATOM 20580 N N . ALA A 1 84 ? 1.387 -13.982 -0.186 1.00 0.00 84 ALA A N 16
ATOM 20581 C CA . ALA A 1 84 ? 0.243 -14.885 -0.187 1.00 0.00 84 ALA A CA 16
ATOM 20582 C C . ALA A 1 84 ? -0.870 -14.362 0.715 1.00 0.00 84 ALA A C 16
ATOM 20583 O O . ALA A 1 84 ? -2.050 -14.435 0.370 1.00 0.00 84 ALA A O 16
ATOM 20590 N N . THR A 1 85 ? -0.487 -13.836 1.874 1.00 0.00 85 THR A N 16
ATOM 20591 C CA . THR A 1 85 ? -1.452 -13.303 2.828 1.00 0.00 85 THR A CA 16
ATOM 20592 C C . THR A 1 85 ? -2.333 -12.240 2.182 1.00 0.00 85 THR A C 16
ATOM 20593 O O . THR A 1 85 ? -3.546 -12.214 2.392 1.00 0.00 85 THR A O 16
ATOM 20604 N N . ILE A 1 86 ? -1.716 -11.364 1.395 1.00 0.00 86 ILE A N 16
ATOM 20605 C CA . ILE A 1 86 ? -2.446 -10.300 0.717 1.00 0.00 86 ILE A CA 16
ATOM 20606 C C . ILE A 1 86 ? -3.212 -10.839 -0.486 1.00 0.00 86 ILE A C 16
ATOM 20607 O O . ILE A 1 86 ? -4.415 -10.612 -0.622 1.00 0.00 86 ILE A O 16
ATOM 20623 N N . LEU A 1 87 ? -2.508 -11.555 -1.356 1.00 0.00 87 LEU A N 16
ATOM 20624 C CA . LEU A 1 87 ? -3.122 -12.129 -2.548 1.00 0.00 87 LEU A CA 16
ATOM 20625 C C . LEU A 1 87 ? -4.465 -12.770 -2.214 1.00 0.00 87 LEU A C 16
ATOM 20626 O O . LEU A 1 87 ? -5.470 -12.510 -2.877 1.00 0.00 87 LEU A O 16
ATOM 20642 N N . SER A 1 88 ? -4.476 -13.607 -1.182 1.00 0.00 88 SER A N 16
ATOM 20643 C CA . SER A 1 88 ? -5.695 -14.286 -0.761 1.00 0.00 88 SER A CA 16
ATOM 20644 C C . SER A 1 88 ? -6.903 -13.361 -0.884 1.00 0.00 88 SER A C 16
ATOM 20645 O O . SER A 1 88 ? -7.809 -13.607 -1.679 1.00 0.00 88 SER A O 16
ATOM 20653 N N . GLY A 1 89 ? -6.906 -12.294 -0.091 1.00 0.00 89 GLY A N 16
ATOM 20654 C CA . GLY A 1 89 ? -8.006 -11.347 -0.126 1.00 0.00 89 GLY A CA 16
ATOM 20655 C C . GLY A 1 89 ? -9.299 -11.942 0.396 1.00 0.00 89 GLY A C 16
ATOM 20656 O O . GLY A 1 89 ? -10.080 -12.535 -0.349 1.00 0.00 89 GLY A O 16
ATOM 20660 N N . PRO A 1 90 ? -9.540 -11.786 1.706 1.00 0.00 90 PRO A N 16
ATOM 20661 C CA . PRO A 1 90 ? -10.746 -12.306 2.357 1.00 0.00 90 PRO A CA 16
ATOM 20662 C C . PRO A 1 90 ? -12.003 -11.551 1.936 1.00 0.00 90 PRO A C 16
ATOM 20663 O O . PRO A 1 90 ? -12.077 -10.329 2.066 1.00 0.00 90 PRO A O 16
ATOM 20674 N N . SER A 1 91 ? -12.989 -12.286 1.433 1.00 0.00 91 SER A N 16
ATOM 20675 C CA . SER A 1 91 ? -14.241 -11.685 0.990 1.00 0.00 91 SER A CA 16
ATOM 20676 C C . SER A 1 91 ? -15.115 -11.309 2.183 1.00 0.00 91 SER A C 16
ATOM 20677 O O . SER A 1 91 ? -14.920 -11.809 3.291 1.00 0.00 91 SER A O 16
ATOM 20685 N N . SER A 1 92 ? -16.078 -10.424 1.948 1.00 0.00 92 SER A N 16
ATOM 20686 C CA . SER A 1 92 ? -16.980 -9.977 3.003 1.00 0.00 92 SER A CA 16
ATOM 20687 C C . SER A 1 92 ? -18.400 -10.471 2.749 1.00 0.00 92 SER A C 16
ATOM 20688 O O . SER A 1 92 ? -19.094 -9.975 1.863 1.00 0.00 92 SER A O 16
ATOM 20696 N N . GLY A 1 93 ? -18.827 -11.455 3.535 1.00 0.00 93 GLY A N 16
ATOM 20697 C CA . GLY A 1 93 ? -20.162 -12.002 3.381 1.00 0.00 93 GLY A CA 16
ATOM 20698 C C . GLY A 1 93 ? -21.207 -10.927 3.157 1.00 0.00 93 GLY A C 16
ATOM 20699 O O . GLY A 1 93 ? -22.388 -11.183 3.383 1.00 0.00 93 GLY A O 16
ATOM 20705 N N . GLY A 1 1 ? -15.250 -4.654 -13.168 1.00 0.00 1 GLY A N 17
ATOM 20706 C CA . GLY A 1 1 ? -15.630 -3.873 -14.331 1.00 0.00 1 GLY A CA 17
ATOM 20707 C C . GLY A 1 1 ? -16.147 -2.497 -13.962 1.00 0.00 1 GLY A C 17
ATOM 20708 O O . GLY A 1 1 ? -15.552 -1.483 -14.327 1.00 0.00 1 GLY A O 17
ATOM 20712 N N . SER A 1 2 ? -17.260 -2.460 -13.236 1.00 0.00 2 SER A N 17
ATOM 20713 C CA . SER A 1 2 ? -17.861 -1.197 -12.821 1.00 0.00 2 SER A CA 17
ATOM 20714 C C . SER A 1 2 ? -17.352 -0.779 -11.445 1.00 0.00 2 SER A C 17
ATOM 20715 O O . SER A 1 2 ? -16.673 -1.546 -10.763 1.00 0.00 2 SER A O 17
ATOM 20723 N N . SER A 1 3 ? -17.685 0.444 -11.045 1.00 0.00 3 SER A N 17
ATOM 20724 C CA . SER A 1 3 ? -17.258 0.967 -9.752 1.00 0.00 3 SER A CA 17
ATOM 20725 C C . SER A 1 3 ? -18.020 2.243 -9.405 1.00 0.00 3 SER A C 17
ATOM 20726 O O . SER A 1 3 ? -18.262 3.088 -10.264 1.00 0.00 3 SER A O 17
ATOM 20734 N N . GLY A 1 4 ? -18.396 2.373 -8.136 1.00 0.00 4 GLY A N 17
ATOM 20735 C CA . GLY A 1 4 ? -19.126 3.547 -7.695 1.00 0.00 4 GLY A CA 17
ATOM 20736 C C . GLY A 1 4 ? -18.783 3.944 -6.273 1.00 0.00 4 GLY A C 17
ATOM 20737 O O . GLY A 1 4 ? -17.611 3.997 -5.902 1.00 0.00 4 GLY A O 17
ATOM 20741 N N . SER A 1 5 ? -19.809 4.224 -5.475 1.00 0.00 5 SER A N 17
ATOM 20742 C CA . SER A 1 5 ? -19.610 4.623 -4.087 1.00 0.00 5 SER A CA 17
ATOM 20743 C C . SER A 1 5 ? -20.234 3.607 -3.135 1.00 0.00 5 SER A C 17
ATOM 20744 O O . SER A 1 5 ? -21.455 3.464 -3.075 1.00 0.00 5 SER A O 17
ATOM 20752 N N . SER A 1 6 ? -19.386 2.904 -2.391 1.00 0.00 6 SER A N 17
ATOM 20753 C CA . SER A 1 6 ? -19.852 1.898 -1.444 1.00 0.00 6 SER A CA 17
ATOM 20754 C C . SER A 1 6 ? -20.714 2.533 -0.357 1.00 0.00 6 SER A C 17
ATOM 20755 O O . SER A 1 6 ? -21.586 1.883 0.218 1.00 0.00 6 SER A O 17
ATOM 20763 N N . GLY A 1 7 ? -20.462 3.809 -0.081 1.00 0.00 7 GLY A N 17
ATOM 20764 C CA . GLY A 1 7 ? -21.222 4.512 0.935 1.00 0.00 7 GLY A CA 17
ATOM 20765 C C . GLY A 1 7 ? -20.811 5.965 1.066 1.00 0.00 7 GLY A C 17
ATOM 20766 O O . GLY A 1 7 ? -21.271 6.818 0.306 1.00 0.00 7 GLY A O 17
ATOM 20770 N N . SER A 1 8 ? -19.944 6.249 2.032 1.00 0.00 8 SER A N 17
ATOM 20771 C CA . SER A 1 8 ? -19.475 7.610 2.263 1.00 0.00 8 SER A CA 17
ATOM 20772 C C . SER A 1 8 ? -18.987 8.244 0.964 1.00 0.00 8 SER A C 17
ATOM 20773 O O . SER A 1 8 ? -18.432 7.579 0.088 1.00 0.00 8 SER A O 17
ATOM 20781 N N . PRO A 1 9 ? -19.197 9.563 0.834 1.00 0.00 9 PRO A N 17
ATOM 20782 C CA . PRO A 1 9 ? -18.786 10.317 -0.354 1.00 0.00 9 PRO A CA 17
ATOM 20783 C C . PRO A 1 9 ? -17.271 10.449 -0.461 1.00 0.00 9 PRO A C 17
ATOM 20784 O O . PRO A 1 9 ? -16.577 10.571 0.547 1.00 0.00 9 PRO A O 17
ATOM 20795 N N . MET A 1 10 ? -16.765 10.426 -1.690 1.00 0.00 10 MET A N 17
ATOM 20796 C CA . MET A 1 10 ? -15.331 10.545 -1.928 1.00 0.00 10 MET A CA 17
ATOM 20797 C C . MET A 1 10 ? -14.736 11.680 -1.102 1.00 0.00 10 MET A C 17
ATOM 20798 O O . MET A 1 10 ? -13.706 11.512 -0.450 1.00 0.00 10 MET A O 17
ATOM 20812 N N . ALA A 1 11 ? -15.391 12.836 -1.134 1.00 0.00 11 ALA A N 17
ATOM 20813 C CA . ALA A 1 11 ? -14.926 13.999 -0.387 1.00 0.00 11 ALA A CA 17
ATOM 20814 C C . ALA A 1 11 ? -14.335 13.587 0.957 1.00 0.00 11 ALA A C 17
ATOM 20815 O O . ALA A 1 11 ? -13.278 14.075 1.356 1.00 0.00 11 ALA A O 17
ATOM 20822 N N . ASN A 1 12 ? -15.024 12.687 1.650 1.00 0.00 12 ASN A N 17
ATOM 20823 C CA . ASN A 1 12 ? -14.567 12.211 2.951 1.00 0.00 12 ASN A CA 17
ATOM 20824 C C . ASN A 1 12 ? -13.144 11.666 2.861 1.00 0.00 12 ASN A C 17
ATOM 20825 O O . ASN A 1 12 ? -12.936 10.496 2.542 1.00 0.00 12 ASN A O 17
ATOM 20836 N N . SER A 1 13 ? -12.169 12.524 3.146 1.00 0.00 13 SER A N 17
ATOM 20837 C CA . SER A 1 13 ? -10.766 12.130 3.095 1.00 0.00 13 SER A CA 17
ATOM 20838 C C . SER A 1 13 ? -9.902 13.095 3.901 1.00 0.00 13 SER A C 17
ATOM 20839 O O . SER A 1 13 ? -10.126 14.304 3.891 1.00 0.00 13 SER A O 17
ATOM 20847 N N . GLY A 1 14 ? -8.911 12.549 4.600 1.00 0.00 14 GLY A N 17
ATOM 20848 C CA . GLY A 1 14 ? -8.027 13.374 5.402 1.00 0.00 14 GLY A CA 17
ATOM 20849 C C . GLY A 1 14 ? -7.160 12.555 6.338 1.00 0.00 14 GLY A C 17
ATOM 20850 O O . GLY A 1 14 ? -5.933 12.553 6.240 1.00 0.00 14 GLY A O 17
ATOM 20854 N N . PRO A 1 15 ? -7.803 11.841 7.274 1.00 0.00 15 PRO A N 17
ATOM 20855 C CA . PRO A 1 15 ? -7.102 11.002 8.250 1.00 0.00 15 PRO A CA 17
ATOM 20856 C C . PRO A 1 15 ? -6.467 9.773 7.609 1.00 0.00 15 PRO A C 17
ATOM 20857 O O . PRO A 1 15 ? -5.283 9.497 7.811 1.00 0.00 15 PRO A O 17
ATOM 20868 N N . LEU A 1 16 ? -7.259 9.039 6.835 1.00 0.00 16 LEU A N 17
ATOM 20869 C CA . LEU A 1 16 ? -6.773 7.839 6.163 1.00 0.00 16 LEU A CA 17
ATOM 20870 C C . LEU A 1 16 ? -7.532 7.599 4.862 1.00 0.00 16 LEU A C 17
ATOM 20871 O O . LEU A 1 16 ? -8.762 7.527 4.853 1.00 0.00 16 LEU A O 17
ATOM 20887 N N . CYS A 1 17 ? -6.792 7.473 3.766 1.00 0.00 17 CYS A N 17
ATOM 20888 C CA . CYS A 1 17 ? -7.396 7.239 2.459 1.00 0.00 17 CYS A CA 17
ATOM 20889 C C . CYS A 1 17 ? -6.363 6.706 1.471 1.00 0.00 17 CYS A C 17
ATOM 20890 O O . CYS A 1 17 ? -5.325 7.330 1.245 1.00 0.00 17 CYS A O 17
ATOM 20898 N N . CYS A 1 18 ? -6.653 5.549 0.886 1.00 0.00 18 CYS A N 17
ATOM 20899 C CA . CYS A 1 18 ? -5.749 4.930 -0.076 1.00 0.00 18 CYS A CA 17
ATOM 20900 C C . CYS A 1 18 ? -5.198 5.968 -1.050 1.00 0.00 18 CYS A C 17
ATOM 20901 O O . CYS A 1 18 ? -5.794 7.027 -1.250 1.00 0.00 18 CYS A O 17
ATOM 20908 N N . THR A 1 19 ? -4.055 5.656 -1.654 1.00 0.00 19 THR A N 17
ATOM 20909 C CA . THR A 1 19 ? -3.422 6.561 -2.605 1.00 0.00 19 THR A CA 17
ATOM 20910 C C . THR A 1 19 ? -3.883 6.271 -4.029 1.00 0.00 19 THR A C 17
ATOM 20911 O O . THR A 1 19 ? -3.871 7.154 -4.887 1.00 0.00 19 THR A O 17
ATOM 20922 N N . ILE A 1 20 ? -4.291 5.030 -4.273 1.00 0.00 20 ILE A N 17
ATOM 20923 C CA . ILE A 1 20 ? -4.758 4.626 -5.593 1.00 0.00 20 ILE A CA 17
ATOM 20924 C C . ILE A 1 20 ? -6.276 4.730 -5.695 1.00 0.00 20 ILE A C 17
ATOM 20925 O O . ILE A 1 20 ? -6.812 5.188 -6.705 1.00 0.00 20 ILE A O 17
ATOM 20941 N N . CYS A 1 21 ? -6.964 4.303 -4.642 1.00 0.00 21 CYS A N 17
ATOM 20942 C CA . CYS A 1 21 ? -8.421 4.349 -4.610 1.00 0.00 21 CYS A CA 17
ATOM 20943 C C . CYS A 1 21 ? -8.912 5.691 -4.076 1.00 0.00 21 CYS A C 17
ATOM 20944 O O . CYS A 1 21 ? -9.922 6.223 -4.536 1.00 0.00 21 CYS A O 17
ATOM 20951 N N . HIS A 1 22 ? -8.189 6.234 -3.101 1.00 0.00 22 HIS A N 17
ATOM 20952 C CA . HIS A 1 22 ? -8.550 7.515 -2.504 1.00 0.00 22 HIS A CA 17
ATOM 20953 C C . HIS A 1 22 ? -9.893 7.420 -1.785 1.00 0.00 22 HIS A C 17
ATOM 20954 O O . HIS A 1 22 ? -10.714 8.333 -1.864 1.00 0.00 22 HIS A O 17
ATOM 20968 N N . GLU A 1 23 ? -10.107 6.310 -1.086 1.00 0.00 23 GLU A N 17
ATOM 20969 C CA . GLU A 1 23 ? -11.351 6.097 -0.355 1.00 0.00 23 GLU A CA 17
ATOM 20970 C C . GLU A 1 23 ? -11.072 5.768 1.109 1.00 0.00 23 GLU A C 17
ATOM 20971 O O . GLU A 1 23 ? -9.918 5.701 1.532 1.00 0.00 23 GLU A O 17
ATOM 20983 N N . ARG A 1 24 ? -12.138 5.565 1.877 1.00 0.00 24 ARG A N 17
ATOM 20984 C CA . ARG A 1 24 ? -12.009 5.245 3.294 1.00 0.00 24 ARG A CA 17
ATOM 20985 C C . ARG A 1 24 ? -11.456 3.836 3.485 1.00 0.00 24 ARG A C 17
ATOM 20986 O O . ARG A 1 24 ? -12.200 2.855 3.448 1.00 0.00 24 ARG A O 17
ATOM 21007 N N . LEU A 1 25 ? -10.146 3.743 3.688 1.00 0.00 25 LEU A N 17
ATOM 21008 C CA . LEU A 1 25 ? -9.492 2.453 3.884 1.00 0.00 25 LEU A CA 17
ATOM 21009 C C . LEU A 1 25 ? -10.270 1.594 4.876 1.00 0.00 25 LEU A C 17
ATOM 21010 O O . LEU A 1 25 ? -10.736 2.084 5.904 1.00 0.00 25 LEU A O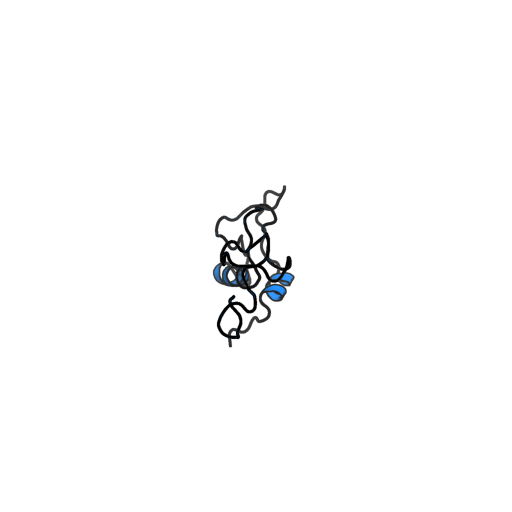 17
ATOM 21026 N N . GLU A 1 26 ? -10.404 0.310 4.560 1.00 0.00 26 GLU A N 17
ATOM 21027 C CA . GLU A 1 26 ? -11.124 -0.618 5.425 1.00 0.00 26 GLU A CA 17
ATOM 21028 C C . GLU A 1 26 ? -10.563 -0.586 6.844 1.00 0.00 26 GLU A C 17
ATOM 21029 O O . GLU A 1 26 ? -11.262 -0.230 7.792 1.00 0.00 26 GLU A O 17
ATOM 21041 N N . ASP A 1 27 ? -9.296 -0.961 6.980 1.00 0.00 27 ASP A N 17
ATOM 21042 C CA . ASP A 1 27 ? -8.639 -0.976 8.282 1.00 0.00 27 ASP A CA 17
ATOM 21043 C C . ASP A 1 27 ? -7.134 -1.174 8.129 1.00 0.00 27 ASP A C 17
ATOM 21044 O O . ASP A 1 27 ? -6.647 -1.509 7.049 1.00 0.00 27 ASP A O 17
ATOM 21053 N N . THR A 1 28 ? -6.401 -0.963 9.218 1.00 0.00 28 THR A N 17
ATOM 21054 C CA . THR A 1 28 ? -4.951 -1.116 9.205 1.00 0.00 28 THR A CA 17
ATOM 21055 C C . THR A 1 28 ? -4.518 -2.165 8.188 1.00 0.00 28 THR A C 17
ATOM 21056 O O . THR A 1 28 ? -3.486 -2.020 7.532 1.00 0.00 28 THR A O 17
ATOM 21067 N N . HIS A 1 29 ? -5.313 -3.223 8.060 1.00 0.00 29 HIS A N 17
ATOM 21068 C CA . HIS A 1 29 ? -5.012 -4.297 7.120 1.00 0.00 29 HIS A CA 17
ATOM 21069 C C . HIS A 1 29 ? -4.303 -3.753 5.883 1.00 0.00 29 HIS A C 17
ATOM 21070 O O . HIS A 1 29 ? -3.328 -4.336 5.408 1.00 0.00 29 HIS A O 17
ATOM 21084 N N . PHE A 1 30 ? -4.800 -2.634 5.366 1.00 0.00 30 PHE A N 17
ATOM 21085 C CA . PHE A 1 30 ? -4.215 -2.013 4.184 1.00 0.00 30 PHE A CA 17
ATOM 21086 C C . PHE A 1 30 ? -2.700 -1.896 4.323 1.00 0.00 30 PHE A C 17
ATOM 21087 O O . PHE A 1 30 ? -2.173 -1.798 5.432 1.00 0.00 30 PHE A O 17
ATOM 21104 N N . VAL A 1 31 ? -2.005 -1.908 3.191 1.00 0.00 31 VAL A N 17
ATOM 21105 C CA . VAL A 1 31 ? -0.550 -1.803 3.185 1.00 0.00 31 VAL A CA 17
ATOM 21106 C C . VAL A 1 31 ? -0.105 -0.346 3.239 1.00 0.00 31 VAL A C 17
ATOM 21107 O O . VAL A 1 31 ? -0.750 0.531 2.666 1.00 0.00 31 VAL A O 17
ATOM 21120 N N . GLN A 1 32 ? 1.003 -0.097 3.930 1.00 0.00 32 GLN A N 17
ATOM 21121 C CA . GLN A 1 32 ? 1.535 1.255 4.058 1.00 0.00 32 GLN A CA 17
ATOM 21122 C C . GLN A 1 32 ? 3.051 1.260 3.898 1.00 0.00 32 GLN A C 17
ATOM 21123 O O . GLN A 1 32 ? 3.749 0.416 4.462 1.00 0.00 32 GLN A O 17
ATOM 21137 N N . CYS A 1 33 ? 3.556 2.217 3.126 1.00 0.00 33 CYS A N 17
ATOM 21138 C CA . CYS A 1 33 ? 4.990 2.332 2.890 1.00 0.00 33 CYS A CA 17
ATOM 21139 C C . CYS A 1 33 ? 5.721 2.734 4.168 1.00 0.00 33 CYS A C 17
ATOM 21140 O O . CYS A 1 33 ? 5.352 3.690 4.850 1.00 0.00 33 CYS A O 17
ATOM 21147 N N . PRO A 1 34 ? 6.783 1.986 4.502 1.00 0.00 34 PRO A N 17
ATOM 21148 C CA . PRO A 1 34 ? 7.589 2.245 5.699 1.00 0.00 34 PRO A CA 17
ATOM 21149 C C . PRO A 1 34 ? 8.405 3.527 5.583 1.00 0.00 34 PRO A C 17
ATOM 21150 O O . PRO A 1 34 ? 8.758 4.144 6.588 1.00 0.00 34 PRO A O 17
ATOM 21161 N N . SER A 1 35 ? 8.701 3.925 4.349 1.00 0.00 35 SER A N 17
ATOM 21162 C CA . SER A 1 35 ? 9.479 5.133 4.101 1.00 0.00 35 SER A CA 17
ATOM 21163 C C . SER A 1 35 ? 8.564 6.318 3.811 1.00 0.00 35 SER A C 17
ATOM 21164 O O . SER A 1 35 ? 8.845 7.447 4.214 1.00 0.00 35 SER A O 17
ATOM 21172 N N . VAL A 1 36 ? 7.467 6.053 3.109 1.00 0.00 36 VAL A N 17
ATOM 21173 C CA . VAL A 1 36 ? 6.508 7.096 2.765 1.00 0.00 36 VAL A CA 17
ATOM 21174 C C . VAL A 1 36 ? 5.222 6.949 3.570 1.00 0.00 36 VAL A C 17
ATOM 21175 O O . VAL A 1 36 ? 4.501 5.958 3.458 1.00 0.00 36 VAL A O 17
ATOM 21188 N N . PRO A 1 37 ? 4.927 7.958 4.403 1.00 0.00 37 PRO A N 17
ATOM 21189 C CA . PRO A 1 37 ? 3.725 7.964 5.243 1.00 0.00 37 PRO A CA 17
ATOM 21190 C C . PRO A 1 37 ? 2.448 8.133 4.428 1.00 0.00 37 PRO A C 17
ATOM 21191 O O . PRO A 1 37 ? 1.408 7.567 4.762 1.00 0.00 37 PRO A O 17
ATOM 21202 N N . SER A 1 38 ? 2.535 8.915 3.357 1.00 0.00 38 SER A N 17
ATOM 21203 C CA . SER A 1 38 ? 1.384 9.161 2.495 1.00 0.00 38 SER A CA 17
ATOM 21204 C C . SER A 1 38 ? 0.975 7.889 1.759 1.00 0.00 38 SER A C 17
ATOM 21205 O O . SER A 1 38 ? -0.206 7.545 1.699 1.00 0.00 38 SER A O 17
ATOM 21213 N N . HIS A 1 39 ? 1.960 7.193 1.200 1.00 0.00 39 HIS A N 17
ATOM 21214 C CA . HIS A 1 39 ? 1.703 5.957 0.469 1.00 0.00 39 HIS A CA 17
ATOM 21215 C C . HIS A 1 39 ? 0.748 5.055 1.244 1.00 0.00 39 HIS A C 17
ATOM 21216 O O . HIS A 1 39 ? 1.096 4.525 2.299 1.00 0.00 39 HIS A O 17
ATOM 21230 N N . LYS A 1 40 ? -0.459 4.885 0.714 1.00 0.00 40 LYS A N 17
ATOM 21231 C CA . LYS A 1 40 ? -1.465 4.046 1.355 1.00 0.00 40 LYS A CA 17
ATOM 21232 C C . LYS A 1 40 ? -2.107 3.100 0.346 1.00 0.00 40 LYS A C 17
ATOM 21233 O O . LYS A 1 40 ? -3.069 3.460 -0.333 1.00 0.00 40 LYS A O 17
ATOM 21252 N N . PHE A 1 41 ? -1.570 1.888 0.254 1.00 0.00 41 PHE A N 17
ATOM 21253 C CA . PHE A 1 41 ? -2.092 0.889 -0.672 1.00 0.00 41 PHE A CA 17
ATOM 21254 C C . PHE A 1 41 ? -2.778 -0.246 0.082 1.00 0.00 41 PHE A C 17
ATOM 21255 O O . PHE A 1 41 ? -2.189 -0.862 0.971 1.00 0.00 41 PHE A O 17
ATOM 21272 N N . CYS A 1 42 ? -4.029 -0.516 -0.278 1.00 0.00 42 CYS A N 17
ATOM 21273 C CA . CYS A 1 42 ? -4.798 -1.575 0.364 1.00 0.00 42 CYS A CA 17
ATOM 21274 C C . CYS A 1 42 ? -4.509 -2.927 -0.284 1.00 0.00 42 CYS A C 17
ATOM 21275 O O . CYS A 1 42 ? -3.658 -3.034 -1.167 1.00 0.00 42 CYS A O 17
ATOM 21282 N N . PHE A 1 43 ? -5.222 -3.955 0.162 1.00 0.00 43 PHE A N 17
ATOM 21283 C CA . PHE A 1 43 ? -5.043 -5.300 -0.373 1.00 0.00 43 PHE A CA 17
ATOM 21284 C C . PHE A 1 43 ? -5.228 -5.312 -1.887 1.00 0.00 43 PHE A C 17
ATOM 21285 O O . PHE A 1 43 ? -4.368 -5.769 -2.640 1.00 0.00 43 PHE A O 17
ATOM 21302 N N . PRO A 1 44 ? -6.379 -4.797 -2.346 1.00 0.00 44 PRO A N 17
ATOM 21303 C CA . PRO A 1 44 ? -6.705 -4.737 -3.774 1.00 0.00 44 PRO A CA 17
ATOM 21304 C C . PRO A 1 44 ? -5.842 -3.729 -4.524 1.00 0.00 44 PRO A C 17
ATOM 21305 O O . PRO A 1 44 ? -6.207 -3.267 -5.605 1.00 0.00 44 PRO A O 17
ATOM 21316 N N . CYS A 1 45 ? -4.695 -3.392 -3.944 1.00 0.00 45 CYS A N 17
ATOM 21317 C CA . CYS A 1 45 ? -3.778 -2.438 -4.557 1.00 0.00 45 CYS A CA 17
ATOM 21318 C C . CYS A 1 45 ? -2.373 -3.024 -4.660 1.00 0.00 45 CYS A C 17
ATOM 21319 O O . CYS A 1 45 ? -1.715 -2.908 -5.694 1.00 0.00 45 CYS A O 17
ATOM 21326 N N . SER A 1 46 ? -1.919 -3.653 -3.581 1.00 0.00 46 SER A N 17
ATOM 21327 C CA . SER A 1 46 ? -0.591 -4.254 -3.548 1.00 0.00 46 SER A CA 17
ATOM 21328 C C . SER A 1 46 ? -0.532 -5.489 -4.442 1.00 0.00 46 SER A C 17
ATOM 21329 O O . SER A 1 46 ? 0.418 -5.673 -5.203 1.00 0.00 46 SER A O 17
ATOM 21337 N N . ARG A 1 47 ? -1.553 -6.333 -4.343 1.00 0.00 47 ARG A N 17
ATOM 21338 C CA . ARG A 1 47 ? -1.618 -7.552 -5.140 1.00 0.00 47 ARG A CA 17
ATOM 21339 C C . ARG A 1 47 ? -1.287 -7.264 -6.601 1.00 0.00 47 ARG A C 17
ATOM 21340 O O . ARG A 1 47 ? -0.292 -7.757 -7.131 1.00 0.00 47 ARG A O 17
ATOM 21361 N N . GLU A 1 48 ? -2.129 -6.462 -7.246 1.00 0.00 48 GLU A N 17
ATOM 21362 C CA . GLU A 1 48 ? -1.926 -6.110 -8.647 1.00 0.00 48 GLU A CA 17
ATOM 21363 C C . GLU A 1 48 ? -0.452 -5.836 -8.931 1.00 0.00 48 GLU A C 17
ATOM 21364 O O . GLU A 1 48 ? 0.038 -6.095 -10.030 1.00 0.00 48 GLU A O 17
ATOM 21376 N N . SER A 1 49 ? 0.249 -5.310 -7.932 1.00 0.00 49 SER A N 17
ATOM 21377 C CA . SER A 1 49 ? 1.666 -4.997 -8.074 1.00 0.00 49 SER A CA 17
ATOM 21378 C C . SER A 1 49 ? 2.520 -6.248 -7.894 1.00 0.00 49 SER A C 17
ATOM 21379 O O . SER A 1 49 ? 3.550 -6.409 -8.550 1.00 0.00 49 SER A O 17
ATOM 21387 N N . ILE A 1 50 ? 2.085 -7.130 -7.001 1.00 0.00 50 ILE A N 17
ATOM 21388 C CA . ILE A 1 50 ? 2.808 -8.367 -6.734 1.00 0.00 50 ILE A CA 17
ATOM 21389 C C . ILE A 1 50 ? 2.901 -9.230 -7.988 1.00 0.00 50 ILE A C 17
ATOM 21390 O O . ILE A 1 50 ? 3.905 -9.904 -8.219 1.00 0.00 50 ILE A O 17
ATOM 21406 N N . LYS A 1 51 ? 1.847 -9.204 -8.797 1.00 0.00 51 LYS A N 17
ATOM 21407 C CA . LYS A 1 51 ? 1.809 -9.982 -10.030 1.00 0.00 51 LYS A CA 17
ATOM 21408 C C . LYS A 1 51 ? 2.524 -9.247 -11.159 1.00 0.00 51 LYS A C 17
ATOM 21409 O O . LYS A 1 51 ? 3.277 -9.848 -11.924 1.00 0.00 51 LYS A O 17
ATOM 21428 N N . ALA A 1 52 ? 2.285 -7.943 -11.255 1.00 0.00 52 ALA A N 17
ATOM 21429 C CA . ALA A 1 52 ? 2.910 -7.126 -12.288 1.00 0.00 52 ALA A CA 17
ATOM 21430 C C . ALA A 1 52 ? 4.430 -7.161 -12.171 1.00 0.00 52 ALA A C 17
ATOM 21431 O O . ALA A 1 52 ? 5.130 -7.420 -13.150 1.00 0.00 52 ALA A O 17
ATOM 21438 N N . GLN A 1 53 ? 4.933 -6.899 -10.969 1.00 0.00 53 GLN A N 17
ATOM 21439 C CA . GLN A 1 53 ? 6.370 -6.899 -10.727 1.00 0.00 53 GLN A CA 17
ATOM 21440 C C . GLN A 1 53 ? 6.921 -8.321 -10.719 1.00 0.00 53 GLN A C 17
ATOM 21441 O O . GLN A 1 53 ? 7.784 -8.668 -11.524 1.00 0.00 53 GLN A O 17
ATOM 21455 N N . GLY A 1 54 ? 6.415 -9.142 -9.803 1.00 0.00 54 GLY A N 17
ATOM 21456 C CA . GLY A 1 54 ? 6.868 -10.517 -9.708 1.00 0.00 54 GLY A CA 17
ATOM 21457 C C . GLY A 1 54 ? 6.211 -11.267 -8.566 1.00 0.00 54 GLY A C 17
ATOM 21458 O O . GLY A 1 54 ? 6.648 -11.172 -7.420 1.00 0.00 54 GLY A O 17
ATOM 21462 N N . ALA A 1 55 ? 5.156 -12.012 -8.880 1.00 0.00 55 ALA A N 17
ATOM 21463 C CA . ALA A 1 55 ? 4.438 -12.781 -7.871 1.00 0.00 55 ALA A CA 17
ATOM 21464 C C . ALA A 1 55 ? 5.373 -13.739 -7.141 1.00 0.00 55 ALA A C 17
ATOM 21465 O O . ALA A 1 55 ? 5.275 -13.915 -5.926 1.00 0.00 55 ALA A O 17
ATOM 21472 N N . THR A 1 56 ? 6.281 -14.358 -7.890 1.00 0.00 56 THR A N 17
ATOM 21473 C CA . THR A 1 56 ? 7.233 -15.299 -7.314 1.00 0.00 56 THR A CA 17
ATOM 21474 C C . THR A 1 56 ? 8.491 -14.585 -6.834 1.00 0.00 56 THR A C 17
ATOM 21475 O O . THR A 1 56 ? 9.040 -14.912 -5.783 1.00 0.00 56 THR A O 17
ATOM 21486 N N . GLY A 1 57 ? 8.944 -13.606 -7.613 1.00 0.00 57 GLY A N 17
ATOM 21487 C CA . GLY A 1 57 ? 10.135 -12.860 -7.250 1.00 0.00 57 GLY A CA 17
ATOM 21488 C C . GLY A 1 57 ? 9.850 -11.771 -6.235 1.00 0.00 57 GLY A C 17
ATOM 21489 O O . GLY A 1 57 ? 8.923 -11.888 -5.434 1.00 0.00 57 GLY A O 17
ATOM 21493 N N . GLU A 1 58 ? 10.650 -10.710 -6.267 1.00 0.00 58 GLU A N 17
ATOM 21494 C CA . GLU A 1 58 ? 10.480 -9.597 -5.340 1.00 0.00 58 GLU A CA 17
ATOM 21495 C C . GLU A 1 58 ? 9.485 -8.579 -5.890 1.00 0.00 58 GLU A C 17
ATOM 21496 O O . GLU A 1 58 ? 9.282 -8.483 -7.100 1.00 0.00 58 GLU A O 17
ATOM 21508 N N . VAL A 1 59 ? 8.866 -7.821 -4.991 1.00 0.00 59 VAL A N 17
ATOM 21509 C CA . VAL A 1 59 ? 7.892 -6.809 -5.384 1.00 0.00 59 VAL A CA 17
ATOM 21510 C C . VAL A 1 59 ? 8.124 -5.502 -4.634 1.00 0.00 59 VAL A C 17
ATOM 21511 O O . VAL A 1 59 ? 7.946 -5.433 -3.418 1.00 0.00 59 VAL A O 17
ATOM 21524 N N . TYR A 1 60 ? 8.521 -4.468 -5.367 1.00 0.00 60 TYR A N 17
ATOM 21525 C CA . TYR A 1 60 ? 8.779 -3.163 -4.771 1.00 0.00 60 TYR A CA 17
ATOM 21526 C C . TYR A 1 60 ? 7.479 -2.391 -4.567 1.00 0.00 60 TYR A C 17
ATOM 21527 O O . TYR A 1 60 ? 6.408 -2.833 -4.985 1.00 0.00 60 TYR A O 17
ATOM 21545 N N . CYS A 1 61 ? 7.581 -1.233 -3.924 1.00 0.00 61 CYS A N 17
ATOM 21546 C CA . CYS A 1 61 ? 6.416 -0.396 -3.663 1.00 0.00 61 CYS A CA 17
ATOM 21547 C C . CYS A 1 61 ? 5.452 -0.424 -4.846 1.00 0.00 61 CYS A C 17
ATOM 21548 O O . CYS A 1 61 ? 5.850 -0.317 -6.006 1.00 0.00 61 CYS A O 17
ATOM 21555 N N . PRO A 1 62 ? 4.153 -0.570 -4.547 1.00 0.00 62 PRO A N 17
ATOM 21556 C CA . PRO A 1 62 ? 3.105 -0.614 -5.571 1.00 0.00 62 PRO A CA 17
ATOM 21557 C C . PRO A 1 62 ? 2.898 0.737 -6.247 1.00 0.00 62 PRO A C 17
ATOM 21558 O O . PRO A 1 62 ? 2.001 0.897 -7.074 1.00 0.00 62 PRO A O 17
ATOM 21569 N N . SER A 1 63 ? 3.733 1.707 -5.889 1.00 0.00 63 SER A N 17
ATOM 21570 C CA . SER A 1 63 ? 3.639 3.046 -6.459 1.00 0.00 63 SER A CA 17
ATOM 21571 C C . SER A 1 63 ? 4.600 3.205 -7.633 1.00 0.00 63 SER A C 17
ATOM 21572 O O . SER A 1 63 ? 4.320 3.932 -8.586 1.00 0.00 63 SER A O 17
ATOM 21580 N N . GLY A 1 64 ? 5.737 2.519 -7.557 1.00 0.00 64 GLY A N 17
ATOM 21581 C CA . GLY A 1 64 ? 6.723 2.597 -8.619 1.00 0.00 64 GLY A CA 17
ATOM 21582 C C . GLY A 1 64 ? 7.846 3.563 -8.298 1.00 0.00 64 GLY A C 17
ATOM 21583 O O . GLY A 1 64 ? 8.417 4.181 -9.195 1.00 0.00 64 GLY A O 17
ATOM 21587 N N . GLU A 1 65 ? 8.162 3.694 -7.013 1.00 0.00 65 GLU A N 17
ATOM 21588 C CA . GLU A 1 65 ? 9.223 4.593 -6.576 1.00 0.00 65 GLU A CA 17
ATOM 21589 C C . GLU A 1 65 ? 10.299 3.833 -5.807 1.00 0.00 65 GLU A C 17
ATOM 21590 O O . GLU A 1 65 ? 11.074 4.422 -5.053 1.00 0.00 65 GLU A O 17
ATOM 21602 N N . LYS A 1 66 ? 10.341 2.519 -6.002 1.00 0.00 66 LYS A N 17
ATOM 21603 C CA . LYS A 1 66 ? 11.321 1.676 -5.328 1.00 0.00 66 LYS A CA 17
ATOM 21604 C C . LYS A 1 66 ? 11.661 2.232 -3.949 1.00 0.00 66 LYS A C 17
ATOM 21605 O O . LYS A 1 66 ? 12.832 2.352 -3.588 1.00 0.00 66 LYS A O 17
ATOM 21624 N N . CYS A 1 67 ? 10.630 2.568 -3.181 1.00 0.00 67 CYS A N 17
ATOM 21625 C CA . CYS A 1 67 ? 10.819 3.111 -1.841 1.00 0.00 67 CYS A CA 17
ATOM 21626 C C . CYS A 1 67 ? 11.526 2.102 -0.941 1.00 0.00 67 CYS A C 17
ATOM 21627 O O . CYS A 1 67 ? 10.998 1.034 -0.629 1.00 0.00 67 CYS A O 17
ATOM 21634 N N . PRO A 1 68 ? 12.750 2.446 -0.512 1.00 0.00 68 PRO A N 17
ATOM 21635 C CA . PRO A 1 68 ? 13.555 1.585 0.359 1.00 0.00 68 PRO A CA 17
ATOM 21636 C C . PRO A 1 68 ? 12.982 1.488 1.768 1.00 0.00 68 PRO A C 17
ATOM 21637 O O . PRO A 1 68 ? 12.177 2.324 2.181 1.00 0.00 68 PRO A O 17
ATOM 21648 N N . LEU A 1 69 ? 13.402 0.464 2.503 1.00 0.00 69 LEU A N 17
ATOM 21649 C CA . LEU A 1 69 ? 12.930 0.258 3.868 1.00 0.00 69 LEU A CA 17
ATOM 21650 C C . LEU A 1 69 ? 13.372 1.402 4.775 1.00 0.00 69 LEU A C 17
ATOM 21651 O O . LEU A 1 69 ? 14.516 1.851 4.713 1.00 0.00 69 LEU A O 17
ATOM 21667 N N . VAL A 1 70 ? 12.457 1.868 5.620 1.00 0.00 70 VAL A N 17
ATOM 21668 C CA . VAL A 1 70 ? 12.752 2.958 6.543 1.00 0.00 70 VAL A CA 17
ATOM 21669 C C . VAL A 1 70 ? 14.090 2.739 7.240 1.00 0.00 70 VAL A C 17
ATOM 21670 O O . VAL A 1 70 ? 14.306 1.713 7.884 1.00 0.00 70 VAL A O 17
ATOM 21683 N N . GLY A 1 71 ? 14.986 3.712 7.108 1.00 0.00 71 GLY A N 17
ATOM 21684 C CA . GLY A 1 71 ? 16.293 3.607 7.732 1.00 0.00 71 GLY A CA 17
ATOM 21685 C C . GLY A 1 71 ? 17.220 2.671 6.982 1.00 0.00 71 GLY A C 17
ATOM 21686 O O . GLY A 1 71 ? 18.390 2.987 6.766 1.00 0.00 71 GLY A O 17
ATOM 21690 N N . SER A 1 72 ? 16.697 1.516 6.584 1.00 0.00 72 SER A N 17
ATOM 21691 C CA . SER A 1 72 ? 17.488 0.529 5.858 1.00 0.00 72 SER A CA 17
ATOM 21692 C C . SER A 1 72 ? 17.616 0.910 4.387 1.00 0.00 72 SER A C 17
ATOM 21693 O O . SER A 1 72 ? 16.811 1.678 3.861 1.00 0.00 72 SER A O 17
ATOM 21701 N N . ASN A 1 73 ? 18.635 0.368 3.728 1.00 0.00 73 ASN A N 17
ATOM 21702 C CA . ASN A 1 73 ? 18.870 0.651 2.317 1.00 0.00 73 ASN A CA 17
ATOM 21703 C C . ASN A 1 73 ? 18.442 -0.527 1.447 1.00 0.00 73 ASN A C 17
ATOM 21704 O O . ASN A 1 73 ? 19.112 -0.868 0.472 1.00 0.00 73 ASN A O 17
ATOM 21715 N N . VAL A 1 74 ? 17.321 -1.144 1.805 1.00 0.00 74 VAL A N 17
ATOM 21716 C CA . VAL A 1 74 ? 16.802 -2.282 1.057 1.00 0.00 74 VAL A CA 17
ATOM 21717 C C . VAL A 1 74 ? 15.303 -2.144 0.815 1.00 0.00 74 VAL A C 17
ATOM 21718 O O . VAL A 1 74 ? 14.518 -1.917 1.736 1.00 0.00 74 VAL A O 17
ATOM 21731 N N . PRO A 1 75 ? 14.894 -2.283 -0.455 1.00 0.00 75 PRO A N 17
ATOM 21732 C CA . PRO A 1 75 ? 13.485 -2.179 -0.849 1.00 0.00 75 PRO A CA 17
ATOM 21733 C C . PRO A 1 75 ? 12.655 -3.355 -0.348 1.00 0.00 75 PRO A C 17
ATOM 21734 O O . PRO A 1 75 ? 12.887 -4.501 -0.735 1.00 0.00 75 PRO A O 17
ATOM 21745 N N . TRP A 1 76 ? 11.686 -3.066 0.513 1.00 0.00 76 TRP A N 17
ATOM 21746 C CA . TRP A 1 76 ? 10.820 -4.101 1.066 1.00 0.00 76 TRP A CA 17
ATOM 21747 C C . TRP A 1 76 ? 10.090 -4.850 -0.043 1.00 0.00 76 TRP A C 17
ATOM 21748 O O . TRP A 1 76 ? 9.317 -4.261 -0.798 1.00 0.00 76 TRP A O 17
ATOM 21769 N N . ALA A 1 77 ? 10.341 -6.152 -0.137 1.00 0.00 77 ALA A N 17
ATOM 21770 C CA . ALA A 1 77 ? 9.705 -6.981 -1.153 1.00 0.00 77 ALA A CA 17
ATOM 21771 C C . ALA A 1 77 ? 8.828 -8.053 -0.517 1.00 0.00 77 ALA A C 17
ATOM 21772 O O . ALA A 1 77 ? 9.312 -8.901 0.234 1.00 0.00 77 ALA A O 17
ATOM 21779 N N . PHE A 1 78 ? 7.535 -8.010 -0.820 1.00 0.00 78 PHE A N 17
ATOM 21780 C CA . PHE A 1 78 ? 6.589 -8.978 -0.276 1.00 0.00 78 PHE A CA 17
ATOM 21781 C C . PHE A 1 78 ? 7.207 -10.372 -0.221 1.00 0.00 78 PHE A C 17
ATOM 21782 O O . PHE A 1 78 ? 8.034 -10.728 -1.060 1.00 0.00 78 PHE A O 17
ATOM 21799 N N . MET A 1 79 ? 6.800 -11.155 0.772 1.00 0.00 79 MET A N 17
ATOM 21800 C CA . MET A 1 79 ? 7.314 -12.510 0.936 1.00 0.00 79 MET A CA 17
ATOM 21801 C C . MET A 1 79 ? 6.174 -13.523 0.969 1.00 0.00 79 MET A C 17
ATOM 21802 O O . MET A 1 79 ? 5.020 -13.163 1.199 1.00 0.00 79 MET A O 17
ATOM 21816 N N . GLN A 1 80 ? 6.506 -14.789 0.736 1.00 0.00 80 GLN A N 17
ATOM 21817 C CA . GLN A 1 80 ? 5.509 -15.852 0.738 1.00 0.00 80 GLN A CA 17
ATOM 21818 C C . GLN A 1 80 ? 4.395 -15.553 1.736 1.00 0.00 80 GLN A C 17
ATOM 21819 O O . GLN A 1 80 ? 3.218 -15.769 1.452 1.00 0.00 80 GLN A O 17
ATOM 21833 N N . GLY A 1 81 ? 4.776 -15.053 2.908 1.00 0.00 81 GLY A N 17
ATOM 21834 C CA . GLY A 1 81 ? 3.798 -14.733 3.931 1.00 0.00 81 GLY A CA 17
ATOM 21835 C C . GLY A 1 81 ? 2.804 -13.684 3.474 1.00 0.00 81 GLY A C 17
ATOM 21836 O O . GLY A 1 81 ? 1.630 -13.985 3.262 1.00 0.00 81 GLY A O 17
ATOM 21840 N N . GLU A 1 82 ? 3.274 -12.450 3.325 1.00 0.00 82 GLU A N 17
ATOM 21841 C CA . GLU A 1 82 ? 2.416 -11.353 2.893 1.00 0.00 82 GLU A CA 17
ATOM 21842 C C . GLU A 1 82 ? 1.834 -11.630 1.510 1.00 0.00 82 GLU A C 17
ATOM 21843 O O . GLU A 1 82 ? 0.622 -11.549 1.307 1.00 0.00 82 GLU A O 17
ATOM 21855 N N . ILE A 1 83 ? 2.706 -11.956 0.562 1.00 0.00 83 ILE A N 17
ATOM 21856 C CA . ILE A 1 83 ? 2.279 -12.246 -0.802 1.00 0.00 83 ILE A CA 17
ATOM 21857 C C . ILE A 1 83 ? 0.958 -13.007 -0.814 1.00 0.00 83 ILE A C 17
ATOM 21858 O O . ILE A 1 83 ? 0.110 -12.784 -1.677 1.00 0.00 83 ILE A O 17
ATOM 21874 N N . ALA A 1 84 ? 0.790 -13.905 0.151 1.00 0.00 84 ALA A N 17
ATOM 21875 C CA . ALA A 1 84 ? -0.430 -14.697 0.253 1.00 0.00 84 ALA A CA 17
ATOM 21876 C C . ALA A 1 84 ? -1.462 -14.003 1.136 1.00 0.00 84 ALA A C 17
ATOM 21877 O O . ALA A 1 84 ? -2.653 -13.988 0.822 1.00 0.00 84 ALA A O 17
ATOM 21884 N N . THR A 1 85 ? -0.999 -13.429 2.242 1.00 0.00 85 THR A N 17
ATOM 21885 C CA . THR A 1 85 ? -1.882 -12.735 3.170 1.00 0.00 85 THR A CA 17
ATOM 21886 C C . THR A 1 85 ? -2.706 -11.671 2.454 1.00 0.00 85 THR A C 17
ATOM 21887 O O . THR A 1 85 ? -3.914 -11.564 2.663 1.00 0.00 85 THR A O 17
ATOM 21898 N N . ILE A 1 86 ? -2.045 -10.886 1.610 1.00 0.00 86 ILE A N 17
ATOM 21899 C CA . ILE A 1 86 ? -2.717 -9.832 0.862 1.00 0.00 86 ILE A CA 17
ATOM 21900 C C . ILE A 1 86 ? -3.518 -10.408 -0.301 1.00 0.00 86 ILE A C 17
ATOM 21901 O O . ILE A 1 86 ? -4.669 -10.030 -0.525 1.00 0.00 86 ILE A O 17
ATOM 21917 N N . LEU A 1 87 ? -2.902 -11.325 -1.039 1.00 0.00 87 LEU A N 17
ATOM 21918 C CA . LEU A 1 87 ? -3.558 -11.956 -2.179 1.00 0.00 87 LEU A CA 17
ATOM 21919 C C . LEU A 1 87 ? -4.888 -12.578 -1.767 1.00 0.00 87 LEU A C 17
ATOM 21920 O O . LEU A 1 87 ? -5.944 -12.205 -2.278 1.00 0.00 87 LEU A O 17
ATOM 21936 N N . SER A 1 88 ? -4.829 -13.527 -0.838 1.00 0.00 88 SER A N 17
ATOM 21937 C CA . SER A 1 88 ? -6.029 -14.202 -0.358 1.00 0.00 88 SER A CA 17
ATOM 21938 C C . SER A 1 88 ? -6.909 -14.642 -1.525 1.00 0.00 88 SER A C 17
ATOM 21939 O O . SER A 1 88 ? -8.132 -14.516 -1.476 1.00 0.00 88 SER A O 17
ATOM 21947 N N . GLY A 1 89 ? -6.276 -15.158 -2.574 1.00 0.00 89 GLY A N 17
ATOM 21948 C CA . GLY A 1 89 ? -7.015 -15.608 -3.738 1.00 0.00 89 GLY A CA 17
ATOM 21949 C C . GLY A 1 89 ? -6.559 -16.970 -4.224 1.00 0.00 89 GLY A C 17
ATOM 21950 O O . GLY A 1 89 ? -7.030 -18.008 -3.759 1.00 0.00 89 GLY A O 17
ATOM 21954 N N . PRO A 1 90 ? -5.622 -16.977 -5.184 1.00 0.00 90 PRO A N 17
ATOM 21955 C CA . PRO A 1 90 ? -5.083 -18.215 -5.755 1.00 0.00 90 PRO A CA 17
ATOM 21956 C C . PRO A 1 90 ? -4.213 -18.979 -4.763 1.00 0.00 90 PRO A C 17
ATOM 21957 O O . PRO A 1 90 ? -3.607 -19.994 -5.108 1.00 0.00 90 PRO A O 17
ATOM 21968 N N . SER A 1 91 ? -4.156 -18.487 -3.530 1.00 0.00 91 SER A N 17
ATOM 21969 C CA . SER A 1 91 ? -3.357 -19.122 -2.489 1.00 0.00 91 SER A CA 17
ATOM 21970 C C . SER A 1 91 ? -4.137 -20.248 -1.817 1.00 0.00 91 SER A C 17
ATOM 21971 O O . SER A 1 91 ? -4.940 -20.009 -0.914 1.00 0.00 91 SER A O 17
ATOM 21979 N N . SER A 1 92 ? -3.895 -21.476 -2.263 1.00 0.00 92 SER A N 17
ATOM 21980 C CA . SER A 1 92 ? -4.577 -22.640 -1.708 1.00 0.00 92 SER A CA 17
ATOM 21981 C C . SER A 1 92 ? -3.581 -23.590 -1.050 1.00 0.00 92 SER A C 17
ATOM 21982 O O . SER A 1 92 ? -2.767 -24.219 -1.725 1.00 0.00 92 SER A O 17
ATOM 21990 N N . GLY A 1 93 ? -3.653 -23.690 0.274 1.00 0.00 93 GLY A N 17
ATOM 21991 C CA . GLY A 1 93 ? -2.754 -24.565 1.002 1.00 0.00 93 GLY A CA 17
ATOM 21992 C C . GLY A 1 93 ? -2.150 -23.893 2.219 1.00 0.00 93 GLY A C 17
ATOM 21993 O O . GLY A 1 93 ? -2.894 -23.361 3.041 1.00 0.00 93 GLY A O 17
ATOM 21999 N N . GLY A 1 1 ? -29.786 10.553 -18.108 1.00 0.00 1 GLY A N 18
ATOM 22000 C CA . GLY A 1 1 ? -29.051 9.750 -17.149 1.00 0.00 1 GLY A CA 18
ATOM 22001 C C . GLY A 1 1 ? -29.471 10.026 -15.719 1.00 0.00 1 GLY A C 18
ATOM 22002 O O . GLY A 1 1 ? -28.801 10.768 -15.000 1.00 0.00 1 GLY A O 18
ATOM 22006 N N . SER A 1 2 ? -30.585 9.431 -15.306 1.00 0.00 2 SER A N 18
ATOM 22007 C CA . SER A 1 2 ? -31.097 9.621 -13.954 1.00 0.00 2 SER A CA 18
ATOM 22008 C C . SER A 1 2 ? -30.768 8.419 -13.074 1.00 0.00 2 SER A C 18
ATOM 22009 O O . SER A 1 2 ? -31.432 7.385 -13.142 1.00 0.00 2 SER A O 18
ATOM 22017 N N . SER A 1 3 ? -29.736 8.563 -12.248 1.00 0.00 3 SER A N 18
ATOM 22018 C CA . SER A 1 3 ? -29.314 7.489 -11.357 1.00 0.00 3 SER A CA 18
ATOM 22019 C C . SER A 1 3 ? -30.100 7.527 -10.050 1.00 0.00 3 SER A C 18
ATOM 22020 O O . SER A 1 3 ? -30.672 8.554 -9.686 1.00 0.00 3 SER A O 18
ATOM 22028 N N . GLY A 1 4 ? -30.124 6.398 -9.347 1.00 0.00 4 GLY A N 18
ATOM 22029 C CA . GLY A 1 4 ? -30.843 6.323 -8.089 1.00 0.00 4 GLY A CA 18
ATOM 22030 C C . GLY A 1 4 ? -30.507 7.473 -7.160 1.00 0.00 4 GLY A C 18
ATOM 22031 O O . GLY A 1 4 ? -31.180 8.503 -7.168 1.00 0.00 4 GLY A O 18
ATOM 22035 N N . SER A 1 5 ? -29.464 7.296 -6.355 1.00 0.00 5 SER A N 18
ATOM 22036 C CA . SER A 1 5 ? -29.043 8.326 -5.412 1.00 0.00 5 SER A CA 18
ATOM 22037 C C . SER A 1 5 ? -28.236 9.412 -6.117 1.00 0.00 5 SER A C 18
ATOM 22038 O O . SER A 1 5 ? -27.126 9.167 -6.590 1.00 0.00 5 SER A O 18
ATOM 22046 N N . SER A 1 6 ? -28.803 10.612 -6.183 1.00 0.00 6 SER A N 18
ATOM 22047 C CA . SER A 1 6 ? -28.139 11.736 -6.833 1.00 0.00 6 SER A CA 18
ATOM 22048 C C . SER A 1 6 ? -27.104 12.366 -5.907 1.00 0.00 6 SER A C 18
ATOM 22049 O O . SER A 1 6 ? -27.077 13.582 -5.723 1.00 0.00 6 SER A O 18
ATOM 22057 N N . GLY A 1 7 ? -26.252 11.527 -5.324 1.00 0.00 7 GLY A N 18
ATOM 22058 C CA . GLY A 1 7 ? -25.226 12.019 -4.423 1.00 0.00 7 GLY A CA 18
ATOM 22059 C C . GLY A 1 7 ? -24.150 12.806 -5.144 1.00 0.00 7 GLY A C 18
ATOM 22060 O O . GLY A 1 7 ? -24.005 12.700 -6.362 1.00 0.00 7 GLY A O 18
ATOM 22064 N N . SER A 1 8 ? -23.394 13.598 -4.391 1.00 0.00 8 SER A N 18
ATOM 22065 C CA . SER A 1 8 ? -22.328 14.411 -4.966 1.00 0.00 8 SER A CA 18
ATOM 22066 C C . SER A 1 8 ? -21.114 13.552 -5.307 1.00 0.00 8 SER A C 18
ATOM 22067 O O . SER A 1 8 ? -20.674 12.713 -4.520 1.00 0.00 8 SER A O 18
ATOM 22075 N N . PRO A 1 9 ? -20.558 13.766 -6.509 1.00 0.00 9 PRO A N 18
ATOM 22076 C CA . PRO A 1 9 ? -19.387 13.022 -6.982 1.00 0.00 9 PRO A CA 18
ATOM 22077 C C . PRO A 1 9 ? -18.119 13.392 -6.221 1.00 0.00 9 PRO A C 18
ATOM 22078 O O . PRO A 1 9 ? -17.034 12.898 -6.526 1.00 0.00 9 PRO A O 18
ATOM 22089 N N . MET A 1 10 ? -18.263 14.265 -5.229 1.00 0.00 10 MET A N 18
ATOM 22090 C CA . MET A 1 10 ? -17.128 14.700 -4.423 1.00 0.00 10 MET A CA 18
ATOM 22091 C C . MET A 1 10 ? -17.007 13.859 -3.156 1.00 0.00 10 MET A C 18
ATOM 22092 O O . MET A 1 10 ? -17.870 13.031 -2.865 1.00 0.00 10 MET A O 18
ATOM 22106 N N . ALA A 1 11 ? -15.932 14.078 -2.406 1.00 0.00 11 ALA A N 18
ATOM 22107 C CA . ALA A 1 11 ? -15.700 13.341 -1.170 1.00 0.00 11 ALA A CA 18
ATOM 22108 C C . ALA A 1 11 ? -14.776 14.115 -0.235 1.00 0.00 11 ALA A C 18
ATOM 22109 O O . ALA A 1 11 ? -13.811 14.737 -0.676 1.00 0.00 11 ALA A O 18
ATOM 22116 N N . ASN A 1 12 ? -15.080 14.072 1.058 1.00 0.00 12 ASN A N 18
ATOM 22117 C CA . ASN A 1 12 ? -14.277 14.770 2.055 1.00 0.00 12 ASN A CA 18
ATOM 22118 C C . ASN A 1 12 ? -13.213 13.847 2.641 1.00 0.00 12 ASN A C 18
ATOM 22119 O O . ASN A 1 12 ? -13.438 13.191 3.658 1.00 0.00 12 ASN A O 18
ATOM 22130 N N . SER A 1 13 ? -12.054 13.801 1.993 1.00 0.00 13 SER A N 18
ATOM 22131 C CA . SER A 1 13 ? -10.956 12.956 2.447 1.00 0.00 13 SER A CA 18
ATOM 22132 C C . SER A 1 13 ? -10.455 13.405 3.817 1.00 0.00 13 SER A C 18
ATOM 22133 O O . SER A 1 13 ? -9.691 14.363 3.927 1.00 0.00 13 SER A O 18
ATOM 22141 N N . GLY A 1 14 ? -10.894 12.706 4.859 1.00 0.00 14 GLY A N 18
ATOM 22142 C CA . GLY A 1 14 ? -10.481 13.047 6.208 1.00 0.00 14 GLY A CA 18
ATOM 22143 C C . GLY A 1 14 ? -9.531 12.024 6.799 1.00 0.00 14 GLY A C 18
ATOM 22144 O O . GLY A 1 14 ? -8.322 12.244 6.885 1.00 0.00 14 GLY A O 18
ATOM 22148 N N . PRO A 1 15 ? -10.080 10.876 7.222 1.00 0.00 15 PRO A N 18
ATOM 22149 C CA . PRO A 1 15 ? -9.291 9.793 7.818 1.00 0.00 15 PRO A CA 18
ATOM 22150 C C . PRO A 1 15 ? -8.392 9.102 6.797 1.00 0.00 15 PRO A C 18
ATOM 22151 O O . PRO A 1 15 ? -8.521 9.322 5.592 1.00 0.00 15 PRO A O 18
ATOM 22162 N N . LEU A 1 16 ? -7.484 8.266 7.287 1.00 0.00 16 LEU A N 18
ATOM 22163 C CA . LEU A 1 16 ? -6.563 7.542 6.417 1.00 0.00 16 LEU A CA 18
ATOM 22164 C C . LEU A 1 16 ? -7.272 7.060 5.155 1.00 0.00 16 LEU A C 18
ATOM 22165 O O . LEU A 1 16 ? -8.270 6.342 5.228 1.00 0.00 16 LEU A O 18
ATOM 22181 N N . CYS A 1 17 ? -6.749 7.458 4.001 1.00 0.00 17 CYS A N 18
ATOM 22182 C CA . CYS A 1 17 ? -7.330 7.066 2.722 1.00 0.00 17 CYS A CA 18
ATOM 22183 C C . CYS A 1 17 ? -6.265 6.494 1.793 1.00 0.00 17 CYS A C 18
ATOM 22184 O O . CYS A 1 17 ? -5.125 6.960 1.777 1.00 0.00 17 CYS A O 18
ATOM 22192 N N . CYS A 1 18 ? -6.642 5.481 1.020 1.00 0.00 18 CYS A N 18
ATOM 22193 C CA . CYS A 1 18 ? -5.720 4.844 0.089 1.00 0.00 18 CYS A CA 18
ATOM 22194 C C . CYS A 1 18 ? -5.129 5.867 -0.877 1.00 0.00 18 CYS A C 18
ATOM 22195 O O . CYS A 1 18 ? -5.691 6.944 -1.080 1.00 0.00 18 CYS A O 18
ATOM 22202 N N . THR A 1 19 ? -3.990 5.522 -1.472 1.00 0.00 19 THR A N 18
ATOM 22203 C CA . THR A 1 19 ? -3.322 6.409 -2.415 1.00 0.00 19 THR A CA 18
ATOM 22204 C C . THR A 1 19 ? -3.829 6.184 -3.835 1.00 0.00 19 THR A C 18
ATOM 22205 O O . THR A 1 19 ? -3.964 7.129 -4.613 1.00 0.00 19 THR A O 18
ATOM 22216 N N . ILE A 1 20 ? -4.108 4.928 -4.167 1.00 0.00 20 ILE A N 18
ATOM 22217 C CA . ILE A 1 20 ? -4.602 4.580 -5.493 1.00 0.00 20 ILE A CA 18
ATOM 22218 C C . ILE A 1 20 ? -6.114 4.760 -5.581 1.00 0.00 20 ILE A C 18
ATOM 22219 O O . ILE A 1 20 ? -6.629 5.316 -6.552 1.00 0.00 20 ILE A O 18
ATOM 22235 N N . CYS A 1 21 ? -6.821 4.287 -4.560 1.00 0.00 21 CYS A N 18
ATOM 22236 C CA . CYS A 1 21 ? -8.274 4.396 -4.520 1.00 0.00 21 CYS A CA 18
ATOM 22237 C C . CYS A 1 21 ? -8.703 5.780 -4.041 1.00 0.00 21 CYS A C 18
ATOM 22238 O O . CYS A 1 21 ? -9.812 6.232 -4.326 1.00 0.00 21 CYS A O 18
ATOM 22245 N N . HIS A 1 22 ? -7.816 6.448 -3.310 1.00 0.00 22 HIS A N 18
ATOM 22246 C CA . HIS A 1 22 ? -8.101 7.781 -2.791 1.00 0.00 22 HIS A CA 18
ATOM 22247 C C . HIS A 1 22 ? -9.465 7.817 -2.108 1.00 0.00 22 HIS A C 18
ATOM 22248 O O . HIS A 1 22 ? -10.252 8.739 -2.323 1.00 0.00 22 HIS A O 18
ATOM 22262 N N . GLU A 1 23 ? -9.737 6.809 -1.286 1.00 0.00 23 GLU A N 18
ATOM 22263 C CA . GLU A 1 23 ? -11.007 6.726 -0.574 1.00 0.00 23 GLU A CA 18
ATOM 22264 C C . GLU A 1 23 ? -10.802 6.199 0.843 1.00 0.00 23 GLU A C 18
ATOM 22265 O O . GLU A 1 23 ? -9.671 5.992 1.283 1.00 0.00 23 GLU A O 18
ATOM 22277 N N . ARG A 1 24 ? -11.905 5.983 1.553 1.00 0.00 24 ARG A N 18
ATOM 22278 C CA . ARG A 1 24 ? -11.847 5.482 2.921 1.00 0.00 24 ARG A CA 18
ATOM 22279 C C . ARG A 1 24 ? -11.231 4.087 2.963 1.00 0.00 24 ARG A C 18
ATOM 22280 O O . ARG A 1 24 ? -11.658 3.186 2.240 1.00 0.00 24 ARG A O 18
ATOM 22301 N N . LEU A 1 25 ? -10.226 3.915 3.815 1.00 0.00 25 LEU A N 18
ATOM 22302 C CA . LEU A 1 25 ? -9.550 2.629 3.951 1.00 0.00 25 LEU A CA 18
ATOM 22303 C C . LEU A 1 25 ? -10.165 1.808 5.080 1.00 0.00 25 LEU A C 18
ATOM 22304 O O . LEU A 1 25 ? -10.530 2.347 6.124 1.00 0.00 25 LEU A O 18
ATOM 22320 N N . GLU A 1 26 ? -10.275 0.501 4.863 1.00 0.00 26 GLU A N 18
ATOM 22321 C CA . GLU A 1 26 ? -10.844 -0.394 5.863 1.00 0.00 26 GLU A CA 18
ATOM 22322 C C . GLU A 1 26 ? -10.191 -0.174 7.224 1.00 0.00 26 GLU A C 18
ATOM 22323 O O . GLU A 1 26 ? -10.860 0.176 8.197 1.00 0.00 26 GLU A O 18
ATOM 22335 N N . ASP A 1 27 ? -8.880 -0.383 7.285 1.00 0.00 27 ASP A N 18
ATOM 22336 C CA . ASP A 1 27 ? -8.135 -0.208 8.527 1.00 0.00 27 ASP A CA 18
ATOM 22337 C C . ASP A 1 27 ? -6.639 -0.393 8.293 1.00 0.00 27 ASP A C 18
ATOM 22338 O O . ASP A 1 27 ? -6.216 -0.835 7.224 1.00 0.00 27 ASP A O 18
ATOM 22347 N N . THR A 1 28 ? -5.841 -0.051 9.300 1.00 0.00 28 THR A N 18
ATOM 22348 C CA . THR A 1 28 ? -4.392 -0.177 9.204 1.00 0.00 28 THR A CA 18
ATOM 22349 C C . THR A 1 28 ? -4.000 -1.382 8.356 1.00 0.00 28 THR A C 18
ATOM 22350 O O . THR A 1 28 ? -2.995 -1.353 7.645 1.00 0.00 28 THR A O 18
ATOM 22361 N N . HIS A 1 29 ? -4.800 -2.441 8.435 1.00 0.00 29 HIS A N 18
ATOM 22362 C CA . HIS A 1 29 ? -4.537 -3.656 7.673 1.00 0.00 29 HIS A CA 18
ATOM 22363 C C . HIS A 1 29 ? -3.900 -3.326 6.326 1.00 0.00 29 HIS A C 18
ATOM 22364 O O . HIS A 1 29 ? -2.964 -3.997 5.890 1.00 0.00 29 HIS A O 18
ATOM 22378 N N . PHE A 1 30 ? -4.413 -2.289 5.672 1.00 0.00 30 PHE A N 18
ATOM 22379 C CA . PHE A 1 30 ? -3.896 -1.871 4.375 1.00 0.00 30 PHE A CA 18
ATOM 22380 C C . PHE A 1 30 ? -2.371 -1.799 4.395 1.00 0.00 30 PHE A C 18
ATOM 22381 O O . PHE A 1 30 ? -1.758 -1.693 5.457 1.00 0.00 30 PHE A O 18
ATOM 22398 N N . VAL A 1 31 ? -1.767 -1.858 3.213 1.00 0.00 31 VAL A N 18
ATOM 22399 C CA . VAL A 1 31 ? -0.315 -1.799 3.093 1.00 0.00 31 VAL A CA 18
ATOM 22400 C C . VAL A 1 31 ? 0.182 -0.359 3.137 1.00 0.00 31 VAL A C 18
ATOM 22401 O O . VAL A 1 31 ? -0.084 0.427 2.229 1.00 0.00 31 VAL A O 18
ATOM 22414 N N . GLN A 1 32 ? 0.906 -0.021 4.200 1.00 0.00 32 GLN A N 18
ATOM 22415 C CA . GLN A 1 32 ? 1.440 1.326 4.362 1.00 0.00 32 GLN A CA 18
ATOM 22416 C C . GLN A 1 32 ? 2.956 1.334 4.195 1.00 0.00 32 GLN A C 18
ATOM 22417 O O . GLN A 1 32 ? 3.673 0.621 4.897 1.00 0.00 32 GLN A O 18
ATOM 22431 N N . CYS A 1 33 ? 3.438 2.145 3.259 1.00 0.00 33 CYS A N 18
ATOM 22432 C CA . CYS A 1 33 ? 4.869 2.247 2.998 1.00 0.00 33 CYS A CA 18
ATOM 22433 C C . CYS A 1 33 ? 5.645 2.466 4.294 1.00 0.00 33 CYS A C 18
ATOM 22434 O O . CYS A 1 33 ? 5.351 3.369 5.077 1.00 0.00 33 CYS A O 18
ATOM 22441 N N . PRO A 1 34 ? 6.659 1.620 4.526 1.00 0.00 34 PRO A N 18
ATOM 22442 C CA . PRO A 1 34 ? 7.499 1.701 5.726 1.00 0.00 34 PRO A CA 18
ATOM 22443 C C . PRO A 1 34 ? 8.397 2.933 5.722 1.00 0.00 34 PRO A C 18
ATOM 22444 O O . PRO A 1 34 ? 9.191 3.137 6.640 1.00 0.00 34 PRO A O 18
ATOM 22455 N N . SER A 1 35 ? 8.267 3.752 4.683 1.00 0.00 35 SER A N 18
ATOM 22456 C CA . SER A 1 35 ? 9.070 4.962 4.558 1.00 0.00 35 SER A CA 18
ATOM 22457 C C . SER A 1 35 ? 8.199 6.155 4.177 1.00 0.00 35 SER A C 18
ATOM 22458 O O . SER A 1 35 ? 8.386 7.262 4.682 1.00 0.00 35 SER A O 18
ATOM 22466 N N . VAL A 1 36 ? 7.246 5.922 3.280 1.00 0.00 36 VAL A N 18
ATOM 22467 C CA . VAL A 1 36 ? 6.344 6.975 2.830 1.00 0.00 36 VAL A CA 18
ATOM 22468 C C . VAL A 1 36 ? 5.007 6.903 3.559 1.00 0.00 36 VAL A C 18
ATOM 22469 O O . VAL A 1 36 ? 4.278 5.914 3.474 1.00 0.00 36 VAL A O 18
ATOM 22482 N N . PRO A 1 37 ? 4.675 7.975 4.294 1.00 0.00 37 PRO A N 18
ATOM 22483 C CA . PRO A 1 37 ? 3.423 8.058 5.052 1.00 0.00 37 PRO A CA 18
ATOM 22484 C C . PRO A 1 37 ? 2.203 8.180 4.145 1.00 0.00 37 PRO A C 18
ATOM 22485 O O . PRO A 1 37 ? 1.189 7.517 4.361 1.00 0.00 37 PRO A O 18
ATOM 22496 N N . SER A 1 38 ? 2.310 9.030 3.129 1.00 0.00 38 SER A N 18
ATOM 22497 C CA . SER A 1 38 ? 1.213 9.240 2.190 1.00 0.00 38 SER A CA 18
ATOM 22498 C C . SER A 1 38 ? 0.861 7.944 1.467 1.00 0.00 38 SER A C 18
ATOM 22499 O O . SER A 1 38 ? -0.312 7.650 1.232 1.00 0.00 38 SER A O 18
ATOM 22507 N N . HIS A 1 39 ? 1.884 7.172 1.117 1.00 0.00 39 HIS A N 18
ATOM 22508 C CA . HIS A 1 39 ? 1.684 5.905 0.421 1.00 0.00 39 HIS A CA 18
ATOM 22509 C C . HIS A 1 39 ? 0.814 4.963 1.247 1.00 0.00 39 HIS A C 18
ATOM 22510 O O . HIS A 1 39 ? 1.258 4.416 2.257 1.00 0.00 39 HIS A O 18
ATOM 22524 N N . LYS A 1 40 ? -0.428 4.779 0.813 1.00 0.00 40 LYS A N 18
ATOM 22525 C CA . LYS A 1 40 ? -1.362 3.903 1.511 1.00 0.00 40 LYS A CA 18
ATOM 22526 C C . LYS A 1 40 ? -2.073 2.975 0.531 1.00 0.00 40 LYS A C 18
ATOM 22527 O O . LYS A 1 40 ? -3.165 3.281 0.052 1.00 0.00 40 LYS A O 18
ATOM 22546 N N . PHE A 1 41 ? -1.448 1.839 0.239 1.00 0.00 41 PHE A N 18
ATOM 22547 C CA . PHE A 1 41 ? -2.022 0.866 -0.683 1.00 0.00 41 PHE A CA 18
ATOM 22548 C C . PHE A 1 41 ? -2.707 -0.266 0.077 1.00 0.00 41 PHE A C 18
ATOM 22549 O O . PHE A 1 41 ? -2.119 -0.872 0.974 1.00 0.00 41 PHE A O 18
ATOM 22566 N N . CYS A 1 42 ? -3.954 -0.545 -0.287 1.00 0.00 42 CYS A N 18
ATOM 22567 C CA . CYS A 1 42 ? -4.721 -1.603 0.360 1.00 0.00 42 CYS A CA 18
ATOM 22568 C C . CYS A 1 42 ? -4.428 -2.957 -0.279 1.00 0.00 42 CYS A C 18
ATOM 22569 O O . CYS A 1 42 ? -3.586 -3.065 -1.171 1.00 0.00 42 CYS A O 18
ATOM 22576 N N . PHE A 1 43 ? -5.128 -3.988 0.183 1.00 0.00 43 PHE A N 18
ATOM 22577 C CA . PHE A 1 43 ? -4.943 -5.335 -0.342 1.00 0.00 43 PHE A CA 18
ATOM 22578 C C . PHE A 1 43 ? -5.165 -5.366 -1.852 1.00 0.00 43 PHE A C 18
ATOM 22579 O O . PHE A 1 43 ? -4.317 -5.819 -2.620 1.00 0.00 43 PHE A O 18
ATOM 22596 N N . PRO A 1 44 ? -6.334 -4.872 -2.287 1.00 0.00 44 PRO A N 18
ATOM 22597 C CA . PRO A 1 44 ? -6.696 -4.832 -3.707 1.00 0.00 44 PRO A CA 18
ATOM 22598 C C . PRO A 1 44 ? -5.865 -3.819 -4.488 1.00 0.00 44 PRO A C 18
ATOM 22599 O O . PRO A 1 44 ? -6.259 -3.379 -5.569 1.00 0.00 44 PRO A O 18
ATOM 22610 N N . CYS A 1 45 ? -4.714 -3.452 -3.935 1.00 0.00 45 CYS A N 18
ATOM 22611 C CA . CYS A 1 45 ? -3.827 -2.491 -4.579 1.00 0.00 45 CYS A CA 18
ATOM 22612 C C . CYS A 1 45 ? -2.402 -3.030 -4.652 1.00 0.00 45 CYS A C 18
ATOM 22613 O O . CYS A 1 45 ? -1.700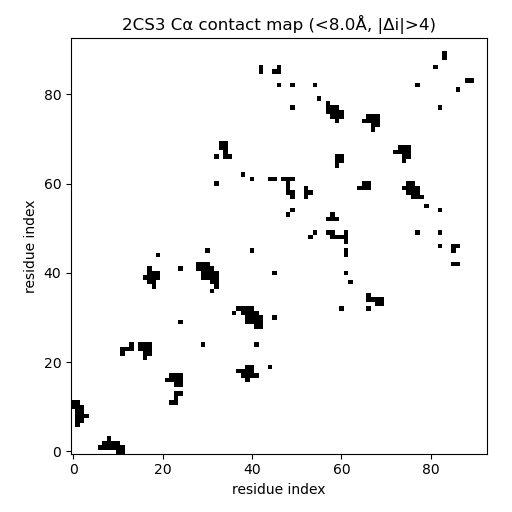 -2.829 -5.643 1.00 0.00 45 CYS A O 18
ATOM 22620 N N . SER A 1 46 ? -1.980 -3.716 -3.594 1.00 0.00 46 SER A N 18
ATOM 22621 C CA . SER A 1 46 ? -0.637 -4.281 -3.535 1.00 0.00 46 SER A CA 18
ATOM 22622 C C . SER A 1 46 ? -0.523 -5.507 -4.436 1.00 0.00 46 SER A C 18
ATOM 22623 O O . SER A 1 46 ? 0.443 -5.653 -5.185 1.00 0.00 46 SER A O 18
ATOM 22631 N N . ARG A 1 47 ? -1.518 -6.385 -4.358 1.00 0.00 47 ARG A N 18
ATOM 22632 C CA . ARG A 1 47 ? -1.531 -7.599 -5.165 1.00 0.00 47 ARG A CA 18
ATOM 22633 C C . ARG A 1 47 ? -1.225 -7.284 -6.626 1.00 0.00 47 ARG A C 18
ATOM 22634 O O . ARG A 1 47 ? -0.268 -7.805 -7.196 1.00 0.00 47 ARG A O 18
ATOM 22655 N N . GLU A 1 48 ? -2.047 -6.428 -7.226 1.00 0.00 48 GLU A N 18
ATOM 22656 C CA . GLU A 1 48 ? -1.865 -6.045 -8.621 1.00 0.00 48 GLU A CA 18
ATOM 22657 C C . GLU A 1 48 ? -0.394 -5.776 -8.924 1.00 0.00 48 GLU A C 18
ATOM 22658 O O . GLU A 1 48 ? 0.081 -6.035 -10.030 1.00 0.00 48 GLU A O 18
ATOM 22670 N N . SER A 1 49 ? 0.322 -5.254 -7.933 1.00 0.00 49 SER A N 18
ATOM 22671 C CA . SER A 1 49 ? 1.738 -4.945 -8.094 1.00 0.00 49 SER A CA 18
ATOM 22672 C C . SER A 1 49 ? 2.594 -6.189 -7.875 1.00 0.00 49 SER A C 18
ATOM 22673 O O . SER A 1 49 ? 3.670 -6.325 -8.459 1.00 0.00 49 SER A O 18
ATOM 22681 N N . ILE A 1 50 ? 2.108 -7.093 -7.032 1.00 0.00 50 ILE A N 18
ATOM 22682 C CA . ILE A 1 50 ? 2.827 -8.326 -6.737 1.00 0.00 50 ILE A CA 18
ATOM 22683 C C . ILE A 1 50 ? 2.869 -9.242 -7.955 1.00 0.00 50 ILE A C 18
ATOM 22684 O O . ILE A 1 50 ? 3.867 -9.920 -8.202 1.00 0.00 50 ILE A O 18
ATOM 22700 N N . LYS A 1 51 ? 1.779 -9.258 -8.715 1.00 0.00 51 LYS A N 18
ATOM 22701 C CA . LYS A 1 51 ? 1.690 -10.088 -9.910 1.00 0.00 51 LYS A CA 18
ATOM 22702 C C . LYS A 1 51 ? 2.393 -9.422 -11.088 1.00 0.00 51 LYS A C 18
ATOM 22703 O O . LYS A 1 51 ? 3.112 -10.075 -11.844 1.00 0.00 51 LYS A O 18
ATOM 22722 N N . ALA A 1 52 ? 2.181 -8.119 -11.238 1.00 0.00 52 ALA A N 18
ATOM 22723 C CA . ALA A 1 52 ? 2.798 -7.364 -12.322 1.00 0.00 52 ALA A CA 18
ATOM 22724 C C . ALA A 1 52 ? 4.319 -7.397 -12.219 1.00 0.00 52 ALA A C 18
ATOM 22725 O O . ALA A 1 52 ? 5.010 -7.684 -13.195 1.00 0.00 52 ALA A O 18
ATOM 22732 N N . GLN A 1 53 ? 4.832 -7.100 -11.029 1.00 0.00 53 GLN A N 18
ATOM 22733 C CA . GLN A 1 53 ? 6.272 -7.094 -10.800 1.00 0.00 53 GLN A CA 18
ATOM 22734 C C . GLN A 1 53 ? 6.821 -8.516 -10.746 1.00 0.00 53 GLN A C 18
ATOM 22735 O O . GLN A 1 53 ? 7.666 -8.897 -11.555 1.00 0.00 53 GLN A O 18
ATOM 22749 N N . GLY A 1 54 ? 6.333 -9.298 -9.787 1.00 0.00 54 GLY A N 18
ATOM 22750 C CA . GLY A 1 54 ? 6.787 -10.669 -9.646 1.00 0.00 54 GLY A CA 18
ATOM 22751 C C . GLY A 1 54 ? 6.358 -11.289 -8.331 1.00 0.00 54 GLY A C 18
ATOM 22752 O O . GLY A 1 54 ? 6.915 -10.978 -7.279 1.00 0.00 54 GLY A O 18
ATOM 22756 N N . ALA A 1 55 ? 5.363 -12.169 -8.390 1.00 0.00 55 ALA A N 18
ATOM 22757 C CA . ALA A 1 55 ? 4.860 -12.834 -7.195 1.00 0.00 55 ALA A CA 18
ATOM 22758 C C . ALA A 1 55 ? 5.921 -13.743 -6.585 1.00 0.00 55 ALA A C 18
ATOM 22759 O O . ALA A 1 55 ? 6.071 -13.808 -5.364 1.00 0.00 55 ALA A O 18
ATOM 22766 N N . THR A 1 56 ? 6.656 -14.446 -7.442 1.00 0.00 56 THR A N 18
ATOM 22767 C CA . THR A 1 56 ? 7.702 -15.353 -6.987 1.00 0.00 56 THR A CA 18
ATOM 22768 C C . THR A 1 56 ? 8.972 -14.591 -6.626 1.00 0.00 56 THR A C 18
ATOM 22769 O O . THR A 1 56 ? 9.679 -14.954 -5.687 1.00 0.00 56 THR A O 18
ATOM 22780 N N . GLY A 1 57 ? 9.255 -13.531 -7.377 1.00 0.00 57 GLY A N 18
ATOM 22781 C CA . GLY A 1 57 ? 10.440 -12.734 -7.119 1.00 0.00 57 GLY A CA 18
ATOM 22782 C C . GLY A 1 57 ? 10.183 -11.618 -6.127 1.00 0.00 57 GLY A C 18
ATOM 22783 O O . GLY A 1 57 ? 9.345 -11.752 -5.236 1.00 0.00 57 GLY A O 18
ATOM 22787 N N . GLU A 1 58 ? 10.907 -10.514 -6.280 1.00 0.00 58 GLU A N 18
ATOM 22788 C CA . GLU A 1 58 ? 10.754 -9.371 -5.388 1.00 0.00 58 GLU A CA 18
ATOM 22789 C C . GLU A 1 58 ? 9.698 -8.405 -5.917 1.00 0.00 58 GLU A C 18
ATOM 22790 O O . GLU A 1 58 ? 9.467 -8.320 -7.123 1.00 0.00 58 GLU A O 18
ATOM 22802 N N . VAL A 1 59 ? 9.059 -7.678 -5.005 1.00 0.00 59 VAL A N 18
ATOM 22803 C CA . VAL A 1 59 ? 8.028 -6.718 -5.379 1.00 0.00 59 VAL A CA 18
ATOM 22804 C C . VAL A 1 59 ? 8.263 -5.370 -4.707 1.00 0.00 59 VAL A C 18
ATOM 22805 O O . VAL A 1 59 ? 8.102 -5.233 -3.493 1.00 0.00 59 VAL A O 18
ATOM 22818 N N . TYR A 1 60 ? 8.643 -4.376 -5.502 1.00 0.00 60 TYR A N 18
ATOM 22819 C CA . TYR A 1 60 ? 8.903 -3.038 -4.984 1.00 0.00 60 TYR A CA 18
ATOM 22820 C C . TYR A 1 60 ? 7.598 -2.285 -4.743 1.00 0.00 60 TYR A C 18
ATOM 22821 O O . TYR A 1 60 ? 6.518 -2.763 -5.090 1.00 0.00 60 TYR A O 18
ATOM 22839 N N . CYS A 1 61 ? 7.707 -1.104 -4.145 1.00 0.00 61 CYS A N 18
ATOM 22840 C CA . CYS A 1 61 ? 6.538 -0.282 -3.856 1.00 0.00 61 CYS A CA 18
ATOM 22841 C C . CYS A 1 61 ? 5.514 -0.376 -4.984 1.00 0.00 61 CYS A C 18
ATOM 22842 O O . CYS A 1 61 ? 5.848 -0.297 -6.166 1.00 0.00 61 CYS A O 18
ATOM 22849 N N . PRO A 1 62 ? 4.237 -0.547 -4.612 1.00 0.00 62 PRO A N 18
ATOM 22850 C CA . PRO A 1 62 ? 3.139 -0.654 -5.577 1.00 0.00 62 PRO A CA 18
ATOM 22851 C C . PRO A 1 62 ? 2.858 0.667 -6.284 1.00 0.00 62 PRO A C 18
ATOM 22852 O O . PRO A 1 62 ? 1.909 0.777 -7.061 1.00 0.00 62 PRO A O 18
ATOM 22863 N N . SER A 1 63 ? 3.688 1.668 -6.010 1.00 0.00 63 SER A N 18
ATOM 22864 C CA . SER A 1 63 ? 3.526 2.984 -6.617 1.00 0.00 63 SER A CA 18
ATOM 22865 C C . SER A 1 63 ? 4.470 3.154 -7.804 1.00 0.00 63 SER A C 18
ATOM 22866 O O . SER A 1 63 ? 4.183 3.902 -8.737 1.00 0.00 63 SER A O 18
ATOM 22874 N N . GLY A 1 64 ? 5.599 2.452 -7.760 1.00 0.00 64 GLY A N 18
ATOM 22875 C CA . GLY A 1 64 ? 6.568 2.539 -8.837 1.00 0.00 64 GLY A CA 18
ATOM 22876 C C . GLY A 1 64 ? 7.659 3.553 -8.554 1.00 0.00 64 GLY A C 18
ATOM 22877 O O . GLY A 1 64 ? 8.191 4.173 -9.474 1.00 0.00 64 GLY A O 18
ATOM 22881 N N . GLU A 1 65 ? 7.991 3.723 -7.278 1.00 0.00 65 GLU A N 18
ATOM 22882 C CA . GLU A 1 65 ? 9.024 4.671 -6.878 1.00 0.00 65 GLU A CA 18
ATOM 22883 C C . GLU A 1 65 ? 10.210 3.949 -6.246 1.00 0.00 65 GLU A C 18
ATOM 22884 O O . GLU A 1 65 ? 11.298 4.511 -6.118 1.00 0.00 65 GLU A O 18
ATOM 22896 N N . LYS A 1 66 ? 9.993 2.699 -5.852 1.00 0.00 66 LYS A N 18
ATOM 22897 C CA . LYS A 1 66 ? 11.042 1.897 -5.233 1.00 0.00 66 LYS A CA 18
ATOM 22898 C C . LYS A 1 66 ? 11.488 2.512 -3.910 1.00 0.00 66 LYS A C 18
ATOM 22899 O O . LYS A 1 66 ? 12.681 2.699 -3.671 1.00 0.00 66 LYS A O 18
ATOM 22918 N N . CYS A 1 67 ? 10.521 2.823 -3.052 1.00 0.00 67 CYS A N 18
ATOM 22919 C CA . CYS A 1 67 ? 10.813 3.415 -1.753 1.00 0.00 67 CYS A CA 18
ATOM 22920 C C . CYS A 1 67 ? 11.592 2.440 -0.873 1.00 0.00 67 CYS A C 18
ATOM 22921 O O . CYS A 1 67 ? 11.126 1.346 -0.553 1.00 0.00 67 CYS A O 18
ATOM 22928 N N . PRO A 1 68 ? 12.806 2.845 -0.472 1.00 0.00 68 PRO A N 18
ATOM 22929 C CA . PRO A 1 68 ? 13.674 2.023 0.376 1.00 0.00 68 PRO A CA 18
ATOM 22930 C C . PRO A 1 68 ? 13.140 1.893 1.798 1.00 0.00 68 PRO A C 18
ATOM 22931 O O . PRO A 1 68 ? 12.229 2.619 2.199 1.00 0.00 68 PRO A O 18
ATOM 22942 N N . LEU A 1 69 ? 13.712 0.964 2.557 1.00 0.00 69 LEU A N 18
ATOM 22943 C CA . LEU A 1 69 ? 13.293 0.739 3.936 1.00 0.00 69 LEU A CA 18
ATOM 22944 C C . LEU A 1 69 ? 13.689 1.914 4.824 1.00 0.00 69 LEU A C 18
ATOM 22945 O O . LEU A 1 69 ? 14.653 2.625 4.538 1.00 0.00 69 LEU A O 18
ATOM 22961 N N . VAL A 1 70 ? 12.940 2.112 5.905 1.00 0.00 70 VAL A N 18
ATOM 22962 C CA . VAL A 1 70 ? 13.215 3.199 6.837 1.00 0.00 70 VAL A CA 18
ATOM 22963 C C . VAL A 1 70 ? 14.441 2.895 7.690 1.00 0.00 70 VAL A C 18
ATOM 22964 O O . VAL A 1 70 ? 15.226 3.787 8.008 1.00 0.00 70 VAL A O 18
ATOM 22977 N N . GLY A 1 71 ? 14.600 1.627 8.058 1.00 0.00 71 GLY A N 18
ATOM 22978 C CA . GLY A 1 71 ? 15.733 1.226 8.871 1.00 0.00 71 GLY A CA 18
ATOM 22979 C C . GLY A 1 71 ? 16.822 0.555 8.057 1.00 0.00 71 GLY A C 18
ATOM 22980 O O . GLY A 1 71 ? 17.688 -0.124 8.608 1.00 0.00 71 GLY A O 18
ATOM 22984 N N . SER A 1 72 ? 16.777 0.743 6.742 1.00 0.00 72 SER A N 18
ATOM 22985 C CA . SER A 1 72 ? 17.764 0.145 5.851 1.00 0.00 72 SER A CA 18
ATOM 22986 C C . SER A 1 72 ? 17.784 0.862 4.504 1.00 0.00 72 SER A C 18
ATOM 22987 O O . SER A 1 72 ? 17.002 1.781 4.266 1.00 0.00 72 SER A O 18
ATOM 22995 N N . ASN A 1 73 ? 18.687 0.435 3.627 1.00 0.00 73 ASN A N 18
ATOM 22996 C CA . ASN A 1 73 ? 18.811 1.036 2.304 1.00 0.00 73 ASN A CA 18
ATOM 22997 C C . ASN A 1 73 ? 18.348 0.066 1.221 1.00 0.00 73 ASN A C 18
ATOM 22998 O O . ASN A 1 73 ? 18.919 0.018 0.131 1.00 0.00 73 ASN A O 18
ATOM 23009 N N . VAL A 1 74 ? 17.310 -0.704 1.528 1.00 0.00 74 VAL A N 18
ATOM 23010 C CA . VAL A 1 74 ? 16.769 -1.672 0.580 1.00 0.00 74 VAL A CA 18
ATOM 23011 C C . VAL A 1 74 ? 15.257 -1.527 0.450 1.00 0.00 74 VAL A C 18
ATOM 23012 O O . VAL A 1 74 ? 14.542 -1.317 1.430 1.00 0.00 74 VAL A O 18
ATOM 23025 N N . PRO A 1 75 ? 14.755 -1.643 -0.788 1.00 0.00 75 PRO A N 18
ATOM 23026 C CA . PRO A 1 75 ? 13.323 -1.529 -1.076 1.00 0.00 75 PRO A CA 18
ATOM 23027 C C . PRO A 1 75 ? 12.528 -2.714 -0.538 1.00 0.00 75 PRO A C 18
ATOM 23028 O O . PRO A 1 75 ? 12.682 -3.842 -1.008 1.00 0.00 75 PRO A O 18
ATOM 23039 N N . TRP A 1 76 ? 11.678 -2.451 0.448 1.00 0.00 76 TRP A N 18
ATOM 23040 C CA . TRP A 1 76 ? 10.858 -3.497 1.049 1.00 0.00 76 TRP A CA 18
ATOM 23041 C C . TRP A 1 76 ? 10.145 -4.314 -0.023 1.00 0.00 76 TRP A C 18
ATOM 23042 O O . TRP A 1 76 ? 9.294 -3.796 -0.746 1.00 0.00 76 TRP A O 18
ATOM 23063 N N . ALA A 1 77 ? 10.497 -5.591 -0.120 1.00 0.00 77 ALA A N 18
ATOM 23064 C CA . ALA A 1 77 ? 9.888 -6.479 -1.102 1.00 0.00 77 ALA A CA 18
ATOM 23065 C C . ALA A 1 77 ? 8.993 -7.513 -0.428 1.00 0.00 77 ALA A C 18
ATOM 23066 O O . ALA A 1 77 ? 9.431 -8.243 0.462 1.00 0.00 77 ALA A O 18
ATOM 23073 N N . PHE A 1 78 ? 7.736 -7.571 -0.856 1.00 0.00 78 PHE A N 18
ATOM 23074 C CA . PHE A 1 78 ? 6.779 -8.515 -0.292 1.00 0.00 78 PHE A CA 18
ATOM 23075 C C . PHE A 1 78 ? 7.396 -9.904 -0.163 1.00 0.00 78 PHE A C 18
ATOM 23076 O O . PHE A 1 78 ? 8.028 -10.403 -1.094 1.00 0.00 78 PHE A O 18
ATOM 23093 N N . MET A 1 79 ? 7.208 -10.524 0.998 1.00 0.00 79 MET A N 18
ATOM 23094 C CA . MET A 1 79 ? 7.746 -11.856 1.249 1.00 0.00 79 MET A CA 18
ATOM 23095 C C . MET A 1 79 ? 6.687 -12.925 1.002 1.00 0.00 79 MET A C 18
ATOM 23096 O O . MET A 1 79 ? 5.501 -12.704 1.248 1.00 0.00 79 MET A O 18
ATOM 23110 N N . GLN A 1 80 ? 7.122 -14.082 0.515 1.00 0.00 80 GLN A N 18
ATOM 23111 C CA . GLN A 1 80 ? 6.210 -15.185 0.235 1.00 0.00 80 GLN A CA 18
ATOM 23112 C C . GLN A 1 80 ? 5.040 -15.185 1.213 1.00 0.00 80 GLN A C 18
ATOM 23113 O O . GLN A 1 80 ? 3.887 -15.354 0.817 1.00 0.00 80 GLN A O 18
ATOM 23127 N N . GLY A 1 81 ? 5.345 -14.994 2.493 1.00 0.00 81 GLY A N 18
ATOM 23128 C CA . GLY A 1 81 ? 4.307 -14.977 3.508 1.00 0.00 81 GLY A CA 18
ATOM 23129 C C . GLY A 1 81 ? 3.211 -13.976 3.200 1.00 0.00 81 GLY A C 18
ATOM 23130 O O . GLY A 1 81 ? 2.058 -14.353 2.994 1.00 0.00 81 GLY A O 18
ATOM 23134 N N . GLU A 1 82 ? 3.572 -12.697 3.169 1.00 0.00 82 GLU A N 18
ATOM 23135 C CA . GLU A 1 82 ? 2.608 -11.639 2.886 1.00 0.00 82 GLU A CA 18
ATOM 23136 C C . GLU A 1 82 ? 2.069 -11.761 1.463 1.00 0.00 82 GLU A C 18
ATOM 23137 O O . GLU A 1 82 ? 0.860 -11.700 1.240 1.00 0.00 82 GLU A O 18
ATOM 23149 N N . ILE A 1 83 ? 2.975 -11.931 0.506 1.00 0.00 83 ILE A N 18
ATOM 23150 C CA . ILE A 1 83 ? 2.591 -12.062 -0.894 1.00 0.00 83 ILE A CA 18
ATOM 23151 C C . ILE A 1 83 ? 1.311 -12.877 -1.039 1.00 0.00 83 ILE A C 18
ATOM 23152 O O . ILE A 1 83 ? 0.479 -12.597 -1.902 1.00 0.00 83 ILE A O 18
ATOM 23168 N N . ALA A 1 84 ? 1.158 -13.886 -0.187 1.00 0.00 84 ALA A N 18
ATOM 23169 C CA . ALA A 1 84 ? -0.022 -14.740 -0.218 1.00 0.00 84 ALA A CA 18
ATOM 23170 C C . ALA A 1 84 ? -1.118 -14.195 0.692 1.00 0.00 84 ALA A C 18
ATOM 23171 O O . ALA A 1 84 ? -2.295 -14.190 0.331 1.00 0.00 84 ALA A O 18
ATOM 23178 N N . THR A 1 85 ? -0.724 -13.736 1.876 1.00 0.00 85 THR A N 18
ATOM 23179 C CA . THR A 1 85 ? -1.672 -13.190 2.838 1.00 0.00 85 THR A CA 18
ATOM 23180 C C . THR A 1 85 ? -2.588 -12.161 2.185 1.00 0.00 85 THR A C 18
ATOM 23181 O O . THR A 1 85 ? -3.794 -12.145 2.432 1.00 0.00 85 THR A O 18
ATOM 23192 N N . ILE A 1 86 ? -2.008 -11.304 1.352 1.00 0.00 86 ILE A N 18
ATOM 23193 C CA . ILE A 1 86 ? -2.773 -10.273 0.662 1.00 0.00 86 ILE A CA 18
ATOM 23194 C C . ILE A 1 86 ? -3.576 -10.864 -0.492 1.00 0.00 86 ILE A C 18
ATOM 23195 O O . ILE A 1 86 ? -4.805 -10.780 -0.515 1.00 0.00 86 ILE A O 18
ATOM 23211 N N . LEU A 1 87 ? -2.875 -11.464 -1.447 1.00 0.00 87 LEU A N 18
ATOM 23212 C CA . LEU A 1 87 ? -3.522 -12.071 -2.605 1.00 0.00 87 LEU A CA 18
ATOM 23213 C C . LEU A 1 87 ? -4.825 -12.756 -2.203 1.00 0.00 87 LEU A C 18
ATOM 23214 O O . LEU A 1 87 ? -5.872 -12.523 -2.807 1.00 0.00 87 LEU A O 18
ATOM 23230 N N . SER A 1 88 ? -4.752 -13.600 -1.179 1.00 0.00 88 SER A N 18
ATOM 23231 C CA . SER A 1 88 ? -5.925 -14.321 -0.697 1.00 0.00 88 SER A CA 18
ATOM 23232 C C . SER A 1 88 ? -6.921 -13.364 -0.049 1.00 0.00 88 SER A C 18
ATOM 23233 O O . SER A 1 88 ? -8.133 -13.536 -0.171 1.00 0.00 88 SER A O 18
ATOM 23241 N N . GLY A 1 89 ? -6.399 -12.354 0.641 1.00 0.00 89 GLY A N 18
ATOM 23242 C CA . GLY A 1 89 ? -7.256 -11.385 1.299 1.00 0.00 89 GLY A CA 18
ATOM 23243 C C . GLY A 1 89 ? -8.268 -12.036 2.221 1.00 0.00 89 GLY A C 18
ATOM 23244 O O . GLY A 1 89 ? -8.479 -13.249 2.188 1.00 0.00 89 GLY A O 18
ATOM 23248 N N . PRO A 1 90 ? -8.913 -11.221 3.068 1.00 0.00 90 PRO A N 18
ATOM 23249 C CA . PRO A 1 90 ? -9.918 -11.703 4.020 1.00 0.00 90 PRO A CA 18
ATOM 23250 C C . PRO A 1 90 ? -11.199 -12.159 3.329 1.00 0.00 90 PRO A C 18
ATOM 23251 O O . PRO A 1 90 ? -12.011 -12.874 3.916 1.00 0.00 90 PRO A O 18
ATOM 23262 N N . SER A 1 91 ? -11.373 -11.742 2.079 1.00 0.00 91 SER A N 18
ATOM 23263 C CA . SER A 1 91 ? -12.557 -12.105 1.309 1.00 0.00 91 SER A CA 18
ATOM 23264 C C . SER A 1 91 ? -12.438 -13.527 0.769 1.00 0.00 91 SER A C 18
ATOM 23265 O O . SER A 1 91 ? -11.360 -14.120 0.783 1.00 0.00 91 SER A O 18
ATOM 23273 N N . SER A 1 92 ? -13.555 -14.067 0.292 1.00 0.00 92 SER A N 18
ATOM 23274 C CA . SER A 1 92 ? -13.578 -15.420 -0.251 1.00 0.00 92 SER A CA 18
ATOM 23275 C C . SER A 1 92 ? -14.671 -15.564 -1.306 1.00 0.00 92 SER A C 18
ATOM 23276 O O . SER A 1 92 ? -15.590 -14.750 -1.378 1.00 0.00 92 SER A O 18
ATOM 23284 N N . GLY A 1 93 ? -14.561 -16.606 -2.124 1.00 0.00 93 GLY A N 18
ATOM 23285 C CA . GLY A 1 93 ? -15.545 -16.838 -3.165 1.00 0.00 93 GLY A CA 18
ATOM 23286 C C . GLY A 1 93 ? -15.808 -15.601 -4.001 1.00 0.00 93 GLY A C 18
ATOM 23287 O O . GLY A 1 93 ? -16.965 -15.203 -4.133 1.00 0.00 93 GLY A O 18
ATOM 23293 N N . GLY A 1 1 ? -13.477 -8.637 1.937 1.00 0.00 1 GLY A N 19
ATOM 23294 C CA . GLY A 1 1 ? -14.755 -9.324 1.945 1.00 0.00 1 GLY A CA 19
ATOM 23295 C C . GLY A 1 1 ? -15.566 -9.055 0.693 1.00 0.00 1 GLY A C 19
ATOM 23296 O O . GLY A 1 1 ? -15.412 -9.745 -0.315 1.00 0.00 1 GLY A O 19
ATOM 23300 N N . SER A 1 2 ? -16.433 -8.050 0.756 1.00 0.00 2 SER A N 19
ATOM 23301 C CA . SER A 1 2 ? -17.276 -7.694 -0.380 1.00 0.00 2 SER A CA 19
ATOM 23302 C C . SER A 1 2 ? -17.397 -6.179 -0.514 1.00 0.00 2 SER A C 19
ATOM 23303 O O . SER A 1 2 ? -17.080 -5.436 0.414 1.00 0.00 2 SER A O 19
ATOM 23311 N N . SER A 1 3 ? -17.857 -5.730 -1.677 1.00 0.00 3 SER A N 19
ATOM 23312 C CA . SER A 1 3 ? -18.017 -4.303 -1.936 1.00 0.00 3 SER A CA 19
ATOM 23313 C C . SER A 1 3 ? -19.491 -3.911 -1.922 1.00 0.00 3 SER A C 19
ATOM 23314 O O . SER A 1 3 ? -20.369 -4.743 -2.145 1.00 0.00 3 SER A O 19
ATOM 23322 N N . GLY A 1 4 ? -19.755 -2.634 -1.659 1.00 0.00 4 GLY A N 19
ATOM 23323 C CA . GLY A 1 4 ? -21.123 -2.152 -1.620 1.00 0.00 4 GLY A CA 19
ATOM 23324 C C . GLY A 1 4 ? -21.392 -1.265 -0.421 1.00 0.00 4 GLY A C 19
ATOM 23325 O O . GLY A 1 4 ? -21.668 -0.075 -0.570 1.00 0.00 4 GLY A O 19
ATOM 23329 N N . SER A 1 5 ? -21.313 -1.845 0.772 1.00 0.00 5 SER A N 19
ATOM 23330 C CA . SER A 1 5 ? -21.555 -1.100 2.002 1.00 0.00 5 SER A CA 19
ATOM 23331 C C . SER A 1 5 ? -20.494 -0.022 2.202 1.00 0.00 5 SER A C 19
ATOM 23332 O O . SER A 1 5 ? -19.300 -0.273 2.042 1.00 0.00 5 SER A O 19
ATOM 23340 N N . SER A 1 6 ? -20.940 1.180 2.553 1.00 0.00 6 SER A N 19
ATOM 23341 C CA . SER A 1 6 ? -20.031 2.299 2.771 1.00 0.00 6 SER A CA 19
ATOM 23342 C C . SER A 1 6 ? -19.367 2.200 4.141 1.00 0.00 6 SER A C 19
ATOM 23343 O O . SER A 1 6 ? -19.657 1.293 4.920 1.00 0.00 6 SER A O 19
ATOM 23351 N N . GLY A 1 7 ? -18.474 3.142 4.428 1.00 0.00 7 GLY A N 19
ATOM 23352 C CA . GLY A 1 7 ? -17.782 3.144 5.704 1.00 0.00 7 GLY A CA 19
ATOM 23353 C C . GLY A 1 7 ? -18.425 4.076 6.711 1.00 0.00 7 GLY A C 19
ATOM 23354 O O . GLY A 1 7 ? -19.550 4.535 6.512 1.00 0.00 7 GLY A O 19
ATOM 23358 N N . SER A 1 8 ? -17.712 4.355 7.797 1.00 0.00 8 SER A N 19
ATOM 23359 C CA . SER A 1 8 ? -18.223 5.234 8.843 1.00 0.00 8 SER A CA 19
ATOM 23360 C C . SER A 1 8 ? -17.312 6.444 9.029 1.00 0.00 8 SER A C 19
ATOM 23361 O O . SER A 1 8 ? -16.088 6.353 8.929 1.00 0.00 8 SER A O 19
ATOM 23369 N N . PRO A 1 9 ? -17.922 7.606 9.305 1.00 0.00 9 PRO A N 19
ATOM 23370 C CA . PRO A 1 9 ? -17.186 8.857 9.511 1.00 0.00 9 PRO A CA 19
ATOM 23371 C C . PRO A 1 9 ? -16.389 8.853 10.812 1.00 0.00 9 PRO A C 19
ATOM 23372 O O . PRO A 1 9 ? -16.388 7.866 11.547 1.00 0.00 9 PRO A O 19
ATOM 23383 N N . MET A 1 10 ? -15.713 9.963 11.089 1.00 0.00 10 MET A N 19
ATOM 23384 C CA . MET A 1 10 ? -14.913 10.087 12.302 1.00 0.00 10 MET A CA 19
ATOM 23385 C C . MET A 1 10 ? -14.564 11.546 12.576 1.00 0.00 10 MET A C 19
ATOM 23386 O O . MET A 1 10 ? -14.419 12.344 11.651 1.00 0.00 10 MET A O 19
ATOM 23400 N N . ALA A 1 11 ? -14.431 11.889 13.854 1.00 0.00 11 ALA A N 19
ATOM 23401 C CA . ALA A 1 11 ? -14.097 13.251 14.249 1.00 0.00 11 ALA A CA 19
ATOM 23402 C C . ALA A 1 11 ? -13.110 13.880 13.271 1.00 0.00 11 ALA A C 19
ATOM 23403 O O . ALA A 1 11 ? -13.336 14.979 12.767 1.00 0.00 11 ALA A O 19
ATOM 23410 N N . ASN A 1 12 ? -12.014 13.175 13.008 1.00 0.00 12 ASN A N 19
ATOM 23411 C CA . ASN A 1 12 ? -10.992 13.666 12.091 1.00 0.00 12 ASN A CA 19
ATOM 23412 C C . ASN A 1 12 ? -11.578 13.912 10.704 1.00 0.00 12 ASN A C 19
ATOM 23413 O O . ASN A 1 12 ? -12.595 13.325 10.335 1.00 0.00 12 ASN A O 19
ATOM 23424 N N . SER A 1 13 ? -10.929 14.785 9.940 1.00 0.00 13 SER A N 19
ATOM 23425 C CA . SER A 1 13 ? -11.387 15.112 8.595 1.00 0.00 13 SER A CA 19
ATOM 23426 C C . SER A 1 13 ? -10.443 14.534 7.544 1.00 0.00 13 SER A C 19
ATOM 23427 O O . SER A 1 13 ? -9.425 15.138 7.208 1.00 0.00 13 SER A O 19
ATOM 23435 N N . GLY A 1 14 ? -10.790 13.359 7.028 1.00 0.00 14 GLY A N 19
ATOM 23436 C CA . GLY A 1 14 ? -9.964 12.718 6.021 1.00 0.00 14 GLY A CA 19
ATOM 23437 C C . GLY A 1 14 ? -8.871 11.862 6.627 1.00 0.00 14 GLY A C 19
ATOM 23438 O O . GLY A 1 14 ? -7.688 12.199 6.575 1.00 0.00 14 GLY A O 19
ATOM 23442 N N . PRO A 1 15 ? -9.264 10.724 7.220 1.00 0.00 15 PRO A N 19
ATOM 23443 C CA . PRO A 1 15 ? -8.324 9.794 7.851 1.00 0.00 15 PRO A CA 19
ATOM 23444 C C . PRO A 1 15 ? -7.447 9.074 6.831 1.00 0.00 15 PRO A C 19
ATOM 23445 O O . PRO A 1 15 ? -7.526 9.342 5.632 1.00 0.00 15 PRO A O 19
ATOM 23456 N N . LEU A 1 16 ? -6.613 8.161 7.315 1.00 0.00 16 LEU A N 19
ATOM 23457 C CA . LEU A 1 16 ? -5.722 7.401 6.445 1.00 0.00 16 LEU A CA 19
ATOM 23458 C C . LEU A 1 16 ? -6.487 6.809 5.266 1.00 0.00 16 LEU A C 19
ATOM 23459 O O . LEU A 1 16 ? -7.267 5.869 5.428 1.00 0.00 16 LEU A O 19
ATOM 23475 N N . CYS A 1 17 ? -6.257 7.362 4.080 1.00 0.00 17 CYS A N 19
ATOM 23476 C CA . CYS A 1 17 ? -6.924 6.887 2.873 1.00 0.00 17 CYS A CA 19
ATOM 23477 C C . CYS A 1 17 ? -5.916 6.291 1.895 1.00 0.00 17 CYS A C 19
ATOM 23478 O O . CYS A 1 17 ? -4.714 6.536 1.999 1.00 0.00 17 CYS A O 19
ATOM 23486 N N . CYS A 1 18 ? -6.415 5.505 0.946 1.00 0.00 18 CYS A N 19
ATOM 23487 C CA . CYS A 1 18 ? -5.560 4.872 -0.050 1.00 0.00 18 CYS A CA 19
ATOM 23488 C C . CYS A 1 18 ? -5.078 5.889 -1.080 1.00 0.00 18 CYS A C 19
ATOM 23489 O O . CYS A 1 18 ? -5.800 6.822 -1.434 1.00 0.00 18 CYS A O 19
ATOM 23496 N N . THR A 1 19 ? -3.851 5.704 -1.558 1.00 0.00 19 THR A N 19
ATOM 23497 C CA . THR A 1 19 ? -3.271 6.605 -2.545 1.00 0.00 19 THR A CA 19
ATOM 23498 C C . THR A 1 19 ? -3.775 6.282 -3.947 1.00 0.00 19 THR A C 19
ATOM 23499 O O . THR A 1 19 ? -3.864 7.162 -4.803 1.00 0.00 19 THR A O 19
ATOM 23510 N N . ILE A 1 20 ? -4.104 5.015 -4.175 1.00 0.00 20 ILE A N 19
ATOM 23511 C CA . ILE A 1 20 ? -4.600 4.576 -5.473 1.00 0.00 20 ILE A CA 19
ATOM 23512 C C . ILE A 1 20 ? -6.112 4.749 -5.570 1.00 0.00 20 ILE A C 19
ATOM 23513 O O . ILE A 1 20 ? -6.635 5.173 -6.602 1.00 0.00 20 ILE A O 19
ATOM 23529 N N . CYS A 1 21 ? -6.810 4.420 -4.489 1.00 0.00 21 CYS A N 19
ATOM 23530 C CA . CYS A 1 21 ? -8.263 4.540 -4.450 1.00 0.00 21 CYS A CA 19
ATOM 23531 C C . CYS A 1 21 ? -8.682 5.916 -3.939 1.00 0.00 21 CYS A C 19
ATOM 23532 O O . CYS A 1 21 ? -9.508 6.592 -4.553 1.00 0.00 21 CYS A O 19
ATOM 23539 N N . HIS A 1 22 ? -8.106 6.323 -2.813 1.00 0.00 22 HIS A N 19
ATOM 23540 C CA . HIS A 1 22 ? -8.418 7.619 -2.220 1.00 0.00 22 HIS A CA 19
ATOM 23541 C C . HIS A 1 22 ? -9.880 7.679 -1.786 1.00 0.00 22 HIS A C 19
ATOM 23542 O O . HIS A 1 22 ? -10.569 8.668 -2.033 1.00 0.00 22 HIS A O 19
ATOM 23556 N N . GLU A 1 23 ? -10.345 6.615 -1.140 1.00 0.00 23 GLU A N 19
ATOM 23557 C CA . GLU A 1 23 ? -11.726 6.548 -0.674 1.00 0.00 23 GLU A CA 19
ATOM 23558 C C . GLU A 1 23 ? -11.781 6.398 0.843 1.00 0.00 23 GLU A C 19
ATOM 23559 O O . GLU A 1 23 ? -12.098 7.347 1.560 1.00 0.00 23 GLU A O 19
ATOM 23571 N N . ARG A 1 24 ? -11.471 5.199 1.325 1.00 0.00 24 ARG A N 19
ATOM 23572 C CA . ARG A 1 24 ? -11.487 4.923 2.757 1.00 0.00 24 ARG A CA 19
ATOM 23573 C C . ARG A 1 24 ? -10.802 3.594 3.062 1.00 0.00 24 ARG A C 19
ATOM 23574 O O . ARG A 1 24 ? -10.982 2.611 2.343 1.00 0.00 24 ARG A O 19
ATOM 23595 N N . LEU A 1 25 ? -10.016 3.573 4.133 1.00 0.00 25 LEU A N 19
ATOM 23596 C CA . LEU A 1 25 ? -9.303 2.365 4.534 1.00 0.00 25 LEU A CA 19
ATOM 23597 C C . LEU A 1 25 ? -9.436 2.127 6.035 1.00 0.00 25 LEU A C 19
ATOM 23598 O O . LEU A 1 25 ? -8.752 1.275 6.600 1.00 0.00 25 LEU A O 19
ATOM 23614 N N . GLU A 1 26 ? -10.322 2.886 6.673 1.00 0.00 26 GLU A N 19
ATOM 23615 C CA . GLU A 1 26 ? -10.545 2.756 8.108 1.00 0.00 26 GLU A CA 19
ATOM 23616 C C . GLU A 1 26 ? -9.221 2.620 8.854 1.00 0.00 26 GLU A C 19
ATOM 23617 O O . GLU A 1 26 ? -9.168 2.059 9.949 1.00 0.00 26 GLU A O 19
ATOM 23629 N N . ASP A 1 27 ? -8.155 3.137 8.254 1.00 0.00 27 ASP A N 19
ATOM 23630 C CA . ASP A 1 27 ? -6.830 3.074 8.861 1.00 0.00 27 ASP A CA 19
ATOM 23631 C C . ASP A 1 27 ? -6.566 1.691 9.447 1.00 0.00 27 ASP A C 19
ATOM 23632 O O . ASP A 1 27 ? -6.058 1.563 10.562 1.00 0.00 27 ASP A O 19
ATOM 23641 N N . THR A 1 28 ? -6.915 0.656 8.690 1.00 0.00 28 THR A N 19
ATOM 23642 C CA . THR A 1 28 ? -6.718 -0.718 9.135 1.00 0.00 28 THR A CA 19
ATOM 23643 C C . THR A 1 28 ? -6.879 -1.699 7.979 1.00 0.00 28 THR A C 19
ATOM 23644 O O . THR A 1 28 ? -7.734 -1.518 7.112 1.00 0.00 28 THR A O 19
ATOM 23655 N N . HIS A 1 29 ? -6.051 -2.739 7.972 1.00 0.00 29 HIS A N 19
ATOM 23656 C CA . HIS A 1 29 ? -6.103 -3.750 6.922 1.00 0.00 29 HIS A CA 19
ATOM 23657 C C . HIS A 1 29 ? -5.700 -3.157 5.576 1.00 0.00 29 HIS A C 19
ATOM 23658 O O . HIS A 1 29 ? -6.445 -3.245 4.599 1.00 0.00 29 HIS A O 19
ATOM 23672 N N . PHE A 1 30 ? -4.518 -2.551 5.531 1.00 0.00 30 PHE A N 19
ATOM 23673 C CA . PHE A 1 30 ? -4.017 -1.941 4.305 1.00 0.00 30 PHE A CA 19
ATOM 23674 C C . PHE A 1 30 ? -2.495 -1.844 4.329 1.00 0.00 30 PHE A C 19
ATOM 23675 O O . PHE A 1 30 ? -1.887 -1.691 5.388 1.00 0.00 30 PHE A O 19
ATOM 23692 N N . VAL A 1 31 ? -1.884 -1.935 3.152 1.00 0.00 31 VAL A N 19
ATOM 23693 C CA . VAL A 1 31 ? -0.432 -1.857 3.036 1.00 0.00 31 VAL A CA 19
ATOM 23694 C C . VAL A 1 31 ? 0.043 -0.409 3.042 1.00 0.00 31 VAL A C 19
ATOM 23695 O O . VAL A 1 31 ? -0.370 0.393 2.205 1.00 0.00 31 VAL A O 19
ATOM 23708 N N . GLN A 1 32 ? 0.913 -0.081 3.992 1.00 0.00 32 GLN A N 19
ATOM 23709 C CA . GLN A 1 32 ? 1.444 1.272 4.107 1.00 0.00 32 GLN A CA 19
ATOM 23710 C C . GLN A 1 32 ? 2.961 1.277 3.947 1.00 0.00 32 GLN A C 19
ATOM 23711 O O . GLN A 1 32 ? 3.655 0.413 4.484 1.00 0.00 32 GLN A O 19
ATOM 23725 N N . CYS A 1 33 ? 3.469 2.254 3.205 1.00 0.00 33 CYS A N 19
ATOM 23726 C CA . CYS A 1 33 ? 4.903 2.372 2.972 1.00 0.00 33 CYS A CA 19
ATOM 23727 C C . CYS A 1 33 ? 5.651 2.594 4.284 1.00 0.00 33 CYS A C 19
ATOM 23728 O O . CYS A 1 33 ? 5.342 3.501 5.058 1.00 0.00 33 CYS A O 19
ATOM 23735 N N . PRO A 1 34 ? 6.657 1.746 4.543 1.00 0.00 34 PRO A N 19
ATOM 23736 C CA . PRO A 1 34 ? 7.470 1.830 5.760 1.00 0.00 34 PRO A CA 19
ATOM 23737 C C . PRO A 1 34 ? 8.372 3.059 5.771 1.00 0.00 34 PRO A C 19
ATOM 23738 O O . PRO A 1 34 ? 9.108 3.292 6.730 1.00 0.00 34 PRO A O 19
ATOM 23749 N N . SER A 1 35 ? 8.309 3.844 4.700 1.00 0.00 35 SER A N 19
ATOM 23750 C CA . SER A 1 35 ? 9.123 5.048 4.586 1.00 0.00 35 SER A CA 19
ATOM 23751 C C . SER A 1 35 ? 8.255 6.263 4.271 1.00 0.00 35 SER A C 19
ATOM 23752 O O . SER A 1 35 ? 8.435 7.335 4.848 1.00 0.00 35 SER A O 19
ATOM 23760 N N . VAL A 1 36 ? 7.313 6.086 3.350 1.00 0.00 36 VAL A N 19
ATOM 23761 C CA . VAL A 1 36 ? 6.416 7.165 2.957 1.00 0.00 36 VAL A CA 19
ATOM 23762 C C . VAL A 1 36 ? 5.066 7.039 3.655 1.00 0.00 36 VAL A C 19
ATOM 23763 O O . VAL A 1 36 ? 4.365 6.035 3.528 1.00 0.00 36 VAL A O 19
ATOM 23776 N N . PRO A 1 37 ? 4.690 8.082 4.410 1.00 0.00 37 PRO A N 19
ATOM 23777 C CA . PRO A 1 37 ? 3.421 8.113 5.142 1.00 0.00 37 PRO A CA 19
ATOM 23778 C C . PRO A 1 37 ? 2.218 8.228 4.213 1.00 0.00 37 PRO A C 19
ATOM 23779 O O . PRO A 1 37 ? 1.209 7.547 4.401 1.00 0.00 37 PRO A O 19
ATOM 23790 N N . SER A 1 38 ? 2.331 9.092 3.209 1.00 0.00 38 SER A N 19
ATOM 23791 C CA . SER A 1 38 ? 1.251 9.297 2.252 1.00 0.00 38 SER A CA 19
ATOM 23792 C C . SER A 1 38 ? 0.922 8.002 1.517 1.00 0.00 38 SER A C 19
ATOM 23793 O O . SER A 1 38 ? -0.245 7.648 1.349 1.00 0.00 38 SER A O 19
ATOM 23801 N N . HIS A 1 39 ? 1.961 7.296 1.080 1.00 0.00 39 HIS A N 19
ATOM 23802 C CA . HIS A 1 39 ? 1.785 6.039 0.363 1.00 0.00 39 HIS A CA 19
ATOM 23803 C C . HIS A 1 39 ? 0.913 5.075 1.163 1.00 0.00 39 HIS A C 19
ATOM 23804 O O . HIS A 1 39 ? 1.342 4.533 2.182 1.00 0.00 39 HIS A O 19
ATOM 23818 N N . LYS A 1 40 ? -0.313 4.866 0.696 1.00 0.00 40 LYS A N 19
ATOM 23819 C CA . LYS A 1 40 ? -1.245 3.968 1.366 1.00 0.00 40 LYS A CA 19
ATOM 23820 C C . LYS A 1 40 ? -1.946 3.061 0.360 1.00 0.00 40 LYS A C 19
ATOM 23821 O O . LYS A 1 40 ? -2.900 3.471 -0.301 1.00 0.00 40 LYS A O 19
ATOM 23840 N N . PHE A 1 41 ? -1.467 1.826 0.249 1.00 0.00 41 PHE A N 19
ATOM 23841 C CA . PHE A 1 41 ? -2.049 0.861 -0.676 1.00 0.00 41 PHE A CA 19
ATOM 23842 C C . PHE A 1 41 ? -2.748 -0.265 0.080 1.00 0.00 41 PHE A C 19
ATOM 23843 O O . PHE A 1 41 ? -2.179 -0.860 0.995 1.00 0.00 41 PHE A O 19
ATOM 23860 N N . CYS A 1 42 ? -3.986 -0.550 -0.309 1.00 0.00 42 CYS A N 19
ATOM 23861 C CA . CYS A 1 42 ? -4.766 -1.603 0.331 1.00 0.00 42 CYS A CA 19
ATOM 23862 C C . CYS A 1 42 ? -4.453 -2.963 -0.286 1.00 0.00 42 CYS A C 19
ATOM 23863 O O . CYS A 1 42 ? -3.551 -3.089 -1.114 1.00 0.00 42 CYS A O 19
ATOM 23870 N N . PHE A 1 43 ? -5.206 -3.979 0.123 1.00 0.00 43 PHE A N 19
ATOM 23871 C CA . PHE A 1 43 ? -5.010 -5.330 -0.389 1.00 0.00 43 PHE A CA 19
ATOM 23872 C C . PHE A 1 43 ? -5.220 -5.376 -1.900 1.00 0.00 43 PHE A C 19
ATOM 23873 O O . PHE A 1 43 ? -4.366 -5.836 -2.657 1.00 0.00 43 PHE A O 19
ATOM 23890 N N . PRO A 1 44 ? -6.386 -4.887 -2.349 1.00 0.00 44 PRO A N 19
ATOM 23891 C CA . PRO A 1 44 ? -6.737 -4.860 -3.772 1.00 0.00 44 PRO A CA 19
ATOM 23892 C C . PRO A 1 44 ? -5.900 -3.855 -4.557 1.00 0.00 44 PRO A C 19
ATOM 23893 O O . PRO A 1 44 ? -6.279 -3.436 -5.651 1.00 0.00 44 PRO A O 19
ATOM 23904 N N . CYS A 1 45 ? -4.760 -3.472 -3.992 1.00 0.00 45 CYS A N 19
ATOM 23905 C CA . CYS A 1 45 ? -3.869 -2.516 -4.638 1.00 0.00 45 CYS A CA 19
ATOM 23906 C C . CYS A 1 45 ? -2.438 -3.047 -4.677 1.00 0.00 45 CYS A C 19
ATOM 23907 O O . CYS A 1 45 ? -1.727 -2.872 -5.666 1.00 0.00 45 CYS A O 19
ATOM 23914 N N . SER A 1 46 ? -2.024 -3.696 -3.594 1.00 0.00 46 SER A N 19
ATOM 23915 C CA . SER A 1 46 ? -0.678 -4.249 -3.502 1.00 0.00 46 SER A CA 19
ATOM 23916 C C . SER A 1 46 ? -0.534 -5.479 -4.394 1.00 0.00 46 SER A C 19
ATOM 23917 O O . SER A 1 46 ? 0.502 -5.683 -5.027 1.00 0.00 46 SER A O 19
ATOM 23925 N N . ARG A 1 47 ? -1.582 -6.295 -4.439 1.00 0.00 47 ARG A N 19
ATOM 23926 C CA . ARG A 1 47 ? -1.573 -7.506 -5.251 1.00 0.00 47 ARG A CA 19
ATOM 23927 C C . ARG A 1 47 ? -1.212 -7.186 -6.699 1.00 0.00 47 ARG A C 19
ATOM 23928 O O . ARG A 1 47 ? -0.219 -7.687 -7.226 1.00 0.00 47 ARG A O 19
ATOM 23949 N N . GLU A 1 48 ? -2.025 -6.349 -7.336 1.00 0.00 48 GLU A N 19
ATOM 23950 C CA . GLU A 1 48 ? -1.791 -5.964 -8.722 1.00 0.00 48 GLU A CA 19
ATOM 23951 C C . GLU A 1 48 ? -0.311 -5.689 -8.969 1.00 0.00 48 GLU A C 19
ATOM 23952 O O . GLU A 1 48 ? 0.183 -5.843 -10.086 1.00 0.00 48 GLU A O 19
ATOM 23964 N N . SER A 1 49 ? 0.392 -5.282 -7.917 1.00 0.00 49 SER A N 19
ATOM 23965 C CA . SER A 1 49 ? 1.815 -4.981 -8.019 1.00 0.00 49 SER A CA 19
ATOM 23966 C C . SER A 1 49 ? 2.652 -6.241 -7.822 1.00 0.00 49 SER A C 19
ATOM 23967 O O . SER A 1 49 ? 3.725 -6.384 -8.409 1.00 0.00 49 SER A O 19
ATOM 23975 N N . ILE A 1 50 ? 2.154 -7.151 -6.992 1.00 0.00 50 ILE A N 19
ATOM 23976 C CA . ILE A 1 50 ? 2.855 -8.400 -6.718 1.00 0.00 50 ILE A CA 19
ATOM 23977 C C . ILE A 1 50 ? 2.850 -9.312 -7.940 1.00 0.00 50 ILE A C 19
ATOM 23978 O O . ILE A 1 50 ? 3.766 -10.111 -8.136 1.00 0.00 50 ILE A O 19
ATOM 23994 N N . LYS A 1 51 ? 1.812 -9.186 -8.761 1.00 0.00 51 LYS A N 19
ATOM 23995 C CA . LYS A 1 51 ? 1.688 -9.997 -9.967 1.00 0.00 51 LYS A CA 19
ATOM 23996 C C . LYS A 1 51 ? 2.462 -9.373 -11.124 1.00 0.00 51 LYS A C 19
ATOM 23997 O O . LYS A 1 51 ? 3.215 -10.055 -11.818 1.00 0.00 51 LYS A O 19
ATOM 24016 N N . ALA A 1 52 ? 2.273 -8.073 -11.324 1.00 0.00 52 ALA A N 19
ATOM 24017 C CA . ALA A 1 52 ? 2.956 -7.358 -12.395 1.00 0.00 52 ALA A CA 19
ATOM 24018 C C . ALA A 1 52 ? 4.470 -7.426 -12.222 1.00 0.00 52 ALA A C 19
ATOM 24019 O O . ALA A 1 52 ? 5.195 -7.763 -13.156 1.00 0.00 52 ALA A O 19
ATOM 24026 N N . GLN A 1 53 ? 4.938 -7.103 -11.020 1.00 0.00 53 GLN A N 19
ATOM 24027 C CA . GLN A 1 53 ? 6.366 -7.127 -10.727 1.00 0.00 53 GLN A CA 19
ATOM 24028 C C . GLN A 1 53 ? 6.890 -8.558 -10.685 1.00 0.00 53 GLN A C 19
ATOM 24029 O O . GLN A 1 53 ? 7.709 -8.955 -11.514 1.00 0.00 53 GLN A O 19
ATOM 24043 N N . GLY A 1 54 ? 6.411 -9.331 -9.714 1.00 0.00 54 GLY A N 19
ATOM 24044 C CA . GLY A 1 54 ? 6.843 -10.710 -9.583 1.00 0.00 54 GLY A CA 19
ATOM 24045 C C . GLY A 1 54 ? 6.326 -11.361 -8.316 1.00 0.00 54 GLY A C 19
ATOM 24046 O O . GLY A 1 54 ? 6.857 -11.131 -7.230 1.00 0.00 54 GLY A O 19
ATOM 24050 N N . ALA A 1 55 ? 5.284 -12.175 -8.453 1.00 0.00 55 ALA A N 19
ATOM 24051 C CA . ALA A 1 55 ? 4.695 -12.862 -7.310 1.00 0.00 55 ALA A CA 19
ATOM 24052 C C . ALA A 1 55 ? 5.714 -13.770 -6.631 1.00 0.00 55 ALA A C 19
ATOM 24053 O O . ALA A 1 55 ? 5.753 -13.870 -5.404 1.00 0.00 55 ALA A O 19
ATOM 24060 N N . THR A 1 56 ? 6.538 -14.434 -7.436 1.00 0.00 56 THR A N 19
ATOM 24061 C CA . THR A 1 56 ? 7.556 -15.336 -6.912 1.00 0.00 56 THR A CA 19
ATOM 24062 C C . THR A 1 56 ? 8.814 -14.573 -6.512 1.00 0.00 56 THR A C 19
ATOM 24063 O O . THR A 1 56 ? 9.411 -14.845 -5.471 1.00 0.00 56 THR A O 19
ATOM 24074 N N . GLY A 1 57 ? 9.210 -13.616 -7.345 1.00 0.00 57 GLY A N 19
ATOM 24075 C CA . GLY A 1 57 ? 10.395 -12.828 -7.059 1.00 0.00 57 GLY A CA 19
ATOM 24076 C C . GLY A 1 57 ? 10.126 -11.718 -6.061 1.00 0.00 57 GLY A C 19
ATOM 24077 O O . GLY A 1 57 ? 9.282 -11.861 -5.178 1.00 0.00 57 GLY A O 19
ATOM 24081 N N . GLU A 1 58 ? 10.848 -10.611 -6.202 1.00 0.00 58 GLU A N 19
ATOM 24082 C CA . GLU A 1 58 ? 10.684 -9.474 -5.303 1.00 0.00 58 GLU A CA 19
ATOM 24083 C C . GLU A 1 58 ? 9.593 -8.535 -5.807 1.00 0.00 58 GLU A C 19
ATOM 24084 O O . GLU A 1 58 ? 9.191 -8.598 -6.969 1.00 0.00 58 GLU A O 19
ATOM 24096 N N . VAL A 1 59 ? 9.116 -7.663 -4.924 1.00 0.00 59 VAL A N 19
ATOM 24097 C CA . VAL A 1 59 ? 8.071 -6.710 -5.278 1.00 0.00 59 VAL A CA 19
ATOM 24098 C C . VAL A 1 59 ? 8.285 -5.374 -4.576 1.00 0.00 59 VAL A C 19
ATOM 24099 O O . VAL A 1 59 ? 8.097 -5.261 -3.364 1.00 0.00 59 VAL A O 19
ATOM 24112 N N . TYR A 1 60 ? 8.678 -4.364 -5.344 1.00 0.00 60 TYR A N 19
ATOM 24113 C CA . TYR A 1 60 ? 8.920 -3.035 -4.796 1.00 0.00 60 TYR A CA 19
ATOM 24114 C C . TYR A 1 60 ? 7.611 -2.272 -4.621 1.00 0.00 60 TYR A C 19
ATOM 24115 O O . TYR A 1 60 ? 6.550 -2.728 -5.048 1.00 0.00 60 TYR A O 19
ATOM 24133 N N . CYS A 1 61 ? 7.693 -1.106 -3.989 1.00 0.00 61 CYS A N 19
ATOM 24134 C CA . CYS A 1 61 ? 6.517 -0.276 -3.756 1.00 0.00 61 CYS A CA 19
ATOM 24135 C C . CYS A 1 61 ? 5.525 -0.404 -4.909 1.00 0.00 61 CYS A C 19
ATOM 24136 O O . CYS A 1 61 ? 5.891 -0.360 -6.083 1.00 0.00 61 CYS A O 19
ATOM 24143 N N . PRO A 1 62 ? 4.238 -0.565 -4.566 1.00 0.00 62 PRO A N 19
ATOM 24144 C CA . PRO A 1 62 ? 3.166 -0.701 -5.557 1.00 0.00 62 PRO A CA 19
ATOM 24145 C C . PRO A 1 62 ? 2.905 0.598 -6.310 1.00 0.00 62 PRO A C 19
ATOM 24146 O O . PRO A 1 62 ? 2.009 0.670 -7.152 1.00 0.00 62 PRO A O 19
ATOM 24157 N N . SER A 1 63 ? 3.692 1.624 -6.002 1.00 0.00 63 SER A N 19
ATOM 24158 C CA . SER A 1 63 ? 3.543 2.923 -6.648 1.00 0.00 63 SER A CA 19
ATOM 24159 C C . SER A 1 63 ? 4.484 3.047 -7.842 1.00 0.00 63 SER A C 19
ATOM 24160 O O . SER A 1 63 ? 4.202 3.769 -8.797 1.00 0.00 63 SER A O 19
ATOM 24168 N N . GLY A 1 64 ? 5.607 2.337 -7.779 1.00 0.00 64 GLY A N 19
ATOM 24169 C CA . GLY A 1 64 ? 6.574 2.382 -8.860 1.00 0.00 64 GLY A CA 19
ATOM 24170 C C . GLY A 1 64 ? 7.689 3.375 -8.600 1.00 0.00 64 GLY A C 19
ATOM 24171 O O . GLY A 1 64 ? 8.233 3.964 -9.533 1.00 0.00 64 GLY A O 19
ATOM 24175 N N . GLU A 1 65 ? 8.027 3.564 -7.328 1.00 0.00 65 GLU A N 19
ATOM 24176 C CA . GLU A 1 65 ? 9.083 4.496 -6.949 1.00 0.00 65 GLU A CA 19
ATOM 24177 C C . GLU A 1 65 ? 10.248 3.761 -6.293 1.00 0.00 65 GLU A C 19
ATOM 24178 O O . GLU A 1 65 ? 11.342 4.307 -6.153 1.00 0.00 65 GLU A O 19
ATOM 24190 N N . LYS A 1 66 ? 10.005 2.517 -5.892 1.00 0.00 66 LYS A N 19
ATOM 24191 C CA . LYS A 1 66 ? 11.033 1.705 -5.252 1.00 0.00 66 LYS A CA 19
ATOM 24192 C C . LYS A 1 66 ? 11.483 2.335 -3.937 1.00 0.00 66 LYS A C 19
ATOM 24193 O O . LYS A 1 66 ? 12.680 2.475 -3.682 1.00 0.00 66 LYS A O 19
ATOM 24212 N N . CYS A 1 67 ? 10.518 2.711 -3.105 1.00 0.00 67 CYS A N 19
ATOM 24213 C CA . CYS A 1 67 ? 10.814 3.325 -1.817 1.00 0.00 67 CYS A CA 19
ATOM 24214 C C . CYS A 1 67 ? 11.570 2.354 -0.913 1.00 0.00 67 CYS A C 19
ATOM 24215 O O . CYS A 1 67 ? 11.088 1.271 -0.583 1.00 0.00 67 CYS A O 19
ATOM 24222 N N . PRO A 1 68 ? 12.784 2.751 -0.503 1.00 0.00 68 PRO A N 19
ATOM 24223 C CA . PRO A 1 68 ? 13.632 1.932 0.368 1.00 0.00 68 PRO A CA 19
ATOM 24224 C C . PRO A 1 68 ? 13.079 1.830 1.785 1.00 0.00 68 PRO A C 19
ATOM 24225 O O . PRO A 1 68 ? 12.224 2.619 2.187 1.00 0.00 68 PRO A O 19
ATOM 24236 N N . LEU A 1 69 ? 13.573 0.853 2.539 1.00 0.00 69 LEU A N 19
ATOM 24237 C CA . LEU A 1 69 ? 13.128 0.648 3.913 1.00 0.00 69 LEU A CA 19
ATOM 24238 C C . LEU A 1 69 ? 13.626 1.769 4.819 1.00 0.00 69 LEU A C 19
ATOM 24239 O O . LEU A 1 69 ? 14.753 2.244 4.676 1.00 0.00 69 LEU A O 19
ATOM 24255 N N . VAL A 1 70 ? 12.779 2.186 5.755 1.00 0.00 70 VAL A N 19
ATOM 24256 C CA . VAL A 1 70 ? 13.134 3.249 6.688 1.00 0.00 70 VAL A CA 19
ATOM 24257 C C . VAL A 1 70 ? 14.429 2.925 7.424 1.00 0.00 70 VAL A C 19
ATOM 24258 O O . VAL A 1 70 ? 14.534 1.899 8.095 1.00 0.00 70 VAL A O 19
ATOM 24271 N N . GLY A 1 71 ? 15.415 3.808 7.294 1.00 0.00 71 GLY A N 19
ATOM 24272 C CA . GLY A 1 71 ? 16.690 3.598 7.953 1.00 0.00 71 GLY A CA 19
ATOM 24273 C C . GLY A 1 71 ? 17.608 2.686 7.163 1.00 0.00 71 GLY A C 19
ATOM 24274 O O . GLY A 1 71 ? 18.811 2.929 7.076 1.00 0.00 71 GLY A O 19
ATOM 24278 N N . SER A 1 72 ? 17.039 1.633 6.586 1.00 0.00 72 SER A N 19
ATOM 24279 C CA . SER A 1 72 ? 17.815 0.678 5.803 1.00 0.00 72 SER A CA 19
ATOM 24280 C C . SER A 1 72 ? 17.939 1.137 4.354 1.00 0.00 72 SER A C 19
ATOM 24281 O O . SER A 1 72 ? 17.219 2.031 3.911 1.00 0.00 72 SER A O 19
ATOM 24289 N N . ASN A 1 73 ? 18.858 0.518 3.620 1.00 0.00 73 ASN A N 19
ATOM 24290 C CA . ASN A 1 73 ? 19.077 0.862 2.220 1.00 0.00 73 ASN A CA 19
ATOM 24291 C C . ASN A 1 73 ? 18.639 -0.276 1.304 1.00 0.00 73 ASN A C 19
ATOM 24292 O O . ASN A 1 73 ? 19.305 -0.584 0.315 1.00 0.00 73 ASN A O 19
ATOM 24303 N N . VAL A 1 74 ? 17.513 -0.898 1.639 1.00 0.00 74 VAL A N 19
ATOM 24304 C CA . VAL A 1 74 ? 16.983 -2.001 0.847 1.00 0.00 74 VAL A CA 19
ATOM 24305 C C . VAL A 1 74 ? 15.474 -1.879 0.674 1.00 0.00 74 VAL A C 19
ATOM 24306 O O . VAL A 1 74 ? 14.744 -1.532 1.603 1.00 0.00 74 VAL A O 19
ATOM 24319 N N . PRO A 1 75 ? 14.991 -2.173 -0.542 1.00 0.00 75 PRO A N 19
ATOM 24320 C CA . PRO A 1 75 ? 13.563 -2.104 -0.866 1.00 0.00 75 PRO A CA 19
ATOM 24321 C C . PRO A 1 75 ? 12.759 -3.201 -0.175 1.00 0.00 75 PRO A C 19
ATOM 24322 O O . PRO A 1 75 ? 13.126 -4.375 -0.223 1.00 0.00 75 PRO A O 19
ATOM 24333 N N . TRP A 1 76 ? 11.663 -2.810 0.465 1.00 0.00 76 TRP A N 19
ATOM 24334 C CA . TRP A 1 76 ? 10.807 -3.761 1.165 1.00 0.00 76 TRP A CA 19
ATOM 24335 C C . TRP A 1 76 ? 10.024 -4.619 0.177 1.00 0.00 76 TRP A C 19
ATOM 24336 O O . TRP A 1 76 ? 8.950 -4.230 -0.281 1.00 0.00 76 TRP A O 19
ATOM 24357 N N . ALA A 1 77 ? 10.569 -5.786 -0.149 1.00 0.00 77 ALA A N 19
ATOM 24358 C CA . ALA A 1 77 ? 9.919 -6.699 -1.081 1.00 0.00 77 ALA A CA 19
ATOM 24359 C C . ALA A 1 77 ? 9.047 -7.709 -0.343 1.00 0.00 77 ALA A C 19
ATOM 24360 O O . ALA A 1 77 ? 9.547 -8.536 0.419 1.00 0.00 77 ALA A O 19
ATOM 24367 N N . PHE A 1 78 ? 7.740 -7.635 -0.574 1.00 0.00 78 PHE A N 19
ATOM 24368 C CA . PHE A 1 78 ? 6.798 -8.542 0.071 1.00 0.00 78 PHE A CA 19
ATOM 24369 C C . PHE A 1 78 ? 7.425 -9.917 0.284 1.00 0.00 78 PHE A C 19
ATOM 24370 O O . PHE A 1 78 ? 8.123 -10.434 -0.588 1.00 0.00 78 PHE A O 19
ATOM 24387 N N . MET A 1 79 ? 7.170 -10.503 1.449 1.00 0.00 79 MET A N 19
ATOM 24388 C CA . MET A 1 79 ? 7.709 -11.818 1.776 1.00 0.00 79 MET A CA 19
ATOM 24389 C C . MET A 1 79 ? 6.709 -12.917 1.429 1.00 0.00 79 MET A C 19
ATOM 24390 O O . MET A 1 79 ? 5.498 -12.702 1.471 1.00 0.00 79 MET A O 19
ATOM 24404 N N . GLN A 1 80 ? 7.224 -14.093 1.086 1.00 0.00 80 GLN A N 19
ATOM 24405 C CA . GLN A 1 80 ? 6.375 -15.224 0.731 1.00 0.00 80 GLN A CA 19
ATOM 24406 C C . GLN A 1 80 ? 5.108 -15.241 1.579 1.00 0.00 80 GLN A C 19
ATOM 24407 O O . GLN A 1 80 ? 4.025 -15.558 1.088 1.00 0.00 80 GLN A O 19
ATOM 24421 N N . GLY A 1 81 ? 5.250 -14.897 2.855 1.00 0.00 81 GLY A N 19
ATOM 24422 C CA . GLY A 1 81 ? 4.109 -14.880 3.751 1.00 0.00 81 GLY A CA 19
ATOM 24423 C C . GLY A 1 81 ? 3.093 -13.820 3.375 1.00 0.00 81 GLY A C 19
ATOM 24424 O O . GLY A 1 81 ? 1.925 -14.127 3.140 1.00 0.00 81 GLY A O 19
ATOM 24428 N N . GLU A 1 82 ? 3.539 -12.568 3.320 1.00 0.00 82 GLU A N 19
ATOM 24429 C CA . GLU A 1 82 ? 2.658 -11.459 2.972 1.00 0.00 82 GLU A CA 19
ATOM 24430 C C . GLU A 1 82 ? 2.109 -11.623 1.558 1.00 0.00 82 GLU A C 19
ATOM 24431 O O . GLU A 1 82 ? 0.904 -11.511 1.332 1.00 0.00 82 GLU A O 19
ATOM 24443 N N . ILE A 1 83 ? 3.002 -11.888 0.610 1.00 0.00 83 ILE A N 19
ATOM 24444 C CA . ILE A 1 83 ? 2.607 -12.068 -0.782 1.00 0.00 83 ILE A CA 19
ATOM 24445 C C . ILE A 1 83 ? 1.314 -12.870 -0.887 1.00 0.00 83 ILE A C 19
ATOM 24446 O O . ILE A 1 83 ? 0.483 -12.614 -1.757 1.00 0.00 83 ILE A O 19
ATOM 24462 N N . ALA A 1 84 ? 1.152 -13.840 0.006 1.00 0.00 84 ALA A N 19
ATOM 24463 C CA . ALA A 1 84 ? -0.042 -14.677 0.016 1.00 0.00 84 ALA A CA 19
ATOM 24464 C C . ALA A 1 84 ? -1.118 -14.088 0.922 1.00 0.00 84 ALA A C 19
ATOM 24465 O O . ALA A 1 84 ? -2.300 -14.083 0.577 1.00 0.00 84 ALA A O 19
ATOM 24472 N N . THR A 1 85 ? -0.701 -13.593 2.083 1.00 0.00 85 THR A N 19
ATOM 24473 C CA . THR A 1 85 ? -1.629 -13.004 3.039 1.00 0.00 85 THR A CA 19
ATOM 24474 C C . THR A 1 85 ? -2.516 -11.959 2.372 1.00 0.00 85 THR A C 19
ATOM 24475 O O . THR A 1 85 ? -3.724 -11.914 2.608 1.00 0.00 85 THR A O 19
ATOM 24486 N N . ILE A 1 86 ? -1.910 -11.120 1.539 1.00 0.00 86 ILE A N 19
ATOM 24487 C CA . ILE A 1 86 ? -2.647 -10.077 0.836 1.00 0.00 86 ILE A CA 19
ATOM 24488 C C . ILE A 1 86 ? -3.440 -10.654 -0.331 1.00 0.00 86 ILE A C 19
ATOM 24489 O O . ILE A 1 86 ? -4.649 -10.442 -0.440 1.00 0.00 86 ILE A O 19
ATOM 24505 N N . LEU A 1 87 ? -2.753 -11.386 -1.201 1.00 0.00 87 LEU A N 19
ATOM 24506 C CA . LEU A 1 87 ? -3.394 -11.997 -2.360 1.00 0.00 87 LEU A CA 19
ATOM 24507 C C . LEU A 1 87 ? -4.700 -12.678 -1.965 1.00 0.00 87 LEU A C 19
ATOM 24508 O O . LEU A 1 87 ? -5.733 -12.482 -2.606 1.00 0.00 87 LEU A O 19
ATOM 24524 N N . SER A 1 88 ? -4.648 -13.477 -0.904 1.00 0.00 88 SER A N 19
ATOM 24525 C CA . SER A 1 88 ? -5.827 -14.189 -0.424 1.00 0.00 88 SER A CA 19
ATOM 24526 C C . SER A 1 88 ? -6.703 -13.275 0.427 1.00 0.00 88 SER A C 19
ATOM 24527 O O . SER A 1 88 ? -7.817 -12.927 0.038 1.00 0.00 88 SER A O 19
ATOM 24535 N N . GLY A 1 89 ? -6.190 -12.889 1.592 1.00 0.00 89 GLY A N 19
ATOM 24536 C CA . GLY A 1 89 ? -6.939 -12.019 2.480 1.00 0.00 89 GLY A CA 19
ATOM 24537 C C . GLY A 1 89 ? -7.934 -12.780 3.333 1.00 0.00 89 GLY A C 19
ATOM 24538 O O . GLY A 1 89 ? -9.147 -12.679 3.148 1.00 0.00 89 GLY A O 19
ATOM 24542 N N . PRO A 1 90 ? -7.420 -13.565 4.292 1.00 0.00 90 PRO A N 19
ATOM 24543 C CA . PRO A 1 90 ? -8.256 -14.362 5.195 1.00 0.00 90 PRO A CA 19
ATOM 24544 C C . PRO A 1 90 ? -9.032 -13.497 6.182 1.00 0.00 90 PRO A C 19
ATOM 24545 O O . PRO A 1 90 ? -8.607 -13.305 7.321 1.00 0.00 90 PRO A O 19
ATOM 24556 N N . SER A 1 91 ? -10.172 -12.977 5.738 1.00 0.00 91 SER A N 19
ATOM 24557 C CA . SER A 1 91 ? -11.005 -12.129 6.582 1.00 0.00 91 SER A CA 19
ATOM 24558 C C . SER A 1 91 ? -12.274 -12.864 7.005 1.00 0.00 91 SER A C 19
ATOM 24559 O O . SER A 1 91 ? -13.203 -13.026 6.215 1.00 0.00 91 SER A O 19
ATOM 24567 N N . SER A 1 92 ? -12.304 -13.305 8.258 1.00 0.00 92 SER A N 19
ATOM 24568 C CA . SER A 1 92 ? -13.456 -14.026 8.787 1.00 0.00 92 SER A CA 19
ATOM 24569 C C . SER A 1 92 ? -14.756 -13.320 8.416 1.00 0.00 92 SER A C 19
ATOM 24570 O O . SER A 1 92 ? -15.691 -13.941 7.912 1.00 0.00 92 SER A O 19
ATOM 24578 N N . GLY A 1 93 ? -14.807 -12.015 8.669 1.00 0.00 93 GLY A N 19
ATOM 24579 C CA . GLY A 1 93 ? -15.997 -11.245 8.355 1.00 0.00 93 GLY A CA 19
ATOM 24580 C C . GLY A 1 93 ? -16.739 -10.794 9.597 1.00 0.00 93 GLY A C 19
ATOM 24581 O O . GLY A 1 93 ? -17.582 -9.903 9.500 1.00 0.00 93 GLY A O 19
ATOM 24587 N N . GLY A 1 1 ? -26.212 3.671 0.758 1.00 0.00 1 GLY A N 20
ATOM 24588 C CA . GLY A 1 1 ? -27.506 3.232 0.267 1.00 0.00 1 GLY A CA 20
ATOM 24589 C C . GLY A 1 1 ? -28.315 4.366 -0.330 1.00 0.00 1 GLY A C 20
ATOM 24590 O O . GLY A 1 1 ? -29.080 5.028 0.371 1.00 0.00 1 GLY A O 20
ATOM 24594 N N . SER A 1 2 ? -28.145 4.592 -1.628 1.00 0.00 2 SER A N 20
ATOM 24595 C CA . SER A 1 2 ? -28.861 5.658 -2.319 1.00 0.00 2 SER A CA 20
ATOM 24596 C C . SER A 1 2 ? -28.611 7.005 -1.646 1.00 0.00 2 SER A C 20
ATOM 24597 O O . SER A 1 2 ? -29.530 7.806 -1.475 1.00 0.00 2 SER A O 20
ATOM 24605 N N . SER A 1 3 ? -27.360 7.247 -1.268 1.00 0.00 3 SER A N 20
ATOM 24606 C CA . SER A 1 3 ? -26.988 8.494 -0.610 1.00 0.00 3 SER A CA 20
ATOM 24607 C C . SER A 1 3 ? -26.121 9.353 -1.526 1.00 0.00 3 SER A C 20
ATOM 24608 O O . SER A 1 3 ? -25.381 8.837 -2.362 1.00 0.00 3 SER A O 20
ATOM 24616 N N . GLY A 1 4 ? -26.220 10.669 -1.361 1.00 0.00 4 GLY A N 20
ATOM 24617 C CA . GLY A 1 4 ? -25.441 11.580 -2.179 1.00 0.00 4 GLY A CA 20
ATOM 24618 C C . GLY A 1 4 ? -24.202 12.084 -1.466 1.00 0.00 4 GLY A C 20
ATOM 24619 O O . GLY A 1 4 ? -23.118 11.522 -1.618 1.00 0.00 4 GLY A O 20
ATOM 24623 N N . SER A 1 5 ? -24.363 13.149 -0.686 1.00 0.00 5 SER A N 20
ATOM 24624 C CA . SER A 1 5 ? -23.247 13.732 0.050 1.00 0.00 5 SER A CA 20
ATOM 24625 C C . SER A 1 5 ? -22.011 13.845 -0.838 1.00 0.00 5 SER A C 20
ATOM 24626 O O . SER A 1 5 ? -20.895 13.558 -0.406 1.00 0.00 5 SER A O 20
ATOM 24634 N N . SER A 1 6 ? -22.220 14.266 -2.081 1.00 0.00 6 SER A N 20
ATOM 24635 C CA . SER A 1 6 ? -21.124 14.414 -3.032 1.00 0.00 6 SER A CA 20
ATOM 24636 C C . SER A 1 6 ? -20.264 15.626 -2.686 1.00 0.00 6 SER A C 20
ATOM 24637 O O . SER A 1 6 ? -19.075 15.496 -2.400 1.00 0.00 6 SER A O 20
ATOM 24645 N N . GLY A 1 7 ? -20.877 16.806 -2.716 1.00 0.00 7 GLY A N 20
ATOM 24646 C CA . GLY A 1 7 ? -20.154 18.025 -2.404 1.00 0.00 7 GLY A CA 20
ATOM 24647 C C . GLY A 1 7 ? -19.670 18.061 -0.968 1.00 0.00 7 GLY A C 20
ATOM 24648 O O . GLY A 1 7 ? -19.922 17.135 -0.198 1.00 0.00 7 GLY A O 20
ATOM 24652 N N . SER A 1 8 ? -18.970 19.132 -0.608 1.00 0.00 8 SER A N 20
ATOM 24653 C CA . SER A 1 8 ? -18.444 19.282 0.744 1.00 0.00 8 SER A CA 20
ATOM 24654 C C . SER A 1 8 ? -18.929 20.585 1.374 1.00 0.00 8 SER A C 20
ATOM 24655 O O . SER A 1 8 ? -18.189 21.563 1.485 1.00 0.00 8 SER A O 20
ATOM 24663 N N . PRO A 1 9 ? -20.202 20.599 1.796 1.00 0.00 9 PRO A N 20
ATOM 24664 C CA . PRO A 1 9 ? -20.815 21.775 2.422 1.00 0.00 9 PRO A CA 20
ATOM 24665 C C . PRO A 1 9 ? -20.248 22.053 3.810 1.00 0.00 9 PRO A C 20
ATOM 24666 O O . PRO A 1 9 ? -19.937 23.196 4.145 1.00 0.00 9 PRO A O 20
ATOM 24677 N N . MET A 1 10 ? -20.118 21.002 4.613 1.00 0.00 10 MET A N 20
ATOM 24678 C CA . MET A 1 10 ? -19.587 21.135 5.964 1.00 0.00 10 MET A CA 20
ATOM 24679 C C . MET A 1 10 ? -19.298 19.766 6.572 1.00 0.00 10 MET A C 20
ATOM 24680 O O . MET A 1 10 ? -19.616 18.735 5.980 1.00 0.00 10 MET A O 20
ATOM 24694 N N . ALA A 1 11 ? -18.692 19.764 7.755 1.00 0.00 11 ALA A N 20
ATOM 24695 C CA . ALA A 1 11 ? -18.362 18.522 8.442 1.00 0.00 11 ALA A CA 20
ATOM 24696 C C . ALA A 1 11 ? -17.879 17.461 7.458 1.00 0.00 11 ALA A C 20
ATOM 24697 O O . ALA A 1 11 ? -18.241 16.291 7.566 1.00 0.00 11 ALA A O 20
ATOM 24704 N N . ASN A 1 12 ? -17.062 17.880 6.497 1.00 0.00 12 ASN A N 20
ATOM 24705 C CA . ASN A 1 12 ? -16.531 16.966 5.493 1.00 0.00 12 ASN A CA 20
ATOM 24706 C C . ASN A 1 12 ? -15.083 16.598 5.802 1.00 0.00 12 ASN A C 20
ATOM 24707 O O . ASN A 1 12 ? -14.188 17.439 5.722 1.00 0.00 12 ASN A O 20
ATOM 24718 N N . SER A 1 13 ? -14.861 15.336 6.157 1.00 0.00 13 SER A N 20
ATOM 24719 C CA . SER A 1 13 ? -13.523 14.857 6.482 1.00 0.00 13 SER A CA 20
ATOM 24720 C C . SER A 1 13 ? -13.466 13.334 6.437 1.00 0.00 13 SER A C 20
ATOM 24721 O O . SER A 1 13 ? -14.419 12.654 6.815 1.00 0.00 13 SER A O 20
ATOM 24729 N N . GLY A 1 14 ? -12.339 12.803 5.971 1.00 0.00 14 GLY A N 20
ATOM 24730 C CA . GLY A 1 14 ? -12.176 11.364 5.885 1.00 0.00 14 GLY A CA 20
ATOM 24731 C C . GLY A 1 14 ? -10.865 10.891 6.480 1.00 0.00 14 GLY A C 20
ATOM 24732 O O . GLY A 1 14 ? -9.830 11.547 6.354 1.00 0.00 14 GLY A O 20
ATOM 24736 N N . PRO A 1 15 ? -10.898 9.728 7.147 1.00 0.00 15 PRO A N 20
ATOM 24737 C CA . PRO A 1 15 ? -9.711 9.144 7.778 1.00 0.00 15 PRO A CA 20
ATOM 24738 C C . PRO A 1 15 ? -8.699 8.640 6.755 1.00 0.00 15 PRO A C 20
ATOM 24739 O O . PRO A 1 15 ? -8.866 8.840 5.551 1.00 0.00 15 PRO A O 20
ATOM 24750 N N . LEU A 1 16 ? -7.649 7.987 7.240 1.00 0.00 16 LEU A N 20
ATOM 24751 C CA . LEU A 1 16 ? -6.609 7.454 6.367 1.00 0.00 16 LEU A CA 20
ATOM 24752 C C . LEU A 1 16 ? -7.215 6.842 5.108 1.00 0.00 16 LEU A C 20
ATOM 24753 O O . LEU A 1 16 ? -7.815 5.767 5.156 1.00 0.00 16 LEU A O 20
ATOM 24769 N N . CYS A 1 17 ? -7.054 7.532 3.984 1.00 0.00 17 CYS A N 20
ATOM 24770 C CA . CYS A 1 17 ? -7.584 7.055 2.712 1.00 0.00 17 CYS A CA 20
ATOM 24771 C C . CYS A 1 17 ? -6.476 6.462 1.849 1.00 0.00 17 CYS A C 20
ATOM 24772 O O . CYS A 1 17 ? -5.303 6.800 2.007 1.00 0.00 17 CYS A O 20
ATOM 24780 N N . CYS A 1 18 ? -6.855 5.573 0.936 1.00 0.00 18 CYS A N 20
ATOM 24781 C CA . CYS A 1 18 ? -5.894 4.930 0.048 1.00 0.00 18 CYS A CA 20
ATOM 24782 C C . CYS A 1 18 ? -5.273 5.945 -0.907 1.00 0.00 18 CYS A C 20
ATOM 24783 O O . CYS A 1 18 ? -5.806 7.038 -1.104 1.00 0.00 18 CYS A O 20
ATOM 24790 N N . THR A 1 19 ? -4.142 5.576 -1.501 1.00 0.00 19 THR A N 20
ATOM 24791 C CA . THR A 1 19 ? -3.447 6.452 -2.435 1.00 0.00 19 THR A CA 20
ATOM 24792 C C . THR A 1 19 ? -3.917 6.214 -3.865 1.00 0.00 19 THR A C 20
ATOM 24793 O O . THR A 1 19 ? -4.141 7.161 -4.620 1.00 0.00 19 THR A O 20
ATOM 24804 N N . ILE A 1 20 ? -4.066 4.946 -4.231 1.00 0.00 20 ILE A N 20
ATOM 24805 C CA . ILE A 1 20 ? -4.511 4.585 -5.571 1.00 0.00 20 ILE A CA 20
ATOM 24806 C C . ILE A 1 20 ? -6.025 4.718 -5.702 1.00 0.00 20 ILE A C 20
ATOM 24807 O O . ILE A 1 20 ? -6.531 5.201 -6.715 1.00 0.00 20 ILE A O 20
ATOM 24823 N N . CYS A 1 21 ? -6.742 4.288 -4.669 1.00 0.00 21 CYS A N 20
ATOM 24824 C CA . CYS A 1 21 ? -8.198 4.361 -4.667 1.00 0.00 21 CYS A CA 20
ATOM 24825 C C . CYS A 1 21 ? -8.675 5.722 -4.169 1.00 0.00 21 CYS A C 20
ATOM 24826 O O . CYS A 1 21 ? -9.649 6.276 -4.679 1.00 0.00 21 CYS A O 20
ATOM 24833 N N . HIS A 1 22 ? -7.980 6.257 -3.169 1.00 0.00 22 HIS A N 20
ATOM 24834 C CA . HIS A 1 22 ? -8.331 7.554 -2.603 1.00 0.00 22 HIS A CA 20
ATOM 24835 C C . HIS A 1 22 ? -9.840 7.675 -2.415 1.00 0.00 22 HIS A C 20
ATOM 24836 O O . HIS A 1 22 ? -10.435 8.700 -2.746 1.00 0.00 22 HIS A O 20
ATOM 24850 N N . GLU A 1 23 ? -10.452 6.621 -1.883 1.00 0.00 23 GLU A N 20
ATOM 24851 C CA . GLU A 1 23 ? -11.892 6.610 -1.654 1.00 0.00 23 GLU A CA 20
ATOM 24852 C C . GLU A 1 23 ? -12.209 6.262 -0.202 1.00 0.00 23 GLU A C 20
ATOM 24853 O O . GLU A 1 23 ? -12.943 6.983 0.474 1.00 0.00 23 GLU A O 20
ATOM 24865 N N . ARG A 1 24 ? -11.649 5.153 0.270 1.00 0.00 24 ARG A N 20
ATOM 24866 C CA . ARG A 1 24 ? -11.873 4.708 1.640 1.00 0.00 24 ARG A CA 20
ATOM 24867 C C . ARG A 1 24 ? -11.015 3.489 1.963 1.00 0.00 24 ARG A C 20
ATOM 24868 O O . ARG A 1 24 ? -10.734 2.665 1.092 1.00 0.00 24 ARG A O 20
ATOM 24889 N N . LEU A 1 25 ? -10.600 3.380 3.221 1.00 0.00 25 LEU A N 20
ATOM 24890 C CA . LEU A 1 25 ? -9.772 2.262 3.659 1.00 0.00 25 LEU A CA 20
ATOM 24891 C C . LEU A 1 25 ? -10.424 1.528 4.828 1.00 0.00 25 LEU A C 20
ATOM 24892 O O . LEU A 1 25 ? -10.867 2.149 5.793 1.00 0.00 25 LEU A O 20
ATOM 24908 N N . GLU A 1 26 ? -10.475 0.203 4.733 1.00 0.00 26 GLU A N 20
ATOM 24909 C CA . GLU A 1 26 ? -11.071 -0.615 5.783 1.00 0.00 26 GLU A CA 20
ATOM 24910 C C . GLU A 1 26 ? -10.448 -0.297 7.139 1.00 0.00 26 GLU A C 20
ATOM 24911 O O . GLU A 1 26 ? -11.142 0.101 8.075 1.00 0.00 26 GLU A O 20
ATOM 24923 N N . ASP A 1 27 ? -9.135 -0.475 7.237 1.00 0.00 27 ASP A N 20
ATOM 24924 C CA . ASP A 1 27 ? -8.418 -0.207 8.478 1.00 0.00 27 ASP A CA 20
ATOM 24925 C C . ASP A 1 27 ? -6.912 -0.351 8.277 1.00 0.00 27 ASP A C 20
ATOM 24926 O O . ASP A 1 27 ? -6.454 -0.771 7.214 1.00 0.00 27 ASP A O 20
ATOM 24935 N N . THR A 1 28 ? -6.147 0.001 9.305 1.00 0.00 28 THR A N 20
ATOM 24936 C CA . THR A 1 28 ? -4.693 -0.086 9.241 1.00 0.00 28 THR A CA 20
ATOM 24937 C C . THR A 1 28 ? -4.251 -1.262 8.379 1.00 0.00 28 THR A C 20
ATOM 24938 O O . THR A 1 28 ? -3.229 -1.194 7.695 1.00 0.00 28 THR A O 20
ATOM 24949 N N . HIS A 1 29 ? -5.026 -2.342 8.415 1.00 0.00 29 HIS A N 20
ATOM 24950 C CA . HIS A 1 29 ? -4.713 -3.534 7.635 1.00 0.00 29 HIS A CA 20
ATOM 24951 C C . HIS A 1 29 ? -4.061 -3.159 6.308 1.00 0.00 29 HIS A C 20
ATOM 24952 O O . HIS A 1 29 ? -3.038 -3.727 5.925 1.00 0.00 29 HIS A O 20
ATOM 24966 N N . PHE A 1 30 ? -4.661 -2.201 5.609 1.00 0.00 30 PHE A N 20
ATOM 24967 C CA . PHE A 1 30 ? -4.139 -1.752 4.324 1.00 0.00 30 PHE A CA 20
ATOM 24968 C C . PHE A 1 30 ? -2.615 -1.675 4.352 1.00 0.00 30 PHE A C 20
ATOM 24969 O O . PHE A 1 30 ? -2.018 -1.344 5.376 1.00 0.00 30 PHE A O 20
ATOM 24986 N N . VAL A 1 31 ? -1.992 -1.984 3.219 1.00 0.00 31 VAL A N 20
ATOM 24987 C CA . VAL A 1 31 ? -0.539 -1.950 3.112 1.00 0.00 31 VAL A CA 20
ATOM 24988 C C . VAL A 1 31 ? -0.024 -0.516 3.066 1.00 0.00 31 VAL A C 20
ATOM 24989 O O . VAL A 1 31 ? -0.359 0.245 2.159 1.00 0.00 31 VAL A O 20
ATOM 25002 N N . GLN A 1 32 ? 0.791 -0.154 4.051 1.00 0.00 32 GLN A N 20
ATOM 25003 C CA . GLN A 1 32 ? 1.352 1.190 4.123 1.00 0.00 32 GLN A CA 20
ATOM 25004 C C . GLN A 1 32 ? 2.867 1.158 3.956 1.00 0.00 32 GLN A C 20
ATOM 25005 O O . GLN A 1 32 ? 3.535 0.236 4.427 1.00 0.00 32 GLN A O 20
ATOM 25019 N N . CYS A 1 33 ? 3.405 2.168 3.281 1.00 0.00 33 CYS A N 20
ATOM 25020 C CA . CYS A 1 33 ? 4.842 2.256 3.050 1.00 0.00 33 CYS A CA 20
ATOM 25021 C C . CYS A 1 33 ? 5.583 2.573 4.346 1.00 0.00 33 CYS A C 20
ATOM 25022 O O . CYS A 1 33 ? 5.281 3.543 5.042 1.00 0.00 33 CYS A O 20
ATOM 25029 N N . PRO A 1 34 ? 6.577 1.736 4.679 1.00 0.00 34 PRO A N 20
ATOM 25030 C CA . PRO A 1 34 ? 7.382 1.907 5.892 1.00 0.00 34 PRO A CA 20
ATOM 25031 C C . PRO A 1 34 ? 8.300 3.122 5.813 1.00 0.00 34 PRO A C 20
ATOM 25032 O O . PRO A 1 34 ? 8.705 3.673 6.836 1.00 0.00 34 PRO A O 20
ATOM 25043 N N . SER A 1 35 ? 8.624 3.534 4.591 1.00 0.00 35 SER A N 20
ATOM 25044 C CA . SER A 1 35 ? 9.497 4.682 4.378 1.00 0.00 35 SER A CA 20
ATOM 25045 C C . SER A 1 35 ? 8.683 5.931 4.054 1.00 0.00 35 SER A C 20
ATOM 25046 O O . SER A 1 35 ? 9.089 7.050 4.369 1.00 0.00 35 SER A O 20
ATOM 25054 N N . VAL A 1 36 ? 7.531 5.731 3.422 1.00 0.00 36 VAL A N 20
ATOM 25055 C CA . VAL A 1 36 ? 6.658 6.839 3.055 1.00 0.00 36 VAL A CA 20
ATOM 25056 C C . VAL A 1 36 ? 5.353 6.794 3.841 1.00 0.00 36 VAL A C 20
ATOM 25057 O O . VAL A 1 36 ? 4.564 5.855 3.731 1.00 0.00 36 VAL A O 20
ATOM 25070 N N . PRO A 1 37 ? 5.116 7.834 4.656 1.00 0.00 37 PRO A N 20
ATOM 25071 C CA . PRO A 1 37 ? 3.906 7.937 5.476 1.00 0.00 37 PRO A CA 20
ATOM 25072 C C . PRO A 1 37 ? 2.657 8.184 4.638 1.00 0.00 37 PRO A C 20
ATOM 25073 O O . PRO A 1 37 ? 1.602 7.603 4.893 1.00 0.00 37 PRO A O 20
ATOM 25084 N N . SER A 1 38 ? 2.783 9.049 3.637 1.00 0.00 38 SER A N 20
ATOM 25085 C CA . SER A 1 38 ? 1.662 9.375 2.763 1.00 0.00 38 SER A CA 20
ATOM 25086 C C . SER A 1 38 ? 1.193 8.141 1.997 1.00 0.00 38 SER A C 20
ATOM 25087 O O . SER A 1 38 ? -0.005 7.870 1.908 1.00 0.00 38 SER A O 20
ATOM 25095 N N . HIS A 1 39 ? 2.146 7.396 1.447 1.00 0.00 39 HIS A N 20
ATOM 25096 C CA . HIS A 1 39 ? 1.832 6.190 0.689 1.00 0.00 39 HIS A CA 20
ATOM 25097 C C . HIS A 1 39 ? 0.861 5.302 1.460 1.00 0.00 39 HIS A C 20
ATOM 25098 O O . HIS A 1 39 ? 1.057 5.031 2.645 1.00 0.00 39 HIS A O 20
ATOM 25112 N N . LYS A 1 40 ? -0.188 4.851 0.781 1.00 0.00 40 LYS A N 20
ATOM 25113 C CA . LYS A 1 40 ? -1.190 3.992 1.401 1.00 0.00 40 LYS A CA 20
ATOM 25114 C C . LYS A 1 40 ? -1.862 3.101 0.361 1.00 0.00 40 LYS A C 20
ATOM 25115 O O . LYS A 1 40 ? -2.688 3.563 -0.426 1.00 0.00 40 LYS A O 20
ATOM 25134 N N . PHE A 1 41 ? -1.503 1.822 0.363 1.00 0.00 41 PHE A N 20
ATOM 25135 C CA . PHE A 1 41 ? -2.071 0.866 -0.580 1.00 0.00 41 PHE A CA 20
ATOM 25136 C C . PHE A 1 41 ? -2.783 -0.266 0.155 1.00 0.00 41 PHE A C 20
ATOM 25137 O O . PHE A 1 41 ? -2.202 -0.921 1.021 1.00 0.00 41 PHE A O 20
ATOM 25154 N N . CYS A 1 42 ? -4.045 -0.490 -0.196 1.00 0.00 42 CYS A N 20
ATOM 25155 C CA . CYS A 1 42 ? -4.838 -1.541 0.429 1.00 0.00 42 CYS A CA 20
ATOM 25156 C C . CYS A 1 42 ? -4.517 -2.902 -0.182 1.00 0.00 42 CYS A C 20
ATOM 25157 O O . CYS A 1 42 ? -3.605 -3.028 -1.000 1.00 0.00 42 CYS A O 20
ATOM 25164 N N . PHE A 1 43 ? -5.274 -3.918 0.219 1.00 0.00 43 PHE A N 20
ATOM 25165 C CA . PHE A 1 43 ? -5.070 -5.270 -0.289 1.00 0.00 43 PHE A CA 20
ATOM 25166 C C . PHE A 1 43 ? -5.215 -5.308 -1.808 1.00 0.00 43 PHE A C 20
ATOM 25167 O O . PHE A 1 43 ? -4.334 -5.777 -2.529 1.00 0.00 43 PHE A O 20
ATOM 25184 N N . PRO A 1 44 ? -6.353 -4.802 -2.306 1.00 0.00 44 PRO A N 20
ATOM 25185 C CA . PRO A 1 44 ? -6.641 -4.766 -3.743 1.00 0.00 44 PRO A CA 20
ATOM 25186 C C . PRO A 1 44 ? -5.757 -3.770 -4.487 1.00 0.00 44 PRO A C 20
ATOM 25187 O O . PRO A 1 44 ? -6.093 -3.327 -5.585 1.00 0.00 44 PRO A O 20
ATOM 25198 N N . CYS A 1 45 ? -4.627 -3.422 -3.881 1.00 0.00 45 CYS A N 20
ATOM 25199 C CA . CYS A 1 45 ? -3.694 -2.478 -4.485 1.00 0.00 45 CYS A CA 20
ATOM 25200 C C . CYS A 1 45 ? -2.286 -3.064 -4.539 1.00 0.00 45 CYS A C 20
ATOM 25201 O O . CYS A 1 45 ? -1.567 -2.888 -5.523 1.00 0.00 45 CYS A O 20
ATOM 25208 N N . SER A 1 46 ? -1.900 -3.761 -3.476 1.00 0.00 46 SER A N 20
ATOM 25209 C CA . SER A 1 46 ? -0.577 -4.370 -3.400 1.00 0.00 46 SER A CA 20
ATOM 25210 C C . SER A 1 46 ? -0.486 -5.588 -4.315 1.00 0.00 46 SER A C 20
ATOM 25211 O O . SER A 1 46 ? 0.532 -5.811 -4.970 1.00 0.00 46 SER A O 20
ATOM 25219 N N . ARG A 1 47 ? -1.558 -6.372 -4.353 1.00 0.00 47 ARG A N 20
ATOM 25220 C CA . ARG A 1 47 ? -1.600 -7.569 -5.186 1.00 0.00 47 ARG A CA 20
ATOM 25221 C C . ARG A 1 47 ? -1.268 -7.233 -6.636 1.00 0.00 47 ARG A C 20
ATOM 25222 O O . ARG A 1 47 ? -0.285 -7.727 -7.187 1.00 0.00 47 ARG A O 20
ATOM 25243 N N . GLU A 1 48 ? -2.094 -6.390 -7.248 1.00 0.00 48 GLU A N 20
ATOM 25244 C CA . GLU A 1 48 ? -1.887 -5.991 -8.635 1.00 0.00 48 GLU A CA 20
ATOM 25245 C C . GLU A 1 48 ? -0.410 -5.720 -8.909 1.00 0.00 48 GLU A C 20
ATOM 25246 O O . GLU A 1 48 ? 0.056 -5.848 -10.041 1.00 0.00 48 GLU A O 20
ATOM 25258 N N . SER A 1 49 ? 0.320 -5.344 -7.864 1.00 0.00 49 SER A N 20
ATOM 25259 C CA . SER A 1 49 ? 1.743 -5.051 -7.992 1.00 0.00 49 SER A CA 20
ATOM 25260 C C . SER A 1 49 ? 2.574 -6.324 -7.858 1.00 0.00 49 SER A C 20
ATOM 25261 O O . SER A 1 49 ? 3.617 -6.466 -8.498 1.00 0.00 49 SER A O 20
ATOM 25269 N N . ILE A 1 50 ? 2.104 -7.245 -7.024 1.00 0.00 50 ILE A N 20
ATOM 25270 C CA . ILE A 1 50 ? 2.803 -8.506 -6.807 1.00 0.00 50 ILE A CA 20
ATOM 25271 C C . ILE A 1 50 ? 2.817 -9.351 -8.076 1.00 0.00 50 ILE A C 20
ATOM 25272 O O . ILE A 1 50 ? 3.799 -10.033 -8.371 1.00 0.00 50 ILE A O 20
ATOM 25288 N N . LYS A 1 51 ? 1.721 -9.301 -8.826 1.00 0.00 51 LYS A N 20
ATOM 25289 C CA . LYS A 1 51 ? 1.607 -10.060 -10.066 1.00 0.00 51 LYS A CA 20
ATOM 25290 C C . LYS A 1 51 ? 2.367 -9.373 -11.196 1.00 0.00 51 LYS A C 20
ATOM 25291 O O . LYS A 1 51 ? 3.085 -10.021 -11.957 1.00 0.00 51 LYS A O 20
ATOM 25310 N N . ALA A 1 52 ? 2.206 -8.058 -11.298 1.00 0.00 52 ALA A N 20
ATOM 25311 C CA . ALA A 1 52 ? 2.880 -7.283 -12.332 1.00 0.00 52 ALA A CA 20
ATOM 25312 C C . ALA A 1 52 ? 4.395 -7.353 -12.171 1.00 0.00 52 ALA A C 20
ATOM 25313 O O . ALA A 1 52 ? 5.116 -7.651 -13.122 1.00 0.00 52 ALA A O 20
ATOM 25320 N N . GLN A 1 53 ? 4.870 -7.075 -10.961 1.00 0.00 53 GLN A N 20
ATOM 25321 C CA . GLN A 1 53 ? 6.300 -7.105 -10.676 1.00 0.00 53 GLN A CA 20
ATOM 25322 C C . GLN A 1 53 ? 6.811 -8.540 -10.609 1.00 0.00 53 GLN A C 20
ATOM 25323 O O . GLN A 1 53 ? 7.615 -8.963 -11.438 1.00 0.00 53 GLN A O 20
ATOM 25337 N N . GLY A 1 54 ? 6.339 -9.285 -9.613 1.00 0.00 54 GLY A N 20
ATOM 25338 C CA . GLY A 1 54 ? 6.760 -10.665 -9.456 1.00 0.00 54 GLY A CA 20
ATOM 25339 C C . GLY A 1 54 ? 6.434 -11.217 -8.082 1.00 0.00 54 GLY A C 20
ATOM 25340 O O . GLY A 1 54 ? 7.086 -10.874 -7.097 1.00 0.00 54 GLY A O 20
ATOM 25344 N N . ALA A 1 55 ? 5.421 -12.075 -8.016 1.00 0.00 55 ALA A N 20
ATOM 25345 C CA . ALA A 1 55 ? 5.009 -12.676 -6.754 1.00 0.00 55 ALA A CA 20
ATOM 25346 C C . ALA A 1 55 ? 6.087 -13.610 -6.213 1.00 0.00 55 ALA A C 20
ATOM 25347 O O . ALA A 1 55 ? 6.375 -13.616 -5.016 1.00 0.00 55 ALA A O 20
ATOM 25354 N N . THR A 1 56 ? 6.680 -14.399 -7.103 1.00 0.00 56 THR A N 20
ATOM 25355 C CA . THR A 1 56 ? 7.724 -15.339 -6.716 1.00 0.00 56 THR A CA 20
ATOM 25356 C C . THR A 1 56 ? 9.007 -14.609 -6.337 1.00 0.00 56 THR A C 20
ATOM 25357 O O . THR A 1 56 ? 9.715 -15.015 -5.415 1.00 0.00 56 THR A O 20
ATOM 25368 N N . GLY A 1 57 ? 9.302 -13.529 -7.053 1.00 0.00 57 GLY A N 20
ATOM 25369 C CA . GLY A 1 57 ? 10.501 -12.759 -6.776 1.00 0.00 57 GLY A CA 20
ATOM 25370 C C . GLY A 1 57 ? 10.240 -11.599 -5.835 1.00 0.00 57 GLY A C 20
ATOM 25371 O O . GLY A 1 57 ? 9.388 -11.688 -4.952 1.00 0.00 57 GLY A O 20
ATOM 25375 N N . GLU A 1 58 ? 10.977 -10.509 -6.024 1.00 0.00 58 GLU A N 20
ATOM 25376 C CA . GLU A 1 58 ? 10.822 -9.328 -5.183 1.00 0.00 58 GLU A CA 20
ATOM 25377 C C . GLU A 1 58 ? 9.722 -8.418 -5.720 1.00 0.00 58 GLU A C 20
ATOM 25378 O O . GLU A 1 58 ? 9.419 -8.429 -6.913 1.00 0.00 58 GLU A O 20
ATOM 25390 N N . VAL A 1 59 ? 9.126 -7.631 -4.829 1.00 0.00 59 VAL A N 20
ATOM 25391 C CA . VAL A 1 59 ? 8.059 -6.714 -5.212 1.00 0.00 59 VAL A CA 20
ATOM 25392 C C . VAL A 1 59 ? 8.271 -5.336 -4.596 1.00 0.00 59 VAL A C 20
ATOM 25393 O O . VAL A 1 59 ? 8.066 -5.142 -3.397 1.00 0.00 59 VAL A O 20
ATOM 25406 N N . TYR A 1 60 ? 8.683 -4.381 -5.423 1.00 0.00 60 TYR A N 20
ATOM 25407 C CA . TYR A 1 60 ? 8.925 -3.021 -4.959 1.00 0.00 60 TYR A CA 20
ATOM 25408 C C . TYR A 1 60 ? 7.611 -2.292 -4.696 1.00 0.00 60 TYR A C 20
ATOM 25409 O O . TYR A 1 60 ? 6.546 -2.733 -5.130 1.00 0.00 60 TYR A O 20
ATOM 25427 N N . CYS A 1 61 ? 7.694 -1.174 -3.983 1.00 0.00 61 CYS A N 20
ATOM 25428 C CA . CYS A 1 61 ? 6.512 -0.383 -3.661 1.00 0.00 61 CYS A CA 20
ATOM 25429 C C . CYS A 1 61 ? 5.494 -0.439 -4.796 1.00 0.00 61 CYS A C 20
ATOM 25430 O O . CYS A 1 61 ? 5.832 -0.317 -5.973 1.00 0.00 61 CYS A O 20
ATOM 25437 N N . PRO A 1 62 ? 4.216 -0.628 -4.435 1.00 0.00 62 PRO A N 20
ATOM 25438 C CA . PRO A 1 62 ? 3.122 -0.704 -5.408 1.00 0.00 62 PRO A CA 20
ATOM 25439 C C . PRO A 1 62 ? 2.839 0.641 -6.068 1.00 0.00 62 PRO A C 20
ATOM 25440 O O . PRO A 1 62 ? 1.887 0.779 -6.836 1.00 0.00 62 PRO A O 20
ATOM 25451 N N . SER A 1 63 ? 3.673 1.631 -5.765 1.00 0.00 63 SER A N 20
ATOM 25452 C CA . SER A 1 63 ? 3.510 2.967 -6.327 1.00 0.00 63 SER A CA 20
ATOM 25453 C C . SER A 1 63 ? 4.372 3.141 -7.573 1.00 0.00 63 SER A C 20
ATOM 25454 O O . SER A 1 63 ? 4.035 3.910 -8.473 1.00 0.00 63 SER A O 20
ATOM 25462 N N . GLY A 1 64 ? 5.489 2.420 -7.618 1.00 0.00 64 GLY A N 20
ATOM 25463 C CA . GLY A 1 64 ? 6.383 2.508 -8.757 1.00 0.00 64 GLY A CA 20
ATOM 25464 C C . GLY A 1 64 ? 7.474 3.543 -8.560 1.00 0.00 64 GLY A C 20
ATOM 25465 O O . GLY A 1 64 ? 7.924 4.169 -9.518 1.00 0.00 64 GLY A O 20
ATOM 25469 N N . GLU A 1 65 ? 7.897 3.724 -7.313 1.00 0.00 65 GLU A N 20
ATOM 25470 C CA . GLU A 1 65 ? 8.939 4.692 -6.993 1.00 0.00 65 GLU A CA 20
ATOM 25471 C C . GLU A 1 65 ? 10.168 3.998 -6.413 1.00 0.00 65 GLU A C 20
ATOM 25472 O O . GLU A 1 65 ? 11.233 4.601 -6.284 1.00 0.00 65 GLU A O 20
ATOM 25484 N N . LYS A 1 66 ? 10.011 2.725 -6.065 1.00 0.00 66 LYS A N 20
ATOM 25485 C CA . LYS A 1 66 ? 11.106 1.946 -5.499 1.00 0.00 66 LYS A CA 20
ATOM 25486 C C . LYS A 1 66 ? 11.565 2.538 -4.170 1.00 0.00 66 LYS A C 20
ATOM 25487 O O . LYS A 1 66 ? 12.763 2.682 -3.924 1.00 0.00 66 LYS A O 20
ATOM 25506 N N . CYS A 1 67 ? 10.606 2.879 -3.316 1.00 0.00 67 CYS A N 20
ATOM 25507 C CA . CYS A 1 67 ? 10.911 3.455 -2.012 1.00 0.00 67 CYS A CA 20
ATOM 25508 C C . CYS A 1 67 ? 11.862 2.554 -1.229 1.00 0.00 67 CYS A C 20
ATOM 25509 O O . CYS A 1 67 ? 11.555 1.401 -0.926 1.00 0.00 67 CYS A O 20
ATOM 25516 N N . PRO A 1 68 ? 13.044 3.091 -0.893 1.00 0.00 68 PRO A N 20
ATOM 25517 C CA . PRO A 1 68 ? 14.063 2.354 -0.140 1.00 0.00 68 PRO A CA 20
ATOM 25518 C C . PRO A 1 68 ? 13.651 2.111 1.308 1.00 0.00 68 PRO A C 20
ATOM 25519 O O . PRO A 1 68 ? 12.954 2.927 1.911 1.00 0.00 68 PRO A O 20
ATOM 25530 N N . LEU A 1 69 ? 14.087 0.984 1.860 1.00 0.00 69 LEU A N 20
ATOM 25531 C CA . LEU A 1 69 ? 13.764 0.633 3.239 1.00 0.00 69 LEU A CA 20
ATOM 25532 C C . LEU A 1 69 ? 14.110 1.777 4.187 1.00 0.00 69 LEU A C 20
ATOM 25533 O O . LEU A 1 69 ? 14.938 2.632 3.870 1.00 0.00 69 LEU A O 20
ATOM 25549 N N . VAL A 1 70 ? 13.473 1.785 5.354 1.00 0.00 70 VAL A N 20
ATOM 25550 C CA . VAL A 1 70 ? 13.715 2.822 6.350 1.00 0.00 70 VAL A CA 20
ATOM 25551 C C . VAL A 1 70 ? 15.027 2.579 7.088 1.00 0.00 70 VAL A C 20
ATOM 25552 O O . VAL A 1 70 ? 15.032 2.225 8.266 1.00 0.00 70 VAL A O 20
ATOM 25565 N N . GLY A 1 71 ? 16.140 2.771 6.386 1.00 0.00 71 GLY A N 20
ATOM 25566 C CA . GLY A 1 71 ? 17.443 2.568 6.991 1.00 0.00 71 GLY A CA 20
ATOM 25567 C C . GLY A 1 71 ? 18.474 2.074 5.995 1.00 0.00 71 GLY A C 20
ATOM 25568 O O . GLY A 1 71 ? 19.639 2.466 6.051 1.00 0.00 71 GLY A O 20
ATOM 25572 N N . SER A 1 72 ? 18.044 1.209 5.081 1.00 0.00 72 SER A N 20
ATOM 25573 C CA . SER A 1 72 ? 18.940 0.656 4.072 1.00 0.00 72 SER A CA 20
ATOM 25574 C C . SER A 1 72 ? 18.678 1.288 2.709 1.00 0.00 72 SER A C 20
ATOM 25575 O O . SER A 1 72 ? 17.717 2.035 2.533 1.00 0.00 72 SER A O 20
ATOM 25583 N N . ASN A 1 73 ? 19.542 0.981 1.746 1.00 0.00 73 ASN A N 20
ATOM 25584 C CA . ASN A 1 73 ? 19.405 1.519 0.397 1.00 0.00 73 ASN A CA 20
ATOM 25585 C C . ASN A 1 73 ? 18.563 0.593 -0.475 1.00 0.00 73 ASN A C 20
ATOM 25586 O O . ASN A 1 73 ? 18.428 0.810 -1.680 1.00 0.00 73 ASN A O 20
ATOM 25597 N N . VAL A 1 74 ? 17.998 -0.440 0.141 1.00 0.00 74 VAL A N 20
ATOM 25598 C CA . VAL A 1 74 ? 17.167 -1.398 -0.578 1.00 0.00 74 VAL A CA 20
ATOM 25599 C C . VAL A 1 74 ? 15.702 -1.263 -0.178 1.00 0.00 74 VAL A C 20
ATOM 25600 O O . VAL A 1 74 ? 15.353 -1.248 1.002 1.00 0.00 74 VAL A O 20
ATOM 25613 N N . PRO A 1 75 ? 14.821 -1.163 -1.185 1.00 0.00 75 PRO A N 20
ATOM 25614 C CA . PRO A 1 75 ? 13.378 -1.029 -0.964 1.00 0.00 75 PRO A CA 20
ATOM 25615 C C . PRO A 1 75 ? 12.754 -2.308 -0.415 1.00 0.00 75 PRO A C 20
ATOM 25616 O O . PRO A 1 75 ? 13.266 -3.405 -0.639 1.00 0.00 75 PRO A O 20
ATOM 25627 N N . TRP A 1 76 ? 11.647 -2.159 0.303 1.00 0.00 76 TRP A N 20
ATOM 25628 C CA . TRP A 1 76 ? 10.953 -3.303 0.883 1.00 0.00 76 TRP A CA 20
ATOM 25629 C C . TRP A 1 76 ? 10.323 -4.167 -0.204 1.00 0.00 76 TRP A C 20
ATOM 25630 O O . TRP A 1 76 ? 9.744 -3.652 -1.160 1.00 0.00 76 TRP A O 20
ATOM 25651 N N . ALA A 1 77 ? 10.441 -5.482 -0.051 1.00 0.00 77 ALA A N 20
ATOM 25652 C CA . ALA A 1 77 ? 9.880 -6.416 -1.020 1.00 0.00 77 ALA A CA 20
ATOM 25653 C C . ALA A 1 77 ? 9.037 -7.483 -0.329 1.00 0.00 77 ALA A C 20
ATOM 25654 O O . ALA A 1 77 ? 9.554 -8.297 0.437 1.00 0.00 77 ALA A O 20
ATOM 25661 N N . PHE A 1 78 ? 7.737 -7.473 -0.604 1.00 0.00 78 PHE A N 20
ATOM 25662 C CA . PHE A 1 78 ? 6.822 -8.439 -0.008 1.00 0.00 78 PHE A CA 20
ATOM 25663 C C . PHE A 1 78 ? 7.476 -9.814 0.100 1.00 0.00 78 PHE A C 20
ATOM 25664 O O . PHE A 1 78 ? 8.311 -10.181 -0.726 1.00 0.00 78 PHE A O 20
ATOM 25681 N N . MET A 1 79 ? 7.090 -10.567 1.124 1.00 0.00 79 MET A N 20
ATOM 25682 C CA . MET A 1 79 ? 7.639 -11.901 1.340 1.00 0.00 79 MET A CA 20
ATOM 25683 C C . MET A 1 79 ? 6.536 -12.955 1.303 1.00 0.00 79 MET A C 20
ATOM 25684 O O . MET A 1 79 ? 5.367 -12.650 1.536 1.00 0.00 79 MET A O 20
ATOM 25698 N N . GLN A 1 80 ? 6.917 -14.194 1.008 1.00 0.00 80 GLN A N 20
ATOM 25699 C CA . GLN A 1 80 ? 5.959 -15.291 0.940 1.00 0.00 80 GLN A CA 20
ATOM 25700 C C . GLN A 1 80 ? 4.823 -15.085 1.937 1.00 0.00 80 GLN A C 20
ATOM 25701 O O . GLN A 1 80 ? 3.652 -15.262 1.605 1.00 0.00 80 GLN A O 20
ATOM 25715 N N . GLY A 1 81 ? 5.179 -14.709 3.162 1.00 0.00 81 GLY A N 20
ATOM 25716 C CA . GLY A 1 81 ? 4.178 -14.486 4.189 1.00 0.00 81 GLY A CA 20
ATOM 25717 C C . GLY A 1 81 ? 3.080 -13.546 3.734 1.00 0.00 81 GLY A C 20
ATOM 25718 O O . GLY A 1 81 ? 1.957 -13.975 3.469 1.00 0.00 81 GLY A O 20
ATOM 25722 N N . GLU A 1 82 ? 3.403 -12.260 3.644 1.00 0.00 82 GLU A N 20
ATOM 25723 C CA . GLU A 1 82 ? 2.433 -11.257 3.220 1.00 0.00 82 GLU A CA 20
ATOM 25724 C C . GLU A 1 82 ? 1.983 -11.508 1.784 1.00 0.00 82 GLU A C 20
ATOM 25725 O O . GLU A 1 82 ? 0.787 -11.534 1.493 1.00 0.00 82 GLU A O 20
ATOM 25737 N N . ILE A 1 83 ? 2.949 -11.692 0.891 1.00 0.00 83 ILE A N 20
ATOM 25738 C CA . ILE A 1 83 ? 2.653 -11.942 -0.514 1.00 0.00 83 ILE A CA 20
ATOM 25739 C C . ILE A 1 83 ? 1.403 -12.802 -0.668 1.00 0.00 83 ILE A C 20
ATOM 25740 O O . ILE A 1 83 ? 0.614 -12.608 -1.592 1.00 0.00 83 ILE A O 20
ATOM 25756 N N . ALA A 1 84 ? 1.229 -13.752 0.246 1.00 0.00 84 ALA A N 20
ATOM 25757 C CA . ALA A 1 84 ? 0.073 -14.639 0.215 1.00 0.00 84 ALA A CA 20
ATOM 25758 C C . ALA A 1 84 ? -1.082 -14.066 1.030 1.00 0.00 84 ALA A C 20
ATOM 25759 O O . ALA A 1 84 ? -2.240 -14.130 0.617 1.00 0.00 84 ALA A O 20
ATOM 25766 N N . THR A 1 85 ? -0.759 -13.505 2.191 1.00 0.00 85 THR A N 20
ATOM 25767 C CA . THR A 1 85 ? -1.769 -12.922 3.065 1.00 0.00 85 THR A CA 20
ATOM 25768 C C . THR A 1 85 ? -2.607 -11.887 2.324 1.00 0.00 85 THR A C 20
ATOM 25769 O O . THR A 1 85 ? -3.830 -11.853 2.458 1.00 0.00 85 THR A O 20
ATOM 25780 N N . ILE A 1 86 ? -1.941 -11.044 1.541 1.00 0.00 86 ILE A N 20
ATOM 25781 C CA . ILE A 1 86 ? -2.626 -10.009 0.776 1.00 0.00 86 ILE A CA 20
ATOM 25782 C C . ILE A 1 86 ? -3.380 -10.608 -0.406 1.00 0.00 86 ILE A C 20
ATOM 25783 O O . ILE A 1 86 ? -4.575 -10.366 -0.581 1.00 0.00 86 ILE A O 20
ATOM 25799 N N . LEU A 1 87 ? -2.675 -11.391 -1.215 1.00 0.00 87 LEU A N 20
ATOM 25800 C CA . LEU A 1 87 ? -3.279 -12.027 -2.381 1.00 0.00 87 LEU A CA 20
ATOM 25801 C C . LEU A 1 87 ? -4.586 -12.719 -2.009 1.00 0.00 87 LEU A C 20
ATOM 25802 O O . LEU A 1 87 ? -5.626 -12.474 -2.621 1.00 0.00 87 LEU A O 20
ATOM 25818 N N . SER A 1 88 ? -4.526 -13.584 -1.001 1.00 0.00 88 SER A N 20
ATOM 25819 C CA . SER A 1 88 ? -5.705 -14.312 -0.548 1.00 0.00 88 SER A CA 20
ATOM 25820 C C . SER A 1 88 ? -6.790 -13.350 -0.074 1.00 0.00 88 SER A C 20
ATOM 25821 O O . SER A 1 88 ? -7.904 -13.347 -0.596 1.00 0.00 88 SER A O 20
ATOM 25829 N N . GLY A 1 89 ? -6.455 -12.534 0.921 1.00 0.00 89 GLY A N 20
ATOM 25830 C CA . GLY A 1 89 ? -7.410 -11.578 1.450 1.00 0.00 89 GLY A CA 20
ATOM 25831 C C . GLY A 1 89 ? -8.132 -12.097 2.677 1.00 0.00 89 GLY A C 20
ATOM 25832 O O . GLY A 1 89 ? -8.167 -13.300 2.940 1.00 0.00 89 GLY A O 20
ATOM 25836 N N . PRO A 1 90 ? -8.723 -11.178 3.455 1.00 0.00 90 PRO A N 20
ATOM 25837 C CA . PRO A 1 90 ? -9.457 -11.527 4.675 1.00 0.00 90 PRO A CA 20
ATOM 25838 C C . PRO A 1 90 ? -10.762 -12.257 4.377 1.00 0.00 90 PRO A C 20
ATOM 25839 O O . PRO A 1 90 ? -11.809 -11.633 4.210 1.00 0.00 90 PRO A O 20
ATOM 25850 N N . SER A 1 91 ? -10.691 -13.583 4.313 1.00 0.00 91 SER A N 20
ATOM 25851 C CA . SER A 1 91 ? -11.867 -14.398 4.033 1.00 0.00 91 SER A CA 20
ATOM 25852 C C . SER A 1 91 ? -13.028 -14.008 4.943 1.00 0.00 91 SER A C 20
ATOM 25853 O O . SER A 1 91 ? -12.827 -13.619 6.093 1.00 0.00 91 SER A O 20
ATOM 25861 N N . SER A 1 92 ? -14.245 -14.116 4.418 1.00 0.00 92 SER A N 20
ATOM 25862 C CA . SER A 1 92 ? -15.439 -13.771 5.180 1.00 0.00 92 SER A CA 20
ATOM 25863 C C . SER A 1 92 ? -15.522 -14.595 6.462 1.00 0.00 92 SER A C 20
ATOM 25864 O O . SER A 1 92 ? -15.537 -14.048 7.564 1.00 0.00 92 SER A O 20
ATOM 25872 N N . GLY A 1 93 ? -15.575 -15.914 6.308 1.00 0.00 93 GLY A N 20
ATOM 25873 C CA . GLY A 1 93 ? -15.656 -16.793 7.461 1.00 0.00 93 GLY A CA 20
ATOM 25874 C C . GLY A 1 93 ? -14.888 -18.084 7.260 1.00 0.00 93 GLY A C 20
ATOM 25875 O O . GLY A 1 93 ? -14.742 -18.524 6.121 1.00 0.00 93 GLY A O 20
#

Organism: Homo sapiens (NCBI:txid9606)